Protein 3R5A (pdb70)

Nearest PDB structures (foldseek):
  3r5b-assembly2_D  TM=9.998E-01  e=1.088E-58  Pseudomonas aeruginosa
  3r5d-assembly1_C  TM=9.959E-01  e=7.375E-58  Pseudomonas aeruginosa
  3r5d-assembly2_D  TM=9.973E-01  e=9.693E-58  Pseudomonas aeruginosa
  3r5a-assembly2_F  TM=9.906E-01  e=5.574E-57  Pseudomonas aeruginosa
  3r5c-assembly1_A  TM=9.906E-01  e=4.185E-55  Pseudomonas aeruginosa

Foldseek 3Di:
DFFQWKFKWFFDAAPVRATQATFTPDIDGRDDPQLCVLLCVLQVHDDAWDKGWDALVSLQSSLVSCVVPPNVSSVVSPVVSVDPTTMIMTIHRDQEADDALHRLNSLLVCQQLVVDAQPPGYHPPVQVRQDWFFQWPVGTDRPVCPVVVQVVQVVVVHGTDRPDTGSWDFCVVRDDHPQEAEQDSRQHTRQEHEAHQDHEHPQFHTDHSEYENDDEYGQEYIDHQEYAYYQEYHEHHEEEDPDCQDGEYHEYCEYEAACEYDQAHHAYNEYYDHNHYAHQQDWAQEPCVHGDDTDGVRVCGHPYDKYWDADPPPRGIYIHD/DFFQWKFKWFFAADPVRATQATFTQDIDGRDDVQLCVLLCVLQVDDDAWDWTWDALVSLQSSLVSCVVPDPVSSVVSVVVSVDPTTMIMTTHRDQEADDALHRLNSQLVCQAQVVDAQPPGHPPPVQVRQDFWFQWPVGTDRPVCPVVVQVVQVVVVHGTDRPDGGSWDFQVVRDDYPQEAAADSNQHTRQEHEAHLDHEHPQFHEDHSEYENDDEDGQEYTDHQEYAYYLEYHDHHEEEDDCPRAYEEYNEYEAHNEYEQAHHAHHEYAYHPHYAHQADWAFEPVVPTDDIDGVVVCRHPPDKHWDADPPPRGTYMD/DFFQWKFKWFFAADPVRATQAIFGQDIDGRDDVLLCVLCCVVQVHDDAKDWGWDALVVLQSSLVSCVVPDNVSSVVSPVCSVDPTTITIIIHRDLDADPALHVLNSQLQCQALVVDAQPPGDPPPSQVRQQFFFQWPVGTHRPVCPVVVQVVQVVVVHGTDRPDGGSWDQQVVRDDYPQEAAQDSNQETRQFHEAHLDHEYPQFHTDHSWYENDDEYGQEYIDHNEYEYYQEYHEHHEEEDDLPREYEEHNEYEYHNEYDAAHHAYNEYAYHNHYAHQADKEQEAEQDRDGDDIDGVNVVGHPPDKYWDADPPPRGIYIYD/DFFQWKFKWFFAAAPVRATQATFTQDIDGRDDPQLCVLLCVLQPNDDAWDWGWDALVSLQSSLVSCVVVDPVSSVVSPVVSVDPTTMIMTTHRDQDADDALHVLNSLLQCQALVVDAQPRGHPPPVQVRQDFWQQWPVGTDDPVGPVVVQVVLVVVVHGTDRPDGGSWDFQVVRDDHPAEAAQDSRQETRQHHEAHQDYQYPQFHFDHSWYENDDEYGQEYIEHREYEYYLEYAEHHEEEDYPCPDGAYHEYNEYEYHCEYDQAHYAEQEYEYHNHYAHQQAWEQEPCVHRPDIDGVNVVGRPHNWYWDFDPPPTGIYTHD/DFFQWKFKWFFAAAPVRATQATFTQDIDGRDDPQLCVLLCVLQVNDDAWDWTWDALVSLQSSLVSCVVPDPVSSVVSPVVSPDPTTMIMTIHRDQDADDALHVLLSLLQCQALVVDAQPRGHHPPSQVRQDFFQQWPVGTDHPVGPVVVQVVQVVVVHGTDGDDGGSWAFQVVRDDYPAEAEPDSRAETRQFHEAHQDYEDPQEHAYHSEYENDDEYGQEYIDHQEYEYYQAYAEHHEEEDVDGEYEYHNEYEYHCEYEQAHEAHNEYEYHVHYAHQQLWEQEPCVHRPDIDGVVVCGRPHNWYEVGYTHD/DQAQWKFKWFFAAAPVGATQATFTQDIGGSDDPLLCVQLCVLQPDDDAWDKGWDALVSLQSSLVSCVVPDPVSSVVSPVVSVDPTTMIMTTGRDFEADDAQHRLLSLLQCQQQPVDAQVGGHHPPSQVRQDWWFQWPVGTHDPVCVVVVQVVLVVVVHGTDRPDGDSWAFCVVRDDHPQEAEQDRRQHTSQEHEAHQDYADPQFHTDHSEYENDDEYGQEYTAHQEYAYYLEYAEHHEEEPRVVGAYHYYNEYHAHCEYDQAHYAYHEYEYHNHYAHQQAWEQEAEPVRHGDDIDGVNVVGHPPDWYWDFDPPPRHIYIYD

CATH classification: 3.30.70.2010 (+2 more: 3.30.60.70, 2.160.10.10)

Secondary structure (DSSP, 8-state):
---SEEEEEEEEE-TTS-EEEEEESS-EES--HHHHHHHHHHHT--SSEEEEEE-HHHHHHHHHHHTTT-HHHHHHHHHHTT-SS-EEEEEESS--S--SHHHHHHHHHHHHTTSS-TTSS--TT-TTTS--EEEETTEEEEHHHHHHHHHHHHHTT----EEEEESS-BGGGT---SS-EES-GGGBBTTEEE-TTEEE-TT-EE-TTEEESSSEEE-SEE-TT-EEPTT-EE-TT-EE---------B-TT-EE-TT-EE-S-B-TT-EE-TT-EE-SS-EEEEE---EEEEEEGGGTTT-SS-EEEE-TTT--EEEE-/---SEEEEEEEEE-TTS-EEEEEESS-EES--HHHHHHHHHHHT--SSEEEEEE-HHHHHHHHHHHTTT-HHHHHHHHHHTT-SS-EEEEEESS--S--SHHHHHHHHHHHHTTSS-TTSS--TTTGGGS--EEEETTEEEEHHHHHHHHHHHHHTT----EEEEESS-BGGGT---TT-EESSGGGBBTTEEE-TTEEE-SS-EE-TTEEESS-EEE-SEE-TT-EE-TTEEE-TT-EE-------B-TT-EE-TT-EE-S-B-TT-EE-TT-EE-TT-EEEEE---EEEEEEHHHHTT-SS-BEEE-TTT--EEE-/---SEEEEEEEEE-TTS-EEEEEESS-EES--HHHHHHHTTTTT--SSSEEEEE-HHHHHHHHHHTTTT-HHHHHHHHHHTT-SS-EEEEEESSS----SHHHHHHHHHHHHTTSS-TTSS--TTTGGGS--EEEETTEEEEGGGHHHHHHHHHHTT----EEEEESS-BGGGT---TT-EES-GGGBBTTEEE-TTEEE-TT-EE-TTEEESSSEEE-SEE-TT-EE-TTEEEPTT-EE------EE-TT-EE-TT-EE-S-B-TT-EE-TT-EE-TT-EEEEE-SSS-EEEEEEGGGTTT-SS-EEEE-TTT--EEEE-/---SEEEEEEEEE-TT--EEEEEESS-EES--HHHHHHHHHHHT--SSEEEEEE-HHHHHHHHHHTTTT-HHHHHHHHHHHT-SS-EEEEEESS--S--SHHHHHHHHHHHHTTSS-TTSS--TTHHHHS--EEEETTEEEETTTHHHHHHHHHHTT----EEEEESS-BGGGT---TT-EES-GGGBBTTEEE-TTEEE-TT-EE-TTEEESSSEEE-SEE-TT-EE-TT-EEPTT-EE-----PPPEE-SS-EEPTT-EE-S---TT-EE-TT-EE-TT-EEEEE---EEEEEEGGGGTT-TT-EEEE-TTT--EEEE-/---SEEEEEEEEE-TT--EEEEEESS-EES--HHHHHHHHHHHT--SSEEEEEE-HHHHHHHHHHHTTT-HHHHHHHHHHTT-SSPEEEEEESS--S--SHHHHHHHHHHHHTTSS-TTSS--TTHHHHS--EEEETTEEE-TTTHHHHHHHHHHTT----EEEEESS-BGGGT---TT-EESSGGGBBTTEEE-TTEEE-TT-EE-SSEEESSSEEE-SEE-TT-EEPTT-EE-TT-EE--PPPEE-SS-EEPTT-EESS---SS-EE-TT-EE-TT-EEEEE-----EEEEGGGGTT-SS-B---EEE-/---SEEEEEEEEE-SS--EEEEE-SS-EES--HHHHHHHHHHHT--SSSEEEE--HHHHHHHHHHSTTT-HHHHHHHHHHTT-SSPEEEEEESS--S--SHHHHHHHHHHHHTTSS-TTSS--TT-GGGS--EEEETTEEE-TTTHHHHHHHHHHHT----EEEEESS-BGGGT---TT-EESSGGGBBBTEEE-TTEEE-SS-EE-SSEEESSSEEE-SEE-TT-EE-TT-EE-TT-EE---PPP-B-SS-EE-TT-EEES-B-TT-EE-TT-EEETT-EEEEEETTTEEEEEEEGGGGTT-SS-EEEE-SSS--EEEE-

Radius of gyration: 43.84 Å; Cα contacts (8 Å, |Δi|>4): 5460; chains: 6; bounding box: 123×92×125 Å

Solvent-accessible surface area: 68032 Å² total

Organism: Pseudomonas aeruginosa (strain ATCC 15692 / DSM 22644 / CIP 104116 / JCM 14847 / LMG 12228 / 1C / PRS 101 / PAO1) (NCBI:txid208964)

InterPro domains:
  IPR001451 Hexapeptide repeat [PF14602] (254-286)
  IPR011004 Trimeric LpxA-like superfamily [SSF51161] (97-306)
  IPR019876 2,3,4,5-tetrahydropyridine-2,6-dicarboxylate N-succinyltransferase, gammaproteobacteria [TIGR03536] (5-344)
  IPR026586 Type 2 tetrahydrodipicolinate N-succinyltransferase family [MF_02122] (4-341)
  IPR032784 2,3,4,5-tetrahydropyridine-2,6-dicarboxylate N-succinyltransferase, middle domain [PF14789] (132-172)
  IPR038361 2,3,4,5-tetrahydropyridine-2,6-dicarboxylate N-succinyltransferase, middle domain superfamily [G3DSA:3.30.60.70] (132-172)

Sequence (1913 aa):
QSLFSLAFGVGTQNRQEAWLEVFYALPLLKPSSEIVAAVAPILGYAAGNQALTFTSQQAYQLADALKGIDAAQSALLSRLAESQKPLVATLLAEDAAPSSTAEAYLKLHLLSHRLVKPHAVNLSGIFPLLPNVAWTNIGAVDLAELAELQLEARLKGKLLEVFSVDKFPKMTDYVVPAGVRIADTARVRLGAYIGEGTTVMHEGFVNFNAGTEGPGMIEGRVSAGVFVGKGSDLGGGCSTMGTLNIVISVGEGCLIGANAGIGIPLGDRNIVEAGLYITAGTKVALLDNALVKVVKARDLAGQPDLLFRRNSQNGAVECKTQSLFSLAFGVGTQNRQEAWLEVFYALPLLKPSSEIVAAVAPILGYAAGNQALTFTSQQAYQLADALKGIDAAQSALLSRLAESQKPLVATLLAEDAAPSSTAEAYLKLHLLSHRLVKPHAVNLSGIFPLLPNVAWTNIGAVDLAELAELQLEARLKGKLLEVFSVDKFPKMTDYVVPAGVRIADTARVRLGAYIGEGTTVMHEGFVNFNAGTEGPGMIEGRVSAGVFVGKGSDLGGGCSTMGNIVISVGEGCLIGANAGIGIPLGDRNIVEAGLYITAGTKVALLDNALVKVVKARDLAGQPDLLFRRNSQNGAVECKQSLFSLAFGVGTQNRQEAWLEVFYALPLLKPSSEIVAAVAPILGYAAGNQALTFTSQQAYQLADALKGIDAAQSALLSRLAESQKPLVATLLAEDAAPSSTAEAYLKLHLLSHRLVKPHAVNLSGIFPLLPNVAWTNIGAVDLAELAELQLEARLKGKLLEVFSVDKFPKMTDYVVPAGVRIADTARVRLGAYIGEGTTVMHEGFVNFNAGTEGPGMIEGRVSAGVFVGKGSDLGGGCSTMGNIVISVGEGCLIGANAGIGIPLGDRNIVEAGLYITAGTKVALLDEQNALVKVVKARDLAGQPDLLFRRNSQNGAVECKTQSLFSLAFGVGTQNRQEAWLEVFYALPLLKPSSEIVAAVAPILGYAAGNQALTFTSQQAYQLADALKGIDAAQSALLSRLAESQKPLVATLLAEDAAPSSTAEAYLKLHLLSHRLVKPHAVNLSGIFPLLPNVAWTNIGAVDLAELAELQLEARLKGKLLEVFSVDKFPKMTDYVVPAGVRIADTARVRLGAYIGEGTTVMHEGFVNFNAGTEGPGMIEGRVSAGVFVGKGSDLGGGCSTMGTLNIVISVGEGCLIGANAGIGIPLGDRNIVEAGLYITAGTKVALLDNALVKVVKARDLAGQPDLLFRRNSQNGAVECKTQSLFSLAFGVGTQNRQEAWLEVFYALPLLKPSSEIVAAVAPILGYAAGNQALTFTSQQAYQLADALKGIDAAQSALLSRLAESQKPLVATLLAEDAAPSSTAEAYLKLHLLSHRLVKPHAVNLSGIFPLLPNVAWTNIGAVDLAELAELQLEARLKGKLLEVFSVDKFPKMTDYVVPAGVRIADTARVRLGAYIGEGTTVMHEGFVNFNAGTEGPGMIEGRVSAGVFVGKGSDLGGGCSTMNIVISVGEGCLIGANAGIGIPLGDRNIVEAGLYITAGTKVALLDNALVKVVKARDLAGQPDLLFAVECKTQSLFSLAFGVGTQNRQEAWLEVFYALPLLKPSSEIVAAVAPILGYAAGNQALTFTSQQAYQLADALKGIDAAQSALLSRLAESQKPLVATLLAEDAAPSSTAEAYLKLHLLSHRLVKPHAVNLSGIFPLLPNVAWTNIGAVDLAELAELQLEARLKGKLLEVFSVDKFPKMTDYVVPAGVRIADTARVRLGAYIGEGTTVMHEGFVNFNAGTEGPGMIEGRVSAGVFVGKGSDLGGGCSTMGNIVISVGEGCLIGANAGIGIPLGDRNIVEAGLYITAGTKVALLDEQNALVKVVKARDLAGQPDLLFRRNSQNGAVECKT

Structure (mmCIF, N/CA/C/O backbone):
data_3R5A
#
_entry.id   3R5A
#
_cell.length_a   83.343
_cell.length_b   101.931
_cell.length_c   135.686
_cell.angle_alpha   90.00
_cell.angle_beta   89.97
_cell.angle_gamma   90.00
#
_symmetry.space_group_name_H-M   'P 1 21 1'
#
loop_
_entity.id
_entity.type
_entity.pdbx_description
1 polymer 'Tetrahydrodipicolinate N-succinyletransferase'
2 non-polymer '(2R)-2-aminoheptanedioic acid'
3 non-polymer GLYCEROL
4 water water
#
loop_
_atom_site.group_PDB
_atom_site.id
_atom_site.type_symbol
_atom_site.label_atom_id
_atom_site.label_alt_id
_atom_site.label_comp_id
_atom_site.label_asym_id
_atom_site.label_entity_id
_atom_site.label_seq_id
_atom_site.pdbx_PDB_ins_code
_atom_site.Cartn_x
_atom_site.Cartn_y
_atom_site.Cartn_z
_atom_site.occupancy
_atom_site.B_iso_or_equiv
_atom_site.auth_seq_id
_atom_site.auth_comp_id
_atom_site.auth_asym_id
_atom_site.auth_atom_id
_atom_site.pdbx_PDB_model_num
ATOM 1 N N . GLN A 1 6 ? -18.763 8.964 -27.824 1.00 38.18 3 GLN A N 1
ATOM 2 C CA . GLN A 1 6 ? -17.890 7.820 -28.221 1.00 38.03 3 GLN A CA 1
ATOM 3 C C . GLN A 1 6 ? -18.004 6.647 -27.236 1.00 37.54 3 GLN A C 1
ATOM 4 O O . GLN A 1 6 ? -18.873 6.644 -26.350 1.00 37.59 3 GLN A O 1
ATOM 10 N N . SER A 1 7 ? -17.150 5.640 -27.436 1.00 36.60 4 SER A N 1
ATOM 11 C CA . SER A 1 7 ? -16.906 4.589 -26.458 1.00 35.80 4 SER A CA 1
ATOM 12 C C . SER A 1 7 ? -16.085 5.201 -25.333 1.00 34.57 4 SER A C 1
ATOM 13 O O . SER A 1 7 ? -15.038 5.789 -25.586 1.00 34.68 4 SER A O 1
ATOM 16 N N . LEU A 1 8 ? -16.557 5.068 -24.097 1.00 33.25 5 LEU A N 1
ATOM 17 C CA . LEU A 1 8 ? -15.826 5.597 -22.951 1.00 31.98 5 LEU A CA 1
ATOM 18 C C . LEU A 1 8 ? -14.634 4.712 -22.625 1.00 30.80 5 LEU A C 1
ATOM 19 O O . LEU A 1 8 ? -14.697 3.487 -22.733 1.00 30.45 5 LEU A O 1
ATOM 24 N N . PHE A 1 9 ? -13.533 5.348 -22.246 1.00 29.48 6 PHE A N 1
ATOM 25 C CA . PHE A 1 9 ? -12.411 4.633 -21.683 1.00 28.36 6 PHE A CA 1
ATOM 26 C C . PHE A 1 9 ? -12.823 3.992 -20.351 1.00 27.47 6 PHE A C 1
ATOM 27 O O . PHE A 1 9 ? -12.567 2.815 -20.117 1.00 27.70 6 PHE A O 1
ATOM 35 N N . SER A 1 10 ? -13.468 4.771 -19.490 1.00 26.62 7 SER A N 1
ATOM 36 C CA . SER A 1 10 ? -13.876 4.291 -18.171 1.00 25.76 7 SER A CA 1
ATOM 37 C C . SER A 1 10 ? -15.042 5.113 -17.631 1.00 25.50 7 SER A C 1
ATOM 38 O O . SER A 1 10 ? -15.212 6.282 -17.991 1.00 25.26 7 SER A O 1
ATOM 41 N N . LEU A 1 11 ? -15.869 4.480 -16.800 1.00 25.30 8 LEU A N 1
ATOM 42 C CA . LEU A 1 11 ? -16.794 5.203 -15.944 1.00 25.19 8 LEU A CA 1
ATOM 43 C C . LEU A 1 11 ? -17.004 4.467 -14.635 1.00 24.74 8 LEU A C 1
ATOM 44 O O . LEU A 1 11 ? -16.821 3.256 -14.550 1.00 24.50 8 LEU A O 1
ATOM 49 N N . ALA A 1 12 ? -17.393 5.218 -13.616 1.00 24.22 9 ALA A N 1
ATOM 50 C CA . ALA A 1 12 ? -17.532 4.686 -12.267 1.00 24.17 9 ALA A CA 1
ATOM 51 C C . ALA A 1 12 ? -18.384 5.624 -11.433 1.00 24.02 9 ALA A C 1
ATOM 52 O O . ALA A 1 12 ? -18.310 6.844 -11.592 1.00 24.29 9 ALA A O 1
ATOM 54 N N . PHE A 1 13 ? -19.199 5.049 -10.550 1.00 24.39 10 PHE A N 1
ATOM 55 C CA . PHE A 1 13 ? -20.021 5.823 -9.624 1.00 24.63 10 PHE A CA 1
ATOM 56 C C . PHE A 1 13 ? -19.412 5.734 -8.250 1.00 24.52 10 PHE A C 1
ATOM 57 O O . PHE A 1 13 ? -19.216 4.629 -7.728 1.00 24.67 10 PHE A O 1
ATOM 65 N N . GLY A 1 14 ? -19.151 6.899 -7.661 1.00 24.36 11 GLY A N 1
ATOM 66 C CA . GLY A 1 14 ? -18.395 7.004 -6.428 1.00 24.13 11 GLY A CA 1
ATOM 67 C C . GLY A 1 14 ? -19.127 7.757 -5.345 1.00 23.81 11 GLY A C 1
ATOM 68 O O . GLY A 1 14 ? -19.997 8.573 -5.619 1.00 23.81 11 GLY A O 1
ATOM 69 N N . VAL A 1 15 ? -18.779 7.436 -4.105 1.00 23.57 12 VAL A N 1
ATOM 70 C CA . VAL A 1 15 ? -19.172 8.204 -2.928 1.00 23.43 12 VAL A CA 1
ATOM 71 C C . VAL A 1 15 ? -17.883 8.665 -2.246 1.00 23.68 12 VAL A C 1
ATOM 72 O O . VAL A 1 15 ? -16.996 7.856 -1.999 1.00 23.15 12 VAL A O 1
ATOM 76 N N . GLY A 1 16 ? -17.775 9.960 -1.963 1.00 23.87 13 GLY A N 1
ATOM 77 C CA . GLY A 1 16 ? -16.514 10.542 -1.507 1.00 24.16 13 GLY A CA 1
ATOM 78 C C . GLY A 1 16 ? -16.657 11.492 -0.339 1.00 24.36 13 GLY A C 1
ATOM 79 O O . GLY A 1 16 ? -17.738 11.649 0.203 1.00 25.07 13 GLY A O 1
ATOM 80 N N . THR A 1 17 ? -15.546 12.130 0.026 1.00 24.64 14 THR A N 1
ATOM 81 C CA . THR A 1 17 ? -15.465 13.032 1.163 1.00 24.75 14 THR A CA 1
ATOM 82 C C . THR A 1 17 ? -15.032 14.395 0.651 1.00 25.57 14 THR A C 1
ATOM 83 O O . THR A 1 17 ? -14.200 14.481 -0.250 1.00 24.78 14 THR A O 1
ATOM 87 N N . GLN A 1 18 ? -15.629 15.444 1.217 1.00 26.40 15 GLN A N 1
ATOM 88 C CA . GLN A 1 18 ? -15.360 16.825 0.839 1.00 27.18 15 GLN A CA 1
ATOM 89 C C . GLN A 1 18 ? -15.003 17.632 2.076 1.00 28.04 15 GLN A C 1
ATOM 90 O O . GLN A 1 18 ? -15.488 17.340 3.158 1.00 28.42 15 GLN A O 1
ATOM 96 N N . ASN A 1 19 ? -14.149 18.637 1.923 1.00 29.19 16 ASN A N 1
ATOM 97 C CA . ASN A 1 19 ? -13.879 19.567 3.025 1.00 30.26 16 ASN A CA 1
ATOM 98 C C . ASN A 1 19 ? -15.006 20.606 3.136 1.00 31.25 16 ASN A C 1
ATOM 99 O O . ASN A 1 19 ? -15.961 20.573 2.356 1.00 31.01 16 ASN A O 1
ATOM 104 N N . ARG A 1 20 ? -14.894 21.512 4.106 1.00 32.44 17 ARG A N 1
ATOM 105 C CA . ARG A 1 20 ? -15.923 22.538 4.343 1.00 33.48 17 ARG A CA 1
ATOM 106 C C . ARG A 1 20 ? -16.307 23.343 3.097 1.00 33.78 17 ARG A C 1
ATOM 107 O O . ARG A 1 20 ? -17.462 23.751 2.958 1.00 34.28 17 ARG A O 1
ATOM 115 N N . GLN A 1 21 ? -15.352 23.557 2.195 1.00 34.13 18 GLN A N 1
ATOM 116 C CA . GLN A 1 21 ? -15.571 24.368 0.989 1.00 34.48 18 GLN A CA 1
ATOM 117 C C . GLN A 1 21 ? -15.905 23.512 -0.242 1.00 34.29 18 GLN A C 1
ATOM 118 O O . GLN A 1 21 ? -15.642 23.915 -1.388 1.00 34.63 18 GLN A O 1
ATOM 124 N N . GLU A 1 22 ? -16.476 22.331 0.006 1.00 33.49 19 GLU A N 1
ATOM 125 C CA . GLU A 1 22 ? -17.036 21.456 -1.040 1.00 33.35 19 GLU A CA 1
ATOM 126 C C . GLU A 1 22 ? -15.987 20.804 -1.939 1.00 32.01 19 GLU A C 1
ATOM 127 O O . GLU A 1 22 ? -16.335 20.183 -2.940 1.00 32.40 19 GLU A O 1
ATOM 133 N N . ALA A 1 23 ? -14.712 20.933 -1.581 1.00 30.65 20 ALA A N 1
ATOM 134 C CA . ALA A 1 23 ? -13.623 20.341 -2.368 1.00 29.21 20 ALA A CA 1
ATOM 135 C C . ALA A 1 23 ? -13.489 18.860 -2.037 1.00 27.79 20 ALA A C 1
ATOM 136 O O . ALA A 1 23 ? -13.576 18.482 -0.873 1.00 27.27 20 ALA A O 1
ATOM 138 N N . TRP A 1 24 ? -13.287 18.027 -3.059 1.00 26.37 21 TRP A N 1
ATOM 139 C CA . TRP A 1 24 ? -13.112 16.585 -2.862 1.00 25.69 21 TRP A CA 1
ATOM 140 C C . TRP A 1 24 ? -11.781 16.289 -2.169 1.00 24.96 21 TRP A C 1
ATOM 141 O O . TRP A 1 24 ? -10.760 16.860 -2.525 1.00 25.04 21 TRP A O 1
ATOM 152 N N . LEU A 1 25 ? -11.814 15.420 -1.163 1.00 24.18 22 LEU A N 1
ATOM 153 C CA . LEU A 1 25 ? -10.599 14.903 -0.503 1.00 23.28 22 LEU A CA 1
ATOM 154 C C . LEU A 1 25 ? -10.244 13.520 -1.046 1.00 22.67 22 LEU A C 1
ATOM 155 O O . LEU A 1 25 ? -9.071 13.174 -1.184 1.00 22.51 22 LEU A O 1
ATOM 160 N N . GLU A 1 26 ? -11.272 12.730 -1.350 1.00 22.12 23 GLU A N 1
ATOM 161 C CA . GLU A 1 26 ? -11.106 11.367 -1.839 1.00 21.57 23 GLU A CA 1
ATOM 162 C C . GLU A 1 26 ? -12.438 10.829 -2.326 1.00 21.09 23 GLU A C 1
ATOM 163 O O . GLU A 1 26 ? -13.485 11.301 -1.892 1.00 20.90 23 GLU A O 1
ATOM 169 N N . VAL A 1 27 ? -12.374 9.847 -3.226 1.00 20.91 24 VAL A N 1
ATOM 170 C CA . VAL A 1 27 ? -13.546 9.166 -3.741 1.00 20.92 24 VAL A CA 1
ATOM 171 C C . VAL A 1 27 ? -13.345 7.649 -3.678 1.00 20.97 24 VAL A C 1
ATOM 172 O O . VAL A 1 27 ? -12.280 7.128 -4.052 1.00 21.37 24 VAL A O 1
ATOM 176 N N . PHE A 1 28 ? -14.366 6.950 -3.187 1.00 20.92 25 PHE A N 1
ATOM 177 C CA . PHE A 1 28 ? -14.400 5.482 -3.148 1.00 20.91 25 PHE A CA 1
ATOM 178 C C . PHE A 1 28 ? -15.288 4.956 -4.279 1.00 20.81 25 PHE A C 1
ATOM 179 O O . PHE A 1 28 ? -16.437 5.352 -4.391 1.00 20.44 25 PHE A O 1
ATOM 187 N N . TYR A 1 29 ? -14.756 4.066 -5.113 1.00 21.21 26 TYR A N 1
ATOM 188 C CA . TYR A 1 29 ? -15.521 3.459 -6.195 1.00 21.07 26 TYR A CA 1
ATOM 189 C C . TYR A 1 29 ? -15.635 1.958 -5.938 1.00 21.41 26 TYR A C 1
ATOM 190 O O . TYR A 1 29 ? -14.646 1.232 -5.997 1.00 20.96 26 TYR A O 1
ATOM 199 N N . ALA A 1 30 ? -16.852 1.506 -5.646 1.00 21.92 27 ALA A N 1
ATOM 200 C CA . ALA A 1 30 ? -17.134 0.095 -5.393 1.00 22.69 27 ALA A CA 1
ATOM 201 C C . ALA A 1 30 ? -16.970 -0.774 -6.638 1.00 23.44 27 ALA A C 1
ATOM 202 O O . ALA A 1 30 ? -16.407 -1.865 -6.564 1.00 23.49 27 ALA A O 1
ATOM 204 N N . LEU A 1 31 ? -17.463 -0.278 -7.776 1.00 23.90 28 LEU A N 1
ATOM 205 C CA . LEU A 1 31 ? -17.541 -1.064 -9.003 1.00 24.49 28 LEU A CA 1
ATOM 206 C C . LEU A 1 31 ? -17.137 -0.237 -10.234 1.00 24.49 28 LEU A C 1
ATOM 207 O O . LEU A 1 31 ? -17.969 0.051 -11.107 1.00 25.05 28 LEU A O 1
ATOM 212 N N . PRO A 1 32 ? -15.852 0.150 -10.312 1.00 24.51 29 PRO A N 1
ATOM 213 C CA . PRO A 1 32 ? -15.406 0.944 -11.459 1.00 24.79 29 PRO A CA 1
ATOM 214 C C . PRO A 1 32 ? -15.400 0.108 -12.744 1.00 25.09 29 PRO A C 1
ATOM 215 O O . PRO A 1 32 ? -15.171 -1.106 -12.681 1.00 25.44 29 PRO A O 1
ATOM 219 N N . LEU A 1 33 ? -15.651 0.754 -13.887 1.00 25.59 30 LEU A N 1
ATOM 220 C CA . LEU A 1 33 ? -15.744 0.062 -15.175 1.00 25.86 30 LEU A CA 1
ATOM 221 C C . LEU A 1 33 ? -14.688 0.527 -16.177 1.00 26.17 30 LEU A C 1
ATOM 222 O O . LEU A 1 33 ? -14.538 1.731 -16.406 1.00 26.14 30 LEU A O 1
ATOM 227 N N . LEU A 1 34 ? -13.973 -0.434 -16.768 1.00 26.26 31 LEU A N 1
ATOM 228 C CA . LEU A 1 34 ? -13.121 -0.183 -17.928 1.00 26.64 31 LEU A CA 1
ATOM 229 C C . LEU A 1 34 ? -13.916 -0.485 -19.204 1.00 27.08 31 LEU A C 1
ATOM 230 O O . LEU A 1 34 ? -14.618 -1.487 -19.281 1.00 27.37 31 LEU A O 1
ATOM 235 N N . LYS A 1 35 ? -13.802 0.397 -20.190 1.00 27.74 32 LYS A N 1
ATOM 236 C CA . LYS A 1 35 ? -14.559 0.285 -21.436 1.00 28.58 32 LYS A CA 1
ATOM 237 C C . LYS A 1 35 ? -16.029 -0.144 -21.236 1.00 29.04 32 LYS A C 1
ATOM 238 O O . LYS A 1 35 ? -16.418 -1.231 -21.665 1.00 28.80 32 LYS A O 1
ATOM 244 N N . PRO A 1 36 ? -16.845 0.711 -20.587 1.00 29.72 33 PRO A N 1
ATOM 245 C CA . PRO A 1 36 ? -18.256 0.414 -20.315 1.00 30.19 33 PRO A CA 1
ATOM 246 C C . PRO A 1 36 ? -19.146 0.462 -21.566 1.00 30.68 33 PRO A C 1
ATOM 247 O O . PRO A 1 36 ? -18.905 1.266 -22.463 1.00 30.76 33 PRO A O 1
ATOM 251 N N . SER A 1 37 ? -20.185 -0.372 -21.604 1.00 31.15 34 SER A N 1
ATOM 252 C CA . SER A 1 37 ? -21.032 -0.491 -22.798 1.00 31.29 34 SER A CA 1
ATOM 253 C C . SER A 1 37 ? -21.714 0.823 -23.164 1.00 31.85 34 SER A C 1
ATOM 254 O O . SER A 1 37 ? -21.968 1.662 -22.303 1.00 31.73 34 SER A O 1
ATOM 257 N N . SER A 1 38 ? -22.011 0.991 -24.452 1.00 32.48 35 SER A N 1
ATOM 258 C CA . SER A 1 38 ? -22.836 2.119 -24.910 1.00 32.54 35 SER A CA 1
ATOM 259 C C . SER A 1 38 ? -24.244 2.059 -24.298 1.00 32.71 35 SER A C 1
ATOM 260 O O . SER A 1 38 ? -24.887 3.090 -24.104 1.00 33.00 35 SER A O 1
ATOM 263 N N . GLU A 1 39 ? -24.705 0.850 -23.980 1.00 32.74 36 GLU A N 1
ATOM 264 C CA . GLU A 1 39 ? -26.025 0.646 -23.379 1.00 32.63 36 GLU A CA 1
ATOM 265 C C . GLU A 1 39 ? -26.099 1.232 -21.957 1.00 31.95 36 GLU A C 1
ATOM 266 O O . GLU A 1 39 ? -27.065 1.912 -21.609 1.00 32.00 36 GLU A O 1
ATOM 272 N N . ILE A 1 40 ? -25.075 0.976 -21.148 1.00 31.60 37 ILE A N 1
ATOM 273 C CA . ILE A 1 40 ? -24.975 1.601 -19.824 1.00 31.16 37 ILE A CA 1
ATOM 274 C C . ILE A 1 40 ? -24.811 3.122 -19.953 1.00 30.86 37 ILE A C 1
ATOM 275 O O . ILE A 1 40 ? -25.504 3.878 -19.276 1.00 30.94 37 ILE A O 1
ATOM 280 N N . VAL A 1 41 ? -23.913 3.559 -20.835 1.00 30.67 38 VAL A N 1
ATOM 281 C CA . VAL A 1 41 ? -23.660 4.989 -21.037 1.00 30.89 38 VAL A CA 1
ATOM 282 C C . VAL A 1 41 ? -24.887 5.729 -21.586 1.00 31.16 38 VAL A C 1
ATOM 283 O O . VAL A 1 41 ? -25.145 6.883 -21.209 1.00 31.32 38 VAL A O 1
ATOM 287 N N . ALA A 1 42 ? -25.658 5.065 -22.450 1.00 31.32 39 ALA A N 1
ATOM 288 C CA . ALA A 1 42 ? -26.900 5.656 -22.973 1.00 31.50 39 ALA A CA 1
ATOM 289 C C . ALA A 1 42 ? -27.968 5.854 -21.887 1.00 31.47 39 ALA A C 1
ATOM 290 O O . ALA A 1 42 ? -28.713 6.841 -21.912 1.00 31.79 39 ALA A O 1
ATOM 292 N N . ALA A 1 43 ? -28.042 4.928 -20.935 1.00 31.51 40 ALA A N 1
ATOM 293 C CA . ALA A 1 43 ? -29.012 5.035 -19.842 1.00 31.45 40 ALA A CA 1
ATOM 294 C C . ALA A 1 43 ? -28.750 6.252 -18.938 1.00 31.50 40 ALA A C 1
ATOM 295 O O . ALA A 1 43 ? -29.683 6.925 -18.486 1.00 31.37 40 ALA A O 1
ATOM 297 N N . VAL A 1 44 ? -27.473 6.545 -18.715 1.00 31.28 41 VAL A N 1
ATOM 298 C CA . VAL A 1 44 ? -27.043 7.490 -17.684 1.00 31.33 41 VAL A CA 1
ATOM 299 C C . VAL A 1 44 ? -26.692 8.888 -18.209 1.00 31.07 41 VAL A C 1
ATOM 300 O O . VAL A 1 44 ? -26.814 9.876 -17.483 1.00 31.17 41 VAL A O 1
ATOM 304 N N . ALA A 1 45 ? -26.268 8.976 -19.466 1.00 31.39 42 ALA A N 1
ATOM 305 C CA . ALA A 1 45 ? -25.764 10.232 -20.024 1.00 31.53 42 ALA A CA 1
ATOM 306 C C . ALA A 1 45 ? -26.750 11.396 -19.933 1.00 31.88 42 ALA A C 1
ATOM 307 O O . ALA A 1 45 ? -26.334 12.500 -19.574 1.00 31.86 42 ALA A O 1
ATOM 309 N N . PRO A 1 46 ? -28.051 11.159 -20.250 1.00 31.93 43 PRO A N 1
ATOM 310 C CA . PRO A 1 46 ? -29.082 12.195 -20.101 1.00 32.25 43 PRO A CA 1
ATOM 311 C C . PRO A 1 46 ? -29.297 12.649 -18.659 1.00 31.98 43 PRO A C 1
ATOM 312 O O . PRO A 1 46 ? -29.353 13.848 -18.399 1.00 32.47 43 PRO A O 1
ATOM 316 N N . ILE A 1 47 ? -29.421 11.698 -17.737 1.00 32.11 44 ILE A N 1
ATOM 317 C CA . ILE A 1 47 ? -29.689 12.017 -16.332 1.00 31.92 44 ILE A CA 1
ATOM 318 C C . ILE A 1 47 ? -28.526 12.800 -15.699 1.00 31.94 44 ILE A C 1
ATOM 319 O O . ILE A 1 47 ? -28.761 13.727 -14.918 1.00 31.99 44 ILE A O 1
ATOM 324 N N . LEU A 1 48 ? -27.289 12.468 -16.071 1.00 31.70 45 LEU A N 1
ATOM 325 C CA . LEU A 1 48 ? -26.100 13.121 -15.495 1.00 31.60 45 LEU A CA 1
ATOM 326 C C . LEU A 1 48 ? -25.792 14.493 -16.105 1.00 31.71 45 LEU A C 1
ATOM 327 O O . LEU A 1 48 ? -24.990 15.255 -15.551 1.00 32.16 45 LEU A O 1
ATOM 332 N N . GLY A 1 49 ? -26.399 14.791 -17.251 1.00 31.62 46 GLY A N 1
ATOM 333 C CA . GLY A 1 49 ? -26.076 15.997 -18.007 1.00 31.78 46 GLY A CA 1
ATOM 334 C C . GLY A 1 49 ? -24.756 15.849 -18.740 1.00 31.57 46 GLY A C 1
ATOM 335 O O . GLY A 1 49 ? -24.067 16.842 -18.986 1.00 31.87 46 GLY A O 1
ATOM 336 N N . TYR A 1 50 ? -24.405 14.609 -19.083 1.00 31.24 47 TYR A N 1
ATOM 337 C CA . TYR A 1 50 ? -23.124 14.307 -19.727 1.00 30.96 47 TYR A CA 1
ATOM 338 C C . TYR A 1 50 ? -23.245 14.335 -21.247 1.00 31.21 47 TYR A C 1
ATOM 339 O O . TYR A 1 50 ? -24.034 13.584 -21.824 1.00 31.32 47 TYR A O 1
ATOM 348 N N . ALA A 1 51 ? -22.422 15.162 -21.883 1.00 31.24 48 ALA A N 1
ATOM 349 C CA . ALA A 1 51 ? -22.332 15.206 -23.341 1.00 31.28 48 ALA A CA 1
ATOM 350 C C . ALA A 1 51 ? -21.129 14.406 -23.824 1.00 31.12 48 ALA A C 1
ATOM 351 O O . ALA A 1 51 ? -21.277 13.438 -24.571 1.00 31.55 48 ALA A O 1
ATOM 353 N N . ALA A 1 52 ? -19.939 14.817 -23.390 1.00 30.68 49 ALA A N 1
ATOM 354 C CA . ALA A 1 52 ? -18.684 14.230 -23.862 1.00 30.00 49 ALA A CA 1
ATOM 355 C C . ALA A 1 52 ? -17.528 14.663 -22.966 1.00 29.46 49 ALA A C 1
ATOM 356 O O . ALA A 1 52 ? -17.738 15.350 -21.967 1.00 29.43 49 ALA A O 1
ATOM 358 N N . GLY A 1 53 ? -16.315 14.265 -23.334 1.00 28.83 50 GLY A N 1
ATOM 359 C CA . GLY A 1 53 ? -15.107 14.672 -22.613 1.00 28.61 50 GLY A CA 1
ATOM 360 C C . GLY A 1 53 ? -14.832 13.824 -21.383 1.00 28.18 50 GLY A C 1
ATOM 361 O O . GLY A 1 53 ? -15.385 12.730 -21.225 1.00 27.94 50 GLY A O 1
ATOM 362 N N . ASN A 1 54 ? -13.957 14.331 -20.521 1.00 27.75 51 ASN A N 1
ATOM 363 C CA . ASN A 1 54 ? -13.631 13.682 -19.259 1.00 27.36 51 ASN A CA 1
ATOM 364 C C . ASN A 1 54 ? -14.224 14.483 -18.100 1.00 26.94 51 ASN A C 1
ATOM 365 O O . ASN A 1 54 ? -13.724 15.561 -17.775 1.00 26.91 51 ASN A O 1
ATOM 370 N N . GLN A 1 55 ? -15.268 13.942 -17.470 1.00 26.59 52 GLN A N 1
ATOM 371 C CA . GLN A 1 55 ? -16.065 14.675 -16.485 1.00 26.54 52 GLN A CA 1
ATOM 372 C C . GLN A 1 55 ? -16.218 13.935 -15.157 1.00 26.12 52 GLN A C 1
ATOM 373 O O . GLN A 1 55 ? -16.253 12.706 -15.120 1.00 25.97 52 GLN A O 1
ATOM 379 N N . ALA A 1 56 ? -16.328 14.703 -14.076 1.00 25.78 53 ALA A N 1
ATOM 380 C CA . ALA A 1 56 ? -16.637 14.173 -12.749 1.00 25.95 53 ALA A CA 1
ATOM 381 C C . ALA A 1 56 ? -17.830 14.968 -12.232 1.00 26.26 53 ALA A C 1
ATOM 382 O O . ALA A 1 56 ? -17.673 16.059 -11.687 1.00 25.93 53 ALA A O 1
ATOM 384 N N . LEU A 1 57 ? -19.023 14.403 -12.425 1.00 26.11 54 LEU A N 1
ATOM 385 C CA . LEU A 1 57 ? -20.277 15.125 -12.250 1.00 26.20 54 LEU A CA 1
ATOM 386 C C . LEU A 1 57 ? -20.930 14.767 -10.930 1.00 26.33 54 LEU A C 1
ATOM 387 O O . LEU A 1 57 ? -21.282 13.615 -10.703 1.00 25.76 54 LEU A O 1
ATOM 392 N N . THR A 1 58 ? -21.081 15.751 -10.051 1.00 26.58 55 THR A N 1
ATOM 393 C CA . THR A 1 58 ? -21.771 15.510 -8.796 1.00 27.15 55 THR A CA 1
ATOM 394 C C . THR A 1 58 ? -23.234 15.167 -9.114 1.00 27.29 55 THR A C 1
ATOM 395 O O . THR A 1 58 ? -23.861 15.826 -9.938 1.00 26.91 55 THR A O 1
ATOM 399 N N . PHE A 1 59 ? -23.756 14.102 -8.516 1.00 27.61 56 PHE A N 1
ATOM 400 C CA . PHE A 1 59 ? -25.175 13.790 -8.666 1.00 27.95 56 PHE A CA 1
ATOM 401 C C . PHE A 1 59 ? -25.863 13.610 -7.312 1.00 28.42 56 PHE A C 1
ATOM 402 O O . PHE A 1 59 ? -25.222 13.337 -6.282 1.00 27.93 56 PHE A O 1
ATOM 410 N N . THR A 1 60 ? -27.173 13.836 -7.329 1.00 29.14 57 THR A N 1
ATOM 411 C CA . THR A 1 60 ? -27.976 13.940 -6.126 1.00 29.53 57 THR A CA 1
ATOM 412 C C . THR A 1 60 ? -28.520 12.576 -5.740 1.00 29.72 57 THR A C 1
ATOM 413 O O . THR A 1 60 ? -28.543 11.651 -6.551 1.00 29.72 57 THR A O 1
ATOM 417 N N . SER A 1 61 ? -28.951 12.455 -4.488 1.00 30.51 58 SER A N 1
ATOM 418 C CA . SER A 1 61 ? -29.564 11.221 -3.983 1.00 31.17 58 SER A CA 1
ATOM 419 C C . SER A 1 61 ? -30.782 10.830 -4.826 1.00 31.45 58 SER A C 1
ATOM 420 O O . SER A 1 61 ? -31.053 9.648 -5.039 1.00 31.44 58 SER A O 1
ATOM 423 N N . GLN A 1 62 ? -31.479 11.843 -5.329 1.00 31.90 59 GLN A N 1
ATOM 424 C CA . GLN A 1 62 ? -32.663 11.662 -6.152 1.00 32.03 59 GLN A CA 1
ATOM 425 C C . GLN A 1 62 ? -32.259 11.227 -7.563 1.00 31.96 59 GLN A C 1
ATOM 426 O O . GLN A 1 62 ? -32.922 10.388 -8.167 1.00 32.00 59 GLN A O 1
ATOM 432 N N . GLN A 1 63 ? -31.164 11.787 -8.079 1.00 31.87 60 GLN A N 1
ATOM 433 C CA . GLN A 1 63 ? -30.606 11.338 -9.359 1.00 31.62 60 GLN A CA 1
ATOM 434 C C . GLN A 1 63 ? -30.105 9.897 -9.295 1.00 31.56 60 GLN A C 1
ATOM 435 O O . GLN A 1 63 ? -30.126 9.191 -10.296 1.00 31.88 60 GLN A O 1
ATOM 441 N N . ALA A 1 64 ? -29.668 9.463 -8.115 1.00 31.95 61 ALA A N 1
ATOM 442 C CA . ALA A 1 64 ? -29.200 8.098 -7.910 1.00 31.89 61 ALA A CA 1
ATOM 443 C C . ALA A 1 64 ? -30.320 7.085 -8.155 1.00 32.16 61 ALA A C 1
ATOM 444 O O . ALA A 1 64 ? -30.114 6.060 -8.820 1.00 32.31 61 ALA A O 1
ATOM 446 N N . TYR A 1 65 ? -31.497 7.377 -7.601 1.00 32.35 62 TYR A N 1
ATOM 447 C CA . TYR A 1 65 ? -32.701 6.568 -7.832 1.00 32.28 62 TYR A CA 1
ATOM 448 C C . TYR A 1 65 ? -33.033 6.518 -9.321 1.00 32.10 62 TYR A C 1
ATOM 449 O O . TYR A 1 65 ? -33.300 5.445 -9.863 1.00 32.11 62 TYR A O 1
ATOM 458 N N . GLN A 1 66 ? -33.002 7.679 -9.977 1.00 32.10 63 GLN A N 1
ATOM 459 C CA . GLN A 1 66 ? -33.286 7.768 -11.417 1.00 32.06 63 GLN A CA 1
ATOM 460 C C . GLN A 1 66 ? -32.286 6.968 -12.243 1.00 32.01 63 GLN A C 1
ATOM 461 O O . GLN A 1 66 ? -32.662 6.300 -13.205 1.00 32.15 63 GLN A O 1
ATOM 467 N N . LEU A 1 67 ? -31.008 7.049 -11.873 1.00 31.84 64 LEU A N 1
ATOM 468 C CA . LEU A 1 67 ? -29.970 6.225 -12.498 1.00 31.73 64 LEU A CA 1
ATOM 469 C C . LEU A 1 67 ? -30.148 4.736 -12.220 1.00 31.95 64 LEU A C 1
ATOM 470 O O . LEU A 1 67 ? -29.966 3.909 -13.119 1.00 31.95 64 LEU A O 1
ATOM 475 N N . ALA A 1 68 ? -30.473 4.392 -10.975 1.00 32.42 65 ALA A N 1
ATOM 476 C CA . ALA A 1 68 ? -30.715 2.997 -10.606 1.00 33.15 65 ALA A CA 1
ATOM 477 C C . ALA A 1 68 ? -31.853 2.432 -11.451 1.00 33.78 65 ALA A C 1
ATOM 478 O O . ALA A 1 68 ? -31.709 1.382 -12.070 1.00 33.93 65 ALA A O 1
ATOM 480 N N . ASP A 1 69 ? -32.970 3.161 -11.488 1.00 34.66 66 ASP A N 1
ATOM 481 C CA . ASP A 1 69 ? -34.142 2.772 -12.284 1.00 35.34 66 ASP A CA 1
ATOM 482 C C . ASP A 1 69 ? -33.790 2.650 -13.773 1.00 35.47 66 ASP A C 1
ATOM 483 O O . ASP A 1 69 ? -34.232 1.714 -14.445 1.00 35.87 66 ASP A O 1
ATOM 488 N N . ALA A 1 70 ? -32.973 3.574 -14.280 1.00 35.42 67 ALA A N 1
ATOM 489 C CA . ALA A 1 70 ? -32.552 3.541 -15.683 1.00 35.45 67 ALA A CA 1
ATOM 490 C C . ALA A 1 70 ? -31.687 2.331 -16.036 1.00 35.38 67 ALA A C 1
ATOM 491 O O . ALA A 1 70 ? -31.658 1.921 -17.198 1.00 35.36 67 ALA A O 1
ATOM 493 N N . LEU A 1 71 ? -30.986 1.767 -15.053 1.00 35.38 68 LEU A N 1
ATOM 494 C CA . LEU A 1 71 ? -30.065 0.657 -15.313 1.00 35.59 68 LEU A CA 1
ATOM 495 C C . LEU A 1 71 ? -30.626 -0.728 -14.974 1.00 35.91 68 LEU A C 1
ATOM 496 O O . LEU A 1 71 ? -29.979 -1.734 -15.265 1.00 36.25 68 LEU A O 1
ATOM 501 N N . LYS A 1 72 ? -31.811 -0.786 -14.360 1.00 36.33 69 LYS A N 1
ATOM 502 C CA . LYS A 1 72 ? -32.540 -2.053 -14.222 1.00 36.50 69 LYS A CA 1
ATOM 503 C C . LYS A 1 72 ? -32.767 -2.594 -15.628 1.00 36.31 69 LYS A C 1
ATOM 504 O O . LYS A 1 72 ? -33.376 -1.912 -16.456 1.00 36.79 69 LYS A O 1
ATOM 510 N N . GLY A 1 73 ? -32.249 -3.787 -15.915 1.00 35.74 70 GLY A N 1
ATOM 511 C CA . GLY A 1 73 ? -32.457 -4.416 -17.222 1.00 35.23 70 GLY A CA 1
ATOM 512 C C . GLY A 1 73 ? -31.364 -4.159 -18.244 1.00 34.94 70 GLY A C 1
ATOM 513 O O . GLY A 1 73 ? -31.393 -4.730 -19.335 1.00 34.60 70 GLY A O 1
ATOM 514 N N . ILE A 1 74 ? -30.411 -3.287 -17.905 1.00 34.51 71 ILE A N 1
ATOM 515 C CA . ILE A 1 74 ? -29.215 -3.067 -18.725 1.00 34.27 71 ILE A CA 1
ATOM 516 C C . ILE A 1 74 ? -27.999 -3.627 -17.996 1.00 34.00 71 ILE A C 1
ATOM 517 O O . ILE A 1 74 ? -27.232 -4.401 -18.569 1.00 34.05 71 ILE A O 1
ATOM 522 N N . ASP A 1 75 ? -27.836 -3.222 -16.735 1.00 33.95 72 ASP A N 1
ATOM 523 C CA . ASP A 1 75 ? -26.777 -3.727 -15.852 1.00 33.60 72 ASP A CA 1
ATOM 524 C C . ASP A 1 75 ? -27.271 -3.702 -14.402 1.00 33.28 72 ASP A C 1
ATOM 525 O O . ASP A 1 75 ? -27.385 -2.632 -13.794 1.00 33.11 72 ASP A O 1
ATOM 530 N N . ALA A 1 76 ? -27.557 -4.886 -13.857 1.00 32.92 73 ALA A N 1
ATOM 531 C CA . ALA A 1 76 ? -28.149 -5.020 -12.522 1.00 32.51 73 ALA A CA 1
ATOM 532 C C . ALA A 1 76 ? -27.217 -4.635 -11.363 1.00 32.02 73 ALA A C 1
ATOM 533 O O . ALA A 1 76 ? -27.672 -4.057 -10.374 1.00 32.01 73 ALA A O 1
ATOM 535 N N . ALA A 1 77 ? -25.930 -4.965 -11.473 1.00 31.77 74 ALA A N 1
ATOM 536 C CA . ALA A 1 77 ? -24.960 -4.671 -10.405 1.00 31.48 74 ALA A CA 1
ATOM 537 C C . ALA A 1 77 ? -24.788 -3.159 -10.201 1.00 30.93 74 ALA A C 1
ATOM 538 O O . ALA A 1 77 ? -24.849 -2.664 -9.069 1.00 30.75 74 ALA A O 1
ATOM 540 N N . GLN A 1 78 ? -24.596 -2.433 -11.301 1.00 30.61 75 GLN A N 1
ATOM 541 C CA . GLN A 1 78 ? -24.525 -0.972 -11.261 1.00 30.27 75 GLN A CA 1
ATOM 542 C C . GLN A 1 78 ? -25.840 -0.362 -10.782 1.00 30.40 75 GLN A C 1
ATOM 543 O O . GLN A 1 78 ? -25.838 0.658 -10.092 1.00 30.02 75 GLN A O 1
ATOM 549 N N . SER A 1 79 ? -26.962 -0.995 -11.134 1.00 30.53 76 SER A N 1
ATOM 550 C CA . SER A 1 79 ? -28.257 -0.572 -10.612 1.00 30.61 76 SER A CA 1
ATOM 551 C C . SER A 1 79 ? -28.309 -0.848 -9.111 1.00 30.63 76 SER A C 1
ATOM 552 O O . SER A 1 79 ? -28.752 0.003 -8.340 1.00 30.79 76 SER A O 1
ATOM 555 N N . ALA A 1 80 ? -27.822 -2.025 -8.710 1.00 30.54 77 ALA A N 1
ATOM 556 C CA . ALA A 1 80 ? -27.784 -2.425 -7.300 1.00 30.46 77 ALA A CA 1
ATOM 557 C C . ALA A 1 80 ? -26.869 -1.527 -6.462 1.00 30.09 77 ALA A C 1
ATOM 558 O O . ALA A 1 80 ? -27.178 -1.237 -5.316 1.00 30.12 77 ALA A O 1
ATOM 560 N N . LEU A 1 81 ? -25.753 -1.083 -7.037 1.00 29.77 78 LEU A N 1
ATOM 561 C CA . LEU A 1 81 ? -24.874 -0.129 -6.359 1.00 29.34 78 LEU A CA 1
ATOM 562 C C . LEU A 1 81 ? -25.560 1.228 -6.200 1.00 29.11 78 LEU A C 1
ATOM 563 O O . LEU A 1 81 ? -25.525 1.823 -5.127 1.00 28.74 78 LEU A O 1
ATOM 568 N N . LEU A 1 82 ? -26.183 1.713 -7.271 1.00 29.52 79 LEU A N 1
ATOM 569 C CA . LEU A 1 82 ? -26.823 3.028 -7.253 1.00 29.89 79 LEU A CA 1
ATOM 570 C C . LEU A 1 82 ? -27.934 3.123 -6.212 1.00 30.41 79 LEU A C 1
ATOM 571 O O . LEU A 1 82 ? -28.113 4.176 -5.592 1.00 30.38 79 LEU A O 1
ATOM 576 N N . SER A 1 83 ? -28.675 2.032 -6.011 1.00 31.11 80 SER A N 1
ATOM 577 C CA . SER A 1 83 ? -29.696 2.020 -4.965 1.00 31.22 80 SER A CA 1
ATOM 578 C C . SER A 1 83 ? -29.070 2.167 -3.569 1.00 31.12 80 SER A C 1
ATOM 579 O O . SER A 1 83 ? -29.652 2.836 -2.717 1.00 31.29 80 SER A O 1
ATOM 582 N N . ARG A 1 84 ? -27.884 1.585 -3.347 1.00 31.21 81 ARG A N 1
ATOM 583 C CA . ARG A 1 84 ? -27.133 1.823 -2.098 1.00 31.28 81 ARG A CA 1
ATOM 584 C C . ARG A 1 84 ? -26.736 3.300 -2.020 1.00 31.14 81 ARG A C 1
ATOM 585 O O . ARG A 1 84 ? -27.078 4.012 -1.064 1.00 30.83 81 ARG A O 1
ATOM 593 N N . LEU A 1 85 ? -26.027 3.759 -3.050 1.00 30.82 82 LEU A N 1
ATOM 594 C CA . LEU A 1 85 ? -25.537 5.138 -3.099 1.00 30.57 82 LEU A CA 1
ATOM 595 C C . LEU A 1 85 ? -26.670 6.149 -2.865 1.00 30.86 82 LEU A C 1
ATOM 596 O O . LEU A 1 85 ? -26.473 7.171 -2.206 1.00 30.65 82 LEU A O 1
ATOM 601 N N . ALA A 1 86 ? -27.862 5.842 -3.379 1.00 31.41 83 ALA A N 1
ATOM 602 C CA . ALA A 1 86 ? -29.048 6.695 -3.197 1.00 31.73 83 ALA A CA 1
ATOM 603 C C . ALA A 1 86 ? -29.350 7.077 -1.739 1.00 32.02 83 ALA A C 1
ATOM 604 O O . ALA A 1 86 ? -29.883 8.153 -1.478 1.00 31.86 83 ALA A O 1
ATOM 606 N N . GLU A 1 87 ? -29.013 6.199 -0.802 1.00 32.86 84 GLU A N 1
ATOM 607 C CA . GLU A 1 87 ? -29.279 6.430 0.623 1.00 33.47 84 GLU A CA 1
ATOM 608 C C . GLU A 1 87 ? -28.127 7.109 1.354 1.00 33.83 84 GLU A C 1
ATOM 609 O O . GLU A 1 87 ? -28.279 7.513 2.514 1.00 34.26 84 GLU A O 1
ATOM 615 N N . SER A 1 88 ? -26.985 7.238 0.678 1.00 33.61 85 SER A N 1
ATOM 616 C CA . SER A 1 88 ? -25.733 7.588 1.333 1.00 33.42 85 SER A CA 1
ATOM 617 C C . SER A 1 88 ? -25.764 8.890 2.134 1.00 33.23 85 SER A C 1
ATOM 618 O O . SER A 1 88 ? -26.523 9.813 1.841 1.00 32.84 85 SER A O 1
ATOM 621 N N . GLN A 1 89 ? -24.892 8.938 3.137 1.00 33.07 86 GLN A N 1
ATOM 622 C CA . GLN A 1 89 ? -24.711 10.105 3.987 1.00 32.72 86 GLN A CA 1
ATOM 623 C C . GLN A 1 89 ? -23.653 11.049 3.417 1.00 31.95 86 GLN A C 1
ATOM 624 O O . GLN A 1 89 ? -23.414 12.116 3.984 1.00 31.91 86 GLN A O 1
ATOM 630 N N . LYS A 1 90 ? -23.029 10.651 2.307 1.00 31.01 87 LYS A N 1
ATOM 631 C CA . LYS A 1 90 ? -21.905 11.391 1.721 1.00 30.01 87 LYS A CA 1
ATOM 632 C C . LYS A 1 90 ? -22.169 11.746 0.251 1.00 29.10 87 LYS A C 1
ATOM 633 O O . LYS A 1 90 ? -22.957 11.080 -0.419 1.00 29.55 87 LYS A O 1
ATOM 639 N N . PRO A 1 91 ? -21.515 12.805 -0.257 1.00 27.69 88 PRO A N 1
ATOM 640 C CA . PRO A 1 91 ? -21.750 13.231 -1.637 1.00 26.78 88 PRO A CA 1
ATOM 641 C C . PRO A 1 91 ? -21.323 12.199 -2.690 1.00 26.06 88 PRO A C 1
ATOM 642 O O . PRO A 1 91 ? -20.322 11.475 -2.509 1.00 25.25 88 PRO A O 1
ATOM 646 N N . LEU A 1 92 ? -22.100 12.138 -3.772 1.00 24.97 89 LEU A N 1
ATOM 647 C CA . LEU A 1 92 ? -21.838 11.238 -4.875 1.00 24.24 89 LEU A CA 1
ATOM 648 C C . LEU A 1 92 ? -21.231 11.993 -6.045 1.00 23.74 89 LEU A C 1
ATOM 649 O O . LEU A 1 92 ? -21.433 13.205 -6.193 1.00 23.54 89 LEU A O 1
ATOM 654 N N . VAL A 1 93 ? -20.485 11.261 -6.869 1.00 23.29 90 VAL A N 1
ATOM 655 C CA . VAL A 1 93 ? -19.918 11.817 -8.091 1.00 22.98 90 VAL A CA 1
ATOM 656 C C . VAL A 1 93 ? -19.828 10.707 -9.117 1.00 23.71 90 VAL A C 1
ATOM 657 O O . VAL A 1 93 ? -19.482 9.564 -8.789 1.00 23.21 90 VAL A O 1
ATOM 661 N N . ALA A 1 94 ? -20.178 11.040 -10.354 1.00 24.17 91 ALA A N 1
ATOM 662 C CA . ALA A 1 94 ? -20.150 10.094 -11.450 1.00 24.50 91 ALA A CA 1
ATOM 663 C C . ALA A 1 94 ? -19.063 10.517 -12.402 1.00 24.86 91 ALA A C 1
ATOM 664 O O . ALA A 1 94 ? -19.199 11.540 -13.076 1.00 25.82 91 ALA A O 1
ATOM 666 N N . THR A 1 95 ? -17.993 9.733 -12.467 1.00 25.06 92 THR A N 1
ATOM 667 C CA . THR A 1 95 ? -16.872 10.061 -13.333 1.00 25.50 92 THR A CA 1
ATOM 668 C C . THR A 1 95 ? -16.924 9.257 -14.636 1.00 25.49 92 THR A C 1
ATOM 669 O O . THR A 1 95 ? -16.844 8.027 -14.635 1.00 25.56 92 THR A O 1
ATOM 673 N N . LEU A 1 96 ? -17.088 9.976 -15.742 1.00 25.72 93 LEU A N 1
ATOM 674 C CA . LEU A 1 96 ? -17.164 9.377 -17.073 1.00 25.82 93 LEU A CA 1
ATOM 675 C C . LEU A 1 96 ? -16.011 9.943 -17.898 1.00 25.86 93 LEU A C 1
ATOM 676 O O . LEU A 1 96 ? -15.874 11.161 -18.016 1.00 26.19 93 LEU A O 1
ATOM 681 N N . LEU A 1 97 ? -15.189 9.056 -18.454 1.00 25.75 94 LEU A N 1
ATOM 682 C CA . LEU A 1 97 ? -13.973 9.453 -19.143 1.00 25.75 94 LEU A CA 1
ATOM 683 C C . LEU A 1 97 ? -13.965 8.909 -20.569 1.00 25.92 94 LEU A C 1
ATOM 684 O O . LEU A 1 97 ? -13.913 7.699 -20.785 1.00 26.21 94 LEU A O 1
ATOM 689 N N . ALA A 1 98 ? -14.032 9.820 -21.535 1.00 26.40 95 ALA A N 1
ATOM 690 C CA . ALA A 1 98 ? -14.007 9.462 -22.956 1.00 26.41 95 ALA A CA 1
ATOM 691 C C . ALA A 1 98 ? -12.647 8.910 -23.368 1.00 26.64 95 ALA A C 1
ATOM 692 O O . ALA A 1 98 ? -12.566 7.946 -24.145 1.00 26.69 95 ALA A O 1
ATOM 694 N N . GLU A 1 99 ? -11.577 9.518 -22.853 1.00 26.50 96 GLU A N 1
ATOM 695 C CA . GLU A 1 99 ? -10.218 9.141 -23.242 1.00 26.75 96 GLU A CA 1
ATOM 696 C C . GLU A 1 99 ? -9.307 8.985 -22.029 1.00 26.61 96 GLU A C 1
ATOM 697 O O . GLU A 1 99 ? -9.430 9.722 -21.044 1.00 26.89 96 GLU A O 1
ATOM 703 N N . ASP A 1 100 ? -8.400 8.013 -22.104 1.00 26.06 97 ASP A N 1
ATOM 704 C CA . ASP A 1 100 ? -7.325 7.889 -21.130 1.00 25.50 97 ASP A CA 1
ATOM 705 C C . ASP A 1 100 ? -6.357 9.047 -21.336 1.00 25.17 97 ASP A C 1
ATOM 706 O O . ASP A 1 100 ? -5.519 8.995 -22.247 1.00 25.31 97 ASP A O 1
ATOM 711 N N . ALA A 1 101 ? -6.480 10.083 -20.502 1.00 24.27 98 ALA A N 1
ATOM 712 C CA . ALA A 1 101 ? -5.669 11.296 -20.619 1.00 23.79 98 ALA A CA 1
ATOM 713 C C . ALA A 1 101 ? -5.225 11.800 -19.248 1.00 23.38 98 ALA A C 1
ATOM 714 O O . ALA A 1 101 ? -5.677 11.292 -18.210 1.00 22.97 98 ALA A O 1
ATOM 716 N N . ALA A 1 102 ? -4.353 12.810 -19.257 1.00 22.57 99 ALA A N 1
ATOM 717 C CA . ALA A 1 102 ? -3.845 13.409 -18.029 1.00 22.47 99 ALA A CA 1
ATOM 718 C C . ALA A 1 102 ? -5.008 13.834 -17.152 1.00 22.26 99 ALA A C 1
ATOM 719 O O . ALA A 1 102 ? -5.875 14.582 -17.603 1.00 22.67 99 ALA A O 1
ATOM 721 N N . PRO A 1 103 ? -5.062 13.330 -15.905 1.00 22.55 100 PRO A N 1
ATOM 722 C CA . PRO A 1 103 ? -6.194 13.673 -15.044 1.00 22.36 100 PRO A CA 1
ATOM 723 C C . PRO A 1 103 ? -6.509 15.161 -14.967 1.00 22.12 100 PRO A C 1
ATOM 724 O O . PRO A 1 103 ? -5.600 16.006 -14.976 1.00 21.62 100 PRO A O 1
ATOM 728 N N . SER A 1 104 ? -7.793 15.478 -14.890 1.00 22.35 101 SER A N 1
ATOM 729 C CA . SER A 1 104 ? -8.216 16.869 -14.790 1.00 22.49 101 SER A CA 1
ATOM 730 C C . SER A 1 104 ? -9.085 17.151 -13.557 1.00 22.10 101 SER A C 1
ATOM 731 O O . SER A 1 104 ? -9.652 18.240 -13.441 1.00 23.06 101 SER A O 1
ATOM 734 N N . SER A 1 105 ? -9.184 16.180 -12.649 1.00 21.46 102 SER A N 1
ATOM 735 C CA . SER A 1 105 ? -9.893 16.350 -11.370 1.00 20.83 102 SER A CA 1
ATOM 736 C C . SER A 1 105 ? -9.442 15.303 -10.356 1.00 20.04 102 SER A C 1
ATOM 737 O O . SER A 1 105 ? -8.941 14.239 -10.721 1.00 19.32 102 SER A O 1
ATOM 740 N N . THR A 1 106 ? -9.669 15.603 -9.084 1.00 19.63 103 THR A N 1
ATOM 741 C CA . THR A 1 106 ? -9.435 14.658 -8.003 1.00 19.30 103 THR A CA 1
ATOM 742 C C . THR A 1 106 ? -10.227 13.369 -8.207 1.00 19.05 103 THR A C 1
ATOM 743 O O . THR A 1 106 ? -9.682 12.288 -8.064 1.00 18.10 103 THR A O 1
ATOM 747 N N . ALA A 1 107 ? -11.504 13.476 -8.578 1.00 18.99 104 ALA A N 1
ATOM 748 C CA . ALA A 1 107 ? -12.324 12.286 -8.768 1.00 19.02 104 ALA A CA 1
ATOM 749 C C . ALA A 1 107 ? -11.746 11.355 -9.845 1.00 18.87 104 ALA A C 1
ATOM 750 O O . ALA A 1 107 ? -11.664 10.148 -9.638 1.00 18.51 104 ALA A O 1
ATOM 752 N N . GLU A 1 108 ? -11.311 11.929 -10.966 1.00 19.18 105 GLU A N 1
ATOM 753 C CA . GLU A 1 108 ? -10.692 11.181 -12.062 1.00 19.64 105 GLU A CA 1
ATOM 754 C C . GLU A 1 108 ? -9.369 10.553 -11.651 1.00 19.28 105 GLU A C 1
ATOM 755 O O . GLU A 1 108 ? -9.096 9.414 -12.001 1.00 20.08 105 GLU A O 1
ATOM 761 N N . ALA A 1 109 ? -8.529 11.311 -10.959 1.00 18.97 106 ALA A N 1
ATOM 762 C CA . ALA A 1 109 ? -7.261 10.777 -10.453 1.00 19.04 106 ALA A CA 1
ATOM 763 C C . ALA A 1 109 ? -7.517 9.515 -9.621 1.00 18.85 106 ALA A C 1
ATOM 764 O O . ALA A 1 109 ? -6.891 8.466 -9.849 1.00 18.55 106 ALA A O 1
ATOM 766 N N . TYR A 1 110 ? -8.462 9.609 -8.686 1.00 18.69 107 TYR A N 1
ATOM 767 C CA . TYR A 1 110 ? -8.822 8.474 -7.828 1.00 19.21 107 TYR A CA 1
ATOM 768 C C . TYR A 1 110 ? -9.328 7.260 -8.610 1.00 19.17 107 TYR A C 1
ATOM 769 O O . TYR A 1 110 ? -8.949 6.128 -8.304 1.00 19.35 107 TYR A O 1
ATOM 778 N N . LEU A 1 111 ? -10.158 7.502 -9.621 1.00 19.98 108 LEU A N 1
ATOM 779 C CA . LEU A 1 111 ? -10.666 6.428 -10.494 1.00 19.97 108 LEU A CA 1
ATOM 780 C C . LEU A 1 111 ? -9.512 5.645 -11.102 1.00 20.28 108 LEU A C 1
ATOM 781 O O . LEU A 1 111 ? -9.439 4.420 -10.974 1.00 20.64 108 LEU A O 1
ATOM 786 N N . LYS A 1 112 ? -8.599 6.360 -11.743 1.00 20.63 109 LYS A N 1
ATOM 787 C CA . LYS A 1 112 ? -7.467 5.717 -12.400 1.00 20.88 109 LYS A CA 1
ATOM 788 C C . LYS A 1 112 ? -6.638 4.870 -11.426 1.00 20.41 109 LYS A C 1
ATOM 789 O O . LYS A 1 112 ? -6.190 3.778 -11.777 1.00 20.71 109 LYS A O 1
ATOM 795 N N . LEU A 1 113 ? -6.482 5.329 -10.186 1.00 20.23 110 LEU A N 1
ATOM 796 C CA . LEU A 1 113 ? -5.790 4.508 -9.189 1.00 19.45 110 LEU A CA 1
ATOM 797 C C . LEU A 1 113 ? -6.644 3.265 -8.857 1.00 19.00 110 LEU A C 1
ATOM 798 O O . LEU A 1 113 ? -6.117 2.152 -8.751 1.00 18.22 110 LEU A O 1
ATOM 803 N N . HIS A 1 114 ? -7.958 3.453 -8.726 1.00 18.55 111 HIS A N 1
ATOM 804 C CA . HIS A 1 114 ? -8.895 2.325 -8.606 1.00 18.30 111 HIS A CA 1
ATOM 805 C C . HIS A 1 114 ? -8.801 1.328 -9.776 1.00 18.63 111 HIS A C 1
ATOM 806 O O . HIS A 1 114 ? -8.980 0.147 -9.584 1.00 17.72 111 HIS A O 1
ATOM 813 N N . LEU A 1 115 ? -8.583 1.821 -10.994 1.00 18.91 112 LEU A N 1
ATOM 814 C CA . LEU A 1 115 ? -8.510 0.940 -12.156 1.00 19.36 112 LEU A CA 1
ATOM 815 C C . LEU A 1 115 ? -7.283 0.046 -12.038 1.00 19.61 112 LEU A C 1
ATOM 816 O O . LEU A 1 115 ? -7.332 -1.141 -12.345 1.00 19.57 112 LEU A O 1
ATOM 821 N N . LEU A 1 116 ? -6.186 0.631 -11.560 1.00 20.12 113 LEU A N 1
ATOM 822 C CA . LEU A 1 116 ? -4.963 -0.096 -11.275 1.00 20.04 113 LEU A CA 1
ATOM 823 C C . LEU A 1 116 ? -5.131 -1.131 -10.156 1.00 20.64 113 LEU A C 1
ATOM 824 O O . LEU A 1 116 ? -4.800 -2.311 -10.339 1.00 20.91 113 LEU A O 1
ATOM 829 N N . SER A 1 117 ? -5.642 -0.707 -9.004 1.00 20.56 114 SER A N 1
ATOM 830 C CA . SER A 1 117 ? -5.671 -1.596 -7.838 1.00 20.88 114 SER A CA 1
ATOM 831 C C . SER A 1 117 ? -6.746 -2.703 -7.964 1.00 21.66 114 SER A C 1
ATOM 832 O O . SER A 1 117 ? -6.617 -3.760 -7.332 1.00 22.33 114 SER A O 1
ATOM 835 N N . HIS A 1 118 ? -7.782 -2.454 -8.770 1.00 21.82 115 HIS A N 1
ATOM 836 C CA . HIS A 1 118 ? -8.761 -3.488 -9.135 1.00 22.52 115 HIS A CA 1
ATOM 837 C C . HIS A 1 118 ? -8.233 -4.428 -10.213 1.00 22.75 115 HIS A C 1
ATOM 838 O O . HIS A 1 118 ? -8.937 -5.347 -10.620 1.00 22.82 115 HIS A O 1
ATOM 845 N N . ARG A 1 119 ? -7.000 -4.190 -10.668 1.00 23.36 116 ARG A N 1
ATOM 846 C CA . ARG A 1 119 ? -6.368 -4.956 -11.749 1.00 23.46 116 ARG A CA 1
ATOM 847 C C . ARG A 1 119 ? -7.069 -4.834 -13.099 1.00 23.56 116 ARG A C 1
ATOM 848 O O . ARG A 1 119 ? -6.899 -5.703 -13.956 1.00 24.29 116 ARG A O 1
ATOM 856 N N . LEU A 1 120 ? -7.846 -3.776 -13.305 1.00 23.71 117 LEU A N 1
ATOM 857 C CA . LEU A 1 120 ? -8.579 -3.610 -14.559 1.00 23.71 117 LEU A CA 1
ATOM 858 C C . LEU A 1 120 ? -7.656 -3.132 -15.672 1.00 24.06 117 LEU A C 1
ATOM 859 O O . LEU A 1 120 ? -7.972 -3.272 -16.853 1.00 23.99 117 LEU A O 1
ATOM 864 N N . VAL A 1 121 ? -6.526 -2.554 -15.275 1.00 24.00 118 VAL A N 1
ATOM 865 C CA . VAL A 1 121 ? -5.436 -2.228 -16.178 1.00 24.13 118 VAL A CA 1
ATOM 866 C C . VAL A 1 121 ? -4.152 -2.421 -15.391 1.00 24.46 118 VAL A C 1
ATOM 867 O O . VAL A 1 121 ? -4.171 -2.459 -14.151 1.00 24.52 118 VAL A O 1
ATOM 871 N N . LYS A 1 122 ? -3.047 -2.552 -16.112 1.00 24.82 119 LYS A N 1
ATOM 872 C CA . LYS A 1 122 ? -1.733 -2.744 -15.520 1.00 24.99 119 LYS A CA 1
ATOM 873 C C . LYS A 1 122 ? -0.957 -1.427 -15.431 1.00 24.91 119 LYS A C 1
ATOM 874 O O . LYS A 1 122 ? -1.345 -0.440 -16.059 1.00 25.45 119 LYS A O 1
ATOM 880 N N . PRO A 1 123 ? 0.132 -1.407 -14.632 1.00 24.67 120 PRO A N 1
ATOM 881 C CA . PRO A 1 123 ? 1.068 -0.283 -14.597 1.00 24.83 120 PRO A CA 1
ATOM 882 C C . PRO A 1 123 ? 1.524 0.138 -15.990 1.00 24.96 120 PRO A C 1
ATOM 883 O O . PRO A 1 123 ? 1.838 -0.722 -16.822 1.00 25.28 120 PRO A O 1
ATOM 887 N N . HIS A 1 124 ? 1.508 1.447 -16.225 1.00 25.11 121 HIS A N 1
ATOM 888 C CA . HIS A 1 124 ? 1.814 2.070 -17.535 1.00 25.14 121 HIS A CA 1
ATOM 889 C C . HIS A 1 124 ? 0.732 1.971 -18.613 1.00 25.11 121 HIS A C 1
ATOM 890 O O . HIS A 1 124 ? 0.938 2.437 -19.736 1.00 24.97 121 HIS A O 1
ATOM 897 N N . ALA A 1 125 ? -0.428 1.405 -18.283 1.00 24.59 122 ALA A N 1
ATOM 898 C CA . ALA A 1 125 ? -1.518 1.314 -19.248 1.00 24.80 122 ALA A CA 1
ATOM 899 C C . ALA A 1 125 ? -2.500 2.463 -19.094 1.00 24.47 122 ALA A C 1
ATOM 900 O O . ALA A 1 125 ? -3.481 2.535 -19.820 1.00 25.31 122 ALA A O 1
ATOM 902 N N . VAL A 1 126 ? -2.214 3.379 -18.170 1.00 23.74 123 VAL A N 1
ATOM 903 C CA . VAL A 1 126 ? -3.121 4.465 -17.844 1.00 23.09 123 VAL A CA 1
ATOM 904 C C . VAL A 1 126 ? -2.334 5.781 -17.710 1.00 22.70 123 VAL A C 1
ATOM 905 O O . VAL A 1 126 ? -1.247 5.818 -17.139 1.00 22.19 123 VAL A O 1
ATOM 909 N N . ASN A 1 127 ? -2.875 6.854 -18.278 1.00 22.31 124 ASN A N 1
ATOM 910 C CA . ASN A 1 127 ? -2.202 8.151 -18.272 1.00 22.13 124 ASN A CA 1
ATOM 911 C C . ASN A 1 127 ? -2.305 8.787 -16.869 1.00 21.90 124 ASN A C 1
ATOM 912 O O . ASN A 1 127 ? -3.385 9.176 -16.437 1.00 21.64 124 ASN A O 1
ATOM 917 N N . LEU A 1 128 ? -1.180 8.893 -16.171 1.00 21.70 125 LEU A N 1
ATOM 918 C CA . LEU A 1 128 ? -1.181 9.432 -14.799 1.00 22.18 125 LEU A CA 1
ATOM 919 C C . LEU A 1 128 ? -0.441 10.759 -14.691 1.00 22.21 125 LEU A C 1
ATOM 920 O O . LEU A 1 128 ? -0.135 11.214 -13.597 1.00 21.82 125 LEU A O 1
ATOM 925 N N . SER A 1 129 ? -0.191 11.397 -15.823 1.00 22.67 126 SER A N 1
ATOM 926 C CA . SER A 1 129 ? 0.592 12.634 -15.823 1.00 23.31 126 SER A CA 1
ATOM 927 C C . SER A 1 129 ? -0.122 13.727 -15.064 1.00 23.58 126 SER A C 1
ATOM 928 O O . SER A 1 129 ? -1.333 13.906 -15.209 1.00 23.50 126 SER A O 1
ATOM 931 N N . GLY A 1 130 ? 0.637 14.440 -14.241 1.00 24.15 127 GLY A N 1
ATOM 932 C CA . GLY A 1 130 ? 0.118 15.565 -13.476 1.00 24.96 127 GLY A CA 1
ATOM 933 C C . GLY A 1 130 ? -0.797 15.159 -12.350 1.00 25.36 127 GLY A C 1
ATOM 934 O O . GLY A 1 130 ? -1.695 15.910 -11.990 1.00 26.64 127 GLY A O 1
ATOM 935 N N . ILE A 1 131 ? -0.566 13.976 -11.784 1.00 25.88 128 ILE A N 1
ATOM 936 C CA . ILE A 1 131 ? -1.453 13.433 -10.756 1.00 26.03 128 ILE A CA 1
ATOM 937 C C . ILE A 1 131 ? -1.158 13.976 -9.359 1.00 26.46 128 ILE A C 1
ATOM 938 O O . ILE A 1 131 ? -2.058 14.059 -8.523 1.00 26.86 128 ILE A O 1
ATOM 943 N N . PHE A 1 132 ? 0.086 14.347 -9.094 1.00 26.67 129 PHE A N 1
ATOM 944 C CA . PHE A 1 132 ? 0.425 14.867 -7.774 1.00 26.82 129 PHE A CA 1
ATOM 945 C C . PHE A 1 132 ? -0.392 16.132 -7.418 1.00 27.21 129 PHE A C 1
ATOM 946 O O . PHE A 1 132 ? -0.927 16.217 -6.313 1.00 27.59 129 PHE A O 1
ATOM 954 N N . PRO A 1 133 ? -0.515 17.111 -8.349 1.00 27.19 130 PRO A N 1
ATOM 955 C CA . PRO A 1 133 ? -1.344 18.294 -8.037 1.00 26.75 130 PRO A CA 1
ATOM 956 C C . PRO A 1 133 ? -2.869 18.064 -7.912 1.00 26.32 130 PRO A C 1
ATOM 957 O O . PRO A 1 133 ? -3.553 18.889 -7.310 1.00 26.60 130 PRO A O 1
ATOM 961 N N . LEU A 1 134 ? -3.403 16.978 -8.466 1.00 25.47 131 LEU A N 1
ATOM 962 C CA . LEU A 1 134 ? -4.835 16.671 -8.316 1.00 25.20 131 LEU A CA 1
ATOM 963 C C . LEU A 1 134 ? -5.142 15.759 -7.128 1.00 24.58 131 LEU A C 1
ATOM 964 O O . LEU A 1 134 ? -6.306 15.425 -6.873 1.00 25.23 131 LEU A O 1
ATOM 969 N N . LEU A 1 135 ? -4.110 15.349 -6.401 1.00 23.42 132 LEU A N 1
ATOM 970 C CA . LEU A 1 135 ? -4.305 14.525 -5.219 1.00 22.37 132 LEU A CA 1
ATOM 971 C C . LEU A 1 135 ? -3.998 15.384 -4.013 1.00 22.13 132 LEU A C 1
ATOM 972 O O . LEU A 1 135 ? -2.839 15.631 -3.712 1.00 22.36 132 LEU A O 1
ATOM 977 N N . PRO A 1 136 ? -5.040 15.873 -3.330 1.00 21.74 133 PRO A N 1
ATOM 978 C CA . PRO A 1 136 ? -4.787 16.771 -2.226 1.00 21.66 133 PRO A CA 1
ATOM 979 C C . PRO A 1 136 ? -4.153 16.036 -1.053 1.00 21.33 133 PRO A C 1
ATOM 980 O O . PRO A 1 136 ? -4.498 14.872 -0.795 1.00 20.72 133 PRO A O 1
ATOM 984 N N . ASN A 1 137 ? -3.243 16.717 -0.361 1.00 20.75 134 ASN A N 1
ATOM 985 C CA . ASN A 1 137 ? -2.671 16.183 0.872 1.00 20.85 134 ASN A CA 1
ATOM 986 C C . ASN A 1 137 ? -3.772 16.168 1.935 1.00 20.50 134 ASN A C 1
ATOM 987 O O . ASN A 1 137 ? -4.482 17.159 2.113 1.00 20.93 134 ASN A O 1
ATOM 992 N N . VAL A 1 138 ? -3.912 15.043 2.630 1.00 19.37 135 VAL A N 1
ATOM 993 C CA . VAL A 1 138 ? -5.046 14.789 3.497 1.00 19.30 135 VAL A CA 1
ATOM 994 C C . VAL A 1 138 ? -4.603 14.011 4.740 1.00 18.49 135 VAL A C 1
ATOM 995 O O . VAL A 1 138 ? -3.618 13.275 4.682 1.00 18.42 135 VAL A O 1
ATOM 999 N N . ALA A 1 139 ? -5.326 14.185 5.849 1.00 18.29 136 ALA A N 1
ATOM 1000 C CA . ALA A 1 139 ? -5.110 13.373 7.049 1.00 17.81 136 ALA A CA 1
ATOM 1001 C C . ALA A 1 139 ? -6.009 12.153 6.937 1.00 17.61 136 ALA A C 1
ATOM 1002 O O . ALA A 1 139 ? -7.225 12.292 6.810 1.00 17.06 136 ALA A O 1
ATOM 1004 N N . TRP A 1 140 ? -5.412 10.964 6.960 1.00 17.53 137 TRP A N 1
ATOM 1005 C CA . TRP A 1 140 ? -6.162 9.714 6.908 1.00 17.89 137 TRP A CA 1
ATOM 1006 C C . TRP A 1 140 ? -6.311 9.220 8.339 1.00 17.73 137 TRP A C 1
ATOM 1007 O O . TRP A 1 140 ? -5.316 8.847 8.997 1.00 18.12 137 TRP A O 1
ATOM 1018 N N . THR A 1 141 ? -7.549 9.251 8.807 1.00 18.20 138 THR A N 1
ATOM 1019 C CA . THR A 1 141 ? -7.896 8.973 10.190 1.00 18.41 138 THR A CA 1
ATOM 1020 C C . THR A 1 141 ? -8.862 7.820 10.294 1.00 18.61 138 THR A C 1
ATOM 1021 O O . THR A 1 141 ? -9.354 7.316 9.281 1.00 19.12 138 THR A O 1
ATOM 1025 N N . ASN A 1 142 ? -9.153 7.399 11.521 1.00 18.93 139 ASN A N 1
ATOM 1026 C CA . ASN A 1 142 ? -10.172 6.364 11.725 1.00 19.21 139 ASN A CA 1
ATOM 1027 C C . ASN A 1 142 ? -11.608 6.814 11.421 1.00 19.82 139 ASN A C 1
ATOM 1028 O O . ASN A 1 142 ? -12.499 5.963 11.334 1.00 20.65 139 ASN A O 1
ATOM 1033 N N . ILE A 1 143 ? -11.834 8.124 11.261 1.00 20.19 140 ILE A N 1
ATOM 1034 C CA . ILE A 1 143 ? -13.152 8.647 10.841 1.00 21.02 140 ILE A CA 1
ATOM 1035 C C . ILE A 1 143 ? -13.209 8.959 9.335 1.00 21.27 140 ILE A C 1
ATOM 1036 O O . ILE A 1 143 ? -14.179 9.577 8.854 1.00 21.55 140 ILE A O 1
ATOM 1041 N N . GLY A 1 144 ? -12.175 8.541 8.611 1.00 21.17 141 GLY A N 1
ATOM 1042 C CA . GLY A 1 144 ? -12.047 8.800 7.187 1.00 21.39 141 GLY A CA 1
ATOM 1043 C C . GLY A 1 144 ? -11.050 9.914 6.919 1.00 21.45 141 GLY A C 1
ATOM 1044 O O . GLY A 1 144 ? -10.229 10.255 7.779 1.00 22.20 141 GLY A O 1
ATOM 1045 N N . ALA A 1 145 ? -11.113 10.470 5.718 1.00 21.03 142 ALA A N 1
ATOM 1046 C CA . ALA A 1 145 ? -10.263 11.585 5.337 1.00 21.03 142 ALA A CA 1
ATOM 1047 C C . ALA A 1 145 ? -10.718 12.892 5.990 1.00 21.07 142 ALA A C 1
ATOM 1048 O O . ALA A 1 145 ? -11.914 13.240 5.970 1.00 20.70 142 ALA A O 1
ATOM 1050 N N . VAL A 1 146 ? -9.751 13.607 6.555 1.00 20.95 143 VAL A N 1
ATOM 1051 C CA . VAL A 1 146 ? -9.972 14.905 7.183 1.00 21.19 143 VAL A CA 1
ATOM 1052 C C . VAL A 1 146 ? -9.034 15.926 6.541 1.00 21.26 143 VAL A C 1
ATOM 1053 O O . VAL A 1 146 ? -7.876 15.620 6.264 1.00 21.74 143 VAL A O 1
ATOM 1057 N N . ASP A 1 147 ? -9.536 17.128 6.283 1.00 21.52 144 ASP A N 1
ATOM 1058 C CA . ASP A 1 147 ? -8.731 18.196 5.680 1.00 21.48 144 ASP A CA 1
ATOM 1059 C C . ASP A 1 147 ? -7.669 18.670 6.671 1.00 21.60 144 ASP A C 1
ATOM 1060 O O . ASP A 1 147 ? -7.946 18.815 7.862 1.00 20.20 144 ASP A O 1
ATOM 1065 N N . LEU A 1 148 ? -6.456 18.911 6.188 1.00 21.98 145 LEU A N 1
ATOM 1066 C CA . LEU A 1 148 ? -5.366 19.335 7.081 1.00 22.40 145 LEU A CA 1
ATOM 1067 C C . LEU A 1 148 ? -5.720 20.591 7.897 1.00 22.88 145 LEU A C 1
ATOM 1068 O O . LEU A 1 148 ? -5.335 20.700 9.066 1.00 22.89 145 LEU A O 1
ATOM 1073 N N . ALA A 1 149 ? -6.486 21.499 7.294 1.00 23.60 146 ALA A N 1
ATOM 1074 C CA . ALA A 1 149 ? -6.921 22.737 7.938 1.00 23.52 146 ALA A CA 1
ATOM 1075 C C . ALA A 1 149 ? -7.947 22.518 9.041 1.00 23.75 146 ALA A C 1
ATOM 1076 O O . ALA A 1 149 ? -8.123 23.382 9.898 1.00 23.57 146 ALA A O 1
ATOM 1078 N N . GLU A 1 150 ? -8.625 21.368 9.017 1.00 23.58 147 GLU A N 1
ATOM 1079 C CA . GLU A 1 150 ? -9.695 21.074 9.958 1.00 23.96 147 GLU A CA 1
ATOM 1080 C C . GLU A 1 150 ? -9.281 20.035 11.030 1.00 23.45 147 GLU A C 1
ATOM 1081 O O . GLU A 1 150 ? -10.035 19.773 11.976 1.00 23.65 147 GLU A O 1
ATOM 1087 N N . LEU A 1 151 ? -8.084 19.474 10.883 1.00 23.26 148 LEU A N 1
ATOM 1088 C CA . LEU A 1 151 ? -7.609 18.377 11.727 1.00 22.96 148 LEU A CA 1
ATOM 1089 C C . LEU A 1 151 ? -7.474 18.754 13.206 1.00 23.03 148 LEU A C 1
ATOM 1090 O O . LEU A 1 151 ? -7.995 18.049 14.068 1.00 22.77 148 LEU A O 1
ATOM 1095 N N . ALA A 1 152 ? -6.776 19.850 13.502 1.00 23.24 149 ALA A N 1
ATOM 1096 C CA . ALA A 1 152 ? -6.412 20.171 14.898 1.00 23.28 149 ALA A CA 1
ATOM 1097 C C . ALA A 1 152 ? -7.655 20.349 15.771 1.00 23.43 149 ALA A C 1
ATOM 1098 O O . ALA A 1 152 ? -7.710 19.890 16.914 1.00 22.68 149 ALA A O 1
ATOM 1100 N N . GLU A 1 153 ? -8.655 21.015 15.215 1.00 23.96 150 GLU A N 1
ATOM 1101 C CA . GLU A 1 153 ? -9.926 21.206 15.892 1.00 24.46 150 GLU A CA 1
ATOM 1102 C C . GLU A 1 153 ? -10.528 19.859 16.303 1.00 24.20 150 GLU A C 1
ATOM 1103 O O . GLU A 1 153 ? -10.970 19.698 17.442 1.00 24.01 150 GLU A O 1
ATOM 1109 N N . LEU A 1 154 ? -10.519 18.896 15.378 1.00 23.99 151 LEU A N 1
ATOM 1110 C CA . LEU A 1 154 ? -11.038 17.548 15.643 1.00 23.66 151 LEU A CA 1
ATOM 1111 C C . LEU A 1 154 ? -10.154 16.724 16.587 1.00 23.78 151 LEU A C 1
ATOM 1112 O O . LEU A 1 154 ? -10.673 15.956 17.398 1.00 23.69 151 LEU A O 1
ATOM 1117 N N . GLN A 1 155 ? -8.836 16.886 16.482 1.00 23.56 152 GLN A N 1
ATOM 1118 C CA . GLN A 1 155 ? -7.909 16.206 17.392 1.00 23.93 152 GLN A CA 1
ATOM 1119 C C . GLN A 1 155 ? -8.154 16.649 18.843 1.00 24.09 152 GLN A C 1
ATOM 1120 O O . GLN A 1 155 ? -8.075 15.838 19.767 1.00 23.12 152 GLN A O 1
ATOM 1126 N N . LEU A 1 156 ? -8.458 17.937 19.014 1.00 24.63 153 LEU A N 1
ATOM 1127 C CA . LEU A 1 156 ? -8.846 18.507 20.311 1.00 25.11 153 LEU A CA 1
ATOM 1128 C C . LEU A 1 156 ? -10.141 17.862 20.840 1.00 25.90 153 LEU A C 1
ATOM 1129 O O . LEU A 1 156 ? -10.163 17.323 21.958 1.00 26.15 153 LEU A O 1
ATOM 1134 N N . GLU A 1 157 ? -11.205 17.893 20.033 1.00 26.23 154 GLU A N 1
ATOM 1135 C CA . GLU A 1 157 ? -12.525 17.427 20.466 1.00 26.49 154 GLU A CA 1
ATOM 1136 C C . GLU A 1 157 ? -12.540 15.950 20.855 1.00 26.33 154 GLU A C 1
ATOM 1137 O O . GLU A 1 157 ? -13.296 15.554 21.739 1.00 26.64 154 GLU A O 1
ATOM 1143 N N . ALA A 1 158 ? -11.708 15.147 20.195 1.00 25.84 155 ALA A N 1
ATOM 1144 C CA . ALA A 1 158 ? -11.566 13.742 20.542 1.00 25.45 155 ALA A CA 1
ATOM 1145 C C . ALA A 1 158 ? -11.022 13.583 21.968 1.00 25.29 155 ALA A C 1
ATOM 1146 O O . ALA A 1 158 ? -11.577 12.820 22.746 1.00 25.24 155 ALA A O 1
ATOM 1148 N N . ARG A 1 159 ? -9.961 14.310 22.307 1.00 25.44 156 ARG A N 1
ATOM 1149 C CA . ARG A 1 159 ? -9.383 14.252 23.667 1.00 25.67 156 ARG A CA 1
ATOM 1150 C C . ARG A 1 159 ? -10.355 14.725 24.776 1.00 26.07 156 ARG A C 1
ATOM 1151 O O . ARG A 1 159 ? -10.330 14.199 25.891 1.00 26.14 156 ARG A O 1
ATOM 1159 N N . LEU A 1 160 ? -11.228 15.680 24.459 1.00 26.87 157 LEU A N 1
ATOM 1160 C CA . LEU A 1 160 ? -12.208 16.203 25.427 1.00 27.06 157 LEU A CA 1
ATOM 1161 C C . LEU A 1 160 ? -13.394 15.271 25.681 1.00 27.85 157 LEU A C 1
ATOM 1162 O O . LEU A 1 160 ? -14.022 15.351 26.733 1.00 28.07 157 LEU A O 1
ATOM 1167 N N . LYS A 1 161 ? -13.704 14.399 24.718 1.00 28.26 158 LYS A N 1
ATOM 1168 C CA . LYS A 1 161 ? -14.653 13.301 24.939 1.00 28.39 158 LYS A CA 1
ATOM 1169 C C . LYS A 1 161 ? -13.947 12.027 25.409 1.00 28.05 158 LYS A C 1
ATOM 1170 O O . LYS A 1 161 ? -14.551 10.953 25.477 1.00 28.62 158 LYS A O 1
ATOM 1176 N N . GLY A 1 162 ? -12.663 12.140 25.732 1.00 27.93 159 GLY A N 1
ATOM 1177 C CA . GLY A 1 162 ? -11.899 11.005 26.232 1.00 27.55 159 GLY A CA 1
ATOM 1178 C C . GLY A 1 162 ? -11.609 9.961 25.172 1.00 27.39 159 GLY A C 1
ATOM 1179 O O . GLY A 1 162 ? -11.327 8.807 25.496 1.00 27.56 159 GLY A O 1
ATOM 1180 N N . LYS A 1 163 ? -11.669 10.368 23.905 1.00 26.73 160 LYS A N 1
ATOM 1181 C CA . LYS A 1 163 ? -11.425 9.468 22.787 1.00 26.12 160 LYS A CA 1
ATOM 1182 C C . LYS A 1 163 ? -10.147 9.892 22.070 1.00 25.12 160 LYS A C 1
ATOM 1183 O O . LYS A 1 163 ? -9.417 10.752 22.557 1.00 24.74 160 LYS A O 1
ATOM 1189 N N . LEU A 1 164 ? -9.886 9.283 20.910 1.00 23.78 161 LEU A N 1
ATOM 1190 C CA . LEU A 1 164 ? -8.697 9.559 20.135 1.00 22.73 161 LEU A CA 1
ATOM 1191 C C . LEU A 1 164 ? -9.048 9.571 18.656 1.00 22.17 161 LEU A C 1
ATOM 1192 O O . LEU A 1 164 ? -9.563 8.586 18.125 1.00 21.84 161 LEU A O 1
ATOM 1197 N N . LEU A 1 165 ? -8.778 10.692 18.000 1.00 21.70 162 LEU A N 1
ATOM 1198 C CA . LEU A 1 165 ? -8.797 10.735 16.543 1.00 21.32 162 LEU A CA 1
ATOM 1199 C C . LEU A 1 165 ? -7.435 10.259 16.089 1.00 20.81 162 LEU A C 1
ATOM 1200 O O . LEU A 1 165 ? -6.456 10.997 16.215 1.00 21.66 162 LEU A O 1
ATOM 1205 N N . GLU A 1 166 ? -7.356 9.015 15.601 1.00 20.09 163 GLU A N 1
ATOM 1206 C CA . GLU A 1 166 ? -6.084 8.454 15.121 1.00 19.74 163 GLU A CA 1
ATOM 1207 C C . GLU A 1 166 ? -5.718 8.936 13.726 1.00 19.43 163 GLU A C 1
ATOM 1208 O O . GLU A 1 166 ? -6.507 8.797 12.793 1.00 20.25 163 GLU A O 1
ATOM 1214 N N . VAL A 1 167 ? -4.511 9.478 13.595 1.00 19.24 164 VAL A N 1
ATOM 1215 C CA . VAL A 1 167 ? -3.976 9.943 12.311 1.00 19.08 164 VAL A CA 1
ATOM 1216 C C . VAL A 1 167 ? -2.902 8.971 11.845 1.00 18.52 164 VAL A C 1
ATOM 1217 O O . VAL A 1 167 ? -1.731 9.106 12.201 1.00 18.02 164 VAL A O 1
ATOM 1221 N N . PHE A 1 168 ? -3.306 7.954 11.080 1.00 18.44 165 PHE A N 1
ATOM 1222 C CA . PHE A 1 168 ? -2.370 6.888 10.697 1.00 18.54 165 PHE A CA 1
ATOM 1223 C C . PHE A 1 168 ? -1.596 7.169 9.396 1.00 18.67 165 PHE A C 1
ATOM 1224 O O . PHE A 1 168 ? -0.656 6.432 9.061 1.00 19.16 165 PHE A O 1
ATOM 1232 N N . SER A 1 169 ? -1.943 8.252 8.699 1.00 18.62 166 SER A N 1
ATOM 1233 C CA . SER A 1 169 ? -1.169 8.697 7.530 1.00 18.71 166 SER A CA 1
ATOM 1234 C C . SER A 1 169 ? -1.557 10.114 7.104 1.00 18.38 166 SER A C 1
ATOM 1235 O O . SER A 1 169 ? -2.735 10.477 7.136 1.00 18.17 166 SER A O 1
ATOM 1238 N N . VAL A 1 170 ? -0.558 10.912 6.724 1.00 18.23 167 VAL A N 1
ATOM 1239 C CA . VAL A 1 170 ? -0.778 12.219 6.091 1.00 17.97 167 VAL A CA 1
ATOM 1240 C C . VAL A 1 170 ? -0.154 12.164 4.698 1.00 18.13 167 VAL A C 1
ATOM 1241 O O . VAL A 1 170 ? 1.069 12.175 4.559 1.00 18.32 167 VAL A O 1
ATOM 1245 N N . ASP A 1 171 ? -0.980 12.075 3.660 1.00 18.84 168 ASP A N 1
ATOM 1246 C CA . ASP A 1 171 ? -0.447 11.858 2.322 1.00 19.07 168 ASP A CA 1
ATOM 1247 C C . ASP A 1 171 ? -1.479 12.120 1.227 1.00 19.06 168 ASP A C 1
ATOM 1248 O O . ASP A 1 171 ? -2.681 12.210 1.481 1.00 18.87 168 ASP A O 1
ATOM 1253 N N . LYS A 1 172 ? -0.966 12.235 0.010 1.00 19.21 169 LYS A N 1
ATOM 1254 C CA . LYS A 1 172 ? -1.769 12.461 -1.178 1.00 19.31 169 LYS A CA 1
ATOM 1255 C C . LYS A 1 172 ? -2.370 11.138 -1.679 1.00 19.36 169 LYS A C 1
ATOM 1256 O O . LYS A 1 172 ? -3.396 11.142 -2.352 1.00 19.96 169 LYS A O 1
ATOM 1262 N N . PHE A 1 173 ? -1.757 10.014 -1.302 1.00 18.59 170 PHE A N 1
ATOM 1263 C CA . PHE A 1 173 ? -2.286 8.692 -1.616 1.00 18.62 170 PHE A CA 1
ATOM 1264 C C . PHE A 1 173 ? -2.675 7.968 -0.331 1.00 18.21 170 PHE A C 1
ATOM 1265 O O . PHE A 1 173 ? -1.870 7.929 0.595 1.00 18.48 170 PHE A O 1
ATOM 1273 N N . PRO A 1 174 ? -3.881 7.372 -0.280 1.00 17.77 171 PRO A N 1
ATOM 1274 C CA . PRO A 1 174 ? -4.268 6.508 0.836 1.00 17.50 171 PRO A CA 1
ATOM 1275 C C . PRO A 1 174 ? -3.750 5.092 0.635 1.00 17.01 171 PRO A C 1
ATOM 1276 O O . PRO A 1 174 ? -3.289 4.772 -0.467 1.00 16.44 171 PRO A O 1
ATOM 1280 N N . LYS A 1 175 ? -3.827 4.250 1.670 1.00 16.93 172 LYS A N 1
ATOM 1281 C CA . LYS A 1 175 ? -3.447 2.849 1.499 1.00 17.07 172 LYS A CA 1
ATOM 1282 C C . LYS A 1 175 ? -4.537 2.123 0.735 1.00 17.25 172 LYS A C 1
ATOM 1283 O O . LYS A 1 175 ? -5.721 2.414 0.900 1.00 17.19 172 LYS A O 1
ATOM 1289 N N . MET A 1 176 ? -4.107 1.197 -0.115 1.00 17.84 173 MET A N 1
ATOM 1290 C CA . MET A 1 176 ? -4.958 0.502 -1.050 1.00 18.18 173 MET A CA 1
ATOM 1291 C C . MET A 1 176 ? -6.090 -0.278 -0.395 1.00 18.17 173 MET A C 1
ATOM 1292 O O . MET A 1 176 ? -7.241 -0.185 -0.832 1.00 17.98 173 MET A O 1
ATOM 1297 N N . THR A 1 177 ? -5.762 -1.062 0.632 1.00 18.26 174 THR A N 1
ATOM 1298 C CA . THR A 1 177 ? -6.735 -1.994 1.220 1.00 18.20 174 THR A CA 1
ATOM 1299 C C . THR A 1 177 ? -7.941 -1.294 1.877 1.00 18.46 174 THR A C 1
ATOM 1300 O O . THR A 1 177 ? -8.986 -1.912 2.077 1.00 18.52 174 THR A O 1
ATOM 1304 N N . ASP A 1 178 ? -7.800 -0.008 2.204 1.00 18.43 175 ASP A N 1
ATOM 1305 C CA . ASP A 1 178 ? -8.940 0.806 2.629 1.00 18.83 175 ASP A CA 1
ATOM 1306 C C . ASP A 1 178 ? -9.947 1.086 1.479 1.00 18.72 175 ASP A C 1
ATOM 1307 O O . ASP A 1 178 ? -11.058 1.534 1.731 1.00 18.84 175 ASP A O 1
ATOM 1312 N N . TYR A 1 179 ? -9.565 0.811 0.230 1.00 18.69 176 TYR A N 1
ATOM 1313 C CA . TYR A 1 179 ? -10.483 0.903 -0.920 1.00 18.75 176 TYR A CA 1
ATOM 1314 C C . TYR A 1 179 ? -10.796 -0.453 -1.514 1.00 18.32 176 TYR A C 1
ATOM 1315 O O . TYR A 1 179 ? -11.950 -0.739 -1.821 1.00 18.66 176 TYR A O 1
ATOM 1324 N N . VAL A 1 180 ? -9.768 -1.276 -1.682 1.00 18.66 177 VAL A N 1
ATOM 1325 C CA . VAL A 1 180 ? -9.913 -2.541 -2.371 1.00 19.22 177 VAL A CA 1
ATOM 1326 C C . VAL A 1 180 ? -8.849 -3.564 -1.967 1.00 19.29 177 VAL A C 1
ATOM 1327 O O . VAL A 1 180 ? -7.649 -3.259 -1.915 1.00 18.99 177 VAL A O 1
ATOM 1331 N N . VAL A 1 181 ? -9.306 -4.780 -1.665 1.00 19.38 178 VAL A N 1
ATOM 1332 C CA . VAL A 1 181 ? -8.430 -5.927 -1.526 1.00 20.23 178 VAL A CA 1
ATOM 1333 C C . VAL A 1 181 ? -8.691 -6.842 -2.733 1.00 21.29 178 VAL A C 1
ATOM 1334 O O . VAL A 1 181 ? -9.760 -7.457 -2.823 1.00 20.94 178 VAL A O 1
ATOM 1338 N N . PRO A 1 182 ? -7.745 -6.897 -3.687 1.00 22.52 179 PRO A N 1
ATOM 1339 C CA . PRO A 1 182 ? -7.914 -7.822 -4.826 1.00 23.22 179 PRO A CA 1
ATOM 1340 C C . PRO A 1 182 ? -7.790 -9.304 -4.429 1.00 23.51 179 PRO A C 1
ATOM 1341 O O . PRO A 1 182 ? -7.066 -9.653 -3.480 1.00 24.01 179 PRO A O 1
ATOM 1345 N N . ALA A 1 183 ? -8.499 -10.162 -5.154 1.00 24.01 180 ALA A N 1
ATOM 1346 C CA . ALA A 1 183 ? -8.555 -11.593 -4.840 1.00 23.91 180 ALA A CA 1
ATOM 1347 C C . ALA A 1 183 ? -7.186 -12.253 -4.889 1.00 23.51 180 ALA A C 1
ATOM 1348 O O . ALA A 1 183 ? -6.344 -11.920 -5.729 1.00 23.90 180 ALA A O 1
ATOM 1350 N N . GLY A 1 184 ? -6.972 -13.206 -3.987 1.00 23.76 181 GLY A N 1
ATOM 1351 C CA . GLY A 1 184 ? -5.797 -14.083 -4.040 1.00 23.55 181 GLY A CA 1
ATOM 1352 C C . GLY A 1 184 ? -4.518 -13.383 -3.646 1.00 23.31 181 GLY A C 1
ATOM 1353 O O . GLY A 1 184 ? -3.463 -13.605 -4.240 1.00 23.13 181 GLY A O 1
ATOM 1354 N N . VAL A 1 185 ? -4.614 -12.556 -2.611 1.00 23.02 182 VAL A N 1
ATOM 1355 C CA . VAL A 1 185 ? -3.549 -11.661 -2.231 1.00 22.38 182 VAL A CA 1
ATOM 1356 C C . VAL A 1 185 ? -3.310 -11.635 -0.703 1.00 22.19 182 VAL A C 1
ATOM 1357 O O . VAL A 1 185 ? -4.250 -11.681 0.091 1.00 22.75 182 VAL A O 1
ATOM 1361 N N . ARG A 1 186 ? -2.044 -11.580 -0.304 1.00 21.86 183 ARG A N 1
ATOM 1362 C CA . ARG A 1 186 ? -1.676 -11.258 1.084 1.00 21.21 183 ARG A CA 1
ATOM 1363 C C . ARG A 1 186 ? -0.838 -9.981 1.119 1.00 20.70 183 ARG A C 1
ATOM 1364 O O . ARG A 1 186 ? -0.012 -9.754 0.240 1.00 20.29 183 ARG A O 1
ATOM 1372 N N . ILE A 1 187 ? -1.074 -9.147 2.131 1.00 19.83 184 ILE A N 1
ATOM 1373 C CA . ILE A 1 187 ? -0.305 -7.926 2.354 1.00 20.05 184 ILE A CA 1
ATOM 1374 C C . ILE A 1 187 ? -0.166 -7.754 3.864 1.00 19.86 184 ILE A C 1
ATOM 1375 O O . ILE A 1 187 ? -1.115 -7.344 4.532 1.00 20.16 184 ILE A O 1
ATOM 1380 N N . ALA A 1 188 ? 1.011 -8.096 4.391 1.00 19.59 185 ALA A N 1
ATOM 1381 C CA . ALA A 1 188 ? 1.218 -8.227 5.835 1.00 19.87 185 ALA A CA 1
ATOM 1382 C C . ALA A 1 188 ? 0.912 -6.935 6.580 1.00 19.99 185 ALA A C 1
ATOM 1383 O O . ALA A 1 188 ? 0.253 -6.955 7.626 1.00 20.06 185 ALA A O 1
ATOM 1385 N N . ASP A 1 189 ? 1.409 -5.826 6.036 1.00 20.10 186 ASP A N 1
ATOM 1386 C CA . ASP A 1 189 ? 1.243 -4.491 6.619 1.00 19.71 186 ASP A CA 1
ATOM 1387 C C . ASP A 1 189 ? 0.708 -3.571 5.532 1.00 19.71 186 ASP A C 1
ATOM 1388 O O . ASP A 1 189 ? 1.470 -3.103 4.679 1.00 19.39 186 ASP A O 1
ATOM 1393 N N . THR A 1 190 ? -0.602 -3.318 5.564 1.00 19.26 187 THR A N 1
ATOM 1394 C CA . THR A 1 190 ? -1.271 -2.616 4.471 1.00 18.95 187 THR A CA 1
ATOM 1395 C C . THR A 1 190 ? -0.847 -1.160 4.340 1.00 19.09 187 THR A C 1
ATOM 1396 O O . THR A 1 190 ? -1.036 -0.569 3.276 1.00 18.73 187 THR A O 1
ATOM 1400 N N . ALA A 1 191 ? -0.261 -0.590 5.397 1.00 19.12 188 ALA A N 1
ATOM 1401 C CA . ALA A 1 191 ? 0.355 0.739 5.309 1.00 19.28 188 ALA A CA 1
ATOM 1402 C C . ALA A 1 191 ? 1.280 0.861 4.102 1.00 19.13 188 ALA A C 1
ATOM 1403 O O . ALA A 1 191 ? 1.366 1.907 3.485 1.00 18.93 188 ALA A O 1
ATOM 1405 N N . ARG A 1 192 ? 1.957 -0.226 3.760 1.00 19.13 189 ARG A N 1
ATOM 1406 C CA . ARG A 1 192 ? 3.021 -0.207 2.769 1.00 19.35 189 ARG A CA 1
ATOM 1407 C C . ARG A 1 192 ? 2.582 -0.413 1.324 1.00 19.02 189 ARG A C 1
ATOM 1408 O O . ARG A 1 192 ? 3.432 -0.555 0.448 1.00 18.86 189 ARG A O 1
ATOM 1416 N N . VAL A 1 193 ? 1.276 -0.453 1.061 1.00 17.97 190 VAL A N 1
ATOM 1417 C CA . VAL A 1 193 ? 0.798 -0.572 -0.317 1.00 17.82 190 VAL A CA 1
ATOM 1418 C C . VAL A 1 193 ? -0.173 0.562 -0.621 1.00 17.57 190 VAL A C 1
ATOM 1419 O O . VAL A 1 193 ? -1.247 0.665 -0.015 1.00 17.69 190 VAL A O 1
ATOM 1423 N N . ARG A 1 194 ? 0.226 1.439 -1.539 1.00 17.90 191 ARG A N 1
ATOM 1424 C CA . ARG A 1 194 ? -0.605 2.601 -1.897 1.00 17.82 191 ARG A CA 1
ATOM 1425 C C . ARG A 1 194 ? -1.738 2.271 -2.859 1.00 18.05 191 ARG A C 1
ATOM 1426 O O . ARG A 1 194 ? -1.601 1.421 -3.737 1.00 18.59 191 ARG A O 1
ATOM 1434 N N . LEU A 1 195 ? -2.838 3.004 -2.740 1.00 18.06 192 LEU A N 1
ATOM 1435 C CA . LEU A 1 195 ? -3.847 3.031 -3.802 1.00 18.12 192 LEU A CA 1
ATOM 1436 C C . LEU A 1 195 ? -3.158 3.378 -5.121 1.00 18.39 192 LEU A C 1
ATOM 1437 O O . LEU A 1 195 ? -2.306 4.276 -5.170 1.00 19.00 192 LEU A O 1
ATOM 1442 N N . GLY A 1 196 ? -3.528 2.651 -6.169 1.00 18.29 193 GLY A N 1
ATOM 1443 C CA . GLY A 1 196 ? -2.787 2.637 -7.433 1.00 18.46 193 GLY A CA 1
ATOM 1444 C C . GLY A 1 196 ? -1.787 1.500 -7.566 1.00 18.34 193 GLY A C 1
ATOM 1445 O O . GLY A 1 196 ? -1.193 1.324 -8.626 1.00 18.41 193 GLY A O 1
ATOM 1446 N N . ALA A 1 197 ? -1.571 0.728 -6.505 1.00 18.75 194 ALA A N 1
ATOM 1447 C CA . ALA A 1 197 ? -0.702 -0.454 -6.603 1.00 18.59 194 ALA A CA 1
ATOM 1448 C C . ALA A 1 197 ? -1.449 -1.586 -7.317 1.00 19.02 194 ALA A C 1
ATOM 1449 O O . ALA A 1 197 ? -2.674 -1.664 -7.217 1.00 19.25 194 ALA A O 1
ATOM 1451 N N . TYR A 1 198 ? -0.706 -2.436 -8.035 1.00 19.03 195 TYR A N 1
ATOM 1452 C CA . TYR A 1 198 ? -1.243 -3.620 -8.741 1.00 19.28 195 TYR A CA 1
ATOM 1453 C C . TYR A 1 198 ? -0.609 -4.849 -8.091 1.00 19.17 195 TYR A C 1
ATOM 1454 O O . TYR A 1 198 ? 0.563 -5.164 -8.318 1.00 19.25 195 TYR A O 1
ATOM 1463 N N . ILE A 1 199 ? -1.386 -5.527 -7.262 1.00 19.09 196 ILE A N 1
ATOM 1464 C CA . ILE A 1 199 ? -0.923 -6.686 -6.524 1.00 19.69 196 ILE A CA 1
ATOM 1465 C C . ILE A 1 199 ? -1.515 -7.964 -7.144 1.00 20.39 196 ILE A C 1
ATOM 1466 O O . ILE A 1 199 ? -2.597 -8.416 -6.767 1.00 20.21 196 ILE A O 1
ATOM 1471 N N . GLY A 1 200 ? -0.799 -8.518 -8.120 1.00 21.55 197 GLY A N 1
ATOM 1472 C CA . GLY A 1 200 ? -1.256 -9.695 -8.858 1.00 22.07 197 GLY A CA 1
ATOM 1473 C C . GLY A 1 200 ? -1.617 -10.893 -8.002 1.00 22.45 197 GLY A C 1
ATOM 1474 O O . GLY A 1 200 ? -1.174 -11.026 -6.858 1.00 21.85 197 GLY A O 1
ATOM 1475 N N . GLU A 1 201 ? -2.446 -11.765 -8.558 1.00 23.75 198 GLU A N 1
ATOM 1476 C CA . GLU A 1 201 ? -2.921 -12.933 -7.816 1.00 24.81 198 GLU A CA 1
ATOM 1477 C C . GLU A 1 201 ? -1.744 -13.809 -7.396 1.00 25.09 198 GLU A C 1
ATOM 1478 O O . GLU A 1 201 ? -0.816 -14.050 -8.170 1.00 25.90 198 GLU A O 1
ATOM 1484 N N . GLY A 1 202 ? -1.755 -14.242 -6.140 1.00 25.16 199 GLY A N 1
ATOM 1485 C CA . GLY A 1 202 ? -0.684 -15.079 -5.614 1.00 25.01 199 GLY A CA 1
ATOM 1486 C C . GLY A 1 202 ? 0.548 -14.320 -5.157 1.00 25.13 199 GLY A C 1
ATOM 1487 O O . GLY A 1 202 ? 1.589 -14.933 -4.940 1.00 25.24 199 GLY A O 1
ATOM 1488 N N . THR A 1 203 ? 0.439 -12.992 -5.021 1.00 25.09 200 THR A N 1
ATOM 1489 C CA . THR A 1 203 ? 1.488 -12.183 -4.394 1.00 24.80 200 THR A CA 1
ATOM 1490 C C . THR A 1 203 ? 1.327 -12.129 -2.869 1.00 24.48 200 THR A C 1
ATOM 1491 O O . THR A 1 203 ? 0.218 -11.950 -2.362 1.00 24.50 200 THR A O 1
ATOM 1495 N N . THR A 1 204 ? 2.435 -12.297 -2.152 1.00 24.50 201 THR A N 1
ATOM 1496 C CA . THR A 1 204 ? 2.529 -11.904 -0.741 1.00 24.57 201 THR A CA 1
ATOM 1497 C C . THR A 1 204 ? 3.456 -10.698 -0.642 1.00 24.59 201 THR A C 1
ATOM 1498 O O . THR A 1 204 ? 4.553 -10.698 -1.200 1.00 25.33 201 THR A O 1
ATOM 1502 N N . VAL A 1 205 ? 2.999 -9.661 0.049 1.00 24.21 202 VAL A N 1
ATOM 1503 C CA . VAL A 1 205 ? 3.858 -8.567 0.426 1.00 23.76 202 VAL A CA 1
ATOM 1504 C C . VAL A 1 205 ? 4.072 -8.680 1.917 1.00 23.94 202 VAL A C 1
ATOM 1505 O O . VAL A 1 205 ? 3.144 -8.508 2.712 1.00 24.14 202 VAL A O 1
ATOM 1509 N N . MET A 1 206 ? 5.297 -9.004 2.301 1.00 23.83 203 MET A N 1
ATOM 1510 C CA . MET A 1 206 ? 5.648 -9.059 3.703 1.00 24.12 203 MET A CA 1
ATOM 1511 C C . MET A 1 206 ? 5.705 -7.658 4.302 1.00 24.16 203 MET A C 1
ATOM 1512 O O . MET A 1 206 ? 5.513 -6.658 3.604 1.00 23.72 203 MET A O 1
ATOM 1517 N N . HIS A 1 207 ? 5.972 -7.613 5.601 1.00 24.03 204 HIS A N 1
ATOM 1518 C CA . HIS A 1 207 ? 5.938 -6.380 6.390 1.00 24.04 204 HIS A CA 1
ATOM 1519 C C . HIS A 1 207 ? 6.954 -5.356 5.871 1.00 24.06 204 HIS A C 1
ATOM 1520 O O . HIS A 1 207 ? 6.673 -4.160 5.816 1.00 23.64 204 HIS A O 1
ATOM 1527 N N . GLU A 1 208 ? 8.125 -5.835 5.466 1.00 24.31 205 GLU A N 1
ATOM 1528 C CA . GLU A 1 208 ? 9.158 -4.971 4.914 1.00 24.28 205 GLU A CA 1
ATOM 1529 C C . GLU A 1 208 ? 8.974 -4.681 3.406 1.00 23.61 205 GLU A C 1
ATOM 1530 O O . GLU A 1 208 ? 9.679 -3.850 2.839 1.00 23.76 205 GLU A O 1
ATOM 1536 N N . GLY A 1 209 ? 8.023 -5.351 2.762 1.00 22.89 206 GLY A N 1
ATOM 1537 C CA . GLY A 1 209 ? 7.700 -5.069 1.364 1.00 22.56 206 GLY A CA 1
ATOM 1538 C C . GLY A 1 209 ? 7.040 -3.714 1.207 1.00 22.30 206 GLY A C 1
ATOM 1539 O O . GLY A 1 209 ? 6.438 -3.208 2.153 1.00 21.95 206 GLY A O 1
ATOM 1540 N N . PHE A 1 210 ? 7.177 -3.115 0.024 1.00 22.07 207 PHE A N 1
ATOM 1541 C CA . PHE A 1 210 ? 6.530 -1.838 -0.288 1.00 21.47 207 PHE A CA 1
ATOM 1542 C C . PHE A 1 210 ? 6.133 -1.768 -1.755 1.00 20.89 207 PHE A C 1
ATOM 1543 O O . PHE A 1 210 ? 6.914 -2.114 -2.628 1.00 20.53 207 PHE A O 1
ATOM 1551 N N . VAL A 1 211 ? 4.922 -1.293 -2.027 1.00 20.07 208 VAL A N 1
ATOM 1552 C CA . VAL A 1 211 ? 4.498 -1.112 -3.397 1.00 19.89 208 VAL A CA 1
ATOM 1553 C C . VAL A 1 211 ? 3.893 0.277 -3.564 1.00 20.10 208 VAL A C 1
ATOM 1554 O O . VAL A 1 211 ? 2.879 0.596 -2.961 1.00 19.28 208 VAL A O 1
ATOM 1558 N N . ASN A 1 212 ? 4.550 1.097 -4.381 1.00 20.26 209 ASN A N 1
ATOM 1559 C CA . ASN A 1 212 ? 4.110 2.452 -4.648 1.00 20.03 209 ASN A CA 1
ATOM 1560 C C . ASN A 1 212 ? 3.007 2.398 -5.682 1.00 20.33 209 ASN A C 1
ATOM 1561 O O . ASN A 1 212 ? 2.725 1.333 -6.240 1.00 19.95 209 ASN A O 1
ATOM 1566 N N . PHE A 1 213 ? 2.368 3.532 -5.940 1.00 20.33 210 PHE A N 1
ATOM 1567 C CA . PHE A 1 213 ? 1.363 3.602 -6.987 1.00 20.39 210 PHE A CA 1
ATOM 1568 C C . PHE A 1 213 ? 2.007 3.297 -8.359 1.00 20.11 210 PHE A C 1
ATOM 1569 O O . PHE A 1 213 ? 3.230 3.387 -8.530 1.00 19.36 210 PHE A O 1
ATOM 1577 N N . ASN A 1 214 ? 1.172 2.908 -9.310 1.00 20.06 211 ASN A N 1
ATOM 1578 C CA . ASN A 1 214 ? 1.593 2.628 -10.685 1.00 20.31 211 ASN A CA 1
ATOM 1579 C C . ASN A 1 214 ? 2.771 1.648 -10.764 1.00 20.46 211 ASN A C 1
ATOM 1580 O O . ASN A 1 214 ? 3.722 1.847 -11.527 1.00 20.15 211 ASN A O 1
ATOM 1585 N N . ALA A 1 215 ? 2.713 0.618 -9.929 1.00 20.75 212 ALA A N 1
ATOM 1586 C CA . ALA A 1 215 ? 3.749 -0.403 -9.863 1.00 21.01 212 ALA A CA 1
ATOM 1587 C C . ALA A 1 215 ? 3.105 -1.663 -9.336 1.00 21.57 212 ALA A C 1
ATOM 1588 O O . ALA A 1 215 ? 1.894 -1.691 -9.100 1.00 21.62 212 ALA A O 1
ATOM 1590 N N . GLY A 1 216 ? 3.913 -2.699 -9.160 1.00 22.00 213 GLY A N 1
ATOM 1591 C CA . GLY A 1 216 ? 3.453 -3.913 -8.520 1.00 22.25 213 GLY A CA 1
ATOM 1592 C C . GLY A 1 216 ? 3.976 -5.200 -9.119 1.00 22.51 213 GLY A C 1
ATOM 1593 O O . GLY A 1 216 ? 5.142 -5.297 -9.518 1.00 21.70 213 GLY A O 1
ATOM 1594 N N . THR A 1 217 ? 3.096 -6.195 -9.158 1.00 22.75 214 THR A N 1
ATOM 1595 C CA . THR A 1 217 ? 3.480 -7.569 -9.450 1.00 23.19 214 THR A CA 1
ATOM 1596 C C . THR A 1 217 ? 2.473 -8.232 -10.381 1.00 23.54 214 THR A C 1
ATOM 1597 O O . THR A 1 217 ? 1.265 -7.991 -10.282 1.00 22.83 214 THR A O 1
ATOM 1601 N N . GLU A 1 218 ? 2.976 -9.062 -11.290 1.00 24.28 215 GLU A N 1
ATOM 1602 C CA . GLU A 1 218 ? 2.122 -9.909 -12.115 1.00 24.84 215 GLU A CA 1
ATOM 1603 C C . GLU A 1 218 ? 1.481 -10.977 -11.246 1.00 24.98 215 GLU A C 1
ATOM 1604 O O . GLU A 1 218 ? 0.299 -11.294 -11.398 1.00 24.86 215 GLU A O 1
ATOM 1610 N N . GLY A 1 219 ? 2.291 -11.523 -10.344 1.00 25.10 216 GLY A N 1
ATOM 1611 C CA . GLY A 1 219 ? 1.901 -12.625 -9.485 1.00 25.68 216 GLY A CA 1
ATOM 1612 C C . GLY A 1 219 ? 2.257 -13.930 -10.171 1.00 26.05 216 GLY A C 1
ATOM 1613 O O . GLY A 1 219 ? 2.251 -13.994 -11.401 1.00 26.39 216 GLY A O 1
ATOM 1614 N N . PRO A 1 220 ? 2.617 -14.965 -9.393 1.00 26.41 217 PRO A N 1
ATOM 1615 C CA . PRO A 1 220 ? 2.812 -14.952 -7.946 1.00 26.59 217 PRO A CA 1
ATOM 1616 C C . PRO A 1 220 ? 4.175 -14.345 -7.593 1.00 26.81 217 PRO A C 1
ATOM 1617 O O . PRO A 1 220 ? 4.894 -13.913 -8.488 1.00 26.79 217 PRO A O 1
ATOM 1621 N N . GLY A 1 221 ? 4.528 -14.318 -6.308 1.00 27.25 218 GLY A N 1
ATOM 1622 C CA . GLY A 1 221 ? 5.831 -13.801 -5.879 1.00 27.39 218 GLY A CA 1
ATOM 1623 C C . GLY A 1 221 ? 5.839 -13.262 -4.460 1.00 27.57 218 GLY A C 1
ATOM 1624 O O . GLY A 1 221 ? 4.843 -12.718 -4.003 1.00 27.42 218 GLY A O 1
ATOM 1625 N N . MET A 1 222 ? 6.969 -13.422 -3.771 1.00 27.96 219 MET A N 1
ATOM 1626 C CA . MET A 1 222 ? 7.150 -12.898 -2.414 1.00 28.14 219 MET A CA 1
ATOM 1627 C C . MET A 1 222 ? 7.875 -11.562 -2.459 1.00 28.22 219 MET A C 1
ATOM 1628 O O . MET A 1 222 ? 9.057 -11.501 -2.817 1.00 28.77 219 MET A O 1
ATOM 1633 N N . ILE A 1 223 ? 7.173 -10.489 -2.094 1.00 27.80 220 ILE A N 1
ATOM 1634 C CA . ILE A 1 223 ? 7.773 -9.157 -2.059 1.00 27.32 220 ILE A CA 1
ATOM 1635 C C . ILE A 1 223 ? 8.041 -8.770 -0.611 1.00 27.38 220 ILE A C 1
ATOM 1636 O O . ILE A 1 223 ? 7.112 -8.538 0.157 1.00 27.12 220 ILE A O 1
ATOM 1641 N N . GLU A 1 224 ? 9.320 -8.751 -0.237 1.00 27.47 221 GLU A N 1
ATOM 1642 C CA . GLU A 1 224 ? 9.745 -8.323 1.093 1.00 27.79 221 GLU A CA 1
ATOM 1643 C C . GLU A 1 224 ? 10.538 -7.022 0.995 1.00 27.72 221 GLU A C 1
ATOM 1644 O O . GLU A 1 224 ? 11.048 -6.517 2.000 1.00 27.68 221 GLU A O 1
ATOM 1650 N N . GLY A 1 225 ? 10.624 -6.484 -0.225 1.00 27.55 222 GLY A N 1
ATOM 1651 C CA . GLY A 1 225 ? 11.386 -5.277 -0.512 1.00 27.49 222 GLY A CA 1
ATOM 1652 C C . GLY A 1 225 ? 10.582 -4.250 -1.291 1.00 27.35 222 GLY A C 1
ATOM 1653 O O . GLY A 1 225 ? 9.418 -4.473 -1.654 1.00 26.67 222 GLY A O 1
ATOM 1654 N N . ARG A 1 226 ? 11.232 -3.132 -1.578 1.00 27.47 223 ARG A N 1
ATOM 1655 C CA . ARG A 1 226 ? 10.547 -1.933 -2.035 1.00 27.28 223 ARG A CA 1
ATOM 1656 C C . ARG A 1 226 ? 10.434 -1.825 -3.555 1.00 26.84 223 ARG A C 1
ATOM 1657 O O . ARG A 1 226 ? 11.422 -1.641 -4.255 1.00 27.50 223 ARG A O 1
ATOM 1665 N N . VAL A 1 227 ? 9.205 -1.924 -4.047 1.00 26.51 224 VAL A N 1
ATOM 1666 C CA . VAL A 1 227 ? 8.900 -1.740 -5.466 1.00 25.91 224 VAL A CA 1
ATOM 1667 C C . VAL A 1 227 ? 8.535 -0.271 -5.670 1.00 25.64 224 VAL A C 1
ATOM 1668 O O . VAL A 1 227 ? 7.524 0.199 -5.158 1.00 24.95 224 VAL A O 1
ATOM 1672 N N . SER A 1 228 ? 9.362 0.451 -6.421 1.00 25.55 225 SER A N 1
ATOM 1673 C CA . SER A 1 228 ? 9.165 1.890 -6.624 1.00 25.26 225 SER A CA 1
ATOM 1674 C C . SER A 1 228 ? 8.109 2.179 -7.697 1.00 25.18 225 SER A C 1
ATOM 1675 O O . SER A 1 228 ? 7.724 1.296 -8.463 1.00 24.80 225 SER A O 1
ATOM 1678 N N . ALA A 1 229 ? 7.620 3.417 -7.728 1.00 24.96 226 ALA A N 1
ATOM 1679 C CA . ALA A 1 229 ? 6.662 3.831 -8.748 1.00 25.03 226 ALA A CA 1
ATOM 1680 C C . ALA A 1 229 ? 7.202 3.506 -10.140 1.00 24.95 226 ALA A C 1
ATOM 1681 O O . ALA A 1 229 ? 8.404 3.665 -10.405 1.00 24.58 226 ALA A O 1
ATOM 1683 N N . GLY A 1 230 ? 6.319 3.015 -11.004 1.00 24.90 227 GLY A N 1
ATOM 1684 C CA . GLY A 1 230 ? 6.680 2.626 -12.369 1.00 24.98 227 GLY A CA 1
ATOM 1685 C C . GLY A 1 230 ? 7.510 1.355 -12.512 1.00 25.38 227 GLY A C 1
ATOM 1686 O O . GLY A 1 230 ? 8.119 1.122 -13.561 1.00 25.02 227 GLY A O 1
ATOM 1687 N N . VAL A 1 231 ? 7.557 0.535 -11.469 1.00 25.41 228 VAL A N 1
ATOM 1688 C CA . VAL A 1 231 ? 8.253 -0.746 -11.544 1.00 25.99 228 VAL A CA 1
ATOM 1689 C C . VAL A 1 231 ? 7.245 -1.895 -11.516 1.00 26.00 228 VAL A C 1
ATOM 1690 O O . VAL A 1 231 ? 6.428 -1.982 -10.608 1.00 25.44 228 VAL A O 1
ATOM 1694 N N . PHE A 1 232 ? 7.308 -2.759 -12.527 1.00 26.21 229 PHE A N 1
ATOM 1695 C CA . PHE A 1 232 ? 6.469 -3.952 -12.596 1.00 26.77 229 PHE A CA 1
ATOM 1696 C C . PHE A 1 232 ? 7.336 -5.216 -12.540 1.00 27.15 229 PHE A C 1
ATOM 1697 O O . PHE A 1 232 ? 8.257 -5.367 -13.340 1.00 27.22 229 PHE A O 1
ATOM 1705 N N . VAL A 1 233 ? 7.021 -6.116 -11.604 1.00 27.53 230 VAL A N 1
ATOM 1706 C CA . VAL A 1 233 ? 7.800 -7.336 -11.356 1.00 27.66 230 VAL A CA 1
ATOM 1707 C C . VAL A 1 233 ? 7.085 -8.553 -11.942 1.00 28.06 230 VAL A C 1
ATOM 1708 O O . VAL A 1 233 ? 5.983 -8.899 -11.513 1.00 28.14 230 VAL A O 1
ATOM 1712 N N . GLY A 1 234 ? 7.715 -9.205 -12.921 1.00 28.58 231 GLY A N 1
ATOM 1713 C CA . GLY A 1 234 ? 7.110 -10.345 -13.619 1.00 28.64 231 GLY A CA 1
ATOM 1714 C C . GLY A 1 234 ? 6.868 -11.574 -12.753 1.00 28.88 231 GLY A C 1
ATOM 1715 O O . GLY A 1 234 ? 7.428 -11.703 -11.660 1.00 29.02 231 GLY A O 1
ATOM 1716 N N . LYS A 1 235 ? 6.039 -12.483 -13.266 1.00 29.23 232 LYS A N 1
ATOM 1717 C CA . LYS A 1 235 ? 5.553 -13.650 -12.504 1.00 29.48 232 LYS A CA 1
ATOM 1718 C C . LYS A 1 235 ? 6.641 -14.541 -11.913 1.00 29.58 232 LYS A C 1
ATOM 1719 O O . LYS A 1 235 ? 7.703 -14.739 -12.512 1.00 29.63 232 LYS A O 1
ATOM 1725 N N . GLY A 1 236 ? 6.362 -15.069 -10.722 1.00 29.74 233 GLY A N 1
ATOM 1726 C CA . GLY A 1 236 ? 7.240 -16.028 -10.067 1.00 29.95 233 GLY A CA 1
ATOM 1727 C C . GLY A 1 236 ? 8.547 -15.478 -9.531 1.00 30.22 233 GLY A C 1
ATOM 1728 O O . GLY A 1 236 ? 9.444 -16.251 -9.202 1.00 30.88 233 GLY A O 1
ATOM 1729 N N . SER A 1 237 ? 8.666 -14.153 -9.429 1.00 30.24 234 SER A N 1
ATOM 1730 C CA . SER A 1 237 ? 9.897 -13.531 -8.947 1.00 30.31 234 SER A CA 1
ATOM 1731 C C . SER A 1 237 ? 9.843 -13.162 -7.466 1.00 30.37 234 SER A C 1
ATOM 1732 O O . SER A 1 237 ? 8.765 -13.046 -6.872 1.00 30.36 234 SER A O 1
ATOM 1735 N N . ASP A 1 238 ? 11.021 -12.957 -6.888 1.00 30.33 235 ASP A N 1
ATOM 1736 C CA . ASP A 1 238 ? 11.164 -12.720 -5.455 1.00 30.30 235 ASP A CA 1
ATOM 1737 C C . ASP A 1 238 ? 12.037 -11.500 -5.175 1.00 30.32 235 ASP A C 1
ATOM 1738 O O . ASP A 1 238 ? 13.066 -11.301 -5.831 1.00 30.13 235 ASP A O 1
ATOM 1743 N N . LEU A 1 239 ? 11.613 -10.704 -4.188 1.00 30.21 236 LEU A N 1
ATOM 1744 C CA . LEU A 1 239 ? 12.355 -9.537 -3.692 1.00 30.23 236 LEU A CA 1
ATOM 1745 C C . LEU A 1 239 ? 12.609 -9.676 -2.184 1.00 30.67 236 LEU A C 1
ATOM 1746 O O . LEU A 1 239 ? 11.687 -9.518 -1.385 1.00 31.06 236 LEU A O 1
ATOM 1751 N N . GLY A 1 240 ? 13.862 -9.937 -1.799 1.00 30.57 237 GLY A N 1
ATOM 1752 C CA . GLY A 1 240 ? 14.197 -10.298 -0.418 1.00 30.76 237 GLY A CA 1
ATOM 1753 C C . GLY A 1 240 ? 14.154 -9.153 0.586 1.00 31.04 237 GLY A C 1
ATOM 1754 O O . GLY A 1 240 ? 14.165 -7.977 0.217 1.00 30.64 237 GLY A O 1
ATOM 1755 N N . GLY A 1 241 ? 14.091 -9.508 1.866 1.00 31.34 238 GLY A N 1
ATOM 1756 C CA . GLY A 1 241 ? 13.935 -8.526 2.935 1.00 31.85 238 GLY A CA 1
ATOM 1757 C C . GLY A 1 241 ? 14.831 -7.310 2.777 1.00 32.32 238 GLY A C 1
ATOM 1758 O O . GLY A 1 241 ? 16.059 -7.430 2.827 1.00 32.70 238 GLY A O 1
ATOM 1759 N N . GLY A 1 242 ? 14.215 -6.147 2.551 1.00 32.65 239 GLY A N 1
ATOM 1760 C CA . GLY A 1 242 ? 14.916 -4.864 2.545 1.00 32.94 239 GLY A CA 1
ATOM 1761 C C . GLY A 1 242 ? 15.615 -4.447 1.260 1.00 33.35 239 GLY A C 1
ATOM 1762 O O . GLY A 1 242 ? 16.419 -3.514 1.276 1.00 33.60 239 GLY A O 1
ATOM 1763 N N . CYS A 1 243 ? 15.311 -5.108 0.144 1.00 33.95 240 CYS A N 1
ATOM 1764 C CA . CYS A 1 243 ? 15.956 -4.785 -1.132 1.00 34.07 240 CYS A CA 1
ATOM 1765 C C . CYS A 1 243 ? 15.351 -3.530 -1.782 1.00 34.66 240 CYS A C 1
ATOM 1766 O O . CYS A 1 243 ? 14.342 -3.002 -1.308 1.00 34.66 240 CYS A O 1
ATOM 1769 N N . SER A 1 244 ? 15.973 -3.059 -2.863 1.00 34.98 241 SER A N 1
ATOM 1770 C CA . SER A 1 244 ? 15.625 -1.766 -3.458 1.00 35.43 241 SER A CA 1
ATOM 1771 C C . SER A 1 244 ? 15.534 -1.789 -4.983 1.00 35.72 241 SER A C 1
ATOM 1772 O O . SER A 1 244 ? 16.355 -2.413 -5.655 1.00 35.69 241 SER A O 1
ATOM 1775 N N . THR A 1 245 ? 14.528 -1.094 -5.515 1.00 36.09 242 THR A N 1
ATOM 1776 C CA . THR A 1 245 ? 14.460 -0.770 -6.942 1.00 36.25 242 THR A CA 1
ATOM 1777 C C . THR A 1 245 ? 14.508 0.744 -7.093 1.00 37.00 242 THR A C 1
ATOM 1778 O O . THR A 1 245 ? 13.962 1.468 -6.253 1.00 36.85 242 THR A O 1
ATOM 1782 N N . MET A 1 246 ? 15.158 1.229 -8.148 1.00 37.88 243 MET A N 1
ATOM 1783 C CA . MET A 1 246 ? 15.160 2.664 -8.422 1.00 38.64 243 MET A CA 1
ATOM 1784 C C . MET A 1 246 ? 13.912 3.013 -9.235 1.00 38.91 243 MET A C 1
ATOM 1785 O O . MET A 1 246 ? 13.472 2.242 -10.093 1.00 39.03 243 MET A O 1
ATOM 1790 N N . GLY A 1 247 ? 13.335 4.166 -8.927 1.00 39.23 244 GLY A N 1
ATOM 1791 C CA . GLY A 1 247 ? 12.189 4.683 -9.652 1.00 39.76 244 GLY A CA 1
ATOM 1792 C C . GLY A 1 247 ? 12.639 5.770 -10.603 1.00 40.28 244 GLY A C 1
ATOM 1793 O O . GLY A 1 247 ? 13.797 5.809 -11.000 1.00 40.39 244 GLY A O 1
ATOM 1794 N N . THR A 1 248 ? 11.720 6.655 -10.967 1.00 41.29 245 THR A N 1
ATOM 1795 C CA . THR A 1 248 ? 12.043 7.797 -11.821 1.00 41.93 245 THR A CA 1
ATOM 1796 C C . THR A 1 248 ? 11.421 9.098 -11.293 1.00 42.15 245 THR A C 1
ATOM 1797 O O . THR A 1 248 ? 11.153 10.022 -12.068 1.00 42.32 245 THR A O 1
ATOM 1801 N N . LEU A 1 249 ? 11.233 9.173 -9.972 1.00 42.15 246 LEU A N 1
ATOM 1802 C CA . LEU A 1 249 ? 10.611 10.330 -9.328 1.00 42.07 246 LEU A CA 1
ATOM 1803 C C . LEU A 1 249 ? 11.584 11.006 -8.369 1.00 42.19 246 LEU A C 1
ATOM 1804 O O . LEU A 1 249 ? 11.445 12.196 -8.081 1.00 42.48 246 LEU A O 1
ATOM 1809 N N . ASN A 1 254 ? 16.481 9.493 -18.181 1.00 45.93 251 ASN A N 1
ATOM 1810 C CA . ASN A 1 254 ? 16.299 8.406 -17.212 1.00 45.91 251 ASN A CA 1
ATOM 1811 C C . ASN A 1 254 ? 15.724 7.126 -17.847 1.00 45.67 251 ASN A C 1
ATOM 1812 O O . ASN A 1 254 ? 15.485 7.085 -19.064 1.00 45.79 251 ASN A O 1
ATOM 1817 N N . ILE A 1 255 ? 15.514 6.090 -17.024 1.00 45.34 252 ILE A N 1
ATOM 1818 C CA . ILE A 1 255 ? 15.121 4.758 -17.517 1.00 44.92 252 ILE A CA 1
ATOM 1819 C C . ILE A 1 255 ? 14.237 3.959 -16.540 1.00 44.40 252 ILE A C 1
ATOM 1820 O O . ILE A 1 255 ? 14.528 3.850 -15.346 1.00 44.59 252 ILE A O 1
ATOM 1825 N N . VAL A 1 256 ? 13.165 3.385 -17.075 1.00 43.63 253 VAL A N 1
ATOM 1826 C CA . VAL A 1 256 ? 12.183 2.659 -16.271 1.00 42.85 253 VAL A CA 1
ATOM 1827 C C . VAL A 1 256 ? 12.719 1.279 -15.894 1.00 41.93 253 VAL A C 1
ATOM 1828 O O . VAL A 1 256 ? 13.116 0.505 -16.761 1.00 42.08 253 VAL A O 1
ATOM 1832 N N . ILE A 1 257 ? 12.730 0.991 -14.596 1.00 40.83 254 ILE A N 1
ATOM 1833 C CA . ILE A 1 257 ? 13.215 -0.279 -14.078 1.00 40.10 254 ILE A CA 1
ATOM 1834 C C . ILE A 1 257 ? 12.069 -1.282 -13.975 1.00 39.37 254 ILE A C 1
ATOM 1835 O O . ILE A 1 257 ? 11.018 -0.981 -13.405 1.00 39.32 254 ILE A O 1
ATOM 1840 N N . SER A 1 258 ? 12.278 -2.466 -14.542 1.00 38.47 255 SER A N 1
ATOM 1841 C CA . SER A 1 258 ? 11.323 -3.561 -14.437 1.00 37.84 255 SER A CA 1
ATOM 1842 C C . SER A 1 258 ? 12.067 -4.852 -14.113 1.00 37.22 255 SER A C 1
ATOM 1843 O O . SER A 1 258 ? 13.241 -4.999 -14.451 1.00 37.28 255 SER A O 1
ATOM 1846 N N . VAL A 1 259 ? 11.384 -5.772 -13.437 1.00 36.40 256 VAL A N 1
ATOM 1847 C CA . VAL A 1 259 ? 11.948 -7.077 -13.116 1.00 35.85 256 VAL A CA 1
ATOM 1848 C C . VAL A 1 259 ? 11.212 -8.137 -13.916 1.00 35.49 256 VAL A C 1
ATOM 1849 O O . VAL A 1 259 ? 9.984 -8.136 -13.980 1.00 35.45 256 VAL A O 1
ATOM 1853 N N . GLY A 1 260 ? 11.971 -9.044 -14.522 1.00 35.33 257 GLY A N 1
ATOM 1854 C CA . GLY A 1 260 ? 11.395 -10.080 -15.360 1.00 35.25 257 GLY A CA 1
ATOM 1855 C C . GLY A 1 260 ? 10.872 -11.227 -14.528 1.00 35.21 257 GLY A C 1
ATOM 1856 O O . GLY A 1 260 ? 10.849 -11.162 -13.295 1.00 35.13 257 GLY A O 1
ATOM 1857 N N . GLU A 1 261 ? 10.481 -12.293 -15.220 1.00 35.35 258 GLU A N 1
ATOM 1858 C CA . GLU A 1 261 ? 9.842 -13.452 -14.600 1.00 35.33 258 GLU A CA 1
ATOM 1859 C C . GLU A 1 261 ? 10.885 -14.364 -13.966 1.00 35.18 258 GLU A C 1
ATOM 1860 O O . GLU A 1 261 ? 11.980 -14.526 -14.498 1.00 35.16 258 GLU A O 1
ATOM 1866 N N . GLY A 1 262 ? 10.544 -14.943 -12.817 1.00 35.23 259 GLY A N 1
ATOM 1867 C CA . GLY A 1 262 ? 11.410 -15.904 -12.138 1.00 35.11 259 GLY A CA 1
ATOM 1868 C C . GLY A 1 262 ? 12.721 -15.375 -11.578 1.00 35.32 259 GLY A C 1
ATOM 1869 O O . GLY A 1 262 ? 13.626 -16.158 -11.281 1.00 35.23 259 GLY A O 1
ATOM 1870 N N . CYS A 1 263 ? 12.832 -14.055 -11.425 1.00 35.27 260 CYS A N 1
ATOM 1871 C CA . CYS A 1 263 ? 14.045 -13.440 -10.898 1.00 35.34 260 CYS A CA 1
ATOM 1872 C C . CYS A 1 263 ? 14.139 -13.562 -9.382 1.00 35.19 260 CYS A C 1
ATOM 1873 O O . CYS A 1 263 ? 13.116 -13.662 -8.701 1.00 35.15 260 CYS A O 1
ATOM 1876 N N . LEU A 1 264 ? 15.374 -13.540 -8.874 1.00 35.14 261 LEU A N 1
ATOM 1877 C CA . LEU A 1 264 ? 15.659 -13.532 -7.438 1.00 35.33 261 LEU A CA 1
ATOM 1878 C C . LEU A 1 264 ? 16.532 -12.318 -7.091 1.00 35.56 261 LEU A C 1
ATOM 1879 O O . LEU A 1 264 ? 17.527 -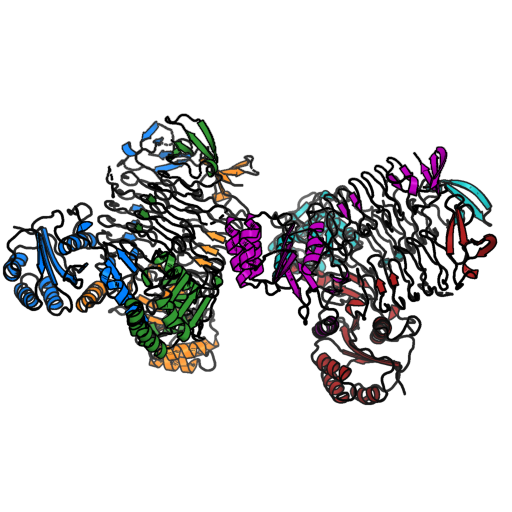12.045 -7.769 1.00 35.74 261 LEU A O 1
ATOM 1884 N N . ILE A 1 265 ? 16.152 -11.593 -6.040 1.00 35.45 262 ILE A N 1
ATOM 1885 C CA . ILE A 1 265 ? 16.886 -10.415 -5.578 1.00 35.57 262 ILE A CA 1
ATOM 1886 C C . ILE A 1 265 ? 17.083 -10.562 -4.070 1.00 35.82 262 ILE A C 1
ATOM 1887 O O . ILE A 1 265 ? 16.115 -10.579 -3.316 1.00 36.12 262 ILE A O 1
ATOM 1892 N N . GLY A 1 266 ? 18.335 -10.695 -3.638 1.00 36.22 263 GLY A N 1
ATOM 1893 C CA . GLY A 1 266 ? 18.647 -11.004 -2.239 1.00 36.23 263 GLY A CA 1
ATOM 1894 C C . GLY A 1 266 ? 18.358 -9.861 -1.280 1.00 36.48 263 GLY A C 1
ATOM 1895 O O . GLY A 1 266 ? 18.191 -8.712 -1.696 1.00 36.36 263 GLY A O 1
ATOM 1896 N N . ALA A 1 267 ? 18.304 -10.185 0.010 1.00 36.70 264 ALA A N 1
ATOM 1897 C CA . ALA A 1 267 ? 18.032 -9.198 1.050 1.00 36.92 264 ALA A CA 1
ATOM 1898 C C . ALA A 1 267 ? 19.031 -8.050 1.005 1.00 37.19 264 ALA A C 1
ATOM 1899 O O . ALA A 1 267 ? 20.235 -8.273 0.859 1.00 37.50 264 ALA A O 1
ATOM 1901 N N . ASN A 1 268 ? 18.510 -6.826 1.107 1.00 37.45 265 ASN A N 1
ATOM 1902 C CA . ASN A 1 268 ? 19.301 -5.577 1.155 1.00 37.77 265 ASN A CA 1
ATOM 1903 C C . ASN A 1 268 ? 20.050 -5.213 -0.136 1.00 37.85 265 ASN A C 1
ATOM 1904 O O . ASN A 1 268 ? 20.774 -4.204 -0.186 1.00 38.07 265 ASN A O 1
ATOM 1909 N N . ALA A 1 269 ? 19.820 -5.998 -1.190 1.00 37.98 266 ALA A N 1
ATOM 1910 C CA . ALA A 1 269 ? 20.380 -5.735 -2.508 1.00 37.76 266 ALA A CA 1
ATOM 1911 C C . ALA A 1 269 ? 19.596 -4.625 -3.185 1.00 37.97 266 ALA A C 1
ATOM 1912 O O . ALA A 1 269 ? 18.507 -4.271 -2.737 1.00 37.88 266 ALA A O 1
ATOM 1914 N N . GLY A 1 270 ? 20.139 -4.082 -4.269 1.00 38.02 267 GLY A N 1
ATOM 1915 C CA . GLY A 1 270 ? 19.503 -2.955 -4.955 1.00 38.46 267 GLY A CA 1
ATOM 1916 C C . GL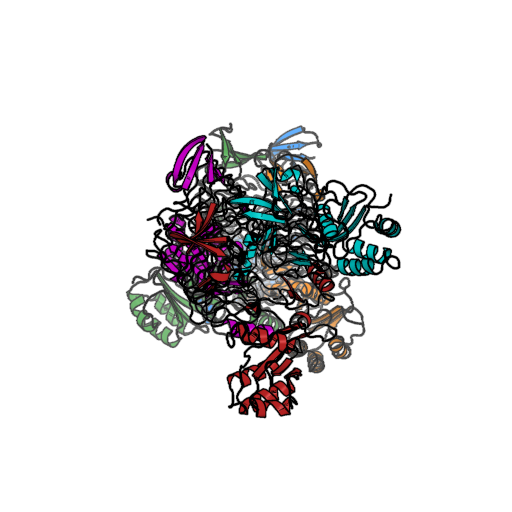Y A 1 270 ? 19.659 -2.984 -6.461 1.00 38.59 267 GLY A C 1
ATOM 1917 O O . GLY A 1 270 ? 20.784 -3.076 -6.961 1.00 39.16 267 GLY A O 1
ATOM 1918 N N . ILE A 1 271 ? 18.540 -2.903 -7.186 1.00 38.48 268 ILE A N 1
ATOM 1919 C CA . ILE A 1 271 ? 18.584 -2.877 -8.654 1.00 38.68 268 ILE A CA 1
ATOM 1920 C C . ILE A 1 271 ? 18.355 -1.472 -9.228 1.00 38.67 268 ILE A C 1
ATOM 1921 O O . ILE A 1 271 ? 17.369 -0.805 -8.905 1.00 38.96 268 ILE A O 1
ATOM 1926 N N . GLY A 1 272 ? 19.299 -1.027 -10.058 1.00 38.77 269 GLY A N 1
ATOM 1927 C CA . GLY A 1 272 ? 19.195 0.245 -10.781 1.00 38.72 269 GLY A CA 1
ATOM 1928 C C . GLY A 1 272 ? 19.137 0.045 -12.285 1.00 38.83 269 GLY A C 1
ATOM 1929 O O . GLY A 1 272 ? 19.278 1.005 -13.053 1.00 38.95 269 GLY A O 1
ATOM 1930 N N . ILE A 1 273 ? 18.932 -1.205 -12.701 1.00 38.79 270 ILE A N 1
ATOM 1931 C CA . ILE A 1 273 ? 18.779 -1.566 -14.112 1.00 38.82 270 ILE A CA 1
ATOM 1932 C C . ILE A 1 273 ? 17.579 -2.500 -14.283 1.00 38.76 270 ILE A C 1
ATOM 1933 O O . ILE A 1 273 ? 17.219 -3.216 -13.351 1.00 38.92 270 ILE A O 1
ATOM 1938 N N . PRO A 1 274 ? 16.963 -2.499 -15.477 1.00 38.66 271 PRO A N 1
ATOM 1939 C CA . PRO A 1 274 ? 15.953 -3.516 -15.761 1.00 38.68 271 PRO A CA 1
ATOM 1940 C C . PRO A 1 274 ? 16.580 -4.910 -15.790 1.00 38.59 271 PRO A C 1
ATOM 1941 O O . PRO A 1 274 ? 17.495 -5.147 -16.578 1.00 38.56 271 PRO A O 1
ATOM 1945 N N . LEU A 1 275 ? 16.108 -5.805 -14.920 1.00 38.37 272 LEU A N 1
ATOM 1946 C CA . LEU A 1 275 ? 16.620 -7.177 -14.846 1.00 38.31 272 LEU A CA 1
ATOM 1947 C C . LEU A 1 275 ? 15.762 -8.082 -15.712 1.00 38.37 272 LEU A C 1
ATOM 1948 O O . LEU A 1 275 ? 14.543 -8.098 -15.563 1.00 38.30 272 LEU A O 1
ATOM 1953 N N . GLY A 1 276 ? 16.395 -8.837 -16.608 1.00 38.44 273 GLY A N 1
ATOM 1954 C CA . GLY A 1 276 ? 15.676 -9.770 -17.477 1.00 38.41 273 GLY A CA 1
ATOM 1955 C C . GLY A 1 276 ? 15.186 -11.005 -16.738 1.00 38.44 273 GLY A C 1
ATOM 1956 O O . GLY A 1 276 ? 15.320 -11.106 -15.521 1.00 38.33 273 GLY A O 1
ATOM 1957 N N . ASP A 1 277 ? 14.640 -11.959 -17.489 1.00 38.57 274 ASP A N 1
ATOM 1958 C CA . ASP A 1 277 ? 14.042 -13.157 -16.907 1.00 38.69 274 ASP A CA 1
ATOM 1959 C C . ASP A 1 277 ? 15.068 -14.026 -16.188 1.00 38.95 274 ASP A C 1
ATOM 1960 O O . ASP A 1 277 ? 16.238 -14.076 -16.571 1.00 38.82 274 ASP A O 1
ATOM 1965 N N . ARG A 1 278 ? 14.618 -14.678 -15.117 1.00 39.02 275 ARG A N 1
ATOM 1966 C CA . ARG A 1 278 ? 15.413 -15.660 -14.380 1.00 39.25 275 ARG A CA 1
ATOM 1967 C C . ARG A 1 278 ? 16.742 -15.103 -13.840 1.00 39.32 275 ARG A C 1
ATOM 1968 O O . ARG A 1 278 ? 17.647 -15.868 -13.502 1.00 39.43 275 ARG A O 1
ATOM 1976 N N . ASN A 1 279 ? 16.833 -13.774 -13.725 1.00 39.34 276 ASN A N 1
ATOM 1977 C CA . ASN A 1 279 ? 18.013 -13.118 -13.162 1.00 39.29 276 ASN A CA 1
ATOM 1978 C C . ASN A 1 279 ? 18.142 -13.356 -11.663 1.00 39.18 276 ASN A C 1
ATOM 1979 O O . ASN A 1 279 ? 17.159 -13.643 -10.983 1.00 39.05 276 ASN A O 1
ATOM 1984 N N . ILE A 1 280 ? 19.368 -13.232 -11.159 1.00 39.32 277 ILE A N 1
ATOM 1985 C CA . ILE A 1 280 ? 19.655 -13.401 -9.737 1.00 39.29 277 ILE A CA 1
ATOM 1986 C C . ILE A 1 280 ? 20.595 -12.295 -9.266 1.00 39.49 277 ILE A C 1
ATOM 1987 O O . ILE A 1 280 ? 21.500 -11.891 -10.001 1.00 39.25 277 ILE A O 1
ATOM 1992 N N . VAL A 1 281 ? 20.370 -11.807 -8.044 1.00 39.86 278 VAL A N 1
ATOM 1993 C CA . VAL A 1 281 ? 21.220 -10.775 -7.433 1.00 39.97 278 VAL A CA 1
ATOM 1994 C C . VAL A 1 281 ? 21.515 -11.141 -5.974 1.00 40.35 278 VAL A C 1
ATOM 1995 O O . VAL A 1 281 ? 20.612 -11.484 -5.216 1.00 40.22 278 VAL A O 1
ATOM 1999 N N . GLU A 1 282 ? 22.790 -11.054 -5.597 1.00 40.55 279 GLU A N 1
ATOM 2000 C CA . GLU A 1 282 ? 23.267 -11.518 -4.295 1.00 40.80 279 GLU A CA 1
ATOM 2001 C C . GLU A 1 282 ? 22.823 -10.603 -3.155 1.00 40.85 279 GLU A C 1
ATOM 2002 O O . GLU A 1 282 ? 22.777 -9.384 -3.311 1.00 40.96 279 GLU A O 1
ATOM 2008 N N . ALA A 1 283 ? 22.538 -11.208 -2.001 1.00 41.03 280 ALA A N 1
ATOM 2009 C CA . ALA A 1 283 ? 22.086 -10.480 -0.815 1.00 41.16 280 ALA A CA 1
ATOM 2010 C C . ALA A 1 283 ? 23.110 -9.451 -0.351 1.00 41.32 280 ALA A C 1
ATOM 2011 O O . ALA A 1 283 ? 24.271 -9.778 -0.130 1.00 41.29 280 ALA A O 1
ATOM 2013 N N . GLY A 1 284 ? 22.669 -8.204 -0.217 1.00 41.67 281 GLY A N 1
ATOM 2014 C CA . GLY A 1 284 ? 23.537 -7.104 0.184 1.00 41.88 281 GLY A CA 1
ATOM 2015 C C . GLY A 1 284 ? 24.321 -6.465 -0.951 1.00 42.23 281 GLY A C 1
ATOM 2016 O O . GLY A 1 284 ? 25.235 -5.682 -0.700 1.00 42.36 281 GLY A O 1
ATOM 2017 N N . LEU A 1 285 ? 23.969 -6.785 -2.195 1.00 42.82 282 LEU A N 1
ATOM 2018 C CA . LEU A 1 285 ? 24.671 -6.252 -3.368 1.00 43.24 282 LEU A CA 1
ATOM 2019 C C . LEU A 1 285 ? 23.809 -5.228 -4.094 1.00 43.81 282 LEU A C 1
ATOM 2020 O O . LEU A 1 285 ? 22.677 -5.530 -4.481 1.00 43.76 282 LEU A O 1
ATOM 2025 N N . TYR A 1 286 ? 24.350 -4.028 -4.302 1.00 44.36 283 TYR A N 1
ATOM 2026 C CA . TYR A 1 286 ? 23.622 -2.954 -4.985 1.00 44.91 283 TYR A CA 1
ATOM 2027 C C . TYR A 1 286 ? 24.266 -2.636 -6.333 1.00 45.11 283 TYR A C 1
ATOM 2028 O O . TYR A 1 286 ? 25.423 -2.240 -6.373 1.00 45.26 283 TYR A O 1
ATOM 2037 N N . ILE A 1 287 ? 23.521 -2.806 -7.430 1.00 45.60 284 ILE A N 1
ATOM 2038 C CA . ILE A 1 287 ? 24.033 -2.464 -8.766 1.00 45.88 284 ILE A CA 1
ATOM 2039 C C . ILE A 1 287 ? 23.262 -1.317 -9.413 1.00 46.15 284 ILE A C 1
ATOM 2040 O O . ILE A 1 287 ? 22.052 -1.189 -9.244 1.00 46.13 284 ILE A O 1
ATOM 2045 N N . THR A 1 288 ? 23.994 -0.487 -10.149 1.00 46.61 285 THR A N 1
ATOM 2046 C CA . THR A 1 288 ? 23.431 0.650 -10.862 1.00 46.97 285 THR A CA 1
ATOM 2047 C C . THR A 1 288 ? 23.843 0.552 -12.330 1.00 47.24 285 THR A C 1
ATOM 2048 O O . THR A 1 288 ? 24.615 -0.337 -12.698 1.00 47.18 285 THR A O 1
ATOM 2052 N N . ALA A 1 289 ? 23.320 1.446 -13.166 1.00 47.52 286 ALA A N 1
ATOM 2053 C CA . ALA A 1 289 ? 23.569 1.394 -14.612 1.00 47.89 286 ALA A CA 1
ATOM 2054 C C . ALA A 1 289 ? 25.050 1.557 -14.974 1.00 48.32 286 ALA A C 1
ATOM 2055 O O . ALA A 1 289 ? 25.532 0.933 -15.921 1.00 48.46 286 ALA A O 1
ATOM 2057 N N . GLY A 1 290 ? 25.756 2.397 -14.221 1.00 48.79 287 GLY A N 1
ATOM 2058 C CA . GLY A 1 290 ? 27.173 2.675 -14.468 1.00 49.06 287 GLY A CA 1
ATOM 2059 C C . GLY A 1 290 ? 28.132 1.692 -13.823 1.00 49.34 287 GLY A C 1
ATOM 2060 O O . GLY A 1 290 ? 29.301 1.625 -14.211 1.00 49.41 287 GLY A O 1
ATOM 2061 N N . THR A 1 291 ? 27.646 0.938 -12.835 1.00 49.71 288 THR A N 1
ATOM 2062 C CA . THR A 1 291 ? 28.461 -0.054 -12.128 1.00 49.93 288 THR A CA 1
ATOM 2063 C C . THR A 1 291 ? 29.165 -0.983 -13.118 1.00 50.22 288 THR A C 1
ATOM 2064 O O . THR A 1 291 ? 28.518 -1.574 -13.984 1.00 50.29 288 THR A O 1
ATOM 2068 N N . LYS A 1 292 ? 30.489 -1.090 -12.996 1.00 50.53 289 LYS A N 1
ATOM 2069 C CA . LYS A 1 292 ? 31.282 -1.941 -13.884 1.00 50.68 289 LYS A CA 1
ATOM 2070 C C . LYS A 1 292 ? 31.377 -3.351 -13.300 1.00 50.87 289 LYS A C 1
ATOM 2071 O O . LYS A 1 292 ? 31.707 -3.534 -12.123 1.00 50.93 289 LYS A O 1
ATOM 2077 N N . VAL A 1 293 ? 31.081 -4.340 -14.140 1.00 50.97 290 VAL A N 1
ATOM 2078 C CA . VAL A 1 293 ? 30.884 -5.714 -13.702 1.00 51.00 290 VAL A CA 1
ATOM 2079 C C . VAL A 1 293 ? 31.884 -6.642 -14.386 1.00 51.25 290 VAL A C 1
ATOM 2080 O O . VAL A 1 293 ? 32.190 -6.474 -15.569 1.00 51.09 290 VAL A O 1
ATOM 2084 N N . ALA A 1 294 ? 32.383 -7.619 -13.631 1.00 51.40 291 ALA A N 1
ATOM 2085 C CA . ALA A 1 294 ? 33.317 -8.615 -14.152 1.00 51.58 291 ALA A CA 1
ATOM 2086 C C . ALA A 1 294 ? 32.546 -9.758 -14.804 1.00 51.74 291 ALA A C 1
ATOM 2087 O O . ALA A 1 294 ? 32.228 -10.750 -14.145 1.00 51.72 291 ALA A O 1
ATOM 2089 N N . LEU A 1 295 ? 32.248 -9.609 -16.096 1.00 51.86 292 LEU A N 1
ATOM 2090 C CA . LEU A 1 295 ? 31.476 -10.609 -16.838 1.00 52.03 292 LEU A CA 1
ATOM 2091 C C . LEU A 1 295 ? 32.269 -11.914 -16.986 1.00 52.31 292 LEU A C 1
ATOM 2092 O O . LEU A 1 295 ? 33.489 -11.885 -17.176 1.00 52.49 292 LEU A O 1
ATOM 2097 N N . LEU A 1 296 ? 31.570 -13.047 -16.889 1.00 52.62 293 LEU A N 1
ATOM 2098 C CA . LEU A 1 296 ? 32.197 -14.378 -16.882 1.00 52.75 293 LEU A CA 1
ATOM 2099 C C . LEU A 1 296 ? 31.470 -15.362 -17.806 1.00 52.98 293 LEU A C 1
ATOM 2100 O O . LEU A 1 296 ? 30.391 -15.056 -18.322 1.00 53.16 293 LEU A O 1
ATOM 2105 N N . ASP A 1 297 ? 32.066 -16.541 -18.006 1.00 53.10 294 ASP A N 1
ATOM 2106 C CA . ASP A 1 297 ? 31.470 -17.601 -18.839 1.00 53.13 294 ASP A CA 1
ATOM 2107 C C . ASP A 1 297 ? 31.103 -18.842 -18.020 1.00 53.10 294 ASP A C 1
ATOM 2108 O O . ASP A 1 297 ? 31.080 -18.808 -16.788 1.00 53.17 294 ASP A O 1
ATOM 2113 N N . ASN A 1 300 ? 33.667 -19.766 -14.733 1.00 56.76 297 ASN A N 1
ATOM 2114 C CA . ASN A 1 300 ? 33.729 -18.368 -14.325 1.00 56.75 297 ASN A CA 1
ATOM 2115 C C . ASN A 1 300 ? 35.034 -17.681 -14.757 1.00 56.65 297 ASN A C 1
ATOM 2116 O O . ASN A 1 300 ? 35.692 -17.006 -13.962 1.00 56.59 297 ASN A O 1
ATOM 2121 N N . ALA A 1 301 ? 35.389 -17.852 -16.029 1.00 56.53 298 ALA A N 1
ATOM 2122 C CA . ALA A 1 301 ? 36.569 -17.204 -16.603 1.00 56.46 298 ALA A CA 1
ATOM 2123 C C . ALA A 1 301 ? 36.175 -15.861 -17.209 1.00 56.32 298 ALA A C 1
ATOM 2124 O O . ALA A 1 301 ? 35.173 -15.776 -17.921 1.00 56.43 298 ALA A O 1
ATOM 2126 N N . LEU A 1 302 ? 36.973 -14.825 -16.938 1.00 56.14 299 LEU A N 1
ATOM 2127 C CA . LEU A 1 302 ? 36.694 -13.451 -17.401 1.00 56.03 299 LEU A CA 1
ATOM 2128 C C . LEU A 1 302 ? 36.493 -13.345 -18.921 1.00 55.86 299 LEU A C 1
ATOM 2129 O O . LEU A 1 302 ? 37.031 -14.150 -19.685 1.00 55.96 299 LEU A O 1
ATOM 2134 N N . VAL A 1 303 ? 35.707 -12.351 -19.340 1.00 55.61 300 VAL A N 1
ATOM 2135 C CA . VAL A 1 303 ? 35.463 -12.070 -20.765 1.00 55.45 300 VAL A CA 1
ATOM 2136 C C . VAL A 1 303 ? 35.622 -10.574 -21.081 1.00 55.42 300 VAL A C 1
ATOM 2137 O O . VAL A 1 303 ? 36.277 -10.220 -22.063 1.00 55.54 300 VAL A O 1
ATOM 2141 N N . LYS A 1 304 ? 35.019 -9.708 -20.263 1.00 55.19 301 LYS A N 1
ATOM 2142 C CA . LYS A 1 304 ? 35.313 -8.264 -20.281 1.00 55.00 301 LYS A CA 1
ATOM 2143 C C . LYS A 1 304 ? 34.592 -7.505 -19.161 1.00 54.78 301 LYS A C 1
ATOM 2144 O O . LYS A 1 304 ? 33.527 -7.916 -18.698 1.00 54.77 301 LYS A O 1
ATOM 2150 N N . VAL A 1 305 ? 35.194 -6.393 -18.741 1.00 54.59 302 VAL A N 1
ATOM 2151 C CA . VAL A 1 305 ? 34.639 -5.522 -17.706 1.00 54.34 302 VAL A CA 1
ATOM 2152 C C . VAL A 1 305 ? 33.739 -4.463 -18.350 1.00 54.15 302 VAL A C 1
ATOM 2153 O O . VAL A 1 305 ? 34.237 -3.473 -18.891 1.00 54.19 302 VAL A O 1
ATOM 2157 N N . VAL A 1 306 ? 32.422 -4.677 -18.280 1.00 53.92 303 VAL A N 1
ATOM 2158 C CA . VAL A 1 306 ? 31.438 -3.823 -18.969 1.00 53.72 303 VAL A CA 1
ATOM 2159 C C . VAL A 1 306 ? 30.469 -3.137 -18.001 1.00 53.46 303 VAL A C 1
ATOM 2160 O O . VAL A 1 306 ? 30.347 -3.535 -16.841 1.00 53.40 303 VAL A O 1
ATOM 2164 N N . LYS A 1 307 ? 29.794 -2.095 -18.491 1.00 53.30 304 LYS A N 1
ATOM 2165 C CA . LYS A 1 307 ? 28.788 -1.373 -17.706 1.00 53.21 304 LYS A CA 1
ATOM 2166 C C . LYS A 1 307 ? 27.500 -2.196 -17.613 1.00 53.06 304 LYS A C 1
ATOM 2167 O O . LYS A 1 307 ? 27.067 -2.798 -18.598 1.00 53.18 304 LYS A O 1
ATOM 2173 N N . ALA A 1 308 ? 26.887 -2.200 -16.430 1.00 52.91 305 ALA A N 1
ATOM 2174 C CA . ALA A 1 308 ? 25.669 -2.975 -16.173 1.00 52.70 305 ALA A CA 1
ATOM 2175 C C . ALA A 1 308 ? 24.537 -2.662 -17.156 1.00 52.58 305 ALA A C 1
ATOM 2176 O O . ALA A 1 308 ? 23.746 -3.544 -17.491 1.00 52.49 305 ALA A O 1
ATOM 2178 N N . ARG A 1 309 ? 24.474 -1.412 -17.617 1.00 52.46 306 ARG A N 1
ATOM 2179 C CA . ARG A 1 309 ? 23.437 -0.964 -18.555 1.00 52.43 306 ARG A CA 1
ATOM 2180 C C . ARG A 1 309 ? 23.366 -1.814 -19.835 1.00 52.36 306 ARG A C 1
ATOM 2181 O O . ARG A 1 309 ? 22.283 -2.025 -20.383 1.00 52.41 306 ARG A O 1
ATOM 2189 N N . ASP A 1 310 ? 24.517 -2.301 -20.300 1.00 52.26 307 ASP A N 1
ATOM 2190 C CA . ASP A 1 310 ? 24.588 -3.114 -21.524 1.00 51.95 307 ASP A CA 1
ATOM 2191 C C . ASP A 1 310 ? 24.042 -4.528 -21.336 1.00 51.73 307 ASP A C 1
ATOM 2192 O O . ASP A 1 310 ? 23.741 -5.211 -22.318 1.00 51.79 307 ASP A O 1
ATOM 2197 N N . LEU A 1 311 ? 23.940 -4.966 -20.083 1.00 51.32 308 LEU A N 1
ATOM 2198 C CA . LEU A 1 311 ? 23.351 -6.264 -19.753 1.00 51.03 308 LEU A CA 1
ATOM 2199 C C . LEU A 1 311 ? 21.846 -6.155 -19.482 1.00 50.73 308 LEU A C 1
ATOM 2200 O O . LEU A 1 311 ? 21.116 -7.134 -19.632 1.00 50.67 308 LEU A O 1
ATOM 2205 N N . ALA A 1 312 ? 21.392 -4.964 -19.090 1.00 50.30 309 ALA A N 1
ATOM 2206 C CA . ALA A 1 312 ? 19.983 -4.718 -18.776 1.00 49.92 309 ALA A CA 1
ATOM 2207 C C . ALA A 1 312 ? 19.036 -5.421 -19.754 1.00 49.68 309 ALA A C 1
ATOM 2208 O O . ALA A 1 312 ? 19.043 -5.133 -20.949 1.00 49.64 309 ALA A O 1
ATOM 2210 N N . GLY A 1 313 ? 18.234 -6.349 -19.237 1.00 49.34 310 GLY A N 1
ATOM 2211 C CA . GLY A 1 313 ? 17.249 -7.068 -20.048 1.00 49.17 310 GLY A CA 1
ATOM 2212 C C . GLY A 1 313 ? 17.674 -8.462 -20.480 1.00 48.95 310 GLY A C 1
ATOM 2213 O O . GLY A 1 313 ? 16.830 -9.265 -20.888 1.00 48.89 310 GLY A O 1
ATOM 2214 N N . GLN A 1 314 ? 18.976 -8.750 -20.410 1.00 48.61 311 GLN A N 1
ATOM 2215 C CA . GLN A 1 314 ? 19.499 -10.079 -20.746 1.00 48.42 311 GLN A CA 1
ATOM 2216 C C . GLN A 1 314 ? 18.957 -11.131 -19.776 1.00 48.09 311 GLN A C 1
ATOM 2217 O O . GLN A 1 314 ? 18.822 -10.853 -18.583 1.00 47.91 311 GLN A O 1
ATOM 2223 N N . PRO A 1 315 ? 18.662 -12.347 -20.281 1.00 47.71 312 PRO A N 1
ATOM 2224 C CA . PRO A 1 315 ? 18.129 -13.402 -19.429 1.00 47.52 312 PRO A CA 1
ATOM 2225 C C . PRO A 1 315 ? 19.229 -14.221 -18.762 1.00 47.29 312 PRO A C 1
ATOM 2226 O O . PRO A 1 315 ? 20.377 -14.195 -19.211 1.00 47.46 312 PRO A O 1
ATOM 2230 N N . ASP A 1 316 ? 18.867 -14.931 -17.695 1.00 46.93 313 ASP A N 1
ATOM 2231 C CA . ASP A 1 316 ? 19.748 -15.900 -17.037 1.00 46.63 313 ASP A CA 1
ATOM 2232 C C . ASP A 1 316 ? 21.114 -15.323 -16.662 1.00 46.58 313 ASP A C 1
ATOM 2233 O O . ASP A 1 316 ? 22.138 -15.734 -17.217 1.00 46.48 313 ASP A O 1
ATOM 2238 N N . LEU A 1 317 ? 21.118 -14.371 -15.728 1.00 46.29 314 LEU A N 1
ATOM 2239 C CA . LEU A 1 317 ? 22.353 -13.806 -15.183 1.00 46.19 314 LEU A CA 1
ATOM 2240 C C . LEU A 1 317 ? 22.402 -14.020 -13.676 1.00 46.26 314 LEU A C 1
ATOM 2241 O O . LEU A 1 317 ? 21.362 -14.216 -13.037 1.00 46.30 314 LEU A O 1
ATOM 2246 N N . LEU A 1 318 ? 23.611 -13.965 -13.121 1.00 46.15 315 LEU A N 1
ATOM 2247 C CA . LEU A 1 318 ? 23.841 -14.140 -11.688 1.00 46.22 315 LEU A CA 1
ATOM 2248 C C . LEU A 1 318 ? 24.861 -13.116 -11.175 1.00 46.28 315 LEU A C 1
ATOM 2249 O O . LEU A 1 318 ? 26.066 -13.367 -11.184 1.00 46.25 315 LEU A O 1
ATOM 2254 N N . PHE A 1 319 ? 24.368 -11.964 -10.726 1.00 46.39 316 PHE A N 1
ATOM 2255 C CA . PHE A 1 319 ? 25.232 -10.895 -10.222 1.00 46.33 316 PHE A CA 1
ATOM 2256 C C . PHE A 1 319 ? 25.672 -11.201 -8.795 1.00 46.63 316 PHE A C 1
ATOM 2257 O O . PHE A 1 319 ? 24.875 -11.688 -7.987 1.00 46.66 316 PHE A O 1
ATOM 2265 N N . ARG A 1 320 ? 26.935 -10.911 -8.482 1.00 46.85 317 ARG A N 1
ATOM 2266 C CA . ARG A 1 320 ? 27.488 -11.231 -7.163 1.00 47.07 317 ARG A CA 1
ATOM 2267 C C . ARG A 1 320 ? 28.732 -10.412 -6.810 1.00 47.21 317 ARG A C 1
ATOM 2268 O O . ARG A 1 320 ? 29.368 -9.817 -7.680 1.00 47.22 317 ARG A O 1
ATOM 2276 N N . ARG A 1 321 ? 29.054 -10.371 -5.519 1.00 47.42 318 ARG A N 1
ATOM 2277 C CA . ARG A 1 321 ? 30.243 -9.672 -5.036 1.00 47.73 318 ARG A CA 1
ATOM 2278 C C . ARG A 1 321 ? 31.320 -10.672 -4.591 1.00 47.84 318 ARG A C 1
ATOM 2279 O O . ARG A 1 321 ? 31.071 -11.543 -3.751 1.00 48.08 318 ARG A O 1
ATOM 2287 N N . ASN A 1 322 ? 32.509 -10.542 -5.174 1.00 48.02 319 ASN A N 1
ATOM 2288 C CA . ASN A 1 322 ? 33.662 -11.379 -4.824 1.00 48.00 319 ASN A CA 1
ATOM 2289 C C . ASN A 1 322 ? 34.173 -10.970 -3.444 1.00 48.09 319 ASN A C 1
ATOM 2290 O O . ASN A 1 322 ? 34.669 -9.853 -3.272 1.00 48.08 319 ASN A O 1
ATOM 2295 N N . SER A 1 323 ? 34.051 -11.872 -2.466 1.00 48.23 320 SER A N 1
ATOM 2296 C CA . SER A 1 323 ? 34.334 -11.544 -1.056 1.00 48.34 320 SER A CA 1
ATOM 2297 C C . SER A 1 323 ? 35.822 -11.393 -0.710 1.00 48.51 320 SER A C 1
ATOM 2298 O O . SER A 1 323 ? 36.155 -10.907 0.377 1.00 48.47 320 SER A O 1
ATOM 2301 N N . GLN A 1 324 ? 36.703 -11.809 -1.622 1.00 48.70 321 GLN A N 1
ATOM 2302 C CA . GLN A 1 324 ? 38.157 -11.729 -1.417 1.00 48.83 321 GLN A CA 1
ATOM 2303 C C . GLN A 1 324 ? 38.799 -10.465 -2.005 1.00 48.97 321 GLN A C 1
ATOM 2304 O O . GLN A 1 324 ? 39.833 -10.012 -1.504 1.00 49.03 321 GLN A O 1
ATOM 2310 N N . ASN A 1 325 ? 38.200 -9.908 -3.060 1.00 48.99 322 ASN A N 1
ATOM 2311 C CA . ASN A 1 325 ? 38.740 -8.710 -3.727 1.00 48.99 322 ASN A CA 1
ATOM 2312 C C . ASN A 1 325 ? 37.692 -7.631 -4.059 1.00 48.99 322 ASN A C 1
ATOM 2313 O O . ASN A 1 325 ? 37.976 -6.693 -4.814 1.00 48.63 322 ASN A O 1
ATOM 2318 N N . GLY A 1 326 ? 36.490 -7.772 -3.497 1.00 49.00 323 GLY A N 1
ATOM 2319 C CA . GLY A 1 326 ? 35.423 -6.785 -3.663 1.00 48.97 323 GLY A CA 1
ATOM 2320 C C . GLY A 1 326 ? 34.819 -6.675 -5.054 1.00 48.98 323 GLY A C 1
ATOM 2321 O O . GLY A 1 326 ? 33.892 -5.884 -5.261 1.00 48.95 323 GLY A O 1
ATOM 2322 N N . ALA A 1 327 ? 35.317 -7.472 -6.002 1.00 48.99 324 ALA A N 1
ATOM 2323 C CA . ALA A 1 327 ? 34.930 -7.340 -7.409 1.00 48.90 324 ALA A CA 1
ATOM 2324 C C . ALA A 1 327 ? 33.479 -7.758 -7.631 1.00 48.85 324 ALA A C 1
ATOM 2325 O O . ALA A 1 327 ? 33.059 -8.833 -7.191 1.00 48.82 324 ALA A O 1
ATOM 2327 N N . VAL A 1 328 ? 32.725 -6.889 -8.306 1.00 48.96 325 VAL A N 1
ATOM 2328 C CA . VAL A 1 328 ? 31.348 -7.171 -8.709 1.00 48.98 325 VAL A CA 1
ATOM 2329 C C . VAL A 1 328 ? 31.376 -7.950 -10.018 1.00 49.01 325 VAL A C 1
ATOM 2330 O O . VAL A 1 328 ? 31.935 -7.476 -11.013 1.00 49.14 325 VAL A O 1
ATOM 2334 N N . GLU A 1 329 ? 30.762 -9.134 -10.013 1.00 49.00 326 GLU A N 1
ATOM 2335 C CA . GLU A 1 329 ? 30.827 -10.070 -11.142 1.00 48.95 326 GLU A CA 1
ATOM 2336 C C . GLU A 1 329 ? 29.440 -10.335 -11.736 1.00 48.86 326 GLU A C 1
ATOM 2337 O O . GLU A 1 329 ? 28.450 -9.758 -11.291 1.00 48.88 326 GLU A O 1
ATOM 2343 N N . CYS A 1 330 ? 29.390 -11.192 -12.755 1.00 48.83 327 CYS A N 1
ATOM 2344 C CA . CYS A 1 330 ? 28.134 -11.641 -13.357 1.00 48.80 327 CYS A CA 1
ATOM 2345 C C . CYS A 1 330 ? 28.357 -12.916 -14.182 1.00 49.06 327 CYS A C 1
ATOM 2346 O O . CYS A 1 330 ? 28.906 -12.856 -15.285 1.00 49.20 327 CYS A O 1
ATOM 2349 N N . LYS A 1 331 ? 27.921 -14.058 -13.646 1.00 49.29 328 LYS A N 1
ATOM 2350 C CA . LYS A 1 331 ? 28.136 -15.363 -14.280 1.00 49.38 328 LYS A CA 1
ATOM 2351 C C . LYS A 1 331 ? 26.969 -15.768 -15.174 1.00 49.53 328 LYS A C 1
ATOM 2352 O O . LYS A 1 331 ? 25.840 -15.920 -14.704 1.00 49.58 328 LYS A O 1
ATOM 2358 N N . THR A 1 332 ? 27.257 -15.955 -16.460 1.00 49.74 329 THR A N 1
ATOM 2359 C CA . THR A 1 332 ? 26.261 -16.404 -17.430 1.00 49.75 329 THR A CA 1
ATOM 2360 C C . THR A 1 332 ? 26.093 -17.922 -17.388 1.00 49.76 329 THR A C 1
ATOM 2361 O O . THR A 1 332 ? 26.918 -18.632 -16.810 1.00 50.04 329 THR A O 1
ATOM 2365 N N . GLN B 1 6 ? -5.002 -38.965 30.603 1.00 38.15 3 GLN B N 1
ATOM 2366 C CA . GLN B 1 6 ? -3.575 -38.548 30.696 1.00 37.90 3 GLN B CA 1
ATOM 2367 C C . GLN B 1 6 ? -3.446 -37.065 31.070 1.00 37.23 3 GLN B C 1
ATOM 2368 O O . GLN B 1 6 ? -4.423 -36.320 31.004 1.00 37.24 3 GLN B O 1
ATOM 2374 N N . SER B 1 7 ? -2.240 -36.663 31.476 1.00 36.39 4 SER B N 1
ATOM 2375 C CA . SER B 1 7 ? -1.913 -35.258 31.767 1.00 35.63 4 SER B CA 1
ATOM 2376 C C . SER B 1 7 ? -1.898 -34.445 30.469 1.00 34.22 4 SER B C 1
ATOM 2377 O O . SER B 1 7 ? -1.114 -34.739 29.573 1.00 34.42 4 SER B O 1
ATOM 2380 N N . LEU B 1 8 ? -2.741 -33.420 30.368 1.00 32.65 5 LEU B N 1
ATOM 2381 C CA . LEU B 1 8 ? -2.828 -32.651 29.127 1.00 31.37 5 LEU B CA 1
ATOM 2382 C C . LEU B 1 8 ? -1.603 -31.775 28.930 1.00 30.07 5 LEU B C 1
ATOM 2383 O O . LEU B 1 8 ? -1.070 -31.215 29.886 1.00 29.32 5 LEU B O 1
ATOM 2388 N N . PHE B 1 9 ? -1.159 -31.696 27.677 1.00 28.43 6 PHE B N 1
ATOM 2389 C CA . PHE B 1 9 ? -0.113 -30.770 27.244 1.00 27.55 6 PHE B CA 1
ATOM 2390 C C . PHE B 1 9 ? -0.493 -29.309 27.509 1.00 26.78 6 PHE B C 1
ATOM 2391 O O . PHE B 1 9 ? 0.297 -28.554 28.080 1.00 26.60 6 PHE B O 1
ATOM 2399 N N . SER B 1 10 ? -1.700 -28.934 27.087 1.00 25.94 7 SER B N 1
ATOM 2400 C CA . SER B 1 10 ? -2.203 -27.569 27.209 1.00 25.29 7 SER B CA 1
ATOM 2401 C C . SER B 1 10 ? -3.726 -27.535 27.118 1.00 25.11 7 SER B C 1
ATOM 2402 O O . SER B 1 10 ? -4.349 -28.414 26.518 1.00 24.08 7 SER B O 1
ATOM 2405 N N . LEU B 1 11 ? -4.311 -26.493 27.707 1.00 24.78 8 LEU B N 1
ATOM 2406 C CA . LEU B 1 11 ? -5.708 -26.167 27.491 1.00 24.81 8 LEU B CA 1
ATOM 2407 C C . LEU B 1 11 ? -5.965 -24.664 27.638 1.00 24.60 8 LEU B C 1
ATOM 2408 O O . LEU B 1 11 ? -5.189 -23.951 28.276 1.00 24.31 8 LEU B O 1
ATOM 2413 N N . ALA B 1 12 ? -7.053 -24.200 27.037 1.00 23.90 9 ALA B N 1
ATOM 2414 C CA . ALA B 1 12 ? -7.399 -22.780 27.049 1.00 24.15 9 ALA B CA 1
ATOM 2415 C C . ALA B 1 12 ? -8.819 -22.552 26.541 1.00 23.97 9 ALA B C 1
ATOM 2416 O O . ALA B 1 12 ? -9.226 -23.152 25.539 1.00 24.18 9 ALA B O 1
ATOM 2418 N N . PHE B 1 13 ? -9.572 -21.695 27.239 1.00 23.86 10 PHE B N 1
ATOM 2419 C CA . PHE B 1 13 ? -10.931 -21.320 26.834 1.00 23.88 10 PHE B CA 1
ATOM 2420 C C . PHE B 1 13 ? -10.899 -20.055 25.988 1.00 23.73 10 PHE B C 1
ATOM 2421 O O . PHE B 1 13 ? -10.447 -19.005 26.447 1.00 23.67 10 PHE B O 1
ATOM 2429 N N . GLY B 1 14 ? -11.399 -20.150 24.762 1.00 23.44 11 GLY B N 1
ATOM 2430 C CA . GLY B 1 14 ? -11.249 -19.066 23.798 1.00 23.27 11 GLY B CA 1
ATOM 2431 C C . GLY B 1 14 ? -12.553 -18.442 23.378 1.00 22.87 11 GLY B C 1
ATOM 2432 O O . GLY B 1 14 ? -13.608 -19.042 23.510 1.00 22.57 11 GLY B O 1
ATOM 2433 N N . VAL B 1 15 ? -12.464 -17.216 22.875 1.00 22.83 12 VAL B N 1
ATOM 2434 C CA . VAL B 1 15 ? -13.583 -16.553 22.215 1.00 22.82 12 VAL B CA 1
ATOM 2435 C C . VAL B 1 15 ? -13.056 -16.109 20.862 1.00 23.14 12 VAL B C 1
ATOM 2436 O O . VAL B 1 15 ? -12.002 -15.478 20.784 1.00 22.40 12 VAL B O 1
ATOM 2440 N N . GLY B 1 16 ? -13.755 -16.484 19.792 1.00 23.37 13 GLY B N 1
ATOM 2441 C CA . GLY B 1 16 ? -13.229 -16.270 18.442 1.00 23.79 13 GLY B CA 1
ATOM 2442 C C . GLY B 1 16 ? -14.261 -15.732 17.474 1.00 23.94 13 GLY B C 1
ATOM 2443 O O . GLY B 1 16 ? -15.348 -15.329 17.875 1.00 24.61 13 GLY B O 1
ATOM 2444 N N . THR B 1 17 ? -13.908 -15.736 16.194 1.00 24.53 14 THR B N 1
ATOM 2445 C CA . THR B 1 17 ? -14.767 -15.242 15.137 1.00 24.84 14 THR B CA 1
ATOM 2446 C C . THR B 1 17 ? -14.934 -16.309 14.060 1.00 25.59 14 THR B C 1
ATOM 2447 O O . THR B 1 17 ? -13.977 -17.009 13.704 1.00 25.61 14 THR B O 1
ATOM 2451 N N . GLN B 1 18 ? -16.162 -16.434 13.566 1.00 26.36 15 GLN B N 1
ATOM 2452 C CA . GLN B 1 18 ? -16.479 -17.328 12.458 1.00 27.15 15 GLN B CA 1
ATOM 2453 C C . GLN B 1 18 ? -17.015 -16.550 11.256 1.00 27.99 15 GLN B C 1
ATOM 2454 O O . GLN B 1 18 ? -17.643 -15.497 11.416 1.00 28.56 15 GLN B O 1
ATOM 2460 N N . ASN B 1 19 ? -16.758 -17.065 10.056 1.00 29.06 16 ASN B N 1
ATOM 2461 C CA . ASN B 1 19 ? -17.353 -16.513 8.840 1.00 30.22 16 ASN B CA 1
ATOM 2462 C C . ASN B 1 19 ? -18.765 -17.079 8.647 1.00 31.21 16 ASN B C 1
ATOM 2463 O O . ASN B 1 19 ? -19.131 -18.066 9.304 1.00 30.81 16 ASN B O 1
ATOM 2468 N N . ARG B 1 20 ? -19.548 -16.459 7.759 1.00 32.33 17 ARG B N 1
ATOM 2469 C CA . ARG B 1 20 ? -20.935 -16.897 7.486 1.00 33.43 17 ARG B CA 1
ATOM 2470 C C . ARG B 1 20 ? -21.080 -18.409 7.367 1.00 33.64 17 ARG B C 1
ATOM 2471 O O . ARG B 1 20 ? -22.119 -18.958 7.717 1.00 34.26 17 ARG B O 1
ATOM 2479 N N . GLN B 1 21 ? -20.042 -19.071 6.864 1.00 34.16 18 GLN B N 1
ATOM 2480 C CA . GLN B 1 21 ? -20.050 -20.525 6.685 1.00 34.34 18 GLN B CA 1
ATOM 2481 C C . GLN B 1 21 ? -19.527 -21.293 7.910 1.00 33.90 18 GLN B C 1
ATOM 2482 O O . GLN B 1 21 ? -19.151 -22.458 7.794 1.00 34.03 18 GLN B O 1
ATOM 2488 N N . GLU B 1 22 ? -19.528 -20.635 9.070 1.00 33.46 19 GLU B N 1
ATOM 2489 C CA . GLU B 1 22 ? -19.187 -21.237 10.366 1.00 32.90 19 GLU B CA 1
ATOM 2490 C C . GLU B 1 22 ? -17.727 -21.655 10.534 1.00 31.67 19 GLU B C 1
ATOM 2491 O O . GLU B 1 22 ? -17.391 -22.321 11.517 1.00 31.57 19 GLU B O 1
ATOM 2497 N N . ALA B 1 23 ? -16.861 -21.256 9.601 1.00 30.04 20 ALA B N 1
ATOM 2498 C CA . ALA B 1 23 ? -15.438 -21.558 9.697 1.00 28.73 20 ALA B CA 1
ATOM 2499 C C . ALA B 1 23 ? -14.753 -20.553 10.636 1.00 27.69 20 ALA B C 1
ATOM 2500 O O . ALA B 1 23 ? -15.067 -19.363 10.609 1.00 27.33 20 ALA B O 1
ATOM 2502 N N . TRP B 1 24 ? -13.828 -21.040 11.461 1.00 26.40 21 TRP B N 1
ATOM 2503 C CA . TRP B 1 24 ? -13.126 -20.197 12.443 1.00 25.42 21 TRP B CA 1
ATOM 2504 C C . TRP B 1 24 ? -12.034 -19.350 11.783 1.00 24.10 21 TRP B C 1
ATOM 2505 O O . TRP B 1 24 ? -11.178 -19.894 11.100 1.00 23.66 21 TRP B O 1
ATOM 2516 N N . LEU B 1 25 ? -12.053 -18.036 12.017 1.00 23.38 22 LEU B N 1
ATOM 2517 C CA . LEU B 1 25 ? -11.043 -17.121 11.451 1.00 22.46 22 LEU B CA 1
ATOM 2518 C C . LEU B 1 25 ? -9.905 -16.829 12.428 1.00 22.04 22 LEU B C 1
ATOM 2519 O O . LEU B 1 25 ? -8.739 -16.727 12.033 1.00 21.75 22 LEU B O 1
ATOM 2524 N N . GLU B 1 26 ? -10.255 -16.674 13.702 1.00 21.15 23 GLU B N 1
ATOM 2525 C CA . GLU B 1 26 ? -9.289 -16.416 14.755 1.00 21.17 23 GLU B CA 1
ATOM 2526 C C . GLU B 1 26 ? -9.893 -16.797 16.112 1.00 20.59 23 GLU B C 1
ATOM 2527 O O . GLU B 1 26 ? -11.100 -16.880 16.246 1.00 21.13 23 GLU B O 1
ATOM 2533 N N . VAL B 1 27 ? -9.041 -17.047 17.096 1.00 20.63 24 VAL B N 1
ATOM 2534 C CA . VAL B 1 27 ? -9.485 -17.286 18.469 1.00 20.39 24 VAL B CA 1
ATOM 2535 C C . VAL B 1 27 ? -8.607 -16.479 19.426 1.00 20.39 24 VAL B C 1
ATOM 2536 O O . VAL B 1 27 ? -7.382 -16.466 19.292 1.00 21.31 24 VAL B O 1
ATOM 2540 N N . PHE B 1 28 ? -9.243 -15.817 20.385 1.00 20.75 25 PHE B N 1
ATOM 2541 C CA . PHE B 1 28 ? -8.567 -15.089 21.456 1.00 20.81 25 PHE B CA 1
ATOM 2542 C C . PHE B 1 28 ? -8.659 -15.903 22.751 1.00 20.97 25 PHE B C 1
ATOM 2543 O O . PHE B 1 28 ? -9.764 -16.234 23.200 1.00 20.14 25 PHE B O 1
ATOM 2551 N N . TYR B 1 29 ? -7.495 -16.211 23.328 1.00 21.02 26 TYR B N 1
ATOM 2552 C CA . TYR B 1 29 ? -7.382 -16.971 24.576 1.00 20.83 26 TYR B CA 1
ATOM 2553 C C . TYR B 1 29 ? -6.790 -16.068 25.674 1.00 21.34 26 TYR B C 1
ATOM 2554 O O . TYR B 1 29 ? -5.586 -15.773 25.661 1.00 20.82 26 TYR B O 1
ATOM 2563 N N . ALA B 1 30 ? -7.619 -15.666 26.637 1.00 21.22 27 ALA B N 1
ATOM 2564 C CA . ALA B 1 30 ? -7.192 -14.737 27.697 1.00 22.11 27 ALA B CA 1
ATOM 2565 C C . ALA B 1 30 ? -6.196 -15.340 28.693 1.00 22.63 27 ALA B C 1
ATOM 2566 O O . ALA B 1 30 ? -5.234 -14.683 29.107 1.00 22.86 27 ALA B O 1
ATOM 2568 N N . LEU B 1 31 ? -6.412 -16.592 29.079 1.00 23.31 28 LEU B N 1
ATOM 2569 C CA . LEU B 1 31 ? -5.518 -17.249 30.032 1.00 23.91 28 LEU B CA 1
ATOM 2570 C C . LEU B 1 31 ? -5.225 -18.700 29.626 1.00 23.69 28 LEU B C 1
ATOM 2571 O O . LEU B 1 31 ? -5.806 -19.623 30.196 1.00 24.16 28 LEU B O 1
ATOM 2576 N N . PRO B 1 32 ? -4.339 -18.900 28.628 1.00 23.90 29 PRO B N 1
ATOM 2577 C CA . PRO B 1 32 ? -3.969 -20.258 28.233 1.00 23.92 29 PRO B CA 1
ATOM 2578 C C . PRO B 1 32 ? -3.112 -20.948 29.292 1.00 24.19 29 PRO B C 1
ATOM 2579 O O . PRO B 1 32 ? -2.254 -20.306 29.914 1.00 24.47 29 PRO B O 1
ATOM 2583 N N . LEU B 1 33 ? -3.342 -22.242 29.490 1.00 24.12 30 LEU B N 1
ATOM 2584 C CA . LEU B 1 33 ? -2.611 -23.010 30.486 1.00 24.55 30 LEU B CA 1
ATOM 2585 C C . LEU B 1 33 ? -1.702 -24.039 29.825 1.00 24.85 30 LEU B C 1
ATOM 2586 O O . LEU B 1 33 ? -2.132 -24.789 28.935 1.00 24.38 30 LEU B O 1
ATOM 2591 N N . LEU B 1 34 ? -0.444 -24.064 30.265 1.00 25.12 31 LEU B N 1
ATOM 2592 C CA . LEU B 1 34 ? 0.480 -25.124 29.909 1.00 25.46 31 LEU B CA 1
ATOM 2593 C C . LEU B 1 34 ? 0.522 -26.134 31.062 1.00 26.18 31 LEU B C 1
ATOM 2594 O O . LEU B 1 34 ? 0.749 -25.769 32.220 1.00 25.35 31 LEU B O 1
ATOM 2599 N N . LYS B 1 35 ? 0.306 -27.400 30.724 1.00 27.01 32 LYS B N 1
ATOM 2600 C CA . LYS B 1 35 ? 0.248 -28.494 31.694 1.00 27.93 32 LYS B CA 1
ATOM 2601 C C . LYS B 1 35 ? -0.785 -28.243 32.785 1.00 28.14 32 LYS B C 1
ATOM 2602 O O . LYS B 1 35 ? -0.446 -28.186 33.963 1.00 27.85 32 LYS B O 1
ATOM 2608 N N . PRO B 1 36 ? -2.063 -28.094 32.388 1.00 28.74 33 PRO B N 1
ATOM 2609 C CA . PRO B 1 36 ? -3.119 -27.821 33.355 1.00 29.14 33 PRO B CA 1
ATOM 2610 C C . PRO B 1 36 ? -3.281 -28.988 34.322 1.00 29.74 33 PRO B C 1
ATOM 2611 O O . PRO B 1 36 ? -3.165 -30.145 33.912 1.00 29.52 33 PRO B O 1
ATOM 2615 N N . SER B 1 37 ? -3.546 -28.684 35.589 1.00 30.40 34 SER B N 1
ATOM 2616 C CA . SER B 1 37 ? -3.659 -29.724 36.625 1.00 30.73 34 SER B CA 1
ATOM 2617 C C . SER B 1 37 ? -4.710 -30.752 36.247 1.00 30.98 34 SER B C 1
ATOM 2618 O O . SER B 1 37 ? -5.633 -30.442 35.508 1.00 30.82 34 SER B O 1
ATOM 2621 N N . SER B 1 38 ? -4.594 -31.967 36.781 1.00 31.59 35 SER B N 1
ATOM 2622 C CA . SER B 1 38 ? -5.626 -32.982 36.559 1.00 31.76 35 SER B CA 1
ATOM 2623 C C . SER B 1 38 ? -6.949 -32.533 37.189 1.00 31.63 35 SER B C 1
ATOM 2624 O O . SER B 1 38 ? -8.014 -32.857 36.686 1.00 31.42 35 SER B O 1
ATOM 2627 N N . GLU B 1 39 ? -6.871 -31.753 38.266 1.00 31.68 36 GLU B N 1
ATOM 2628 C CA . GLU B 1 39 ? -8.069 -31.254 38.933 1.00 31.79 36 GLU B CA 1
ATOM 2629 C C . GLU B 1 39 ? -8.923 -30.409 37.988 1.00 31.20 36 GLU B C 1
ATOM 2630 O O . GLU B 1 39 ? -10.128 -30.615 37.878 1.00 30.71 36 GLU B O 1
ATOM 2636 N N . ILE B 1 40 ? -8.291 -29.460 37.307 1.00 30.80 37 ILE B N 1
ATOM 2637 C CA . ILE B 1 40 ? -9.004 -28.623 36.340 1.00 30.26 37 ILE B CA 1
ATOM 2638 C C . ILE B 1 40 ? -9.590 -29.466 35.207 1.00 29.51 37 ILE B C 1
ATOM 2639 O O . ILE B 1 40 ? -10.759 -29.324 34.875 1.00 29.10 37 ILE B O 1
ATOM 2644 N N . VAL B 1 41 ? -8.787 -30.357 34.632 1.00 29.27 38 VAL B N 1
ATOM 2645 C CA . VAL B 1 41 ? -9.254 -31.174 33.509 1.00 29.31 38 VAL B CA 1
ATOM 2646 C C . VAL B 1 41 ? -10.426 -32.068 33.926 1.00 29.23 38 VAL B C 1
ATOM 2647 O O . VAL B 1 41 ? -11.400 -32.205 33.190 1.00 29.09 38 VAL B O 1
ATOM 2651 N N . ALA B 1 42 ? -10.332 -32.665 35.116 1.00 29.55 39 ALA B N 1
ATOM 2652 C CA . ALA B 1 42 ? -11.387 -33.546 35.618 1.00 29.50 39 ALA B CA 1
ATOM 2653 C C . ALA B 1 42 ? -12.700 -32.793 35.819 1.00 29.54 39 ALA B C 1
ATOM 2654 O O . ALA B 1 42 ? -13.776 -33.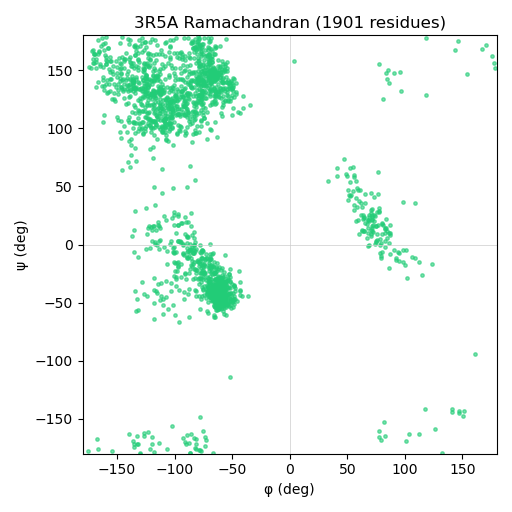339 35.580 1.00 29.59 39 ALA B O 1
ATOM 2656 N N . ALA B 1 43 ? -12.603 -31.534 36.237 1.00 29.74 40 ALA B N 1
ATOM 2657 C CA . ALA B 1 43 ? -13.777 -30.699 36.482 1.00 29.77 40 ALA B CA 1
ATOM 2658 C C . ALA B 1 43 ? -14.486 -30.273 35.187 1.00 29.82 40 ALA B C 1
ATOM 2659 O O . ALA B 1 43 ? -15.704 -30.061 35.174 1.00 29.38 40 ALA B O 1
ATOM 2661 N N . VAL B 1 44 ? -13.712 -30.181 34.105 1.00 29.65 41 VAL B N 1
ATOM 2662 C CA . VAL B 1 44 ? -14.138 -29.560 32.852 1.00 29.61 41 VAL B CA 1
ATOM 2663 C C . VAL B 1 44 ? -14.505 -30.575 31.750 1.00 29.56 41 VAL B C 1
ATOM 2664 O O . VAL B 1 44 ? -15.413 -30.329 30.949 1.00 29.08 41 VAL B O 1
ATOM 2668 N N . ALA B 1 45 ? -13.817 -31.714 31.730 1.00 29.68 42 ALA B N 1
ATOM 2669 C CA . ALA B 1 45 ? -14.039 -32.765 30.722 1.00 29.83 42 ALA B CA 1
ATOM 2670 C C . ALA B 1 45 ? -15.506 -33.219 30.575 1.00 30.23 42 ALA B C 1
ATOM 2671 O O . ALA B 1 45 ? -16.039 -33.195 29.468 1.00 29.51 42 ALA B O 1
ATOM 2673 N N . PRO B 1 46 ? -16.172 -33.605 31.686 1.00 30.82 43 PRO B N 1
ATOM 2674 C CA . PRO B 1 46 ? -17.572 -34.049 31.599 1.00 31.18 43 PRO B CA 1
ATOM 2675 C C . PRO B 1 46 ? -18.504 -33.055 30.911 1.00 30.99 43 PRO B C 1
ATOM 2676 O O . PRO B 1 46 ? -19.362 -33.452 30.121 1.00 30.77 43 PRO B O 1
ATOM 2680 N N . ILE B 1 47 ? -18.345 -31.770 31.218 1.00 30.92 44 ILE B N 1
ATOM 2681 C CA . ILE B 1 47 ? -19.221 -30.746 30.646 1.00 30.82 44 ILE B CA 1
ATOM 2682 C C . ILE B 1 47 ? -18.925 -30.532 29.162 1.00 30.65 44 ILE B C 1
ATOM 2683 O O . ILE B 1 47 ? -19.828 -30.268 28.383 1.00 30.40 44 ILE B O 1
ATOM 2688 N N . LEU B 1 48 ? -17.657 -30.646 28.783 1.00 30.50 45 LEU B N 1
ATOM 2689 C CA . LEU B 1 48 ? -17.240 -30.401 27.402 1.00 30.36 45 LEU B CA 1
ATOM 2690 C C . LEU B 1 48 ? -17.484 -31.560 26.442 1.00 30.43 45 LEU B C 1
ATOM 2691 O O . LEU B 1 48 ? -17.544 -31.348 25.233 1.00 30.33 45 LEU B O 1
ATOM 2696 N N . GLY B 1 49 ? -17.611 -32.773 26.973 1.00 30.31 46 GLY B N 1
ATOM 2697 C CA . GLY B 1 49 ? -17.625 -33.983 26.150 1.00 30.30 46 GLY B CA 1
ATOM 2698 C C . GLY B 1 49 ? -16.238 -34.493 25.777 1.00 30.11 46 GLY B C 1
ATOM 2699 O O . GLY B 1 49 ? -16.106 -35.335 24.892 1.00 29.78 46 GLY B O 1
ATOM 2700 N N . TYR B 1 50 ? -15.201 -33.997 26.451 1.00 30.04 47 TYR B N 1
ATOM 2701 C CA . TYR B 1 50 ? -13.828 -34.395 26.140 1.00 29.72 47 TYR B CA 1
ATOM 2702 C C . TYR B 1 50 ? -13.463 -35.748 26.754 1.00 29.77 47 TYR B C 1
ATOM 2703 O O . TYR B 1 50 ? -13.622 -35.961 27.955 1.00 29.48 47 TYR B O 1
ATOM 2712 N N . ALA B 1 51 ? -12.940 -36.639 25.918 1.00 29.82 48 ALA B N 1
ATOM 2713 C CA . ALA B 1 51 ? -12.481 -37.957 26.358 1.00 30.07 48 ALA B CA 1
ATOM 2714 C C . ALA B 1 51 ? -10.966 -38.090 26.228 1.00 29.85 48 ALA B C 1
ATOM 2715 O O . ALA B 1 51 ? -10.287 -38.543 27.152 1.00 29.82 48 ALA B O 1
ATOM 2717 N N . ALA B 1 52 ? -10.439 -37.707 25.070 1.00 29.27 49 ALA B N 1
ATOM 2718 C CA . ALA B 1 52 ? -9.026 -37.858 24.797 1.00 28.85 49 ALA B CA 1
ATOM 2719 C C . ALA B 1 52 ? -8.615 -37.064 23.562 1.00 28.37 49 ALA B C 1
ATOM 2720 O O . ALA B 1 52 ? -9.448 -36.456 22.888 1.00 28.10 49 ALA B O 1
ATOM 2722 N N . GLY B 1 53 ? -7.317 -37.074 23.292 1.00 27.82 50 GLY B N 1
ATOM 2723 C CA . GLY B 1 53 ? -6.764 -36.508 22.076 1.00 27.63 50 GLY B CA 1
ATOM 2724 C C . GLY B 1 53 ? -6.668 -34.993 22.115 1.00 27.29 50 GLY B C 1
ATOM 2725 O O . GLY B 1 53 ? -6.779 -34.371 23.178 1.00 26.70 50 GLY B O 1
ATOM 2726 N N . ASN B 1 54 ? -6.454 -34.419 20.935 1.00 26.77 51 ASN B N 1
ATOM 2727 C CA . ASN B 1 54 ? -6.342 -32.982 20.744 1.00 26.30 51 ASN B CA 1
ATOM 2728 C C . ASN B 1 54 ? -7.596 -32.475 20.042 1.00 26.33 51 ASN B C 1
ATOM 2729 O O . ASN B 1 54 ? -7.882 -32.865 18.906 1.00 26.22 51 ASN B O 1
ATOM 2734 N N . GLN B 1 55 ? -8.366 -31.625 20.725 1.00 25.89 52 GLN B N 1
ATOM 2735 C CA . GLN B 1 55 ? -9.718 -31.302 20.277 1.00 25.41 52 GLN B CA 1
ATOM 2736 C C . GLN B 1 55 ? -10.028 -29.813 20.438 1.00 24.95 52 GLN B C 1
ATOM 2737 O O . GLN B 1 55 ? -9.667 -29.206 21.451 1.00 24.15 52 GLN B O 1
ATOM 2743 N N . ALA B 1 56 ? -10.684 -29.242 19.433 1.00 24.48 53 ALA B N 1
ATOM 2744 C CA . ALA B 1 56 ? -11.285 -27.903 19.519 1.00 25.08 53 ALA B CA 1
ATOM 2745 C C . ALA B 1 56 ? -12.792 -28.059 19.680 1.00 25.50 53 ALA B C 1
ATOM 2746 O O . ALA B 1 56 ? -13.521 -28.290 18.701 1.00 25.61 53 ALA B O 1
ATOM 2748 N N . LEU B 1 57 ? -13.247 -27.941 20.929 1.00 25.43 54 LEU B N 1
ATOM 2749 C CA . LEU B 1 57 ? -14.625 -28.206 21.303 1.00 25.57 54 LEU B CA 1
ATOM 2750 C C . LEU B 1 57 ? -15.394 -26.904 21.495 1.00 25.48 54 LEU B C 1
ATOM 2751 O O . LEU B 1 57 ? -15.118 -26.146 22.420 1.00 24.92 54 LEU B O 1
ATOM 2756 N N . THR B 1 58 ? -16.354 -26.650 20.616 1.00 25.79 55 THR B N 1
ATOM 2757 C CA . THR B 1 58 ? -17.216 -25.482 20.744 1.00 26.10 55 THR B CA 1
ATOM 2758 C C . THR B 1 58 ? -18.086 -25.681 21.980 1.00 26.63 55 THR B C 1
ATOM 2759 O O . THR B 1 58 ? -18.422 -26.822 22.323 1.00 26.11 55 THR B O 1
ATOM 2763 N N . PHE B 1 59 ? -18.400 -24.599 22.685 1.00 26.63 56 PHE B N 1
ATOM 2764 C CA . PHE B 1 59 ? -19.322 -24.695 23.824 1.00 27.06 56 PHE B CA 1
ATOM 2765 C C . PHE B 1 59 ? -20.210 -23.467 23.951 1.00 27.17 56 PHE B C 1
ATOM 2766 O O . PHE B 1 59 ? -19.900 -22.402 23.411 1.00 26.84 56 PHE B O 1
ATOM 2774 N N . THR B 1 60 ? -21.335 -23.654 24.636 1.00 27.41 57 THR B N 1
ATOM 2775 C CA . THR B 1 60 ? -22.422 -22.688 24.671 1.00 27.69 57 THR B CA 1
ATOM 2776 C C . THR B 1 60 ? -22.308 -21.746 25.862 1.00 27.99 57 THR B C 1
ATOM 2777 O O . THR B 1 60 ? -21.598 -22.014 26.824 1.00 27.31 57 THR B O 1
ATOM 2781 N N . SER B 1 61 ? -23.053 -20.650 25.791 1.00 28.76 58 SER B N 1
ATOM 2782 C CA . SER B 1 61 ? -23.145 -19.692 26.880 1.00 29.70 58 SER B CA 1
ATOM 2783 C C . SER B 1 61 ? -23.509 -20.421 28.185 1.00 29.72 58 SER B C 1
ATOM 2784 O O . SER B 1 61 ? -22.868 -20.224 29.211 1.00 29.20 58 SER B O 1
ATOM 2787 N N . GLN B 1 62 ? -24.508 -21.298 28.116 1.00 30.45 59 GLN B N 1
ATOM 2788 C CA . GLN B 1 62 ? -24.950 -22.107 29.268 1.00 30.92 59 GLN B CA 1
ATOM 2789 C C . GLN B 1 62 ? -23.823 -23.005 29.826 1.00 30.77 59 GLN B C 1
ATOM 2790 O O . GLN B 1 62 ? -23.654 -23.123 31.039 1.00 30.48 59 GLN B O 1
ATOM 2796 N N . GLN B 1 63 ? -23.068 -23.650 28.936 1.00 30.49 60 GLN B N 1
ATOM 2797 C CA . GLN B 1 63 ? -21.914 -24.462 29.344 1.00 30.42 60 GLN B CA 1
ATOM 2798 C C . GLN B 1 63 ? -20.803 -23.626 29.986 1.00 30.05 60 GLN B C 1
ATOM 2799 O O . GLN B 1 63 ? -20.067 -24.118 30.840 1.00 29.47 60 GLN B O 1
ATOM 2805 N N . ALA B 1 64 ? -20.675 -22.368 29.567 1.00 30.14 61 ALA B N 1
ATOM 2806 C CA . ALA B 1 64 ? -19.722 -21.452 30.192 1.00 30.37 61 ALA B CA 1
ATOM 2807 C C . ALA B 1 64 ? -20.061 -21.248 31.674 1.00 30.46 61 ALA B C 1
ATOM 2808 O O . ALA B 1 64 ? -19.172 -21.259 32.516 1.00 30.19 61 ALA B O 1
ATOM 2810 N N . TYR B 1 65 ? -21.347 -21.074 31.978 1.00 30.81 62 TYR B N 1
ATOM 2811 C CA . TYR B 1 65 ? -21.819 -20.952 33.370 1.00 31.11 62 TYR B CA 1
ATOM 2812 C C . TYR B 1 65 ? -21.591 -22.233 34.167 1.00 30.92 62 TYR B C 1
ATOM 2813 O O . TYR B 1 65 ? -21.249 -22.189 35.355 1.00 30.26 62 TYR B O 1
ATOM 2822 N N . GLN B 1 66 ? -21.819 -23.370 33.512 1.00 30.95 63 GLN B N 1
ATOM 2823 C CA . GLN B 1 66 ? -21.596 -24.669 34.136 1.00 31.22 63 GLN B CA 1
ATOM 2824 C C . GLN B 1 66 ? -20.121 -24.838 34.473 1.00 30.84 63 GLN B C 1
ATOM 2825 O O . GLN B 1 66 ? -19.777 -25.227 35.586 1.00 30.90 63 GLN B O 1
ATOM 2831 N N . LEU B 1 67 ? -19.261 -24.536 33.504 1.00 30.73 64 LEU B N 1
ATOM 2832 C CA . LEU B 1 67 ? -17.815 -24.627 33.686 1.00 30.60 64 LEU B CA 1
ATOM 2833 C C . LEU B 1 67 ? -17.311 -23.671 34.762 1.00 30.62 64 LEU B C 1
ATOM 2834 O O . LEU B 1 67 ? -16.476 -24.046 35.588 1.00 29.83 64 LEU B O 1
ATOM 2839 N N . ALA B 1 68 ? -17.809 -22.437 34.733 1.00 31.11 65 ALA B N 1
ATOM 2840 C CA . ALA B 1 68 ? -17.457 -21.431 35.735 1.00 31.69 65 ALA B CA 1
ATOM 2841 C C . ALA B 1 68 ? -17.668 -21.976 37.152 1.00 32.12 65 ALA B C 1
ATOM 2842 O O . ALA B 1 68 ? -16.792 -21.850 38.004 1.00 31.78 65 ALA B O 1
ATOM 2844 N N . ASP B 1 69 ? -18.838 -22.571 37.374 1.00 32.91 66 ASP B N 1
ATOM 2845 C CA . ASP B 1 69 ? -19.194 -23.186 38.662 1.00 33.83 66 ASP B CA 1
ATOM 2846 C C . ASP B 1 69 ? -18.330 -24.403 38.984 1.00 34.15 66 ASP B C 1
ATOM 2847 O O . ASP B 1 69 ? -17.969 -24.620 40.137 1.00 34.33 66 ASP B O 1
ATOM 2852 N N . ALA B 1 70 ? -18.006 -25.194 37.964 1.00 34.46 67 ALA B N 1
ATOM 2853 C CA . ALA B 1 70 ? -17.166 -26.378 38.140 1.00 34.53 67 ALA B CA 1
ATOM 2854 C C . ALA B 1 70 ? -15.760 -26.032 38.635 1.00 34.64 67 ALA B C 1
ATOM 2855 O O . ALA B 1 70 ? -15.169 -26.794 39.405 1.00 34.50 67 ALA B O 1
ATOM 2857 N N . LEU B 1 71 ? -15.233 -24.886 38.198 1.00 34.52 68 LEU B N 1
ATOM 2858 C CA . LEU B 1 71 ? -13.860 -24.475 38.529 1.00 34.78 68 LEU B CA 1
ATOM 2859 C C . LEU B 1 71 ? -13.749 -23.595 39.780 1.00 35.03 68 LEU B C 1
ATOM 2860 O O . LEU B 1 71 ? -12.640 -23.318 40.238 1.00 35.17 68 LEU B O 1
ATOM 2865 N N . LYS B 1 72 ? -14.883 -23.156 40.330 1.00 35.54 69 LYS B N 1
ATOM 2866 C CA . LYS B 1 72 ? -14.887 -22.556 41.673 1.00 35.88 69 LYS B CA 1
ATOM 2867 C C . LYS B 1 72 ? -14.227 -23.560 42.614 1.00 35.65 69 LYS B C 1
ATOM 2868 O O . LYS B 1 72 ? -14.420 -24.771 42.480 1.00 36.20 69 LYS B O 1
ATOM 2874 N N . GLY B 1 73 ? -13.412 -23.062 43.531 1.00 35.27 70 GLY B N 1
ATOM 2875 C CA . GLY B 1 73 ? -12.720 -23.930 44.473 1.00 35.04 70 GLY B CA 1
ATOM 2876 C C . GLY B 1 73 ? -11.623 -24.786 43.861 1.00 34.69 70 GLY B C 1
ATOM 2877 O O . GLY B 1 73 ? -11.129 -25.703 44.512 1.00 34.19 70 GLY B O 1
ATOM 2878 N N . ILE B 1 74 ? -11.239 -24.483 42.619 1.00 34.28 71 ILE B N 1
ATOM 2879 C CA . ILE B 1 74 ? -10.164 -25.200 41.922 1.00 33.95 71 ILE B CA 1
ATOM 2880 C C . ILE B 1 74 ? -9.183 -24.221 41.281 1.00 33.54 71 ILE B C 1
ATOM 2881 O O . ILE B 1 74 ? -7.976 -24.293 41.509 1.00 33.63 71 ILE B O 1
ATOM 2886 N N . ASP B 1 75 ? -9.709 -23.339 40.439 1.00 33.52 72 ASP B N 1
ATOM 2887 C CA . ASP B 1 75 ? -8.928 -22.260 39.851 1.00 33.13 72 ASP B CA 1
ATOM 2888 C C . ASP B 1 75 ? -9.844 -21.050 39.674 1.00 32.80 72 ASP B C 1
ATOM 2889 O O . ASP B 1 75 ? -10.724 -21.042 38.808 1.00 32.17 72 ASP B O 1
ATOM 2894 N N . ALA B 1 76 ? -9.649 -20.052 40.536 1.00 32.29 73 ALA B N 1
ATOM 2895 C CA . ALA B 1 76 ? -10.456 -18.833 40.535 1.00 32.29 73 ALA B CA 1
ATOM 2896 C C . ALA B 1 76 ? -10.349 -18.073 39.211 1.00 31.58 73 ALA B C 1
ATOM 2897 O O . ALA B 1 76 ? -11.360 -17.633 38.661 1.00 31.91 73 ALA B O 1
ATOM 2899 N N . ALA B 1 77 ? -9.126 -17.943 38.706 1.00 31.06 74 ALA B N 1
ATOM 2900 C CA . ALA B 1 77 ? -8.848 -17.174 37.483 1.00 30.61 74 ALA B CA 1
ATOM 2901 C C . ALA B 1 77 ? -9.591 -17.753 36.272 1.00 30.07 74 ALA B C 1
ATOM 2902 O O . ALA B 1 77 ? -10.233 -17.017 35.519 1.00 29.59 74 ALA B O 1
ATOM 2904 N N . GLN B 1 78 ? -9.526 -19.072 36.109 1.00 29.86 75 GLN B N 1
ATOM 2905 C CA . GLN B 1 78 ? -10.255 -19.741 35.024 1.00 29.47 75 GLN B CA 1
ATOM 2906 C C . GLN B 1 78 ? -11.762 -19.661 35.256 1.00 29.39 75 GLN B C 1
ATOM 2907 O O . GLN B 1 78 ? -12.530 -19.532 34.311 1.00 29.38 75 GLN B O 1
ATOM 2913 N N . SER B 1 79 ? -12.183 -19.732 36.517 1.00 29.25 76 SER B N 1
ATOM 2914 C CA . SER B 1 79 ? -13.600 -19.625 36.851 1.00 29.56 76 SER B CA 1
ATOM 2915 C C . SER B 1 79 ? -14.145 -18.241 36.524 1.00 29.29 76 SER B C 1
ATOM 2916 O O . SER B 1 79 ? -15.286 -18.112 36.088 1.00 29.54 76 SER B O 1
ATOM 2919 N N . ALA B 1 80 ? -13.332 -17.213 36.753 1.00 29.45 77 ALA B N 1
ATOM 2920 C CA . ALA B 1 80 ? -13.744 -15.833 36.494 1.00 29.03 77 ALA B CA 1
ATOM 2921 C C . ALA B 1 80 ? -13.809 -15.569 34.992 1.00 28.91 77 ALA B C 1
ATOM 2922 O O . ALA B 1 80 ? -14.721 -14.887 34.514 1.00 28.36 77 ALA B O 1
ATOM 2924 N N . LEU B 1 81 ? -12.834 -16.100 34.259 1.00 28.56 78 LEU B N 1
ATOM 2925 C CA . LEU B 1 81 ? -12.811 -15.976 32.794 1.00 28.66 78 LEU B CA 1
ATOM 2926 C C . LEU B 1 81 ? -14.081 -16.579 32.211 1.00 28.62 78 LEU B C 1
ATOM 2927 O O . LEU B 1 81 ? -14.771 -15.935 31.416 1.00 28.12 78 LEU B O 1
ATOM 2932 N N . LEU B 1 82 ? -14.397 -17.801 32.637 1.00 28.79 79 LEU B N 1
ATOM 2933 C CA . LEU B 1 82 ? -15.613 -18.484 32.188 1.00 29.28 79 LEU B CA 1
ATOM 2934 C C . LEU B 1 82 ? -16.875 -17.676 32.489 1.00 29.80 79 LEU B C 1
ATOM 2935 O O . LEU B 1 82 ? -17.805 -17.665 31.687 1.00 29.87 79 LEU B O 1
ATOM 2940 N N . SER B 1 83 ? -16.908 -16.997 33.636 1.00 30.43 80 SER B N 1
ATOM 2941 C CA . SER B 1 83 ? -18.031 -16.111 33.955 1.00 30.60 80 SER B CA 1
ATOM 2942 C C . SER B 1 83 ? -18.124 -14.930 32.986 1.00 30.64 80 SER B C 1
ATOM 2943 O O . SER B 1 83 ? -19.219 -14.580 32.546 1.00 30.81 80 SER B O 1
ATOM 2946 N N . ARG B 1 84 ? -16.987 -14.328 32.647 1.00 30.55 81 ARG B N 1
ATOM 2947 C CA . ARG B 1 84 ? -16.960 -13.294 31.609 1.00 30.67 81 ARG B CA 1
ATOM 2948 C C . ARG B 1 84 ? -17.410 -13.918 30.282 1.00 30.36 81 ARG B C 1
ATOM 2949 O O . ARG B 1 84 ? -18.368 -13.457 29.659 1.00 30.12 81 ARG B O 1
ATOM 2957 N N . LEU B 1 85 ? -16.731 -14.992 29.880 1.00 30.08 82 LEU B N 1
ATOM 2958 C CA . LEU B 1 85 ? -17.015 -15.670 28.606 1.00 30.08 82 LEU B CA 1
ATOM 2959 C C . LEU B 1 85 ? -18.508 -15.958 28.396 1.00 30.29 82 LEU B C 1
ATOM 2960 O O . LEU B 1 85 ? -19.030 -15.719 27.315 1.00 30.15 82 LEU B O 1
ATOM 2965 N N . ALA B 1 86 ? -19.184 -16.448 29.437 1.00 30.46 83 ALA B N 1
ATOM 2966 C CA . ALA B 1 86 ? -20.632 -16.716 29.398 1.00 30.93 83 ALA B CA 1
ATOM 2967 C C . ALA B 1 86 ? -21.495 -15.538 28.909 1.00 31.29 83 ALA B C 1
ATOM 2968 O O . ALA B 1 86 ? -22.619 -15.744 28.462 1.00 31.11 83 ALA B O 1
ATOM 2970 N N . GLU B 1 87 ? -20.967 -14.320 28.977 1.00 32.04 84 GLU B N 1
ATOM 2971 C CA . GLU B 1 87 ? -21.684 -13.132 28.492 1.00 33.08 84 GLU B CA 1
ATOM 2972 C C . GLU B 1 87 ? -21.322 -12.745 27.047 1.00 33.26 84 GLU B C 1
ATOM 2973 O O . GLU B 1 87 ? -21.839 -11.753 26.520 1.00 33.77 84 GLU B O 1
ATOM 2979 N N . SER B 1 88 ? -20.464 -13.535 26.406 1.00 33.25 85 SER B N 1
ATOM 2980 C CA . SER B 1 88 ? -19.913 -13.202 25.081 1.00 33.14 85 SER B CA 1
ATOM 2981 C C . SER B 1 88 ? -20.968 -13.058 23.987 1.00 33.02 85 SER B C 1
ATOM 2982 O O . SER B 1 88 ? -22.003 -13.731 24.004 1.00 33.04 85 SER B O 1
ATOM 2985 N N . GLN B 1 89 ? -20.675 -12.178 23.029 1.00 33.07 86 GLN B N 1
ATOM 2986 C CA . GLN B 1 89 ? -21.479 -12.014 21.818 1.00 32.58 86 GLN B CA 1
ATOM 2987 C C . GLN B 1 89 ? -20.882 -12.812 20.651 1.00 31.88 86 GLN B C 1
ATOM 2988 O O . GLN B 1 89 ? -21.380 -12.754 19.515 1.00 31.48 86 GLN B O 1
ATOM 2994 N N . LYS B 1 90 ? -19.814 -13.553 20.937 1.00 30.79 87 LYS B N 1
ATOM 2995 C CA . LYS B 1 90 ? -19.038 -14.229 19.914 1.00 29.77 87 LYS B CA 1
ATOM 2996 C C . LYS B 1 90 ? -18.789 -15.677 20.313 1.00 28.77 87 LYS B C 1
ATOM 2997 O O . LYS B 1 90 ? -18.737 -15.999 21.505 1.00 28.47 87 LYS B O 1
ATOM 3003 N N . PRO B 1 91 ? -18.615 -16.556 19.316 1.00 27.25 88 PRO B N 1
ATOM 3004 C CA . PRO B 1 91 ? -18.579 -17.983 19.616 1.00 26.21 88 PRO B CA 1
ATOM 3005 C C . PRO B 1 91 ? -17.411 -18.414 20.500 1.00 25.32 88 PRO B C 1
ATOM 3006 O O . PRO B 1 91 ? -16.313 -17.831 20.433 1.00 24.80 88 PRO B O 1
ATOM 3010 N N . LEU B 1 92 ? -17.676 -19.427 21.323 1.00 23.96 89 LEU B N 1
ATOM 3011 C CA . LEU B 1 92 ? -16.722 -19.951 22.279 1.00 23.30 89 LEU B CA 1
ATOM 3012 C C . LEU B 1 92 ? -16.201 -21.328 21.865 1.00 22.50 89 LEU B C 1
ATOM 3013 O O . LEU B 1 92 ? -16.956 -22.158 21.345 1.00 21.69 89 LEU B O 1
ATOM 3018 N N . VAL B 1 93 ? -14.915 -21.543 22.129 1.00 21.84 90 VAL B N 1
ATOM 3019 C CA . VAL B 1 93 ? -14.239 -22.809 21.893 1.00 21.89 90 VAL B CA 1
ATOM 3020 C C . VAL B 1 93 ? -13.265 -23.133 23.027 1.00 22.09 90 VAL B C 1
ATOM 3021 O O . VAL B 1 93 ? -12.529 -22.266 23.510 1.00 21.08 90 VAL B O 1
ATOM 3025 N N . ALA B 1 94 ? -13.287 -24.393 23.446 1.00 22.28 91 ALA B N 1
ATOM 3026 C CA . ALA B 1 94 ? -12.430 -24.897 24.504 1.00 22.64 91 ALA B CA 1
ATOM 3027 C C . ALA B 1 94 ? -11.434 -25.852 23.866 1.00 23.07 91 ALA B C 1
ATOM 3028 O O . ALA B 1 94 ? -11.819 -26.906 23.353 1.00 22.97 91 ALA B O 1
ATOM 3030 N N . THR B 1 95 ? -10.155 -25.490 23.894 1.00 23.11 92 THR B N 1
ATOM 3031 C CA . THR B 1 95 ? -9.137 -26.287 23.209 1.00 23.85 92 THR B CA 1
ATOM 3032 C C . THR B 1 95 ? -8.349 -27.125 24.197 1.00 24.03 92 THR B C 1
ATOM 3033 O O . THR B 1 95 ? -7.593 -26.592 25.014 1.00 23.79 92 THR B O 1
ATOM 3037 N N . LEU B 1 96 ? -8.557 -28.439 24.126 1.00 23.95 93 LEU B N 1
ATOM 3038 C CA . LEU B 1 96 ? -7.898 -29.383 25.029 1.00 24.58 93 LEU B CA 1
ATOM 3039 C C . LEU B 1 96 ? -6.933 -30.253 24.228 1.00 24.10 93 LEU B C 1
ATOM 3040 O O . LEU B 1 96 ? -7.361 -31.025 23.382 1.00 23.62 93 LEU B O 1
ATOM 3045 N N . LEU B 1 97 ? -5.637 -30.091 24.490 1.00 24.40 94 LEU B N 1
ATOM 3046 C CA . LEU B 1 97 ? -4.581 -30.822 23.807 1.00 24.59 94 LEU B CA 1
ATOM 3047 C C . LEU B 1 97 ? -3.942 -31.859 24.726 1.00 24.73 94 LEU B C 1
ATOM 3048 O O . LEU B 1 97 ? -3.220 -31.510 25.667 1.00 24.57 94 LEU B O 1
ATOM 3053 N N . ALA B 1 98 ? -4.205 -33.139 24.456 1.00 25.04 95 ALA B N 1
ATOM 3054 C CA . ALA B 1 98 ? -3.540 -34.221 25.193 1.00 24.98 95 ALA B CA 1
ATOM 3055 C C . ALA B 1 98 ? -2.025 -34.195 24.972 1.00 25.20 95 ALA B C 1
ATOM 3056 O O . ALA B 1 98 ? -1.266 -34.423 25.912 1.00 24.86 95 ALA B O 1
ATOM 3058 N N . GLU B 1 99 ? -1.595 -33.893 23.741 1.00 24.76 96 GLU B N 1
ATOM 3059 C CA . GLU B 1 99 ? -0.188 -33.980 23.355 1.00 25.27 96 GLU B CA 1
ATOM 3060 C C . GLU B 1 99 ? 0.249 -32.796 22.512 1.00 24.81 96 GLU B C 1
ATOM 3061 O O . GLU B 1 99 ? -0.564 -32.194 21.814 1.00 23.80 96 GLU B O 1
ATOM 3067 N N . ASP B 1 100 ? 1.552 -32.530 22.530 1.00 24.62 97 ASP B N 1
ATOM 3068 C CA . ASP B 1 100 ? 2.160 -31.569 21.619 1.00 24.43 97 ASP B CA 1
ATOM 3069 C C . ASP B 1 100 ? 2.407 -32.270 20.281 1.00 24.11 97 ASP B C 1
ATOM 3070 O O . ASP B 1 100 ? 3.400 -32.990 20.120 1.00 24.14 97 ASP B O 1
ATOM 3075 N N . ALA B 1 101 ? 1.502 -32.062 19.333 1.00 22.68 98 ALA B N 1
ATOM 3076 C CA . ALA B 1 101 ? 1.621 -32.662 18.007 1.00 22.34 98 ALA B CA 1
ATOM 3077 C C . ALA B 1 101 ? 1.353 -31.614 16.936 1.00 21.73 98 ALA B C 1
ATOM 3078 O O . ALA B 1 101 ? 0.835 -30.547 17.239 1.00 20.17 98 ALA B O 1
ATOM 3080 N N . ALA B 1 102 ? 1.689 -31.931 15.687 1.00 21.24 99 ALA B N 1
ATOM 3081 C CA . ALA B 1 102 ? 1.339 -31.069 14.570 1.00 21.00 99 ALA B CA 1
ATOM 3082 C C . ALA B 1 102 ? -0.144 -30.704 14.713 1.00 20.75 99 ALA B C 1
ATOM 3083 O O . ALA B 1 102 ? -0.985 -31.592 14.870 1.00 20.35 99 ALA B O 1
ATOM 3085 N N . PRO B 1 103 ? -0.471 -29.397 14.691 1.00 21.39 100 PRO B N 1
ATOM 3086 C CA . PRO B 1 103 ? -1.845 -28.960 14.937 1.00 21.52 100 PRO B CA 1
ATOM 3087 C C . PRO B 1 103 ? -2.871 -29.590 14.008 1.00 21.75 100 PRO B C 1
ATOM 3088 O O . PRO B 1 103 ? -2.556 -29.888 12.853 1.00 21.58 100 PRO B O 1
ATOM 3092 N N . SER B 1 104 ? -4.092 -29.773 14.505 1.00 21.74 101 SER B N 1
ATOM 3093 C CA . SER B 1 104 ? -5.166 -30.365 13.715 1.00 22.25 101 SER B CA 1
ATOM 3094 C C . SER B 1 104 ? -6.395 -29.461 13.596 1.00 21.85 101 SER B C 1
ATOM 3095 O O . SER B 1 104 ? -7.459 -29.932 13.225 1.00 22.57 101 SER B O 1
ATOM 3098 N N . SER B 1 105 ? -6.251 -28.172 13.907 1.00 21.51 102 SER B N 1
ATOM 3099 C CA . SER B 1 105 ? -7.358 -27.208 13.766 1.00 20.44 102 SER B CA 1
ATOM 3100 C C . SER B 1 105 ? -6.851 -25.765 13.845 1.00 19.95 102 SER B C 1
ATOM 3101 O O . SER B 1 105 ? -5.713 -25.503 14.227 1.00 19.14 102 SER B O 1
ATOM 3104 N N . THR B 1 106 ? -7.717 -24.848 13.452 1.00 19.41 103 THR B N 1
ATOM 3105 C CA . THR B 1 106 ? -7.437 -23.424 13.517 1.00 19.58 103 THR B CA 1
ATOM 3106 C C . THR B 1 106 ? -7.311 -22.984 14.974 1.00 19.11 103 THR B C 1
ATOM 3107 O O . THR B 1 106 ? -6.316 -22.359 15.348 1.00 19.69 103 THR B O 1
ATOM 3111 N N . ALA B 1 107 ? -8.268 -23.387 15.802 1.00 18.92 104 ALA B N 1
ATOM 3112 C CA . ALA B 1 107 ? -8.256 -23.061 17.243 1.00 18.83 104 ALA B CA 1
ATOM 3113 C C . ALA B 1 107 ? -6.989 -23.549 17.955 1.00 18.58 104 ALA B C 1
ATOM 3114 O O . ALA B 1 107 ? -6.440 -22.830 18.791 1.00 19.03 104 ALA B O 1
ATOM 3116 N N . GLU B 1 108 ? -6.549 -24.772 17.644 1.00 18.36 105 GLU B N 1
ATOM 3117 C CA . GLU B 1 108 ? -5.309 -25.330 18.193 1.00 18.35 105 GLU B CA 1
ATOM 3118 C C . GLU B 1 108 ? -4.078 -24.532 17.765 1.00 17.90 105 GLU B C 1
ATOM 3119 O O . GLU B 1 108 ? -3.199 -24.260 18.577 1.00 17.63 105 GLU B O 1
ATOM 3125 N N . ALA B 1 109 ? -4.012 -24.203 16.475 1.00 17.86 106 ALA B N 1
ATOM 3126 C CA . ALA B 1 109 ? -2.947 -23.374 15.926 1.00 18.71 106 ALA B CA 1
ATOM 3127 C C . ALA B 1 109 ? -2.859 -22.045 16.668 1.00 18.76 106 ALA B C 1
ATOM 3128 O O . ALA B 1 109 ? -1.773 -21.634 17.085 1.00 19.34 106 ALA B O 1
ATOM 3130 N N . TYR B 1 110 ? -3.999 -21.386 16.827 1.00 19.19 107 TYR B N 1
ATOM 3131 C CA . TYR B 1 110 ? -4.061 -20.119 17.560 1.00 19.02 107 TYR B CA 1
ATOM 3132 C C . TYR B 1 110 ? -3.593 -20.300 19.000 1.00 18.93 107 TYR B C 1
ATOM 3133 O O . TYR B 1 110 ? -2.790 -19.502 19.492 1.00 18.80 107 TYR B O 1
ATOM 3142 N N . LEU B 1 111 ? -4.040 -21.376 19.648 1.00 18.90 108 LEU B N 1
ATOM 3143 C CA . LEU B 1 111 ? -3.600 -21.674 21.011 1.00 18.89 108 LEU B CA 1
ATOM 3144 C C . LEU B 1 111 ? -2.081 -21.795 21.054 1.00 19.04 108 LEU B C 1
ATOM 3145 O O . LEU B 1 111 ? -1.440 -21.229 21.922 1.00 18.35 108 LEU B O 1
ATOM 3150 N N . LYS B 1 112 ? -1.499 -22.500 20.084 1.00 19.05 109 LYS B N 1
ATOM 3151 C CA . LYS B 1 112 ? -0.062 -22.711 20.073 1.00 19.50 109 LYS B CA 1
ATOM 3152 C C . LYS B 1 112 ? 0.764 -21.458 19.752 1.00 19.25 109 LYS B C 1
ATOM 3153 O O . LYS B 1 112 ? 1.900 -21.332 20.216 1.00 19.43 109 LYS B O 1
ATOM 3159 N N . LEU B 1 113 ? 0.209 -20.531 18.975 1.00 19.02 110 LEU B N 1
ATOM 3160 C CA . LEU B 1 113 ? 0.854 -19.235 18.798 1.00 18.62 110 LEU B CA 1
ATOM 3161 C C . LEU B 1 113 ? 0.761 -18.469 20.130 1.00 18.60 110 LEU B C 1
ATOM 3162 O O . LEU B 1 113 ? 1.720 -17.833 20.550 1.00 17.31 110 LEU B O 1
ATOM 3167 N N . HIS B 1 114 ? -0.385 -18.574 20.798 1.00 18.37 111 HIS B N 1
ATOM 3168 C CA . HIS B 1 114 ? -0.588 -17.979 22.124 1.00 18.53 111 HIS B CA 1
ATOM 3169 C C . HIS B 1 114 ? 0.433 -18.469 23.163 1.00 18.98 111 HIS B C 1
ATOM 3170 O O . HIS B 1 114 ? 0.859 -17.686 24.014 1.00 18.52 111 HIS B O 1
ATOM 3177 N N . LEU B 1 115 ? 0.814 -19.749 23.108 1.00 19.27 112 LEU B N 1
ATOM 3178 C CA . LEU B 1 115 ? 1.741 -20.299 24.103 1.00 19.71 112 LEU B CA 1
ATOM 3179 C C . LEU B 1 115 ? 3.138 -19.662 23.955 1.00 19.97 112 LEU B C 1
ATOM 3180 O O . LEU B 1 115 ? 3.807 -19.357 24.950 1.00 20.14 112 LEU B O 1
ATOM 3185 N N . LEU B 1 116 ? 3.569 -19.458 22.711 1.00 20.37 113 LEU B N 1
ATOM 3186 C CA . LEU B 1 116 ? 4.795 -18.735 22.428 1.00 20.43 113 LEU B CA 1
ATOM 3187 C C . LEU B 1 116 ? 4.696 -17.284 22.931 1.00 21.07 113 LEU B C 1
ATOM 3188 O O . LEU B 1 116 ? 5.518 -16.850 23.743 1.00 21.27 113 LEU B O 1
ATOM 3193 N N . SER B 1 117 ? 3.674 -16.553 22.487 1.00 21.18 114 SER B N 1
ATOM 3194 C CA . SER B 1 117 ? 3.601 -15.104 22.753 1.00 21.50 114 SER B CA 1
ATOM 3195 C C . SER B 1 117 ? 3.315 -14.742 24.221 1.00 21.93 114 SER B C 1
ATOM 3196 O O . SER B 1 117 ? 3.679 -13.646 24.680 1.00 21.88 114 SER B O 1
ATOM 3199 N N . HIS B 1 118 ? 2.713 -15.670 24.960 1.00 21.90 115 HIS B N 1
ATOM 3200 C CA . HIS B 1 118 ? 2.589 -15.528 26.418 1.00 22.10 115 HIS B CA 1
ATOM 3201 C C . HIS B 1 118 ? 3.871 -15.970 27.153 1.00 22.29 115 HIS B C 1
ATOM 3202 O O . HIS B 1 118 ? 3.949 -15.853 28.381 1.00 22.10 115 HIS B O 1
ATOM 3209 N N . ARG B 1 119 ? 4.835 -16.503 26.397 1.00 22.33 116 ARG B N 1
ATOM 3210 C CA . ARG B 1 119 ? 6.144 -16.961 26.881 1.00 23.21 116 ARG B CA 1
ATOM 3211 C C . ARG B 1 119 ? 6.103 -18.251 27.688 1.00 23.60 116 ARG B C 1
ATOM 3212 O O . ARG B 1 119 ? 7.100 -18.612 28.317 1.00 23.61 116 ARG B O 1
ATOM 3220 N N . LEU B 1 120 ? 4.963 -18.932 27.677 1.00 23.45 117 LEU B N 1
ATOM 3221 C CA . LEU B 1 120 ? 4.825 -20.207 28.367 1.00 23.65 117 LEU B CA 1
ATOM 3222 C C . LEU B 1 120 ? 5.725 -21.280 27.753 1.00 23.79 117 LEU B C 1
ATOM 3223 O O . LEU B 1 120 ? 6.172 -22.190 28.457 1.00 24.09 117 LEU B O 1
ATOM 3228 N N . VAL B 1 121 ? 6.002 -21.168 26.452 1.00 23.32 118 VAL B N 1
ATOM 3229 C CA . VAL B 1 121 ? 7.013 -21.994 25.790 1.00 23.77 118 VAL B CA 1
ATOM 3230 C C . VAL B 1 121 ? 7.916 -21.122 24.889 1.00 23.81 118 VAL B C 1
ATOM 3231 O O . VAL B 1 121 ? 7.561 -19.996 24.556 1.00 23.63 118 VAL B O 1
ATOM 3235 N N . LYS B 1 122 ? 9.072 -21.654 24.497 1.00 24.18 119 LYS B N 1
ATOM 3236 C CA . LYS B 1 122 ? 10.048 -20.912 23.682 1.00 24.43 119 LYS B CA 1
ATOM 3237 C C . LYS B 1 122 ? 10.033 -21.369 22.216 1.00 23.97 119 LYS B C 1
ATOM 3238 O O . LYS B 1 122 ? 9.564 -22.457 21.916 1.00 23.47 119 LYS B O 1
ATOM 3244 N N . PRO B 1 123 ? 10.577 -20.544 21.294 1.00 24.01 120 PRO B N 1
ATOM 3245 C CA . PRO B 1 123 ? 10.684 -20.990 19.905 1.00 24.10 120 PRO B CA 1
ATOM 3246 C C . PRO B 1 123 ? 11.332 -22.362 19.766 1.00 24.32 120 PRO B C 1
ATOM 3247 O O . PRO B 1 123 ? 12.297 -22.651 20.476 1.00 24.41 120 PRO B O 1
ATOM 3251 N N . HIS B 1 124 ? 10.771 -23.180 18.871 1.00 24.51 121 HIS B N 1
ATOM 3252 C CA . HIS B 1 124 ? 11.177 -24.574 18.611 1.00 24.93 121 HIS B CA 1
ATOM 3253 C C . HIS B 1 124 ? 10.683 -25.597 19.634 1.00 24.68 121 HIS B C 1
ATOM 3254 O O . HIS B 1 124 ? 10.824 -26.788 19.402 1.00 24.59 121 HIS B O 1
ATOM 3261 N N . ALA B 1 125 ? 10.069 -25.153 20.728 1.00 24.28 122 ALA B N 1
ATOM 3262 C CA . ALA B 1 125 ? 9.636 -26.075 21.777 1.00 24.20 122 ALA B CA 1
ATOM 3263 C C . ALA B 1 125 ? 8.306 -26.760 21.435 1.00 23.80 122 ALA B C 1
ATOM 3264 O O . ALA B 1 125 ? 7.950 -27.756 22.066 1.00 24.37 122 ALA B O 1
ATOM 3266 N N . VAL B 1 126 ? 7.591 -26.245 20.434 1.00 23.13 123 VAL B N 1
ATOM 3267 C CA . VAL B 1 126 ? 6.268 -26.756 20.078 1.00 22.95 123 VAL B CA 1
ATOM 3268 C C . VAL B 1 126 ? 6.147 -27.149 18.600 1.00 22.35 123 VAL B C 1
ATOM 3269 O O . VAL B 1 126 ? 6.698 -26.476 17.729 1.00 22.80 123 VAL B O 1
ATOM 3273 N N . ASN B 1 127 ? 5.396 -28.220 18.338 1.00 21.68 124 ASN B N 1
ATOM 3274 C CA . ASN B 1 127 ? 5.190 -28.739 16.994 1.00 21.56 124 ASN B CA 1
ATOM 3275 C C . ASN B 1 127 ? 4.241 -27.833 16.225 1.00 21.33 124 ASN B C 1
ATOM 3276 O O . ASN B 1 127 ? 3.050 -27.776 16.522 1.00 20.82 124 ASN B O 1
ATOM 3281 N N . LEU B 1 128 ? 4.791 -27.106 15.254 1.00 21.63 125 LEU B N 1
ATOM 3282 C CA . LEU B 1 128 ? 4.007 -26.204 14.401 1.00 21.75 125 LEU B CA 1
ATOM 3283 C C . LEU B 1 128 ? 3.975 -26.663 12.933 1.00 22.01 125 LEU B C 1
ATOM 3284 O O . LEU B 1 128 ? 3.616 -25.892 12.032 1.00 21.14 125 LEU B O 1
ATOM 3289 N N . SER B 1 129 ? 4.335 -27.918 12.693 1.00 22.59 126 SER B N 1
ATOM 3290 C CA . SER B 1 129 ? 4.259 -28.492 11.348 1.00 23.27 126 SER B CA 1
ATOM 3291 C C . SER B 1 129 ? 2.860 -28.389 10.753 1.00 23.60 126 SER B C 1
ATOM 3292 O O . SER B 1 129 ? 1.872 -28.721 11.408 1.00 23.20 126 SER B O 1
ATOM 3295 N N . GLY B 1 130 ? 2.776 -27.929 9.506 1.00 24.16 127 GLY B N 1
ATOM 3296 C CA . GLY B 1 130 ? 1.500 -27.834 8.808 1.00 24.66 127 GLY B CA 1
ATOM 3297 C C . GLY B 1 130 ? 0.577 -26.744 9.322 1.00 24.82 127 GLY B C 1
ATOM 3298 O O . GLY B 1 130 ? -0.639 -26.824 9.151 1.00 24.82 127 GLY B O 1
ATOM 3299 N N . ILE B 1 131 ? 1.147 -25.724 9.958 1.00 25.19 128 ILE B N 1
ATOM 3300 C CA . ILE B 1 131 ? 0.338 -24.640 10.508 1.00 25.13 128 ILE B CA 1
ATOM 3301 C C . ILE B 1 131 ? -0.277 -23.766 9.402 1.00 25.26 128 ILE B C 1
ATOM 3302 O O . ILE B 1 131 ? -1.390 -23.269 9.556 1.00 24.13 128 ILE B O 1
ATOM 3307 N N . PHE B 1 132 ? 0.432 -23.604 8.287 1.00 25.33 129 PHE B N 1
ATOM 3308 C CA . PHE B 1 132 ? 0.010 -22.638 7.268 1.00 25.86 129 PHE B CA 1
ATOM 3309 C C . PHE B 1 132 ? -1.403 -22.872 6.723 1.00 25.93 129 PHE B C 1
ATOM 3310 O O . PHE B 1 132 ? -2.216 -21.955 6.753 1.00 25.35 129 PHE B O 1
ATOM 3318 N N . PRO B 1 133 ? -1.721 -24.104 6.276 1.00 26.20 130 PRO B N 1
ATOM 3319 C CA . PRO B 1 133 ? -3.106 -24.378 5.851 1.00 25.97 130 PRO B CA 1
ATOM 3320 C C . PRO B 1 133 ? -4.199 -24.150 6.920 1.00 25.70 130 PRO B C 1
ATOM 3321 O O . PRO B 1 133 ? -5.340 -23.862 6.570 1.00 26.22 130 PRO B O 1
ATOM 3325 N N . LEU B 1 134 ? -3.860 -24.263 8.202 1.00 24.84 131 LEU B N 1
ATOM 3326 C CA . LEU B 1 134 ? -4.830 -24.060 9.299 1.00 24.28 131 LEU B CA 1
ATOM 3327 C C . LEU B 1 134 ? -5.061 -22.592 9.696 1.00 23.81 131 LEU B C 1
ATOM 3328 O O . LEU B 1 134 ? -5.876 -22.296 10.584 1.00 23.45 131 LEU B O 1
ATOM 3333 N N . LEU B 1 135 ? -4.371 -21.670 9.043 1.00 22.91 132 LEU B N 1
ATOM 3334 C CA . LEU B 1 135 ? -4.510 -20.258 9.379 1.00 22.47 132 LEU B CA 1
ATOM 3335 C C . LEU B 1 135 ? -5.054 -19.524 8.153 1.00 22.33 132 LEU B C 1
ATOM 3336 O O . LEU B 1 135 ? -4.284 -19.142 7.259 1.00 22.22 132 LEU B O 1
ATOM 3341 N N . PRO B 1 136 ? -6.382 -19.363 8.089 1.00 21.66 133 PRO B N 1
ATOM 3342 C CA . PRO B 1 136 ? -6.978 -18.716 6.932 1.00 21.47 133 PRO B CA 1
ATOM 3343 C C . PRO B 1 136 ? -6.442 -17.301 6.726 1.00 21.34 133 PRO B C 1
ATOM 3344 O O . PRO B 1 136 ? -6.191 -16.564 7.696 1.00 19.95 133 PRO B O 1
ATOM 3348 N N . ASN B 1 137 ? -6.213 -16.947 5.465 1.00 20.80 134 ASN B N 1
ATOM 3349 C CA . ASN B 1 137 ? -5.904 -15.571 5.115 1.00 20.72 134 ASN B CA 1
ATOM 3350 C C . ASN B 1 137 ? -7.119 -14.699 5.447 1.00 20.41 134 ASN B C 1
ATOM 3351 O O . ASN B 1 137 ? -8.204 -14.942 4.934 1.00 20.80 134 ASN B O 1
ATOM 3356 N N . VAL B 1 138 ? -6.922 -13.698 6.312 1.00 20.05 135 VAL B N 1
ATOM 3357 C CA . VAL B 1 138 ? -8.002 -12.947 6.952 1.00 19.57 135 VAL B CA 1
ATOM 3358 C C . VAL B 1 138 ? -7.748 -11.423 6.834 1.00 19.29 135 VAL B C 1
ATOM 3359 O O . VAL B 1 138 ? -6.610 -10.977 6.955 1.00 18.65 135 VAL B O 1
ATOM 3363 N N . ALA B 1 139 ? -8.797 -10.649 6.576 1.00 18.87 136 ALA B N 1
ATOM 3364 C CA . ALA B 1 139 ? -8.721 -9.194 6.691 1.00 18.66 136 ALA B CA 1
ATOM 3365 C C . ALA B 1 139 ? -8.774 -8.822 8.181 1.00 18.06 136 ALA B C 1
ATOM 3366 O O . ALA B 1 139 ? -9.772 -9.069 8.855 1.00 17.01 136 ALA B O 1
ATOM 3368 N N . TRP B 1 140 ? -7.680 -8.245 8.667 1.00 18.10 137 TRP B N 1
ATOM 3369 C CA . TRP B 1 140 ? -7.616 -7.685 10.011 1.00 18.20 137 TRP B CA 1
ATOM 3370 C C . TRP B 1 140 ? -8.005 -6.214 9.896 1.00 18.23 137 TRP B C 1
ATOM 3371 O O . TRP B 1 140 ? -7.342 -5.448 9.167 1.00 18.49 137 TRP B O 1
ATOM 3382 N N . THR B 1 141 ? -9.090 -5.868 10.594 1.00 18.25 138 THR B N 1
ATOM 3383 C CA . THR B 1 141 ? -9.729 -4.549 10.557 1.00 18.29 138 THR B CA 1
ATOM 3384 C C . THR B 1 141 ? -10.097 -4.042 11.952 1.00 18.80 138 THR B C 1
ATOM 3385 O O . THR B 1 141 ? -10.078 -4.803 12.931 1.00 18.38 138 THR B O 1
ATOM 3389 N N . ASN B 1 142 ? -10.499 -2.772 12.020 1.00 19.01 139 ASN B N 1
ATOM 3390 C CA . ASN B 1 142 ? -10.875 -2.138 13.297 1.00 19.47 139 ASN B CA 1
ATOM 3391 C C . ASN B 1 142 ? -12.068 -2.775 14.032 1.00 20.25 139 ASN B C 1
ATOM 3392 O O . ASN B 1 142 ? -12.121 -2.732 15.264 1.00 19.94 139 ASN B O 1
ATOM 3397 N N . ILE B 1 143 ? -13.020 -3.343 13.289 1.00 20.80 140 ILE B N 1
ATOM 3398 C CA . ILE B 1 143 ? -14.155 -4.055 13.894 1.00 21.65 140 ILE B CA 1
ATOM 3399 C C . ILE B 1 143 ? -13.784 -5.453 14.368 1.00 21.60 140 ILE B C 1
ATOM 3400 O O . ILE B 1 143 ? -14.552 -6.065 15.119 1.00 22.71 140 ILE B O 1
ATOM 3405 N N . GLY B 1 144 ? -12.626 -5.944 13.929 1.00 21.45 141 GLY B N 1
ATOM 3406 C CA . GLY B 1 144 ? -12.144 -7.296 14.214 1.00 21.34 141 GLY B CA 1
ATOM 3407 C C . GLY B 1 144 ? -11.779 -8.041 12.936 1.00 21.70 141 GLY B C 1
ATOM 3408 O O . GLY B 1 144 ? -11.537 -7.424 11.888 1.00 20.65 141 GLY B O 1
ATOM 3409 N N . ALA B 1 145 ? -11.754 -9.372 13.019 1.00 21.47 142 ALA B N 1
ATOM 3410 C CA . ALA B 1 145 ? -11.440 -10.220 11.876 1.00 21.55 142 ALA B CA 1
ATOM 3411 C C . ALA B 1 145 ? -12.615 -10.307 10.899 1.00 21.64 142 ALA B C 1
ATOM 3412 O O . ALA B 1 145 ? -13.770 -10.458 11.305 1.00 21.85 142 ALA B O 1
ATOM 3414 N N . VAL B 1 146 ? -12.304 -10.233 9.609 1.00 21.95 143 VAL B N 1
ATOM 3415 C CA . VAL B 1 146 ? -13.302 -10.291 8.543 1.00 21.71 143 VAL B CA 1
ATOM 3416 C C . VAL B 1 146 ? -12.856 -11.261 7.430 1.00 22.25 143 VAL B C 1
ATOM 3417 O O . VAL B 1 146 ? -11.691 -11.273 7.023 1.00 22.10 143 VAL B O 1
ATOM 3421 N N . ASP B 1 147 ? -13.792 -12.094 6.962 1.00 22.26 144 ASP B N 1
ATOM 3422 C CA . ASP B 1 147 ? -13.509 -13.068 5.905 1.00 22.14 144 ASP B CA 1
ATOM 3423 C C . ASP B 1 147 ? -13.389 -12.319 4.571 1.00 22.31 144 ASP B C 1
ATOM 3424 O O . ASP B 1 147 ? -14.165 -11.399 4.305 1.00 21.47 144 ASP B O 1
ATOM 3429 N N . LEU B 1 148 ? -12.399 -12.691 3.765 1.00 22.56 145 LEU B N 1
ATOM 3430 C CA . LEU B 1 148 ? -12.134 -12.005 2.485 1.00 23.17 145 LEU B CA 1
ATOM 3431 C C . LEU B 1 148 ? -13.349 -11.927 1.546 1.00 23.55 145 LEU B C 1
ATOM 3432 O O . LEU B 1 148 ? -13.537 -10.923 0.853 1.00 23.62 145 LEU B O 1
ATOM 3437 N N . ALA B 1 149 ? -14.166 -12.980 1.527 1.00 23.46 146 ALA B N 1
ATOM 3438 C CA . ALA B 1 149 ? -15.352 -13.025 0.675 1.00 23.95 146 ALA B CA 1
ATOM 3439 C C . ALA B 1 149 ? -16.445 -12.064 1.133 1.00 23.62 146 ALA B C 1
ATOM 3440 O O . ALA B 1 149 ? -17.344 -11.751 0.360 1.00 24.36 146 ALA B O 1
ATOM 3442 N N . GLU B 1 150 ? -16.371 -11.597 2.380 1.00 23.73 147 GLU B N 1
ATOM 3443 C CA . GLU B 1 150 ? -17.404 -10.738 2.958 1.00 23.45 147 GLU B CA 1
ATOM 3444 C C . GLU B 1 150 ? -16.939 -9.287 3.152 1.00 23.21 147 GLU B C 1
ATOM 3445 O O . GLU B 1 150 ? -17.722 -8.422 3.587 1.00 22.76 147 GLU B O 1
ATOM 3451 N N . LEU B 1 151 ? -15.677 -9.016 2.817 1.00 22.73 148 LEU B N 1
ATOM 3452 C CA . LEU B 1 151 ? -15.065 -7.708 3.083 1.00 22.59 148 LEU B CA 1
ATOM 3453 C C . LEU B 1 151 ? -15.597 -6.573 2.211 1.00 22.36 148 LEU B C 1
ATOM 3454 O O . LEU B 1 151 ? -15.918 -5.508 2.717 1.00 22.21 148 LEU B O 1
ATOM 3459 N N . ALA B 1 152 ? -15.653 -6.792 0.904 1.00 22.43 149 ALA B N 1
ATOM 3460 C CA . ALA B 1 152 ? -16.013 -5.726 -0.036 1.00 22.61 149 ALA B CA 1
ATOM 3461 C C . ALA B 1 152 ? -17.383 -5.137 0.281 1.00 22.90 149 ALA B C 1
ATOM 3462 O O . ALA B 1 152 ? -17.588 -3.936 0.152 1.00 22.53 149 ALA B O 1
ATOM 3464 N N . GLU B 1 153 ? -18.313 -5.989 0.699 1.00 23.34 150 GLU B N 1
ATOM 3465 C CA . GLU B 1 153 ? -19.638 -5.543 1.104 1.00 23.97 150 GLU B CA 1
ATOM 3466 C C . GLU B 1 153 ? -19.540 -4.664 2.363 1.00 23.76 150 GLU B C 1
ATOM 3467 O O . GLU B 1 153 ? -20.113 -3.581 2.403 1.00 23.43 150 GLU B O 1
ATOM 3473 N N . LEU B 1 154 ? -18.803 -5.119 3.381 1.00 23.97 151 LEU B N 1
ATOM 3474 C CA . LEU B 1 154 ? -18.644 -4.317 4.612 1.00 23.62 151 LEU B CA 1
ATOM 3475 C C . LEU B 1 154 ? -17.920 -2.993 4.359 1.00 23.18 151 LEU B C 1
ATOM 3476 O O . LEU B 1 154 ? -18.242 -1.974 4.982 1.00 22.31 151 LEU B O 1
ATOM 3481 N N . GLN B 1 155 ? -16.949 -3.003 3.450 1.00 23.33 152 GLN B N 1
ATOM 3482 C CA . GLN B 1 155 ? -16.247 -1.770 3.069 1.00 23.25 152 GLN B CA 1
ATOM 3483 C C . GLN B 1 155 ? -17.227 -0.750 2.502 1.00 23.75 152 GLN B C 1
ATOM 3484 O O . GLN B 1 155 ? -17.210 0.407 2.898 1.00 22.67 152 GLN B O 1
ATOM 3490 N N . LEU B 1 156 ? -18.090 -1.202 1.593 1.00 24.20 153 LEU B N 1
ATOM 3491 C CA . LEU B 1 156 ? -19.112 -0.340 0.987 1.00 24.92 153 LEU B CA 1
ATOM 3492 C C . LEU B 1 156 ? -20.032 0.274 2.045 1.00 25.20 153 LEU B C 1
ATOM 3493 O O . LEU B 1 156 ? -20.207 1.495 2.086 1.00 25.86 153 LEU B O 1
ATOM 3498 N N . GLU B 1 157 ? -20.581 -0.559 2.925 1.00 25.88 154 GLU B N 1
ATOM 3499 C CA . GLU B 1 157 ? -21.543 -0.088 3.931 1.00 25.92 154 GLU B CA 1
ATOM 3500 C C . GLU B 1 157 ? -20.974 1.002 4.838 1.00 25.44 154 GLU B C 1
ATOM 3501 O O . GLU B 1 157 ? -21.677 1.946 5.185 1.00 24.97 154 GLU B O 1
ATOM 3507 N N . ALA B 1 158 ? -19.704 0.869 5.213 1.00 25.12 155 ALA B N 1
ATOM 3508 C CA . ALA B 1 158 ? -19.029 1.879 6.029 1.00 24.85 155 ALA B CA 1
ATOM 3509 C C . ALA B 1 158 ? -18.990 3.237 5.332 1.00 24.81 155 ALA B C 1
ATOM 3510 O O . ALA B 1 158 ? -19.325 4.252 5.941 1.00 24.42 155 ALA B O 1
ATOM 3512 N N . ARG B 1 159 ? -18.611 3.254 4.051 1.00 24.80 156 ARG B N 1
ATOM 3513 C CA . ARG B 1 159 ? -18.528 4.514 3.288 1.00 24.92 156 ARG B CA 1
ATOM 3514 C C . ARG B 1 159 ? -19.895 5.220 3.151 1.00 25.22 156 ARG B C 1
ATOM 3515 O O . ARG B 1 159 ? -19.971 6.448 3.129 1.00 24.99 156 ARG B O 1
ATOM 3523 N N . LEU B 1 160 ? -20.971 4.444 3.079 1.00 25.89 157 LEU B N 1
ATOM 3524 C CA . LEU B 1 160 ? -22.324 5.013 2.995 1.00 26.34 157 LEU B CA 1
ATOM 3525 C C . LEU B 1 160 ? -22.706 5.776 4.273 1.00 27.23 157 LEU B C 1
ATOM 3526 O O . LEU B 1 160 ? -23.369 6.818 4.215 1.00 27.64 157 LEU B O 1
ATOM 3531 N N . LYS B 1 161 ? -22.262 5.263 5.418 1.00 27.90 158 LYS B N 1
ATOM 3532 C CA . LYS B 1 161 ? -22.469 5.905 6.720 1.00 28.35 158 LYS B CA 1
ATOM 3533 C C . LYS B 1 161 ? -21.453 7.011 7.024 1.00 28.53 158 LYS B C 1
ATOM 3534 O O . LYS B 1 161 ? -21.490 7.618 8.102 1.00 28.89 158 LYS B O 1
ATOM 3540 N N . GLY B 1 162 ? -20.555 7.282 6.077 1.00 28.01 159 GLY B N 1
ATOM 3541 C CA . GLY B 1 162 ? -19.433 8.179 6.316 1.00 27.66 159 GLY B CA 1
ATOM 3542 C C . GLY B 1 162 ? -18.583 7.610 7.430 1.00 26.91 159 GLY B C 1
ATOM 3543 O O . GLY B 1 162 ? -18.247 8.307 8.375 1.00 27.03 159 GLY B O 1
ATOM 3544 N N . LYS B 1 163 ? -18.294 6.317 7.333 1.00 26.12 160 LYS B N 1
ATOM 3545 C CA . LYS B 1 163 ? -17.386 5.652 8.249 1.00 25.74 160 LYS B CA 1
ATOM 3546 C C . LYS B 1 163 ? -16.301 4.977 7.417 1.00 24.95 160 LYS B C 1
ATOM 3547 O O . LYS B 1 163 ? -16.396 4.922 6.192 1.00 24.52 160 LYS B O 1
ATOM 3553 N N . LEU B 1 164 ? -15.257 4.495 8.081 1.00 24.07 161 LEU B N 1
ATOM 3554 C CA . LEU B 1 164 ? -14.188 3.766 7.408 1.00 22.88 161 LEU B CA 1
ATOM 3555 C C . LEU B 1 164 ? -14.061 2.399 8.052 1.00 22.49 161 LEU B C 1
ATOM 3556 O O . LEU B 1 164 ? -13.946 2.300 9.274 1.00 21.76 161 LEU B O 1
ATOM 3561 N N . LEU B 1 165 ? -14.087 1.351 7.227 1.00 22.31 162 LEU B N 1
ATOM 3562 C CA . LEU B 1 165 ? -13.656 0.012 7.661 1.00 21.68 162 LEU B CA 1
ATOM 3563 C C . LEU B 1 165 ? -12.164 -0.123 7.371 1.00 21.33 162 LEU B C 1
ATOM 3564 O O . LEU B 1 165 ? -11.774 -0.418 6.236 1.00 21.85 162 LEU B O 1
ATOM 3569 N N . GLU B 1 166 ? -11.324 0.131 8.378 1.00 20.40 163 GLU B N 1
ATOM 3570 C CA . GLU B 1 166 ? -9.875 0.145 8.158 1.00 19.81 163 GLU B CA 1
ATOM 3571 C C . GLU B 1 166 ? -9.356 -1.271 8.090 1.00 19.37 163 GLU B C 1
ATOM 3572 O O . GLU B 1 166 ? -9.567 -2.047 9.029 1.00 19.79 163 GLU B O 1
ATOM 3578 N N . VAL B 1 167 ? -8.703 -1.591 6.969 1.00 18.44 164 VAL B N 1
ATOM 3579 C CA . VAL B 1 167 ? -8.066 -2.885 6.729 1.00 18.23 164 VAL B CA 1
ATOM 3580 C C . VAL B 1 167 ? -6.557 -2.711 6.871 1.00 18.09 164 VAL B C 1
ATOM 3581 O O . VAL B 1 167 ? -5.843 -2.265 5.946 1.00 18.01 164 VAL B O 1
ATOM 3585 N N . PHE B 1 168 ? -6.069 -3.053 8.056 1.00 17.98 165 PHE B N 1
ATOM 3586 C CA . PHE B 1 168 ? -4.680 -2.743 8.390 1.00 18.24 165 PHE B CA 1
ATOM 3587 C C . PHE B 1 168 ? -3.720 -3.921 8.210 1.00 18.12 165 PHE B C 1
ATOM 3588 O O . PHE B 1 168 ? -2.505 -3.755 8.325 1.00 17.99 165 PHE B O 1
ATOM 3596 N N . SER B 1 169 ? -4.263 -5.096 7.907 1.00 18.33 166 SER B N 1
ATOM 3597 C CA . SER B 1 169 ? -3.469 -6.252 7.482 1.00 18.48 166 SER B CA 1
ATOM 3598 C C . SER B 1 169 ? -4.370 -7.279 6.786 1.00 18.41 166 SER B C 1
ATOM 3599 O O . SER B 1 169 ? -5.519 -7.490 7.184 1.00 18.48 166 SER B O 1
ATOM 3602 N N . VAL B 1 170 ? -3.841 -7.898 5.740 1.00 18.55 167 VAL B N 1
ATOM 3603 C CA . VAL B 1 170 ? -4.488 -9.028 5.079 1.00 18.64 167 VAL B CA 1
ATOM 3604 C C . VAL B 1 170 ? -3.484 -10.164 5.042 1.00 18.42 167 VAL B C 1
ATOM 3605 O O . VAL B 1 170 ? -2.619 -10.205 4.164 1.00 18.31 167 VAL B O 1
ATOM 3609 N N . ASP B 1 171 ? -3.589 -11.088 5.995 1.00 18.85 168 ASP B N 1
ATOM 3610 C CA . ASP B 1 171 ? -2.572 -12.136 6.172 1.00 19.26 168 ASP B CA 1
ATOM 3611 C C . ASP B 1 171 ? -3.155 -13.298 6.982 1.00 19.05 168 ASP B C 1
ATOM 3612 O O . ASP B 1 171 ? -4.276 -13.228 7.473 1.00 19.69 168 ASP B O 1
ATOM 3617 N N . LYS B 1 172 ? -2.381 -14.368 7.089 1.00 19.30 169 LYS B N 1
ATOM 3618 C CA . LYS B 1 172 ? -2.762 -15.564 7.828 1.00 19.68 169 LYS B CA 1
ATOM 3619 C C . LYS B 1 172 ? -2.406 -15.475 9.310 1.00 19.59 169 LYS B C 1
ATOM 3620 O O . LYS B 1 172 ? -2.973 -16.197 10.119 1.00 21.21 169 LYS B O 1
ATOM 3626 N N . PHE B 1 173 ? -1.461 -14.601 9.653 1.00 19.40 170 PHE B N 1
ATOM 3627 C CA . PHE B 1 173 ? -1.106 -14.331 11.043 1.00 19.21 170 PHE B CA 1
ATOM 3628 C C . PHE B 1 173 ? -1.578 -12.932 11.438 1.00 19.00 170 PHE B C 1
ATOM 3629 O O . PHE B 1 173 ? -1.312 -11.978 10.714 1.00 19.63 170 PHE B O 1
ATOM 3637 N N . PRO B 1 174 ? -2.271 -12.802 12.589 1.00 18.77 171 PRO B N 1
ATOM 3638 C CA . PRO B 1 174 ? -2.527 -11.463 13.132 1.00 18.33 171 PRO B CA 1
ATOM 3639 C C . PRO B 1 174 ? -1.302 -10.895 13.848 1.00 18.14 171 PRO B C 1
ATOM 3640 O O . PRO B 1 174 ? -0.329 -11.619 14.081 1.00 18.10 171 PRO B O 1
ATOM 3644 N N . LYS B 1 175 ? -1.340 -9.609 14.188 1.00 18.27 172 LYS B N 1
ATOM 3645 C CA . LYS B 1 175 ? -0.279 -9.044 15.006 1.00 17.77 172 LYS B CA 1
ATOM 3646 C C . LYS B 1 175 ? -0.497 -9.424 16.474 1.00 17.85 172 LYS B C 1
ATOM 3647 O O . LYS B 1 175 ? -1.636 -9.450 16.969 1.00 17.96 172 LYS B O 1
ATOM 3653 N N . MET B 1 176 ? 0.611 -9.710 17.148 1.00 18.14 173 MET B N 1
ATOM 3654 C CA . MET B 1 176 ? 0.605 -10.238 18.517 1.00 18.76 173 MET B CA 1
ATOM 3655 C C . MET B 1 176 ? -0.126 -9.402 19.545 1.00 18.82 173 MET B C 1
ATOM 3656 O O . MET B 1 176 ? -0.851 -9.966 20.376 1.00 18.79 173 MET B O 1
ATOM 3661 N N . THR B 1 177 ? 0.089 -8.084 19.525 1.00 18.98 174 THR B N 1
ATOM 3662 C CA . THR B 1 177 ? -0.361 -7.212 20.636 1.00 18.81 174 THR B CA 1
ATOM 3663 C C . THR B 1 177 ? -1.875 -6.982 20.688 1.00 19.11 174 THR B C 1
ATOM 3664 O O . THR B 1 177 ? -2.397 -6.470 21.680 1.00 19.48 174 THR B O 1
ATOM 3668 N N . ASP B 1 178 ? -2.582 -7.369 19.629 1.00 18.94 175 ASP B N 1
ATOM 3669 C CA . ASP B 1 178 ? -4.047 -7.385 19.649 1.00 18.89 175 ASP B CA 1
ATOM 3670 C C . ASP B 1 178 ? -4.602 -8.590 20.441 1.00 18.74 175 ASP B C 1
ATOM 3671 O O . ASP B 1 178 ? -5.801 -8.652 20.737 1.00 18.20 175 ASP B O 1
ATOM 3676 N N . TYR B 1 179 ? -3.722 -9.533 20.766 1.00 19.10 176 TYR B N 1
ATOM 3677 C CA . TYR B 1 179 ? -4.031 -10.651 21.654 1.00 19.26 176 TYR B CA 1
ATOM 3678 C C . TYR B 1 179 ? -3.301 -10.510 22.991 1.00 19.28 176 TYR B C 1
ATOM 3679 O O . TYR B 1 179 ? -3.908 -10.672 24.056 1.00 19.60 176 TYR B O 1
ATOM 3688 N N . VAL B 1 180 ? -2.001 -10.200 22.938 1.00 19.77 177 VAL B N 1
ATOM 3689 C CA . VAL B 1 180 ? -1.136 -10.323 24.121 1.00 20.11 177 VAL B CA 1
ATOM 3690 C C . VAL B 1 180 ? 0.070 -9.361 24.112 1.00 19.96 177 VAL B C 1
ATOM 3691 O O . VAL B 1 180 ? 0.801 -9.297 23.139 1.00 19.59 177 VAL B O 1
ATOM 3695 N N . VAL B 1 181 ? 0.281 -8.633 25.208 1.00 20.24 178 VAL B N 1
ATOM 3696 C CA . VAL B 1 181 ? 1.540 -7.906 25.413 1.00 20.78 178 VAL B CA 1
ATOM 3697 C C . VAL B 1 181 ? 2.253 -8.464 26.661 1.00 21.34 178 VAL B C 1
ATOM 3698 O O . VAL B 1 181 ? 1.842 -8.176 27.790 1.00 21.33 178 VAL B O 1
ATOM 3702 N N . PRO B 1 182 ? 3.327 -9.249 26.464 1.00 22.08 179 PRO B N 1
ATOM 3703 C CA . PRO B 1 182 ? 4.003 -9.848 27.623 1.00 22.73 179 PRO B CA 1
ATOM 3704 C C . PRO B 1 182 ? 4.736 -8.796 28.458 1.00 23.18 179 PRO B C 1
ATOM 3705 O O . PRO B 1 182 ? 4.970 -7.671 27.989 1.00 23.23 179 PRO B O 1
ATOM 3709 N N . ALA B 1 183 ? 5.089 -9.163 29.685 1.00 23.41 180 ALA B N 1
ATOM 3710 C CA . ALA B 1 183 ? 5.654 -8.206 30.641 1.00 23.81 180 ALA B CA 1
ATOM 3711 C C . ALA B 1 183 ? 6.994 -7.620 30.192 1.00 23.75 180 ALA B C 1
ATOM 3712 O O . ALA B 1 183 ? 7.820 -8.312 29.576 1.00 23.94 180 ALA B O 1
ATOM 3714 N N . GLY B 1 184 ? 7.187 -6.336 30.499 1.00 23.71 181 GLY B N 1
ATOM 3715 C CA . GLY B 1 184 ? 8.481 -5.646 30.355 1.00 23.64 181 GLY B CA 1
ATOM 3716 C C . GLY B 1 184 ? 8.977 -5.514 28.934 1.00 23.60 181 GLY B C 1
ATOM 3717 O O . GLY B 1 184 ? 10.167 -5.705 28.662 1.00 23.44 181 GLY B O 1
ATOM 3718 N N . VAL B 1 185 ? 8.058 -5.146 28.042 1.00 22.96 182 VAL B N 1
ATOM 3719 C CA . VAL B 1 185 ? 8.233 -5.287 26.605 1.00 22.12 182 VAL B CA 1
ATOM 3720 C C . VAL B 1 185 ? 7.980 -3.955 25.879 1.00 22.08 182 VAL B C 1
ATOM 3721 O O . VAL B 1 185 ? 7.016 -3.256 26.175 1.00 22.19 182 VAL B O 1
ATOM 3725 N N . ARG B 1 186 ? 8.855 -3.606 24.940 1.00 22.15 183 ARG B N 1
ATOM 3726 C CA . ARG B 1 186 ? 8.637 -2.445 24.076 1.00 21.72 183 ARG B CA 1
ATOM 3727 C C . ARG B 1 186 ? 8.562 -2.908 22.625 1.00 21.41 183 ARG B C 1
ATOM 3728 O O . ARG B 1 186 ? 9.383 -3.717 22.165 1.00 21.67 183 ARG B O 1
ATOM 3736 N N . ILE B 1 187 ? 7.541 -2.423 21.929 1.00 21.47 184 ILE B N 1
ATOM 3737 C CA . ILE B 1 187 ? 7.327 -2.705 20.515 1.00 20.84 184 ILE B CA 1
ATOM 3738 C C . ILE B 1 187 ? 6.859 -1.406 19.858 1.00 20.93 184 ILE B C 1
ATOM 3739 O O . ILE B 1 187 ? 5.723 -0.991 20.052 1.00 21.29 184 ILE B O 1
ATOM 3744 N N . ALA B 1 188 ? 7.756 -0.772 19.095 1.00 21.09 185 ALA B N 1
ATOM 3745 C CA . ALA B 1 188 ? 7.519 0.551 18.511 1.00 20.65 185 ALA B CA 1
ATOM 3746 C C . ALA B 1 188 ? 6.331 0.557 17.573 1.00 20.51 185 ALA B C 1
ATOM 3747 O O . ALA B 1 188 ? 5.453 1.401 17.674 1.00 20.28 185 ALA B O 1
ATOM 3749 N N . ASP B 1 189 ? 6.338 -0.394 16.649 1.00 20.80 186 ASP B N 1
ATOM 3750 C CA . ASP B 1 189 ? 5.306 -0.520 15.643 1.00 20.05 186 ASP B CA 1
ATOM 3751 C C . ASP B 1 189 ? 4.853 -1.976 15.620 1.00 19.88 186 ASP B C 1
ATOM 3752 O O . ASP B 1 189 ? 5.503 -2.822 15.011 1.00 18.79 186 ASP B O 1
ATOM 3757 N N . THR B 1 190 ? 3.723 -2.244 16.263 1.00 19.67 187 THR B N 1
ATOM 3758 C CA . THR B 1 190 ? 3.266 -3.611 16.527 1.00 19.72 187 THR B CA 1
ATOM 3759 C C . THR B 1 190 ? 2.881 -4.431 15.283 1.00 20.11 187 THR B C 1
ATOM 3760 O O . THR B 1 190 ? 2.848 -5.657 15.355 1.00 19.86 187 THR B O 1
ATOM 3764 N N . ALA B 1 191 ? 2.636 -3.757 14.153 1.00 20.12 188 ALA B N 1
ATOM 3765 C CA . ALA B 1 191 ? 2.479 -4.424 12.850 1.00 20.27 188 ALA B CA 1
ATOM 3766 C C . ALA B 1 191 ? 3.647 -5.341 12.560 1.00 20.02 188 ALA B C 1
ATOM 3767 O O . ALA B 1 191 ? 3.528 -6.285 11.795 1.00 20.21 188 ALA B O 1
ATOM 3769 N N . ARG B 1 192 ? 4.784 -5.029 13.175 1.00 19.75 189 ARG B N 1
ATOM 3770 C CA . ARG B 1 192 ? 6.035 -5.706 12.943 1.00 19.54 189 ARG B CA 1
ATOM 3771 C C . ARG B 1 192 ? 6.287 -6.955 13.791 1.00 18.89 189 ARG B C 1
ATOM 3772 O O . ARG B 1 192 ? 7.292 -7.606 13.579 1.00 18.91 189 ARG B O 1
ATOM 3780 N N . VAL B 1 193 ? 5.406 -7.275 14.744 1.00 18.05 190 VAL B N 1
ATOM 3781 C CA . VAL B 1 193 ? 5.539 -8.492 15.567 1.00 17.53 190 VAL B CA 1
ATOM 3782 C C . VAL B 1 193 ? 4.281 -9.362 15.410 1.00 17.06 190 VAL B C 1
ATOM 3783 O O . VAL B 1 193 ? 3.201 -8.958 15.789 1.00 17.42 190 VAL B O 1
ATOM 3787 N N . ARG B 1 194 ? 4.427 -10.541 14.815 1.00 17.18 191 ARG B N 1
ATOM 3788 C CA . ARG B 1 194 ? 3.306 -11.469 14.645 1.00 17.22 191 ARG B CA 1
ATOM 3789 C C . ARG B 1 194 ? 2.961 -12.210 15.939 1.00 17.38 191 ARG B C 1
ATOM 3790 O O . ARG B 1 194 ? 3.827 -12.441 16.783 1.00 18.23 191 ARG B O 1
ATOM 3798 N N . LEU B 1 195 ? 1.684 -12.542 16.101 1.00 17.71 192 LEU B N 1
ATOM 3799 C CA . LEU B 1 195 ? 1.266 -13.575 17.041 1.00 17.83 192 LEU B CA 1
ATOM 3800 C C . LEU B 1 195 ? 2.122 -14.825 16.771 1.00 18.11 192 LEU B C 1
ATOM 3801 O O . LEU B 1 195 ? 2.240 -15.266 15.611 1.00 17.97 192 LEU B O 1
ATOM 3806 N N . GLY B 1 196 ? 2.720 -15.358 17.837 1.00 18.01 193 GLY B N 1
ATOM 3807 C CA . GLY B 1 196 ? 3.663 -16.479 17.778 1.00 18.17 193 GLY B CA 1
ATOM 3808 C C . GLY B 1 196 ? 5.115 -16.122 18.067 1.00 18.33 193 GLY B C 1
ATOM 3809 O O . GLY B 1 196 ? 5.952 -17.012 18.213 1.00 18.27 193 GLY B O 1
ATOM 3810 N N . ALA B 1 197 ? 5.421 -14.825 18.110 1.00 18.40 194 ALA B N 1
ATOM 3811 C CA . ALA B 1 197 ? 6.743 -14.332 18.483 1.00 18.44 194 ALA B CA 1
ATOM 3812 C C . ALA B 1 197 ? 6.906 -14.366 20.002 1.00 18.71 194 ALA B C 1
ATOM 3813 O O . ALA B 1 197 ? 5.952 -14.127 20.726 1.00 18.86 194 ALA B O 1
ATOM 3815 N N . TYR B 1 198 ? 8.120 -14.674 20.460 1.00 19.23 195 TYR B N 1
ATOM 3816 C CA . TYR B 1 198 ? 8.475 -14.668 21.882 1.00 19.59 195 TYR B CA 1
ATOM 3817 C C . TYR B 1 198 ? 9.300 -13.412 22.161 1.00 19.51 195 TYR B C 1
ATOM 3818 O O . TYR B 1 198 ? 10.388 -13.261 21.638 1.00 19.35 195 TYR B O 1
ATOM 3827 N N . ILE B 1 199 ? 8.767 -12.505 22.972 1.00 19.71 196 ILE B N 1
ATOM 3828 C CA . ILE B 1 199 ? 9.420 -11.219 23.211 1.00 19.52 196 ILE B CA 1
ATOM 3829 C C . ILE B 1 199 ? 9.855 -11.113 24.674 1.00 20.13 196 ILE B C 1
ATOM 3830 O O . ILE B 1 199 ? 9.096 -10.659 25.525 1.00 20.52 196 ILE B O 1
ATOM 3835 N N . GLY B 1 200 ? 11.082 -11.549 24.946 1.00 21.11 197 GLY B N 1
ATOM 3836 C CA . GLY B 1 200 ? 11.618 -11.622 26.303 1.00 22.04 197 GLY B CA 1
ATOM 3837 C C . GLY B 1 200 ? 11.677 -10.307 27.053 1.00 22.63 197 GLY B C 1
ATOM 3838 O O . GLY B 1 200 ? 11.859 -9.245 26.452 1.00 22.14 197 GLY B O 1
ATOM 3839 N N . GLU B 1 201 ? 11.522 -10.387 28.376 1.00 23.64 198 GLU B N 1
ATOM 3840 C CA . GLU B 1 201 ? 11.477 -9.195 29.227 1.00 24.46 198 GLU B CA 1
ATOM 3841 C C . GLU B 1 201 ? 12.759 -8.381 29.058 1.00 24.66 198 GLU B C 1
ATOM 3842 O O . GLU B 1 201 ? 13.848 -8.948 28.955 1.00 25.09 198 GLU B O 1
ATOM 3848 N N . GLY B 1 202 ? 12.619 -7.058 29.008 1.00 24.85 199 GLY B N 1
ATOM 3849 C CA . GLY B 1 202 ? 13.740 -6.156 28.748 1.00 24.96 199 GLY B CA 1
ATOM 3850 C C . GLY B 1 202 ? 13.998 -5.906 27.266 1.00 25.03 199 GLY B C 1
ATOM 3851 O O . GLY B 1 202 ? 14.819 -5.053 26.919 1.00 24.87 199 GLY B O 1
ATOM 3852 N N . THR B 1 203 ? 13.316 -6.645 26.385 1.00 24.90 200 THR B N 1
ATOM 3853 C CA . THR B 1 203 ? 13.459 -6.435 24.941 1.00 25.16 200 THR B CA 1
ATOM 3854 C C . THR B 1 203 ? 12.698 -5.189 24.520 1.00 24.93 200 THR B C 1
ATOM 3855 O O . THR B 1 203 ? 11.543 -5.013 24.887 1.00 25.45 200 THR B O 1
ATOM 3859 N N . THR B 1 204 ? 13.350 -4.330 23.748 1.00 24.85 201 THR B N 1
ATOM 3860 C CA . THR B 1 204 ? 12.665 -3.205 23.117 1.00 24.56 201 THR B CA 1
ATOM 3861 C C . THR B 1 204 ? 12.813 -3.379 21.602 1.00 24.46 201 THR B C 1
ATOM 3862 O O . THR B 1 204 ? 13.922 -3.431 21.069 1.00 25.27 201 THR B O 1
ATOM 3866 N N . VAL B 1 205 ? 11.677 -3.561 20.928 1.00 25.04 202 VAL B N 1
ATOM 3867 C CA . VAL B 1 205 ? 11.633 -3.706 19.472 1.00 24.45 202 VAL B CA 1
ATOM 3868 C C . VAL B 1 205 ? 11.263 -2.347 18.886 1.00 24.68 202 VAL B C 1
ATOM 3869 O O . VAL B 1 205 ? 10.200 -1.788 19.187 1.00 24.98 202 VAL B O 1
ATOM 3873 N N . MET B 1 206 ? 12.148 -1.796 18.065 1.00 24.59 203 MET B N 1
ATOM 3874 C CA . MET B 1 206 ? 11.912 -0.481 17.481 1.00 24.82 203 MET B CA 1
ATOM 3875 C C . MET B 1 206 ? 11.112 -0.604 16.185 1.00 24.78 203 MET B C 1
ATOM 3876 O O . MET B 1 206 ? 10.604 -1.682 15.847 1.00 24.60 203 MET B O 1
ATOM 3881 N N . HIS B 1 207 ? 10.995 0.506 15.464 1.00 24.96 204 HIS B N 1
ATOM 3882 C CA . HIS B 1 207 ? 10.076 0.612 14.337 1.00 24.32 204 HIS B CA 1
ATOM 3883 C C . HIS B 1 207 ? 10.520 -0.255 13.176 1.00 24.31 204 HIS B C 1
ATOM 3884 O O . HIS B 1 207 ? 9.690 -0.849 12.492 1.00 23.91 204 HIS B O 1
ATOM 3891 N N . GLU B 1 208 ? 11.834 -0.332 12.964 1.00 24.30 205 GLU B N 1
ATOM 3892 C CA . GLU B 1 208 ? 12.411 -1.132 11.885 1.00 24.42 205 GLU B CA 1
ATOM 3893 C C . GLU B 1 208 ? 12.657 -2.574 12.309 1.00 23.90 205 GLU B C 1
ATOM 3894 O O . GLU B 1 208 ? 12.949 -3.434 11.478 1.00 24.02 205 GLU B O 1
ATOM 3900 N N . GLY B 1 209 ? 12.514 -2.839 13.602 1.00 23.35 206 GLY B N 1
ATOM 3901 C CA . GLY B 1 209 ? 12.585 -4.194 14.113 1.00 22.90 206 GLY B CA 1
ATOM 3902 C C . GLY B 1 209 ? 11.366 -4.996 13.709 1.00 22.53 206 GLY B C 1
ATOM 3903 O O . GLY B 1 209 ? 10.276 -4.429 13.554 1.00 22.05 206 GLY B O 1
ATOM 3904 N N . PHE B 1 210 ? 11.577 -6.302 13.527 1.00 22.36 207 PHE B N 1
ATOM 3905 C CA . PHE B 1 210 ? 10.548 -7.261 13.102 1.00 21.98 207 PHE B CA 1
ATOM 3906 C C . PHE B 1 210 ? 10.774 -8.615 13.784 1.00 21.36 207 PHE B C 1
ATOM 3907 O O . PHE B 1 210 ? 11.918 -9.045 13.949 1.00 21.11 207 PHE B O 1
ATOM 3915 N N . VAL B 1 211 ? 9.692 -9.299 14.164 1.00 20.41 208 VAL B N 1
ATOM 3916 C CA . VAL B 1 211 ? 9.801 -10.674 14.676 1.00 19.62 208 VAL B CA 1
ATOM 3917 C C . VAL B 1 211 ? 8.655 -11.542 14.137 1.00 19.77 208 VAL B C 1
ATOM 3918 O O . VAL B 1 211 ? 7.479 -11.183 14.217 1.00 19.19 208 VAL B O 1
ATOM 3922 N N . ASN B 1 212 ? 9.029 -12.667 13.547 1.00 19.63 209 ASN B N 1
ATOM 3923 C CA . ASN B 1 212 ? 8.092 -13.617 12.993 1.00 19.86 209 ASN B CA 1
ATOM 3924 C C . ASN B 1 212 ? 7.602 -14.555 14.099 1.00 20.22 209 ASN B C 1
ATOM 3925 O O . ASN B 1 212 ? 8.071 -14.493 15.253 1.00 19.90 209 ASN B O 1
ATOM 3930 N N . PHE B 1 213 ? 6.649 -15.414 13.742 1.00 20.75 210 PHE B N 1
ATOM 3931 C CA . PHE B 1 213 ? 6.166 -16.464 14.633 1.00 20.72 210 PHE B CA 1
ATOM 3932 C C . PHE B 1 213 ? 7.272 -17.503 14.858 1.00 20.71 210 PHE B C 1
ATOM 3933 O O . PHE B 1 213 ? 8.175 -17.651 14.031 1.00 20.79 210 PHE B O 1
ATOM 3941 N N . ASN B 1 214 ? 7.178 -18.226 15.969 1.00 20.54 211 ASN B N 1
ATOM 3942 C CA . ASN B 1 214 ? 8.161 -19.254 16.348 1.00 20.73 211 ASN B CA 1
ATOM 3943 C C . ASN B 1 214 ? 9.608 -18.742 16.311 1.00 21.21 211 ASN B C 1
ATOM 3944 O O . ASN B 1 214 ? 10.528 -19.422 15.848 1.00 21.26 211 ASN B O 1
ATOM 3949 N N . ALA B 1 215 ? 9.793 -17.531 16.817 1.00 20.94 212 ALA B N 1
ATOM 3950 C CA . ALA B 1 215 ? 11.083 -16.860 16.817 1.00 21.34 212 ALA B CA 1
ATOM 3951 C C . ALA B 1 215 ? 11.035 -15.818 17.917 1.00 21.54 212 ALA B C 1
ATOM 3952 O O . ALA B 1 215 ? 9.960 -15.529 18.440 1.00 21.07 212 ALA B O 1
ATOM 3954 N N . GLY B 1 216 ? 12.183 -15.238 18.251 1.00 21.93 213 GLY B N 1
ATOM 3955 C CA . GLY B 1 216 ? 12.204 -14.120 19.183 1.00 22.08 213 GLY B CA 1
ATOM 3956 C C . GLY B 1 216 ? 13.451 -13.944 20.030 1.00 22.52 213 GLY B C 1
ATOM 3957 O O . GLY B 1 216 ? 14.560 -14.277 19.605 1.00 22.68 213 GLY B O 1
ATOM 3958 N N . THR B 1 217 ? 13.241 -13.431 21.244 1.00 22.77 214 THR B N 1
ATOM 3959 C CA . THR B 1 217 ? 14.304 -12.926 22.094 1.00 23.47 214 THR B CA 1
ATOM 3960 C C . THR B 1 217 ? 14.177 -13.416 23.527 1.00 23.71 214 THR B C 1
ATOM 3961 O O . THR B 1 217 ? 13.093 -13.357 24.105 1.00 23.68 214 THR B O 1
ATOM 3965 N N . GLU B 1 218 ? 15.294 -13.866 24.099 1.00 24.42 215 GLU B N 1
ATOM 3966 C CA . GLU B 1 218 ? 15.370 -14.150 25.532 1.00 25.12 215 GLU B CA 1
ATOM 3967 C C . GLU B 1 218 ? 15.143 -12.846 26.290 1.00 25.50 215 GLU B C 1
ATOM 3968 O O . GLU B 1 218 ? 14.451 -12.814 27.316 1.00 25.99 215 GLU B O 1
ATOM 3974 N N . GLY B 1 219 ? 15.735 -11.770 25.776 1.00 25.70 216 GLY B N 1
ATOM 3975 C CA . GLY B 1 219 ? 15.766 -10.498 26.471 1.00 25.86 216 GLY B CA 1
ATOM 3976 C C . GLY B 1 219 ? 16.948 -10.454 27.436 1.00 26.06 216 GLY B C 1
ATOM 3977 O O . GLY B 1 219 ? 17.370 -11.494 27.932 1.00 26.32 216 GLY B O 1
ATOM 3978 N N . PRO B 1 220 ? 17.509 -9.256 27.684 1.00 26.43 217 PRO B N 1
ATOM 3979 C CA . PRO B 1 220 ? 17.078 -8.015 27.054 1.00 26.48 217 PRO B CA 1
ATOM 3980 C C . PRO B 1 220 ? 17.650 -7.930 25.658 1.00 26.69 217 PRO B C 1
ATOM 3981 O O . PRO B 1 220 ? 18.399 -8.823 25.231 1.00 26.72 217 PRO B O 1
ATOM 3985 N N . GLY B 1 221 ? 17.289 -6.865 24.953 1.00 26.73 218 GLY B N 1
ATOM 3986 C CA . GLY B 1 221 ? 17.817 -6.613 23.626 1.00 27.19 218 GLY B CA 1
ATOM 3987 C C . GLY B 1 221 ? 17.212 -5.372 23.005 1.00 27.60 218 GLY B C 1
ATOM 3988 O O . GLY B 1 221 ? 16.126 -4.941 23.389 1.00 27.86 218 GLY B O 1
ATOM 3989 N N . MET B 1 222 ? 17.934 -4.785 22.055 1.00 28.31 219 MET B N 1
ATOM 3990 C CA . MET B 1 222 ? 17.410 -3.701 21.233 1.00 28.24 219 MET B CA 1
ATOM 3991 C C . MET B 1 222 ? 17.297 -4.235 19.806 1.00 28.04 219 MET B C 1
ATOM 3992 O O . MET B 1 222 ? 18.292 -4.300 19.089 1.00 28.43 219 MET B O 1
ATOM 3997 N N . ILE B 1 223 ? 16.083 -4.640 19.418 1.00 27.89 220 ILE B N 1
ATOM 3998 C CA . ILE B 1 223 ? 15.821 -5.232 18.102 1.00 27.43 220 ILE B CA 1
ATOM 3999 C C . ILE B 1 223 ? 15.329 -4.150 17.148 1.00 27.62 220 ILE B C 1
ATOM 4000 O O . ILE B 1 223 ? 14.246 -3.594 17.315 1.00 27.57 220 ILE B O 1
ATOM 4005 N N . GLU B 1 224 ? 16.156 -3.845 16.161 1.00 27.85 221 GLU B N 1
ATOM 4006 C CA . GLU B 1 224 ? 15.853 -2.820 15.173 1.00 28.00 221 GLU B CA 1
ATOM 4007 C C . GLU B 1 224 ? 15.916 -3.460 13.785 1.00 27.76 221 GLU B C 1
ATOM 4008 O O . GLU B 1 224 ? 15.927 -2.757 12.771 1.00 27.94 221 GLU B O 1
ATOM 4014 N N . GLY B 1 225 ? 15.924 -4.798 13.751 1.00 27.69 222 GLY B N 1
ATOM 4015 C CA . GLY B 1 225 ? 15.981 -5.573 12.517 1.00 27.51 222 GLY B CA 1
ATOM 4016 C C . GLY B 1 225 ? 15.088 -6.815 12.495 1.00 27.75 222 GLY B C 1
ATOM 4017 O O . GLY B 1 225 ? 14.178 -6.970 13.314 1.00 27.96 222 GLY B O 1
ATOM 4018 N N . ARG B 1 226 ? 15.361 -7.718 11.561 1.00 27.89 223 ARG B N 1
ATOM 4019 C CA . ARG B 1 226 ? 14.391 -8.750 11.193 1.00 27.99 223 ARG B CA 1
ATOM 4020 C C . ARG B 1 226 ? 14.748 -10.175 11.663 1.00 27.74 223 ARG B C 1
ATOM 4021 O O . ARG B 1 226 ? 15.624 -10.842 11.107 1.00 28.46 223 ARG B O 1
ATOM 4029 N N . VAL B 1 227 ? 14.039 -10.619 12.704 1.00 27.07 224 VAL B N 1
ATOM 4030 C CA . VAL B 1 227 ? 14.228 -11.928 13.322 1.00 26.47 224 VAL B CA 1
ATOM 4031 C C . VAL B 1 227 ? 13.300 -12.942 12.651 1.00 26.48 224 VAL B C 1
ATOM 4032 O O . VAL B 1 227 ? 12.141 -13.067 13.025 1.00 26.05 224 VAL B O 1
ATOM 4036 N N . SER B 1 228 ? 13.809 -13.665 11.653 1.00 26.71 225 SER B N 1
ATOM 4037 C CA . SER B 1 228 ? 12.978 -14.577 10.861 1.00 26.43 225 SER B CA 1
ATOM 4038 C C . SER B 1 228 ? 12.399 -15.732 11.673 1.00 26.55 225 SER B C 1
ATOM 4039 O O . SER B 1 228 ? 12.779 -15.949 12.830 1.00 26.91 225 SER B O 1
ATOM 4042 N N . ALA B 1 229 ? 11.473 -16.467 11.060 1.00 26.72 226 ALA B N 1
ATOM 4043 C CA . ALA B 1 229 ? 10.790 -17.581 11.734 1.00 26.94 226 ALA B CA 1
ATOM 4044 C C . ALA B 1 229 ? 11.754 -18.711 12.078 1.00 26.77 226 ALA B C 1
ATOM 4045 O O . ALA B 1 229 ? 12.444 -19.241 11.204 1.00 27.00 226 ALA B O 1
ATOM 4047 N N . GLY B 1 230 ? 11.797 -19.075 13.358 1.00 26.99 227 GLY B N 1
ATOM 4048 C CA . GLY B 1 230 ? 12.713 -20.106 13.852 1.00 26.58 227 GLY B CA 1
ATOM 4049 C C . GLY B 1 230 ? 13.990 -19.579 14.497 1.00 26.89 227 GLY B C 1
ATOM 4050 O O . GLY B 1 230 ? 14.788 -20.365 15.023 1.00 26.99 227 GLY B O 1
ATOM 4051 N N . VAL B 1 231 ? 14.187 -18.263 14.469 1.00 27.06 228 VAL B N 1
ATOM 4052 C CA . VAL B 1 231 ? 15.438 -17.656 14.942 1.00 27.14 228 VAL B CA 1
ATOM 4053 C C . VAL B 1 231 ? 15.250 -17.122 16.365 1.00 27.38 228 VAL B C 1
ATOM 4054 O O . VAL B 1 231 ? 14.311 -16.366 16.629 1.00 26.98 228 VAL B O 1
ATOM 4058 N N . PHE B 1 232 ? 16.133 -17.539 17.275 1.00 27.40 229 PHE B N 1
ATOM 4059 C CA . PHE B 1 232 ? 16.123 -17.078 18.664 1.00 27.38 229 PHE B CA 1
ATOM 4060 C C . PHE B 1 232 ? 17.394 -16.266 18.954 1.00 27.85 229 PHE B C 1
ATOM 4061 O O . PHE B 1 232 ? 18.462 -16.574 18.432 1.00 27.92 229 PHE B O 1
ATOM 4069 N N . VAL B 1 233 ? 17.271 -15.240 19.793 1.00 28.16 230 VAL B N 1
ATOM 4070 C CA . VAL B 1 233 ? 18.351 -14.277 20.024 1.00 28.01 230 VAL B CA 1
ATOM 4071 C C . VAL B 1 233 ? 18.573 -14.127 21.524 1.00 28.43 230 VAL B C 1
ATOM 4072 O O . VAL B 1 233 ? 17.661 -13.741 22.253 1.00 28.31 230 VAL B O 1
ATOM 4076 N N . GLY B 1 234 ? 19.798 -14.431 21.964 1.00 28.42 231 GLY B N 1
ATOM 4077 C CA . GLY B 1 234 ? 20.141 -14.522 23.375 1.00 28.53 231 GLY B CA 1
ATOM 4078 C C . GLY B 1 234 ? 20.135 -13.215 24.137 1.00 28.77 231 GLY B C 1
ATOM 4079 O O . GLY B 1 234 ? 20.052 -12.127 23.552 1.00 28.96 231 GLY B O 1
ATOM 4080 N N . LYS B 1 235 ? 20.212 -13.337 25.460 1.00 28.95 232 LYS B N 1
ATOM 4081 C CA . LYS B 1 235 ? 20.157 -12.194 26.372 1.00 29.13 232 LYS B CA 1
ATOM 4082 C C . LYS B 1 235 ? 21.236 -11.146 26.134 1.00 29.07 232 LYS B C 1
ATOM 4083 O O . LYS B 1 235 ? 22.416 -11.469 25.972 1.00 29.13 232 LYS B O 1
ATOM 4089 N N . GLY B 1 236 ? 20.814 -9.888 26.114 1.00 29.10 233 GLY B N 1
ATOM 4090 C CA . GLY B 1 236 ? 21.725 -8.764 25.967 1.00 29.37 233 GLY B CA 1
ATOM 4091 C C . GLY B 1 236 ? 22.274 -8.544 24.564 1.00 29.49 233 GLY B C 1
ATOM 4092 O O . GLY B 1 236 ? 23.248 -7.810 24.399 1.00 29.59 233 GLY B O 1
ATOM 4093 N N . SER B 1 237 ? 21.661 -9.159 23.554 1.00 29.71 234 SER B N 1
ATOM 4094 C CA . SER B 1 237 ? 22.132 -9.015 22.169 1.00 29.96 234 SER B CA 1
ATOM 4095 C C . SER B 1 237 ? 21.449 -7.844 21.450 1.00 30.14 234 SER B C 1
ATOM 4096 O O . SER B 1 237 ? 20.366 -7.399 21.861 1.00 29.86 234 SER B O 1
ATOM 4099 N N . ASP B 1 238 ? 22.091 -7.356 20.381 1.00 30.18 235 ASP B N 1
ATOM 4100 C CA . ASP B 1 238 ? 21.603 -6.200 19.619 1.00 30.45 235 ASP B CA 1
ATOM 4101 C C . ASP B 1 238 ? 21.439 -6.514 18.143 1.00 30.43 235 ASP B C 1
ATOM 4102 O O . ASP B 1 238 ? 22.225 -7.254 17.568 1.00 30.83 235 ASP B O 1
ATOM 4107 N N . LEU B 1 239 ? 20.393 -5.943 17.549 1.00 30.26 236 LEU B N 1
ATOM 4108 C CA . LEU B 1 239 ? 20.156 -6.018 16.116 1.00 30.20 236 LEU B CA 1
ATOM 4109 C C . LEU B 1 239 ? 19.851 -4.615 15.606 1.00 30.34 236 LEU B C 1
ATOM 4110 O O . LEU B 1 239 ? 18.725 -4.145 15.718 1.00 30.58 236 LEU B O 1
ATOM 4115 N N . GLY B 1 240 ? 20.863 -3.949 15.055 1.00 30.81 237 GLY B N 1
ATOM 4116 C CA . GLY B 1 240 ? 20.750 -2.552 14.629 1.00 30.78 237 GLY B CA 1
ATOM 4117 C C . GLY B 1 240 ? 19.832 -2.304 13.445 1.00 31.07 237 GLY B C 1
ATOM 4118 O O . GLY B 1 240 ? 19.504 -3.215 12.698 1.00 30.95 237 GLY B O 1
ATOM 4119 N N . GLY B 1 241 ? 19.428 -1.045 13.284 1.00 31.51 238 GLY B N 1
ATOM 4120 C CA . GLY B 1 241 ? 18.470 -0.645 12.250 1.00 31.83 238 GLY B CA 1
ATOM 4121 C C . GLY B 1 241 ? 18.570 -1.411 10.944 1.00 31.89 238 GLY B C 1
ATOM 4122 O O . GLY B 1 241 ? 19.615 -1.434 10.306 1.00 32.32 238 GLY B O 1
ATOM 4123 N N . GLY B 1 242 ? 17.490 -2.080 10.563 1.00 32.46 239 GLY B N 1
ATOM 4124 C CA . GLY B 1 242 ? 17.377 -2.653 9.222 1.00 32.54 239 GLY B CA 1
ATOM 4125 C C . GLY B 1 242 ? 18.241 -3.864 8.919 1.00 32.81 239 GLY B C 1
ATOM 4126 O O . GLY B 1 242 ? 18.346 -4.264 7.763 1.00 32.41 239 GLY B O 1
ATOM 4127 N N . CYS B 1 243 ? 18.847 -4.467 9.941 1.00 33.40 240 CYS B N 1
ATOM 4128 C CA . CYS B 1 243 ? 19.588 -5.713 9.735 1.00 33.94 240 CYS B CA 1
ATOM 4129 C C . CYS B 1 243 ? 18.621 -6.852 9.394 1.00 34.57 240 CYS B C 1
ATOM 4130 O O . CYS B 1 243 ? 17.406 -6.646 9.358 1.00 34.53 240 CYS B O 1
ATOM 4133 N N . SER B 1 244 ? 19.168 -8.035 9.126 1.00 35.05 241 SER B N 1
ATOM 4134 C CA . SER B 1 244 ? 18.396 -9.174 8.643 1.00 35.65 241 SER B CA 1
ATOM 4135 C C . SER B 1 244 ? 18.968 -10.483 9.173 1.00 35.84 241 SER B C 1
ATOM 4136 O O . SER B 1 244 ? 20.176 -10.595 9.353 1.00 36.05 241 SER B O 1
ATOM 4139 N N . THR B 1 245 ? 18.101 -11.463 9.426 1.00 36.26 242 THR B N 1
ATOM 4140 C CA . THR B 1 245 ? 18.522 -12.846 9.675 1.00 36.54 242 THR B CA 1
ATOM 4141 C C . THR B 1 245 ? 17.734 -13.743 8.731 1.00 37.21 242 THR B C 1
ATOM 4142 O O . THR B 1 245 ? 16.616 -13.393 8.353 1.00 37.19 242 THR B O 1
ATOM 4146 N N . MET B 1 246 ? 18.301 -14.890 8.352 1.00 37.90 243 MET B N 1
ATOM 4147 C CA . MET B 1 246 ? 17.649 -15.780 7.379 1.00 38.56 243 MET B CA 1
ATOM 4148 C C . MET B 1 246 ? 16.823 -16.877 8.067 1.00 38.78 243 MET B C 1
ATOM 4149 O O . MET B 1 246 ? 17.160 -17.337 9.167 1.00 38.90 243 MET B O 1
ATOM 4154 N N . GLY B 1 247 ? 15.739 -17.277 7.409 1.00 39.00 244 GLY B N 1
ATOM 4155 C CA . GLY B 1 247 ? 14.822 -18.288 7.931 1.00 39.39 244 GLY B CA 1
ATOM 4156 C C . GLY B 1 247 ? 14.759 -19.493 7.014 1.00 39.42 244 GLY B C 1
ATOM 4157 O O . GLY B 1 247 ? 14.748 -20.632 7.478 1.00 40.00 244 GLY B O 1
ATOM 4158 N N . ASN B 1 254 ? 18.938 -27.467 4.863 1.00 46.07 251 ASN B N 1
ATOM 4159 C CA . ASN B 1 254 ? 18.814 -26.190 5.558 1.00 46.15 251 ASN B CA 1
ATOM 4160 C C . ASN B 1 254 ? 19.360 -26.255 6.989 1.00 45.83 251 ASN B C 1
ATOM 4161 O O . ASN B 1 254 ? 19.599 -27.345 7.516 1.00 46.05 251 ASN B O 1
ATOM 4166 N N . ILE B 1 255 ? 19.538 -25.085 7.608 1.00 45.45 252 ILE B N 1
ATOM 4167 C CA . ILE B 1 255 ? 20.278 -24.967 8.878 1.00 45.01 252 ILE B CA 1
ATOM 4168 C C . ILE B 1 255 ? 19.669 -23.963 9.879 1.00 44.42 252 ILE B C 1
ATOM 4169 O O . ILE B 1 255 ? 19.352 -22.827 9.523 1.00 44.37 252 ILE B O 1
ATOM 4174 N N . VAL B 1 256 ? 19.527 -24.390 11.138 1.00 43.66 253 VAL B N 1
ATOM 4175 C CA . VAL B 1 256 ? 18.832 -23.595 12.163 1.00 42.84 253 VAL B CA 1
ATOM 4176 C C . VAL B 1 256 ? 19.631 -22.363 12.606 1.00 42.13 253 VAL B C 1
ATOM 4177 O O . VAL B 1 256 ? 20.586 -22.476 13.379 1.00 42.13 253 VAL B O 1
ATOM 4181 N N . ILE B 1 257 ? 19.199 -21.194 12.135 1.00 41.03 254 ILE B N 1
ATOM 4182 C CA . ILE B 1 257 ? 19.877 -19.926 12.403 1.00 40.21 254 ILE B CA 1
ATOM 4183 C C . ILE B 1 257 ? 19.500 -19.357 13.779 1.00 39.52 254 ILE B C 1
ATOM 4184 O O . ILE B 1 257 ? 18.318 -19.221 14.097 1.00 39.77 254 ILE B O 1
ATOM 4189 N N . SER B 1 258 ? 20.512 -19.028 14.585 1.00 38.58 255 SER B N 1
ATOM 4190 C CA . SER B 1 258 ? 20.314 -18.387 15.885 1.00 37.78 255 SER B CA 1
ATOM 4191 C C . SER B 1 258 ? 21.342 -17.278 16.130 1.00 37.33 255 SER B C 1
ATOM 4192 O O . SER B 1 258 ? 22.241 -17.050 15.311 1.00 36.96 255 SER B O 1
ATOM 4195 N N . VAL B 1 259 ? 21.184 -16.584 17.254 1.00 36.60 256 VAL B N 1
ATOM 4196 C CA . VAL B 1 259 ? 22.134 -15.568 17.698 1.00 36.28 256 VAL B CA 1
ATOM 4197 C C . VAL B 1 259 ? 22.433 -15.795 19.179 1.00 36.22 256 VAL B C 1
ATOM 4198 O O . VAL B 1 259 ? 21.521 -16.018 19.984 1.00 36.42 256 VAL B O 1
ATOM 4202 N N . GLY B 1 260 ? 23.717 -15.748 19.527 1.00 36.03 257 GLY B N 1
ATOM 4203 C CA . GLY B 1 260 ? 24.165 -15.975 20.898 1.00 35.91 257 GLY B CA 1
ATOM 4204 C C . GLY B 1 260 ? 23.863 -14.826 21.839 1.00 35.69 257 GLY B C 1
ATOM 4205 O O . GLY B 1 260 ? 23.071 -13.936 21.523 1.00 36.30 257 GLY B O 1
ATOM 4206 N N . GLU B 1 261 ? 24.496 -14.856 23.008 1.00 35.56 258 GLU B N 1
ATOM 4207 C CA . GLU B 1 261 ? 24.282 -13.850 24.042 1.00 35.36 258 GLU B CA 1
ATOM 4208 C C . GLU B 1 261 ? 25.276 -12.712 23.870 1.00 35.36 258 GLU B C 1
ATOM 4209 O O . GLU B 1 261 ? 26.380 -12.918 23.365 1.00 35.57 258 GLU B O 1
ATOM 4215 N N . GLY B 1 262 ? 24.874 -11.510 24.273 1.00 35.34 259 GLY B N 1
ATOM 4216 C CA . GLY B 1 262 ? 25.747 -10.336 24.238 1.00 35.40 259 GLY B CA 1
ATOM 4217 C C . GLY B 1 262 ? 26.301 -9.952 22.875 1.00 35.42 259 GLY B C 1
ATOM 4218 O O . GLY B 1 262 ? 27.309 -9.246 22.795 1.00 35.27 259 GLY B O 1
ATOM 4219 N N . CYS B 1 263 ? 25.646 -10.406 21.806 1.00 35.61 260 CYS B N 1
ATOM 4220 C CA . CYS B 1 263 ? 26.104 -10.144 20.441 1.00 35.76 260 CYS B CA 1
ATOM 4221 C C . CYS B 1 263 ? 25.721 -8.744 19.983 1.00 35.52 260 CYS B C 1
ATOM 4222 O O . CYS B 1 263 ? 24.795 -8.144 20.529 1.00 35.77 260 CYS B O 1
ATOM 4225 N N . LEU B 1 264 ? 26.449 -8.237 18.983 1.00 35.59 261 LEU B N 1
ATOM 4226 C CA . LEU B 1 264 ? 26.133 -6.976 18.314 1.00 35.43 261 LEU B CA 1
ATOM 4227 C C . LEU B 1 264 ? 26.025 -7.229 16.803 1.00 35.49 261 LEU B C 1
ATOM 4228 O O . LEU B 1 264 ? 26.875 -7.908 16.218 1.00 35.33 261 LEU B O 1
ATOM 4233 N N . ILE B 1 265 ? 24.967 -6.696 16.187 1.00 35.65 262 ILE B N 1
ATOM 4234 C CA . ILE B 1 265 ? 24.775 -6.773 14.739 1.00 35.66 262 ILE B CA 1
ATOM 4235 C C . ILE B 1 265 ? 24.601 -5.346 14.212 1.00 35.92 262 ILE B C 1
ATOM 4236 O O . ILE B 1 265 ? 23.819 -4.566 14.761 1.00 36.12 262 ILE B O 1
ATOM 4241 N N . GLY B 1 266 ? 25.357 -4.997 13.171 1.00 36.12 263 GLY B N 1
ATOM 4242 C CA . GLY B 1 266 ? 25.330 -3.643 12.614 1.00 36.18 263 GLY B CA 1
ATOM 4243 C C . GLY B 1 266 ? 24.111 -3.375 11.747 1.00 36.33 263 GLY B C 1
ATOM 4244 O O . GLY B 1 266 ? 23.380 -4.299 11.405 1.00 36.27 263 GLY B O 1
ATOM 4245 N N . ALA B 1 267 ? 23.902 -2.108 11.384 1.00 36.49 264 ALA B N 1
ATOM 4246 C CA . ALA B 1 267 ? 22.739 -1.711 10.586 1.00 36.52 264 ALA B CA 1
ATOM 4247 C C . ALA B 1 267 ? 22.862 -2.227 9.155 1.00 36.68 264 ALA B C 1
ATOM 4248 O O . ALA B 1 267 ? 23.950 -2.193 8.569 1.00 36.80 264 ALA B O 1
ATOM 4250 N N . ASN B 1 268 ? 21.754 -2.743 8.618 1.00 36.84 265 ASN B N 1
ATOM 4251 C CA . ASN B 1 268 ? 21.711 -3.361 7.277 1.00 37.03 265 ASN B CA 1
ATOM 4252 C C . ASN B 1 268 ? 22.627 -4.588 7.074 1.00 37.23 265 ASN B C 1
ATOM 4253 O O . ASN B 1 268 ? 22.767 -5.098 5.951 1.00 37.08 265 ASN B O 1
ATOM 4258 N N . ALA B 1 269 ? 23.219 -5.076 8.159 1.00 37.43 266 ALA B N 1
ATOM 4259 C CA . ALA B 1 269 ? 24.008 -6.296 8.114 1.00 37.70 266 ALA B CA 1
ATOM 4260 C C . ALA B 1 269 ? 23.060 -7.470 7.929 1.00 38.11 266 ALA B C 1
ATOM 4261 O O . ALA B 1 269 ? 21.839 -7.310 8.029 1.00 38.02 266 ALA B O 1
ATOM 4263 N N . GLY B 1 270 ? 23.614 -8.644 7.658 1.00 38.22 267 GLY B N 1
ATOM 4264 C CA . GLY B 1 270 ? 22.792 -9.817 7.395 1.00 38.46 267 GLY B CA 1
ATOM 4265 C C . GLY B 1 270 ? 23.507 -11.104 7.721 1.00 38.79 267 GLY B C 1
ATOM 4266 O O . GLY B 1 270 ? 24.605 -11.355 7.212 1.00 38.91 267 GLY B O 1
ATOM 4267 N N . ILE B 1 271 ? 22.876 -11.925 8.561 1.00 38.92 268 ILE B N 1
ATOM 4268 C CA . ILE B 1 271 ? 23.484 -13.166 9.041 1.00 38.89 268 ILE B CA 1
ATOM 4269 C C . ILE B 1 271 ? 22.757 -14.403 8.519 1.00 39.13 268 ILE B C 1
ATOM 4270 O O . ILE B 1 271 ? 21.590 -14.655 8.852 1.00 39.59 268 ILE B O 1
ATOM 4275 N N . GLY B 1 272 ? 23.458 -15.161 7.677 1.00 39.13 269 GLY B N 1
ATOM 4276 C CA . GLY B 1 272 ? 22.963 -16.436 7.165 1.00 39.21 269 GLY B CA 1
ATOM 4277 C C . GLY B 1 272 ? 23.603 -17.618 7.875 1.00 39.23 269 GLY B C 1
ATOM 4278 O O . GLY B 1 272 ? 23.649 -18.722 7.330 1.00 39.33 269 GLY B O 1
ATOM 4279 N N . ILE B 1 273 ? 24.100 -17.384 9.090 1.00 39.32 270 ILE B N 1
ATOM 4280 C CA . ILE B 1 273 ? 24.720 -18.436 9.909 1.00 39.28 270 ILE B CA 1
ATOM 4281 C C . ILE B 1 273 ? 24.388 -18.215 11.391 1.00 39.32 270 ILE B C 1
ATOM 4282 O O . ILE B 1 273 ? 24.029 -17.099 11.776 1.00 39.58 270 ILE B O 1
ATOM 4287 N N . PRO B 1 274 ? 24.497 -19.274 12.223 1.00 39.12 271 PRO B N 1
ATOM 4288 C CA . PRO B 1 274 ? 24.294 -19.120 13.665 1.00 39.06 271 PRO B CA 1
ATOM 4289 C C . PRO B 1 274 ? 25.487 -18.478 14.379 1.00 39.19 271 PRO B C 1
ATOM 4290 O O . PRO B 1 274 ? 26.529 -19.120 14.547 1.00 39.45 271 PRO B O 1
ATOM 4294 N N . LEU B 1 275 ? 25.324 -17.224 14.795 1.00 39.07 272 LEU B N 1
ATOM 4295 C CA . LEU B 1 275 ? 26.362 -16.493 15.512 1.00 38.95 272 LEU B CA 1
ATOM 4296 C C . LEU B 1 275 ? 26.441 -16.977 16.956 1.00 39.01 272 LEU B C 1
ATOM 4297 O O . LEU B 1 275 ? 25.413 -17.176 17.607 1.00 39.01 272 LEU B O 1
ATOM 4302 N N . GLY B 1 276 ? 27.663 -17.161 17.451 1.00 39.08 273 GLY B N 1
ATOM 4303 C CA . GLY B 1 276 ? 27.886 -17.626 18.820 1.00 39.14 273 GLY B CA 1
ATOM 4304 C C . GLY B 1 276 ? 27.791 -16.491 19.814 1.00 39.09 273 GLY B C 1
ATOM 4305 O O . GLY B 1 276 ? 27.357 -15.395 19.473 1.00 39.77 273 GLY B O 1
ATOM 4306 N N . ASP B 1 277 ? 28.222 -16.746 21.043 1.00 39.25 274 ASP B N 1
ATOM 4307 C CA . ASP B 1 277 ? 28.103 -15.766 22.119 1.00 39.22 274 ASP B CA 1
ATOM 4308 C C . ASP B 1 277 ? 29.159 -14.674 21.985 1.00 39.28 274 ASP B C 1
ATOM 4309 O O . ASP B 1 277 ? 30.333 -14.967 21.767 1.00 39.39 274 ASP B O 1
ATOM 4314 N N . ARG B 1 278 ? 28.724 -13.420 22.103 1.00 39.41 275 ARG B N 1
ATOM 4315 C CA . ARG B 1 278 ? 29.595 -12.240 22.029 1.00 39.52 275 ARG B CA 1
ATOM 4316 C C . ARG B 1 278 ? 30.207 -11.994 20.638 1.00 39.63 275 ARG B C 1
ATOM 4317 O O . ARG B 1 278 ? 31.218 -11.290 20.519 1.00 40.22 275 ARG B O 1
ATOM 4325 N N . ASN B 1 279 ? 29.583 -12.547 19.595 1.00 39.60 276 ASN B N 1
ATOM 4326 C CA . ASN B 1 279 ? 29.989 -12.290 18.208 1.00 39.49 276 ASN B CA 1
ATOM 4327 C C . ASN B 1 279 ? 29.662 -10.870 17.760 1.00 39.65 276 ASN B C 1
ATOM 4328 O O . ASN B 1 279 ? 28.767 -10.223 18.315 1.00 39.80 276 ASN B O 1
ATOM 4333 N N . ILE B 1 280 ? 30.385 -10.405 16.741 1.00 39.61 277 ILE B N 1
ATOM 4334 C CA . ILE B 1 280 ? 30.227 -9.052 16.207 1.00 39.67 277 ILE B CA 1
ATOM 4335 C C . ILE B 1 280 ? 30.187 -9.069 14.675 1.00 39.87 277 ILE B C 1
ATOM 4336 O O . ILE B 1 280 ? 31.004 -9.733 14.043 1.00 39.90 277 ILE B O 1
ATOM 4341 N N . VAL B 1 281 ? 29.230 -8.341 14.093 1.00 40.17 278 VAL B N 1
ATOM 4342 C CA . VAL B 1 281 ? 29.111 -8.194 12.637 1.00 40.36 278 VAL B CA 1
ATOM 4343 C C . VAL B 1 281 ? 29.051 -6.704 12.292 1.00 40.62 278 VAL B C 1
ATOM 4344 O O . VAL B 1 281 ? 28.431 -5.916 13.013 1.00 40.71 278 VAL B O 1
ATOM 4348 N N . GLU B 1 282 ? 29.694 -6.326 11.189 1.00 40.67 279 GLU B N 1
ATOM 4349 C CA . GLU B 1 282 ? 29.870 -4.916 10.841 1.00 40.82 279 GLU B CA 1
ATOM 4350 C C . GLU B 1 282 ? 28.625 -4.347 10.154 1.00 40.82 279 GLU B C 1
ATOM 4351 O O . GLU B 1 282 ? 27.915 -5.068 9.454 1.00 40.38 279 GLU B O 1
ATOM 4357 N N . ALA B 1 283 ? 28.371 -3.054 10.361 1.00 41.03 280 ALA B N 1
ATOM 4358 C CA . ALA B 1 283 ? 27.236 -2.376 9.727 1.00 41.22 280 ALA B CA 1
ATOM 4359 C C . ALA B 1 283 ? 27.417 -2.322 8.214 1.00 41.30 280 ALA B C 1
ATOM 4360 O O . ALA B 1 283 ? 28.452 -1.878 7.721 1.00 41.57 280 ALA B O 1
ATOM 4362 N N . GLY B 1 284 ? 26.402 -2.777 7.485 1.00 41.63 281 GLY B N 1
ATOM 4363 C CA . GLY B 1 284 ? 26.457 -2.849 6.028 1.00 41.80 281 GLY B CA 1
ATOM 4364 C C . GLY B 1 284 ? 27.197 -4.072 5.515 1.00 42.15 281 GLY B C 1
ATOM 4365 O O . GLY B 1 284 ? 27.574 -4.115 4.342 1.00 42.18 281 GLY B O 1
ATOM 4366 N N . LEU B 1 285 ? 27.392 -5.062 6.388 1.00 42.64 282 LEU B N 1
ATOM 4367 C CA . LEU B 1 285 ? 28.115 -6.289 6.052 1.00 43.23 282 LEU B CA 1
ATOM 4368 C C . LEU B 1 285 ? 27.170 -7.480 6.054 1.00 43.88 282 LEU B C 1
ATOM 4369 O O . LEU B 1 285 ? 26.623 -7.836 7.100 1.00 43.94 282 LEU B O 1
ATOM 4374 N N . TYR B 1 286 ? 26.992 -8.102 4.888 1.00 44.58 283 TYR B N 1
ATOM 4375 C CA . TYR B 1 286 ? 26.181 -9.315 4.768 1.00 45.09 283 TYR B CA 1
ATOM 4376 C C . TYR B 1 286 ? 27.094 -10.533 4.649 1.00 45.41 283 TYR B C 1
ATOM 4377 O O . TYR B 1 286 ? 28.043 -10.517 3.871 1.00 45.54 283 TYR B O 1
ATOM 4386 N N . ILE B 1 287 ? 26.810 -11.579 5.422 1.00 45.99 284 ILE B N 1
ATOM 4387 C CA . ILE B 1 287 ? 27.488 -12.869 5.254 1.00 46.42 284 ILE B CA 1
ATOM 4388 C C . ILE B 1 287 ? 26.496 -14.026 5.224 1.00 46.69 284 ILE B C 1
ATOM 4389 O O . ILE B 1 287 ? 25.431 -13.965 5.840 1.00 46.88 284 ILE B O 1
ATOM 4394 N N . THR B 1 288 ? 26.865 -15.073 4.492 1.00 47.11 285 THR B N 1
ATOM 4395 C CA . THR B 1 288 ? 26.074 -16.297 4.373 1.00 47.37 285 THR B CA 1
ATOM 4396 C C . THR B 1 288 ? 26.982 -17.499 4.652 1.00 47.57 285 THR B C 1
ATOM 4397 O O . THR B 1 288 ? 28.166 -17.324 4.948 1.00 47.57 285 THR B O 1
ATOM 4401 N N . ALA B 1 289 ? 26.433 -18.709 4.567 1.00 47.89 286 ALA B N 1
ATOM 4402 C CA . ALA B 1 289 ? 27.201 -19.927 4.852 1.00 48.16 286 ALA B CA 1
ATOM 4403 C C . ALA B 1 289 ? 28.295 -20.195 3.809 1.00 48.49 286 ALA B C 1
ATOM 4404 O O . ALA B 1 289 ? 29.277 -20.891 4.099 1.00 48.48 286 ALA B O 1
ATOM 4406 N N . GLY B 1 290 ? 28.122 -19.642 2.607 1.00 48.78 287 GLY B N 1
ATOM 4407 C CA . GLY B 1 290 ? 29.060 -19.852 1.501 1.00 49.10 287 GLY B CA 1
ATOM 4408 C C . GLY B 1 290 ? 30.064 -18.737 1.230 1.00 49.34 287 GLY B C 1
ATOM 4409 O O . GLY B 1 290 ? 30.907 -18.882 0.341 1.00 49.37 287 GLY B O 1
ATOM 4410 N N . THR B 1 291 ? 29.989 -17.635 1.981 1.00 49.69 288 THR B N 1
ATOM 4411 C CA . THR B 1 291 ? 30.906 -16.499 1.787 1.00 49.95 288 THR B CA 1
ATOM 4412 C C . THR B 1 291 ? 32.258 -16.754 2.457 1.00 50.26 288 THR B C 1
ATOM 4413 O O . THR B 1 291 ? 32.323 -16.999 3.665 1.00 50.24 288 THR B O 1
ATOM 4417 N N . LYS B 1 292 ? 33.332 -16.679 1.667 1.00 50.55 289 LYS B N 1
ATOM 4418 C CA . LYS B 1 292 ? 34.688 -16.940 2.158 1.00 50.73 289 LYS B CA 1
ATOM 4419 C C . LYS B 1 292 ? 35.251 -15.734 2.913 1.00 50.83 289 LYS B C 1
ATOM 4420 O O . LYS B 1 292 ? 35.230 -14.610 2.402 1.00 51.03 289 LYS B O 1
ATOM 4426 N N . VAL B 1 293 ? 35.754 -15.983 4.124 1.00 50.92 290 VAL B N 1
ATOM 4427 C CA . VAL B 1 293 ? 36.232 -14.928 5.026 1.00 50.98 290 VAL B CA 1
ATOM 4428 C C . VAL B 1 293 ? 37.719 -15.101 5.351 1.00 51.14 290 VAL B C 1
ATOM 4429 O O . VAL B 1 293 ? 38.211 -16.226 5.464 1.00 51.05 290 VAL B O 1
ATOM 4433 N N . ALA B 1 294 ? 38.417 -13.979 5.515 1.00 51.26 291 ALA B N 1
ATOM 4434 C CA . ALA B 1 294 ? 39.827 -13.977 5.914 1.00 51.45 291 ALA B CA 1
ATOM 4435 C C . ALA B 1 294 ? 39.958 -14.003 7.438 1.00 51.60 291 ALA B C 1
ATOM 4436 O O . ALA B 1 294 ? 39.715 -12.991 8.103 1.00 51.42 291 ALA B O 1
ATOM 4438 N N . LEU B 1 295 ? 40.351 -15.157 7.980 1.00 51.77 292 LEU B N 1
ATOM 4439 C CA . LEU B 1 295 ? 40.498 -15.332 9.427 1.00 51.96 292 LEU B CA 1
ATOM 4440 C C . LEU B 1 295 ? 41.784 -14.667 9.936 1.00 52.18 292 LEU B C 1
ATOM 4441 O O . LEU B 1 295 ? 42.790 -14.612 9.221 1.00 52.22 292 LEU B O 1
ATOM 4446 N N . LEU B 1 296 ? 41.737 -14.150 11.164 1.00 52.44 293 LEU B N 1
ATOM 4447 C CA . LEU B 1 296 ? 42.867 -13.435 11.762 1.00 52.62 293 LEU B CA 1
ATOM 4448 C C . LEU B 1 296 ? 43.133 -13.882 13.207 1.00 52.91 293 LEU B C 1
ATOM 4449 O O . LEU B 1 296 ? 42.330 -14.609 13.804 1.00 52.89 293 LEU B O 1
ATOM 4454 N N . ASP B 1 297 ? 44.266 -13.435 13.756 1.00 53.12 294 ASP B N 1
ATOM 4455 C CA . ASP B 1 297 ? 44.727 -13.852 15.091 1.00 53.15 294 ASP B CA 1
ATOM 4456 C C . ASP B 1 297 ? 44.594 -12.753 16.149 1.00 53.15 294 ASP B C 1
ATOM 4457 O O . ASP B 1 297 ? 44.876 -11.583 15.898 1.00 53.33 294 ASP B O 1
ATOM 4462 N N . ASN B 1 300 ? 46.495 -8.513 13.569 1.00 56.77 297 ASN B N 1
ATOM 4463 C CA . ASN B 1 300 ? 45.600 -9.164 12.616 1.00 56.84 297 ASN B CA 1
ATOM 4464 C C . ASN B 1 300 ? 46.341 -9.798 11.432 1.00 56.79 297 ASN B C 1
ATOM 4465 O O . ASN B 1 300 ? 46.182 -9.381 10.281 1.00 56.80 297 ASN B O 1
ATOM 4470 N N . ALA B 1 301 ? 47.151 -10.812 11.730 1.00 56.71 298 ALA B N 1
ATOM 4471 C CA . ALA B 1 301 ? 47.853 -11.579 10.698 1.00 56.61 298 ALA B CA 1
ATOM 4472 C C . ALA B 1 301 ? 46.952 -12.698 10.171 1.00 56.45 298 ALA B C 1
ATOM 4473 O O . ALA B 1 301 ? 46.142 -13.246 10.920 1.00 56.48 298 ALA B O 1
ATOM 4475 N N . LEU B 1 302 ? 47.100 -13.032 8.887 1.00 56.21 299 LEU B N 1
ATOM 4476 C CA . LEU B 1 302 ? 46.289 -14.081 8.253 1.00 56.03 299 LEU B CA 1
ATOM 4477 C C . LEU B 1 302 ? 46.555 -15.471 8.843 1.00 55.92 299 LEU B C 1
ATOM 4478 O O . LEU B 1 302 ? 47.671 -15.770 9.278 1.00 55.87 299 LEU B O 1
ATOM 4483 N N . VAL B 1 303 ? 45.513 -16.303 8.859 1.00 55.67 300 VAL B N 1
ATOM 4484 C CA . VAL B 1 303 ? 45.634 -17.717 9.203 1.00 55.51 300 VAL B CA 1
ATOM 4485 C C . VAL B 1 303 ? 45.224 -18.554 7.991 1.00 55.45 300 VAL B C 1
ATOM 4486 O O . VAL B 1 303 ? 46.051 -19.274 7.426 1.00 55.62 300 VAL B O 1
ATOM 4490 N N . LYS B 1 304 ? 43.957 -18.447 7.586 1.00 55.28 301 LYS B N 1
ATOM 4491 C CA . LYS B 1 304 ? 43.453 -19.146 6.391 1.00 55.09 301 LYS B CA 1
ATOM 4492 C C . LYS B 1 304 ? 42.069 -18.656 5.946 1.00 54.91 301 LYS B C 1
ATOM 4493 O O . LYS B 1 304 ? 41.266 -18.188 6.764 1.00 55.03 301 LYS B O 1
ATOM 4499 N N . VAL B 1 305 ? 41.802 -18.776 4.645 1.00 54.57 302 VAL B N 1
ATOM 4500 C CA . VAL B 1 305 ? 40.503 -18.413 4.076 1.00 54.31 302 VAL B CA 1
ATOM 4501 C C . VAL B 1 305 ? 39.532 -19.591 4.202 1.00 54.15 302 VAL B C 1
ATOM 4502 O O . VAL B 1 305 ? 39.706 -20.617 3.539 1.00 54.17 302 VAL B O 1
ATOM 4506 N N . VAL B 1 306 ? 38.521 -19.435 5.059 1.00 53.85 303 VAL B N 1
ATOM 4507 C CA . VAL B 1 306 ? 37.504 -20.471 5.287 1.00 53.71 303 VAL B CA 1
ATOM 4508 C C . VAL B 1 306 ? 36.102 -19.938 5.012 1.00 53.47 303 VAL B C 1
ATOM 4509 O O . VAL B 1 306 ? 35.899 -18.727 4.915 1.00 53.40 303 VAL B O 1
ATOM 4513 N N . LYS B 1 307 ? 35.144 -20.856 4.886 1.00 53.28 304 LYS B N 1
ATOM 4514 C CA . LYS B 1 307 ? 33.735 -20.503 4.678 1.00 53.12 304 LYS B CA 1
ATOM 4515 C C . LYS B 1 307 ? 33.059 -20.231 6.020 1.00 52.87 304 LYS B C 1
ATOM 4516 O O . LYS B 1 307 ? 33.226 -20.996 6.972 1.00 52.80 304 LYS B O 1
ATOM 4522 N N . ALA B 1 308 ? 32.281 -19.150 6.083 1.00 52.66 305 ALA B N 1
ATOM 4523 C CA . ALA B 1 308 ? 31.656 -18.699 7.335 1.00 52.43 305 ALA B CA 1
ATOM 4524 C C . ALA B 1 308 ? 30.853 -19.791 8.052 1.00 52.31 305 ALA B C 1
ATOM 4525 O O . ALA B 1 308 ? 30.690 -19.733 9.272 1.00 52.26 305 ALA B O 1
ATOM 4527 N N . ARG B 1 309 ? 30.365 -20.777 7.295 1.00 52.20 306 ARG B N 1
ATOM 4528 C CA . ARG B 1 309 ? 29.674 -21.950 7.857 1.00 52.26 306 ARG B CA 1
ATOM 4529 C C . ARG B 1 309 ? 30.527 -22.693 8.894 1.00 52.17 306 ARG B C 1
ATOM 4530 O O . ARG B 1 309 ? 29.989 -23.281 9.831 1.00 52.45 306 ARG B O 1
ATOM 4538 N N . ASP B 1 310 ? 31.849 -22.665 8.711 1.00 52.12 307 ASP B N 1
ATOM 4539 C CA . ASP B 1 310 ? 32.797 -23.386 9.576 1.00 51.84 307 ASP B CA 1
ATOM 4540 C C . ASP B 1 310 ? 32.972 -22.680 10.919 1.00 51.64 307 ASP B C 1
ATOM 4541 O O . ASP B 1 310 ? 33.095 -23.329 11.961 1.00 51.57 307 ASP B O 1
ATOM 4546 N N . LEU B 1 311 ? 33.008 -21.350 10.877 1.00 51.35 308 LEU B N 1
ATOM 4547 C CA . LEU B 1 311 ? 33.094 -20.526 12.086 1.00 51.05 308 LEU B CA 1
ATOM 4548 C C . LEU B 1 311 ? 31.763 -20.487 12.846 1.00 50.81 308 LEU B C 1
ATOM 4549 O O . LEU B 1 311 ? 31.728 -20.105 14.020 1.00 50.74 308 LEU B O 1
ATOM 4554 N N . ALA B 1 312 ? 30.676 -20.866 12.170 1.00 50.49 309 ALA B N 1
ATOM 4555 C CA . ALA B 1 312 ? 29.334 -20.884 12.764 1.00 50.26 309 ALA B CA 1
ATOM 4556 C C . ALA B 1 312 ? 29.294 -21.612 14.112 1.00 49.95 309 ALA B C 1
ATOM 4557 O O . ALA B 1 312 ? 29.466 -22.832 14.172 1.00 49.97 309 ALA B O 1
ATOM 4559 N N . GLY B 1 313 ? 29.061 -20.851 15.182 1.00 49.69 310 GLY B N 1
ATOM 4560 C CA . GLY B 1 313 ? 28.999 -21.393 16.542 1.00 49.43 310 GLY B CA 1
ATOM 4561 C C . GLY B 1 313 ? 30.108 -20.890 17.454 1.00 49.25 310 GLY B C 1
ATOM 4562 O O . GLY B 1 313 ? 29.940 -20.844 18.674 1.00 49.30 310 GLY B O 1
ATOM 4563 N N . GLN B 1 314 ? 31.238 -20.503 16.863 1.00 48.96 311 GLN B N 1
ATOM 4564 C CA . GLN B 1 314 ? 32.401 -20.047 17.623 1.00 48.75 311 GLN B CA 1
ATOM 4565 C C . GLN B 1 314 ? 32.082 -18.742 18.357 1.00 48.35 311 GLN B C 1
ATOM 4566 O O . GLN B 1 314 ? 31.482 -17.843 17.771 1.00 48.53 311 GLN B O 1
ATOM 4572 N N . PRO B 1 315 ? 32.470 -18.636 19.643 1.00 48.04 312 PRO B N 1
ATOM 4573 C CA . PRO B 1 315 ? 32.256 -17.391 20.391 1.00 47.75 312 PRO B CA 1
ATOM 4574 C C . PRO B 1 315 ? 33.324 -16.323 20.140 1.00 47.61 312 PRO B C 1
ATOM 4575 O O . PRO B 1 315 ? 34.347 -16.604 19.506 1.00 47.92 312 PRO B O 1
ATOM 4579 N N . ASP B 1 316 ? 33.058 -15.109 20.628 1.00 47.26 313 ASP B N 1
ATOM 4580 C CA . ASP B 1 316 ? 34.011 -13.986 20.622 1.00 46.97 313 ASP B CA 1
ATOM 4581 C C . ASP B 1 316 ? 34.698 -13.729 19.276 1.00 46.84 313 ASP B C 1
ATOM 4582 O O . ASP B 1 316 ? 35.925 -13.803 19.179 1.00 46.73 313 ASP B O 1
ATOM 4587 N N . LEU B 1 317 ? 33.906 -13.425 18.248 1.00 46.59 314 LEU B N 1
ATOM 4588 C CA . LEU B 1 317 ? 34.434 -13.089 16.920 1.00 46.29 314 LEU B CA 1
ATOM 4589 C C . LEU B 1 317 ? 34.085 -11.648 16.549 1.00 46.25 314 LEU B C 1
ATOM 4590 O O . LEU B 1 317 ? 33.218 -11.040 17.178 1.00 46.19 314 LEU B O 1
ATOM 4595 N N . LEU B 1 318 ? 34.771 -11.107 15.540 1.00 46.10 315 LEU B N 1
ATOM 4596 C CA . LEU B 1 318 ? 34.501 -9.748 15.040 1.00 46.26 315 LEU B CA 1
ATOM 4597 C C . LEU B 1 318 ? 34.580 -9.691 13.515 1.00 46.21 315 LEU B C 1
ATOM 4598 O O . LEU B 1 318 ? 35.641 -9.410 12.956 1.00 46.28 315 LEU B O 1
ATOM 4603 N N . PHE B 1 319 ? 33.447 -9.937 12.855 1.00 46.25 316 PHE B N 1
ATOM 4604 C CA . PHE B 1 319 ? 33.365 -9.927 11.392 1.00 46.12 316 PHE B CA 1
ATOM 4605 C C . PHE B 1 319 ? 33.398 -8.489 10.861 1.00 46.40 316 PHE B C 1
ATOM 4606 O O . PHE B 1 319 ? 32.884 -7.569 11.508 1.00 46.37 316 PHE B O 1
ATOM 4614 N N . ARG B 1 320 ? 33.996 -8.303 9.682 1.00 46.54 317 ARG B N 1
ATOM 4615 C CA . ARG B 1 320 ? 34.163 -6.967 9.093 1.00 46.76 317 ARG B CA 1
ATOM 4616 C C . ARG B 1 320 ? 34.610 -7.008 7.632 1.00 46.86 317 ARG B C 1
ATOM 4617 O O . ARG B 1 320 ? 35.134 -8.021 7.154 1.00 46.83 317 ARG B O 1
ATOM 4625 N N . ARG B 1 321 ? 34.373 -5.901 6.930 1.00 47.03 318 ARG B N 1
ATOM 4626 C CA . ARG B 1 321 ? 34.790 -5.743 5.538 1.00 47.28 318 ARG B CA 1
ATOM 4627 C C . ARG B 1 321 ? 35.909 -4.706 5.445 1.00 47.39 318 ARG B C 1
ATOM 4628 O O . ARG B 1 321 ? 35.737 -3.546 5.838 1.00 47.38 318 ARG B O 1
ATOM 4636 N N . ASN B 1 322 ? 37.051 -5.142 4.924 1.00 47.48 319 ASN B N 1
ATOM 4637 C CA . ASN B 1 322 ? 38.214 -4.279 4.736 1.00 47.60 319 ASN B CA 1
ATOM 4638 C C . ASN B 1 322 ? 37.928 -3.223 3.664 1.00 47.59 319 ASN B C 1
ATOM 4639 O O . ASN B 1 322 ? 37.631 -3.560 2.520 1.00 47.62 319 ASN B O 1
ATOM 4644 N N . SER B 1 323 ? 38.025 -1.948 4.036 1.00 47.70 320 SER B N 1
ATOM 4645 C CA . SER B 1 323 ? 37.557 -0.850 3.177 1.00 47.91 320 SER B CA 1
ATOM 4646 C C . SER B 1 323 ? 38.476 -0.494 1.994 1.00 48.20 320 SER B C 1
ATOM 4647 O O . SER B 1 323 ? 38.120 0.353 1.171 1.00 48.03 320 SER B O 1
ATOM 4650 N N . GLN B 1 324 ? 39.645 -1.129 1.913 1.00 48.42 321 GLN B N 1
ATOM 4651 C CA . GLN B 1 324 ? 40.617 -0.843 0.856 1.00 48.56 321 GLN B CA 1
ATOM 4652 C C . GLN B 1 324 ? 40.641 -1.909 -0.242 1.00 48.63 321 GLN B C 1
ATOM 4653 O O . GLN B 1 324 ? 40.763 -1.576 -1.421 1.00 48.69 321 GLN B O 1
ATOM 4659 N N . ASN B 1 325 ? 40.525 -3.179 0.142 1.00 48.74 322 ASN B N 1
ATOM 4660 C CA . ASN B 1 325 ? 40.529 -4.292 -0.824 1.00 48.87 322 ASN B CA 1
ATOM 4661 C C . ASN B 1 325 ? 39.213 -5.081 -0.890 1.00 48.91 322 ASN B C 1
ATOM 4662 O O . ASN B 1 325 ? 39.092 -6.026 -1.677 1.00 48.90 322 ASN B O 1
ATOM 4667 N N . GLY B 1 326 ? 38.230 -4.685 -0.079 1.00 48.90 323 GLY B N 1
ATOM 4668 C CA . GLY B 1 326 ? 36.909 -5.320 -0.080 1.00 48.88 323 GLY B CA 1
ATOM 4669 C C . GLY B 1 326 ? 36.887 -6.739 0.461 1.00 48.89 323 GLY B C 1
ATOM 4670 O O . GLY B 1 326 ? 35.954 -7.497 0.188 1.00 48.94 323 GLY B O 1
ATOM 4671 N N . ALA B 1 327 ? 37.911 -7.097 1.234 1.00 48.97 324 ALA B N 1
ATOM 4672 C CA . ALA B 1 327 ? 38.041 -8.444 1.781 1.00 48.96 324 ALA B CA 1
ATOM 4673 C C . ALA B 1 327 ? 37.204 -8.601 3.049 1.00 48.94 324 ALA B C 1
ATOM 4674 O O . ALA B 1 327 ? 37.281 -7.771 3.962 1.00 49.03 324 ALA B O 1
ATOM 4676 N N . VAL B 1 328 ? 36.407 -9.667 3.095 1.00 48.98 325 VAL B N 1
ATOM 4677 C CA . VAL B 1 328 ? 35.659 -10.035 4.297 1.00 48.95 325 VAL B CA 1
ATOM 4678 C C . VAL B 1 328 ? 36.622 -10.671 5.296 1.00 48.95 325 VAL B C 1
ATOM 4679 O O . VAL B 1 328 ? 37.346 -11.608 4.950 1.00 48.93 325 VAL B O 1
ATOM 4683 N N . GLU B 1 329 ? 36.625 -10.161 6.528 1.00 48.99 326 GLU B N 1
ATOM 4684 C CA . GLU B 1 329 ? 37.572 -10.597 7.555 1.00 48.92 326 GLU B CA 1
ATOM 4685 C C . GLU B 1 329 ? 36.874 -10.981 8.860 1.00 48.92 326 GLU B C 1
ATOM 4686 O O . GLU B 1 329 ? 35.699 -10.664 9.061 1.00 48.70 326 GLU B O 1
ATOM 4692 N N . CYS B 1 330 ? 37.614 -11.668 9.735 1.00 48.90 327 CYS B N 1
ATOM 4693 C CA . CYS B 1 330 ? 37.124 -12.0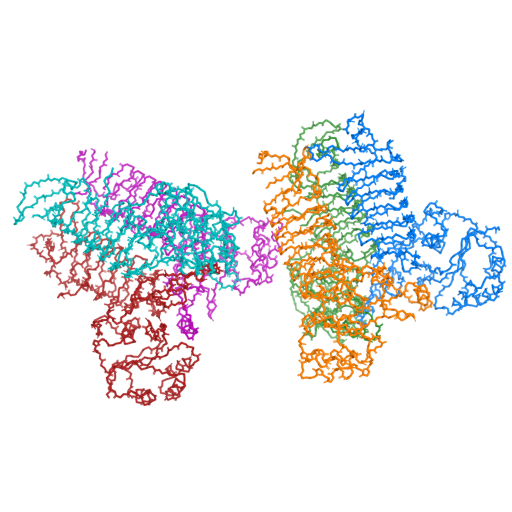67 11.059 1.00 48.92 327 CYS B CA 1
ATOM 4694 C C . CYS B 1 330 ? 38.251 -12.130 12.100 1.00 49.12 327 CYS B C 1
ATOM 4695 O O . CYS B 1 330 ? 39.276 -12.773 11.870 1.00 49.33 327 CYS B O 1
ATOM 4698 N N . LYS B 1 331 ? 38.039 -11.489 13.249 1.00 49.30 328 LYS B N 1
ATOM 4699 C CA . LYS B 1 331 ? 39.047 -11.400 14.314 1.00 49.31 328 LYS B CA 1
ATOM 4700 C C . LYS B 1 331 ? 38.445 -11.790 15.661 1.00 49.29 328 LYS B C 1
ATOM 4701 O O . LYS B 1 331 ? 38.577 -12.931 16.106 1.00 49.26 328 LYS B O 1
ATOM 4707 N N . GLN C 1 6 ? 9.922 35.974 36.464 1.00 38.54 3 GLN C N 1
ATOM 4708 C CA . GLN C 1 6 ? 10.851 35.937 35.299 1.00 38.31 3 GLN C CA 1
ATOM 4709 C C . GLN C 1 6 ? 10.134 35.548 34.003 1.00 37.84 3 GLN C C 1
ATOM 4710 O O . GLN C 1 6 ? 8.974 35.120 34.026 1.00 37.99 3 GLN C O 1
ATOM 4716 N N . SER C 1 7 ? 10.839 35.698 32.880 1.00 37.10 4 SER C N 1
ATOM 4717 C CA . SER C 1 7 ? 10.261 35.478 31.548 1.00 36.34 4 SER C CA 1
ATOM 4718 C C . SER C 1 7 ? 10.170 33.989 31.203 1.00 35.46 4 SER C C 1
ATOM 4719 O O . SER C 1 7 ? 11.138 33.401 30.715 1.00 36.08 4 SER C O 1
ATOM 4722 N N . LEU C 1 8 ? 9.000 33.393 31.422 1.00 34.35 5 LEU C N 1
ATOM 4723 C CA . LEU C 1 8 ? 8.821 31.948 31.238 1.00 32.92 5 LEU C CA 1
ATOM 4724 C C . LEU C 1 8 ? 9.407 31.420 29.933 1.00 32.11 5 LEU C C 1
ATOM 4725 O O . LEU C 1 8 ? 9.301 32.050 28.877 1.00 31.74 5 LEU C O 1
ATOM 4730 N N . PHE C 1 9 ? 10.041 30.256 30.029 1.00 30.73 6 PHE C N 1
ATOM 4731 C CA . PHE C 1 9 ? 10.421 29.496 28.857 1.00 29.65 6 PHE C CA 1
ATOM 4732 C C . PHE C 1 9 ? 9.148 29.052 28.128 1.00 29.06 6 PHE C C 1
ATOM 4733 O O . PHE C 1 9 ? 8.982 29.345 26.950 1.00 29.32 6 PHE C O 1
ATOM 4741 N N . SER C 1 10 ? 8.233 28.394 28.835 1.00 28.35 7 SER C N 1
ATOM 4742 C CA . SER C 1 10 ? 7.055 27.804 28.183 1.00 27.88 7 SER C CA 1
ATOM 4743 C C . SER C 1 10 ? 5.836 27.647 29.095 1.00 27.63 7 SER C C 1
ATOM 4744 O O . SER C 1 10 ? 5.966 27.463 30.314 1.00 28.35 7 SER C O 1
ATOM 4747 N N . LEU C 1 11 ? 4.650 27.737 28.500 1.00 27.36 8 LEU C N 1
ATOM 4748 C CA . LEU C 1 11 ? 3.410 27.383 29.193 1.00 27.12 8 LEU C CA 1
ATOM 4749 C C . LEU C 1 11 ? 2.362 26.781 28.261 1.00 26.87 8 LEU C C 1
ATOM 4750 O O . LEU C 1 11 ? 2.254 27.146 27.083 1.00 27.63 8 LEU C O 1
ATOM 4755 N N . ALA C 1 12 ? 1.574 25.872 28.814 1.00 26.36 9 ALA C N 1
ATOM 4756 C CA . ALA C 1 12 ? 0.642 25.094 28.025 1.00 26.21 9 ALA C CA 1
ATOM 4757 C C . ALA C 1 12 ? -0.463 24.514 28.894 1.00 26.03 9 ALA C C 1
ATOM 4758 O O . ALA C 1 12 ? -0.216 24.060 30.019 1.00 26.30 9 ALA C O 1
ATOM 4760 N N . PHE C 1 13 ? -1.690 24.561 28.378 1.00 26.08 10 PHE C N 1
ATOM 4761 C CA . PHE C 1 13 ? -2.852 24.011 29.064 1.00 25.84 10 PHE C CA 1
ATOM 4762 C C . PHE C 1 13 ? -3.169 22.646 28.461 1.00 25.81 10 PHE C C 1
ATOM 4763 O O . PHE C 1 13 ? -3.672 22.556 27.338 1.00 26.01 10 PHE C O 1
ATOM 4771 N N . GLY C 1 14 ? -2.838 21.592 29.207 1.00 25.60 11 GLY C N 1
ATOM 4772 C CA . GLY C 1 14 ? -2.883 20.220 28.703 1.00 25.37 11 GLY C CA 1
ATOM 4773 C C . GLY C 1 14 ? -4.045 19.386 29.213 1.00 25.24 11 GLY C C 1
ATOM 4774 O O . GLY C 1 14 ? -4.609 19.665 30.266 1.00 25.60 11 GLY C O 1
ATOM 4775 N N . VAL C 1 15 ? -4.403 18.357 28.446 1.00 24.78 12 VAL C N 1
ATOM 4776 C CA . VAL C 1 15 ? -5.501 17.457 28.799 1.00 24.67 12 VAL C CA 1
ATOM 4777 C C . VAL C 1 15 ? -5.004 16.040 28.554 1.00 24.81 12 VAL C C 1
ATOM 4778 O O . VAL C 1 15 ? -4.753 15.662 27.411 1.00 25.25 12 VAL C O 1
ATOM 4782 N N . GLY C 1 16 ? -4.848 15.270 29.627 1.00 24.82 13 GLY C N 1
ATOM 4783 C CA . GLY C 1 16 ? -4.109 14.014 29.563 1.00 25.17 13 GLY C CA 1
ATOM 4784 C C . GLY C 1 16 ? -4.896 12.801 30.013 1.00 25.25 13 GLY C C 1
ATOM 4785 O O . GLY C 1 16 ? -6.119 12.817 30.047 1.00 25.77 13 GLY C O 1
ATOM 4786 N N . THR C 1 17 ? -4.171 11.736 30.331 1.00 25.78 14 THR C N 1
ATOM 4787 C CA . THR C 1 17 ? -4.776 10.514 30.829 1.00 26.39 14 THR C CA 1
ATOM 4788 C C . THR C 1 17 ? -3.933 10.005 31.976 1.00 26.90 14 THR C C 1
ATOM 4789 O O . THR C 1 17 ? -2.708 10.127 31.958 1.00 26.73 14 THR C O 1
ATOM 4793 N N . GLN C 1 18 ? -4.596 9.425 32.964 1.00 28.08 15 GLN C N 1
ATOM 4794 C CA . GLN C 1 18 ? -3.926 8.932 34.161 1.00 28.83 15 GLN C CA 1
ATOM 4795 C C . GLN C 1 18 ? -4.246 7.449 34.393 1.00 29.62 15 GLN C C 1
ATOM 4796 O O . GLN C 1 18 ? -5.347 6.991 34.102 1.00 30.21 15 GLN C O 1
ATOM 4802 N N . ASN C 1 19 ? -3.268 6.703 34.901 1.00 31.00 16 ASN C N 1
ATOM 4803 C CA . ASN C 1 19 ? -3.492 5.326 35.374 1.00 31.70 16 ASN C CA 1
ATOM 4804 C C . ASN C 1 19 ? -4.302 5.325 36.672 1.00 32.88 16 ASN C C 1
ATOM 4805 O O . ASN C 1 19 ? -4.351 6.341 37.367 1.00 33.38 16 ASN C O 1
ATOM 4810 N N . ARG C 1 20 ? -4.933 4.194 37.000 1.00 33.99 17 ARG C N 1
ATOM 4811 C CA . ARG C 1 20 ? -5.885 4.109 38.135 1.00 34.61 17 ARG C CA 1
ATOM 4812 C C . ARG C 1 20 ? -5.435 4.791 39.428 1.00 34.71 17 ARG C C 1
ATOM 4813 O O . ARG C 1 20 ? -6.273 5.138 40.260 1.00 35.31 17 ARG C O 1
ATOM 4821 N N . GLN C 1 21 ? -4.122 4.971 39.579 1.00 34.85 18 GLN C N 1
ATOM 4822 C CA . GLN C 1 21 ? -3.514 5.593 40.758 1.00 35.12 18 GLN C CA 1
ATOM 4823 C C . GLN C 1 21 ? -3.214 7.091 40.563 1.00 34.61 18 GLN C C 1
ATOM 4824 O O . GLN C 1 21 ? -2.447 7.669 41.328 1.00 34.81 18 GLN C O 1
ATOM 4830 N N . GLU C 1 22 ? -3.826 7.710 39.548 1.00 34.09 19 GLU C N 1
ATOM 4831 C CA . GLU C 1 22 ? -3.658 9.151 39.249 1.00 33.60 19 GLU C CA 1
ATOM 4832 C C . GLU C 1 22 ? -2.267 9.550 38.751 1.00 32.60 19 GLU C C 1
ATOM 4833 O O . GLU C 1 22 ? -1.937 10.747 38.705 1.00 32.81 19 GLU C O 1
ATOM 4839 N N . ALA C 1 23 ? -1.452 8.575 38.364 1.00 31.06 20 ALA C N 1
ATOM 4840 C CA . ALA C 1 23 ? -0.201 8.887 37.702 1.00 29.90 20 ALA C CA 1
ATOM 4841 C C . ALA C 1 23 ? -0.521 9.203 36.238 1.00 28.82 20 ALA C C 1
ATOM 4842 O O . ALA C 1 23 ? -1.330 8.514 35.624 1.00 29.04 20 ALA C O 1
ATOM 4844 N N . TRP C 1 24 ? 0.106 10.245 35.696 1.00 27.73 21 TRP C N 1
ATOM 4845 C CA . TRP C 1 24 ? -0.079 10.633 34.291 1.00 26.85 21 TRP C CA 1
ATOM 4846 C C . TRP C 1 24 ? 0.457 9.542 33.356 1.00 25.88 21 TRP C C 1
ATOM 4847 O O . TRP C 1 24 ? 1.459 8.887 33.675 1.00 25.52 21 TRP C O 1
ATOM 4858 N N . LEU C 1 25 ? -0.226 9.340 32.226 1.00 24.54 22 LEU C N 1
ATOM 4859 C CA . LEU C 1 25 ? 0.276 8.499 31.122 1.00 23.78 22 LEU C CA 1
ATOM 4860 C C . LEU C 1 25 ? 0.711 9.323 29.899 1.00 23.01 22 LEU C C 1
ATOM 4861 O O . LEU C 1 25 ? 1.599 8.923 29.169 1.00 22.97 22 LEU C O 1
ATOM 4866 N N . GLU C 1 26 ? 0.055 10.454 29.670 1.00 22.46 23 GLU C N 1
ATOM 4867 C CA . GLU C 1 26 ? 0.339 11.321 28.526 1.00 21.89 23 GLU C CA 1
ATOM 4868 C C . GLU C 1 26 ? -0.426 12.589 28.760 1.00 21.67 23 GLU C C 1
ATOM 4869 O O . GLU C 1 26 ? -1.316 12.620 29.599 1.00 22.85 23 GLU C O 1
ATOM 4875 N N . VAL C 1 27 ? -0.085 13.643 28.032 1.00 21.81 24 VAL C N 1
ATOM 4876 C CA . VAL C 1 27 ? -0.887 14.862 28.073 1.00 21.34 24 VAL C CA 1
ATOM 4877 C C . VAL C 1 27 ? -0.849 15.525 26.710 1.00 21.35 24 VAL C C 1
ATOM 4878 O O . VAL C 1 27 ? 0.209 15.636 26.106 1.00 22.29 24 VAL C O 1
ATOM 4882 N N . PHE C 1 28 ? -2.015 15.967 26.253 1.00 21.99 25 PHE C N 1
ATOM 4883 C CA . PHE C 1 28 ? -2.159 16.644 24.959 1.00 21.76 25 PHE C CA 1
ATOM 4884 C C . PHE C 1 28 ? -2.083 18.160 25.174 1.00 21.41 25 PHE C C 1
ATOM 4885 O O . PHE C 1 28 ? -2.746 18.688 26.060 1.00 21.20 25 PHE C O 1
ATOM 4893 N N . TYR C 1 29 ? -1.283 18.840 24.362 1.00 21.72 26 TYR C N 1
ATOM 4894 C CA . TYR C 1 29 ? -1.142 20.301 24.416 1.00 21.86 26 TYR C CA 1
ATOM 4895 C C . TYR C 1 29 ? -1.501 20.868 23.039 1.00 21.94 26 TYR C C 1
ATOM 4896 O O . TYR C 1 29 ? -0.701 20.788 22.102 1.00 22.29 26 TYR C O 1
ATOM 4905 N N . ALA C 1 30 ? -2.704 21.434 22.933 1.00 22.44 27 ALA C N 1
ATOM 4906 C CA . ALA C 1 30 ? -3.272 21.903 21.659 1.00 22.84 27 ALA C CA 1
ATOM 4907 C C . ALA C 1 30 ? -2.543 23.107 21.071 1.00 23.45 27 ALA C C 1
ATOM 4908 O O . ALA C 1 30 ? -2.397 23.227 19.845 1.00 23.69 27 ALA C O 1
ATOM 4910 N N . LEU C 1 31 ? -2.105 23.996 21.956 1.00 24.13 28 LEU C N 1
ATOM 4911 C CA . LEU C 1 31 ? -1.518 25.283 21.570 1.00 24.67 28 LEU C CA 1
ATOM 4912 C C . LEU C 1 31 ? -0.416 25.688 22.548 1.00 24.66 28 LEU C C 1
ATOM 4913 O O . LEU C 1 31 ? -0.537 26.709 23.233 1.00 25.69 28 LEU C O 1
ATOM 4918 N N . PRO C 1 32 ? 0.675 24.910 22.612 1.00 25.10 29 PRO C N 1
ATOM 4919 C CA . PRO C 1 32 ? 1.789 25.283 23.492 1.00 25.43 29 PRO C CA 1
ATOM 4920 C C . PRO C 1 32 ? 2.477 26.588 23.087 1.00 25.97 29 PRO C C 1
ATOM 4921 O O . PRO C 1 32 ? 2.545 26.910 21.902 1.00 26.66 29 PRO C O 1
ATOM 4925 N N . LEU C 1 33 ? 3.000 27.311 24.073 1.00 26.15 30 LEU C N 1
ATOM 4926 C CA . LEU C 1 33 ? 3.668 28.596 23.832 1.00 26.21 30 LEU C CA 1
ATOM 4927 C C . LEU C 1 33 ? 5.126 28.562 24.249 1.00 26.45 30 LEU C C 1
ATOM 4928 O O . LEU C 1 33 ? 5.448 28.094 25.340 1.00 27.12 30 LEU C O 1
ATOM 4933 N N . LEU C 1 34 ? 6.003 29.035 23.367 1.00 27.04 31 LEU C N 1
ATOM 4934 C CA . LEU C 1 34 ? 7.381 29.360 23.718 1.00 27.30 31 LEU C CA 1
ATOM 4935 C C . LEU C 1 34 ? 7.374 30.824 24.159 1.00 28.14 31 LEU C C 1
ATOM 4936 O O . LEU C 1 34 ? 6.807 31.681 23.471 1.00 28.50 31 LEU C O 1
ATOM 4941 N N . LYS C 1 35 ? 7.972 31.100 25.315 1.00 29.07 32 LYS C N 1
ATOM 4942 C CA . LYS C 1 35 ? 8.061 32.463 25.857 1.00 29.35 32 LYS C CA 1
ATOM 4943 C C . LYS C 1 35 ? 6.720 33.189 25.799 1.00 29.94 32 LYS C C 1
ATOM 4944 O O . LYS C 1 35 ? 6.526 34.101 24.983 1.00 30.44 32 LYS C O 1
ATOM 4950 N N . PRO C 1 36 ? 5.788 32.801 26.681 1.00 30.03 33 PRO C N 1
ATOM 4951 C CA . PRO C 1 36 ? 4.477 33.442 26.719 1.00 30.47 33 PRO C CA 1
ATOM 4952 C C . PRO C 1 36 ? 4.613 34.910 27.122 1.00 31.09 33 PRO C C 1
ATOM 4953 O O . PRO C 1 36 ? 5.705 35.342 27.495 1.00 31.76 33 PRO C O 1
ATOM 4957 N N . SER C 1 37 ? 3.534 35.676 27.029 1.00 31.67 34 SER C N 1
ATOM 4958 C CA . SER C 1 37 ? 3.577 37.097 27.401 1.00 31.95 34 SER C CA 1
ATOM 4959 C C . SER C 1 37 ? 3.193 37.286 28.861 1.00 32.33 34 SER C C 1
ATOM 4960 O O . SER C 1 37 ? 2.389 36.525 29.399 1.00 32.72 34 SER C O 1
ATOM 4963 N N . SER C 1 38 ? 3.750 38.311 29.501 1.00 32.60 35 SER C N 1
ATOM 4964 C CA . SER C 1 38 ? 3.428 38.591 30.906 1.00 32.58 35 SER C CA 1
ATOM 4965 C C . SER C 1 38 ? 1.925 38.858 31.131 1.00 32.47 35 SER C C 1
ATOM 4966 O O . SER C 1 38 ? 1.386 38.573 32.203 1.00 32.72 35 SER C O 1
ATOM 4969 N N . GLU C 1 39 ? 1.243 39.374 30.113 1.00 32.60 36 GLU C N 1
ATOM 4970 C CA . GLU C 1 39 ? -0.184 39.682 30.233 1.00 32.47 36 GLU C CA 1
ATOM 4971 C C . GLU C 1 39 ? -1.029 38.406 30.298 1.00 32.04 36 GLU C C 1
ATOM 4972 O O . GLU C 1 39 ? -2.035 38.358 31.006 1.00 32.10 36 GLU C O 1
ATOM 4978 N N . ILE C 1 40 ? -0.615 37.375 29.562 1.00 31.71 37 ILE C N 1
ATOM 4979 C CA . ILE C 1 40 ? -1.219 36.043 29.680 1.00 31.45 37 ILE C CA 1
ATOM 4980 C C . ILE C 1 40 ? -0.850 35.415 31.030 1.00 31.24 37 ILE C C 1
ATOM 4981 O O . ILE C 1 40 ? -1.705 34.877 31.731 1.00 31.46 37 ILE C O 1
ATOM 4986 N N . VAL C 1 41 ? 0.421 35.514 31.402 1.00 31.27 38 VAL C N 1
ATOM 4987 C CA . VAL C 1 41 ? 0.917 34.879 32.616 1.00 30.98 38 VAL C CA 1
ATOM 4988 C C . VAL C 1 41 ? 0.365 35.517 33.894 1.00 31.14 38 VAL C C 1
ATOM 4989 O O . VAL C 1 41 ? 0.035 34.804 34.840 1.00 31.41 38 VAL C O 1
ATOM 4993 N N . ALA C 1 42 ? 0.248 36.846 33.920 1.00 31.24 39 ALA C N 1
ATOM 4994 C CA . ALA C 1 42 ? -0.290 37.544 35.096 1.00 31.35 39 ALA C CA 1
ATOM 4995 C C . ALA C 1 42 ? -1.742 37.168 35.309 1.00 31.60 39 ALA C C 1
ATOM 4996 O O . ALA C 1 42 ? -2.208 37.096 36.438 1.00 31.82 39 ALA C O 1
ATOM 4998 N N . ALA C 1 43 ? -2.460 36.933 34.217 1.00 31.85 40 ALA C N 1
ATOM 4999 C CA . ALA C 1 43 ? -3.857 36.531 34.317 1.00 31.87 40 ALA C CA 1
ATOM 5000 C C . ALA C 1 43 ? -3.978 35.199 35.073 1.00 32.16 40 ALA C C 1
ATOM 5001 O O . ALA C 1 43 ? -4.677 35.113 36.091 1.00 32.52 40 ALA C O 1
ATOM 5003 N N . VAL C 1 44 ? -3.256 34.186 34.594 1.00 31.94 41 VAL C N 1
ATOM 5004 C CA . VAL C 1 44 ? -3.391 32.810 35.086 1.00 31.85 41 VAL C CA 1
ATOM 5005 C C . VAL C 1 44 ? -2.575 32.517 36.347 1.00 32.07 41 VAL C C 1
ATOM 5006 O O . VAL C 1 44 ? -2.976 31.684 37.166 1.00 32.23 41 VAL C O 1
ATOM 5010 N N . ALA C 1 45 ? -1.442 33.207 36.506 1.00 32.56 42 ALA C N 1
ATOM 5011 C CA . ALA C 1 45 ? -0.459 32.885 37.563 1.00 32.58 42 ALA C CA 1
ATOM 5012 C C . ALA C 1 45 ? -1.024 32.778 38.992 1.00 32.84 42 ALA C C 1
ATOM 5013 O O . ALA C 1 45 ? -0.699 31.813 39.702 1.00 32.85 42 ALA C O 1
ATOM 5015 N N . PRO C 1 46 ? -1.869 33.751 39.415 1.00 33.15 43 PRO C N 1
ATOM 5016 C CA . PRO C 1 46 ? -2.530 33.656 40.729 1.00 33.20 43 PRO C CA 1
ATOM 5017 C C . PRO C 1 46 ? -3.606 32.565 40.810 1.00 33.40 43 PRO C C 1
ATOM 5018 O O . PRO C 1 46 ? -4.063 32.218 41.903 1.00 33.75 43 PRO C O 1
ATOM 5022 N N . ILE C 1 47 ? -4.015 32.036 39.661 1.00 33.58 44 ILE C N 1
ATOM 5023 C CA . ILE C 1 47 ? -5.052 31.012 39.621 1.00 33.24 44 ILE C CA 1
ATOM 5024 C C . ILE C 1 47 ? -4.436 29.623 39.770 1.00 32.96 44 ILE C C 1
ATOM 5025 O O . ILE C 1 47 ? -4.989 28.762 40.449 1.00 33.12 44 ILE C O 1
ATOM 5030 N N . LEU C 1 48 ? -3.273 29.411 39.163 1.00 32.48 45 LEU C N 1
ATOM 5031 C CA . LEU C 1 48 ? -2.641 28.092 39.188 1.00 32.22 45 LEU C CA 1
ATOM 5032 C C . LEU C 1 48 ? -2.053 27.733 40.555 1.00 32.20 45 LEU C C 1
ATOM 5033 O O . LEU C 1 48 ? -1.647 26.592 40.770 1.00 32.47 45 LEU C O 1
ATOM 5038 N N . GLY C 1 49 ? -2.037 28.691 41.485 1.00 32.28 46 GLY C N 1
ATOM 5039 C CA . GLY C 1 49 ? -1.213 28.570 42.676 1.00 32.12 46 GLY C CA 1
ATOM 5040 C C . GLY C 1 49 ? 0.234 28.395 42.265 1.00 31.99 46 GLY C C 1
ATOM 5041 O O . GLY C 1 49 ? 0.957 27.581 42.836 1.00 32.67 46 GLY C O 1
ATOM 5042 N N . TYR C 1 50 ? 0.642 29.134 41.235 1.00 32.07 47 TYR C N 1
ATOM 5043 C CA . TYR C 1 50 ? 2.026 29.141 40.758 1.00 31.76 47 TYR C CA 1
ATOM 5044 C C . TYR C 1 50 ? 2.730 30.313 41.419 1.00 32.02 47 TYR C C 1
ATOM 5045 O O . TYR C 1 50 ? 2.119 31.362 41.622 1.00 32.76 47 TYR C O 1
ATOM 5054 N N . ALA C 1 51 ? 3.998 30.116 41.770 1.00 32.26 48 ALA C N 1
ATOM 5055 C CA . ALA C 1 51 ? 4.857 31.193 42.275 1.00 32.41 48 ALA C CA 1
ATOM 5056 C C . ALA C 1 51 ? 6.130 31.336 41.441 1.00 32.17 48 ALA C C 1
ATOM 5057 O O . ALA C 1 51 ? 6.531 32.458 41.099 1.00 33.07 48 ALA C O 1
ATOM 5059 N N . ALA C 1 52 ? 6.763 30.209 41.117 1.00 31.62 49 ALA C N 1
ATOM 5060 C CA . ALA C 1 52 ? 7.993 30.203 40.322 1.00 31.17 49 ALA C CA 1
ATOM 5061 C C . ALA C 1 52 ? 8.452 28.774 39.981 1.00 30.76 49 ALA C C 1
ATOM 5062 O O . ALA C 1 52 ? 7.779 27.793 40.324 1.00 31.19 49 ALA C O 1
ATOM 5064 N N . GLY C 1 53 ? 9.583 28.659 39.295 1.00 29.86 50 GLY C N 1
ATOM 5065 C CA . GLY C 1 53 ? 10.160 27.352 38.963 1.00 29.71 50 GLY C CA 1
ATOM 5066 C C . GLY C 1 53 ? 9.554 26.680 37.736 1.00 29.26 50 GLY C C 1
ATOM 5067 O O . GLY C 1 53 ? 9.092 27.361 36.818 1.00 29.30 50 GLY C O 1
ATOM 5068 N N . ASN C 1 54 ? 9.598 25.341 37.721 1.00 28.77 51 ASN C N 1
ATOM 5069 C CA . ASN C 1 54 ? 8.964 24.508 36.683 1.00 28.09 51 ASN C CA 1
ATOM 5070 C C . ASN C 1 54 ? 7.884 23.642 37.328 1.00 28.00 51 ASN C C 1
ATOM 5071 O O . ASN C 1 54 ? 8.188 22.692 38.048 1.00 28.46 51 ASN C O 1
ATOM 5076 N N . GLN C 1 55 ? 6.625 23.989 37.086 1.00 27.75 52 GLN C N 1
ATOM 5077 C CA . GLN C 1 55 ? 5.500 23.406 37.809 1.00 27.42 52 GLN C CA 1
ATOM 5078 C C . GLN C 1 55 ? 4.469 22.809 36.848 1.00 27.13 52 GLN C C 1
ATOM 5079 O O . GLN C 1 55 ? 4.108 23.446 35.848 1.00 26.88 52 GLN C O 1
ATOM 5085 N N . ALA C 1 56 ? 4.000 21.602 37.173 1.00 26.88 53 ALA C N 1
ATOM 5086 C CA . ALA C 1 56 ? 2.899 20.943 36.465 1.00 26.81 53 ALA C CA 1
ATOM 5087 C C . ALA C 1 56 ? 1.671 20.961 37.362 1.00 27.25 53 ALA C C 1
ATOM 5088 O O . ALA C 1 56 ? 1.433 20.040 38.157 1.00 26.77 53 ALA C O 1
ATOM 5090 N N . LEU C 1 57 ? 0.882 22.019 37.217 1.00 27.39 54 LEU C N 1
ATOM 5091 C CA . LEU C 1 57 ? -0.174 22.316 38.165 1.00 27.57 54 LEU C CA 1
ATOM 5092 C C . LEU C 1 57 ? -1.493 21.756 37.671 1.00 27.97 54 LEU C C 1
ATOM 5093 O O . LEU C 1 57 ? -2.123 22.308 36.772 1.00 28.04 54 LEU C O 1
ATOM 5098 N N . THR C 1 58 ? -1.887 20.622 38.253 1.00 28.30 55 THR C N 1
ATOM 5099 C CA . THR C 1 58 ? -3.183 20.020 37.982 1.00 28.84 55 THR C CA 1
ATOM 5100 C C . THR C 1 58 ? -4.290 20.959 38.449 1.00 29.14 55 THR C C 1
ATOM 5101 O O . THR C 1 58 ? -4.234 21.486 39.563 1.00 30.44 55 THR C O 1
ATOM 5105 N N . PHE C 1 59 ? -5.288 21.199 37.604 1.00 29.55 56 PHE C N 1
ATOM 5106 C CA . PHE C 1 59 ? -6.328 22.176 37.929 1.00 29.46 56 PHE C CA 1
ATOM 5107 C C . PHE C 1 59 ? -7.727 21.716 37.493 1.00 29.87 56 PHE C C 1
ATOM 5108 O O . PHE C 1 59 ? -7.880 20.656 36.883 1.00 29.82 56 PHE C O 1
ATOM 5116 N N . THR C 1 60 ? -8.749 22.511 37.808 1.00 30.40 57 THR C N 1
ATOM 5117 C CA . THR C 1 60 ? -10.127 22.024 37.786 1.00 30.46 57 THR C CA 1
ATOM 5118 C C . THR C 1 60 ? -10.990 22.611 36.678 1.00 30.99 57 THR C C 1
ATOM 5119 O O . THR C 1 60 ? -10.646 23.628 36.052 1.00 31.38 57 THR C O 1
ATOM 5123 N N . SER C 1 61 ? -12.113 21.938 36.450 1.00 31.50 58 SER C N 1
ATOM 5124 C CA . SER C 1 61 ? -13.099 22.333 35.444 1.00 31.86 58 SER C CA 1
ATOM 5125 C C . SER C 1 61 ? -13.627 23.741 35.699 1.00 32.21 58 SER C C 1
ATOM 5126 O O . SER C 1 61 ? -13.877 24.513 34.766 1.00 32.56 58 SER C O 1
ATOM 5129 N N . GLN C 1 62 ? -13.798 24.062 36.975 1.00 32.40 59 GLN C N 1
ATOM 5130 C CA . GLN C 1 62 ? -14.256 25.379 37.399 1.00 32.59 59 GLN C CA 1
ATOM 5131 C C . GLN C 1 62 ? -13.214 26.444 37.088 1.00 32.37 59 GLN C C 1
ATOM 5132 O O . GLN C 1 62 ? -13.539 27.505 36.554 1.00 32.59 59 GLN C O 1
ATOM 5138 N N . GLN C 1 63 ? -11.967 26.157 37.444 1.00 32.54 60 GLN C N 1
ATOM 5139 C CA . GLN C 1 63 ? -10.844 27.055 37.163 1.00 32.35 60 GLN C CA 1
ATOM 5140 C C . GLN C 1 63 ? -10.649 27.292 35.664 1.00 32.47 60 GLN C C 1
ATOM 5141 O O . GLN C 1 63 ? -10.232 28.373 35.252 1.00 32.60 60 GLN C O 1
ATOM 5147 N N . ALA C 1 64 ? -10.949 26.279 34.857 1.00 32.65 61 ALA C N 1
ATOM 5148 C CA . ALA C 1 64 ? -10.924 26.423 33.407 1.00 33.01 61 ALA C CA 1
ATOM 5149 C C . ALA C 1 64 ? -11.875 27.533 32.955 1.00 33.20 61 ALA C C 1
ATOM 5150 O O . ALA C 1 64 ? -11.577 28.265 31.996 1.00 33.71 61 ALA C O 1
ATOM 5152 N N . TYR C 1 65 ? -13.020 27.646 33.634 1.00 33.19 62 TYR C N 1
ATOM 5153 C CA . TYR C 1 65 ? -13.960 28.749 33.399 1.00 33.33 62 TYR C CA 1
ATOM 5154 C C . TYR C 1 65 ? -13.395 30.059 33.941 1.00 33.40 62 TYR C C 1
ATOM 5155 O O . TYR C 1 65 ? -13.548 31.110 33.309 1.00 33.69 62 TYR C O 1
ATOM 5164 N N . GLN C 1 66 ? -12.745 29.990 35.106 1.00 33.48 63 GLN C N 1
ATOM 5165 C CA . GLN C 1 66 ? -12.018 31.142 35.660 1.00 33.39 63 GLN C CA 1
ATOM 5166 C C . GLN C 1 66 ? -10.976 31.655 34.665 1.00 33.44 63 GLN C C 1
ATOM 5167 O O . GLN C 1 66 ? -10.963 32.848 34.346 1.00 33.92 63 GLN C O 1
ATOM 5173 N N . LEU C 1 67 ? -10.132 30.754 34.150 1.00 33.28 64 LEU C N 1
ATOM 5174 C CA . LEU C 1 67 ? -9.050 31.152 33.239 1.00 32.98 64 LEU C CA 1
ATOM 5175 C C . LEU C 1 67 ? -9.618 31.701 31.927 1.00 33.24 64 LEU C C 1
ATOM 5176 O O . LEU C 1 67 ? -9.283 32.810 31.515 1.00 32.76 64 LEU C O 1
ATOM 5181 N N . ALA C 1 68 ? -10.503 30.935 31.296 1.00 33.76 65 ALA C N 1
ATOM 5182 C CA . ALA C 1 68 ? -11.171 31.370 30.061 1.00 34.19 65 ALA C CA 1
ATOM 5183 C C . ALA C 1 68 ? -11.616 32.831 30.158 1.00 34.89 65 ALA C C 1
ATOM 5184 O O . ALA C 1 68 ? -11.498 33.599 29.199 1.00 35.15 65 ALA C O 1
ATOM 5186 N N . ASP C 1 69 ? -12.115 33.201 31.334 1.00 35.53 66 ASP C N 1
ATOM 5187 C CA . ASP C 1 69 ? -12.540 34.570 31.616 1.00 36.06 66 ASP C CA 1
ATOM 5188 C C . ASP C 1 69 ? -11.326 35.484 31.750 1.00 36.03 66 ASP C C 1
ATOM 5189 O O . ASP C 1 69 ? -11.201 36.458 31.008 1.00 36.50 66 ASP C O 1
ATOM 5194 N N . ALA C 1 70 ? -10.421 35.146 32.668 1.00 36.05 67 ALA C N 1
ATOM 5195 C CA . ALA C 1 70 ? -9.201 35.931 32.905 1.00 36.16 67 ALA C CA 1
ATOM 5196 C C . ALA C 1 70 ? -8.312 36.148 31.663 1.00 36.28 67 ALA C C 1
ATOM 5197 O O . ALA C 1 70 ? -7.342 36.909 31.733 1.00 36.51 67 ALA C O 1
ATOM 5199 N N . LEU C 1 71 ? -8.622 35.472 30.551 1.00 36.06 68 LEU C N 1
ATOM 5200 C CA . LEU C 1 71 ? -7.924 35.684 29.277 1.00 36.04 68 LEU C CA 1
ATOM 5201 C C . LEU C 1 71 ? -8.819 36.298 28.189 1.00 36.20 68 LEU C C 1
ATOM 5202 O O . LEU C 1 71 ? -8.351 36.584 27.080 1.00 36.21 68 LEU C O 1
ATOM 5207 N N . LYS C 1 72 ? -10.105 36.489 28.485 1.00 36.52 69 LYS C N 1
ATOM 5208 C CA . LYS C 1 72 ? -10.946 37.322 27.630 1.00 36.64 69 LYS C CA 1
ATOM 5209 C C . LYS C 1 72 ? -10.280 38.690 27.542 1.00 36.60 69 LYS C C 1
ATOM 5210 O O . LYS C 1 72 ? -9.985 39.312 28.574 1.00 36.71 69 LYS C O 1
ATOM 5216 N N . GLY C 1 73 ? -9.993 39.119 26.315 1.00 36.36 70 GLY C N 1
ATOM 5217 C CA . GLY C 1 73 ? -9.305 40.386 26.071 1.00 36.16 70 GLY C CA 1
ATOM 5218 C C . GLY C 1 73 ? -7.825 40.256 25.744 1.00 35.82 70 GLY C C 1
ATOM 5219 O O . GLY C 1 73 ? -7.280 41.101 25.034 1.00 35.74 70 GLY C O 1
ATOM 5220 N N . ILE C 1 74 ? -7.173 39.206 26.255 1.00 35.56 71 ILE C N 1
ATOM 5221 C CA . ILE C 1 74 ? -5.707 39.071 26.167 1.00 35.09 71 ILE C CA 1
ATOM 5222 C C . ILE C 1 74 ? -5.272 38.207 24.989 1.00 34.89 71 ILE C C 1
ATOM 5223 O O . ILE C 1 74 ? -4.641 38.688 24.048 1.00 35.11 71 ILE C O 1
ATOM 5228 N N . ASP C 1 75 ? -5.608 36.924 25.063 1.00 34.72 72 ASP C N 1
ATOM 5229 C CA . ASP C 1 75 ? -5.212 35.943 24.064 1.00 34.47 72 ASP C CA 1
ATOM 5230 C C . ASP C 1 75 ? -6.414 35.048 23.800 1.00 34.25 72 ASP C C 1
ATOM 5231 O O . ASP C 1 75 ? -6.564 33.978 24.399 1.00 34.61 72 ASP C O 1
ATOM 5236 N N . ALA C 1 76 ? -7.269 35.506 22.891 1.00 33.65 73 ALA C N 1
ATOM 5237 C CA . ALA C 1 76 ? -8.526 34.838 22.583 1.00 33.20 73 ALA C CA 1
ATOM 5238 C C . ALA C 1 76 ? -8.389 33.328 22.360 1.00 32.74 73 ALA C C 1
ATOM 5239 O O . ALA C 1 76 ? -9.273 32.563 22.747 1.00 32.17 73 ALA C O 1
ATOM 5241 N N . ALA C 1 77 ? -7.300 32.900 21.721 1.00 32.25 74 ALA C N 1
ATOM 5242 C CA . ALA C 1 77 ? -7.121 31.482 21.404 1.00 31.88 74 ALA C CA 1
ATOM 5243 C C . ALA C 1 77 ? -6.928 30.648 22.672 1.00 31.57 74 ALA C C 1
ATOM 5244 O O . ALA C 1 77 ? -7.531 29.578 22.809 1.00 31.19 74 ALA C O 1
ATOM 5246 N N . GLN C 1 78 ? -6.090 31.140 23.586 1.00 31.19 75 GLN C N 1
ATOM 5247 C CA . GLN C 1 78 ? -5.871 30.479 24.878 1.00 31.12 75 GLN C CA 1
ATOM 5248 C C . GLN C 1 78 ? -7.119 30.507 25.737 1.00 31.54 75 GLN C C 1
ATOM 5249 O O . GLN C 1 78 ? -7.373 29.577 26.513 1.00 31.63 75 GLN C O 1
ATOM 5255 N N . SER C 1 79 ? -7.878 31.592 25.602 1.00 31.54 76 SER C N 1
ATOM 5256 C CA . SER C 1 79 ? -9.191 31.731 26.218 1.00 31.67 76 SER C CA 1
ATOM 5257 C C . SER C 1 79 ? -10.179 30.708 25.645 1.00 31.68 76 SER C C 1
ATOM 5258 O O . SER C 1 79 ? -10.783 29.945 26.397 1.00 32.12 76 SER C O 1
ATOM 5261 N N . ALA C 1 80 ? -10.319 30.682 24.315 1.00 31.66 77 ALA C N 1
ATOM 5262 C CA . ALA C 1 80 ? -11.191 29.719 23.628 1.00 31.23 77 ALA C CA 1
ATOM 5263 C C . ALA C 1 80 ? -10.732 28.267 23.832 1.00 30.94 77 ALA C C 1
ATOM 5264 O O . ALA C 1 80 ? -11.552 27.340 23.830 1.00 31.04 77 ALA C O 1
ATOM 5266 N N . LEU C 1 81 ? -9.427 28.077 24.003 1.00 30.62 78 LEU C N 1
ATOM 5267 C CA . LEU C 1 81 ? -8.867 26.782 24.381 1.00 30.31 78 LEU C CA 1
ATOM 5268 C C . LEU C 1 81 ? -9.409 26.391 25.761 1.00 30.57 78 LEU C C 1
ATOM 5269 O O . LEU C 1 81 ? -9.874 25.270 25.956 1.00 30.70 78 LEU C O 1
ATOM 5274 N N . LEU C 1 82 ? -9.384 27.334 26.701 1.00 30.87 79 LEU C N 1
ATOM 5275 C CA . LEU C 1 82 ? -9.765 27.051 28.093 1.00 31.09 79 LEU C CA 1
ATOM 5276 C C . LEU C 1 82 ? -11.282 26.908 28.301 1.00 31.75 79 LEU C C 1
ATOM 5277 O O . LEU C 1 82 ? -11.721 26.188 29.208 1.00 32.20 79 LEU C O 1
ATOM 5282 N N . SER C 1 83 ? -12.083 27.570 27.465 1.00 32.09 80 SER C N 1
ATOM 5283 C CA . SER C 1 83 ? -13.513 27.283 27.421 1.00 32.44 80 SER C CA 1
ATOM 5284 C C . SER C 1 83 ? -13.697 25.797 27.113 1.00 32.50 80 SER C C 1
ATOM 5285 O O . SER C 1 83 ? -14.249 25.065 27.936 1.00 32.76 80 SER C O 1
ATOM 5288 N N . ARG C 1 84 ? -13.185 25.357 25.958 1.00 32.75 81 ARG C N 1
ATOM 5289 C CA . ARG C 1 84 ? -13.270 23.949 25.532 1.00 32.51 81 ARG C CA 1
ATOM 5290 C C . ARG C 1 84 ? -12.864 22.982 26.655 1.00 32.29 81 ARG C C 1
ATOM 5291 O O . ARG C 1 84 ? -13.554 21.991 26.907 1.00 32.46 81 ARG C O 1
ATOM 5299 N N . LEU C 1 85 ? -11.739 23.282 27.309 1.00 32.29 82 LEU C N 1
ATOM 5300 C CA . LEU C 1 85 ? -11.165 22.431 28.370 1.00 32.07 82 LEU C CA 1
ATOM 5301 C C . LEU C 1 85 ? -12.031 22.335 29.631 1.00 32.46 82 LEU C C 1
ATOM 5302 O O . LEU C 1 85 ? -11.817 21.455 30.475 1.00 32.72 82 LEU C O 1
ATOM 5307 N N . ALA C 1 86 ? -13.004 23.236 29.753 1.00 32.70 83 ALA C N 1
ATOM 5308 C CA . ALA C 1 86 ? -13.990 23.208 30.837 1.00 32.90 83 ALA C CA 1
ATOM 5309 C C . ALA C 1 86 ? -15.089 22.156 30.626 1.00 33.33 83 ALA C C 1
ATOM 5310 O O . ALA C 1 86 ? -15.915 21.930 31.514 1.00 33.22 83 ALA C O 1
ATOM 5312 N N . GLU C 1 87 ? -15.094 21.533 29.446 1.00 33.94 84 GLU C N 1
ATOM 5313 C CA . GLU C 1 87 ? -15.997 20.430 29.123 1.00 34.21 84 GLU C CA 1
ATOM 5314 C C . GLU C 1 87 ? -15.249 19.092 29.183 1.00 34.42 84 GLU C C 1
ATOM 5315 O O . GLU C 1 87 ? -15.824 18.035 28.884 1.00 34.98 84 GLU C O 1
ATOM 5321 N N . SER C 1 88 ? -13.973 19.130 29.564 1.00 34.22 85 SER C N 1
ATOM 5322 C CA . SER C 1 88 ? -13.094 17.975 29.403 1.00 34.01 85 SER C CA 1
ATOM 5323 C C . SER C 1 88 ? -13.422 16.789 30.309 1.00 33.94 85 SER C C 1
ATOM 5324 O O . SER C 1 88 ? -13.510 16.924 31.531 1.00 33.97 85 SER C O 1
ATOM 5327 N N . GLN C 1 89 ? -13.570 15.621 29.685 1.00 33.63 86 GLN C N 1
ATOM 5328 C CA . GLN C 1 89 ? -13.826 14.363 30.392 1.00 33.17 86 GLN C CA 1
ATOM 5329 C C . GLN C 1 89 ? -12.574 13.812 31.068 1.00 32.53 86 GLN C C 1
ATOM 5330 O O . GLN C 1 89 ? -12.657 12.884 31.883 1.00 32.34 86 GLN C O 1
ATOM 5336 N N . LYS C 1 90 ? -11.424 14.396 30.726 1.00 31.64 87 LYS C N 1
ATOM 5337 C CA . LYS C 1 90 ? -10.132 13.998 31.244 1.00 30.73 87 LYS C CA 1
ATOM 5338 C C . LYS C 1 90 ? -9.613 15.075 32.207 1.00 30.34 87 LYS C C 1
ATOM 5339 O O . LYS C 1 90 ? -10.242 16.129 32.351 1.00 30.89 87 LYS C O 1
ATOM 5345 N N . PRO C 1 91 ? -8.480 14.812 32.884 1.00 29.61 88 PRO C N 1
ATOM 5346 C CA . PRO C 1 91 ? -7.850 15.781 33.797 1.00 28.91 88 PRO C CA 1
ATOM 5347 C C . PRO C 1 91 ? -6.834 16.745 33.156 1.00 28.47 88 PRO C C 1
ATOM 5348 O O . PRO C 1 91 ? -6.212 16.422 32.136 1.00 28.93 88 PRO C O 1
ATOM 5352 N N . LEU C 1 92 ? -6.670 17.919 33.780 1.00 27.64 89 LEU C N 1
ATOM 5353 C CA . LEU C 1 92 ? -5.975 19.060 33.183 1.00 26.58 89 LEU C CA 1
ATOM 5354 C C . LEU C 1 92 ? -4.671 19.395 33.903 1.00 26.38 89 LEU C C 1
ATOM 5355 O O . LEU C 1 92 ? -4.542 19.185 35.104 1.00 27.03 89 LEU C O 1
ATOM 5360 N N . VAL C 1 93 ? -3.702 19.913 33.159 1.00 26.13 90 VAL C N 1
ATOM 5361 C CA . VAL C 1 93 ? -2.385 20.212 33.713 1.00 25.48 90 VAL C CA 1
ATOM 5362 C C . VAL C 1 93 ? -1.803 21.437 33.011 1.00 25.76 90 VAL C C 1
ATOM 5363 O O . VAL C 1 93 ? -1.247 21.351 31.898 1.00 24.92 90 VAL C O 1
ATOM 5367 N N . ALA C 1 94 ? -1.984 22.588 33.661 1.00 25.60 91 ALA C N 1
ATOM 5368 C CA . ALA C 1 94 ? -1.325 23.811 33.240 1.00 25.98 91 ALA C CA 1
ATOM 5369 C C . ALA C 1 94 ? 0.120 23.658 33.664 1.00 26.14 91 ALA C C 1
ATOM 5370 O O . ALA C 1 94 ? 0.432 23.660 34.867 1.00 27.08 91 ALA C O 1
ATOM 5372 N N . THR C 1 95 ? 0.990 23.476 32.677 1.00 26.36 92 THR C N 1
ATOM 5373 C CA . THR C 1 95 ? 2.418 23.316 32.909 1.00 26.57 92 THR C CA 1
ATOM 5374 C C . THR C 1 95 ? 3.154 24.618 32.590 1.00 26.89 92 THR C C 1
ATOM 5375 O O . THR C 1 95 ? 3.052 25.131 31.470 1.00 27.05 92 THR C O 1
ATOM 5379 N N . LEU C 1 96 ? 3.890 25.147 33.575 1.00 27.26 93 LEU C N 1
ATOM 5380 C CA . LEU C 1 96 ? 4.642 26.404 33.407 1.00 27.26 93 LEU C CA 1
ATOM 5381 C C . LEU C 1 96 ? 6.112 26.239 33.763 1.00 27.36 93 LEU C C 1
ATOM 5382 O O . LEU C 1 96 ? 6.462 26.089 34.935 1.00 27.77 93 LEU C O 1
ATOM 5387 N N . LEU C 1 97 ? 6.978 26.290 32.754 1.00 27.35 94 LEU C N 1
ATOM 5388 C CA . LEU C 1 97 ? 8.417 26.240 32.974 1.00 27.34 94 LEU C CA 1
ATOM 5389 C C . LEU C 1 97 ? 9.011 27.639 33.086 1.00 27.70 94 LEU C C 1
ATOM 5390 O O . LEU C 1 97 ? 8.614 28.545 32.345 1.00 27.62 94 LEU C O 1
ATOM 5395 N N . ALA C 1 98 ? 9.977 27.800 33.999 1.00 28.05 95 ALA C N 1
ATOM 5396 C CA . ALA C 1 98 ? 10.712 29.067 34.160 1.00 28.08 95 ALA C CA 1
ATOM 5397 C C . ALA C 1 98 ? 11.962 29.092 33.312 1.00 28.03 95 ALA C C 1
ATOM 5398 O O . ALA C 1 98 ? 12.236 30.087 32.626 1.00 28.58 95 ALA C O 1
ATOM 5400 N N . GLU C 1 99 ? 12.727 28.004 33.372 1.00 28.08 96 GLU C N 1
ATOM 5401 C CA . GLU C 1 99 ? 13.943 27.847 32.595 1.00 27.85 96 GLU C CA 1
ATOM 5402 C C . GLU C 1 99 ? 13.858 26.603 31.714 1.00 27.73 96 GLU C C 1
ATOM 5403 O O . GLU C 1 99 ? 13.153 25.640 32.040 1.00 28.06 96 GLU C O 1
ATOM 5409 N N . ASP C 1 100 ? 14.583 26.635 30.601 1.00 27.40 97 ASP C N 1
ATOM 5410 C CA . ASP C 1 100 ? 14.932 25.423 29.877 1.00 27.14 97 ASP C CA 1
ATOM 5411 C C . ASP C 1 100 ? 15.809 24.576 30.806 1.00 26.93 97 ASP C C 1
ATOM 5412 O O . ASP C 1 100 ? 17.032 24.746 30.860 1.00 27.45 97 ASP C O 1
ATOM 5417 N N . ALA C 1 101 ? 15.163 23.683 31.559 1.00 26.31 98 ALA C N 1
ATOM 5418 C CA . ALA C 1 101 ? 15.842 22.858 32.569 1.00 25.75 98 ALA C CA 1
ATOM 5419 C C . ALA C 1 101 ? 15.431 21.406 32.415 1.00 25.17 98 ALA C C 1
ATOM 5420 O O . ALA C 1 101 ? 14.387 21.115 31.848 1.00 25.57 98 ALA C O 1
ATOM 5422 N N . ALA C 1 102 ? 16.244 20.490 32.922 1.00 24.94 99 ALA C N 1
ATOM 5423 C CA . ALA C 1 102 ? 15.921 19.073 32.803 1.00 24.30 99 ALA C CA 1
ATOM 5424 C C . ALA C 1 102 ? 14.502 18.848 33.315 1.00 24.26 99 ALA C C 1
ATOM 5425 O O . ALA C 1 102 ? 14.127 19.384 34.364 1.00 24.68 99 ALA C O 1
ATOM 5427 N N . PRO C 1 103 ? 13.684 18.085 32.566 1.00 23.68 100 PRO C N 1
ATOM 5428 C CA . PRO C 1 103 ? 12.319 17.937 33.054 1.00 23.79 100 PRO C CA 1
ATOM 5429 C C . PRO C 1 103 ? 12.304 17.342 34.442 1.00 23.77 100 PRO C C 1
ATOM 5430 O O . PRO C 1 103 ? 13.193 16.562 34.789 1.00 24.50 100 PRO C O 1
ATOM 5434 N N . SER C 1 104 ? 11.312 17.724 35.234 1.00 24.54 101 SER C N 1
ATOM 5435 C CA . SER C 1 104 ? 11.087 17.090 36.525 1.00 24.66 101 SER C CA 1
ATOM 5436 C C . SER C 1 104 ? 9.698 16.480 36.579 1.00 24.64 101 SER C C 1
ATOM 5437 O O . SER C 1 104 ? 9.216 16.119 37.644 1.00 25.26 101 SER C O 1
ATOM 5440 N N . SER C 1 105 ? 9.069 16.332 35.412 1.00 24.42 102 SER C N 1
ATOM 5441 C CA . SER C 1 105 ? 7.775 15.679 35.305 1.00 23.96 102 SER C CA 1
ATOM 5442 C C . SER C 1 105 ? 7.578 15.061 33.922 1.00 23.63 102 SER C C 1
ATOM 5443 O O . SER C 1 105 ? 8.087 15.577 32.910 1.00 23.38 102 SER C O 1
ATOM 5446 N N . THR C 1 106 ? 6.861 13.938 33.900 1.00 23.27 103 THR C N 1
ATOM 5447 C CA . THR C 1 106 ? 6.230 13.432 32.677 1.00 22.63 103 THR C CA 1
ATOM 5448 C C . THR C 1 106 ? 5.436 14.533 31.962 1.00 22.36 103 THR C C 1
ATOM 5449 O O . THR C 1 106 ? 5.506 14.633 30.741 1.00 23.23 103 THR C O 1
ATOM 5453 N N . ALA C 1 107 ? 4.696 15.355 32.713 1.00 22.06 104 ALA C N 1
ATOM 5454 C CA . ALA C 1 107 ? 3.833 16.406 32.126 1.00 21.56 104 ALA C CA 1
ATOM 5455 C C . ALA C 1 107 ? 4.622 17.540 31.471 1.00 21.36 104 ALA C C 1
ATOM 5456 O O . ALA C 1 107 ? 4.162 18.121 30.479 1.00 20.95 104 ALA C O 1
ATOM 5458 N N . GLU C 1 108 ? 5.791 17.861 32.037 1.00 21.81 105 GLU C N 1
ATOM 5459 C CA . GLU C 1 108 ? 6.761 18.776 31.410 1.00 21.20 105 GLU C CA 1
ATOM 5460 C C . GLU C 1 108 ? 7.489 18.086 30.249 1.00 21.02 105 GLU C C 1
ATOM 5461 O O . GLU C 1 108 ? 7.695 18.687 29.189 1.00 21.37 105 GLU C O 1
ATOM 5467 N N . ALA C 1 109 ? 7.899 16.837 30.453 1.00 20.94 106 ALA C N 1
ATOM 5468 C CA . ALA C 1 109 ? 8.452 16.024 29.370 1.00 20.72 106 ALA C CA 1
ATOM 5469 C C . ALA C 1 109 ? 7.543 16.100 28.122 1.00 20.63 106 ALA C C 1
ATOM 5470 O O . ALA C 1 109 ? 8.011 16.393 27.032 1.00 20.59 106 ALA C O 1
ATOM 5472 N N . TYR C 1 110 ? 6.248 15.862 28.310 1.00 20.92 107 TYR C N 1
ATOM 5473 C CA . TYR C 1 110 ? 5.270 15.915 27.201 1.00 20.85 107 TYR C CA 1
ATOM 5474 C C . TYR C 1 110 ? 5.130 17.302 26.582 1.00 21.21 107 TYR C C 1
ATOM 5475 O O . TYR C 1 110 ? 4.969 17.421 25.365 1.00 21.61 107 TYR C O 1
ATOM 5484 N N . LEU C 1 111 ? 5.198 18.348 27.402 1.00 21.31 108 LEU C N 1
ATOM 5485 C CA . LEU C 1 111 ? 5.245 19.714 26.872 1.00 21.46 108 LEU C CA 1
ATOM 5486 C C . LEU C 1 111 ? 6.453 19.875 25.975 1.00 21.83 108 LEU C C 1
ATOM 5487 O O . LEU C 1 111 ? 6.311 20.332 24.841 1.00 22.25 108 LEU C O 1
ATOM 5492 N N . LYS C 1 112 ? 7.629 19.483 26.466 1.00 21.72 109 LYS C N 1
ATOM 5493 C CA . LYS C 1 112 ? 8.879 19.671 25.721 1.00 21.88 109 LYS C CA 1
ATOM 5494 C C . LYS C 1 112 ? 8.946 18.949 24.371 1.00 21.90 109 LYS C C 1
ATOM 5495 O O . LYS C 1 112 ? 9.553 19.462 23.421 1.00 22.36 109 LYS C O 1
ATOM 5501 N N . LEU C 1 113 ? 8.329 17.774 24.279 1.00 21.70 110 LEU C N 1
ATOM 5502 C CA . LEU C 1 113 ? 8.237 17.080 22.995 1.00 21.12 110 LEU C CA 1
ATOM 5503 C C . LEU C 1 113 ? 7.262 17.834 22.047 1.00 20.49 110 LEU C C 1
ATOM 5504 O O . LEU C 1 113 ? 7.474 17.870 20.838 1.00 20.36 110 LEU C O 1
ATOM 5509 N N . HIS C 1 114 ? 6.228 18.465 22.598 1.00 20.62 111 HIS C N 1
ATOM 5510 C CA . HIS C 1 114 ? 5.302 19.272 21.780 1.00 20.32 111 HIS C CA 1
ATOM 5511 C C . HIS C 1 114 ? 5.980 20.499 21.138 1.00 20.37 111 HIS C C 1
ATOM 5512 O O . HIS C 1 114 ? 5.497 20.981 20.124 1.00 20.38 111 HIS C O 1
ATOM 5519 N N . LEU C 1 115 ? 7.093 20.995 21.704 1.00 20.91 112 LEU C N 1
ATOM 5520 C CA . LEU C 1 115 ? 7.785 22.179 21.155 1.00 20.74 112 LEU C CA 1
ATOM 5521 C C . LEU C 1 115 ? 8.594 21.868 19.906 1.00 21.55 112 LEU C C 1
ATOM 5522 O O . LEU C 1 115 ? 8.554 22.631 18.937 1.00 22.00 112 LEU C O 1
ATOM 5527 N N . LEU C 1 116 ? 9.340 20.765 19.923 1.00 21.65 113 LEU C N 1
ATOM 5528 C CA . LEU C 1 116 ? 9.999 20.280 18.725 1.00 21.65 113 LEU C CA 1
ATOM 5529 C C . LEU C 1 116 ? 8.938 20.055 17.627 1.00 22.22 113 LEU C C 1
ATOM 5530 O O . LEU C 1 116 ? 9.022 20.644 16.538 1.00 22.52 113 LEU C O 1
ATOM 5535 N N . SER C 1 117 ? 7.914 19.261 17.926 1.00 22.60 114 SER C N 1
ATOM 5536 C CA . SER C 1 117 ? 6.935 18.855 16.904 1.00 22.32 114 SER C CA 1
ATOM 5537 C C . SER C 1 117 ? 6.109 20.027 16.327 1.00 22.64 114 SER C C 1
ATOM 5538 O O . SER C 1 117 ? 5.951 20.117 15.103 1.00 23.48 114 SER C O 1
ATOM 5541 N N . HIS C 1 118 ? 5.645 20.940 17.180 1.00 23.02 115 HIS C N 1
ATOM 5542 C CA . HIS C 1 118 ? 5.001 22.192 16.711 1.00 23.53 115 HIS C CA 1
ATOM 5543 C C . HIS C 1 118 ? 5.998 23.150 16.047 1.00 23.93 115 HIS C C 1
ATOM 5544 O O . HIS C 1 118 ? 5.619 24.249 15.605 1.00 25.09 115 HIS C O 1
ATOM 5551 N N . ARG C 1 119 ? 7.261 22.734 15.976 1.00 23.68 116 ARG C N 1
ATOM 5552 C CA . ARG C 1 119 ? 8.353 23.520 15.418 1.00 23.85 116 ARG C CA 1
ATOM 5553 C C . ARG C 1 119 ? 8.644 24.772 16.242 1.00 24.11 116 ARG C C 1
ATOM 5554 O O . ARG C 1 119 ? 9.272 25.698 15.729 1.00 24.69 116 ARG C O 1
ATOM 5562 N N . LEU C 1 120 ? 8.194 24.811 17.497 1.00 24.05 117 LEU C N 1
ATOM 5563 C CA . LEU C 1 120 ? 8.403 25.995 18.339 1.00 24.35 117 LEU C CA 1
ATOM 5564 C C . LEU C 1 120 ? 9.869 26.125 18.726 1.00 24.70 117 LEU C C 1
ATOM 5565 O O . LEU C 1 120 ? 10.376 27.238 18.916 1.00 24.97 117 LEU C O 1
ATOM 5570 N N . VAL C 1 121 ? 10.544 24.984 18.853 1.00 24.73 118 VAL C N 1
ATOM 5571 C CA . VAL C 1 121 ? 11.996 24.935 18.963 1.00 24.58 118 VAL C CA 1
ATOM 5572 C C . VAL C 1 121 ? 12.529 23.897 17.991 1.00 24.99 118 VAL C C 1
ATOM 5573 O O . VAL C 1 121 ? 11.797 22.993 17.570 1.00 25.07 118 VAL C O 1
ATOM 5577 N N . LYS C 1 122 ? 13.805 24.019 17.655 1.00 25.14 119 LYS C N 1
ATOM 5578 C CA . LYS C 1 122 ? 14.476 23.042 16.820 1.00 25.74 119 LYS C CA 1
ATOM 5579 C C . LYS C 1 122 ? 15.190 22.038 17.717 1.00 25.85 119 LYS C C 1
ATOM 5580 O O . LYS C 1 122 ? 15.332 22.276 18.927 1.00 26.03 119 LYS C O 1
ATOM 5586 N N . PRO C 1 123 ? 15.588 20.893 17.142 1.00 25.88 120 PRO C N 1
ATOM 5587 C CA . PRO C 1 123 ? 16.366 19.902 17.878 1.00 26.02 120 PRO C CA 1
ATOM 5588 C C . PRO C 1 123 ? 17.574 20.510 18.601 1.00 25.91 120 PRO C C 1
ATOM 5589 O O . PRO C 1 123 ? 18.270 21.366 18.032 1.00 26.36 120 PRO C O 1
ATOM 5593 N N . HIS C 1 124 ? 17.793 20.072 19.844 1.00 25.79 121 HIS C N 1
ATOM 5594 C CA . HIS C 1 124 ? 18.865 20.570 20.722 1.00 25.81 121 HIS C CA 1
ATOM 5595 C C . HIS C 1 124 ? 18.642 21.948 21.333 1.00 25.82 121 HIS C C 1
ATOM 5596 O O . HIS C 1 124 ? 19.521 22.430 22.042 1.00 26.01 121 HIS C O 1
ATOM 5603 N N . ALA C 1 125 ? 17.492 22.571 21.064 1.00 25.79 122 ALA C N 1
ATOM 5604 C CA . ALA C 1 125 ? 17.127 23.872 21.646 1.00 25.63 122 ALA C CA 1
ATOM 5605 C C . ALA C 1 125 ? 16.298 23.657 22.888 1.00 25.47 122 ALA C C 1
ATOM 5606 O O . ALA C 1 125 ? 15.609 24.567 23.357 1.00 26.14 122 ALA C O 1
ATOM 5608 N N . VAL C 1 126 ? 16.371 22.445 23.430 1.00 24.99 123 VAL C N 1
ATOM 5609 C CA . VAL C 1 126 ? 15.479 22.017 24.478 1.00 24.48 123 VAL C CA 1
ATOM 5610 C C . VAL C 1 126 ? 16.211 20.987 25.338 1.00 24.17 123 VAL C C 1
ATOM 5611 O O . VAL C 1 126 ? 16.922 20.119 24.818 1.00 23.76 123 VAL C O 1
ATOM 5615 N N . ASN C 1 127 ? 16.083 21.119 26.655 1.00 23.87 124 ASN C N 1
ATOM 5616 C CA . ASN C 1 127 ? 16.778 20.211 27.562 1.00 23.62 124 ASN C CA 1
ATOM 5617 C C . ASN C 1 127 ? 15.953 18.950 27.693 1.00 23.17 124 ASN C C 1
ATOM 5618 O O . ASN C 1 127 ? 14.873 18.979 28.261 1.00 23.72 124 ASN C O 1
ATOM 5623 N N . LEU C 1 128 ? 16.473 17.862 27.144 1.00 23.94 125 LEU C N 1
ATOM 5624 C CA . LEU C 1 128 ? 15.857 16.543 27.250 1.00 23.68 125 LEU C CA 1
ATOM 5625 C C . LEU C 1 128 ? 16.789 15.589 28.014 1.00 24.06 125 LEU C C 1
ATOM 5626 O O . LEU C 1 128 ? 16.837 14.367 27.739 1.00 23.66 125 LEU C O 1
ATOM 5631 N N . SER C 1 129 ? 17.517 16.152 28.988 1.00 24.07 126 SER C N 1
ATOM 5632 C CA . SER C 1 129 ? 18.329 15.364 29.915 1.00 24.12 126 SER C CA 1
ATOM 5633 C C . SER C 1 129 ? 17.421 14.696 30.931 1.00 24.33 126 SER C C 1
ATOM 5634 O O . SER C 1 129 ? 16.667 15.363 31.633 1.00 24.66 126 SER C O 1
ATOM 5637 N N . GLY C 1 130 ? 17.480 13.371 30.982 1.00 25.04 127 GLY C N 1
ATOM 5638 C CA . GLY C 1 130 ? 16.741 12.583 31.958 1.00 25.35 127 GLY C CA 1
ATOM 5639 C C . GLY C 1 130 ? 15.321 12.197 31.575 1.00 25.75 127 GLY C C 1
ATOM 5640 O O . GLY C 1 130 ? 14.588 11.665 32.401 1.00 26.23 127 GLY C O 1
ATOM 5641 N N . ILE C 1 131 ? 14.917 12.457 30.333 1.00 25.91 128 ILE C N 1
ATOM 5642 C CA . ILE C 1 131 ? 13.496 12.380 29.978 1.00 25.90 128 ILE C CA 1
ATOM 5643 C C . ILE C 1 131 ? 12.924 10.948 30.021 1.00 26.14 128 ILE C C 1
ATOM 5644 O O . ILE C 1 131 ? 11.790 10.754 30.457 1.00 26.42 128 ILE C O 1
ATOM 5649 N N . PHE C 1 132 ? 13.713 9.960 29.607 1.00 26.34 129 PHE C N 1
ATOM 5650 C CA . PHE C 1 132 ? 13.243 8.563 29.504 1.00 26.60 129 PHE C CA 1
ATOM 5651 C C . PHE C 1 132 ? 12.517 8.033 30.751 1.00 26.65 129 PHE C C 1
ATOM 5652 O O . PHE C 1 132 ? 11.381 7.553 30.643 1.00 26.36 129 PHE C O 1
ATOM 5660 N N . PRO C 1 133 ? 13.146 8.131 31.941 1.00 26.62 130 PRO C N 1
ATOM 5661 C CA . PRO C 1 133 ? 12.443 7.718 33.161 1.00 26.64 130 PRO C CA 1
ATOM 5662 C C . PRO C 1 133 ? 11.072 8.347 33.346 1.00 26.21 130 PRO C C 1
ATOM 5663 O O . PRO C 1 133 ? 10.211 7.736 33.972 1.00 26.61 130 PRO C O 1
ATOM 5667 N N . LEU C 1 134 ? 10.876 9.545 32.789 1.00 26.02 131 LEU C N 1
ATOM 5668 C CA . LEU C 1 134 ? 9.653 10.329 32.965 1.00 25.45 131 LEU C CA 1
ATOM 5669 C C . LEU C 1 134 ? 8.561 10.052 31.922 1.00 25.14 131 LEU C C 1
ATOM 5670 O O . LEU C 1 134 ? 7.541 10.737 31.897 1.00 26.09 131 LEU C O 1
ATOM 5675 N N . LEU C 1 135 ? 8.758 9.068 31.058 1.00 24.23 132 LEU C N 1
ATOM 5676 C CA . LEU C 1 135 ? 7.734 8.734 30.070 1.00 23.36 132 LEU C CA 1
ATOM 5677 C C . LEU C 1 135 ? 7.280 7.298 30.304 1.00 22.67 132 LEU C C 1
ATOM 5678 O O . LEU C 1 135 ? 7.969 6.372 29.909 1.00 22.57 132 LEU C O 1
ATOM 5683 N N . PRO C 1 136 ? 6.130 7.106 30.976 1.00 22.56 133 PRO C N 1
ATOM 5684 C CA . PRO C 1 136 ? 5.721 5.728 31.254 1.00 22.42 133 PRO C CA 1
ATOM 5685 C C . PRO C 1 136 ? 5.552 4.927 29.957 1.00 22.61 133 PRO C C 1
ATOM 5686 O O . PRO C 1 136 ? 5.114 5.481 28.938 1.00 23.10 133 PRO C O 1
ATOM 5690 N N . ASN C 1 137 ? 5.989 3.672 29.971 1.00 22.31 134 ASN C N 1
ATOM 5691 C CA . ASN C 1 137 ? 5.797 2.760 28.836 1.00 22.26 134 ASN C CA 1
ATOM 5692 C C . ASN C 1 137 ? 4.322 2.390 28.854 1.00 21.85 134 ASN C C 1
ATOM 5693 O O . ASN C 1 137 ? 3.823 1.832 29.843 1.00 22.35 134 ASN C O 1
ATOM 5698 N N . VAL C 1 138 ? 3.631 2.762 27.777 1.00 21.27 135 VAL C N 1
ATOM 5699 C CA . VAL C 1 138 ? 2.171 2.793 27.701 1.00 20.89 135 VAL C CA 1
ATOM 5700 C C . VAL C 1 138 ? 1.692 1.944 26.528 1.00 20.32 135 VAL C C 1
ATOM 5701 O O . VAL C 1 138 ? 2.452 1.692 25.582 1.00 20.55 135 VAL C O 1
ATOM 5705 N N . ALA C 1 139 ? 0.451 1.480 26.621 1.00 20.37 136 ALA C N 1
ATOM 5706 C CA . ALA C 1 139 ? -0.250 0.834 25.507 1.00 20.26 136 ALA C CA 1
ATOM 5707 C C . ALA C 1 139 ? -0.965 1.897 24.688 1.00 19.59 136 ALA C C 1
ATOM 5708 O O . ALA C 1 139 ? -1.899 2.542 25.174 1.00 19.96 136 ALA C O 1
ATOM 5710 N N . TRP C 1 140 ? -0.515 2.083 23.451 1.00 19.41 137 TRP C N 1
ATOM 5711 C CA . TRP C 1 140 ? -1.124 3.033 22.535 1.00 19.05 137 TRP C CA 1
ATOM 5712 C C . TRP C 1 140 ? -2.115 2.294 21.669 1.00 19.13 137 TRP C C 1
ATOM 5713 O O . TRP C 1 140 ? -1.735 1.473 20.805 1.00 19.36 137 TRP C O 1
ATOM 5724 N N . THR C 1 141 ? -3.377 2.605 21.913 1.00 19.21 138 THR C N 1
ATOM 5725 C CA . THR C 1 141 ? -4.505 1.885 21.347 1.00 19.25 138 THR C CA 1
ATOM 5726 C C . THR C 1 141 ? -5.509 2.839 20.734 1.00 19.52 138 THR C C 1
ATOM 5727 O O . THR C 1 141 ? -5.365 4.057 20.856 1.00 19.85 138 THR C O 1
ATOM 5731 N N . ASN C 1 142 ? -6.551 2.283 20.114 1.00 19.80 139 ASN C N 1
ATOM 5732 C CA . ASN C 1 142 ? -7.602 3.090 19.505 1.00 20.25 139 ASN C CA 1
ATOM 5733 C C . ASN C 1 142 ? -8.445 3.908 20.481 1.00 20.56 139 ASN C C 1
ATOM 5734 O O . ASN C 1 142 ? -9.003 4.905 20.066 1.00 20.95 139 ASN C O 1
ATOM 5739 N N . ILE C 1 143 ? -8.534 3.502 21.756 1.00 21.07 140 ILE C N 1
ATOM 5740 C CA . ILE C 1 143 ? -9.246 4.294 22.781 1.00 21.69 140 ILE C CA 1
ATOM 5741 C C . ILE C 1 143 ? -8.325 5.313 23.457 1.00 21.98 140 ILE C C 1
ATOM 5742 O O . ILE C 1 143 ? -8.776 6.129 24.272 1.00 23.38 140 ILE C O 1
ATOM 5747 N N . GLY C 1 144 ? -7.041 5.261 23.129 1.00 22.46 141 GLY C N 1
ATOM 5748 C CA . GLY C 1 144 ? -6.062 6.180 23.674 1.00 22.21 141 GLY C CA 1
ATOM 5749 C C . GLY C 1 144 ? -5.002 5.479 24.496 1.00 22.59 141 GLY C C 1
ATOM 5750 O O . GLY C 1 144 ? -4.530 4.381 24.151 1.00 22.08 141 GLY C O 1
ATOM 5751 N N . ALA C 1 145 ? -4.615 6.130 25.586 1.00 22.37 142 ALA C N 1
ATOM 5752 C CA . ALA C 1 145 ? -3.521 5.650 26.412 1.00 22.75 142 ALA C CA 1
ATOM 5753 C C . ALA C 1 145 ? -4.049 4.681 27.461 1.00 22.40 142 ALA C C 1
ATOM 5754 O O . ALA C 1 145 ? -4.968 5.011 28.212 1.00 23.12 142 ALA C O 1
ATOM 5756 N N . VAL C 1 146 ? -3.461 3.489 27.499 1.00 22.79 143 VAL C N 1
ATOM 5757 C CA . VAL C 1 146 ? -3.828 2.452 28.463 1.00 22.58 143 VAL C CA 1
ATOM 5758 C C . VAL C 1 146 ? -2.582 1.985 29.230 1.00 22.58 143 VAL C C 1
ATOM 5759 O O . VAL C 1 146 ? -1.531 1.682 28.642 1.00 22.37 143 VAL C O 1
ATOM 5763 N N . ASP C 1 147 ? -2.703 1.939 30.553 1.00 22.76 144 ASP C N 1
ATOM 5764 C CA . ASP C 1 147 ? -1.607 1.493 31.403 1.00 23.17 144 ASP C CA 1
ATOM 5765 C C . ASP C 1 147 ? -1.364 -0.005 31.178 1.00 23.24 144 ASP C C 1
ATOM 5766 O O . ASP C 1 147 ? -2.311 -0.766 31.021 1.00 22.85 144 ASP C O 1
ATOM 5771 N N . LEU C 1 148 ? -0.096 -0.415 31.143 1.00 23.72 145 LEU C N 1
ATOM 5772 C CA . LEU C 1 148 ? 0.251 -1.815 30.856 1.00 24.11 145 LEU C CA 1
ATOM 5773 C C . LEU C 1 148 ? -0.389 -2.819 31.815 1.00 24.66 145 LEU C C 1
ATOM 5774 O O . LEU C 1 148 ? -0.763 -3.922 31.401 1.00 25.27 145 LEU C O 1
ATOM 5779 N N . ALA C 1 149 ? -0.531 -2.424 33.077 1.00 24.71 146 ALA C N 1
ATOM 5780 C CA . ALA C 1 149 ? -1.124 -3.275 34.106 1.00 24.49 146 ALA C CA 1
ATOM 5781 C C . ALA C 1 149 ? -2.611 -3.533 33.875 1.00 24.28 146 ALA C C 1
ATOM 5782 O O . ALA C 1 149 ? -3.123 -4.553 34.317 1.00 24.33 146 ALA C O 1
ATOM 5784 N N . GLU C 1 150 ? -3.288 -2.620 33.178 1.00 24.16 147 GLU C N 1
ATOM 5785 C CA . GLU C 1 150 ? -4.742 -2.683 32.992 1.00 24.24 147 GLU C CA 1
ATOM 5786 C C . GLU C 1 150 ? -5.174 -3.155 31.595 1.00 23.77 147 GLU C C 1
ATOM 5787 O O . GLU C 1 150 ? -6.373 -3.249 31.318 1.00 24.00 147 GLU C O 1
ATOM 5793 N N . LEU C 1 151 ? -4.206 -3.447 30.732 1.00 23.69 148 LEU C N 1
ATOM 5794 C CA . LEU C 1 151 ? -4.481 -3.725 29.311 1.00 23.45 148 LEU C CA 1
ATOM 5795 C C . LEU C 1 151 ? -5.297 -5.006 29.124 1.00 23.67 148 LEU C C 1
ATOM 5796 O O . LEU C 1 151 ? -6.419 -4.948 28.642 1.00 23.72 148 LEU C O 1
ATOM 5801 N N . ALA C 1 152 ? -4.759 -6.150 29.555 1.00 23.92 149 ALA C N 1
ATOM 5802 C CA . ALA C 1 152 ? -5.384 -7.463 29.282 1.00 23.72 149 ALA C CA 1
ATOM 5803 C C . ALA C 1 152 ? -6.870 -7.484 29.598 1.00 23.82 149 ALA C C 1
ATOM 5804 O O . ALA C 1 152 ? -7.658 -8.122 28.899 1.00 23.79 149 ALA C O 1
ATOM 5806 N N . GLU C 1 153 ? -7.238 -6.761 30.648 1.00 24.10 150 GLU C N 1
ATOM 5807 C CA . GLU C 1 153 ? -8.610 -6.596 31.047 1.00 24.59 150 GLU C CA 1
ATOM 5808 C C . GLU C 1 153 ? -9.453 -5.987 29.927 1.00 24.29 150 GLU C C 1
ATOM 5809 O O . GLU C 1 153 ? -10.447 -6.578 29.510 1.00 24.52 150 GLU C O 1
ATOM 5815 N N . LEU C 1 154 ? -9.052 -4.811 29.452 1.00 23.97 151 LEU C N 1
ATOM 5816 C CA . LEU C 1 154 ? -9.812 -4.107 28.412 1.00 23.85 151 LEU C CA 1
ATOM 5817 C C . LEU C 1 154 ? -9.750 -4.847 27.067 1.00 23.69 151 LEU C C 1
ATOM 5818 O O . LEU C 1 154 ? -10.689 -4.775 26.272 1.00 23.77 151 LEU C O 1
ATOM 5823 N N . GLN C 1 155 ? -8.656 -5.567 26.821 1.00 23.66 152 GLN C N 1
ATOM 5824 C CA . GLN C 1 155 ? -8.550 -6.423 25.635 1.00 23.82 152 GLN C CA 1
ATOM 5825 C C . GLN C 1 155 ? -9.646 -7.494 25.618 1.00 24.11 152 GLN C C 1
ATOM 5826 O O . GLN C 1 155 ? -10.246 -7.762 24.575 1.00 23.81 152 GLN C O 1
ATOM 5832 N N . LEU C 1 156 ? -9.927 -8.080 26.782 1.00 24.62 153 LEU C N 1
ATOM 5833 C CA . LEU C 1 156 ? -10.882 -9.189 26.882 1.00 24.80 153 LEU C CA 1
ATOM 5834 C C . LEU C 1 156 ? -12.302 -8.682 26.704 1.00 25.13 153 LEU C C 1
ATOM 5835 O O . LEU C 1 156 ? -13.100 -9.271 25.984 1.00 24.63 153 LEU C O 1
ATOM 5840 N N . GLU C 1 157 ? -12.613 -7.584 27.380 1.00 25.86 154 GLU C N 1
ATOM 5841 C CA . GLU C 1 157 ? -13.950 -7.015 27.321 1.00 26.06 154 GLU C CA 1
ATOM 5842 C C . GLU C 1 157 ? -14.341 -6.661 25.896 1.00 25.56 154 GLU C C 1
ATOM 5843 O O . GLU C 1 157 ? -15.453 -6.939 25.480 1.00 25.74 154 GLU C O 1
ATOM 5849 N N . ALA C 1 158 ? -13.409 -6.098 25.139 1.00 25.44 155 ALA C N 1
ATOM 5850 C CA . ALA C 1 158 ? -13.659 -5.770 23.739 1.00 24.96 155 ALA C CA 1
ATOM 5851 C C . ALA C 1 158 ? -14.065 -7.034 22.972 1.00 24.72 155 ALA C C 1
ATOM 5852 O O . ALA C 1 158 ? -15.058 -7.030 22.263 1.00 24.74 155 ALA C O 1
ATOM 5854 N N . ARG C 1 159 ? -13.298 -8.108 23.135 1.00 24.75 156 ARG C N 1
ATOM 5855 C CA . ARG C 1 159 ? -13.571 -9.378 22.446 1.00 25.00 156 ARG C CA 1
ATOM 5856 C C . ARG C 1 159 ? -14.933 -9.969 22.781 1.00 25.42 156 ARG C C 1
ATOM 5857 O O . ARG C 1 159 ? -15.560 -10.577 21.919 1.00 25.75 156 ARG C O 1
ATOM 5865 N N . LEU C 1 160 ? -15.379 -9.808 24.024 1.00 26.06 157 LEU C N 1
ATOM 5866 C CA . LEU C 1 160 ? -16.712 -10.272 24.436 1.00 26.56 157 LEU C CA 1
ATOM 5867 C C . LEU C 1 160 ? -17.808 -9.544 23.682 1.00 27.25 157 LEU C C 1
ATOM 5868 O O . LEU C 1 160 ? -18.786 -10.155 23.255 1.00 27.27 157 LEU C O 1
ATOM 5873 N N . LYS C 1 161 ? -17.619 -8.238 23.495 1.00 27.97 158 LYS C N 1
ATOM 5874 C CA . LYS C 1 161 ? -18.607 -7.402 22.818 1.00 28.21 158 LYS C CA 1
ATOM 5875 C C . LYS C 1 161 ? -18.471 -7.468 21.295 1.00 28.08 158 LYS C C 1
ATOM 5876 O O . LYS C 1 161 ? -19.079 -6.673 20.584 1.00 28.24 158 LYS C O 1
ATOM 5882 N N . GLY C 1 162 ? -17.670 -8.411 20.799 1.00 27.66 159 GLY C N 1
ATOM 5883 C CA . GLY C 1 162 ? -17.503 -8.610 19.364 1.00 27.39 159 GLY C CA 1
ATOM 5884 C C . GLY C 1 162 ? -16.678 -7.520 18.712 1.00 27.02 159 GLY C C 1
ATOM 5885 O O . GLY C 1 162 ? -16.736 -7.342 17.500 1.00 27.35 159 GLY C O 1
ATOM 5886 N N . LYS C 1 163 ? -15.893 -6.818 19.529 1.00 26.67 160 LYS C N 1
ATOM 5887 C CA . LYS C 1 163 ? -15.122 -5.654 19.116 1.00 26.00 160 LYS C CA 1
ATOM 5888 C C . LYS C 1 163 ? -13.635 -5.963 19.283 1.00 25.02 160 LYS C C 1
ATOM 5889 O O . LYS C 1 163 ? -13.269 -7.031 19.812 1.00 24.82 160 LYS C O 1
ATOM 5895 N N . LEU C 1 164 ? -12.790 -5.021 18.857 1.00 23.64 161 LEU C N 1
ATOM 5896 C CA . LEU C 1 164 ? -11.334 -5.133 18.953 1.00 22.66 161 LEU C CA 1
ATOM 5897 C C . LEU C 1 164 ? -10.720 -3.932 19.681 1.00 22.12 161 LEU C C 1
ATOM 5898 O O . LEU C 1 164 ? -10.976 -2.779 19.331 1.00 21.35 161 LEU C O 1
ATOM 5903 N N . LEU C 1 165 ? -9.885 -4.198 20.680 1.00 21.81 162 LEU C N 1
ATOM 5904 C CA . LEU C 1 165 ? -9.088 -3.132 21.282 1.00 21.92 162 LEU C CA 1
ATOM 5905 C C . LEU C 1 165 ? -7.742 -3.172 20.596 1.00 21.56 162 LEU C C 1
ATOM 5906 O O . LEU C 1 165 ? -6.888 -3.996 20.933 1.00 22.67 162 LEU C O 1
ATOM 5911 N N . GLU C 1 166 ? -7.542 -2.315 19.593 1.00 21.07 163 GLU C N 1
ATOM 5912 C CA . GLU C 1 166 ? -6.310 -2.393 18.820 1.00 20.10 163 GLU C CA 1
ATOM 5913 C C . GLU C 1 166 ? -5.154 -1.751 19.565 1.00 19.90 163 GLU C C 1
ATOM 5914 O O . GLU C 1 166 ? -5.277 -0.614 20.007 1.00 20.17 163 GLU C O 1
ATOM 5920 N N . VAL C 1 167 ? -4.045 -2.479 19.688 1.00 19.33 164 VAL C N 1
ATOM 5921 C CA . VAL C 1 167 ? -2.823 -1.966 20.305 1.00 19.17 164 VAL C CA 1
ATOM 5922 C C . VAL C 1 167 ? -1.777 -1.742 19.227 1.00 18.99 164 VAL C C 1
ATOM 5923 O O . VAL C 1 167 ? -1.120 -2.689 18.787 1.00 18.56 164 VAL C O 1
ATOM 5927 N N . PHE C 1 168 ? -1.617 -0.483 18.803 1.00 18.78 165 PHE C N 1
ATOM 5928 C CA . PHE C 1 168 ? -0.811 -0.192 17.611 1.00 18.82 165 PHE C CA 1
ATOM 5929 C C . PHE C 1 168 ? 0.651 0.156 17.898 1.00 18.77 165 PHE C C 1
ATOM 5930 O O . PHE C 1 168 ? 1.477 0.103 17.000 1.00 19.47 165 PHE C O 1
ATOM 5938 N N . SER C 1 169 ? 0.963 0.502 19.146 1.00 19.39 166 SER C N 1
ATOM 5939 C CA . SER C 1 169 ? 2.355 0.655 19.620 1.00 19.35 166 SER C CA 1
ATOM 5940 C C . SER C 1 169 ? 2.348 0.386 21.119 1.00 19.42 166 SER C C 1
ATOM 5941 O O . SER C 1 169 ? 1.324 0.560 21.773 1.00 19.81 166 SER C O 1
ATOM 5944 N N . VAL C 1 170 ? 3.487 -0.065 21.632 1.00 20.00 167 VAL C N 1
ATOM 5945 C CA . VAL C 1 170 ? 3.755 -0.176 23.072 1.00 19.70 167 VAL C CA 1
ATOM 5946 C C . VAL C 1 170 ? 5.176 0.404 23.266 1.00 19.33 167 VAL C C 1
ATOM 5947 O O . VAL C 1 170 ? 6.184 -0.273 23.015 1.00 19.53 167 VAL C O 1
ATOM 5951 N N . ASP C 1 171 ? 5.239 1.684 23.639 1.00 19.76 168 ASP C N 1
ATOM 5952 C CA . ASP C 1 171 ? 6.491 2.427 23.732 1.00 19.89 168 ASP C CA 1
ATOM 5953 C C . ASP C 1 171 ? 6.303 3.608 24.680 1.00 20.30 168 ASP C C 1
ATOM 5954 O O . ASP C 1 171 ? 5.180 3.944 25.076 1.00 20.11 168 ASP C O 1
ATOM 5959 N N . LYS C 1 172 ? 7.423 4.240 25.026 1.00 20.54 169 LYS C N 1
ATOM 5960 C CA . LYS C 1 172 ? 7.433 5.400 25.897 1.00 20.85 169 LYS C CA 1
ATOM 5961 C C . LYS C 1 172 ? 7.178 6.687 25.089 1.00 20.95 169 LYS C C 1
ATOM 5962 O O . LYS C 1 172 ? 6.853 7.728 25.657 1.00 22.54 169 LYS C O 1
ATOM 5968 N N . PHE C 1 173 ? 7.276 6.600 23.763 1.00 20.43 170 PHE C N 1
ATOM 5969 C CA . PHE C 1 173 ? 6.890 7.709 22.895 1.00 20.17 170 PHE C CA 1
ATOM 5970 C C . PHE C 1 173 ? 5.623 7.353 22.117 1.00 19.51 170 PHE C C 1
ATOM 5971 O O . PHE C 1 173 ? 5.513 6.245 21.581 1.00 19.57 170 PHE C O 1
ATOM 5979 N N . PRO C 1 174 ? 4.666 8.285 22.041 1.00 19.38 171 PRO C N 1
ATOM 5980 C CA . PRO C 1 174 ? 3.583 8.090 21.066 1.00 18.91 171 PRO C CA 1
ATOM 5981 C C . PRO C 1 174 ? 4.050 8.495 19.673 1.00 18.96 171 PRO C C 1
ATOM 5982 O O . PRO C 1 174 ? 5.182 8.980 19.502 1.00 18.53 171 PRO C O 1
ATOM 5986 N N . LYS C 1 175 ? 3.210 8.283 18.669 1.00 18.77 172 LYS C N 1
ATOM 5987 C CA . LYS C 1 175 ? 3.513 8.832 17.352 1.00 18.44 172 LYS C CA 1
ATOM 5988 C C . LYS C 1 175 ? 3.077 10.282 17.347 1.00 18.11 172 LYS C C 1
ATOM 5989 O O . LYS C 1 175 ? 2.076 10.638 17.960 1.00 17.27 172 LYS C O 1
ATOM 5995 N N . MET C 1 176 ? 3.839 11.105 16.640 1.00 18.54 173 MET C N 1
ATOM 5996 C CA . MET C 1 176 ? 3.628 12.544 16.621 1.00 18.51 173 MET C CA 1
ATOM 5997 C C . MET C 1 176 ? 2.232 12.944 16.170 1.00 18.81 173 MET C C 1
ATOM 5998 O O . MET C 1 176 ? 1.578 13.761 16.823 1.00 19.40 173 MET C O 1
ATOM 6003 N N . THR C 1 177 ? 1.784 12.385 15.048 1.00 19.19 174 THR C N 1
ATOM 6004 C CA . THR C 1 177 ? 0.566 12.852 14.386 1.00 19.13 174 THR C CA 1
ATOM 6005 C C . THR C 1 177 ? -0.692 12.730 15.229 1.00 19.27 174 THR C C 1
ATOM 6006 O O . THR C 1 177 ? -1.684 13.410 14.953 1.00 19.93 174 THR C O 1
ATOM 6010 N N . ASP C 1 178 ? -0.667 11.883 16.266 1.00 19.25 175 ASP C N 1
ATOM 6011 C CA . ASP C 1 178 ? -1.790 11.806 17.179 1.00 19.39 175 ASP C CA 1
ATOM 6012 C C . ASP C 1 178 ? -1.902 13.072 18.033 1.00 19.11 175 ASP C C 1
ATOM 6013 O O . ASP C 1 178 ? -2.940 13.295 18.636 1.00 19.77 175 ASP C O 1
ATOM 6018 N N . TYR C 1 179 ? -0.842 13.888 18.078 1.00 19.36 176 TYR C N 1
ATOM 6019 C CA . TYR C 1 179 ? -0.847 15.174 18.790 1.00 19.45 176 TYR C CA 1
ATOM 6020 C C . TYR C 1 179 ? -0.769 16.407 17.871 1.00 19.62 176 TYR C C 1
ATOM 6021 O O . TYR C 1 179 ? -1.367 17.433 18.184 1.00 19.73 176 TYR C O 1
ATOM 6030 N N . VAL C 1 180 ? -0.060 16.295 16.746 1.00 19.95 177 VAL C N 1
ATOM 6031 C CA . VAL C 1 180 ? 0.216 17.446 15.867 1.00 20.00 177 VAL C CA 1
ATOM 6032 C C . VAL C 1 180 ? 0.677 17.009 14.474 1.00 20.02 177 VAL C C 1
ATOM 6033 O O . VAL C 1 180 ? 1.488 16.093 14.344 1.00 20.01 177 VAL C O 1
ATOM 6037 N N . VAL C 1 181 ? 0.138 17.661 13.444 1.00 20.31 178 VAL C N 1
ATOM 6038 C CA . VAL C 1 181 ? 0.682 17.572 12.087 1.00 20.34 178 VAL C CA 1
ATOM 6039 C C . VAL C 1 181 ? 0.972 18.989 11.604 1.00 21.39 178 VAL C C 1
ATOM 6040 O O . VAL C 1 181 ? 0.055 19.708 11.213 1.00 20.91 178 VAL C O 1
ATOM 6044 N N . PRO C 1 182 ? 2.246 19.400 11.636 1.00 22.47 179 PRO C N 1
ATOM 6045 C CA . PRO C 1 182 ? 2.553 20.768 11.232 1.00 23.27 179 PRO C CA 1
ATOM 6046 C C . PRO C 1 182 ? 2.351 20.972 9.723 1.00 23.83 179 PRO C C 1
ATOM 6047 O O . PRO C 1 182 ? 2.067 20.021 8.997 1.00 23.88 179 PRO C O 1
ATOM 6051 N N . ALA C 1 183 ? 2.501 22.203 9.254 1.00 24.71 180 ALA C N 1
ATOM 6052 C CA . ALA C 1 183 ? 2.073 22.548 7.899 1.00 24.48 180 ALA C CA 1
ATOM 6053 C C . ALA C 1 183 ? 3.066 22.110 6.810 1.00 24.18 180 ALA C C 1
ATOM 6054 O O . ALA C 1 183 ? 4.281 22.093 7.031 1.00 24.67 180 ALA C O 1
ATOM 6056 N N . GLY C 1 184 ? 2.533 21.743 5.645 1.00 23.82 181 GLY C N 1
ATOM 6057 C CA . GLY C 1 184 ? 3.342 21.420 4.455 1.00 23.74 181 GLY C CA 1
ATOM 6058 C C . GLY C 1 184 ? 4.065 20.087 4.543 1.00 23.40 181 GLY C C 1
ATOM 6059 O O . GLY C 1 184 ? 5.075 19.858 3.875 1.00 23.85 181 GLY C O 1
ATOM 6060 N N . VAL C 1 185 ? 3.509 19.195 5.348 1.00 22.83 182 VAL C N 1
ATOM 6061 C CA . VAL C 1 185 ? 4.140 17.950 5.719 1.00 22.55 182 VAL C CA 1
ATOM 6062 C C . VAL C 1 185 ? 3.381 16.767 5.118 1.00 22.03 182 VAL C C 1
ATOM 6063 O O . VAL C 1 185 ? 2.148 16.779 5.056 1.00 22.08 182 VAL C O 1
ATOM 6067 N N . ARG C 1 186 ? 4.123 15.769 4.654 1.00 21.38 183 ARG C N 1
ATOM 6068 C CA . ARG C 1 186 ? 3.577 14.455 4.306 1.00 21.08 183 ARG C CA 1
ATOM 6069 C C . ARG C 1 186 ? 4.325 13.366 5.059 1.00 20.71 183 ARG C C 1
ATOM 6070 O O . ARG C 1 186 ? 5.554 13.365 5.089 1.00 20.83 183 ARG C O 1
ATOM 6078 N N . ILE C 1 187 ? 3.571 12.456 5.667 1.00 19.99 184 ILE C N 1
ATOM 6079 C CA . ILE C 1 187 ? 4.131 11.290 6.351 1.00 19.79 184 ILE C CA 1
ATOM 6080 C C . ILE C 1 187 ? 3.297 10.063 5.980 1.00 19.77 184 ILE C C 1
ATOM 6081 O O . ILE C 1 187 ? 2.159 9.919 6.446 1.00 19.49 184 ILE C O 1
ATOM 6086 N N . ALA C 1 188 ? 3.851 9.199 5.120 1.00 19.54 185 ALA C N 1
ATOM 6087 C CA . ALA C 1 188 ? 3.083 8.089 4.536 1.00 19.96 185 ALA C CA 1
ATOM 6088 C C . ALA C 1 188 ? 2.630 7.110 5.611 1.00 19.93 185 ALA C C 1
ATOM 6089 O O . ALA C 1 188 ? 1.482 6.675 5.614 1.00 19.86 185 ALA C O 1
ATOM 6091 N N . ASP C 1 189 ? 3.537 6.787 6.527 1.00 20.20 186 ASP C N 1
ATOM 6092 C CA . ASP C 1 189 ? 3.249 5.868 7.636 1.00 20.19 186 ASP C CA 1
ATOM 6093 C C . ASP C 1 189 ? 3.650 6.572 8.942 1.00 20.01 186 ASP C C 1
ATOM 6094 O O . ASP C 1 189 ? 4.816 6.555 9.348 1.00 20.55 186 ASP C O 1
ATOM 6099 N N . THR C 1 190 ? 2.675 7.202 9.578 1.00 19.83 187 THR C N 1
ATOM 6100 C CA . THR C 1 190 ? 2.912 8.001 10.776 1.00 19.59 187 THR C CA 1
ATOM 6101 C C . THR C 1 190 ? 3.365 7.187 11.992 1.00 19.62 187 THR C C 1
ATOM 6102 O O . THR C 1 190 ? 3.730 7.770 13.007 1.00 19.15 187 THR C O 1
ATOM 6106 N N . ALA C 1 191 ? 3.347 5.853 11.885 1.00 19.56 188 ALA C N 1
ATOM 6107 C CA . ALA C 1 191 ? 3.997 5.000 12.879 1.00 19.67 188 ALA C CA 1
ATOM 6108 C C . ALA C 1 191 ? 5.480 5.335 12.938 1.00 19.32 188 ALA C C 1
ATOM 6109 O O . ALA C 1 191 ? 6.096 5.186 13.975 1.00 19.70 188 ALA C O 1
ATOM 6111 N N . ARG C 1 192 ? 6.034 5.801 11.821 1.00 19.32 189 ARG C N 1
ATOM 6112 C CA . ARG C 1 192 ? 7.475 5.982 11.680 1.00 19.43 189 ARG C CA 1
ATOM 6113 C C . ARG C 1 192 ? 8.039 7.329 12.102 1.00 19.02 189 ARG C C 1
ATOM 6114 O O . ARG C 1 192 ? 9.212 7.588 11.865 1.00 18.35 189 ARG C O 1
ATOM 6122 N N . VAL C 1 193 ? 7.231 8.192 12.704 1.00 18.71 190 VAL C N 1
ATOM 6123 C CA . VAL C 1 193 ? 7.724 9.486 13.152 1.00 18.62 190 VAL C CA 1
ATOM 6124 C C . VAL C 1 193 ? 7.257 9.704 14.588 1.00 18.50 190 VAL C C 1
ATOM 6125 O O . VAL C 1 193 ? 6.072 9.910 14.836 1.00 18.83 190 VAL C O 1
ATOM 6129 N N . ARG C 1 194 ? 8.207 9.629 15.522 1.00 18.42 191 ARG C N 1
ATOM 6130 C CA . ARG C 1 194 ? 7.919 9.825 16.954 1.00 18.82 191 ARG C CA 1
ATOM 6131 C C . ARG C 1 194 ? 7.560 11.263 17.296 1.00 18.86 191 ARG C C 1
ATOM 6132 O O . ARG C 1 194 ? 7.925 12.189 16.582 1.00 20.01 191 ARG C O 1
ATOM 6140 N N . LEU C 1 195 ? 6.840 11.436 18.399 1.00 18.98 192 LEU C N 1
ATOM 6141 C CA . LEU C 1 195 ? 6.595 12.751 18.953 1.00 18.86 192 LEU C CA 1
ATOM 6142 C C . LEU C 1 195 ? 7.953 13.272 19.403 1.00 19.21 192 LEU C C 1
ATOM 6143 O O . LEU C 1 195 ? 8.774 12.502 19.910 1.00 18.79 192 LEU C O 1
ATOM 6148 N N . GLY C 1 196 ? 8.187 14.567 19.198 1.00 19.21 193 GLY C N 1
ATOM 6149 C CA . GLY C 1 196 ? 9.497 15.182 19.456 1.00 19.60 193 GLY C CA 1
ATOM 6150 C C . GLY C 1 196 ? 10.303 15.389 18.191 1.00 19.92 193 GLY C C 1
ATOM 6151 O O . GLY C 1 196 ? 11.407 15.951 18.236 1.00 20.48 193 GLY C O 1
ATOM 6152 N N . ALA C 1 197 ? 9.769 14.909 17.063 1.00 19.88 194 ALA C N 1
ATOM 6153 C CA . ALA C 1 197 ? 10.421 15.056 15.770 1.00 19.75 194 ALA C CA 1
ATOM 6154 C C . ALA C 1 197 ? 10.036 16.411 15.177 1.00 19.92 194 ALA C C 1
ATOM 6155 O O . ALA C 1 197 ? 8.907 16.876 15.329 1.00 20.72 194 ALA C O 1
ATOM 6157 N N . TYR C 1 198 ? 11.012 17.043 14.544 1.00 20.64 195 TYR C N 1
ATOM 6158 C CA . TYR C 1 198 ? 10.854 18.312 13.857 1.00 20.07 195 TYR C CA 1
ATOM 6159 C C . TYR C 1 198 ? 10.773 17.926 12.400 1.00 20.02 195 TYR C C 1
ATOM 6160 O O . TYR C 1 198 ? 11.757 17.456 11.833 1.00 20.20 195 TYR C O 1
ATOM 6169 N N . ILE C 1 199 ? 9.585 18.068 11.813 1.00 19.80 196 ILE C N 1
ATOM 6170 C CA . ILE C 1 199 ? 9.370 17.800 10.398 1.00 20.10 196 ILE C CA 1
ATOM 6171 C C . ILE C 1 199 ? 9.105 19.146 9.697 1.00 20.39 196 ILE C C 1
ATOM 6172 O O . ILE C 1 199 ? 8.013 19.697 9.789 1.00 21.28 196 ILE C O 1
ATOM 6177 N N . GLY C 1 200 ? 10.121 19.673 9.028 1.00 21.42 197 GLY C N 1
ATOM 6178 C CA . GLY C 1 200 ? 10.069 21.014 8.439 1.00 22.27 197 GLY C CA 1
ATOM 6179 C C . GLY C 1 200 ? 9.283 21.076 7.148 1.00 22.65 197 GLY C C 1
ATOM 6180 O O . GLY C 1 200 ? 9.136 20.066 6.452 1.00 22.48 197 GLY C O 1
ATOM 6181 N N . GLU C 1 201 ? 8.773 22.272 6.842 1.00 23.59 198 GLU C N 1
ATOM 6182 C CA . GLU C 1 201 ? 7.901 22.488 5.685 1.00 24.14 198 GLU C CA 1
ATOM 6183 C C . GLU C 1 201 ? 8.538 21.927 4.428 1.00 23.76 198 GLU C C 1
ATOM 6184 O O . GLU C 1 201 ? 9.746 22.088 4.199 1.00 23.75 198 GLU C O 1
ATOM 6190 N N . GLY C 1 202 ? 7.721 21.264 3.622 1.00 23.68 199 GLY C N 1
ATOM 6191 C CA . GLY C 1 202 ? 8.174 20.649 2.378 1.00 23.70 199 GLY C CA 1
ATOM 6192 C C . GLY C 1 202 ? 8.868 19.314 2.553 1.00 23.37 199 GLY C C 1
ATOM 6193 O O . GLY C 1 202 ? 9.447 18.786 1.601 1.00 23.53 199 GLY C O 1
ATOM 6194 N N . THR C 1 203 ? 8.831 18.766 3.766 1.00 23.57 200 THR C N 1
ATOM 6195 C CA . THR C 1 203 ? 9.389 17.440 4.007 1.00 23.13 200 THR C CA 1
ATOM 6196 C C . THR C 1 203 ? 8.351 16.398 3.626 1.00 22.82 200 THR C C 1
ATOM 6197 O O . THR C 1 203 ? 7.178 16.527 3.950 1.00 22.35 200 THR C O 1
ATOM 6201 N N . THR C 1 204 ? 8.800 15.373 2.919 1.00 23.01 201 THR C N 1
ATOM 6202 C CA . THR C 1 204 ? 7.994 14.206 2.633 1.00 23.16 201 THR C CA 1
ATOM 6203 C C . THR C 1 204 ? 8.710 12.978 3.202 1.00 22.92 201 THR C C 1
ATOM 6204 O O . THR C 1 204 ? 9.724 12.548 2.665 1.00 23.09 201 THR C O 1
ATOM 6208 N N . VAL C 1 205 ? 8.169 12.425 4.287 1.00 22.96 202 VAL C N 1
ATOM 6209 C CA . VAL C 1 205 ? 8.666 11.177 4.868 1.00 22.74 202 VAL C CA 1
ATOM 6210 C C . VAL C 1 205 ? 7.906 9.981 4.272 1.00 22.81 202 VAL C C 1
ATOM 6211 O O . VAL C 1 205 ? 6.703 9.799 4.526 1.00 22.28 202 VAL C O 1
ATOM 6215 N N . MET C 1 206 ? 8.604 9.176 3.478 1.00 22.58 203 MET C N 1
ATOM 6216 C CA . MET C 1 206 ? 8.006 7.982 2.894 1.00 22.94 203 MET C CA 1
ATOM 6217 C C . MET C 1 206 ? 7.898 6.868 3.942 1.00 22.66 203 MET C C 1
ATOM 6218 O O . MET C 1 206 ? 8.421 6.971 5.052 1.00 21.70 203 MET C O 1
ATOM 6223 N N . HIS C 1 207 ? 7.223 5.800 3.544 1.00 22.80 204 HIS C N 1
ATOM 6224 C CA . HIS C 1 207 ? 6.896 4.677 4.408 1.00 23.14 204 HIS C CA 1
ATOM 6225 C C . HIS C 1 207 ? 8.139 4.117 5.077 1.00 23.34 204 HIS C C 1
ATOM 6226 O O . HIS C 1 207 ? 8.097 3.724 6.245 1.00 23.23 204 HIS C O 1
ATOM 6233 N N . GLU C 1 208 ? 9.239 4.092 4.324 1.00 23.45 205 GLU C N 1
ATOM 6234 C CA . GLU C 1 208 ? 10.520 3.568 4.791 1.00 23.80 205 GLU C CA 1
ATOM 6235 C C . GLU C 1 208 ? 11.299 4.554 5.682 1.00 23.56 205 GLU C C 1
ATOM 6236 O O . GLU C 1 208 ? 12.255 4.160 6.372 1.00 23.83 205 GLU C O 1
ATOM 6242 N N . GLY C 1 209 ? 10.885 5.822 5.695 1.00 22.89 206 GLY C N 1
ATOM 6243 C CA . GLY C 1 209 ? 11.524 6.820 6.531 1.00 22.46 206 GLY C CA 1
ATOM 6244 C C . GLY C 1 209 ? 11.218 6.598 7.999 1.00 22.31 206 GLY C C 1
ATOM 6245 O O . GLY C 1 209 ? 10.184 6.032 8.343 1.00 21.85 206 GLY C O 1
ATOM 6246 N N . PHE C 1 210 ? 12.136 7.012 8.863 1.00 21.36 207 PHE C N 1
ATOM 6247 C CA . PHE C 1 210 ? 11.886 7.064 10.294 1.00 21.45 207 PHE C CA 1
ATOM 6248 C C . PHE C 1 210 ? 12.467 8.372 10.841 1.00 20.98 207 PHE C C 1
ATOM 6249 O O . PHE C 1 210 ? 13.544 8.777 10.415 1.00 20.40 207 PHE C O 1
ATOM 6257 N N . VAL C 1 211 ? 11.771 9.007 11.783 1.00 20.70 208 VAL C N 1
ATOM 6258 C CA . VAL C 1 211 ? 12.307 10.193 12.476 1.00 20.76 208 VAL C CA 1
ATOM 6259 C C . VAL C 1 211 ? 12.070 10.130 13.990 1.00 20.27 208 VAL C C 1
ATOM 6260 O O . VAL C 1 211 ? 10.943 10.097 14.455 1.00 20.44 208 VAL C O 1
ATOM 6264 N N . ASN C 1 212 ? 13.160 10.154 14.747 1.00 20.38 209 ASN C N 1
ATOM 6265 C CA . ASN C 1 212 ? 13.144 10.011 16.197 1.00 20.35 209 ASN C CA 1
ATOM 6266 C C . ASN C 1 212 ? 12.822 11.348 16.899 1.00 21.02 209 ASN C C 1
ATOM 6267 O O . ASN C 1 212 ? 12.781 12.409 16.268 1.00 20.41 209 ASN C O 1
ATOM 6272 N N . PHE C 1 213 ? 12.566 11.297 18.202 1.00 21.32 210 PHE C N 1
ATOM 6273 C CA . PHE C 1 213 ? 12.434 12.528 18.985 1.00 21.74 210 PHE C CA 1
ATOM 6274 C C . PHE C 1 213 ? 13.738 13.333 18.859 1.00 21.85 210 PHE C C 1
ATOM 6275 O O . PHE C 1 213 ? 14.789 12.767 18.529 1.00 22.40 210 PHE C O 1
ATOM 6283 N N . ASN C 1 214 ? 13.663 14.643 19.106 1.00 21.85 211 ASN C N 1
ATOM 6284 C CA . ASN C 1 214 ? 14.823 15.541 19.044 1.00 22.14 211 ASN C CA 1
ATOM 6285 C C . ASN C 1 214 ? 15.621 15.404 17.734 1.00 21.89 211 ASN C C 1
ATOM 6286 O O . ASN C 1 214 ? 16.850 15.474 17.732 1.00 22.10 211 ASN C O 1
ATOM 6291 N N . ALA C 1 215 ? 14.924 15.222 16.615 1.00 22.10 212 ALA C N 1
ATOM 6292 C CA . ALA C 1 215 ? 15.581 14.923 15.338 1.00 22.39 212 ALA C CA 1
ATOM 6293 C C . ALA C 1 215 ? 14.715 15.319 14.150 1.00 22.31 212 ALA C C 1
ATOM 6294 O O . ALA C 1 215 ? 13.504 15.428 14.287 1.00 23.24 212 ALA C O 1
ATOM 6296 N N . GLY C 1 216 ? 15.318 15.522 12.983 1.00 22.79 213 GLY C N 1
ATOM 6297 C CA . GLY C 1 216 ? 14.512 15.786 11.801 1.00 22.82 213 GLY C CA 1
ATOM 6298 C C . GLY C 1 216 ? 15.088 16.621 10.681 1.00 23.15 213 GLY C C 1
ATOM 6299 O O . GLY C 1 216 ? 16.277 16.521 10.353 1.00 23.59 213 GLY C O 1
ATOM 6300 N N . THR C 1 217 ? 14.213 17.422 10.078 1.00 23.11 214 THR C N 1
ATOM 6301 C CA . THR C 1 217 ? 14.467 18.043 8.788 1.00 23.40 214 THR C CA 1
ATOM 6302 C C . THR C 1 217 ? 14.214 19.553 8.813 1.00 23.82 214 THR C C 1
ATOM 6303 O O . THR C 1 217 ? 13.203 20.014 9.327 1.00 23.72 214 THR C O 1
ATOM 6307 N N . GLU C 1 218 ? 15.145 20.307 8.239 1.00 24.65 215 GLU C N 1
ATOM 6308 C CA . GLU C 1 218 ? 14.953 21.733 7.983 1.00 25.09 215 GLU C CA 1
ATOM 6309 C C . GLU C 1 218 ? 13.752 21.963 7.071 1.00 24.79 215 GLU C C 1
ATOM 6310 O O . GLU C 1 218 ? 12.942 22.869 7.300 1.00 24.13 215 GLU C O 1
ATOM 6316 N N . GLY C 1 219 ? 13.636 21.127 6.046 1.00 24.70 216 GLY C N 1
ATOM 6317 C CA . GLY C 1 219 ? 12.564 21.245 5.072 1.00 25.23 216 GLY C CA 1
ATOM 6318 C C . GLY C 1 219 ? 12.997 22.219 3.989 1.00 25.36 216 GLY C C 1
ATOM 6319 O O . GLY C 1 219 ? 13.637 23.215 4.298 1.00 25.89 216 GLY C O 1
ATOM 6320 N N . PRO C 1 220 ? 12.694 21.926 2.715 1.00 25.78 217 PRO C N 1
ATOM 6321 C CA . PRO C 1 220 ? 12.113 20.685 2.202 1.00 25.81 217 PRO C CA 1
ATOM 6322 C C . PRO C 1 220 ? 13.082 19.512 2.269 1.00 25.97 217 PRO C C 1
ATOM 6323 O O . PRO C 1 220 ? 14.277 19.696 2.519 1.00 25.27 217 PRO C O 1
ATOM 6327 N N . GLY C 1 221 ? 12.566 18.312 2.036 1.00 26.06 218 GLY C N 1
ATOM 6328 C CA . GLY C 1 221 ? 13.413 17.131 1.990 1.00 26.55 218 GLY C CA 1
ATOM 6329 C C . GLY C 1 221 ? 12.624 15.866 1.749 1.00 26.50 218 GLY C C 1
ATOM 6330 O O . GLY C 1 221 ? 11.457 15.792 2.088 1.00 26.13 218 GLY C O 1
ATOM 6331 N N . MET C 1 222 ? 13.272 14.881 1.141 1.00 27.09 219 MET C N 1
ATOM 6332 C CA . MET C 1 222 ? 12.664 13.572 0.904 1.00 27.26 219 MET C CA 1
ATOM 6333 C C . MET C 1 222 ? 13.364 12.581 1.821 1.00 27.21 219 MET C C 1
ATOM 6334 O O . MET C 1 222 ? 14.539 12.256 1.613 1.00 27.72 219 MET C O 1
ATOM 6339 N N . ILE C 1 223 ? 12.663 12.142 2.866 1.00 27.01 220 ILE C N 1
ATOM 6340 C CA . ILE C 1 223 ? 13.231 11.208 3.842 1.00 26.71 220 ILE C CA 1
ATOM 6341 C C . ILE C 1 223 ? 12.671 9.799 3.633 1.00 26.72 220 ILE C C 1
ATOM 6342 O O . ILE C 1 223 ? 11.533 9.518 3.999 1.00 26.00 220 ILE C O 1
ATOM 6347 N N . GLU C 1 224 ? 13.475 8.919 3.049 1.00 26.66 221 GLU C N 1
ATOM 6348 C CA . GLU C 1 224 ? 13.073 7.529 2.863 1.00 27.03 221 GLU C CA 1
ATOM 6349 C C . GLU C 1 224 ? 13.943 6.613 3.732 1.00 26.97 221 GLU C C 1
ATOM 6350 O O . GLU C 1 224 ? 13.945 5.402 3.549 1.00 26.63 221 GLU C O 1
ATOM 6356 N N . GLY C 1 225 ? 14.656 7.216 4.687 1.00 26.73 222 GLY C N 1
ATOM 6357 C CA . GLY C 1 225 ? 15.571 6.502 5.580 1.00 27.01 222 GLY C CA 1
ATOM 6358 C C . GLY C 1 225 ? 15.422 6.936 7.026 1.00 26.95 222 GLY C C 1
ATOM 6359 O O . GLY C 1 225 ? 14.514 7.689 7.369 1.00 26.67 222 GLY C O 1
ATOM 6360 N N . ARG C 1 226 ? 16.337 6.466 7.870 1.00 27.35 223 ARG C N 1
ATOM 6361 C CA . ARG C 1 226 ? 16.201 6.567 9.321 1.00 27.54 223 ARG C CA 1
ATOM 6362 C C . ARG C 1 226 ? 16.983 7.741 9.918 1.00 27.31 223 ARG C C 1
ATOM 6363 O O . ARG C 1 226 ? 18.211 7.816 9.791 1.00 27.45 223 ARG C O 1
ATOM 6371 N N . VAL C 1 227 ? 16.257 8.652 10.564 1.00 26.85 224 VAL C N 1
ATOM 6372 C CA . VAL C 1 227 ? 16.838 9.835 11.207 1.00 26.44 224 VAL C CA 1
ATOM 6373 C C . VAL C 1 227 ? 16.886 9.646 12.721 1.00 26.40 224 VAL C C 1
ATOM 6374 O O . VAL C 1 227 ? 15.866 9.751 13.420 1.00 26.08 224 VAL C O 1
ATOM 6378 N N . SER C 1 228 ? 18.090 9.383 13.219 1.00 26.57 225 SER C N 1
ATOM 6379 C CA . SER C 1 228 ? 18.294 8.961 14.601 1.00 26.59 225 SER C CA 1
ATOM 6380 C C . SER C 1 228 ? 18.186 10.126 15.580 1.00 26.84 225 SER C C 1
ATOM 6381 O O . SER C 1 228 ? 18.188 11.296 15.184 1.00 27.05 225 SER C O 1
ATOM 6384 N N . ALA C 1 229 ? 18.071 9.796 16.861 1.00 26.61 226 ALA C N 1
ATOM 6385 C CA . ALA C 1 229 ? 17.909 10.806 17.911 1.00 26.74 226 ALA C CA 1
ATOM 6386 C C . ALA C 1 229 ? 19.012 11.873 17.848 1.00 26.72 226 ALA C C 1
ATOM 6387 O O . ALA C 1 229 ? 20.196 11.541 17.800 1.00 26.78 226 ALA C O 1
ATOM 6389 N N . GLY C 1 230 ? 18.624 13.147 17.826 1.00 26.64 227 GLY C N 1
ATOM 6390 C CA . GLY C 1 230 ? 19.600 14.247 17.757 1.00 26.42 227 GLY C CA 1
ATOM 6391 C C . GLY C 1 230 ? 20.129 14.601 16.370 1.00 26.26 227 GLY C C 1
ATOM 6392 O O . GLY C 1 230 ? 20.919 15.522 16.238 1.00 26.24 227 GLY C O 1
ATOM 6393 N N . VAL C 1 231 ? 19.724 13.877 15.334 1.00 26.23 228 VAL C N 1
ATOM 6394 C CA . VAL C 1 231 ? 20.245 14.134 13.988 1.00 26.52 228 VAL C CA 1
ATOM 6395 C C . VAL C 1 231 ? 19.376 15.185 13.294 1.00 26.80 228 VAL C C 1
ATOM 6396 O O . VAL C 1 231 ? 18.140 15.154 13.425 1.00 26.05 228 VAL C O 1
ATOM 6400 N N . PHE C 1 232 ? 20.018 16.102 12.567 1.00 26.95 229 PHE C N 1
ATOM 6401 C CA . PHE C 1 232 ? 19.305 17.141 11.807 1.00 27.56 229 PHE C CA 1
ATOM 6402 C C . PHE C 1 232 ? 19.744 17.189 10.332 1.00 27.66 229 PHE C C 1
ATOM 6403 O O . PHE C 1 232 ? 20.946 17.200 10.013 1.00 27.57 229 PHE C O 1
ATOM 6411 N N . VAL C 1 233 ? 18.753 17.224 9.443 1.00 27.60 230 VAL C N 1
ATOM 6412 C CA . VAL C 1 233 ? 18.970 17.170 8.000 1.00 27.77 230 VAL C CA 1
ATOM 6413 C C . VAL C 1 233 ? 18.668 18.550 7.411 1.00 28.16 230 VAL C C 1
ATOM 6414 O O . VAL C 1 233 ? 17.556 19.049 7.541 1.00 28.58 230 VAL C O 1
ATOM 6418 N N . GLY C 1 234 ? 19.658 19.165 6.775 1.00 28.56 231 GLY C N 1
ATOM 6419 C CA . GLY C 1 234 ? 19.491 20.489 6.180 1.00 28.88 231 GLY C CA 1
ATOM 6420 C C . GLY C 1 234 ? 18.619 20.534 4.938 1.00 29.00 231 GLY C C 1
ATOM 6421 O O . GLY C 1 234 ? 18.302 19.504 4.323 1.00 28.85 231 GLY C O 1
ATOM 6422 N N . LYS C 1 235 ? 18.241 21.749 4.548 1.00 29.09 232 LYS C N 1
ATOM 6423 C CA . LYS C 1 235 ? 17.286 21.934 3.454 1.00 29.00 232 LYS C CA 1
ATOM 6424 C C . LYS C 1 235 ? 17.780 21.313 2.158 1.00 28.89 232 LYS C C 1
ATOM 6425 O O . LYS C 1 235 ? 18.987 21.210 1.927 1.00 28.99 232 LYS C O 1
ATOM 6431 N N . GLY C 1 236 ? 16.830 20.895 1.326 1.00 28.62 233 GLY C N 1
ATOM 6432 C CA . GLY C 1 236 ? 17.120 20.399 -0.014 1.00 28.78 233 GLY C CA 1
ATOM 6433 C C . GLY C 1 236 ? 17.709 19.003 -0.124 1.00 28.84 233 GLY C C 1
ATOM 6434 O O . GLY C 1 236 ? 18.089 18.597 -1.227 1.00 29.43 233 GLY C O 1
ATOM 6435 N N . SER C 1 237 ? 17.760 18.253 0.983 1.00 29.02 234 SER C N 1
ATOM 6436 C CA . SER C 1 237 ? 18.435 16.945 1.013 1.00 29.08 234 SER C CA 1
ATOM 6437 C C . SER C 1 237 ? 17.516 15.749 0.729 1.00 29.19 234 SER C C 1
ATOM 6438 O O . SER C 1 237 ? 16.307 15.809 0.942 1.00 28.57 234 SER C O 1
ATOM 6441 N N . ASP C 1 238 ? 18.116 14.670 0.235 1.00 29.23 235 ASP C N 1
ATOM 6442 C CA . ASP C 1 238 ? 17.406 13.434 -0.098 1.00 29.53 235 ASP C CA 1
ATOM 6443 C C . ASP C 1 238 ? 18.012 12.268 0.677 1.00 29.39 235 ASP C C 1
ATOM 6444 O O . ASP C 1 238 ? 19.162 11.904 0.439 1.00 29.13 235 ASP C O 1
ATOM 6449 N N . LEU C 1 239 ? 17.255 11.693 1.609 1.00 29.29 236 LEU C N 1
ATOM 6450 C CA . LEU C 1 239 ? 17.654 10.427 2.220 1.00 29.23 236 LEU C CA 1
ATOM 6451 C C . LEU C 1 239 ? 16.917 9.284 1.510 1.00 29.27 236 LEU C C 1
ATOM 6452 O O . LEU C 1 239 ? 15.687 9.214 1.540 1.00 28.85 236 LEU C O 1
ATOM 6457 N N . GLY C 1 240 ? 17.680 8.407 0.866 1.00 29.32 237 GLY C N 1
ATOM 6458 C CA . GLY C 1 240 ? 17.133 7.293 0.087 1.00 29.73 237 GLY C CA 1
ATOM 6459 C C . GLY C 1 240 ? 16.630 6.129 0.921 1.00 29.82 237 GLY C C 1
ATOM 6460 O O . GLY C 1 240 ? 16.850 6.066 2.129 1.00 29.61 237 GLY C O 1
ATOM 6461 N N . GLY C 1 241 ? 15.941 5.204 0.260 1.00 30.49 238 GLY C N 1
ATOM 6462 C CA . GLY C 1 241 ? 15.271 4.095 0.932 1.00 30.88 238 GLY C CA 1
ATOM 6463 C C . GLY C 1 241 ? 16.181 3.216 1.768 1.00 31.13 238 GLY C C 1
ATOM 6464 O O . GLY C 1 241 ? 17.157 2.657 1.263 1.00 31.69 238 GLY C O 1
ATOM 6465 N N . GLY C 1 242 ? 15.866 3.099 3.052 1.00 31.51 239 GLY C N 1
ATOM 6466 C CA . GLY C 1 242 ? 16.581 2.200 3.954 1.00 31.94 239 GLY C CA 1
ATOM 6467 C C . GLY C 1 242 ? 17.915 2.722 4.467 1.00 32.23 239 GLY C C 1
ATOM 6468 O O . GLY C 1 242 ? 18.598 2.032 5.228 1.00 31.83 239 GLY C O 1
ATOM 6469 N N . CYS C 1 243 ? 18.285 3.941 4.073 1.00 32.61 240 CYS C N 1
ATOM 6470 C CA . CYS C 1 243 ? 19.561 4.501 4.494 1.00 33.16 240 CYS C CA 1
ATOM 6471 C C . CYS C 1 243 ? 19.538 4.772 5.990 1.00 33.81 240 CYS C C 1
ATOM 6472 O O . CYS C 1 243 ? 18.486 5.016 6.586 1.00 34.04 240 CYS C O 1
ATOM 6475 N N . SER C 1 244 ? 20.715 4.690 6.589 1.00 34.33 241 SER C N 1
ATOM 6476 C CA . SER C 1 244 ? 20.878 4.779 8.028 1.00 34.75 241 SER C CA 1
ATOM 6477 C C . SER C 1 244 ? 21.707 6.018 8.359 1.00 35.14 241 SER C C 1
ATOM 6478 O O . SER C 1 244 ? 22.585 6.405 7.592 1.00 35.08 241 SER C O 1
ATOM 6481 N N . THR C 1 245 ? 21.378 6.647 9.482 1.00 35.88 242 THR C N 1
ATOM 6482 C CA . THR C 1 245 ? 22.261 7.578 10.173 1.00 36.49 242 THR C CA 1
ATOM 6483 C C . THR C 1 245 ? 22.438 6.968 11.567 1.00 37.39 242 THR C C 1
ATOM 6484 O O . THR C 1 245 ? 21.661 6.082 11.950 1.00 37.67 242 THR C O 1
ATOM 6488 N N . MET C 1 246 ? 23.445 7.407 12.320 1.00 38.14 243 MET C N 1
ATOM 6489 C CA . MET C 1 246 ? 23.705 6.805 13.636 1.00 38.68 243 MET C CA 1
ATOM 6490 C C . MET C 1 246 ? 23.393 7.778 14.782 1.00 38.95 243 MET C C 1
ATOM 6491 O O . MET C 1 246 ? 23.391 8.999 14.593 1.00 38.59 243 MET C O 1
ATOM 6496 N N . GLY C 1 247 ? 23.109 7.215 15.957 1.00 39.08 244 GLY C N 1
ATOM 6497 C CA . GLY C 1 247 ? 22.683 7.987 17.124 1.00 39.45 244 GLY C CA 1
ATOM 6498 C C . GLY C 1 247 ? 23.647 7.833 18.284 1.00 39.52 244 GLY C C 1
ATOM 6499 O O . GLY C 1 247 ? 23.991 8.815 18.944 1.00 40.27 244 GLY C O 1
ATOM 6500 N N . ASN C 1 254 ? 31.993 10.183 21.650 1.00 46.32 251 ASN C N 1
ATOM 6501 C CA . ASN C 1 254 ? 30.956 10.152 20.621 1.00 46.32 251 ASN C CA 1
ATOM 6502 C C . ASN C 1 254 ? 30.928 11.423 19.771 1.00 46.17 251 ASN C C 1
ATOM 6503 O O . ASN C 1 254 ? 31.669 12.378 20.032 1.00 46.36 251 ASN C O 1
ATOM 6508 N N . ILE C 1 255 ? 30.067 11.413 18.752 1.00 45.76 252 ILE C N 1
ATOM 6509 C CA . ILE C 1 255 ? 29.867 12.562 17.866 1.00 45.34 252 ILE C CA 1
ATOM 6510 C C . ILE C 1 255 ? 28.403 12.612 17.396 1.00 44.74 252 ILE C C 1
ATOM 6511 O O . ILE C 1 255 ? 27.775 11.569 17.175 1.00 45.13 252 ILE C O 1
ATOM 6516 N N . VAL C 1 256 ? 27.864 13.824 17.274 1.00 43.88 253 VAL C N 1
ATOM 6517 C CA . VAL C 1 256 ? 26.472 14.028 16.854 1.00 43.00 253 VAL C CA 1
ATOM 6518 C C . VAL C 1 256 ? 26.397 14.129 15.335 1.00 42.21 253 VAL C C 1
ATOM 6519 O O . VAL C 1 256 ? 26.850 15.114 14.750 1.00 42.28 253 VAL C O 1
ATOM 6523 N N . ILE C 1 257 ? 25.821 13.105 14.707 1.00 41.08 254 ILE C N 1
ATOM 6524 C CA . ILE C 1 257 ? 25.713 13.043 13.249 1.00 40.16 254 ILE C CA 1
ATOM 6525 C C . ILE C 1 257 ? 24.758 14.109 12.722 1.00 39.45 254 ILE C C 1
ATOM 6526 O O . ILE C 1 257 ? 23.686 14.331 13.293 1.00 39.37 254 ILE C O 1
ATOM 6531 N N . SER C 1 258 ? 25.161 14.770 11.639 1.00 38.47 255 SER C N 1
ATOM 6532 C CA . SER C 1 258 ? 24.300 15.719 10.941 1.00 37.63 255 SER C CA 1
ATOM 6533 C C . SER C 1 258 ? 24.444 15.554 9.433 1.00 37.00 255 SER C C 1
ATOM 6534 O O . SER C 1 258 ? 25.445 15.025 8.950 1.00 36.74 255 SER C O 1
ATOM 6537 N N . VAL C 1 259 ? 23.424 15.986 8.699 1.00 36.27 256 VAL C N 1
ATOM 6538 C CA . VAL C 1 259 ? 23.486 16.053 7.243 1.00 35.59 256 VAL C CA 1
ATOM 6539 C C . VAL C 1 259 ? 23.323 17.514 6.826 1.00 35.44 256 VAL C C 1
ATOM 6540 O O . VAL C 1 259 ? 22.546 18.257 7.429 1.00 35.04 256 VAL C O 1
ATOM 6544 N N . GLY C 1 260 ? 24.073 17.917 5.803 1.00 35.29 257 GLY C N 1
ATOM 6545 C CA . GLY C 1 260 ? 24.038 19.285 5.301 1.00 35.29 257 GLY C CA 1
ATOM 6546 C C . GLY C 1 260 ? 23.018 19.490 4.196 1.00 35.33 257 GLY C C 1
ATOM 6547 O O . GLY C 1 260 ? 22.190 18.610 3.917 1.00 34.93 257 GLY C O 1
ATOM 6548 N N . GLU C 1 261 ? 23.093 20.659 3.560 1.00 35.17 258 GLU C N 1
ATOM 6549 C CA . GLU C 1 261 ? 22.112 21.070 2.555 1.00 35.01 258 GLU C CA 1
ATOM 6550 C C . GLU C 1 261 ? 22.396 20.447 1.200 1.00 34.89 258 GLU C C 1
ATOM 6551 O O . GLU C 1 261 ? 23.552 20.300 0.800 1.00 35.13 258 GLU C O 1
ATOM 6557 N N . GLY C 1 262 ? 21.336 20.095 0.480 1.00 34.80 259 GLY C N 1
ATOM 6558 C CA . GLY C 1 262 ? 21.472 19.561 -0.876 1.00 34.72 259 GLY C CA 1
ATOM 6559 C C . GLY C 1 262 ? 22.246 18.257 -0.951 1.00 34.58 259 GLY C C 1
ATOM 6560 O O . GLY C 1 262 ? 22.812 17.934 -1.993 1.00 34.24 259 GLY C O 1
ATOM 6561 N N . CYS C 1 263 ? 22.258 17.504 0.149 1.00 34.53 260 CYS C N 1
ATOM 6562 C CA . CYS C 1 263 ? 22.916 16.201 0.186 1.00 34.77 260 CYS C CA 1
ATOM 6563 C C . CYS C 1 263 ? 22.019 15.100 -0.346 1.00 34.69 260 CYS C C 1
ATOM 6564 O O . CYS C 1 263 ? 20.805 15.157 -0.186 1.00 34.11 260 CYS C O 1
ATOM 6567 N N . LEU C 1 264 ? 22.634 14.088 -0.954 1.00 34.86 261 LEU C N 1
ATOM 6568 C CA . LEU C 1 264 ? 21.919 12.915 -1.458 1.00 35.02 261 LEU C CA 1
ATOM 6569 C C . LEU C 1 264 ? 22.546 11.653 -0.876 1.00 35.02 261 LEU C C 1
ATOM 6570 O O . LEU C 1 264 ? 23.724 11.388 -1.110 1.00 35.05 261 LEU C O 1
ATOM 6575 N N . ILE C 1 265 ? 21.770 10.884 -0.117 1.00 35.05 262 ILE C N 1
ATOM 6576 C CA . ILE C 1 265 ? 22.226 9.586 0.383 1.00 35.19 262 ILE C CA 1
ATOM 6577 C C . ILE C 1 265 ? 21.428 8.492 -0.322 1.00 35.46 262 ILE C C 1
ATOM 6578 O O . ILE C 1 265 ? 20.198 8.424 -0.193 1.00 35.18 262 ILE C O 1
ATOM 6583 N N . GLY C 1 266 ? 22.133 7.650 -1.079 1.00 35.50 263 GLY C N 1
ATOM 6584 C CA . GLY C 1 266 ? 21.510 6.583 -1.853 1.00 35.48 263 GLY C CA 1
ATOM 6585 C C . GLY C 1 266 ? 20.769 5.591 -0.979 1.00 35.54 263 GLY C C 1
ATOM 6586 O O . GLY C 1 266 ? 20.867 5.629 0.248 1.00 35.06 263 GLY C O 1
ATOM 6587 N N . ALA C 1 267 ? 20.017 4.705 -1.620 1.00 35.69 264 ALA C N 1
ATOM 6588 C CA . ALA C 1 267 ? 19.280 3.671 -0.907 1.00 35.96 264 ALA C CA 1
ATOM 6589 C C . ALA C 1 267 ? 20.222 2.753 -0.134 1.00 35.99 264 ALA C C 1
ATOM 6590 O O . ALA C 1 267 ? 21.222 2.294 -0.682 1.00 35.94 264 ALA C O 1
ATOM 6592 N N . ASN C 1 268 ? 19.900 2.521 1.140 1.00 36.31 265 ASN C N 1
ATOM 6593 C CA . ASN C 1 268 ? 20.621 1.595 2.035 1.00 36.63 265 ASN C CA 1
ATOM 6594 C C . ASN C 1 268 ? 22.073 1.968 2.359 1.00 37.01 265 ASN C C 1
ATOM 6595 O O . ASN C 1 268 ? 22.814 1.156 2.923 1.00 36.89 265 ASN C O 1
ATOM 6600 N N . ALA C 1 269 ? 22.466 3.192 2.015 1.00 37.12 266 ALA C N 1
ATOM 6601 C CA . ALA C 1 269 ? 23.755 3.722 2.424 1.00 37.12 266 ALA C CA 1
ATOM 6602 C C . ALA C 1 269 ? 23.713 3.960 3.927 1.00 37.37 266 ALA C C 1
ATOM 6603 O O . ALA C 1 269 ? 22.640 4.045 4.524 1.00 37.10 266 ALA C O 1
ATOM 6605 N N . GLY C 1 270 ? 24.881 4.049 4.543 1.00 37.31 267 GLY C N 1
ATOM 6606 C CA . GLY C 1 270 ? 24.965 4.331 5.966 1.00 37.47 267 GLY C CA 1
ATOM 6607 C C . GLY C 1 270 ? 26.019 5.376 6.234 1.00 37.72 267 GLY C C 1
ATOM 6608 O O . GLY C 1 270 ? 27.146 5.262 5.750 1.00 37.30 267 GLY C O 1
ATOM 6609 N N . ILE C 1 271 ? 25.657 6.395 7.005 1.00 37.90 268 ILE C N 1
ATOM 6610 C CA . ILE C 1 271 ? 26.611 7.432 7.356 1.00 38.27 268 ILE C CA 1
ATOM 6611 C C . ILE C 1 271 ? 26.854 7.465 8.863 1.00 38.32 268 ILE C C 1
ATOM 6612 O O . ILE C 1 271 ? 25.917 7.475 9.661 1.00 38.33 268 ILE C O 1
ATOM 6617 N N . GLY C 1 272 ? 28.133 7.427 9.235 1.00 38.66 269 GLY C N 1
ATOM 6618 C CA . GLY C 1 272 ? 28.560 7.519 10.633 1.00 38.91 269 GLY C CA 1
ATOM 6619 C C . GLY C 1 272 ? 29.440 8.734 10.882 1.00 38.93 269 GLY C C 1
ATOM 6620 O O . GLY C 1 272 ? 30.120 8.819 11.906 1.00 39.09 269 GLY C O 1
ATOM 6621 N N . ILE C 1 273 ? 29.417 9.678 9.944 1.00 38.95 270 ILE C N 1
ATOM 6622 C CA . ILE C 1 273 ? 30.136 10.943 10.079 1.00 38.98 270 ILE C CA 1
ATOM 6623 C C . ILE C 1 273 ? 29.262 12.100 9.584 1.00 38.90 270 ILE C C 1
ATOM 6624 O O . ILE C 1 273 ? 28.381 11.895 8.747 1.00 39.13 270 ILE C O 1
ATOM 6629 N N . PRO C 1 274 ? 29.495 13.318 10.103 1.00 38.87 271 PRO C N 1
ATOM 6630 C CA . PRO C 1 274 ? 28.764 14.476 9.592 1.00 38.75 271 PRO C CA 1
ATOM 6631 C C . PRO C 1 274 ? 29.058 14.717 8.111 1.00 38.70 271 PRO C C 1
ATOM 6632 O O . PRO C 1 274 ? 30.226 14.756 7.717 1.00 38.61 271 PRO C O 1
ATOM 6636 N N . LEU C 1 275 ? 28.012 14.858 7.302 1.00 38.28 272 LEU C N 1
ATOM 6637 C CA . LEU C 1 275 ? 28.179 15.157 5.884 1.00 38.28 272 LEU C CA 1
ATOM 6638 C C . LEU C 1 275 ? 28.005 16.654 5.649 1.00 38.30 272 LEU C C 1
ATOM 6639 O O . LEU C 1 275 ? 26.965 17.235 5.987 1.00 38.07 272 LEU C O 1
ATOM 6644 N N . GLY C 1 276 ? 29.023 17.273 5.060 1.00 38.23 273 GLY C N 1
ATOM 6645 C CA . GLY C 1 276 ? 28.947 18.678 4.686 1.00 38.29 273 GLY C CA 1
ATOM 6646 C C . GLY C 1 276 ? 27.935 18.920 3.581 1.00 38.30 273 GLY C C 1
ATOM 6647 O O . GLY C 1 276 ? 27.287 17.987 3.099 1.00 38.10 273 GLY C O 1
ATOM 6648 N N . ASP C 1 277 ? 27.806 20.178 3.175 1.00 38.36 274 ASP C N 1
ATOM 6649 C CA . ASP C 1 277 ? 26.808 20.562 2.181 1.00 38.62 274 ASP C CA 1
ATOM 6650 C C . ASP C 1 277 ? 27.121 19.950 0.824 1.00 38.58 274 ASP C C 1
ATOM 6651 O O . ASP C 1 277 ? 28.283 19.763 0.473 1.00 38.70 274 ASP C O 1
ATOM 6656 N N . ARG C 1 278 ? 26.062 19.620 0.086 1.00 38.55 275 ARG C N 1
ATOM 6657 C CA . ARG C 1 278 ? 26.150 19.097 -1.276 1.00 38.71 275 ARG C CA 1
ATOM 6658 C C . ARG C 1 278 ? 26.962 17.799 -1.387 1.00 38.65 275 ARG C C 1
ATOM 6659 O O . ARG C 1 278 ? 27.601 17.539 -2.408 1.00 38.77 275 ARG C O 1
ATOM 6667 N N . ASN C 1 279 ? 26.907 16.982 -0.337 1.00 38.64 276 ASN C N 1
ATOM 6668 C CA . ASN C 1 279 ? 27.549 15.671 -0.334 1.00 38.75 276 ASN C CA 1
ATOM 6669 C C . ASN C 1 279 ? 26.690 14.596 -0.984 1.00 38.88 276 ASN C C 1
ATOM 6670 O O . ASN C 1 279 ? 25.464 14.631 -0.903 1.00 38.44 276 ASN C O 1
ATOM 6675 N N . ILE C 1 280 ? 27.350 13.637 -1.622 1.00 38.89 277 ILE C N 1
ATOM 6676 C CA . ILE C 1 280 ? 26.677 12.475 -2.179 1.00 39.12 277 ILE C CA 1
ATOM 6677 C C . ILE C 1 280 ? 27.281 11.225 -1.565 1.00 39.33 277 ILE C C 1
ATOM 6678 O O . ILE C 1 280 ? 28.491 11.166 -1.317 1.00 39.29 277 ILE C O 1
ATOM 6683 N N . VAL C 1 281 ? 26.425 10.241 -1.300 1.00 39.42 278 VAL C N 1
ATOM 6684 C CA . VAL C 1 281 ? 26.854 8.936 -0.833 1.00 39.65 278 VAL C CA 1
ATOM 6685 C C . VAL C 1 281 ? 26.144 7.881 -1.667 1.00 39.96 278 VAL C C 1
ATOM 6686 O O . VAL C 1 281 ? 24.916 7.858 -1.763 1.00 40.02 278 VAL C O 1
ATOM 6690 N N . GLU C 1 282 ? 26.940 7.016 -2.277 1.00 40.14 279 GLU C N 1
ATOM 6691 C CA . GLU C 1 282 ? 26.443 6.033 -3.220 1.00 40.24 279 GLU C CA 1
ATOM 6692 C C . GLU C 1 282 ? 25.542 5.040 -2.511 1.00 40.10 279 GLU C C 1
ATOM 6693 O O . GLU C 1 282 ? 25.764 4.715 -1.341 1.00 39.55 279 GLU C O 1
ATOM 6699 N N . ALA C 1 283 ? 24.528 4.562 -3.224 1.00 40.40 280 ALA C N 1
ATOM 6700 C CA . ALA C 1 283 ? 23.629 3.553 -2.685 1.00 40.61 280 ALA C CA 1
ATOM 6701 C C . ALA C 1 283 ? 24.422 2.361 -2.157 1.00 40.81 280 ALA C C 1
ATOM 6702 O O . ALA C 1 283 ? 25.361 1.893 -2.804 1.00 40.73 280 ALA C O 1
ATOM 6704 N N . GLY C 1 284 ? 24.059 1.895 -0.966 1.00 41.18 281 GLY C N 1
ATOM 6705 C CA . GLY C 1 284 ? 24.631 0.672 -0.402 1.00 41.41 281 GLY C CA 1
ATOM 6706 C C . GLY C 1 284 ? 26.051 0.799 0.115 1.00 41.79 281 GLY C C 1
ATOM 6707 O O . GLY C 1 284 ? 26.771 -0.193 0.188 1.00 41.59 281 GLY C O 1
ATOM 6708 N N . LEU C 1 285 ? 26.448 2.016 0.485 1.00 42.34 282 LEU C N 1
ATOM 6709 C CA . LEU C 1 285 ? 27.791 2.285 0.993 1.00 42.74 282 LEU C CA 1
ATOM 6710 C C . LEU C 1 285 ? 27.708 2.728 2.455 1.00 43.23 282 LEU C C 1
ATOM 6711 O O . LEU C 1 285 ? 27.100 3.761 2.763 1.00 42.72 282 LEU C O 1
ATOM 6716 N N . TYR C 1 286 ? 28.307 1.946 3.354 1.00 43.75 283 TYR C N 1
ATOM 6717 C CA . TYR C 1 286 ? 28.320 2.289 4.777 1.00 44.54 283 TYR C CA 1
ATOM 6718 C C . TYR C 1 286 ? 29.665 2.897 5.174 1.00 44.86 283 TYR C C 1
ATOM 6719 O O . TYR C 1 286 ? 30.685 2.218 5.152 1.00 44.83 283 TYR C O 1
ATOM 6728 N N . ILE C 1 287 ? 29.657 4.176 5.541 1.00 45.21 284 ILE C N 1
ATOM 6729 C CA . ILE C 1 287 ? 30.866 4.846 6.009 1.00 45.67 284 ILE C CA 1
ATOM 6730 C C . ILE C 1 287 ? 30.767 5.161 7.504 1.00 46.05 284 ILE C C 1
ATOM 6731 O O . ILE C 1 287 ? 29.739 5.652 7.973 1.00 45.99 284 ILE C O 1
ATOM 6736 N N . THR C 1 288 ? 31.832 4.847 8.242 1.00 46.30 285 THR C N 1
ATOM 6737 C CA . THR C 1 288 ? 31.942 5.183 9.664 1.00 46.68 285 THR C CA 1
ATOM 6738 C C . THR C 1 288 ? 33.152 6.102 9.895 1.00 46.84 285 THR C C 1
ATOM 6739 O O . THR C 1 288 ? 33.892 6.407 8.959 1.00 46.56 285 THR C O 1
ATOM 6743 N N . ALA C 1 289 ? 33.339 6.546 11.139 1.00 47.19 286 ALA C N 1
ATOM 6744 C CA . ALA C 1 289 ? 34.433 7.459 11.490 1.00 47.62 286 ALA C CA 1
ATOM 6745 C C . ALA C 1 289 ? 35.815 6.863 11.227 1.00 48.03 286 ALA C C 1
ATOM 6746 O O . ALA C 1 289 ? 36.750 7.591 10.888 1.00 48.13 286 ALA C O 1
ATOM 6748 N N . GLY C 1 290 ? 35.934 5.546 11.377 1.00 48.47 287 GLY C N 1
ATOM 6749 C CA . GLY C 1 290 ? 37.203 4.840 11.181 1.00 48.72 287 GLY C CA 1
ATOM 6750 C C . GLY C 1 290 ? 37.447 4.292 9.782 1.00 48.99 287 GLY C C 1
ATOM 6751 O O . GLY C 1 290 ? 38.544 3.816 9.491 1.00 49.03 287 GLY C O 1
ATOM 6752 N N . THR C 1 291 ? 36.443 4.365 8.910 1.00 49.28 288 THR C N 1
ATOM 6753 C CA . THR C 1 291 ? 36.561 3.820 7.553 1.00 49.50 288 THR C CA 1
ATOM 6754 C C . THR C 1 291 ? 37.610 4.585 6.741 1.00 49.79 288 THR C C 1
ATOM 6755 O O . THR C 1 291 ? 37.623 5.816 6.745 1.00 49.71 288 THR C O 1
ATOM 6759 N N . LYS C 1 292 ? 38.475 3.845 6.045 1.00 50.13 289 LYS C N 1
ATOM 6760 C CA . LYS C 1 292 ? 39.545 4.438 5.242 1.00 50.47 289 LYS C CA 1
ATOM 6761 C C . LYS C 1 292 ? 39.105 4.630 3.791 1.00 50.55 289 LYS C C 1
ATOM 6762 O O . LYS C 1 292 ? 38.572 3.709 3.173 1.00 50.68 289 LYS C O 1
ATOM 6768 N N . VAL C 1 293 ? 39.349 5.829 3.260 1.00 50.69 290 VAL C N 1
ATOM 6769 C CA . VAL C 1 293 ? 38.818 6.246 1.961 1.00 50.68 290 VAL C CA 1
ATOM 6770 C C . VAL C 1 293 ? 39.933 6.656 0.998 1.00 50.73 290 VAL C C 1
ATOM 6771 O O . VAL C 1 293 ? 40.851 7.382 1.378 1.00 50.55 290 VAL C O 1
ATOM 6775 N N . ALA C 1 294 ? 39.841 6.190 -0.247 1.00 50.83 291 ALA C N 1
ATOM 6776 C CA . ALA C 1 294 ? 40.797 6.554 -1.290 1.00 50.94 291 ALA C CA 1
ATOM 6777 C C . ALA C 1 294 ? 40.406 7.897 -1.880 1.00 51.14 291 ALA C C 1
ATOM 6778 O O . ALA C 1 294 ? 39.559 7.968 -2.775 1.00 50.92 291 ALA C O 1
ATOM 6780 N N . LEU C 1 295 ? 41.021 8.961 -1.369 1.00 51.40 292 LEU C N 1
ATOM 6781 C CA . LEU C 1 295 ? 40.699 10.319 -1.795 1.00 51.63 292 LEU C CA 1
ATOM 6782 C C . LEU C 1 295 ? 41.158 10.539 -3.228 1.00 51.93 292 LEU C C 1
ATOM 6783 O O . LEU C 1 295 ? 42.128 9.934 -3.677 1.00 51.97 292 LEU C O 1
ATOM 6788 N N . LEU C 1 296 ? 40.436 11.387 -3.952 1.00 52.38 293 LEU C N 1
ATOM 6789 C CA . LEU C 1 296 ? 40.792 11.736 -5.324 1.00 52.77 293 LEU C CA 1
ATOM 6790 C C . LEU C 1 296 ? 40.825 13.259 -5.473 1.00 53.17 293 LEU C C 1
ATOM 6791 O O . LEU C 1 296 ? 40.552 13.990 -4.515 1.00 53.43 293 LEU C O 1
ATOM 6796 N N . ASP C 1 297 ? 41.179 13.723 -6.669 1.00 53.44 294 ASP C N 1
ATOM 6797 C CA . ASP C 1 297 ? 41.268 15.165 -6.975 1.00 53.72 294 ASP C CA 1
ATOM 6798 C C . ASP C 1 297 ? 40.243 15.385 -8.121 1.00 54.18 294 ASP C C 1
ATOM 6799 O O . ASP C 1 297 ? 39.386 14.524 -8.357 1.00 54.37 294 ASP C O 1
ATOM 6804 N N . GLU C 1 298 ? 40.319 16.541 -8.797 1.00 54.72 295 GLU C N 1
ATOM 6805 C CA . GLU C 1 298 ? 39.334 16.856 -9.845 1.00 55.18 295 GLU C CA 1
ATOM 6806 C C . GLU C 1 298 ? 39.229 15.743 -10.911 1.00 55.54 295 GLU C C 1
ATOM 6807 O O . GLU C 1 298 ? 38.184 15.559 -11.537 1.00 55.72 295 GLU C O 1
ATOM 6813 N N . GLN C 1 299 ? 40.334 15.029 -11.117 1.00 56.06 296 GLN C N 1
ATOM 6814 C CA . GLN C 1 299 ? 40.338 13.784 -11.890 1.00 56.31 296 GLN C CA 1
ATOM 6815 C C . GLN C 1 299 ? 40.073 12.649 -10.900 1.00 56.35 296 GLN C C 1
ATOM 6816 O O . GLN C 1 299 ? 39.751 12.906 -9.741 1.00 56.29 296 GLN C O 1
ATOM 6822 N N . ASN C 1 300 ? 40.200 11.401 -11.339 1.00 56.56 297 ASN C N 1
ATOM 6823 C CA . ASN C 1 300 ? 40.159 10.275 -10.401 1.00 56.65 297 ASN C CA 1
ATOM 6824 C C . ASN C 1 300 ? 41.525 9.584 -10.276 1.00 56.53 297 ASN C C 1
ATOM 6825 O O . ASN C 1 300 ? 41.629 8.354 -10.283 1.00 56.54 297 ASN C O 1
ATOM 6830 N N . ALA C 1 301 ? 42.566 10.409 -10.157 1.00 56.30 298 ALA C N 1
ATOM 6831 C CA . ALA C 1 301 ? 43.883 9.954 -9.733 1.00 56.16 298 ALA C CA 1
ATOM 6832 C C . ALA C 1 301 ? 43.939 10.047 -8.210 1.00 55.96 298 ALA C C 1
ATOM 6833 O O . ALA C 1 301 ? 43.368 10.968 -7.618 1.00 55.96 298 ALA C O 1
ATOM 6835 N N . LEU C 1 302 ? 44.618 9.093 -7.580 1.00 55.72 299 LEU C N 1
ATOM 6836 C CA . LEU C 1 302 ? 44.726 9.055 -6.120 1.00 55.64 299 LEU C CA 1
ATOM 6837 C C . LEU C 1 302 ? 45.536 10.241 -5.588 1.00 55.49 299 LEU C C 1
ATOM 6838 O O . LEU C 1 302 ? 46.479 10.694 -6.238 1.00 55.46 299 LEU C O 1
ATOM 6843 N N . VAL C 1 303 ? 45.143 10.744 -4.418 1.00 55.25 300 VAL C N 1
ATOM 6844 C CA . VAL C 1 303 ? 45.890 11.783 -3.713 1.00 55.22 300 VAL C CA 1
ATOM 6845 C C . VAL C 1 303 ? 46.522 11.178 -2.462 1.00 55.15 300 VAL C C 1
ATOM 6846 O O . VAL C 1 303 ? 47.743 11.186 -2.303 1.00 55.13 300 VAL C O 1
ATOM 6850 N N . LYS C 1 304 ? 45.675 10.656 -1.581 1.00 54.93 301 LYS C N 1
ATOM 6851 C CA . LYS C 1 304 ? 46.113 9.915 -0.402 1.00 54.83 301 LYS C CA 1
ATOM 6852 C C . LYS C 1 304 ? 44.940 9.125 0.171 1.00 54.65 301 LYS C C 1
ATOM 6853 O O . LYS C 1 304 ? 43.800 9.288 -0.267 1.00 54.66 301 LYS C O 1
ATOM 6859 N N . VAL C 1 305 ? 45.232 8.256 1.132 1.00 54.42 302 VAL C N 1
ATOM 6860 C CA . VAL C 1 305 ? 44.198 7.566 1.890 1.00 54.12 302 VAL C CA 1
ATOM 6861 C C . VAL C 1 305 ? 44.040 8.291 3.224 1.00 54.00 302 VAL C C 1
ATOM 6862 O O . VAL C 1 305 ? 45.027 8.746 3.804 1.00 53.96 302 VAL C O 1
ATOM 6866 N N . VAL C 1 306 ? 42.799 8.416 3.693 1.00 53.70 303 VAL C N 1
ATOM 6867 C CA . VAL C 1 306 ? 42.506 9.099 4.957 1.00 53.60 303 VAL C CA 1
ATOM 6868 C C . VAL C 1 306 ? 41.292 8.487 5.649 1.00 53.45 303 VAL C C 1
ATOM 6869 O O . VAL C 1 306 ? 40.489 7.803 5.015 1.00 53.47 303 VAL C O 1
ATOM 6873 N N . LYS C 1 307 ? 41.169 8.740 6.950 1.00 53.24 304 LYS C N 1
ATOM 6874 C CA . LYS C 1 307 ? 39.987 8.331 7.711 1.00 53.05 304 LYS C CA 1
ATOM 6875 C C . LYS C 1 307 ? 38.819 9.274 7.414 1.00 52.74 304 LYS C C 1
ATOM 6876 O O . LYS C 1 307 ? 39.008 10.488 7.276 1.00 52.46 304 LYS C O 1
ATOM 6882 N N . ALA C 1 308 ? 37.617 8.707 7.324 1.00 52.40 305 ALA C N 1
ATOM 6883 C CA . ALA C 1 308 ? 36.409 9.473 7.012 1.00 52.23 305 ALA C CA 1
ATOM 6884 C C . ALA C 1 308 ? 36.159 10.609 8.011 1.00 52.06 305 ALA C C 1
ATOM 6885 O O . ALA C 1 308 ? 35.703 11.682 7.619 1.00 52.00 305 ALA C O 1
ATOM 6887 N N . ARG C 1 309 ? 36.472 10.381 9.287 1.00 51.89 306 ARG C N 1
ATOM 6888 C CA . ARG C 1 309 ? 36.362 11.426 10.321 1.00 51.91 306 ARG C CA 1
ATOM 6889 C C . ARG C 1 309 ? 37.048 12.739 9.921 1.00 51.73 306 ARG C C 1
ATOM 6890 O O . ARG C 1 309 ? 36.583 13.820 10.281 1.00 51.61 306 ARG C O 1
ATOM 6898 N N . ASP C 1 310 ? 38.145 12.631 9.174 1.00 51.67 307 ASP C N 1
ATOM 6899 C CA . ASP C 1 310 ? 38.916 13.793 8.728 1.00 51.60 307 ASP C CA 1
ATOM 6900 C C . ASP C 1 310 ? 38.318 14.436 7.466 1.00 51.42 307 ASP C C 1
ATOM 6901 O O . ASP C 1 310 ? 38.771 15.494 7.030 1.00 51.43 307 ASP C O 1
ATOM 6906 N N . LEU C 1 311 ? 37.316 13.786 6.876 1.00 51.14 308 LEU C N 1
ATOM 6907 C CA . LEU C 1 311 ? 36.523 14.378 5.798 1.00 50.87 308 LEU C CA 1
ATOM 6908 C C . LEU C 1 311 ? 35.179 14.914 6.310 1.00 50.63 308 LEU C C 1
ATOM 6909 O O . LEU C 1 311 ? 34.449 15.566 5.563 1.00 50.72 308 LEU C O 1
ATOM 6914 N N . ALA C 1 312 ? 34.863 14.644 7.577 1.00 50.25 309 ALA C N 1
ATOM 6915 C CA . ALA C 1 312 ? 33.603 15.075 8.187 1.00 49.96 309 ALA C CA 1
ATOM 6916 C C . ALA C 1 312 ? 33.393 16.583 8.089 1.00 49.76 309 ALA C C 1
ATOM 6917 O O . ALA C 1 312 ? 34.239 17.359 8.531 1.00 49.82 309 ALA C O 1
ATOM 6919 N N . GLY C 1 313 ? 32.261 16.987 7.511 1.00 49.40 310 GLY C N 1
ATOM 6920 C CA . GLY C 1 313 ? 31.896 18.400 7.402 1.00 49.09 310 GLY C CA 1
ATOM 6921 C C . GLY C 1 313 ? 32.281 19.067 6.090 1.00 48.79 310 GLY C C 1
ATOM 6922 O O . GLY C 1 313 ? 31.800 20.159 5.790 1.00 48.78 310 GLY C O 1
ATOM 6923 N N . GLN C 1 314 ? 33.145 18.417 5.311 1.00 48.44 311 GLN C N 1
ATOM 6924 C CA . GLN C 1 314 ? 33.630 18.971 4.044 1.00 48.27 311 GLN C CA 1
ATOM 6925 C C . GLN C 1 314 ? 32.513 19.017 2.997 1.00 47.85 311 GLN C C 1
ATOM 6926 O O . GLN C 1 314 ? 31.810 18.027 2.808 1.00 47.76 311 GLN C O 1
ATOM 6932 N N . PRO C 1 315 ? 32.360 20.160 2.300 1.00 47.45 312 PRO C N 1
ATOM 6933 C CA . PRO C 1 315 ? 31.340 20.246 1.257 1.00 47.14 312 PRO C CA 1
ATOM 6934 C C . PRO C 1 315 ? 31.774 19.602 -0.061 1.00 46.77 312 PRO C C 1
ATOM 6935 O O . PRO C 1 315 ? 32.965 19.382 -0.281 1.00 46.27 312 PRO C O 1
ATOM 6939 N N . ASP C 1 316 ? 30.792 19.291 -0.906 1.00 46.45 313 ASP C N 1
ATOM 6940 C CA . ASP C 1 316 ? 31.003 18.866 -2.298 1.00 46.26 313 ASP C CA 1
ATOM 6941 C C . ASP C 1 316 ? 31.825 17.586 -2.480 1.00 46.19 313 ASP C C 1
ATOM 6942 O O . ASP C 1 316 ? 32.609 17.478 -3.426 1.00 46.04 313 ASP C O 1
ATOM 6947 N N . LEU C 1 317 ? 31.627 16.619 -1.587 1.00 46.01 314 LEU C N 1
ATOM 6948 C CA . LEU C 1 317 ? 32.285 15.316 -1.684 1.00 45.90 314 LEU C CA 1
ATOM 6949 C C . LEU C 1 317 ? 31.344 14.274 -2.292 1.00 45.84 314 LEU C C 1
ATOM 6950 O O . LEU C 1 317 ? 30.138 14.307 -2.044 1.00 45.78 314 LEU C O 1
ATOM 6955 N N . LEU C 1 318 ? 31.906 13.354 -3.077 1.00 45.73 315 LEU C N 1
ATOM 6956 C CA . LEU C 1 318 ? 31.155 12.256 -3.695 1.00 45.80 315 LEU C CA 1
ATOM 6957 C C . LEU C 1 318 ? 31.732 10.912 -3.243 1.00 45.82 315 LEU C C 1
ATOM 6958 O O . LEU C 1 318 ? 32.715 10.438 -3.811 1.00 45.98 315 LEU C O 1
ATOM 6963 N N . PHE C 1 319 ? 31.117 10.302 -2.230 1.00 45.79 316 PHE C N 1
ATOM 6964 C CA . PHE C 1 319 ? 31.565 9.009 -1.711 1.00 45.72 316 PHE C CA 1
ATOM 6965 C C . PHE C 1 319 ? 30.956 7.862 -2.514 1.00 46.10 316 PHE C C 1
ATOM 6966 O O . PHE C 1 319 ? 29.754 7.864 -2.807 1.00 45.71 316 PHE C O 1
ATOM 6974 N N . ARG C 1 320 ? 31.788 6.877 -2.851 1.00 46.38 317 ARG C N 1
ATOM 6975 C CA . ARG C 1 320 ? 31.374 5.759 -3.702 1.00 46.73 317 ARG C CA 1
ATOM 6976 C C . ARG C 1 320 ? 32.285 4.547 -3.537 1.00 46.89 317 ARG C C 1
ATOM 6977 O O . ARG C 1 320 ? 33.444 4.686 -3.153 1.00 46.86 317 ARG C O 1
ATOM 6985 N N . ARG C 1 321 ? 31.751 3.363 -3.826 1.00 47.13 318 ARG C N 1
ATOM 6986 C CA . ARG C 1 321 ? 32.535 2.131 -3.781 1.00 47.40 318 ARG C CA 1
ATOM 6987 C C . ARG C 1 321 ? 32.994 1.774 -5.189 1.00 47.63 318 ARG C C 1
ATOM 6988 O O . ARG C 1 321 ? 32.178 1.659 -6.106 1.00 47.73 318 ARG C O 1
ATOM 6996 N N . ASN C 1 322 ? 34.306 1.622 -5.359 1.00 47.75 319 ASN C N 1
ATOM 6997 C CA . ASN C 1 322 ? 34.865 1.093 -6.593 1.00 47.80 319 ASN C CA 1
ATOM 6998 C C . ASN C 1 322 ? 34.452 -0.372 -6.708 1.00 47.93 319 ASN C C 1
ATOM 6999 O O . ASN C 1 322 ? 34.720 -1.166 -5.807 1.00 48.13 319 ASN C O 1
ATOM 7004 N N . SER C 1 323 ? 33.783 -0.721 -7.803 1.00 48.09 320 SER C N 1
ATOM 7005 C CA . SER C 1 323 ? 33.199 -2.057 -7.960 1.00 48.32 320 SER C CA 1
ATOM 7006 C C . SER C 1 323 ? 34.224 -3.128 -8.351 1.00 48.59 320 SER C C 1
ATOM 7007 O O . SER C 1 323 ? 33.963 -4.325 -8.192 1.00 48.83 320 SER C O 1
ATOM 7010 N N . GLN C 1 324 ? 35.374 -2.691 -8.863 1.00 48.71 321 GLN C N 1
ATOM 7011 C CA . GLN C 1 324 ? 36.420 -3.590 -9.368 1.00 48.76 321 GLN C CA 1
ATOM 7012 C C . GLN C 1 324 ? 37.419 -4.056 -8.293 1.00 48.79 321 GLN C C 1
ATOM 7013 O O . GLN C 1 324 ? 38.044 -5.108 -8.451 1.00 48.89 321 GLN C O 1
ATOM 7019 N N . ASN C 1 325 ? 37.574 -3.285 -7.214 1.00 48.76 322 ASN C N 1
ATOM 7020 C CA . ASN C 1 325 ? 38.498 -3.651 -6.131 1.00 48.78 322 ASN C CA 1
ATOM 7021 C C . ASN C 1 325 ? 37.955 -3.447 -4.708 1.00 48.87 322 ASN C C 1
ATOM 7022 O O . ASN C 1 325 ? 38.698 -3.598 -3.735 1.00 48.87 322 ASN C O 1
ATOM 7027 N N . GLY C 1 326 ? 36.668 -3.116 -4.585 1.00 48.92 323 GLY C N 1
ATOM 7028 C CA . GLY C 1 326 ? 36.034 -2.921 -3.277 1.00 48.85 323 GLY C CA 1
ATOM 7029 C C . GLY C 1 326 ? 36.582 -1.772 -2.443 1.00 48.91 323 GLY C C 1
ATOM 7030 O O . GLY C 1 326 ? 36.481 -1.794 -1.212 1.00 48.89 323 GLY C O 1
ATOM 7031 N N . ALA C 1 327 ? 37.153 -0.766 -3.107 1.00 48.84 324 ALA C N 1
ATOM 7032 C CA . ALA C 1 327 ? 37.754 0.374 -2.421 1.00 48.73 324 ALA C CA 1
ATOM 7033 C C . ALA C 1 327 ? 36.761 1.528 -2.301 1.00 48.64 324 ALA C C 1
ATOM 7034 O O . ALA C 1 327 ? 36.156 1.937 -3.292 1.00 48.61 324 ALA C O 1
ATOM 7036 N N . VAL C 1 328 ? 36.611 2.049 -1.086 1.00 48.51 325 VAL C N 1
ATOM 7037 C CA . VAL C 1 328 ? 35.782 3.227 -0.830 1.00 48.51 325 VAL C CA 1
ATOM 7038 C C . VAL C 1 328 ? 36.513 4.486 -1.305 1.00 48.47 325 VAL C C 1
ATOM 7039 O O . VAL C 1 328 ? 37.553 4.845 -0.753 1.00 48.43 325 VAL C O 1
ATOM 7043 N N . GLU C 1 329 ? 35.968 5.142 -2.329 1.00 48.39 326 GLU C N 1
ATOM 7044 C CA . GLU C 1 329 ? 36.581 6.333 -2.923 1.00 48.37 326 GLU C CA 1
ATOM 7045 C C . GLU C 1 329 ? 35.871 7.614 -2.499 1.00 48.18 326 GLU C C 1
ATOM 7046 O O . GLU C 1 329 ? 34.804 7.573 -1.891 1.00 48.00 326 GLU C O 1
ATOM 7052 N N . CYS C 1 330 ? 36.476 8.753 -2.831 1.00 48.12 327 CYS C N 1
ATOM 7053 C CA . CYS C 1 330 ? 35.853 10.062 -2.630 1.00 48.01 327 CYS C CA 1
ATOM 7054 C C . CYS C 1 330 ? 36.385 11.072 -3.645 1.00 48.33 327 CYS C C 1
ATOM 7055 O O . CYS C 1 330 ? 37.596 11.271 -3.744 1.00 48.22 327 CYS C O 1
ATOM 7058 N N . LYS C 1 331 ? 35.475 11.706 -4.386 1.00 48.55 328 LYS C N 1
ATOM 7059 C CA . LYS C 1 331 ? 35.837 12.674 -5.425 1.00 48.83 328 LYS C CA 1
ATOM 7060 C C . LYS C 1 331 ? 35.403 14.093 -5.062 1.00 48.97 328 LYS C C 1
ATOM 7061 O O . LYS C 1 331 ? 34.416 14.288 -4.353 1.00 48.93 328 LYS C O 1
ATOM 7067 N N . THR C 1 332 ? 36.147 15.073 -5.573 1.00 49.11 329 THR C N 1
ATOM 7068 C CA . THR C 1 332 ? 35.915 16.493 -5.289 1.00 49.20 329 THR C CA 1
ATOM 7069 C C . THR C 1 332 ? 35.654 17.278 -6.576 1.00 49.16 329 THR C C 1
ATOM 7070 O O . THR C 1 332 ? 36.574 17.566 -7.339 1.00 49.08 329 THR C O 1
ATOM 7074 N N . GLN D 1 6 ? 22.138 -18.447 96.597 1.00 37.71 3 GLN D N 1
ATOM 7075 C CA . GLN D 1 6 ? 23.383 -17.642 96.712 1.00 37.62 3 GLN D CA 1
ATOM 7076 C C . GLN D 1 6 ? 23.485 -16.647 95.546 1.00 37.08 3 GLN D C 1
ATOM 7077 O O . GLN D 1 6 ? 22.559 -16.528 94.737 1.00 37.40 3 GLN D O 1
ATOM 7083 N N . SER D 1 7 ? 24.620 -15.953 95.467 1.00 36.00 4 SER D N 1
ATOM 7084 C CA . SER D 1 7 ? 24.915 -15.013 94.386 1.00 35.05 4 SER D CA 1
ATOM 7085 C C . SER D 1 7 ? 25.780 -15.685 93.310 1.00 33.70 4 SER D C 1
ATOM 7086 O O . SER D 1 7 ? 26.989 -15.860 93.498 1.00 33.64 4 SER D O 1
ATOM 7089 N N . LEU D 1 8 ? 25.161 -16.064 92.192 1.00 32.35 5 LEU D N 1
ATOM 7090 C CA . LEU D 1 8 ? 25.882 -16.733 91.092 1.00 31.20 5 LEU D CA 1
ATOM 7091 C C . LEU D 1 8 ? 27.015 -15.874 90.534 1.00 29.88 5 LEU D C 1
ATOM 7092 O O . LEU D 1 8 ? 26.915 -14.643 90.482 1.00 30.23 5 LEU D O 1
ATOM 7097 N N . PHE D 1 9 ? 28.096 -16.529 90.120 1.00 28.13 6 PHE D N 1
ATOM 7098 C CA . PHE D 1 9 ? 29.230 -15.835 89.512 1.00 26.78 6 PHE D CA 1
ATOM 7099 C C . PHE D 1 9 ? 28.890 -15.226 88.129 1.00 25.79 6 PHE D C 1
ATOM 7100 O O . PHE D 1 9 ? 29.403 -14.160 87.784 1.00 25.79 6 PHE D O 1
ATOM 7108 N N . SER D 1 10 ? 28.036 -15.892 87.352 1.00 24.82 7 SER D N 1
ATOM 7109 C CA . SER D 1 10 ? 27.707 -15.441 85.973 1.00 24.32 7 SER D CA 1
ATOM 7110 C C . SER D 1 10 ? 26.455 -16.143 85.432 1.00 23.88 7 SER D C 1
ATOM 7111 O O . SER D 1 10 ? 26.154 -17.251 85.857 1.00 23.46 7 SER D O 1
ATOM 7114 N N . LEU D 1 11 ? 25.744 -15.481 84.503 1.00 24.03 8 LEU D N 1
ATOM 7115 C CA . LEU D 1 11 ? 24.625 -16.063 83.736 1.00 23.96 8 LEU D CA 1
ATOM 7116 C C . LEU D 1 11 ? 24.634 -15.551 82.284 1.00 23.85 8 LEU D C 1
ATOM 7117 O O . LEU D 1 11 ? 24.937 -14.387 82.037 1.00 24.35 8 LEU D O 1
ATOM 7122 N N . ALA D 1 12 ? 24.317 -16.427 81.327 1.00 23.63 9 ALA D N 1
ATOM 7123 C CA . ALA D 1 12 ? 24.225 -16.019 79.913 1.00 23.19 9 ALA D CA 1
ATOM 7124 C C . ALA D 1 12 ? 23.365 -16.953 79.081 1.00 22.89 9 ALA D C 1
ATOM 7125 O O . ALA D 1 12 ? 23.541 -18.177 79.128 1.00 22.86 9 ALA D O 1
ATOM 7127 N N . PHE D 1 13 ? 22.441 -16.378 78.305 1.00 22.58 10 PHE D N 1
ATOM 7128 C CA . PHE D 1 13 ? 21.640 -17.150 77.366 1.00 22.26 10 PHE D CA 1
ATOM 7129 C C . PHE D 1 13 ? 22.276 -17.075 75.988 1.00 22.33 10 PHE D C 1
ATOM 7130 O O . PHE D 1 13 ? 22.384 -16.000 75.390 1.00 22.09 10 PHE D O 1
ATOM 7138 N N . GLY D 1 14 ? 22.708 -18.229 75.495 1.00 21.97 11 GLY D N 1
ATOM 7139 C CA . GLY D 1 14 ? 23.458 -18.290 74.263 1.00 21.96 11 GLY D CA 1
ATOM 7140 C C . GLY D 1 14 ? 22.662 -18.884 73.129 1.00 21.65 11 GLY D C 1
ATOM 7141 O O . GLY D 1 14 ? 21.723 -19.650 73.337 1.00 21.65 11 GLY D O 1
ATOM 7142 N N . VAL D 1 15 ? 23.037 -18.498 71.918 1.00 21.55 12 VAL D N 1
ATOM 7143 C CA . VAL D 1 15 ? 22.664 -19.225 70.725 1.00 21.26 12 VAL D CA 1
ATOM 7144 C C . VAL D 1 15 ? 23.966 -19.732 70.105 1.00 21.34 12 VAL D C 1
ATOM 7145 O O . VAL D 1 15 ? 24.911 -18.963 69.881 1.00 21.05 12 VAL D O 1
ATOM 7149 N N . GLY D 1 16 ? 24.027 -21.034 69.867 1.00 21.50 13 GLY D N 1
ATOM 7150 C CA . GLY D 1 16 ? 25.266 -21.669 69.460 1.00 21.93 13 GLY D CA 1
ATOM 7151 C C . GLY D 1 16 ? 25.089 -22.465 68.193 1.00 22.23 13 GLY D C 1
ATOM 7152 O O . GLY D 1 16 ? 24.097 -22.293 67.483 1.00 22.50 13 GLY D O 1
ATOM 7153 N N . THR D 1 17 ? 26.064 -23.328 67.925 1.00 22.54 14 THR D N 1
ATOM 7154 C CA . THR D 1 17 ? 26.045 -24.229 66.783 1.00 23.19 14 THR D CA 1
ATOM 7155 C C . THR D 1 17 ? 26.543 -25.604 67.219 1.00 23.78 14 THR D C 1
ATOM 7156 O O . THR D 1 17 ? 27.545 -25.714 67.925 1.00 23.23 14 THR D O 1
ATOM 7160 N N . GLN D 1 18 ? 25.824 -26.643 66.804 1.00 24.56 15 GLN D N 1
ATOM 7161 C CA . GLN D 1 18 ? 26.220 -28.020 67.055 1.00 25.29 15 GLN D CA 1
ATOM 7162 C C . GLN D 1 18 ? 26.563 -28.703 65.750 1.00 26.08 15 GLN D C 1
ATOM 7163 O O . GLN D 1 18 ? 26.228 -28.208 64.675 1.00 26.12 15 GLN D O 1
ATOM 7169 N N . ASN D 1 19 ? 27.241 -29.837 65.860 1.00 27.01 16 ASN D N 1
ATOM 7170 C CA . ASN D 1 19 ? 27.581 -30.668 64.714 1.00 27.98 16 ASN D CA 1
ATOM 7171 C C . ASN D 1 19 ? 26.489 -31.727 64.531 1.00 29.13 16 ASN D C 1
ATOM 7172 O O . ASN D 1 19 ? 25.413 -31.615 65.131 1.00 29.10 16 ASN D O 1
ATOM 7177 N N . ARG D 1 20 ? 26.757 -32.739 63.710 1.00 30.55 17 ARG D N 1
ATOM 7178 C CA . ARG D 1 20 ? 25.791 -33.820 63.481 1.00 31.55 17 ARG D CA 1
ATOM 7179 C C . ARG D 1 20 ? 25.664 -34.809 64.651 1.00 31.92 17 ARG D C 1
ATOM 7180 O O . ARG D 1 20 ? 24.631 -35.464 64.787 1.00 32.33 17 ARG D O 1
ATOM 7188 N N . GLN D 1 21 ? 26.699 -34.935 65.482 1.00 32.35 18 GLN D N 1
ATOM 7189 C CA . GLN D 1 21 ? 26.598 -35.729 66.721 1.00 32.61 18 GLN D CA 1
ATOM 7190 C C . GLN D 1 21 ? 25.969 -34.930 67.877 1.00 32.30 18 GLN D C 1
ATOM 7191 O O . GLN D 1 21 ? 25.716 -35.483 68.952 1.00 32.77 18 GLN D O 1
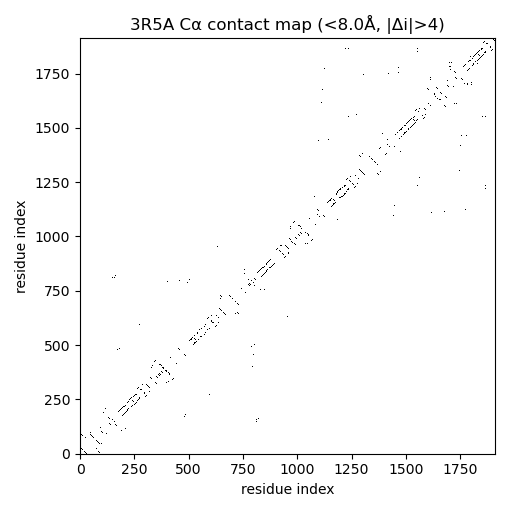ATOM 7197 N N . GLU D 1 22 ? 25.699 -33.646 67.628 1.00 31.66 19 GLU D N 1
ATOM 7198 C CA . GLU D 1 22 ? 25.068 -32.708 68.571 1.00 31.36 19 GLU D CA 1
ATOM 7199 C C . GLU D 1 22 ? 26.044 -32.144 69.612 1.00 30.18 19 GLU D C 1
ATOM 7200 O O . GLU D 1 22 ? 25.622 -31.609 70.640 1.00 30.21 19 GLU D O 1
ATOM 7206 N N . ALA D 1 23 ? 27.343 -32.250 69.342 1.00 28.99 20 ALA D N 1
ATOM 7207 C CA . ALA D 1 23 ? 28.350 -31.632 70.202 1.00 27.69 20 ALA D CA 1
ATOM 7208 C C . ALA D 1 23 ? 28.440 -30.149 69.861 1.00 26.54 20 ALA D C 1
ATOM 7209 O O . ALA D 1 23 ? 28.333 -29.762 68.693 1.00 26.10 20 ALA D O 1
ATOM 7211 N N . TRP D 1 24 ? 28.652 -29.338 70.891 1.00 24.96 21 TRP D N 1
ATOM 7212 C CA . TRP D 1 24 ? 28.705 -27.893 70.761 1.00 23.78 21 TRP D CA 1
ATOM 7213 C C . TRP D 1 24 ? 30.032 -27.429 70.172 1.00 22.70 21 TRP D C 1
ATOM 7214 O O . TRP D 1 24 ? 31.094 -27.760 70.685 1.00 22.49 21 TRP D O 1
ATOM 7225 N N . LEU D 1 25 ? 29.948 -26.682 69.077 1.00 21.30 22 LEU D N 1
ATOM 7226 C CA . LEU D 1 25 ? 31.127 -26.112 68.418 1.00 20.39 22 LEU D CA 1
ATOM 7227 C C . LEU D 1 25 ? 31.425 -24.716 68.936 1.00 19.57 22 LEU D C 1
ATOM 7228 O O . LEU D 1 25 ? 32.579 -24.356 69.153 1.00 19.85 22 LEU D O 1
ATOM 7233 N N . GLU D 1 26 ? 30.378 -23.927 69.133 1.00 18.89 23 GLU D N 1
ATOM 7234 C CA . GLU D 1 26 ? 30.532 -22.569 69.621 1.00 18.11 23 GLU D CA 1
ATOM 7235 C C . GLU D 1 26 ? 29.234 -22.076 70.204 1.00 17.79 23 GLU D C 1
ATOM 7236 O O . GLU D 1 26 ? 28.195 -22.673 69.976 1.00 18.01 23 GLU D O 1
ATOM 7242 N N . VAL D 1 27 ? 29.326 -21.001 70.983 1.00 17.11 24 VAL D N 1
ATOM 7243 C CA . VAL D 1 27 ? 28.164 -20.319 71.531 1.00 17.36 24 VAL D CA 1
ATOM 7244 C C . VAL D 1 27 ? 28.378 -18.814 71.470 1.00 17.12 24 VAL D C 1
ATOM 7245 O O . VAL D 1 27 ? 29.459 -18.329 71.809 1.00 16.94 24 VAL D O 1
ATOM 7249 N N . PHE D 1 28 ? 27.331 -18.092 71.065 1.00 17.75 25 PHE D N 1
ATOM 7250 C CA . PHE D 1 28 ? 27.300 -16.622 71.026 1.00 18.15 25 PHE D CA 1
ATOM 7251 C C . PHE D 1 28 ? 26.348 -16.113 72.117 1.00 18.17 25 PHE D C 1
ATOM 7252 O O . PHE D 1 28 ? 25.163 -16.413 72.098 1.00 18.47 25 PHE D O 1
ATOM 7260 N N . TYR D 1 29 ? 26.888 -15.373 73.079 1.00 18.69 26 TYR D N 1
ATOM 7261 C CA . TYR D 1 29 ? 26.097 -14.721 74.117 1.00 19.00 26 TYR D CA 1
ATOM 7262 C C . TYR D 1 29 ? 26.014 -13.215 73.812 1.00 19.19 26 TYR D C 1
ATOM 7263 O O . TYR D 1 29 ? 27.028 -12.534 73.797 1.00 19.63 26 TYR D O 1
ATOM 7272 N N . ALA D 1 30 ? 24.806 -12.700 73.594 1.00 20.17 27 ALA D N 1
ATOM 7273 C CA . ALA D 1 30 ? 24.606 -11.280 73.275 1.00 20.61 27 ALA D CA 1
ATOM 7274 C C . ALA D 1 30 ? 24.811 -10.360 74.477 1.00 21.51 27 ALA D C 1
ATOM 7275 O O . ALA D 1 30 ? 25.360 -9.271 74.328 1.00 20.76 27 ALA D O 1
ATOM 7277 N N . LEU D 1 31 ? 24.369 -10.807 75.656 1.00 22.17 28 LEU D N 1
ATOM 7278 C CA . LEU D 1 31 ? 24.458 -10.022 76.885 1.00 23.33 28 LEU D CA 1
ATOM 7279 C C . LEU D 1 31 ? 24.836 -10.908 78.088 1.00 23.46 28 LEU D C 1
ATOM 7280 O O . LEU D 1 31 ? 24.006 -11.168 78.964 1.00 23.91 28 LEU D O 1
ATOM 7285 N N . PRO D 1 32 ? 26.094 -11.375 78.137 1.00 23.74 29 PRO D N 1
ATOM 7286 C CA . PRO D 1 32 ? 26.514 -12.117 79.326 1.00 23.76 29 PRO D CA 1
ATOM 7287 C C . PRO D 1 32 ? 26.508 -11.223 80.568 1.00 23.59 29 PRO D C 1
ATOM 7288 O O . PRO D 1 32 ? 26.905 -10.060 80.493 1.00 23.26 29 PRO D O 1
ATOM 7292 N N . LEU D 1 33 ? 26.077 -11.780 81.693 1.00 23.98 30 LEU D N 1
ATOM 7293 C CA . LEU D 1 33 ? 26.024 -11.058 82.954 1.00 24.08 30 LEU D CA 1
ATOM 7294 C C . LEU D 1 33 ? 27.092 -11.558 83.926 1.00 24.53 30 LEU D C 1
ATOM 7295 O O . LEU D 1 33 ? 27.278 -12.766 84.095 1.00 24.71 30 LEU D O 1
ATOM 7300 N N . LEU D 1 34 ? 27.809 -10.616 84.532 1.00 24.55 31 LEU D N 1
ATOM 7301 C CA . LEU D 1 34 ? 28.679 -10.918 85.650 1.00 25.21 31 LEU D CA 1
ATOM 7302 C C . LEU D 1 34 ? 27.916 -10.613 86.929 1.00 25.91 31 LEU D C 1
ATOM 7303 O O . LEU D 1 34 ? 27.422 -9.495 87.109 1.00 25.21 31 LEU D O 1
ATOM 7308 N N . LYS D 1 35 ? 27.838 -11.615 87.804 1.00 26.88 32 LYS D N 1
ATOM 7309 C CA . LYS D 1 35 ? 27.164 -11.509 89.095 1.00 27.88 32 LYS D CA 1
ATOM 7310 C C . LYS D 1 35 ? 25.724 -11.037 88.944 1.00 28.59 32 LYS D C 1
ATOM 7311 O O . LYS D 1 35 ? 25.376 -9.940 89.382 1.00 28.81 32 LYS D O 1
ATOM 7317 N N . PRO D 1 36 ? 24.876 -11.874 88.318 1.00 29.34 33 PRO D N 1
ATOM 7318 C CA . PRO D 1 36 ? 23.480 -11.502 88.135 1.00 29.86 33 PRO D CA 1
ATOM 7319 C C . PRO D 1 36 ? 22.771 -11.385 89.486 1.00 30.49 33 PRO D C 1
ATOM 7320 O O . PRO D 1 36 ? 23.130 -12.089 90.432 1.00 31.12 33 PRO D O 1
ATOM 7324 N N . SER D 1 37 ? 21.784 -10.497 89.575 1.00 31.36 34 SER D N 1
ATOM 7325 C CA . SER D 1 37 ? 21.005 -10.322 90.796 1.00 31.26 34 SER D CA 1
ATOM 7326 C C . SER D 1 37 ? 20.275 -11.617 91.160 1.00 31.55 34 SER D C 1
ATOM 7327 O O . SER D 1 37 ? 19.911 -12.394 90.272 1.00 31.67 34 SER D O 1
ATOM 7330 N N . SER D 1 38 ? 20.045 -11.842 92.457 1.00 31.66 35 SER D N 1
ATOM 7331 C CA . SER D 1 38 ? 19.325 -13.050 92.919 1.00 31.84 35 SER D CA 1
ATOM 7332 C C . SER D 1 38 ? 17.880 -13.105 92.406 1.00 32.06 35 SER D C 1
ATOM 7333 O O . SER D 1 38 ? 17.285 -14.182 92.338 1.00 32.07 35 SER D O 1
ATOM 7336 N N . GLU D 1 39 ? 17.320 -11.945 92.059 1.00 32.25 36 GLU D N 1
ATOM 7337 C CA . GLU D 1 39 ? 15.980 -11.864 91.475 1.00 32.34 36 GLU D CA 1
ATOM 7338 C C . GLU D 1 39 ? 15.943 -12.513 90.083 1.00 32.03 36 GLU D C 1
ATOM 7339 O O . GLU D 1 39 ? 15.049 -13.314 89.783 1.00 32.08 36 GLU D O 1
ATOM 7345 N N . ILE D 1 40 ? 16.922 -12.167 89.248 1.00 31.74 37 ILE D N 1
ATOM 7346 C CA . ILE D 1 40 ? 17.054 -12.740 87.905 1.00 31.30 37 ILE D CA 1
ATOM 7347 C C . ILE D 1 40 ? 17.156 -14.263 87.968 1.00 31.02 37 ILE D C 1
ATOM 7348 O O . ILE D 1 40 ? 16.431 -14.957 87.267 1.00 30.53 37 ILE D O 1
ATOM 7353 N N . VAL D 1 41 ? 18.050 -14.768 88.818 1.00 30.96 38 VAL D N 1
ATOM 7354 C CA . VAL D 1 41 ? 18.319 -16.206 88.894 1.00 31.09 38 VAL D CA 1
ATOM 7355 C C . VAL D 1 41 ? 17.114 -16.983 89.415 1.00 31.39 38 VAL D C 1
ATOM 7356 O O . VAL D 1 41 ? 16.742 -18.015 88.845 1.00 31.65 38 VAL D O 1
ATOM 7360 N N . ALA D 1 42 ? 16.505 -16.489 90.494 1.00 31.74 39 ALA D N 1
ATOM 7361 C CA . ALA D 1 42 ? 15.356 -17.166 91.103 1.00 32.01 39 ALA D CA 1
ATOM 7362 C C . ALA D 1 42 ? 14.220 -17.353 90.089 1.00 32.20 39 ALA D C 1
ATOM 7363 O O . ALA D 1 42 ? 13.598 -18.418 90.036 1.00 32.24 39 ALA D O 1
ATOM 7365 N N . ALA D 1 43 ? 13.974 -16.317 89.286 1.00 32.36 40 ALA D N 1
ATOM 7366 C CA . ALA D 1 43 ? 12.905 -16.326 88.287 1.00 32.53 40 ALA D CA 1
ATOM 7367 C C . ALA D 1 43 ? 13.230 -17.185 87.060 1.00 32.88 40 ALA D C 1
ATOM 7368 O O . ALA D 1 43 ? 12.322 -17.658 86.372 1.00 33.05 40 ALA D O 1
ATOM 7370 N N . VAL D 1 44 ? 14.523 -17.369 86.791 1.00 32.86 41 VAL D N 1
ATOM 7371 C CA . VAL D 1 44 ? 15.002 -18.116 85.622 1.00 32.91 41 VAL D CA 1
ATOM 7372 C C . VAL D 1 44 ? 15.187 -19.616 85.920 1.00 32.83 41 VAL D C 1
ATOM 7373 O O . VAL D 1 44 ? 15.010 -20.453 85.036 1.00 32.73 41 VAL D O 1
ATOM 7377 N N . ALA D 1 45 ? 15.507 -19.947 87.170 1.00 33.25 42 ALA D N 1
ATOM 7378 C CA . ALA D 1 45 ? 15.962 -21.298 87.543 1.00 33.44 42 ALA D CA 1
ATOM 7379 C C . ALA D 1 45 ? 14.990 -22.462 87.323 1.00 33.57 42 ALA D C 1
ATOM 7380 O O . ALA D 1 45 ? 15.375 -23.450 86.694 1.00 33.60 42 ALA D O 1
ATOM 7382 N N . PRO D 1 46 ? 13.747 -22.371 87.847 1.00 33.68 43 PRO D N 1
ATOM 7383 C CA . PRO D 1 46 ? 12.839 -23.524 87.777 1.00 33.77 43 PRO D CA 1
ATOM 7384 C C . PRO D 1 46 ? 12.233 -23.750 86.385 1.00 33.57 43 PRO D C 1
ATOM 7385 O O . PRO D 1 46 ? 11.740 -24.842 86.102 1.00 33.92 43 PRO D O 1
ATOM 7389 N N . ILE D 1 47 ? 12.260 -22.723 85.538 1.00 33.73 44 ILE D N 1
ATOM 7390 C CA . ILE D 1 47 ? 11.861 -22.855 84.131 1.00 33.38 44 ILE D CA 1
ATOM 7391 C C . ILE D 1 47 ? 12.884 -23.708 83.381 1.00 33.51 44 ILE D C 1
ATOM 7392 O O . ILE D 1 47 ? 12.517 -24.576 82.577 1.00 34.00 44 ILE D O 1
ATOM 7397 N N . LEU D 1 48 ? 14.164 -23.466 83.663 1.00 33.05 45 LEU D N 1
ATOM 7398 C CA . LEU D 1 48 ? 15.264 -24.251 83.096 1.00 32.80 45 LEU D CA 1
ATOM 7399 C C . LEU D 1 48 ? 15.486 -25.565 83.848 1.00 32.89 45 LEU D C 1
ATOM 7400 O O . LEU D 1 48 ? 15.750 -26.593 83.233 1.00 33.21 45 LEU D O 1
ATOM 7405 N N . GLY D 1 49 ? 15.383 -25.518 85.175 1.00 32.76 46 GLY D N 1
ATOM 7406 C CA . GLY D 1 49 ? 15.719 -26.652 86.028 1.00 32.70 46 GLY D CA 1
ATOM 7407 C C . GLY D 1 49 ? 17.120 -26.538 86.611 1.00 32.54 46 GLY D C 1
ATOM 7408 O O . GLY D 1 49 ? 17.830 -27.543 86.756 1.00 32.80 46 GLY D O 1
ATOM 7409 N N . TYR D 1 50 ? 17.523 -25.312 86.944 1.00 32.25 47 TYR D N 1
ATOM 7410 C CA . TYR D 1 50 ? 18.807 -25.070 87.595 1.00 31.98 47 TYR D CA 1
ATOM 7411 C C . TYR D 1 50 ? 18.628 -25.207 89.108 1.00 32.33 47 TYR D C 1
ATOM 7412 O O . TYR D 1 50 ? 17.717 -24.607 89.683 1.00 32.56 47 TYR D O 1
ATOM 7421 N N . ALA D 1 51 ? 19.492 -25.994 89.743 1.00 32.26 48 ALA D N 1
ATOM 7422 C CA . ALA D 1 51 ? 19.406 -26.233 91.191 1.00 32.33 48 ALA D CA 1
ATOM 7423 C C . ALA D 1 51 ? 20.718 -25.990 91.940 1.00 32.08 48 ALA D C 1
ATOM 7424 O O . ALA D 1 51 ? 20.690 -25.579 93.106 1.00 32.40 48 ALA D O 1
ATOM 7426 N N . ALA D 1 52 ? 21.857 -26.244 91.289 1.00 31.57 49 ALA D N 1
ATOM 7427 C CA . ALA D 1 52 ? 23.171 -26.038 91.912 1.00 30.80 49 ALA D CA 1
ATOM 7428 C C . ALA D 1 52 ? 24.324 -26.187 90.919 1.00 30.11 49 ALA D C 1
ATOM 7429 O O . ALA D 1 52 ? 24.174 -26.800 89.866 1.00 30.23 49 ALA D O 1
ATOM 7431 N N . GLY D 1 53 ? 25.474 -25.619 91.276 1.00 29.50 50 GLY D N 1
ATOM 7432 C CA . GLY D 1 53 ? 26.714 -25.827 90.534 1.00 28.83 50 GLY D CA 1
ATOM 7433 C C . GLY D 1 53 ? 26.833 -24.989 89.276 1.00 28.43 50 GLY D C 1
ATOM 7434 O O . GLY D 1 53 ? 26.060 -24.050 89.065 1.00 28.43 50 GLY D O 1
ATOM 7435 N N . ASN D 1 54 ? 27.827 -25.332 88.457 1.00 27.98 51 ASN D N 1
ATOM 7436 C CA . ASN D 1 54 ? 28.058 -24.714 87.154 1.00 27.44 51 ASN D CA 1
ATOM 7437 C C . ASN D 1 54 ? 27.471 -25.596 86.034 1.00 27.28 51 ASN D C 1
ATOM 7438 O O . ASN D 1 54 ? 27.986 -26.688 85.761 1.00 27.25 51 ASN D O 1
ATOM 7443 N N . GLN D 1 55 ? 26.411 -25.113 85.384 1.00 27.01 52 GLN D N 1
ATOM 7444 C CA . GLN D 1 55 ? 25.669 -25.887 84.384 1.00 27.02 52 GLN D CA 1
ATOM 7445 C C . GLN D 1 55 ? 25.513 -25.160 83.058 1.00 26.67 52 GLN D C 1
ATOM 7446 O O . GLN D 1 55 ? 25.293 -23.960 83.037 1.00 26.09 52 GLN D O 1
ATOM 7452 N N . ALA D 1 56 ? 25.617 -25.903 81.956 1.00 26.51 53 ALA D N 1
ATOM 7453 C CA . ALA D 1 56 ? 25.237 -25.404 80.640 1.00 26.70 53 ALA D CA 1
ATOM 7454 C C . ALA D 1 56 ? 23.984 -26.169 80.216 1.00 26.85 53 ALA D C 1
ATOM 7455 O O . ALA D 1 56 ? 24.077 -27.283 79.713 1.00 26.85 53 ALA D O 1
ATOM 7457 N N . LEU D 1 57 ? 22.818 -25.554 80.439 1.00 27.03 54 LEU D N 1
ATOM 7458 C CA . LEU D 1 57 ? 21.527 -26.207 80.260 1.00 27.08 54 LEU D CA 1
ATOM 7459 C C . LEU D 1 57 ? 20.877 -25.748 78.966 1.00 27.26 54 LEU D C 1
ATOM 7460 O O . LEU D 1 57 ? 20.604 -24.557 78.792 1.00 26.87 54 LEU D O 1
ATOM 7465 N N . THR D 1 58 ? 20.638 -26.692 78.062 1.00 27.19 55 THR D N 1
ATOM 7466 C CA . THR D 1 58 ? 19.908 -26.395 76.843 1.00 27.88 55 THR D CA 1
ATOM 7467 C C . THR D 1 58 ? 18.455 -26.052 77.172 1.00 27.72 55 THR D C 1
ATOM 7468 O O . THR D 1 58 ? 17.941 -26.413 78.229 1.00 27.20 55 THR D O 1
ATOM 7472 N N . PHE D 1 59 ? 17.807 -25.330 76.268 1.00 27.99 56 PHE D N 1
ATOM 7473 C CA . PHE D 1 59 ? 16.386 -25.048 76.411 1.00 28.08 56 PHE D CA 1
ATOM 7474 C C . PHE D 1 59 ? 15.725 -24.736 75.067 1.00 28.59 56 PHE D C 1
ATOM 7475 O O . PHE D 1 59 ? 16.355 -24.208 74.153 1.00 28.06 56 PHE D O 1
ATOM 7483 N N . THR D 1 60 ? 14.450 -25.099 74.958 1.00 29.34 57 THR D N 1
ATOM 7484 C CA . THR D 1 60 ? 13.683 -24.937 73.723 1.00 29.81 57 THR D CA 1
ATOM 7485 C C . THR D 1 60 ? 13.160 -23.512 73.547 1.00 30.00 57 THR D C 1
ATOM 7486 O O . THR D 1 60 ? 13.302 -22.663 74.432 1.00 30.17 57 THR D O 1
ATOM 7490 N N . SER D 1 61 ? 12.550 -23.255 72.395 1.00 30.38 58 SER D N 1
ATOM 7491 C CA . SER D 1 61 ? 11.908 -21.962 72.125 1.00 30.85 58 SER D CA 1
ATOM 7492 C C . SER D 1 61 ? 10.762 -21.671 73.094 1.00 30.83 58 SER D C 1
ATOM 7493 O O . SER D 1 61 ? 10.541 -20.522 73.470 1.00 30.99 58 SER D O 1
ATOM 7496 N N . GLN D 1 62 ? 10.049 -22.726 73.480 1.00 31.11 59 GLN D N 1
ATOM 7497 C CA . GLN D 1 62 ? 8.951 -22.647 74.448 1.00 31.17 59 GLN D CA 1
ATOM 7498 C C . GLN D 1 62 ? 9.459 -22.096 75.772 1.00 30.96 59 GLN D C 1
ATOM 7499 O O . GLN D 1 62 ? 8.898 -21.150 76.313 1.00 30.73 59 GLN D O 1
ATOM 7505 N N . GLN D 1 63 ? 10.537 -22.695 76.276 1.00 30.52 60 GLN D N 1
ATOM 7506 C CA . GLN D 1 63 ? 11.195 -22.208 77.485 1.00 30.13 60 GLN D CA 1
ATOM 7507 C C . GLN D 1 63 ? 11.675 -20.777 77.311 1.00 30.01 60 GLN D C 1
ATOM 7508 O O . GLN D 1 63 ? 11.544 -19.956 78.225 1.00 29.98 60 GLN D O 1
ATOM 7514 N N . ALA D 1 64 ? 12.210 -20.479 76.126 1.00 29.97 61 ALA D N 1
ATOM 7515 C CA . ALA D 1 64 ? 12.655 -19.130 75.781 1.00 29.90 61 ALA D CA 1
ATOM 7516 C C . ALA D 1 64 ? 11.528 -18.104 75.928 1.00 29.93 61 ALA D C 1
ATOM 7517 O O . ALA D 1 64 ? 11.719 -17.060 76.565 1.00 30.23 61 ALA D O 1
ATOM 7519 N N . TYR D 1 65 ? 10.360 -18.404 75.355 1.00 29.84 62 TYR D N 1
ATOM 7520 C CA . TYR D 1 65 ? 9.169 -17.552 75.522 1.00 30.01 62 TYR D CA 1
ATOM 7521 C C . TYR D 1 65 ? 8.858 -17.338 77.011 1.00 30.09 62 TYR D C 1
ATOM 7522 O O . TYR D 1 65 ? 8.706 -16.197 77.454 1.00 30.04 62 TYR D O 1
ATOM 7531 N N . GLN D 1 66 ? 8.792 -18.436 77.768 1.00 30.42 63 GLN D N 1
ATOM 7532 C CA . GLN D 1 66 ? 8.495 -18.404 79.219 1.00 30.70 63 GLN D CA 1
ATOM 7533 C C . GLN D 1 66 ? 9.500 -17.603 80.054 1.00 31.09 63 GLN D C 1
ATOM 7534 O O . GLN D 1 66 ? 9.120 -16.929 81.018 1.00 30.81 63 GLN D O 1
ATOM 7540 N N . LEU D 1 67 ? 10.784 -17.708 79.704 1.00 31.10 64 LEU D N 1
ATOM 7541 C CA . LEU D 1 67 ? 11.838 -16.976 80.403 1.00 31.02 64 LEU D CA 1
ATOM 7542 C C . LEU D 1 67 ? 11.754 -15.470 80.133 1.00 31.46 64 LEU D C 1
ATOM 7543 O O . LEU D 1 67 ? 11.957 -14.658 81.040 1.00 31.24 64 LEU D O 1
ATOM 7548 N N . ALA D 1 68 ? 11.456 -15.104 78.889 1.00 31.83 65 ALA D N 1
ATOM 7549 C CA . ALA D 1 68 ? 11.225 -13.702 78.520 1.00 32.52 65 ALA D CA 1
ATOM 7550 C C . ALA D 1 68 ? 10.094 -13.096 79.349 1.00 33.05 65 ALA D C 1
ATOM 7551 O O . ALA D 1 68 ? 10.190 -11.961 79.813 1.00 32.74 65 ALA D O 1
ATOM 7553 N N . ASP D 1 69 ? 9.023 -13.870 79.517 1.00 34.01 66 ASP D N 1
ATOM 7554 C CA . ASP D 1 69 ? 7.864 -13.462 80.313 1.00 34.84 66 ASP D CA 1
ATOM 7555 C C . ASP D 1 69 ? 8.205 -13.407 81.800 1.00 35.21 66 ASP D C 1
ATOM 7556 O O . ASP D 1 69 ? 7.754 -12.510 82.511 1.00 35.09 66 ASP D O 1
ATOM 7561 N N . ALA D 1 70 ? 8.990 -14.377 82.271 1.00 35.40 67 ALA D N 1
ATOM 7562 C CA . ALA D 1 70 ? 9.406 -14.400 83.672 1.00 35.48 67 ALA D CA 1
ATOM 7563 C C . ALA D 1 70 ? 10.210 -13.157 84.023 1.00 35.87 67 ALA D C 1
ATOM 7564 O O . ALA D 1 70 ? 10.079 -12.623 85.130 1.00 35.94 67 ALA D O 1
ATOM 7566 N N . LEU D 1 71 ? 11.037 -12.700 83.082 1.00 35.98 68 LEU D N 1
ATOM 7567 C CA . LEU D 1 71 ? 11.935 -11.572 83.324 1.00 36.28 68 LEU D CA 1
ATOM 7568 C C . LEU D 1 71 ? 11.406 -10.222 82.827 1.00 36.53 68 LEU D C 1
ATOM 7569 O O . LEU D 1 71 ? 12.112 -9.215 82.927 1.00 36.86 68 LEU D O 1
ATOM 7574 N N . LYS D 1 72 ? 10.184 -10.188 82.294 1.00 36.75 69 LYS D N 1
ATOM 7575 C CA . LYS D 1 72 ? 9.540 -8.909 81.971 1.00 37.12 69 LYS D CA 1
ATOM 7576 C C . LYS D 1 72 ? 9.520 -8.035 83.222 1.00 36.93 69 LYS D C 1
ATOM 7577 O O . LYS D 1 72 ? 9.205 -8.514 84.315 1.00 37.25 69 LYS D O 1
ATOM 7583 N N . GLY D 1 73 ? 9.892 -6.768 83.080 1.00 36.83 70 GLY D N 1
ATOM 7584 C CA . GLY D 1 73 ? 9.856 -5.837 84.215 1.00 36.50 70 GLY D CA 1
ATOM 7585 C C . GLY D 1 73 ? 10.856 -6.085 85.342 1.00 36.40 70 GLY D C 1
ATOM 7586 O O . GLY D 1 73 ? 10.870 -5.340 86.330 1.00 36.62 70 GLY D O 1
ATOM 7587 N N . ILE D 1 74 ? 11.668 -7.139 85.222 1.00 36.05 71 ILE D N 1
ATOM 7588 C CA . ILE D 1 74 ? 12.825 -7.332 86.099 1.00 35.70 71 ILE D CA 1
ATOM 7589 C C . ILE D 1 74 ? 14.067 -6.900 85.339 1.00 35.20 71 ILE D C 1
ATOM 7590 O O . ILE D 1 74 ? 14.842 -6.082 85.832 1.00 35.48 71 ILE D O 1
ATOM 7595 N N . ASP D 1 75 ? 14.242 -7.439 84.134 1.00 34.56 72 ASP D N 1
ATOM 7596 C CA . ASP D 1 75 ? 15.334 -7.027 83.259 1.00 33.77 72 ASP D CA 1
ATOM 7597 C C . ASP D 1 75 ? 14.868 -6.978 81.805 1.00 33.32 72 ASP D C 1
ATOM 7598 O O . ASP D 1 75 ? 14.846 -7.999 81.108 1.00 33.09 72 ASP D O 1
ATOM 7603 N N . ALA D 1 76 ? 14.507 -5.776 81.357 1.00 32.48 73 ALA D N 1
ATOM 7604 C CA . ALA D 1 76 ? 13.953 -5.569 80.018 1.00 32.17 73 ALA D CA 1
ATOM 7605 C C . ALA D 1 76 ? 14.908 -5.995 78.896 1.00 31.47 73 ALA D C 1
ATOM 7606 O O . ALA D 1 76 ? 14.463 -6.513 77.874 1.00 31.44 73 ALA D O 1
ATOM 7608 N N . ALA D 1 77 ? 16.205 -5.767 79.103 1.00 30.90 74 ALA D N 1
ATOM 7609 C CA . ALA D 1 77 ? 17.259 -6.129 78.146 1.00 30.52 74 ALA D CA 1
ATOM 7610 C C . ALA D 1 77 ? 17.371 -7.642 77.953 1.00 29.97 74 ALA D C 1
ATOM 7611 O O . ALA D 1 77 ? 17.485 -8.119 76.812 1.00 30.08 74 ALA D O 1
ATOM 7613 N N . GLN D 1 78 ? 17.338 -8.383 79.061 1.00 29.18 75 GLN D N 1
ATOM 7614 C CA . GLN D 1 78 ? 17.353 -9.853 79.036 1.00 28.60 75 GLN D CA 1
ATOM 7615 C C . GLN D 1 78 ? 16.039 -10.440 78.521 1.00 28.58 75 GLN D C 1
ATOM 7616 O O . GLN D 1 78 ? 16.031 -11.451 77.818 1.00 27.94 75 GLN D O 1
ATOM 7622 N N . SER D 1 79 ? 14.922 -9.817 78.896 1.00 28.39 76 SER D N 1
ATOM 7623 C CA . SER D 1 79 ? 13.615 -10.282 78.459 1.00 28.51 76 SER D CA 1
ATOM 7624 C C . SER D 1 79 ? 13.469 -10.218 76.942 1.00 28.46 76 SER D C 1
ATOM 7625 O O . SER D 1 79 ? 13.043 -11.184 76.315 1.00 28.65 76 SER D O 1
ATOM 7628 N N . ALA D 1 80 ? 13.837 -9.077 76.367 1.00 28.35 77 ALA D N 1
ATOM 7629 C CA . ALA D 1 80 ? 13.758 -8.870 74.923 1.00 28.36 77 ALA D CA 1
ATOM 7630 C C . ALA D 1 80 ? 14.578 -9.912 74.170 1.00 28.10 77 ALA D C 1
ATOM 7631 O O . ALA D 1 80 ? 14.091 -10.530 73.218 1.00 27.95 77 ALA D O 1
ATOM 7633 N N . LEU D 1 81 ? 15.828 -10.075 74.605 1.00 27.81 78 LEU D N 1
ATOM 7634 C CA . LEU D 1 81 ? 16.760 -11.037 74.030 1.00 27.33 78 LEU D CA 1
ATOM 7635 C C . LEU D 1 81 ? 16.129 -12.419 73.935 1.00 27.09 78 LEU D C 1
ATOM 7636 O O . LEU D 1 81 ? 16.155 -13.046 72.874 1.00 27.06 78 LEU D O 1
ATOM 7641 N N . LEU D 1 82 ? 15.541 -12.871 75.038 1.00 27.49 79 LEU D N 1
ATOM 7642 C CA . LEU D 1 82 ? 14.947 -14.200 75.111 1.00 27.80 79 LEU D CA 1
ATOM 7643 C C . LEU D 1 82 ? 13.771 -14.391 74.145 1.00 28.44 79 LEU D C 1
ATOM 7644 O O . LEU D 1 82 ? 13.613 -15.476 73.581 1.00 28.52 79 LEU D O 1
ATOM 7649 N N . SER D 1 83 ? 12.955 -13.349 73.959 1.00 29.09 80 SER D N 1
ATOM 7650 C CA . SER D 1 83 ? 11.868 -13.379 72.967 1.00 29.21 80 SER D CA 1
ATOM 7651 C C . SER D 1 83 ? 12.410 -13.662 71.560 1.00 29.48 80 SER D C 1
ATOM 7652 O O . SER D 1 83 ? 11.817 -14.458 70.813 1.00 29.21 80 SER D O 1
ATOM 7655 N N . ARG D 1 84 ? 13.539 -13.027 71.225 1.00 29.44 81 ARG D N 1
ATOM 7656 C CA . ARG D 1 84 ? 14.204 -13.189 69.916 1.00 29.78 81 ARG D CA 1
ATOM 7657 C C . ARG D 1 84 ? 14.840 -14.570 69.786 1.00 29.59 81 ARG D C 1
ATOM 7658 O O . ARG D 1 84 ? 14.790 -15.191 68.723 1.00 29.15 81 ARG D O 1
ATOM 7666 N N . LEU D 1 85 ? 15.457 -15.038 70.869 1.00 29.28 82 LEU D N 1
ATOM 7667 C CA . LEU D 1 85 ? 16.050 -16.377 70.899 1.00 29.19 82 LEU D CA 1
ATOM 7668 C C . LEU D 1 85 ? 14.991 -17.454 70.627 1.00 29.52 82 LEU D C 1
ATOM 7669 O O . LEU D 1 85 ? 15.289 -18.483 70.035 1.00 29.58 82 LEU D O 1
ATOM 7674 N N . ALA D 1 86 ? 13.749 -17.199 71.036 1.00 30.37 83 ALA D N 1
ATOM 7675 C CA . ALA D 1 86 ? 12.638 -18.098 70.731 1.00 30.76 83 ALA D CA 1
ATOM 7676 C C . ALA D 1 86 ? 12.418 -18.222 69.218 1.00 31.18 83 ALA D C 1
ATOM 7677 O O . ALA D 1 86 ? 12.078 -19.290 68.728 1.00 31.07 83 ALA D O 1
ATOM 7679 N N . GLU D 1 87 ? 12.660 -17.144 68.478 1.00 32.29 84 GLU D N 1
ATOM 7680 C CA . GLU D 1 87 ? 12.413 -17.145 67.029 1.00 32.83 84 GLU D CA 1
ATOM 7681 C C . GLU D 1 87 ? 13.508 -17.873 66.238 1.00 33.09 84 GLU D C 1
ATOM 7682 O O . GLU D 1 87 ? 13.368 -18.064 65.026 1.00 33.51 84 GLU D O 1
ATOM 7688 N N . SER D 1 88 ? 14.582 -18.282 66.920 1.00 32.84 85 SER D N 1
ATOM 7689 C CA . SER D 1 88 ? 15.726 -18.925 66.277 1.00 32.54 85 SER D CA 1
ATOM 7690 C C . SER D 1 88 ? 15.511 -20.397 65.929 1.00 32.08 85 SER D C 1
ATOM 7691 O O . SER D 1 88 ? 14.838 -21.127 66.655 1.00 31.95 85 SER D O 1
ATOM 7694 N N . GLN D 1 89 ? 16.115 -20.810 64.813 1.00 31.98 86 GLN D N 1
ATOM 7695 C CA . GLN D 1 89 ? 16.262 -22.222 64.438 1.00 31.83 86 GLN D CA 1
ATOM 7696 C C . GLN D 1 89 ? 17.413 -22.863 65.228 1.00 30.85 86 GLN D C 1
ATOM 7697 O O . GLN D 1 89 ? 17.378 -24.053 65.543 1.00 30.93 86 GLN D O 1
ATOM 7703 N N . LYS D 1 90 ? 18.451 -22.073 65.501 1.00 29.89 87 LYS D N 1
ATOM 7704 C CA . LYS D 1 90 ? 19.693 -22.586 66.108 1.00 28.75 87 LYS D CA 1
ATOM 7705 C C . LYS D 1 90 ? 19.507 -22.912 67.601 1.00 27.73 87 LYS D C 1
ATOM 7706 O O . LYS D 1 90 ? 18.728 -22.249 68.287 1.00 27.55 87 LYS D O 1
ATOM 7712 N N . PRO D 1 91 ? 20.224 -23.937 68.106 1.00 26.41 88 PRO D N 1
ATOM 7713 C CA . PRO D 1 91 ? 20.061 -24.433 69.472 1.00 25.85 88 PRO D CA 1
ATOM 7714 C C . PRO D 1 91 ? 20.489 -23.434 70.547 1.00 25.14 88 PRO D C 1
ATOM 7715 O O . PRO D 1 91 ? 21.436 -22.673 70.336 1.00 24.88 88 PRO D O 1
ATOM 7719 N N . LEU D 1 92 ? 19.808 -23.465 71.695 1.00 24.41 89 LEU D N 1
ATOM 7720 C CA . LEU D 1 92 ? 20.005 -22.477 72.753 1.00 24.09 89 LEU D CA 1
ATOM 7721 C C . LEU D 1 92 ? 20.566 -23.092 74.034 1.00 23.67 89 LEU D C 1
ATOM 7722 O O . LEU D 1 92 ? 20.233 -24.226 74.370 1.00 23.40 89 LEU D O 1
ATOM 7727 N N . VAL D 1 93 ? 21.396 -22.329 74.749 1.00 23.60 90 VAL D N 1
ATOM 7728 C CA . VAL D 1 93 ? 21.945 -22.778 76.031 1.00 23.03 90 VAL D CA 1
ATOM 7729 C C . VAL D 1 93 ? 21.893 -21.667 77.091 1.00 23.32 90 VAL D C 1
ATOM 7730 O O . VAL D 1 93 ? 22.197 -20.504 76.811 1.00 23.11 90 VAL D O 1
ATOM 7734 N N . ALA D 1 94 ? 21.443 -22.037 78.289 1.00 23.04 91 ALA D N 1
ATOM 7735 C CA . ALA D 1 94 ? 21.516 -21.187 79.460 1.00 22.91 91 ALA D CA 1
ATOM 7736 C C . ALA D 1 94 ? 22.686 -21.696 80.282 1.00 22.73 91 ALA D C 1
ATOM 7737 O O . ALA D 1 94 ? 22.678 -22.847 80.730 1.00 23.31 91 ALA D O 1
ATOM 7739 N N . THR D 1 95 ? 23.700 -20.849 80.436 1.00 22.47 92 THR D N 1
ATOM 7740 C CA . THR D 1 95 ? 24.907 -21.200 81.168 1.00 22.16 92 THR D CA 1
ATOM 7741 C C . THR D 1 95 ? 24.946 -20.435 82.482 1.00 22.67 92 THR D C 1
ATOM 7742 O O . THR D 1 95 ? 25.167 -19.227 82.502 1.00 22.35 92 THR D O 1
ATOM 7746 N N . LEU D 1 96 ? 24.725 -21.161 83.576 1.00 23.29 93 LEU D N 1
ATOM 7747 C CA . LEU D 1 96 ? 24.640 -20.571 84.906 1.00 24.12 93 LEU D CA 1
ATOM 7748 C C . LEU D 1 96 ? 25.790 -21.063 85.796 1.00 24.23 93 LEU D C 1
ATOM 7749 O O . LEU D 1 96 ? 25.823 -22.218 86.205 1.00 25.11 93 LEU D O 1
ATOM 7754 N N . LEU D 1 97 ? 26.710 -20.153 86.099 1.00 24.38 94 LEU D N 1
ATOM 7755 C CA . LEU D 1 97 ? 27.901 -20.447 86.861 1.00 24.25 94 LEU D CA 1
ATOM 7756 C C . LEU D 1 97 ? 27.733 -19.962 88.298 1.00 24.43 94 LEU D C 1
ATOM 7757 O O . LEU D 1 97 ? 27.840 -18.773 88.591 1.00 24.25 94 LEU D O 1
ATOM 7762 N N . ALA D 1 98 ? 27.432 -20.903 89.184 1.00 24.85 95 ALA D N 1
ATOM 7763 C CA . ALA D 1 98 ? 27.382 -20.637 90.624 1.00 24.87 95 ALA D CA 1
ATOM 7764 C C . ALA D 1 98 ? 28.739 -20.189 91.142 1.00 24.91 95 ALA D C 1
ATOM 7765 O O . ALA D 1 98 ? 28.816 -19.288 91.980 1.00 25.59 95 ALA D O 1
ATOM 7767 N N . GLU D 1 99 ? 29.807 -20.815 90.638 1.00 24.87 96 GLU D N 1
ATOM 7768 C CA . GLU D 1 99 ? 31.184 -20.501 91.049 1.00 25.01 96 GLU D CA 1
ATOM 7769 C C . GLU D 1 99 ? 32.032 -20.115 89.851 1.00 24.73 96 GLU D C 1
ATOM 7770 O O . GLU D 1 99 ? 31.662 -20.370 88.701 1.00 25.03 96 GLU D O 1
ATOM 7776 N N . ASP D 1 100 ? 33.175 -19.497 90.138 1.00 24.37 97 ASP D N 1
ATOM 7777 C CA . ASP D 1 100 ? 34.224 -19.275 89.154 1.00 23.77 97 ASP D CA 1
ATOM 7778 C C . ASP D 1 100 ? 35.254 -20.382 89.332 1.00 23.52 97 ASP D C 1
ATOM 7779 O O . ASP D 1 100 ? 36.148 -20.262 90.170 1.00 23.25 97 ASP D O 1
ATOM 7784 N N . ALA D 1 101 ? 35.123 -21.446 88.536 1.00 22.85 98 ALA D N 1
ATOM 7785 C CA . ALA D 1 101 ? 35.981 -22.633 88.648 1.00 22.68 98 ALA D CA 1
ATOM 7786 C C . ALA D 1 101 ? 36.507 -23.071 87.279 1.00 22.25 98 ALA D C 1
ATOM 7787 O O . ALA D 1 101 ? 36.061 -22.563 86.239 1.00 22.33 98 ALA D O 1
ATOM 7789 N N . ALA D 1 102 ? 37.453 -24.011 87.288 1.00 21.62 99 ALA D N 1
ATOM 7790 C CA . ALA D 1 102 ? 37.969 -24.627 86.057 1.00 21.05 99 ALA D CA 1
ATOM 7791 C C . ALA D 1 102 ? 36.811 -25.136 85.209 1.00 20.43 99 ALA D C 1
ATOM 7792 O O . ALA D 1 102 ? 36.003 -25.920 85.691 1.00 20.52 99 ALA D O 1
ATOM 7794 N N . PRO D 1 103 ? 36.704 -24.681 83.945 1.00 20.40 100 PRO D N 1
ATOM 7795 C CA . PRO D 1 103 ? 35.446 -24.953 83.249 1.00 20.27 100 PRO D CA 1
ATOM 7796 C C . PRO D 1 103 ? 35.231 -26.421 82.883 1.00 20.57 100 PRO D C 1
ATOM 7797 O O . PRO D 1 103 ? 36.186 -27.177 82.632 1.00 19.93 100 PRO D O 1
ATOM 7801 N N . SER D 1 104 ? 33.968 -26.806 82.862 1.00 21.39 101 SER D N 1
ATOM 7802 C CA . SER D 1 104 ? 33.591 -28.201 82.672 1.00 22.11 101 SER D CA 1
ATOM 7803 C C . SER D 1 104 ? 32.780 -28.424 81.388 1.00 21.70 101 SER D C 1
ATOM 7804 O O . SER D 1 104 ? 32.376 -29.556 81.110 1.00 21.68 101 SER D O 1
ATOM 7807 N N . SER D 1 105 ? 32.543 -27.354 80.623 1.00 21.16 102 SER D N 1
ATOM 7808 C CA . SER D 1 105 ? 31.791 -27.435 79.372 1.00 20.92 102 SER D CA 1
ATOM 7809 C C . SER D 1 105 ? 32.228 -26.373 78.358 1.00 20.41 102 SER D C 1
ATOM 7810 O O . SER D 1 105 ? 32.601 -25.257 78.730 1.00 19.95 102 SER D O 1
ATOM 7813 N N . THR D 1 106 ? 32.142 -26.735 77.081 1.00 20.08 103 THR D N 1
ATOM 7814 C CA . THR D 1 106 ? 32.344 -25.807 75.963 1.00 20.23 103 THR D CA 1
ATOM 7815 C C . THR D 1 106 ? 31.513 -24.535 76.136 1.00 20.18 103 THR D C 1
ATOM 7816 O O . THR D 1 106 ? 32.015 -23.440 75.948 1.00 20.14 103 THR D O 1
ATOM 7820 N N . ALA D 1 107 ? 30.249 -24.684 76.519 1.00 20.31 104 ALA D N 1
ATOM 7821 C CA . ALA D 1 107 ? 29.379 -23.534 76.757 1.00 20.34 104 ALA D CA 1
ATOM 7822 C C . ALA D 1 107 ? 29.924 -22.621 77.871 1.00 20.30 104 ALA D C 1
ATOM 7823 O O . ALA D 1 107 ? 29.893 -21.388 77.746 1.00 19.98 104 ALA D O 1
ATOM 7825 N N . GLU D 1 108 ? 30.435 -23.227 78.945 1.00 20.44 105 GLU D N 1
ATOM 7826 C CA . GLU D 1 108 ? 31.057 -22.486 80.048 1.00 20.24 105 GLU D CA 1
ATOM 7827 C C . GLU D 1 108 ? 32.322 -21.803 79.553 1.00 19.72 105 GLU D C 1
ATOM 7828 O O . GLU D 1 108 ? 32.536 -20.637 79.844 1.00 19.01 105 GLU D O 1
ATOM 7834 N N . ALA D 1 109 ? 33.140 -22.534 78.794 1.00 19.22 106 ALA D N 1
ATOM 7835 C CA . ALA D 1 109 ? 34.398 -21.993 78.264 1.00 19.50 106 ALA D CA 1
ATOM 7836 C C . ALA D 1 109 ? 34.140 -20.788 77.366 1.00 19.62 106 ALA D C 1
ATOM 7837 O O . ALA D 1 109 ? 34.852 -19.781 77.461 1.00 19.91 106 ALA D O 1
ATOM 7839 N N . TYR D 1 110 ? 33.130 -20.878 76.497 1.00 19.68 107 TYR D N 1
ATOM 7840 C CA . TYR D 1 110 ? 32.788 -19.730 75.645 1.00 19.89 107 TYR D CA 1
ATOM 7841 C C . TYR D 1 110 ? 32.316 -18.538 76.479 1.00 19.40 107 TYR D C 1
ATOM 7842 O O . TYR D 1 110 ? 32.606 -17.390 76.132 1.00 20.00 107 TYR D O 1
ATOM 7851 N N . LEU D 1 111 ? 31.607 -18.811 77.575 1.00 19.54 108 LEU D N 1
ATOM 7852 C CA . LEU D 1 111 ? 31.097 -17.750 78.445 1.00 19.13 108 LEU D CA 1
ATOM 7853 C C . LEU D 1 111 ? 32.243 -17.013 79.130 1.00 19.40 108 LEU D C 1
ATOM 7854 O O . LEU D 1 111 ? 32.233 -15.789 79.208 1.00 18.69 108 LEU D O 1
ATOM 7859 N N . LYS D 1 112 ? 33.247 -17.749 79.596 1.00 19.22 109 LYS D N 1
ATOM 7860 C CA . LYS D 1 112 ? 34.372 -17.100 80.249 1.00 19.69 109 LYS D CA 1
ATOM 7861 C C . LYS D 1 112 ? 35.106 -16.182 79.282 1.00 19.14 109 LYS D C 1
ATOM 7862 O O . LYS D 1 112 ? 35.448 -15.059 79.642 1.00 18.91 109 LYS D O 1
ATOM 7868 N N . LEU D 1 113 ? 35.292 -16.642 78.044 1.00 18.93 110 LEU D N 1
ATOM 7869 C CA . LEU D 1 113 ? 35.959 -15.841 77.017 1.00 18.46 110 LEU D CA 1
ATOM 7870 C C . LEU D 1 113 ? 35.160 -14.593 76.629 1.00 17.87 110 LEU D C 1
ATOM 7871 O O . LEU D 1 113 ? 35.751 -13.577 76.274 1.00 17.67 110 LEU D O 1
ATOM 7876 N N . HIS D 1 114 ? 33.832 -14.665 76.698 1.00 17.77 111 HIS D N 1
ATOM 7877 C CA . HIS D 1 114 ? 32.982 -13.494 76.481 1.00 17.57 111 HIS D CA 1
ATOM 7878 C C . HIS D 1 114 ? 33.166 -12.470 77.632 1.00 18.03 111 HIS D C 1
ATOM 7879 O O . HIS D 1 114 ? 33.317 -11.275 77.400 1.00 17.48 111 HIS D O 1
ATOM 7886 N N . LEU D 1 115 ? 33.152 -12.940 78.879 1.00 18.21 112 LEU D N 1
ATOM 7887 C CA . LEU D 1 115 ? 33.322 -12.028 80.023 1.00 18.48 112 LEU D CA 1
ATOM 7888 C C . LEU D 1 115 ? 34.554 -11.135 79.857 1.00 18.14 112 LEU D C 1
ATOM 7889 O O . LEU D 1 115 ? 34.532 -9.935 80.162 1.00 18.15 112 LEU D O 1
ATOM 7894 N N . LEU D 1 116 ? 35.639 -11.731 79.376 1.00 18.42 113 LEU D N 1
ATOM 7895 C CA . LEU D 1 116 ? 36.859 -10.990 79.131 1.00 18.73 113 LEU D CA 1
ATOM 7896 C C . LEU D 1 116 ? 36.675 -9.996 77.981 1.00 18.90 113 LEU D C 1
ATOM 7897 O O . LEU D 1 116 ? 37.064 -8.837 78.098 1.00 19.16 113 LEU D O 1
ATOM 7902 N N . SER D 1 117 ? 36.074 -10.435 76.882 1.00 18.26 114 SER D N 1
ATOM 7903 C CA . SER D 1 117 ? 36.055 -9.608 75.672 1.00 18.42 114 SER D CA 1
ATOM 7904 C C . SER D 1 117 ? 34.988 -8.514 75.751 1.00 18.58 114 SER D C 1
ATOM 7905 O O . SER D 1 117 ? 35.155 -7.457 75.155 1.00 19.24 114 SER D O 1
ATOM 7908 N N . HIS D 1 118 ? 33.905 -8.778 76.480 1.00 19.28 115 HIS D N 1
ATOM 7909 C CA . HIS D 1 118 ? 32.925 -7.745 76.821 1.00 20.04 115 HIS D CA 1
ATOM 7910 C C . HIS D 1 118 ? 33.514 -6.728 77.820 1.00 20.86 115 HIS D C 1
ATOM 7911 O O . HIS D 1 118 ? 32.923 -5.669 78.060 1.00 21.33 115 HIS D O 1
ATOM 7918 N N . ARG D 1 119 ? 34.687 -7.065 78.367 1.00 21.35 116 ARG D N 1
ATOM 7919 C CA . ARG D 1 119 ? 35.446 -6.263 79.343 1.00 21.70 116 ARG D CA 1
ATOM 7920 C C . ARG D 1 119 ? 34.787 -6.227 80.720 1.00 22.32 116 ARG D C 1
ATOM 7921 O O . ARG D 1 119 ? 35.007 -5.291 81.493 1.00 22.35 116 ARG D O 1
ATOM 7929 N N . LEU D 1 120 ? 34.001 -7.252 81.036 1.00 22.83 117 LEU D N 1
ATOM 7930 C CA . LEU D 1 120 ? 33.389 -7.366 82.352 1.00 23.04 117 LEU D CA 1
ATOM 7931 C C . LEU D 1 120 ? 34.415 -7.825 83.398 1.00 23.41 117 LEU D C 1
ATOM 7932 O O . LEU D 1 120 ? 34.384 -7.373 84.551 1.00 23.13 117 LEU D O 1
ATOM 7937 N N . VAL D 1 121 ? 35.328 -8.705 82.993 1.00 23.45 118 VAL D N 1
ATOM 7938 C CA . VAL D 1 121 ? 36.440 -9.123 83.844 1.00 23.67 118 VAL D CA 1
ATOM 7939 C C . VAL D 1 121 ? 37.752 -8.789 83.139 1.00 24.32 118 VAL D C 1
ATOM 7940 O O . VAL D 1 121 ? 37.767 -8.589 81.922 1.00 24.56 118 VAL D O 1
ATOM 7944 N N . LYS D 1 122 ? 38.834 -8.701 83.910 1.00 24.29 119 LYS D N 1
ATOM 7945 C CA . LYS D 1 122 ? 40.167 -8.419 83.382 1.00 24.69 119 LYS D CA 1
ATOM 7946 C C . LYS D 1 122 ? 41.014 -9.683 83.338 1.00 24.35 119 LYS D C 1
ATOM 7947 O O . LYS D 1 122 ? 40.727 -10.630 84.059 1.00 24.14 119 LYS D O 1
ATOM 7953 N N . PRO D 1 123 ? 42.084 -9.690 82.520 1.00 24.52 120 PRO D N 1
ATOM 7954 C CA . PRO D 1 123 ? 42.928 -10.888 82.456 1.00 24.88 120 PRO D CA 1
ATOM 7955 C C . PRO D 1 123 ? 43.367 -11.356 83.835 1.00 25.24 120 PRO D C 1
ATOM 7956 O O . PRO D 1 123 ? 43.638 -10.518 84.704 1.00 25.15 120 PRO D O 1
ATOM 7960 N N . HIS D 1 124 ? 43.385 -12.675 84.028 1.00 25.39 121 HIS D N 1
ATOM 7961 C CA . HIS D 1 124 ? 43.716 -13.334 85.319 1.00 26.02 121 HIS D CA 1
ATOM 7962 C C . HIS D 1 124 ? 42.576 -13.358 86.339 1.00 25.76 121 HIS D C 1
ATOM 7963 O O . HIS D 1 124 ? 42.650 -14.075 87.339 1.00 26.16 121 HIS D O 1
ATOM 7970 N N . ALA D 1 125 ? 41.496 -12.630 86.070 1.00 25.31 122 ALA D N 1
ATOM 7971 C CA . ALA D 1 125 ? 40.423 -12.505 87.038 1.00 25.10 122 ALA D CA 1
ATOM 7972 C C . ALA D 1 125 ? 39.529 -13.735 87.059 1.00 24.78 122 ALA D C 1
ATOM 7973 O O . ALA D 1 125 ? 38.910 -14.022 88.086 1.00 24.91 122 ALA D O 1
ATOM 7975 N N . VAL D 1 126 ? 39.494 -14.476 85.948 1.00 23.89 123 VAL D N 1
ATOM 7976 C CA . VAL D 1 126 ? 38.641 -15.659 85.828 1.00 23.34 123 VAL D CA 1
ATOM 7977 C C . VAL D 1 126 ? 39.478 -16.930 85.613 1.00 22.91 123 VAL D C 1
ATOM 7978 O O . VAL D 1 126 ? 40.620 -16.860 85.160 1.00 22.46 123 VAL D O 1
ATOM 7982 N N . ASN D 1 127 ? 38.905 -18.079 85.963 1.00 22.32 124 ASN D N 1
ATOM 7983 C CA . ASN D 1 127 ? 39.588 -19.364 85.843 1.00 22.37 124 ASN D CA 1
ATOM 7984 C C . ASN D 1 127 ? 39.362 -19.992 84.466 1.00 21.82 124 ASN D C 1
ATOM 7985 O O . ASN D 1 127 ? 38.227 -20.244 84.061 1.00 21.53 124 ASN D O 1
ATOM 7990 N N . LEU D 1 128 ? 40.459 -20.248 83.771 1.00 21.47 125 LEU D N 1
ATOM 7991 C CA . LEU D 1 128 ? 40.431 -20.850 82.446 1.00 21.96 125 LEU D CA 1
ATOM 7992 C C . LEU D 1 128 ? 41.299 -22.100 82.417 1.00 21.72 125 LEU D C 1
ATOM 7993 O O . LEU D 1 128 ? 41.860 -22.437 81.380 1.00 21.95 125 LEU D O 1
ATOM 7998 N N . SER D 1 129 ? 41.382 -22.793 83.547 1.00 22.20 126 SER D N 1
ATOM 7999 C CA . SER D 1 129 ? 42.194 -24.009 83.652 1.00 22.66 126 SER D CA 1
ATOM 8000 C C . SER D 1 129 ? 41.543 -25.170 82.928 1.00 23.08 126 SER D C 1
ATOM 8001 O O . SER D 1 129 ? 40.382 -25.496 83.181 1.00 22.89 126 SER D O 1
ATOM 8004 N N . GLY D 1 130 ? 42.299 -25.797 82.030 1.00 23.42 127 GLY D N 1
ATOM 8005 C CA . GLY D 1 130 ? 41.795 -26.924 81.240 1.00 24.06 127 GLY D CA 1
ATOM 8006 C C . GLY D 1 130 ? 41.008 -26.483 80.027 1.00 24.18 127 GLY D C 1
ATOM 8007 O O . GLY D 1 130 ? 40.394 -27.303 79.346 1.00 24.56 127 GLY D O 1
ATOM 8008 N N . ILE D 1 131 ? 41.044 -25.189 79.712 1.00 24.50 128 ILE D N 1
ATOM 8009 C CA . ILE D 1 131 ? 40.092 -24.673 78.754 1.00 24.43 128 ILE D CA 1
ATOM 8010 C C . ILE D 1 131 ? 40.273 -25.298 77.364 1.00 24.83 128 ILE D C 1
ATOM 8011 O O . ILE D 1 131 ? 39.275 -25.556 76.689 1.00 24.86 128 ILE D O 1
ATOM 8016 N N . PHE D 1 132 ? 41.521 -25.585 76.984 1.00 25.17 129 PHE D N 1
ATOM 8017 C CA . PHE D 1 132 ? 41.859 -26.085 75.637 1.00 25.20 129 PHE D CA 1
ATOM 8018 C C . PHE D 1 132 ? 41.166 -27.407 75.254 1.00 25.93 129 PHE D C 1
ATOM 8019 O O . PHE D 1 132 ? 40.716 -27.562 74.110 1.00 26.46 129 PHE D O 1
ATOM 8027 N N . PRO D 1 133 ? 41.125 -28.391 76.175 1.00 26.15 130 PRO D N 1
ATOM 8028 C CA . PRO D 1 133 ? 40.298 -29.566 75.918 1.00 26.07 130 PRO D CA 1
ATOM 8029 C C . PRO D 1 133 ? 38.813 -29.253 75.682 1.00 25.92 130 PRO D C 1
ATOM 8030 O O . PRO D 1 133 ? 38.173 -29.930 74.877 1.00 26.70 130 PRO D O 1
ATOM 8034 N N . LEU D 1 134 ? 38.271 -28.248 76.367 1.00 24.97 131 LEU D N 1
ATOM 8035 C CA . LEU D 1 134 ? 36.847 -27.911 76.226 1.00 24.77 131 LEU D CA 1
ATOM 8036 C C . LEU D 1 134 ? 36.513 -27.202 74.921 1.00 24.39 131 LEU D C 1
ATOM 8037 O O . LEU D 1 134 ? 35.338 -27.121 74.540 1.00 24.52 131 LEU D O 1
ATOM 8042 N N . LEU D 1 135 ? 37.524 -26.677 74.241 1.00 23.31 132 LEU D N 1
ATOM 8043 C CA . LEU D 1 135 ? 37.285 -25.969 72.985 1.00 23.04 132 LEU D CA 1
ATOM 8044 C C . LEU D 1 135 ? 37.545 -26.911 71.804 1.00 22.80 132 LEU D C 1
ATOM 8045 O O . LEU D 1 135 ? 38.679 -27.319 71.577 1.00 22.92 132 LEU D O 1
ATOM 8050 N N . PRO D 1 136 ? 36.489 -27.288 71.060 1.00 22.41 133 PRO D N 1
ATOM 8051 C CA . PRO D 1 136 ? 36.767 -28.108 69.890 1.00 22.17 133 PRO D CA 1
ATOM 8052 C C . PRO D 1 136 ? 37.543 -27.307 68.833 1.00 21.74 133 PRO D C 1
ATOM 8053 O O . PRO D 1 136 ? 37.435 -26.071 68.789 1.00 22.12 133 PRO D O 1
ATOM 8057 N N . ASN D 1 137 ? 38.362 -27.996 68.043 1.00 21.14 134 ASN D N 1
ATOM 8058 C CA . ASN D 1 137 ? 39.084 -27.376 66.919 1.00 20.66 134 ASN D CA 1
ATOM 8059 C C . ASN D 1 137 ? 38.108 -27.299 65.729 1.00 20.36 134 ASN D C 1
ATOM 8060 O O . ASN D 1 137 ? 37.711 -28.335 65.162 1.00 19.87 134 ASN D O 1
ATOM 8065 N N . VAL D 1 138 ? 37.751 -26.063 65.361 1.00 18.90 135 VAL D N 1
ATOM 8066 C CA . VAL D 1 138 ? 36.615 -25.742 64.493 1.00 19.00 135 VAL D CA 1
ATOM 8067 C C . VAL D 1 138 ? 37.103 -25.050 63.200 1.00 18.80 135 VAL D C 1
ATOM 8068 O O . VAL D 1 138 ? 38.026 -24.228 63.240 1.00 18.74 135 VAL D O 1
ATOM 8072 N N . ALA D 1 139 ? 36.492 -25.384 62.065 1.00 18.28 136 ALA D N 1
ATOM 8073 C CA . ALA D 1 139 ? 36.723 -24.610 60.842 1.00 18.58 136 ALA D CA 1
ATOM 8074 C C . ALA D 1 139 ? 35.805 -23.387 60.888 1.00 18.42 136 ALA D C 1
ATOM 8075 O O . ALA D 1 139 ? 34.583 -23.526 60.897 1.00 18.66 136 ALA D O 1
ATOM 8077 N N . TRP D 1 140 ? 36.389 -22.192 60.959 1.00 18.72 137 TRP D N 1
ATOM 8078 C CA . TRP D 1 140 ? 35.597 -20.959 61.003 1.00 18.91 137 TRP D CA 1
ATOM 8079 C C . TRP D 1 140 ? 35.415 -20.473 59.573 1.00 18.94 137 TRP D C 1
ATOM 8080 O O . TRP D 1 140 ? 36.405 -20.229 58.872 1.00 18.80 137 TRP D O 1
ATOM 8091 N N . THR D 1 141 ? 34.157 -20.381 59.135 1.00 19.15 138 THR D N 1
ATOM 8092 C CA . THR D 1 141 ? 33.838 -20.087 57.726 1.00 19.11 138 THR D CA 1
ATOM 8093 C C . THR D 1 141 ? 32.824 -18.967 57.537 1.00 19.30 138 THR D C 1
ATOM 8094 O O . THR D 1 141 ? 32.226 -18.485 58.501 1.00 18.83 138 THR D O 1
ATOM 8098 N N . ASN D 1 142 ? 32.656 -18.541 56.282 1.00 19.61 139 ASN D N 1
ATOM 8099 C CA . ASN D 1 142 ? 31.654 -17.528 55.936 1.00 20.20 139 ASN D CA 1
ATOM 8100 C C . ASN D 1 142 ? 30.268 -17.859 56.449 1.00 20.47 139 ASN D C 1
ATOM 8101 O O . ASN D 1 142 ? 29.561 -16.967 56.874 1.00 20.02 139 ASN D O 1
ATOM 8106 N N . ILE D 1 143 ? 29.885 -19.139 56.424 1.00 21.25 140 ILE D N 1
ATOM 8107 C CA . ILE D 1 143 ? 28.573 -19.546 56.910 1.00 21.83 140 ILE D CA 1
ATOM 8108 C C . ILE D 1 143 ? 28.542 -19.820 58.417 1.00 21.65 140 ILE D C 1
ATOM 8109 O O . ILE D 1 143 ? 27.492 -20.180 58.958 1.00 21.49 140 ILE D O 1
ATOM 8114 N N . GLY D 1 144 ? 29.684 -19.655 59.078 1.00 21.96 141 GLY D N 1
ATOM 8115 C CA . GLY D 1 144 ? 29.821 -19.938 60.506 1.00 21.77 141 GLY D CA 1
ATOM 8116 C C . GLY D 1 144 ? 30.712 -21.125 60.842 1.00 21.92 141 GLY D C 1
ATOM 8117 O O . GLY D 1 144 ? 31.516 -21.592 60.014 1.00 21.87 141 GLY D O 1
ATOM 8118 N N . ALA D 1 145 ? 30.567 -21.610 62.075 1.00 21.48 142 ALA D N 1
ATOM 8119 C CA . ALA D 1 145 ? 31.357 -22.724 62.586 1.00 21.64 142 ALA D CA 1
ATOM 8120 C C . ALA D 1 145 ? 31.026 -24.046 61.893 1.00 21.50 142 ALA D C 1
ATOM 8121 O O . ALA D 1 145 ? 29.866 -24.344 61.634 1.00 21.70 142 ALA D O 1
ATOM 8123 N N . VAL D 1 146 ? 32.055 -24.844 61.618 1.00 21.76 143 VAL D N 1
ATOM 8124 C CA . VAL D 1 146 ? 31.911 -26.078 60.845 1.00 21.92 143 VAL D CA 1
ATOM 8125 C C . VAL D 1 146 ? 32.810 -27.194 61.391 1.00 22.28 143 VAL D C 1
ATOM 8126 O O . VAL D 1 146 ? 34.034 -27.052 61.450 1.00 21.62 143 VAL D O 1
ATOM 8130 N N . ASP D 1 147 ? 32.192 -28.302 61.788 1.00 22.78 144 ASP D N 1
ATOM 8131 C CA . ASP D 1 147 ? 32.923 -29.480 62.276 1.00 23.26 144 ASP D CA 1
ATOM 8132 C C . ASP D 1 147 ? 33.912 -29.984 61.222 1.00 23.75 144 ASP D C 1
ATOM 8133 O O . ASP D 1 147 ? 33.572 -30.109 60.045 1.00 23.53 144 ASP D O 1
ATOM 8138 N N . LEU D 1 148 ? 35.134 -30.284 61.648 1.00 24.15 145 LEU D N 1
ATOM 8139 C CA . LEU D 1 148 ? 36.180 -30.712 60.715 1.00 24.26 145 LEU D CA 1
ATOM 8140 C C . LEU D 1 148 ? 35.901 -32.045 60.017 1.00 24.52 145 LEU D C 1
ATOM 8141 O O . LEU D 1 148 ? 36.421 -32.273 58.924 1.00 24.22 145 LEU D O 1
ATOM 8146 N N . ALA D 1 149 ? 35.084 -32.908 60.625 1.00 24.79 146 ALA D N 1
ATOM 8147 C CA . ALA D 1 149 ? 34.648 -34.145 59.966 1.00 24.66 146 ALA D CA 1
ATOM 8148 C C . ALA D 1 149 ? 33.560 -33.899 58.912 1.00 24.37 146 ALA D C 1
ATOM 8149 O O . ALA D 1 149 ? 33.348 -34.747 58.052 1.00 24.26 146 ALA D O 1
ATOM 8151 N N . GLU D 1 150 ? 32.899 -32.739 58.959 1.00 23.77 147 GLU D N 1
ATOM 8152 C CA . GLU D 1 150 ? 31.842 -32.399 58.006 1.00 23.32 147 GLU D CA 1
ATOM 8153 C C . GLU D 1 150 ? 32.294 -31.454 56.868 1.00 22.69 147 GLU D C 1
ATOM 8154 O O . GLU D 1 150 ? 31.583 -31.310 55.863 1.00 22.26 147 GLU D O 1
ATOM 8160 N N . LEU D 1 151 ? 33.455 -30.817 57.032 1.00 21.69 148 LEU D N 1
ATOM 8161 C CA . LEU D 1 151 ? 33.868 -29.693 56.182 1.00 21.49 148 LEU D CA 1
ATOM 8162 C C . LEU D 1 151 ? 34.106 -30.066 54.725 1.00 21.82 148 LEU D C 1
ATOM 8163 O O . LEU D 1 151 ? 33.646 -29.366 53.830 1.00 21.93 148 LEU D O 1
ATOM 8168 N N . ALA D 1 152 ? 34.870 -31.131 54.501 1.00 22.09 149 ALA D N 1
ATOM 8169 C CA . ALA D 1 152 ? 35.302 -31.519 53.150 1.00 22.39 149 ALA D CA 1
ATOM 8170 C C . ALA D 1 152 ? 34.139 -31.555 52.156 1.00 22.62 149 ALA D C 1
ATOM 8171 O O . ALA D 1 152 ? 34.224 -30.994 51.052 1.00 22.87 149 ALA D O 1
ATOM 8173 N N . GLU D 1 153 ? 33.048 -32.188 52.562 1.00 22.92 150 GLU D N 1
ATOM 8174 C CA . GLU D 1 153 ? 31.857 -32.315 51.719 1.00 23.35 150 GLU D CA 1
ATOM 8175 C C . GLU D 1 153 ? 31.206 -30.950 51.419 1.00 23.24 150 GLU D C 1
ATOM 8176 O O . GLU D 1 153 ? 30.799 -30.693 50.275 1.00 22.57 150 GLU D O 1
ATOM 8182 N N . LEU D 1 154 ? 31.144 -30.066 52.424 1.00 22.96 151 LEU D N 1
ATOM 8183 C CA . LEU D 1 154 ? 30.538 -28.748 52.239 1.00 22.73 151 LEU D CA 1
ATOM 8184 C C . LEU D 1 154 ? 31.362 -27.885 51.273 1.00 22.93 151 LEU D C 1
ATOM 8185 O O . LEU D 1 154 ? 30.787 -27.162 50.465 1.00 22.74 151 LEU D O 1
ATOM 8190 N N . GLN D 1 155 ? 32.692 -27.981 51.362 1.00 22.71 152 GLN D N 1
ATOM 8191 C CA . GLN D 1 155 ? 33.602 -27.262 50.472 1.00 23.09 152 GLN D CA 1
ATOM 8192 C C . GLN D 1 155 ? 33.364 -27.724 49.034 1.00 23.23 152 GLN D C 1
ATOM 8193 O O . GLN D 1 155 ? 33.141 -26.911 48.148 1.00 23.29 152 GLN D O 1
ATOM 8199 N N . LEU D 1 156 ? 33.394 -29.039 48.824 1.00 24.17 153 LEU D N 1
ATOM 8200 C CA . LEU D 1 156 ? 33.121 -29.638 47.508 1.00 24.48 153 LEU D CA 1
ATOM 8201 C C . LEU D 1 156 ? 31.750 -29.207 46.978 1.00 24.83 153 LEU D C 1
ATOM 8202 O O . LEU D 1 156 ? 31.630 -28.782 45.825 1.00 25.03 153 LEU D O 1
ATOM 8207 N N . GLU D 1 157 ? 30.717 -29.284 47.811 1.00 25.15 154 GLU D N 1
ATOM 8208 C CA . GLU D 1 157 ? 29.377 -28.904 47.357 1.00 25.40 154 GLU D CA 1
ATOM 8209 C C . GLU D 1 157 ? 29.311 -27.428 46.939 1.00 25.22 154 GLU D C 1
ATOM 8210 O O . GLU D 1 157 ? 28.692 -27.093 45.920 1.00 24.90 154 GLU D O 1
ATOM 8216 N N . ALA D 1 158 ? 29.953 -26.555 47.711 1.00 24.80 155 ALA D N 1
ATOM 8217 C CA . ALA D 1 158 ? 30.079 -25.156 47.319 1.00 24.64 155 ALA D CA 1
ATOM 8218 C C . ALA D 1 158 ? 30.695 -25.054 45.923 1.00 24.62 155 ALA D C 1
ATOM 8219 O O . ALA D 1 158 ? 30.133 -24.391 45.055 1.00 24.58 155 ALA D O 1
ATOM 8221 N N . ARG D 1 159 ? 31.835 -25.721 45.720 1.00 24.86 156 ARG D N 1
ATOM 8222 C CA . ARG D 1 159 ? 32.583 -25.676 44.437 1.00 24.97 156 ARG D CA 1
ATOM 8223 C C . ARG D 1 159 ? 31.751 -26.073 43.220 1.00 25.50 156 ARG D C 1
ATOM 8224 O O . ARG D 1 159 ? 31.892 -25.478 42.146 1.00 26.31 156 ARG D O 1
ATOM 8232 N N . LEU D 1 160 ? 30.899 -27.077 43.390 1.00 26.05 157 LEU D N 1
ATOM 8233 C CA . LEU D 1 160 ? 29.979 -27.500 42.328 1.00 26.22 157 LEU D CA 1
ATOM 8234 C C . LEU D 1 160 ? 29.110 -26.340 41.851 1.00 26.90 157 LEU D C 1
ATOM 8235 O O . LEU D 1 160 ? 28.880 -26.196 40.647 1.00 26.88 157 LEU D O 1
ATOM 8240 N N . LYS D 1 161 ? 28.663 -25.498 42.792 1.00 27.02 158 LYS D N 1
ATOM 8241 C CA . LYS D 1 161 ? 27.739 -24.391 42.506 1.00 27.21 158 LYS D CA 1
ATOM 8242 C C . LYS D 1 161 ? 28.440 -23.116 42.023 1.00 27.11 158 LYS D C 1
ATOM 8243 O O . LYS D 1 161 ? 27.791 -22.122 41.696 1.00 27.58 158 LYS D O 1
ATOM 8249 N N . GLY D 1 162 ? 29.765 -23.142 41.964 1.00 27.32 159 GLY D N 1
ATOM 8250 C CA . GLY D 1 162 ? 30.541 -21.947 41.648 1.00 27.29 159 GLY D CA 1
ATOM 8251 C C . GLY D 1 162 ? 30.697 -21.043 42.855 1.00 27.12 159 GLY D C 1
ATOM 8252 O O . GLY D 1 162 ? 31.010 -19.867 42.710 1.00 27.52 159 GLY D O 1
ATOM 8253 N N . LYS D 1 163 ? 30.477 -21.602 44.046 1.00 26.58 160 LYS D N 1
ATOM 8254 C CA . LYS D 1 163 ? 30.632 -20.873 45.305 1.00 25.56 160 LYS D CA 1
ATOM 8255 C C . LYS D 1 163 ? 31.970 -21.228 45.953 1.00 24.53 160 LYS D C 1
ATOM 8256 O O . LYS D 1 163 ? 32.628 -22.190 45.554 1.00 24.06 160 LYS D O 1
ATOM 8262 N N . LEU D 1 164 ? 32.383 -20.420 46.930 1.00 23.38 161 LEU D N 1
ATOM 8263 C CA . LEU D 1 164 ? 33.519 -20.739 47.790 1.00 22.17 161 LEU D CA 1
ATOM 8264 C C . LEU D 1 164 ? 33.016 -20.884 49.210 1.00 22.03 161 LEU D C 1
ATOM 8265 O O . LEU D 1 164 ? 32.260 -20.034 49.697 1.00 21.13 161 LEU D O 1
ATOM 8270 N N . LEU D 1 165 ? 33.411 -21.971 49.869 1.00 21.50 162 LEU D N 1
ATOM 8271 C CA . LEU D 1 165 ? 33.356 -22.013 51.335 1.00 21.08 162 LEU D CA 1
ATOM 8272 C C . LEU D 1 165 ? 34.701 -21.521 51.839 1.00 20.81 162 LEU D C 1
ATOM 8273 O O . LEU D 1 165 ? 35.693 -22.246 51.834 1.00 21.48 162 LEU D O 1
ATOM 8278 N N . GLU D 1 166 ? 34.753 -20.244 52.207 1.00 20.66 163 GLU D N 1
ATOM 8279 C CA . GLU D 1 166 ? 35.980 -19.643 52.685 1.00 20.00 163 GLU D CA 1
ATOM 8280 C C . GLU D 1 166 ? 36.217 -20.107 54.110 1.00 19.79 163 GLU D C 1
ATOM 8281 O O . GLU D 1 166 ? 35.378 -19.907 54.987 1.00 20.00 163 GLU D O 1
ATOM 8287 N N . VAL D 1 167 ? 37.350 -20.759 54.313 1.00 19.42 164 VAL D N 1
ATOM 8288 C CA . VAL D 1 167 ? 37.784 -21.178 55.643 1.00 19.11 164 VAL D CA 1
ATOM 8289 C C . VAL D 1 167 ? 38.892 -20.224 56.068 1.00 18.86 164 VAL D C 1
ATOM 8290 O O . VAL D 1 167 ? 40.015 -20.309 55.570 1.00 18.68 164 VAL D O 1
ATOM 8294 N N . PHE D 1 168 ? 38.564 -19.293 56.963 1.00 18.70 165 PHE D N 1
ATOM 8295 C CA . PHE D 1 168 ? 39.500 -18.220 57.322 1.00 18.76 165 PHE D CA 1
ATOM 8296 C C . PHE D 1 168 ? 40.287 -18.491 58.622 1.00 18.79 165 PHE D C 1
ATOM 8297 O O . PHE D 1 168 ? 41.334 -17.871 58.870 1.00 19.28 165 PHE D O 1
ATOM 8305 N N . SER D 1 169 ? 39.812 -19.445 59.417 1.00 17.92 166 SER D N 1
ATOM 8306 C CA . SER D 1 169 ? 40.584 -19.934 60.555 1.00 17.96 166 SER D CA 1
ATOM 8307 C C . SER D 1 169 ? 40.241 -21.401 60.815 1.00 17.75 166 SER D C 1
ATOM 8308 O O . SER D 1 169 ? 39.109 -21.824 60.622 1.00 16.56 166 SER D O 1
ATOM 8311 N N . VAL D 1 170 ? 41.249 -22.167 61.217 1.00 17.90 167 VAL D N 1
ATOM 8312 C CA . VAL D 1 170 ? 41.053 -23.505 61.752 1.00 17.88 167 VAL D CA 1
ATOM 8313 C C . VAL D 1 170 ? 41.639 -23.495 63.163 1.00 18.35 167 VAL D C 1
ATOM 8314 O O . VAL D 1 170 ? 42.880 -23.548 63.326 1.00 18.71 167 VAL D O 1
ATOM 8318 N N . ASP D 1 171 ? 40.776 -23.371 64.173 1.00 18.61 168 ASP D N 1
ATOM 8319 C CA . ASP D 1 171 ? 41.246 -23.179 65.557 1.00 19.33 168 ASP D CA 1
ATOM 8320 C C . ASP D 1 171 ? 40.199 -23.496 66.642 1.00 19.42 168 ASP D C 1
ATOM 8321 O O . ASP D 1 171 ? 39.009 -23.679 66.362 1.00 18.89 168 ASP D O 1
ATOM 8326 N N . LYS D 1 172 ? 40.691 -23.577 67.878 1.00 19.97 169 LYS D N 1
ATOM 8327 C CA . LYS D 1 172 ? 39.860 -23.642 69.083 1.00 20.24 169 LYS D CA 1
ATOM 8328 C C . LYS D 1 172 ? 39.285 -22.258 69.456 1.00 20.37 169 LYS D C 1
ATOM 8329 O O . LYS D 1 172 ? 38.242 -22.160 70.118 1.00 21.11 169 LYS D O 1
ATOM 8335 N N . PHE D 1 173 ? 39.955 -21.193 69.027 1.00 19.98 170 PHE D N 1
ATOM 8336 C CA . PHE D 1 173 ? 39.523 -19.836 69.336 1.00 20.28 170 PHE D CA 1
ATOM 8337 C C . PHE D 1 173 ? 39.074 -19.128 68.065 1.00 19.63 170 PHE D C 1
ATOM 8338 O O . PHE D 1 173 ? 39.855 -19.026 67.123 1.00 20.40 170 PHE D O 1
ATOM 8346 N N . PRO D 1 174 ? 37.815 -18.652 68.029 1.00 19.49 171 PRO D N 1
ATOM 8347 C CA . PRO D 1 174 ? 37.371 -17.789 66.943 1.00 19.05 171 PRO D CA 1
ATOM 8348 C C . PRO D 1 174 ? 37.836 -16.354 67.179 1.00 18.25 171 PRO D C 1
ATOM 8349 O O . PRO D 1 174 ? 38.320 -16.032 68.261 1.00 17.18 171 PRO D O 1
ATOM 8353 N N . LYS D 1 175 ? 37.713 -15.499 66.171 1.00 17.87 172 LYS D N 1
ATOM 8354 C CA . LYS D 1 175 ? 38.125 -14.110 66.348 1.00 17.45 172 LYS D CA 1
ATOM 8355 C C . LYS D 1 175 ? 37.066 -13.375 67.153 1.00 17.35 172 LYS D C 1
ATOM 8356 O O . LYS D 1 175 ? 35.844 -13.550 66.924 1.00 16.61 172 LYS D O 1
ATOM 8362 N N . MET D 1 176 ? 37.545 -12.574 68.104 1.00 17.17 173 MET D N 1
ATOM 8363 C CA . MET D 1 176 ? 36.699 -11.855 69.049 1.00 17.50 173 MET D CA 1
ATOM 8364 C C . MET D 1 176 ? 35.574 -11.112 68.364 1.00 17.14 173 MET D C 1
ATOM 8365 O O . MET D 1 176 ? 34.431 -11.228 68.774 1.00 17.02 173 MET D O 1
ATOM 8370 N N . THR D 1 177 ? 35.907 -10.372 67.305 1.00 17.43 174 THR D N 1
ATOM 8371 C CA . THR D 1 177 ? 34.968 -9.453 66.670 1.00 17.31 174 THR D CA 1
ATOM 8372 C C . THR D 1 177 ? 33.797 -10.122 65.936 1.00 17.68 174 THR D C 1
ATOM 8373 O O . THR D 1 177 ? 32.819 -9.457 65.592 1.00 17.02 174 THR D O 1
ATOM 8377 N N . ASP D 1 178 ? 33.865 -11.431 65.719 1.00 17.86 175 ASP D N 1
ATOM 8378 C CA . ASP D 1 178 ? 32.679 -12.138 65.264 1.00 18.11 175 ASP D CA 1
ATOM 8379 C C . ASP D 1 178 ? 31.632 -12.270 66.377 1.00 18.09 175 ASP D C 1
ATOM 8380 O O . ASP D 1 178 ? 30.468 -12.593 66.110 1.00 18.89 175 ASP D O 1
ATOM 8385 N N . TYR D 1 179 ? 32.038 -11.951 67.602 1.00 18.37 176 TYR D N 1
ATOM 8386 C CA . TYR D 1 179 ? 31.184 -12.025 68.781 1.00 17.89 176 TYR D CA 1
ATOM 8387 C C . TYR D 1 179 ? 30.927 -10.654 69.419 1.00 17.88 176 TYR D C 1
ATOM 8388 O O . TYR D 1 179 ? 29.793 -10.380 69.831 1.00 17.92 176 TYR D O 1
ATOM 8397 N N . VAL D 1 180 ? 31.960 -9.806 69.503 1.00 18.07 177 VAL D N 1
ATOM 8398 C CA . VAL D 1 180 ? 31.849 -8.501 70.166 1.00 18.17 177 VAL D CA 1
ATOM 8399 C C . VAL D 1 180 ? 32.893 -7.446 69.709 1.00 18.07 177 VAL D C 1
ATOM 8400 O O . VAL D 1 180 ? 34.073 -7.727 69.504 1.00 17.36 177 VAL D O 1
ATOM 8404 N N . VAL D 1 181 ? 32.442 -6.213 69.538 1.00 18.42 178 VAL D N 1
ATOM 8405 C CA . VAL D 1 181 ? 33.355 -5.090 69.395 1.00 19.23 178 VAL D CA 1
ATOM 8406 C C . VAL D 1 181 ? 33.044 -4.120 70.528 1.00 20.04 178 VAL D C 1
ATOM 8407 O O . VAL D 1 181 ? 32.058 -3.385 70.469 1.00 20.33 178 VAL D O 1
ATOM 8411 N N . PRO D 1 182 ? 33.864 -4.143 71.590 1.00 20.92 179 PRO D N 1
ATOM 8412 C CA . PRO D 1 182 ? 33.554 -3.233 72.682 1.00 21.56 179 PRO D CA 1
ATOM 8413 C C . PRO D 1 182 ? 33.813 -1.781 72.262 1.00 21.63 179 PRO D C 1
ATOM 8414 O O . PRO D 1 182 ? 34.306 -1.522 71.149 1.00 22.56 179 PRO D O 1
ATOM 8418 N N . ALA D 1 183 ? 33.464 -0.845 73.131 1.00 21.87 180 ALA D N 1
ATOM 8419 C CA . ALA D 1 183 ? 33.493 0.574 72.773 1.00 21.76 180 ALA D CA 1
ATOM 8420 C C . ALA D 1 183 ? 34.902 1.160 72.738 1.00 21.54 180 ALA D C 1
ATOM 8421 O O . ALA D 1 183 ? 35.738 0.887 73.607 1.00 21.27 180 ALA D O 1
ATOM 8423 N N . GLY D 1 184 ? 35.154 1.983 71.724 1.00 21.42 181 GLY D N 1
ATOM 8424 C CA . GLY D 1 184 ? 36.348 2.812 71.679 1.00 21.65 181 GLY D CA 1
ATOM 8425 C C . GLY D 1 184 ? 37.615 2.098 71.294 1.00 21.27 181 GLY D C 1
ATOM 8426 O O . GLY D 1 184 ? 38.699 2.478 71.724 1.00 21.86 181 GLY D O 1
ATOM 8427 N N . VAL D 1 185 ? 37.491 1.074 70.455 1.00 21.03 182 VAL D N 1
ATOM 8428 C CA . VAL D 1 185 ? 38.652 0.340 69.989 1.00 20.45 182 VAL D CA 1
ATOM 8429 C C . VAL D 1 185 ? 38.732 0.350 68.460 1.00 20.04 182 VAL D C 1
ATOM 8430 O O . VAL D 1 185 ? 37.723 0.491 67.768 1.00 20.10 182 VAL D O 1
ATOM 8434 N N . ARG D 1 186 ? 39.952 0.223 67.954 1.00 19.90 183 ARG D N 1
ATOM 8435 C CA . ARG D 1 186 ? 40.222 0.000 66.542 1.00 19.45 183 ARG D CA 1
ATOM 8436 C C . ARG D 1 186 ? 41.063 -1.262 66.346 1.00 18.93 183 ARG D C 1
ATOM 8437 O O . ARG D 1 186 ? 42.120 -1.399 66.961 1.00 18.63 183 ARG D O 1
ATOM 8445 N N . ILE D 1 187 ? 40.600 -2.166 65.483 1.00 18.05 184 ILE D N 1
ATOM 8446 C CA . ILE D 1 187 ? 41.336 -3.383 65.149 1.00 18.27 184 ILE D CA 1
ATOM 8447 C C . ILE D 1 187 ? 41.402 -3.545 63.627 1.00 17.86 184 ILE D C 1
ATOM 8448 O O . ILE D 1 187 ? 40.416 -3.925 62.989 1.00 17.94 184 ILE D O 1
ATOM 8453 N N . ALA D 1 188 ? 42.574 -3.259 63.068 1.00 18.05 185 ALA D N 1
ATOM 8454 C CA . ALA D 1 188 ? 42.777 -3.180 61.612 1.00 18.24 185 ALA D CA 1
ATOM 8455 C C . ALA D 1 188 ? 42.639 -4.538 60.924 1.00 18.64 185 ALA D C 1
ATOM 8456 O O . ALA D 1 188 ? 42.052 -4.645 59.838 1.00 19.50 185 ALA D O 1
ATOM 8458 N N . ASP D 1 189 ? 43.203 -5.565 61.546 1.00 18.55 186 ASP D N 1
ATOM 8459 C CA . ASP D 1 189 ? 43.021 -6.956 61.110 1.00 18.21 186 ASP D CA 1
ATOM 8460 C C . ASP D 1 189 ? 42.508 -7.755 62.300 1.00 18.13 186 ASP D C 1
ATOM 8461 O O . ASP D 1 189 ? 43.277 -8.148 63.187 1.00 17.78 186 ASP D O 1
ATOM 8466 N N . THR D 1 190 ? 41.198 -7.994 62.307 1.00 18.16 187 THR D N 1
ATOM 8467 C CA . THR D 1 190 ? 40.537 -8.651 63.435 1.00 18.35 187 THR D CA 1
ATOM 8468 C C . THR D 1 190 ? 40.812 -10.149 63.527 1.00 18.67 187 THR D C 1
ATOM 8469 O O . THR D 1 190 ? 40.485 -10.764 64.541 1.00 18.16 187 THR D O 1
ATOM 8473 N N . ALA D 1 191 ? 41.373 -10.737 62.468 1.00 19.11 188 ALA D N 1
ATOM 8474 C CA . ALA D 1 191 ? 41.917 -12.097 62.546 1.00 19.61 188 ALA D CA 1
ATOM 8475 C C . ALA D 1 191 ? 42.923 -12.252 63.692 1.00 19.55 188 ALA D C 1
ATOM 8476 O O . ALA D 1 191 ? 43.030 -13.331 64.278 1.00 20.60 188 ALA D O 1
ATOM 8478 N N . ARG D 1 192 ? 43.637 -11.180 64.034 1.00 18.82 189 ARG D N 1
ATOM 8479 C CA . ARG D 1 192 ? 44.692 -11.238 65.032 1.00 19.19 189 ARG D CA 1
ATOM 8480 C C . ARG D 1 192 ? 44.291 -10.807 66.459 1.00 18.65 189 ARG D C 1
ATOM 8481 O O . ARG D 1 192 ? 45.153 -10.394 67.240 1.00 17.22 189 ARG D O 1
ATOM 8489 N N . VAL D 1 193 ? 43.003 -10.914 66.788 1.00 17.76 190 VAL D N 1
ATOM 8490 C CA . VAL D 1 193 ? 42.516 -10.710 68.160 1.00 18.00 190 VAL D CA 1
ATOM 8491 C C . VAL D 1 193 ? 41.523 -11.810 68.511 1.00 17.92 190 VAL D C 1
ATOM 8492 O O . VAL D 1 193 ? 40.373 -11.806 68.041 1.00 18.19 190 VAL D O 1
ATOM 8496 N N . ARG D 1 194 ? 41.977 -12.760 69.327 1.00 17.80 191 ARG D N 1
ATOM 8497 C CA . ARG D 1 194 ? 41.165 -13.924 69.690 1.00 17.86 191 ARG D CA 1
ATOM 8498 C C . ARG D 1 194 ? 40.049 -13.528 70.633 1.00 17.77 191 ARG D C 1
ATOM 8499 O O . ARG D 1 194 ? 40.205 -12.600 71.424 1.00 16.86 191 ARG D O 1
ATOM 8507 N N . LEU D 1 195 ? 38.939 -14.258 70.571 1.00 17.70 192 LEU D N 1
ATOM 8508 C CA . LEU D 1 195 ? 37.908 -14.147 71.593 1.00 17.97 192 LEU D CA 1
ATOM 8509 C C . LEU D 1 195 ? 38.532 -14.576 72.925 1.00 17.83 192 LEU D C 1
ATOM 8510 O O . LEU D 1 195 ? 39.200 -15.613 73.008 1.00 17.52 192 LEU D O 1
ATOM 8515 N N . GLY D 1 196 ? 38.309 -13.757 73.949 1.00 17.78 193 GLY D N 1
ATOM 8516 C CA . GLY D 1 196 ? 38.974 -13.887 75.238 1.00 17.60 193 GLY D CA 1
ATOM 8517 C C . GLY D 1 196 ? 39.935 -12.750 75.524 1.00 17.61 193 GLY D C 1
ATOM 8518 O O . GLY D 1 196 ? 40.357 -12.576 76.656 1.00 17.90 193 GLY D O 1
ATOM 8519 N N . ALA D 1 197 ? 40.291 -11.982 74.498 1.00 17.78 194 ALA D N 1
ATOM 8520 C CA . ALA D 1 197 ? 41.121 -10.796 74.668 1.00 17.74 194 ALA D CA 1
ATOM 8521 C C . ALA D 1 197 ? 40.321 -9.624 75.226 1.00 18.40 194 ALA D C 1
ATOM 8522 O O . ALA D 1 197 ? 39.155 -9.413 74.874 1.00 18.79 194 ALA D O 1
ATOM 8524 N N . TYR D 1 198 ? 40.981 -8.858 76.088 1.00 18.70 195 TYR D N 1
ATOM 8525 C CA . TYR D 1 198 ? 40.453 -7.632 76.686 1.00 18.94 195 TYR D CA 1
ATOM 8526 C C . TYR D 1 198 ? 41.078 -6.454 75.947 1.00 19.28 195 TYR D C 1
ATOM 8527 O O . TYR D 1 198 ? 42.277 -6.181 76.090 1.00 19.29 195 TYR D O 1
ATOM 8536 N N . ILE D 1 199 ? 40.286 -5.744 75.150 1.00 19.27 196 ILE D N 1
ATOM 8537 C CA . ILE D 1 199 ? 40.815 -4.601 74.424 1.00 19.46 196 ILE D CA 1
ATOM 8538 C C . ILE D 1 199 ? 40.162 -3.351 75.004 1.00 20.19 196 ILE D C 1
ATOM 8539 O O . ILE D 1 199 ? 38.980 -3.107 74.796 1.00 20.12 196 ILE D O 1
ATOM 8544 N N . GLY D 1 200 ? 40.943 -2.584 75.763 1.00 21.12 197 GLY D N 1
ATOM 8545 C CA . GLY D 1 200 ? 40.404 -1.479 76.563 1.00 21.64 197 GLY D CA 1
ATOM 8546 C C . GLY D 1 200 ? 40.164 -0.203 75.778 1.00 21.90 197 GLY D C 1
ATOM 8547 O O . GLY D 1 200 ? 40.771 0.025 74.737 1.00 21.28 197 GLY D O 1
ATOM 8548 N N . GLU D 1 201 ? 39.259 0.620 76.294 1.00 23.20 198 GLU D N 1
ATOM 8549 C CA . GLU D 1 201 ? 38.887 1.888 75.669 1.00 24.05 198 GLU D CA 1
ATOM 8550 C C . GLU D 1 201 ? 40.116 2.693 75.236 1.00 24.02 198 GLU D C 1
ATOM 8551 O O . GLU D 1 201 ? 41.072 2.850 76.001 1.00 24.07 198 GLU D O 1
ATOM 8557 N N . GLY D 1 202 ? 40.094 3.162 73.991 1.00 23.65 199 GLY D N 1
ATOM 8558 C CA . GLY D 1 202 ? 41.187 3.945 73.423 1.00 23.59 199 GLY D CA 1
ATOM 8559 C C . GLY D 1 202 ? 42.319 3.158 72.791 1.00 23.16 199 GLY D C 1
ATOM 8560 O O . GLY D 1 202 ? 43.302 3.749 72.331 1.00 23.09 199 GLY D O 1
ATOM 8561 N N . THR D 1 203 ? 42.218 1.825 72.778 1.00 22.80 200 THR D N 1
ATOM 8562 C CA . THR D 1 203 ? 43.267 1.014 72.173 1.00 22.27 200 THR D CA 1
ATOM 8563 C C . THR D 1 203 ? 43.123 1.009 70.659 1.00 22.00 200 THR D C 1
ATOM 8564 O O . THR D 1 203 ? 42.011 0.968 70.128 1.00 22.07 200 THR D O 1
ATOM 8568 N N . THR D 1 204 ? 44.266 1.046 69.986 1.00 22.01 201 THR D N 1
ATOM 8569 C CA . THR D 1 204 ? 44.366 0.862 68.537 1.00 22.07 201 THR D CA 1
ATOM 8570 C C . THR D 1 204 ? 45.280 -0.337 68.290 1.00 22.04 201 THR D C 1
ATOM 8571 O O . THR D 1 204 ? 46.500 -0.243 68.419 1.00 21.64 201 THR D O 1
ATOM 8575 N N . VAL D 1 205 ? 44.684 -1.478 67.958 1.00 22.11 202 VAL D N 1
ATOM 8576 C CA . VAL D 1 205 ? 45.462 -2.665 67.600 1.00 22.07 202 VAL D CA 1
ATOM 8577 C C . VAL D 1 205 ? 45.664 -2.633 66.098 1.00 22.37 202 VAL D C 1
ATOM 8578 O O . VAL D 1 205 ? 44.715 -2.785 65.327 1.00 22.93 202 VAL D O 1
ATOM 8582 N N . MET D 1 206 ? 46.900 -2.420 65.675 1.00 22.72 203 MET D N 1
ATOM 8583 C CA . MET D 1 206 ? 47.172 -2.274 64.258 1.00 23.16 203 MET D CA 1
ATOM 8584 C C . MET D 1 206 ? 47.400 -3.626 63.602 1.00 23.47 203 MET D C 1
ATOM 8585 O O . MET D 1 206 ? 47.337 -4.665 64.256 1.00 22.68 203 MET D O 1
ATOM 8590 N N . HIS D 1 207 ? 47.665 -3.590 62.303 1.00 23.94 204 HIS D N 1
ATOM 8591 C CA . HIS D 1 207 ? 47.752 -4.786 61.479 1.00 24.22 204 HIS D CA 1
ATOM 8592 C C . HIS D 1 207 ? 48.744 -5.803 62.058 1.00 24.74 204 HIS D C 1
ATOM 8593 O O . HIS D 1 207 ? 48.453 -6.992 62.106 1.00 24.84 204 HIS D O 1
ATOM 8600 N N . GLU D 1 208 ? 49.898 -5.317 62.518 1.00 24.89 205 GLU D N 1
ATOM 8601 C CA . GLU D 1 208 ? 50.972 -6.168 63.019 1.00 24.84 205 GLU D CA 1
ATOM 8602 C C . GLU D 1 208 ? 50.740 -6.548 64.495 1.00 24.71 205 GLU D C 1
ATOM 8603 O O . GLU D 1 208 ? 51.455 -7.382 65.041 1.00 24.73 205 GLU D O 1
ATOM 8609 N N . GLY D 1 209 ? 49.726 -5.956 65.125 1.00 24.06 206 GLY D N 1
ATOM 8610 C CA . GLY D 1 209 ? 49.349 -6.303 66.497 1.00 23.94 206 GLY D CA 1
ATOM 8611 C C . GLY D 1 209 ? 48.635 -7.646 66.580 1.00 23.44 206 GLY D C 1
ATOM 8612 O O . GLY D 1 209 ? 47.961 -8.054 65.625 1.00 23.11 206 GLY D O 1
ATOM 8613 N N . PHE D 1 210 ? 48.833 -8.346 67.703 1.00 22.79 207 PHE D N 1
ATOM 8614 C CA . PHE D 1 210 ? 48.122 -9.589 68.033 1.00 22.12 207 PHE D CA 1
ATOM 8615 C C . PHE D 1 210 ? 47.811 -9.595 69.526 1.00 21.92 207 PHE D C 1
ATOM 8616 O O . PHE D 1 210 ? 48.680 -9.287 70.324 1.00 21.90 207 PHE D O 1
ATOM 8624 N N . VAL D 1 211 ? 46.583 -9.936 69.914 1.00 20.92 208 VAL D N 1
ATOM 8625 C CA . VAL D 1 211 ? 46.265 -10.114 71.338 1.00 20.76 208 VAL D CA 1
ATOM 8626 C C . VAL D 1 211 ? 45.587 -11.461 71.594 1.00 20.97 208 VAL D C 1
ATOM 8627 O O . VAL D 1 211 ? 44.519 -11.725 71.064 1.00 20.95 208 VAL D O 1
ATOM 8631 N N . ASN D 1 212 ? 46.207 -12.292 72.427 1.00 21.00 209 ASN D N 1
ATOM 8632 C CA . ASN D 1 212 ? 45.679 -13.619 72.745 1.00 20.72 209 ASN D CA 1
ATOM 8633 C C . ASN D 1 212 ? 44.540 -13.569 73.771 1.00 20.86 209 ASN D C 1
ATOM 8634 O O . ASN D 1 212 ? 44.188 -12.501 74.310 1.00 19.86 209 ASN D O 1
ATOM 8639 N N . PHE D 1 213 ? 43.965 -14.732 74.057 1.00 20.52 210 PHE D N 1
ATOM 8640 C CA . PHE D 1 213 ? 43.009 -14.837 75.145 1.00 21.01 210 PHE D CA 1
ATOM 8641 C C . PHE D 1 213 ? 43.675 -14.600 76.518 1.00 20.85 210 PHE D C 1
ATOM 8642 O O . PHE D 1 213 ? 44.874 -14.847 76.707 1.00 20.40 210 PHE D O 1
ATOM 8650 N N . ASN D 1 214 ? 42.869 -14.131 77.467 1.00 21.29 211 ASN D N 1
ATOM 8651 C CA . ASN D 1 214 ? 43.335 -13.764 78.807 1.00 21.60 211 ASN D CA 1
ATOM 8652 C C . ASN D 1 214 ? 44.484 -12.754 78.739 1.00 21.83 211 ASN D C 1
ATOM 8653 O O . ASN D 1 214 ? 45.510 -12.899 79.419 1.00 21.30 211 ASN D O 1
ATOM 8658 N N . ALA D 1 215 ? 44.303 -11.735 77.902 1.00 22.08 212 ALA D N 1
ATOM 8659 C CA . ALA D 1 215 ? 45.369 -10.792 77.592 1.00 21.99 212 ALA D CA 1
ATOM 8660 C C . ALA D 1 215 ? 44.843 -9.526 76.925 1.00 22.50 212 ALA D C 1
ATOM 8661 O O . ALA D 1 215 ? 43.791 -9.525 76.287 1.00 22.40 212 ALA D O 1
ATOM 8663 N N . GLY D 1 216 ? 45.598 -8.450 77.064 1.00 22.94 213 GLY D N 1
ATOM 8664 C CA . GLY D 1 216 ? 45.265 -7.222 76.372 1.00 23.41 213 GLY D CA 1
ATOM 8665 C C . GLY D 1 216 ? 45.638 -5.976 77.129 1.00 23.75 213 GLY D C 1
ATOM 8666 O O . GLY D 1 216 ? 46.658 -5.933 77.831 1.00 23.29 213 GLY D O 1
ATOM 8667 N N . THR D 1 217 ? 44.793 -4.959 76.984 1.00 24.37 214 THR D N 1
ATOM 8668 C CA . THR D 1 217 ? 45.172 -3.591 77.291 1.00 24.74 214 THR D CA 1
ATOM 8669 C C . THR D 1 217 ? 44.154 -2.912 78.189 1.00 25.14 214 THR D C 1
ATOM 8670 O O . THR D 1 217 ? 42.948 -3.018 77.962 1.00 24.31 214 THR D O 1
ATOM 8674 N N . GLU D 1 218 ? 44.642 -2.227 79.224 1.00 25.88 215 GLU D N 1
ATOM 8675 C CA . GLU D 1 218 ? 43.787 -1.356 80.025 1.00 26.14 215 GLU D CA 1
ATOM 8676 C C . GLU D 1 218 ? 43.212 -0.253 79.143 1.00 26.05 215 GLU D C 1
ATOM 8677 O O . GLU D 1 218 ? 42.063 0.143 79.315 1.00 26.33 215 GLU D O 1
ATOM 8683 N N . GLY D 1 219 ? 44.024 0.236 78.209 1.00 25.70 216 GLY D N 1
ATOM 8684 C CA . GLY D 1 219 ? 43.624 1.304 77.307 1.00 26.06 216 GLY D CA 1
ATOM 8685 C C . GLY D 1 219 ? 43.828 2.660 77.973 1.00 26.32 216 GLY D C 1
ATOM 8686 O O . GLY D 1 219 ? 43.678 2.775 79.195 1.00 25.97 216 GLY D O 1
ATOM 8687 N N . PRO D 1 220 ? 44.160 3.702 77.182 1.00 26.59 217 PRO D N 1
ATOM 8688 C CA . PRO D 1 220 ? 44.353 3.701 75.744 1.00 26.60 217 PRO D CA 1
ATOM 8689 C C . PRO D 1 220 ? 45.761 3.217 75.403 1.00 26.43 217 PRO D C 1
ATOM 8690 O O . PRO D 1 220 ? 46.542 2.954 76.316 1.00 26.39 217 PRO D O 1
ATOM 8694 N N . GLY D 1 221 ? 46.070 3.094 74.113 1.00 26.10 218 GLY D N 1
ATOM 8695 C CA . GLY D 1 221 ? 47.385 2.626 73.672 1.00 26.31 218 GLY D CA 1
ATOM 8696 C C . GLY D 1 221 ? 47.484 2.324 72.179 1.00 26.41 218 GLY D C 1
ATOM 8697 O O . GLY D 1 221 ? 46.476 2.332 71.463 1.00 26.59 218 GLY D O 1
ATOM 8698 N N . MET D 1 222 ? 48.708 2.066 71.721 1.00 26.31 219 MET D N 1
ATOM 8699 C CA . MET D 1 222 ? 48.978 1.649 70.346 1.00 26.18 219 MET D CA 1
ATOM 8700 C C . MET D 1 222 ? 49.654 0.290 70.372 1.00 25.96 219 MET D C 1
ATOM 8701 O O . MET D 1 222 ? 50.726 0.125 70.953 1.00 26.11 219 MET D O 1
ATOM 8706 N N . ILE D 1 223 ? 49.031 -0.700 69.741 1.00 25.45 220 ILE D N 1
ATOM 8707 C CA . ILE D 1 223 ? 49.540 -2.056 69.823 1.00 25.01 220 ILE D CA 1
ATOM 8708 C C . ILE D 1 223 ? 49.896 -2.556 68.428 1.00 24.99 220 ILE D C 1
ATOM 8709 O O . ILE D 1 223 ? 49.012 -2.823 67.611 1.00 25.09 220 ILE D O 1
ATOM 8714 N N . GLU D 1 224 ? 51.199 -2.617 68.153 1.00 24.92 221 GLU D N 1
ATOM 8715 C CA . GLU D 1 224 ? 51.719 -3.093 66.872 1.00 25.17 221 GLU D CA 1
ATOM 8716 C C . GLU D 1 224 ? 52.615 -4.322 67.063 1.00 25.29 221 GLU D C 1
ATOM 8717 O O . GLU D 1 224 ? 53.318 -4.731 66.141 1.00 25.37 221 GLU D O 1
ATOM 8723 N N . GLY D 1 225 ? 52.573 -4.909 68.258 1.00 25.32 222 GLY D N 1
ATOM 8724 C CA . GLY D 1 225 ? 53.339 -6.119 68.578 1.00 25.34 222 GLY D CA 1
ATOM 8725 C C . GLY D 1 225 ? 52.454 -7.217 69.136 1.00 25.00 222 GLY D C 1
ATOM 8726 O O . GLY D 1 225 ? 51.232 -7.168 68.995 1.00 25.75 222 GLY D O 1
ATOM 8727 N N . ARG D 1 226 ? 53.069 -8.198 69.792 1.00 24.94 223 ARG D N 1
ATOM 8728 C CA . ARG D 1 226 ? 52.354 -9.388 70.252 1.00 24.69 223 ARG D CA 1
ATOM 8729 C C . ARG D 1 226 ? 52.127 -9.407 71.771 1.00 24.27 223 ARG D C 1
ATOM 8730 O O . ARG D 1 226 ? 53.071 -9.390 72.557 1.00 24.34 223 ARG D O 1
ATOM 8738 N N . VAL D 1 227 ? 50.860 -9.433 72.169 1.00 23.91 224 VAL D N 1
ATOM 8739 C CA . VAL D 1 227 ? 50.474 -9.513 73.584 1.00 23.72 224 VAL D CA 1
ATOM 8740 C C . VAL D 1 227 ? 50.054 -10.953 73.898 1.00 23.89 224 VAL D C 1
ATOM 8741 O O . VAL D 1 227 ? 48.919 -11.368 73.588 1.00 23.65 224 VAL D O 1
ATOM 8745 N N . SER D 1 228 ? 50.976 -11.699 74.507 1.00 23.67 225 SER D N 1
ATOM 8746 C CA . SER D 1 228 ? 50.814 -13.133 74.736 1.00 23.62 225 SER D CA 1
ATOM 8747 C C . SER D 1 228 ? 49.761 -13.438 75.783 1.00 23.66 225 SER D C 1
ATOM 8748 O O . SER D 1 228 ? 49.362 -12.565 76.556 1.00 23.26 225 SER D O 1
ATOM 8751 N N . ALA D 1 229 ? 49.315 -14.690 75.792 1.00 23.59 226 ALA D N 1
ATOM 8752 C CA . ALA D 1 229 ? 48.345 -15.156 76.765 1.00 24.14 226 ALA D CA 1
ATOM 8753 C C . ALA D 1 229 ? 48.843 -14.865 78.177 1.00 24.60 226 ALA D C 1
ATOM 8754 O O . ALA D 1 229 ? 49.988 -15.190 78.526 1.00 24.50 226 ALA D O 1
ATOM 8756 N N . GLY D 1 230 ? 47.984 -14.233 78.968 1.00 24.75 227 GLY D N 1
ATOM 8757 C CA . GLY D 1 230 ? 48.295 -13.866 80.337 1.00 24.80 227 GLY D CA 1
ATOM 8758 C C . GLY D 1 230 ? 48.865 -12.470 80.495 1.00 25.01 227 GLY D C 1
ATOM 8759 O O . GLY D 1 230 ? 48.918 -11.957 81.611 1.00 25.23 227 GLY D O 1
ATOM 8760 N N . VAL D 1 231 ? 49.278 -11.849 79.393 1.00 24.89 228 VAL D N 1
ATOM 8761 C CA . VAL D 1 231 ? 49.962 -10.554 79.442 1.00 25.17 228 VAL D CA 1
ATOM 8762 C C . VAL D 1 231 ? 48.977 -9.387 79.388 1.00 25.06 228 VAL D C 1
ATOM 8763 O O . VAL D 1 231 ? 48.116 -9.317 78.508 1.00 24.44 228 VAL D O 1
ATOM 8767 N N . PHE D 1 232 ? 49.125 -8.470 80.338 1.00 25.09 229 PHE D N 1
ATOM 8768 C CA . PHE D 1 232 ? 48.298 -7.283 80.405 1.00 25.31 229 PHE D CA 1
ATOM 8769 C C . PHE D 1 232 ? 49.200 -6.068 80.260 1.00 25.24 229 PHE D C 1
ATOM 8770 O O . PHE D 1 232 ? 50.345 -6.072 80.708 1.00 24.73 229 PHE D O 1
ATOM 8778 N N . VAL D 1 233 ? 48.676 -5.042 79.607 1.00 25.31 230 VAL D N 1
ATOM 8779 C CA . VAL D 1 233 ? 49.440 -3.860 79.248 1.00 25.44 230 VAL D CA 1
ATOM 8780 C C . VAL D 1 233 ? 48.731 -2.674 79.868 1.00 26.07 230 VAL D C 1
ATOM 8781 O O . VAL D 1 233 ? 47.513 -2.518 79.715 1.00 26.28 230 VAL D O 1
ATOM 8785 N N . GLY D 1 234 ? 49.487 -1.837 80.573 1.00 26.75 231 GLY D N 1
ATOM 8786 C CA . GLY D 1 234 ? 48.907 -0.695 81.265 1.00 26.99 231 GLY D CA 1
ATOM 8787 C C . GLY D 1 234 ? 48.578 0.452 80.333 1.00 27.27 231 GLY D C 1
ATOM 8788 O O . GLY D 1 234 ? 49.077 0.517 79.203 1.00 26.43 231 GLY D O 1
ATOM 8789 N N . LYS D 1 235 ? 47.751 1.368 80.834 1.00 28.13 232 LYS D N 1
ATOM 8790 C CA . LYS D 1 235 ? 47.270 2.517 80.059 1.00 28.72 232 LYS D CA 1
ATOM 8791 C C . LYS D 1 235 ? 48.419 3.374 79.571 1.00 29.08 232 LYS D C 1
ATOM 8792 O O . LYS D 1 235 ? 49.417 3.543 80.278 1.00 29.49 232 LYS D O 1
ATOM 8798 N N . GLY D 1 236 ? 48.289 3.892 78.349 1.00 29.61 233 GLY D N 1
ATOM 8799 C CA . GLY D 1 236 ? 49.310 4.751 77.753 1.00 29.75 233 GLY D CA 1
ATOM 8800 C C . GLY D 1 236 ? 50.510 4.033 77.161 1.00 30.14 233 GLY D C 1
ATOM 8801 O O . GLY D 1 236 ? 51.351 4.671 76.525 1.00 30.21 233 GLY D O 1
ATOM 8802 N N . SER D 1 237 ? 50.596 2.713 77.353 1.00 30.07 234 SER D N 1
ATOM 8803 C CA . SER D 1 237 ? 51.740 1.942 76.881 1.00 29.99 234 SER D CA 1
ATOM 8804 C C . SER D 1 237 ? 51.587 1.616 75.392 1.00 30.19 234 SER D C 1
ATOM 8805 O O . SER D 1 237 ? 50.585 1.013 74.980 1.00 29.99 234 SER D O 1
ATOM 8808 N N . ASP D 1 238 ? 52.569 2.050 74.597 1.00 30.20 235 ASP D N 1
ATOM 8809 C CA . ASP D 1 238 ? 52.576 1.879 73.139 1.00 30.28 235 ASP D CA 1
ATOM 8810 C C . ASP D 1 238 ? 53.580 0.801 72.702 1.00 30.07 235 ASP D C 1
ATOM 8811 O O . ASP D 1 238 ? 54.800 0.992 72.784 1.00 30.01 235 ASP D O 1
ATOM 8816 N N . LEU D 1 239 ? 53.057 -0.330 72.228 1.00 29.94 236 LEU D N 1
ATOM 8817 C CA . LEU D 1 239 ? 53.892 -1.454 71.783 1.00 29.78 236 LEU D CA 1
ATOM 8818 C C . LEU D 1 239 ? 54.246 -1.279 70.318 1.00 29.92 236 LEU D C 1
ATOM 8819 O O . LEU D 1 239 ? 53.361 -1.064 69.483 1.00 29.87 236 LEU D O 1
ATOM 8824 N N . GLY D 1 240 ? 55.542 -1.372 70.016 1.00 30.03 237 GLY D N 1
ATOM 8825 C CA . GLY D 1 240 ? 56.065 -1.113 68.676 1.00 30.32 237 GLY D CA 1
ATOM 8826 C C . GLY D 1 240 ? 55.929 -2.289 67.730 1.00 30.60 237 GLY D C 1
ATOM 8827 O O . GLY D 1 240 ? 55.630 -3.402 68.151 1.00 30.50 237 GLY D O 1
ATOM 8828 N N . GLY D 1 241 ? 56.150 -2.025 66.446 1.00 31.03 238 GLY D N 1
ATOM 8829 C CA . GLY D 1 241 ? 55.955 -3.006 65.379 1.00 31.15 238 GLY D CA 1
ATOM 8830 C C . GLY D 1 241 ? 56.768 -4.279 65.497 1.00 31.55 238 GLY D C 1
ATOM 8831 O O . GLY D 1 241 ? 57.996 -4.240 65.491 1.00 31.68 238 GLY D O 1
ATOM 8832 N N . GLY D 1 242 ? 56.081 -5.417 65.608 1.00 31.74 239 GLY D N 1
ATOM 8833 C CA . GLY D 1 242 ? 56.744 -6.718 65.628 1.00 32.05 239 GLY D CA 1
ATOM 8834 C C . GLY D 1 242 ? 57.386 -7.085 66.955 1.00 32.39 239 GLY D C 1
ATOM 8835 O O . GLY D 1 242 ? 58.032 -8.136 67.070 1.00 32.55 239 GLY D O 1
ATOM 8836 N N . CYS D 1 243 ? 57.200 -6.243 67.968 1.00 32.88 240 CYS D N 1
ATOM 8837 C CA . CYS D 1 243 ? 57.756 -6.512 69.280 1.00 33.11 240 CYS D CA 1
ATOM 8838 C C . CYS D 1 243 ? 57.037 -7.704 69.900 1.00 33.59 240 CYS D C 1
ATOM 8839 O O . CYS D 1 243 ? 55.934 -8.066 69.489 1.00 33.49 240 CYS D O 1
ATOM 8842 N N . SER D 1 244 ? 57.681 -8.311 70.887 1.00 34.21 241 SER D N 1
ATOM 8843 C CA . SER D 1 244 ? 57.246 -9.586 71.435 1.00 34.54 241 SER D CA 1
ATOM 8844 C C . SER D 1 244 ? 57.121 -9.513 72.956 1.00 34.84 241 SER D C 1
ATOM 8845 O O . SER D 1 244 ? 57.895 -8.823 73.622 1.00 34.71 241 SER D O 1
ATOM 8848 N N . THR D 1 245 ? 56.129 -10.217 73.494 1.00 35.22 242 THR D N 1
ATOM 8849 C CA . THR D 1 245 ? 56.071 -10.528 74.917 1.00 35.50 242 THR D CA 1
ATOM 8850 C C . THR D 1 245 ? 56.120 -12.047 75.009 1.00 36.44 242 THR D C 1
ATOM 8851 O O . THR D 1 245 ? 55.354 -12.738 74.333 1.00 36.04 242 THR D O 1
ATOM 8855 N N . MET D 1 246 ? 57.036 -12.579 75.809 1.00 37.30 243 MET D N 1
ATOM 8856 C CA . MET D 1 246 ? 57.158 -14.026 75.900 1.00 38.13 243 MET D CA 1
ATOM 8857 C C . MET D 1 246 ? 55.852 -14.600 76.455 1.00 38.01 243 MET D C 1
ATOM 8858 O O . MET D 1 246 ? 55.241 -14.031 77.367 1.00 37.96 243 MET D O 1
ATOM 8863 N N . GLY D 1 247 ? 55.415 -15.710 75.874 1.00 37.69 244 GLY D N 1
ATOM 8864 C CA . GLY D 1 247 ? 54.295 -16.460 76.413 1.00 37.46 244 GLY D CA 1
ATOM 8865 C C . GLY D 1 247 ? 54.733 -17.440 77.488 1.00 37.27 244 GLY D C 1
ATOM 8866 O O . GLY D 1 247 ? 55.928 -17.619 77.741 1.00 36.69 244 GLY D O 1
ATOM 8867 N N . THR D 1 248 ? 53.749 -18.071 78.121 1.00 37.14 245 THR D N 1
ATOM 8868 C CA . THR D 1 248 ? 53.985 -19.148 79.080 1.00 37.04 245 THR D CA 1
ATOM 8869 C C . THR D 1 248 ? 53.324 -20.456 78.619 1.00 37.32 245 THR D C 1
ATOM 8870 O O . THR D 1 248 ? 53.386 -21.472 79.322 1.00 37.30 245 THR D O 1
ATOM 8874 N N . LEU D 1 249 ? 52.718 -20.435 77.432 1.00 37.16 246 LEU D N 1
ATOM 8875 C CA . LEU D 1 249 ? 52.016 -21.600 76.910 1.00 37.24 246 LEU D CA 1
ATOM 8876 C C . LEU D 1 249 ? 53.001 -22.569 76.270 1.00 37.17 246 LEU D C 1
ATOM 8877 O O . LEU D 1 249 ? 52.955 -23.766 76.543 1.00 37.02 246 LEU D O 1
ATOM 8882 N N . ASN D 1 254 ? 56.113 -20.296 87.323 1.00 44.35 251 ASN D N 1
ATOM 8883 C CA . ASN D 1 254 ? 56.550 -19.348 86.310 1.00 44.36 251 ASN D CA 1
ATOM 8884 C C . ASN D 1 254 ? 55.955 -17.970 86.577 1.00 44.13 251 ASN D C 1
ATOM 8885 O O . ASN D 1 254 ? 54.749 -17.839 86.768 1.00 44.40 251 ASN D O 1
ATOM 8890 N N . ILE D 1 255 ? 56.809 -16.951 86.607 1.00 43.90 252 ILE D N 1
ATOM 8891 C CA . ILE D 1 255 ? 56.356 -15.558 86.691 1.00 43.58 252 ILE D CA 1
ATOM 8892 C C . ILE D 1 255 ? 55.660 -15.155 85.381 1.00 43.13 252 ILE D C 1
ATOM 8893 O O . ILE D 1 255 ? 56.033 -15.620 84.301 1.00 43.35 252 ILE D O 1
ATOM 8898 N N . VAL D 1 256 ? 54.641 -14.307 85.477 1.00 42.32 253 VAL D N 1
ATOM 8899 C CA . VAL D 1 256 ? 53.880 -13.886 84.291 1.00 41.57 253 VAL D CA 1
ATOM 8900 C C . VAL D 1 256 ? 54.300 -12.485 83.854 1.00 40.53 253 VAL D C 1
ATOM 8901 O O . VAL D 1 256 ? 54.457 -11.594 84.684 1.00 40.56 253 VAL D O 1
ATOM 8905 N N . ILE D 1 257 ? 54.491 -12.308 82.548 1.00 39.33 254 ILE D N 1
ATOM 8906 C CA . ILE D 1 257 ? 54.851 -11.010 81.993 1.00 38.55 254 ILE D CA 1
ATOM 8907 C C . ILE D 1 257 ? 53.686 -10.019 82.090 1.00 37.64 254 ILE D C 1
ATOM 8908 O O . ILE D 1 257 ? 52.525 -10.377 81.889 1.00 37.11 254 ILE D O 1
ATOM 8913 N N . SER D 1 258 ? 54.012 -8.781 82.438 1.00 36.79 255 SER D N 1
ATOM 8914 C CA . SER D 1 258 ? 53.087 -7.668 82.301 1.00 36.13 255 SER D CA 1
ATOM 8915 C C . SER D 1 258 ? 53.873 -6.443 81.851 1.00 35.62 255 SER D C 1
ATOM 8916 O O . SER D 1 258 ? 55.106 -6.432 81.906 1.00 35.29 255 SER D O 1
ATOM 8919 N N . VAL D 1 259 ? 53.161 -5.425 81.379 1.00 34.93 256 VAL D N 1
ATOM 8920 C CA . VAL D 1 259 ? 53.777 -4.158 81.004 1.00 34.67 256 VAL D CA 1
ATOM 8921 C C . VAL D 1 259 ? 53.014 -3.054 81.723 1.00 34.55 256 VAL D C 1
ATOM 8922 O O . VAL D 1 259 ? 51.781 -3.035 81.708 1.00 34.17 256 VAL D O 1
ATOM 8926 N N . GLY D 1 260 ? 53.750 -2.143 82.357 1.00 34.24 257 GLY D N 1
ATOM 8927 C CA . GLY D 1 260 ? 53.145 -1.139 83.226 1.00 34.22 257 GLY D CA 1
ATOM 8928 C C . GLY D 1 260 ? 52.451 -0.038 82.454 1.00 34.12 257 GLY D C 1
ATOM 8929 O O . GLY D 1 260 ? 52.124 -0.200 81.284 1.00 34.15 257 GLY D O 1
ATOM 8930 N N . GLU D 1 261 ? 52.232 1.088 83.126 1.00 34.14 258 GLU D N 1
ATOM 8931 C CA . GLU D 1 261 ? 51.608 2.261 82.522 1.00 34.11 258 GLU D CA 1
ATOM 8932 C C . GLU D 1 261 ? 52.646 3.175 81.848 1.00 33.93 258 GLU D C 1
ATOM 8933 O O . GLU D 1 261 ? 53.796 3.259 82.283 1.00 33.99 258 GLU D O 1
ATOM 8939 N N . GLY D 1 262 ? 52.241 3.828 80.761 1.00 33.72 259 GLY D N 1
ATOM 8940 C CA . GLY D 1 262 ? 53.103 4.767 80.038 1.00 33.61 259 GLY D CA 1
ATOM 8941 C C . GLY D 1 262 ? 54.453 4.260 79.546 1.00 33.70 259 GLY D C 1
ATOM 8942 O O . GLY D 1 262 ? 55.429 5.018 79.523 1.00 33.35 259 GLY D O 1
ATOM 8943 N N . CYS D 1 263 ? 54.513 2.985 79.154 1.00 33.80 260 CYS D N 1
ATOM 8944 C CA . CYS D 1 263 ? 55.713 2.397 78.557 1.00 33.69 260 CYS D CA 1
ATOM 8945 C C . CYS D 1 263 ? 55.763 2.611 77.052 1.00 33.83 260 CYS D C 1
ATOM 8946 O O . CYS D 1 263 ? 54.738 2.857 76.412 1.00 33.85 260 CYS D O 1
ATOM 8949 N N . LEU D 1 264 ? 56.965 2.490 76.500 1.00 33.88 261 LEU D N 1
ATOM 8950 C CA . LEU D 1 264 ? 57.186 2.512 75.059 1.00 34.38 261 LEU D CA 1
ATOM 8951 C C . LEU D 1 264 ? 58.120 1.360 74.668 1.00 34.67 261 LEU D C 1
ATOM 8952 O O . LEU D 1 264 ? 59.335 1.418 74.896 1.00 35.02 261 LEU D O 1
ATOM 8957 N N . ILE D 1 265 ? 57.549 0.311 74.084 1.00 34.78 262 ILE D N 1
ATOM 8958 C CA . ILE D 1 265 ? 58.341 -0.808 73.566 1.00 34.91 262 ILE D CA 1
ATOM 8959 C C . ILE D 1 265 ? 58.654 -0.583 72.096 1.00 35.18 262 ILE D C 1
ATOM 8960 O O . ILE D 1 265 ? 57.755 -0.334 71.289 1.00 35.53 262 ILE D O 1
ATOM 8965 N N . GLY D 1 266 ? 59.936 -0.662 71.756 1.00 35.41 263 GLY D N 1
ATOM 8966 C CA . GLY D 1 266 ? 60.389 -0.415 70.394 1.00 35.51 263 GLY D CA 1
ATOM 8967 C C . GLY D 1 266 ? 60.156 -1.602 69.482 1.00 35.80 263 GLY D C 1
ATOM 8968 O O . GLY D 1 266 ? 60.072 -2.748 6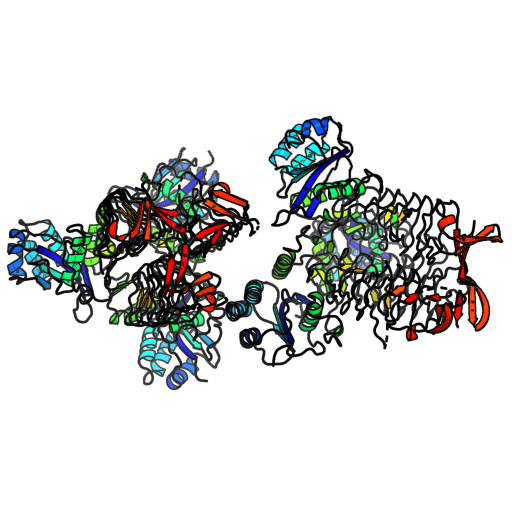9.937 1.00 35.41 263 GLY D O 1
ATOM 8969 N N . ALA D 1 267 ? 60.069 -1.319 68.185 1.00 36.22 264 ALA D N 1
ATOM 8970 C CA . ALA D 1 267 ? 59.838 -2.342 67.179 1.00 36.66 264 ALA D CA 1
ATOM 8971 C C . ALA D 1 267 ? 60.872 -3.462 67.263 1.00 37.21 264 ALA D C 1
ATOM 8972 O O . ALA D 1 267 ? 62.011 -3.241 67.673 1.00 37.22 264 ALA D O 1
ATOM 8974 N N . ASN D 1 268 ? 60.454 -4.669 66.893 1.00 37.72 265 ASN D N 1
ATOM 8975 C CA . ASN D 1 268 ? 61.338 -5.842 66.821 1.00 37.96 265 ASN D CA 1
ATOM 8976 C C . ASN D 1 268 ? 62.085 -6.148 68.131 1.00 38.16 265 ASN D C 1
ATOM 8977 O O . ASN D 1 268 ? 63.184 -6.701 68.111 1.00 38.56 265 ASN D O 1
ATOM 8982 N N . ALA D 1 269 ? 61.471 -5.802 69.262 1.00 38.19 266 ALA D N 1
ATOM 8983 C CA . ALA D 1 269 ? 62.062 -6.014 70.582 1.00 38.28 266 ALA D CA 1
ATOM 8984 C C . ALA D 1 269 ? 61.413 -7.208 71.269 1.00 38.34 266 ALA D C 1
ATOM 8985 O O . ALA D 1 269 ? 60.473 -7.806 70.744 1.00 38.52 266 ALA D O 1
ATOM 8987 N N . GLY D 1 270 ? 61.917 -7.560 72.444 1.00 38.53 267 GLY D N 1
ATOM 8988 C CA . GLY D 1 270 ? 61.367 -8.685 73.196 1.00 38.57 267 GLY D CA 1
ATOM 8989 C C . GLY D 1 270 ? 61.548 -8.564 74.692 1.00 38.71 267 GLY D C 1
ATOM 8990 O O . GLY D 1 270 ? 62.670 -8.426 75.179 1.00 39.03 267 GLY D O 1
ATOM 8991 N N . ILE D 1 271 ? 60.447 -8.626 75.432 1.00 38.66 268 ILE D N 1
ATOM 8992 C CA . ILE D 1 271 ? 60.524 -8.511 76.882 1.00 38.71 268 ILE D CA 1
ATOM 8993 C C . ILE D 1 271 ? 60.190 -9.828 77.581 1.00 38.55 268 ILE D C 1
ATOM 8994 O O . ILE D 1 271 ? 59.027 -10.187 77.767 1.00 38.77 268 ILE D O 1
ATOM 8999 N N . GLY D 1 272 ? 61.241 -10.557 77.949 1.00 38.42 269 GLY D N 1
ATOM 9000 C CA . GLY D 1 272 ? 61.111 -11.786 78.727 1.00 38.11 269 GLY D CA 1
ATOM 9001 C C . GLY D 1 272 ? 60.997 -11.541 80.222 1.00 37.94 269 GLY D C 1
ATOM 9002 O O . GLY D 1 272 ? 60.990 -12.492 81.005 1.00 37.86 269 GLY D O 1
ATOM 9003 N N . ILE D 1 273 ? 60.912 -10.270 80.622 1.00 37.67 270 ILE D N 1
ATOM 9004 C CA . ILE D 1 273 ? 60.669 -9.906 82.020 1.00 37.51 270 ILE D CA 1
ATOM 9005 C C . ILE D 1 273 ? 59.463 -8.963 82.123 1.00 37.27 270 ILE D C 1
ATOM 9006 O O . ILE D 1 273 ? 59.127 -8.283 81.153 1.00 37.45 270 ILE D O 1
ATOM 9011 N N . PRO D 1 274 ? 58.806 -8.922 83.295 1.00 36.80 271 PRO D N 1
ATOM 9012 C CA . PRO D 1 274 ? 57.797 -7.893 83.531 1.00 36.63 271 PRO D CA 1
ATOM 9013 C C . PRO D 1 274 ? 58.407 -6.490 83.507 1.00 36.36 271 PRO D C 1
ATOM 9014 O O . PRO D 1 274 ? 59.579 -6.322 83.841 1.00 35.85 271 PRO D O 1
ATOM 9018 N N . LEU D 1 275 ? 57.624 -5.496 83.095 1.00 35.99 272 LEU D N 1
ATOM 9019 C CA . LEU D 1 275 ? 58.100 -4.116 83.085 1.00 36.03 272 LEU D CA 1
ATOM 9020 C C . LEU D 1 275 ? 57.320 -3.256 84.071 1.00 36.02 272 LEU D C 1
ATOM 9021 O O . LEU D 1 275 ? 56.108 -3.420 84.242 1.00 35.77 272 LEU D O 1
ATOM 9026 N N . GLY D 1 276 ? 58.027 -2.344 84.729 1.00 36.09 273 GLY D N 1
ATOM 9027 C CA . GLY D 1 276 ? 57.382 -1.374 85.599 1.00 36.11 273 GLY D CA 1
ATOM 9028 C C . GLY D 1 276 ? 56.838 -0.234 84.761 1.00 36.23 273 GLY D C 1
ATOM 9029 O O . GLY D 1 276 ? 56.934 -0.248 83.531 1.00 35.83 273 GLY D O 1
ATOM 9030 N N . ASP D 1 277 ? 56.287 0.770 85.433 1.00 36.42 274 ASP D N 1
ATOM 9031 C CA . ASP D 1 277 ? 55.789 1.956 84.754 1.00 36.70 274 ASP D CA 1
ATOM 9032 C C . ASP D 1 277 ? 56.930 2.726 84.100 1.00 36.90 274 ASP D C 1
ATOM 9033 O O . ASP D 1 277 ? 58.073 2.666 84.551 1.00 37.13 274 ASP D O 1
ATOM 9038 N N . ARG D 1 278 ? 56.614 3.431 83.018 1.00 37.12 275 ARG D N 1
ATOM 9039 C CA . ARG D 1 278 ? 57.561 4.327 82.349 1.00 37.33 275 ARG D CA 1
ATOM 9040 C C . ARG D 1 278 ? 58.914 3.665 82.040 1.00 37.53 275 ARG D C 1
ATOM 9041 O O . ARG D 1 278 ? 59.975 4.231 82.310 1.00 37.62 275 ARG D O 1
ATOM 9049 N N . ASN D 1 279 ? 58.872 2.458 81.480 1.00 37.69 276 ASN D N 1
ATOM 9050 C CA . ASN D 1 279 ? 60.072 1.821 80.943 1.00 37.78 276 ASN D CA 1
ATOM 9051 C C . ASN D 1 279 ? 60.118 1.981 79.429 1.00 37.85 276 ASN D C 1
ATOM 9052 O O . ASN D 1 279 ? 59.074 2.002 78.776 1.00 37.94 276 ASN D O 1
ATOM 9057 N N . ILE D 1 280 ? 61.326 2.085 78.879 1.00 38.11 277 ILE D N 1
ATOM 9058 C CA . ILE D 1 280 ? 61.526 2.232 77.440 1.00 38.36 277 ILE D CA 1
ATOM 9059 C C . ILE D 1 280 ? 62.525 1.197 76.933 1.00 38.70 277 ILE D C 1
ATOM 9060 O O . ILE D 1 280 ? 63.702 1.240 77.292 1.00 38.77 277 ILE D O 1
ATOM 9065 N N . VAL D 1 281 ? 62.056 0.278 76.094 1.00 39.06 278 VAL D N 1
ATOM 9066 C CA . VAL D 1 281 ? 62.909 -0.762 75.527 1.00 39.27 278 VAL D CA 1
ATOM 9067 C C . VAL D 1 281 ? 63.226 -0.417 74.075 1.00 39.79 278 VAL D C 1
ATOM 9068 O O . VAL D 1 281 ? 62.325 -0.260 73.249 1.00 39.88 278 VAL D O 1
ATOM 9072 N N . GLU D 1 282 ? 64.515 -0.290 73.772 1.00 40.31 279 GLU D N 1
ATOM 9073 C CA . GLU D 1 282 ? 64.955 0.152 72.448 1.00 40.59 279 GLU D CA 1
ATOM 9074 C C . GLU D 1 282 ? 64.626 -0.898 71.389 1.00 40.73 279 GLU D C 1
ATOM 9075 O O . GLU D 1 282 ? 64.593 -2.100 71.680 1.00 41.11 279 GLU D O 1
ATOM 9081 N N . ALA D 1 283 ? 64.404 -0.433 70.162 1.00 40.98 280 ALA D N 1
ATOM 9082 C CA . ALA D 1 283 ? 64.079 -1.309 69.041 1.00 41.07 280 ALA D CA 1
ATOM 9083 C C . ALA D 1 283 ? 65.206 -2.298 68.760 1.00 41.34 280 ALA D C 1
ATOM 9084 O O . ALA D 1 283 ? 66.358 -1.900 68.580 1.00 41.25 280 ALA D O 1
ATOM 9086 N N . GLY D 1 284 ? 64.858 -3.585 68.719 1.00 41.58 281 GLY D N 1
ATOM 9087 C CA . GLY D 1 284 ? 65.821 -4.658 68.480 1.00 41.77 281 GLY D CA 1
ATOM 9088 C C . GLY D 1 284 ? 66.308 -5.362 69.736 1.00 42.16 281 GLY D C 1
ATOM 9089 O O . GLY D 1 284 ? 66.888 -6.444 69.657 1.00 42.17 281 GLY D O 1
ATOM 9090 N N . LEU D 1 285 ? 66.068 -4.760 70.899 1.00 42.61 282 LEU D N 1
ATOM 9091 C CA . LEU D 1 285 ? 66.582 -5.288 72.162 1.00 42.99 282 LEU D CA 1
ATOM 9092 C C . LEU D 1 285 ? 65.687 -6.409 72.679 1.00 43.43 282 LEU D C 1
ATOM 9093 O O . LEU D 1 285 ? 64.539 -6.171 73.067 1.00 43.51 282 LEU D O 1
ATOM 9098 N N . TYR D 1 286 ? 66.202 -7.635 72.667 1.00 44.02 283 TYR D N 1
ATOM 9099 C CA . TYR D 1 286 ? 65.514 -8.738 73.318 1.00 44.57 283 TYR D CA 1
ATOM 9100 C C . TYR D 1 286 ? 66.181 -8.995 74.658 1.00 44.74 283 TYR D C 1
ATOM 9101 O O . TYR D 1 286 ? 67.381 -9.249 74.720 1.00 45.00 283 TYR D O 1
ATOM 9110 N N . ILE D 1 287 ? 65.396 -8.924 75.728 1.00 45.10 284 ILE D N 1
ATOM 9111 C CA . ILE D 1 287 ? 65.919 -9.088 77.078 1.00 45.45 284 ILE D CA 1
ATOM 9112 C C . ILE D 1 287 ? 65.093 -10.075 77.893 1.00 45.64 284 ILE D C 1
ATOM 9113 O O . ILE D 1 287 ? 63.936 -9.818 78.212 1.00 45.75 284 ILE D O 1
ATOM 9118 N N . THR D 1 288 ? 65.715 -11.207 78.215 1.00 46.02 285 THR D N 1
ATOM 9119 C CA . THR D 1 288 ? 65.114 -12.243 79.044 1.00 46.38 285 THR D CA 1
ATOM 9120 C C . THR D 1 288 ? 65.626 -12.080 80.470 1.00 46.70 285 THR D C 1
ATOM 9121 O O . THR D 1 288 ? 66.470 -11.216 80.736 1.00 46.69 285 THR D O 1
ATOM 9125 N N . ALA D 1 289 ? 65.134 -12.926 81.375 1.00 46.93 286 ALA D N 1
ATOM 9126 C CA . ALA D 1 289 ? 65.468 -12.835 82.802 1.00 47.19 286 ALA D CA 1
ATOM 9127 C C . ALA D 1 289 ? 66.958 -13.039 83.106 1.00 47.44 286 ALA D C 1
ATOM 9128 O O . ALA D 1 289 ? 67.459 -12.529 84.109 1.00 47.40 286 ALA D O 1
ATOM 9130 N N . GLY D 1 290 ? 67.655 -13.784 82.249 1.00 47.81 287 GLY D N 1
ATOM 9131 C CA . GLY D 1 290 ? 69.090 -14.030 82.414 1.00 47.90 287 GLY D CA 1
ATOM 9132 C C . GLY D 1 290 ? 69.983 -13.108 81.596 1.00 48.18 287 GLY D C 1
ATOM 9133 O O . GLY D 1 290 ? 71.164 -13.396 81.401 1.00 48.06 287 GLY D O 1
ATOM 9134 N N . THR D 1 291 ? 69.428 -11.998 81.119 1.00 48.48 288 THR D N 1
ATOM 9135 C CA . THR D 1 291 ? 70.184 -11.044 80.314 1.00 48.74 288 THR D CA 1
ATOM 9136 C C . THR D 1 291 ? 71.040 -10.156 81.215 1.00 49.04 288 THR D C 1
ATOM 9137 O O . THR D 1 291 ? 70.522 -9.493 82.117 1.00 49.07 288 THR D O 1
ATOM 9141 N N . LYS D 1 292 ? 72.351 -10.159 80.971 1.00 49.33 289 LYS D N 1
ATOM 9142 C CA . LYS D 1 292 ? 73.284 -9.335 81.732 1.00 49.41 289 LYS D CA 1
ATOM 9143 C C . LYS D 1 292 ? 73.187 -7.893 81.244 1.00 49.61 289 LYS D C 1
ATOM 9144 O O . LYS D 1 292 ? 73.409 -7.612 80.059 1.00 49.57 289 LYS D O 1
ATOM 9150 N N . VAL D 1 293 ? 72.852 -6.987 82.160 1.00 49.73 290 VAL D N 1
ATOM 9151 C CA . VAL D 1 293 ? 72.574 -5.597 81.813 1.00 49.82 290 VAL D CA 1
ATOM 9152 C C . VAL D 1 293 ? 73.476 -4.655 82.610 1.00 50.03 290 VAL D C 1
ATOM 9153 O O . VAL D 1 293 ? 73.688 -4.856 83.808 1.00 49.82 290 VAL D O 1
ATOM 9157 N N . ALA D 1 294 ? 74.002 -3.635 81.933 1.00 50.25 291 ALA D N 1
ATOM 9158 C CA . ALA D 1 294 ? 74.835 -2.618 82.573 1.00 50.47 291 ALA D CA 1
ATOM 9159 C C . ALA D 1 294 ? 73.951 -1.543 83.200 1.00 50.68 291 ALA D C 1
ATOM 9160 O O . ALA D 1 294 ? 73.525 -0.599 82.522 1.00 50.89 291 ALA D O 1
ATOM 9162 N N . LEU D 1 295 ? 73.672 -1.700 84.492 1.00 50.83 292 LEU D N 1
ATOM 9163 C CA . LEU D 1 295 ? 72.832 -0.763 85.233 1.00 51.02 292 LEU D CA 1
ATOM 9164 C C . LEU D 1 295 ? 73.570 0.558 85.466 1.00 51.35 292 LEU D C 1
ATOM 9165 O O . LEU D 1 295 ? 74.270 0.711 86.465 1.00 51.33 292 LEU D O 1
ATOM 9170 N N . LEU D 1 296 ? 73.409 1.503 84.536 1.00 51.74 293 LEU D N 1
ATOM 9171 C CA . LEU D 1 296 ? 74.101 2.798 84.598 1.00 52.03 293 LEU D CA 1
ATOM 9172 C C . LEU D 1 296 ? 73.300 3.844 85.390 1.00 52.42 293 LEU D C 1
ATOM 9173 O O . LEU D 1 296 ? 72.192 3.566 85.854 1.00 52.57 293 LEU D O 1
ATOM 9178 N N . ASP D 1 297 ? 73.875 5.039 85.548 1.00 52.94 294 ASP D N 1
ATOM 9179 C CA . ASP D 1 297 ? 73.227 6.144 86.269 1.00 53.14 294 ASP D CA 1
ATOM 9180 C C . ASP D 1 297 ? 73.306 7.448 85.470 1.00 53.17 294 ASP D C 1
ATOM 9181 O O . ASP D 1 297 ? 74.325 7.752 84.848 1.00 53.32 294 ASP D O 1
ATOM 9186 N N . ASN D 1 300 ? 75.471 8.499 82.017 1.00 55.91 297 ASN D N 1
ATOM 9187 C CA . ASN D 1 300 ? 75.571 7.044 81.950 1.00 55.87 297 ASN D CA 1
ATOM 9188 C C . ASN D 1 300 ? 76.767 6.495 82.749 1.00 55.74 297 ASN D C 1
ATOM 9189 O O . ASN D 1 300 ? 77.726 5.964 82.181 1.00 55.83 297 ASN D O 1
ATOM 9194 N N . ALA D 1 301 ? 76.686 6.624 84.072 1.00 55.45 298 ALA D N 1
ATOM 9195 C CA . ALA D 1 301 ? 77.735 6.148 84.979 1.00 55.37 298 ALA D CA 1
ATOM 9196 C C . ALA D 1 301 ? 77.495 4.693 85.384 1.00 55.18 298 ALA D C 1
ATOM 9197 O O . ALA D 1 301 ? 76.502 4.390 86.044 1.00 55.52 298 ALA D O 1
ATOM 9199 N N . LEU D 1 302 ? 78.416 3.808 85.003 1.00 54.97 299 LEU D N 1
ATOM 9200 C CA . LEU D 1 302 ? 78.284 2.358 85.238 1.00 54.64 299 LEU D CA 1
ATOM 9201 C C . LEU D 1 302 ? 78.386 1.972 86.723 1.00 54.48 299 LEU D C 1
ATOM 9202 O O . LEU D 1 302 ? 79.487 1.838 87.258 1.00 54.46 299 LEU D O 1
ATOM 9207 N N . VAL D 1 303 ? 77.240 1.774 87.377 1.00 54.23 300 VAL D N 1
ATOM 9208 C CA . VAL D 1 303 ? 77.232 1.444 88.806 1.00 54.07 300 VAL D CA 1
ATOM 9209 C C . VAL D 1 303 ? 77.566 -0.031 89.032 1.00 53.98 300 VAL D C 1
ATOM 9210 O O . VAL D 1 303 ? 78.370 -0.347 89.908 1.00 54.07 300 VAL D O 1
ATOM 9214 N N . LYS D 1 304 ? 76.966 -0.927 88.242 1.00 53.81 301 LYS D N 1
ATOM 9215 C CA . LYS D 1 304 ? 77.261 -2.368 88.333 1.00 53.63 301 LYS D CA 1
ATOM 9216 C C . LYS D 1 304 ? 76.698 -3.158 87.143 1.00 53.58 301 LYS D C 1
ATOM 9217 O O . LYS D 1 304 ? 76.293 -2.570 86.134 1.00 53.76 301 LYS D O 1
ATOM 9223 N N . VAL D 1 305 ? 76.694 -4.487 87.267 1.00 53.41 302 VAL D N 1
ATOM 9224 C CA . VAL D 1 305 ? 76.102 -5.380 86.271 1.00 53.18 302 VAL D CA 1
ATOM 9225 C C . VAL D 1 305 ? 75.107 -6.341 86.938 1.00 52.94 302 VAL D C 1
ATOM 9226 O O . VAL D 1 305 ? 75.441 -7.013 87.915 1.00 52.79 302 VAL D O 1
ATOM 9230 N N . VAL D 1 306 ? 73.887 -6.396 86.400 1.00 52.61 303 VAL D N 1
ATOM 9231 C CA . VAL D 1 306 ? 72.818 -7.224 86.966 1.00 52.41 303 VAL D CA 1
ATOM 9232 C C . VAL D 1 306 ? 72.121 -8.061 85.895 1.00 52.22 303 VAL D C 1
ATOM 9233 O O . VAL D 1 306 ? 72.279 -7.811 84.697 1.00 52.37 303 VAL D O 1
ATOM 9237 N N . LYS D 1 307 ? 71.367 -9.063 86.342 1.00 52.02 304 LYS D N 1
ATOM 9238 C CA . LYS D 1 307 ? 70.491 -9.836 85.459 1.00 51.88 304 LYS D CA 1
ATOM 9239 C C . LYS D 1 307 ? 69.129 -9.152 85.389 1.00 51.78 304 LYS D C 1
ATOM 9240 O O . LYS D 1 307 ? 68.604 -8.701 86.411 1.00 51.91 304 LYS D O 1
ATOM 9246 N N . ALA D 1 308 ? 68.557 -9.095 84.189 1.00 51.68 305 ALA D N 1
ATOM 9247 C CA . ALA D 1 308 ? 67.298 -8.379 83.947 1.00 51.48 305 ALA D CA 1
ATOM 9248 C C . ALA D 1 308 ? 66.199 -8.712 84.957 1.00 51.36 305 ALA D C 1
ATOM 9249 O O . ALA D 1 308 ? 65.420 -7.834 85.332 1.00 51.50 305 ALA D O 1
ATOM 9251 N N . ARG D 1 309 ? 66.144 -9.967 85.405 1.00 51.23 306 ARG D N 1
ATOM 9252 C CA . ARG D 1 309 ? 65.129 -10.404 86.380 1.00 51.09 306 ARG D CA 1
ATOM 9253 C C . ARG D 1 309 ? 65.107 -9.545 87.653 1.00 50.96 306 ARG D C 1
ATOM 9254 O O . ARG D 1 309 ? 64.060 -9.403 88.287 1.00 50.87 306 ARG D O 1
ATOM 9262 N N . ASP D 1 310 ? 66.267 -9.006 88.037 1.00 50.66 307 ASP D N 1
ATOM 9263 C CA . ASP D 1 310 ? 66.384 -8.167 89.238 1.00 50.37 307 ASP D CA 1
ATOM 9264 C C . ASP D 1 310 ? 66.000 -6.715 88.955 1.00 50.07 307 ASP D C 1
ATOM 9265 O O . ASP D 1 310 ? 65.734 -5.952 89.887 1.00 50.05 307 ASP D O 1
ATOM 9270 N N . LEU D 1 311 ? 65.971 -6.342 87.672 1.00 49.60 308 LEU D N 1
ATOM 9271 C CA . LEU D 1 311 ? 65.405 -5.061 87.237 1.00 49.26 308 LEU D CA 1
ATOM 9272 C C . LEU D 1 311 ? 63.911 -5.195 86.904 1.00 48.88 308 LEU D C 1
ATOM 9273 O O . LEU D 1 311 ? 63.373 -4.390 86.145 1.00 48.84 308 LEU D O 1
ATOM 9278 N N . ALA D 1 312 ? 63.246 -6.202 87.472 1.00 48.35 309 ALA D N 1
ATOM 9279 C CA . ALA D 1 312 ? 61.851 -6.491 87.145 1.00 47.94 309 ALA D CA 1
ATOM 9280 C C . ALA D 1 312 ? 60.887 -5.577 87.902 1.00 47.45 309 ALA D C 1
ATOM 9281 O O . ALA D 1 312 ? 61.018 -5.387 89.111 1.00 47.17 309 ALA D O 1
ATOM 9283 N N . GLY D 1 313 ? 59.923 -5.012 87.178 1.00 47.09 310 GLY D N 1
ATOM 9284 C CA . GLY D 1 313 ? 58.849 -4.223 87.779 1.00 46.85 310 GLY D CA 1
ATOM 9285 C C . GLY D 1 313 ? 59.293 -2.907 88.391 1.00 46.69 310 GLY D C 1
ATOM 9286 O O . GLY D 1 313 ? 58.592 -2.347 89.240 1.00 46.49 310 GLY D O 1
ATOM 9287 N N . GLN D 1 314 ? 60.450 -2.412 87.951 1.00 46.35 311 GLN D N 1
ATOM 9288 C CA . GLN D 1 314 ? 61.022 -1.175 88.473 1.00 46.25 311 GLN D CA 1
ATOM 9289 C C . GLN D 1 314 ? 60.683 -0.017 87.540 1.00 45.88 311 GLN D C 1
ATOM 9290 O O . GLN D 1 314 ? 60.839 -0.139 86.324 1.00 45.69 311 GLN D O 1
ATOM 9296 N N . PRO D 1 315 ? 60.229 1.118 88.105 1.00 45.56 312 PRO D N 1
ATOM 9297 C CA . PRO D 1 315 ? 59.825 2.248 87.269 1.00 45.33 312 PRO D CA 1
ATOM 9298 C C . PRO D 1 315 ? 60.992 3.032 86.666 1.00 45.06 312 PRO D C 1
ATOM 9299 O O . PRO D 1 315 ? 62.081 3.055 87.237 1.00 45.02 312 PRO D O 1
ATOM 9303 N N . ASP D 1 316 ? 60.749 3.644 85.508 1.00 44.73 313 ASP D N 1
ATOM 9304 C CA . ASP D 1 316 ? 61.639 4.652 84.913 1.00 44.59 313 ASP D CA 1
ATOM 9305 C C . ASP D 1 316 ? 62.970 4.100 84.380 1.00 44.57 313 ASP D C 1
ATOM 9306 O O . ASP D 1 316 ? 63.978 4.816 84.334 1.00 44.39 313 ASP D O 1
ATOM 9311 N N . LEU D 1 317 ? 62.956 2.840 83.944 1.00 44.24 314 LEU D N 1
ATOM 9312 C CA . LEU D 1 317 ? 64.153 2.176 83.431 1.00 44.01 314 LEU D CA 1
ATOM 9313 C C . LEU D 1 317 ? 64.172 2.153 81.907 1.00 43.99 314 LEU D C 1
ATOM 9314 O O . LEU D 1 317 ? 63.241 1.644 81.275 1.00 44.02 314 LEU D O 1
ATOM 9319 N N . LEU D 1 318 ? 65.234 2.695 81.319 1.00 43.89 315 LEU D N 1
ATOM 9320 C CA . LEU D 1 318 ? 65.432 2.658 79.870 1.00 43.96 315 LEU D CA 1
ATOM 9321 C C . LEU D 1 318 ? 66.398 1.530 79.528 1.00 44.27 315 LEU D C 1
ATOM 9322 O O . LEU D 1 318 ? 67.485 1.455 80.099 1.00 44.11 315 LEU D O 1
ATOM 9327 N N . PHE D 1 319 ? 65.994 0.671 78.592 1.00 44.61 316 PHE D N 1
ATOM 9328 C CA . PHE D 1 319 ? 66.802 -0.460 78.133 1.00 45.01 316 PHE D CA 1
ATOM 9329 C C . PHE D 1 319 ? 67.254 -0.215 76.696 1.00 46.00 316 PHE D C 1
ATOM 9330 O O . PHE D 1 319 ? 66.466 0.246 75.867 1.00 46.15 316 PHE D O 1
ATOM 9338 N N . ARG D 1 320 ? 68.513 -0.528 76.394 1.00 47.33 317 ARG D N 1
ATOM 9339 C CA . ARG D 1 320 ? 69.063 -0.267 75.057 1.00 48.32 317 ARG D CA 1
ATOM 9340 C C . ARG D 1 320 ? 70.342 -1.052 74.762 1.00 49.05 317 ARG D C 1
ATOM 9341 O O . ARG D 1 320 ? 70.885 -1.725 75.638 1.00 48.95 317 ARG D O 1
ATOM 9349 N N . ARG D 1 321 ? 70.798 -0.965 73.513 1.00 49.90 318 ARG D N 1
ATOM 9350 C CA . ARG D 1 321 ? 72.056 -1.569 73.079 1.00 50.70 318 ARG D CA 1
ATOM 9351 C C . ARG D 1 321 ? 73.052 -0.484 72.655 1.00 51.07 318 ARG D C 1
ATOM 9352 O O . ARG D 1 321 ? 72.670 0.516 72.039 1.00 51.41 318 ARG D O 1
ATOM 9360 N N . ASN D 1 322 ? 74.325 -0.696 72.985 1.00 51.50 319 ASN D N 1
ATOM 9361 C CA . ASN D 1 322 ? 75.416 0.166 72.513 1.00 51.68 319 ASN D CA 1
ATOM 9362 C C . ASN D 1 322 ? 75.711 -0.173 71.055 1.00 51.82 319 ASN D C 1
ATOM 9363 O O . ASN D 1 322 ? 75.919 -1.342 70.715 1.00 51.89 319 ASN D O 1
ATOM 9368 N N . SER D 1 323 ? 75.743 0.843 70.195 1.00 52.02 320 SER D N 1
ATOM 9369 C CA . SER D 1 323 ? 75.857 0.618 68.749 1.00 52.22 320 SER D CA 1
ATOM 9370 C C . SER D 1 323 ? 77.300 0.463 68.243 1.00 52.30 320 SER D C 1
ATOM 9371 O O . SER D 1 323 ? 77.545 0.550 67.038 1.00 52.25 320 SER D O 1
ATOM 9374 N N . GLN D 1 324 ? 78.241 0.213 69.156 1.00 52.51 321 GLN D N 1
ATOM 9375 C CA . GLN D 1 324 ? 79.665 0.147 68.816 1.00 52.59 321 GLN D CA 1
ATOM 9376 C C . GLN D 1 324 ? 80.349 -1.078 69.437 1.00 52.64 321 GLN D C 1
ATOM 9377 O O . GLN D 1 324 ? 80.932 -1.892 68.715 1.00 52.62 321 GLN D O 1
ATOM 9383 N N . ASN D 1 325 ? 80.274 -1.205 70.763 1.00 52.66 322 ASN D N 1
ATOM 9384 C CA . ASN D 1 325 ? 80.862 -2.353 71.476 1.00 52.60 322 ASN D CA 1
ATOM 9385 C C . ASN D 1 325 ? 79.843 -3.447 71.840 1.00 52.43 322 ASN D C 1
ATOM 9386 O O . ASN D 1 325 ? 80.232 -4.568 72.180 1.00 52.56 322 ASN D O 1
ATOM 9391 N N . GLY D 1 326 ? 78.553 -3.116 71.780 1.00 52.01 323 GLY D N 1
ATOM 9392 C CA . GLY D 1 326 ? 77.486 -4.112 71.889 1.00 51.60 323 GLY D CA 1
ATOM 9393 C C . GLY D 1 326 ? 77.206 -4.617 73.292 1.00 51.18 323 GLY D C 1
ATOM 9394 O O . GLY D 1 326 ? 77.352 -5.810 73.567 1.00 51.41 323 GLY D O 1
ATOM 9395 N N . ALA D 1 327 ? 76.789 -3.710 74.175 1.00 50.50 324 ALA D N 1
ATOM 9396 C CA . ALA D 1 327 ? 76.413 -4.058 75.546 1.00 50.03 324 ALA D CA 1
ATOM 9397 C C . ALA D 1 327 ? 74.982 -3.596 75.844 1.00 49.68 324 ALA D C 1
ATOM 9398 O O . ALA D 1 327 ? 74.560 -2.526 75.390 1.00 49.72 324 ALA D O 1
ATOM 9400 N N . VAL D 1 328 ? 74.246 -4.410 76.604 1.00 49.26 325 VAL D N 1
ATOM 9401 C CA . VAL D 1 328 ? 72.864 -4.098 76.991 1.00 48.91 325 VAL D CA 1
ATOM 9402 C C . VAL D 1 328 ? 72.842 -3.208 78.240 1.00 48.82 325 VAL D C 1
ATOM 9403 O O . VAL D 1 328 ? 73.240 -3.643 79.327 1.00 48.54 325 VAL D O 1
ATOM 9407 N N . GLU D 1 329 ? 72.363 -1.973 78.079 1.00 48.62 326 GLU D N 1
ATOM 9408 C CA . GLU D 1 329 ? 72.430 -0.964 79.141 1.00 48.53 326 GLU D CA 1
ATOM 9409 C C . GLU D 1 329 ? 71.046 -0.604 79.693 1.00 48.51 326 GLU D C 1
ATOM 9410 O O . GLU D 1 329 ? 70.117 -0.346 78.924 1.00 48.38 326 GLU D O 1
ATOM 9416 N N . CYS D 1 330 ? 70.923 -0.594 81.023 1.00 48.50 327 CYS D N 1
ATOM 9417 C CA . CYS D 1 330 ? 69.724 -0.099 81.709 1.00 48.53 327 CYS D CA 1
ATOM 9418 C C . CYS D 1 330 ? 69.967 1.311 82.259 1.00 48.61 327 CYS D C 1
ATOM 9419 O O . CYS D 1 330 ? 70.347 1.482 83.420 1.00 48.58 327 CYS D O 1
ATOM 9422 N N . LYS D 1 331 ? 69.749 2.317 81.414 1.00 48.76 328 LYS D N 1
ATOM 9423 C CA . LYS D 1 331 ? 69.929 3.715 81.805 1.00 48.74 328 LYS D CA 1
ATOM 9424 C C . LYS D 1 331 ? 68.786 4.165 82.714 1.00 48.88 328 LYS D C 1
ATOM 9425 O O . LYS D 1 331 ? 67.616 3.953 82.393 1.00 49.00 328 LYS D O 1
ATOM 9431 N N . THR D 1 332 ? 69.136 4.770 83.851 1.00 49.09 329 THR D N 1
ATOM 9432 C CA . THR D 1 332 ? 68.157 5.265 84.825 1.00 49.15 329 THR D CA 1
ATOM 9433 C C . THR D 1 332 ? 68.737 6.407 85.659 1.00 49.18 329 THR D C 1
ATOM 9434 O O . THR D 1 332 ? 68.928 7.518 85.162 1.00 49.16 329 THR D O 1
ATOM 9438 N N . GLN E 1 6 ? 38.024 28.299 36.460 1.00 37.91 3 GLN E N 1
ATOM 9439 C CA . GLN E 1 6 ? 39.289 27.500 36.429 1.00 37.93 3 GLN E CA 1
ATOM 9440 C C . GLN E 1 6 ? 39.024 26.037 36.049 1.00 37.17 3 GLN E C 1
ATOM 9441 O O . GLN E 1 6 ? 37.884 25.653 35.756 1.00 37.49 3 GLN E O 1
ATOM 9447 N N . SER E 1 7 ? 40.086 25.230 36.070 1.00 36.17 4 SER E N 1
ATOM 9448 C CA . SER E 1 7 ? 39.999 23.791 35.808 1.00 35.20 4 SER E CA 1
ATOM 9449 C C . SER E 1 7 ? 40.106 22.990 37.122 1.00 33.87 4 SER E C 1
ATOM 9450 O O . SER E 1 7 ? 41.116 23.080 37.824 1.00 33.88 4 SER E O 1
ATOM 9453 N N . LEU E 1 8 ? 39.072 22.208 37.437 1.00 32.00 5 LEU E N 1
ATOM 9454 C CA . LEU E 1 8 ? 38.995 21.490 38.720 1.00 30.78 5 LEU E CA 1
ATOM 9455 C C . LEU E 1 8 ? 40.182 20.573 38.950 1.00 29.22 5 LEU E C 1
ATOM 9456 O O . LEU E 1 8 ? 40.778 20.045 38.000 1.00 29.01 5 LEU E O 1
ATOM 9461 N N . PHE E 1 9 ? 40.517 20.391 40.222 1.00 27.40 6 PHE E N 1
ATOM 9462 C CA . PHE E 1 9 ? 41.557 19.452 40.618 1.00 26.02 6 PHE E CA 1
ATOM 9463 C C . PHE E 1 9 ? 41.090 18.010 40.404 1.00 24.78 6 PHE E C 1
ATOM 9464 O O . PHE E 1 9 ? 41.847 17.186 39.871 1.00 24.89 6 PHE E O 1
ATOM 9472 N N . SER E 1 10 ? 39.845 17.722 40.787 1.00 23.43 7 SER E N 1
ATOM 9473 C CA . SER E 1 10 ? 39.299 16.366 40.728 1.00 22.93 7 SER E CA 1
ATOM 9474 C C . SER E 1 10 ? 37.774 16.359 40.792 1.00 22.51 7 SER E C 1
ATOM 9475 O O . SER E 1 10 ? 37.156 17.253 41.370 1.00 21.95 7 SER E O 1
ATOM 9478 N N . LEU E 1 11 ? 37.174 15.330 40.198 1.00 22.42 8 LEU E N 1
ATOM 9479 C CA . LEU E 1 11 ? 35.766 15.020 40.407 1.00 22.63 8 LEU E CA 1
ATOM 9480 C C . LEU E 1 11 ? 35.555 13.521 40.268 1.00 22.44 8 LEU E C 1
ATOM 9481 O O . LEU E 1 11 ? 36.324 12.835 39.582 1.00 22.12 8 LEU E O 1
ATOM 9486 N N . ALA E 1 12 ? 34.535 13.019 40.944 1.00 21.93 9 ALA E N 1
ATOM 9487 C CA . ALA E 1 12 ? 34.241 11.588 40.945 1.00 22.02 9 ALA E CA 1
ATOM 9488 C C . ALA E 1 12 ? 32.796 11.326 41.339 1.00 21.53 9 ALA E C 1
ATOM 9489 O O . ALA E 1 12 ? 32.252 12.004 42.215 1.00 21.31 9 ALA E O 1
ATOM 9491 N N . PHE E 1 13 ? 32.167 10.351 40.682 1.00 21.37 10 PHE E N 1
ATOM 9492 C CA . PHE E 1 13 ? 30.792 9.965 41.007 1.00 21.36 10 PHE E CA 1
ATOM 9493 C C . PHE E 1 13 ? 30.764 8.680 41.831 1.00 21.31 10 PHE E C 1
ATOM 9494 O O . PHE E 1 13 ? 31.185 7.610 41.363 1.00 21.79 10 PHE E O 1
ATOM 9502 N N . GLY E 1 14 ? 30.266 8.802 43.059 1.00 20.77 11 GLY E N 1
ATOM 9503 C CA . GLY E 1 14 ? 30.383 7.749 44.046 1.00 20.76 11 GLY E CA 1
ATOM 9504 C C . GLY E 1 14 ? 29.073 7.183 44.492 1.00 20.67 11 GLY E C 1
ATOM 9505 O O . GLY E 1 14 ? 28.049 7.865 44.472 1.00 20.21 11 GLY E O 1
ATOM 9506 N N . VAL E 1 15 ? 29.111 5.909 44.869 1.00 20.52 12 VAL E N 1
ATOM 9507 C CA . VAL E 1 15 ? 28.013 5.264 45.566 1.00 20.67 12 VAL E CA 1
ATOM 9508 C C . VAL E 1 15 ? 28.567 4.833 46.920 1.00 20.84 12 VAL E C 1
ATOM 9509 O O . VAL E 1 15 ? 29.644 4.238 46.991 1.00 20.41 12 VAL E O 1
ATOM 9513 N N . GLY E 1 16 ? 27.867 5.181 47.994 1.00 21.18 13 GLY E N 1
ATOM 9514 C CA . GLY E 1 16 ? 28.403 4.984 49.345 1.00 21.64 13 GLY E CA 1
ATOM 9515 C C . GLY E 1 16 ? 27.431 4.341 50.306 1.00 22.00 13 GLY E C 1
ATOM 9516 O O . GLY E 1 16 ? 26.419 3.764 49.894 1.00 22.19 13 GLY E O 1
ATOM 9517 N N . THR E 1 17 ? 27.740 4.428 51.595 1.00 22.83 14 THR E N 1
ATOM 9518 C CA . THR E 1 17 ? 26.824 3.958 52.634 1.00 23.59 14 THR E CA 1
ATOM 9519 C C . THR E 1 17 ? 26.745 4.966 53.785 1.00 24.08 14 THR E C 1
ATOM 9520 O O . THR E 1 17 ? 27.738 5.616 54.145 1.00 24.66 14 THR E O 1
ATOM 9524 N N . GLN E 1 18 ? 25.526 5.147 54.283 1.00 24.76 15 GLN E N 1
ATOM 9525 C CA . GLN E 1 18 ? 25.219 6.071 55.377 1.00 25.49 15 GLN E CA 1
ATOM 9526 C C . GLN E 1 18 ? 24.659 5.284 56.563 1.00 25.92 15 GLN E C 1
ATOM 9527 O O . GLN E 1 18 ? 24.045 4.235 56.377 1.00 25.56 15 GLN E O 1
ATOM 9533 N N . ASN E 1 19 ? 24.858 5.795 57.775 1.00 27.17 16 ASN E N 1
ATOM 9534 C CA . ASN E 1 19 ? 24.282 5.161 58.971 1.00 28.03 16 ASN E CA 1
ATOM 9535 C C . ASN E 1 19 ? 22.841 5.668 59.197 1.00 29.12 16 ASN E C 1
ATOM 9536 O O . ASN E 1 19 ? 22.238 6.228 58.280 1.00 28.71 16 ASN E O 1
ATOM 9541 N N . ARG E 1 20 ? 22.286 5.481 60.393 1.00 30.31 17 ARG E N 1
ATOM 9542 C CA . ARG E 1 20 ? 20.886 5.873 60.635 1.00 31.45 17 ARG E CA 1
ATOM 9543 C C . ARG E 1 20 ? 20.690 7.342 61.061 1.00 31.62 17 ARG E C 1
ATOM 9544 O O . ARG E 1 20 ? 19.555 7.792 61.181 1.00 32.03 17 ARG E O 1
ATOM 9552 N N . GLN E 1 21 ? 21.772 8.097 61.274 1.00 32.21 18 GLN E N 1
ATOM 9553 C CA . GLN E 1 21 ? 21.666 9.569 61.371 1.00 32.17 18 GLN E CA 1
ATOM 9554 C C . GLN E 1 21 ? 22.244 10.261 60.129 1.00 31.78 18 GLN E C 1
ATOM 9555 O O . GLN E 1 21 ? 22.608 11.440 60.180 1.00 31.99 18 GLN E O 1
ATOM 9561 N N . GLU E 1 22 ? 22.325 9.512 59.031 1.00 31.23 19 GLU E N 1
ATOM 9562 C CA . GLU E 1 22 ? 22.753 10.015 57.715 1.00 30.72 19 GLU E CA 1
ATOM 9563 C C . GLU E 1 22 ? 24.211 10.491 57.656 1.00 29.54 19 GLU E C 1
ATOM 9564 O O . GLU E 1 22 ? 24.582 11.276 56.781 1.00 29.08 19 GLU E O 1
ATOM 9570 N N . ALA E 1 23 ? 25.042 10.000 58.578 1.00 28.23 20 ALA E N 1
ATOM 9571 C CA . ALA E 1 23 ? 26.477 10.205 58.490 1.00 27.16 20 ALA E CA 1
ATOM 9572 C C . ALA E 1 23 ? 27.013 9.245 57.438 1.00 26.34 20 ALA E C 1
ATOM 9573 O O . ALA E 1 23 ? 26.664 8.066 57.439 1.00 26.44 20 ALA E O 1
ATOM 9575 N N . TRP E 1 24 ? 27.849 9.748 56.538 1.00 25.11 21 TRP E N 1
ATOM 9576 C CA . TRP E 1 24 ? 28.501 8.904 55.539 1.00 23.86 21 TRP E CA 1
ATOM 9577 C C . TRP E 1 24 ? 29.631 8.111 56.195 1.00 22.55 21 TRP E C 1
ATOM 9578 O O . TRP E 1 24 ? 30.419 8.676 56.935 1.00 22.48 21 TRP E O 1
ATOM 9589 N N . LEU E 1 25 ? 29.672 6.803 55.946 1.00 21.14 22 LEU E N 1
ATOM 9590 C CA . LEU E 1 25 ? 30.723 5.914 56.479 1.00 19.77 22 LEU E CA 1
ATOM 9591 C C . LEU E 1 25 ? 31.824 5.622 55.463 1.00 19.39 22 LEU E C 1
ATOM 9592 O O . LEU E 1 25 ? 32.980 5.348 55.834 1.00 18.59 22 LEU E O 1
ATOM 9597 N N . GLU E 1 26 ? 31.465 5.674 54.183 1.00 18.06 23 GLU E N 1
ATOM 9598 C CA . GLU E 1 26 ? 32.420 5.417 53.104 1.00 17.87 23 GLU E CA 1
ATOM 9599 C C . GLU E 1 26 ? 31.810 5.742 51.746 1.00 17.06 23 GLU E C 1
ATOM 9600 O O . GLU E 1 26 ? 30.609 5.890 51.619 1.00 17.49 23 GLU E O 1
ATOM 9606 N N . VAL E 1 27 ? 32.657 5.816 50.734 1.00 17.17 24 VAL E N 1
ATOM 9607 C CA . VAL E 1 27 ? 32.202 6.029 49.363 1.00 17.02 24 VAL E CA 1
ATOM 9608 C C . VAL E 1 27 ? 33.091 5.265 48.415 1.00 17.12 24 VAL E C 1
ATOM 9609 O O . VAL E 1 27 ? 34.321 5.338 48.509 1.00 16.82 24 VAL E O 1
ATOM 9613 N N . PHE E 1 28 ? 32.456 4.542 47.495 1.00 17.56 25 PHE E N 1
ATOM 9614 C CA . PHE E 1 28 ? 33.130 3.851 46.409 1.00 17.93 25 PHE E CA 1
ATOM 9615 C C . PHE E 1 28 ? 33.022 4.657 45.101 1.00 18.39 25 PHE E C 1
ATOM 9616 O O . PHE E 1 28 ? 31.917 4.946 44.616 1.00 18.05 25 PHE E O 1
ATOM 9624 N N . TYR E 1 29 ? 34.182 5.029 44.570 1.00 18.97 26 TYR E N 1
ATOM 9625 C CA . TYR E 1 29 ? 34.319 5.718 43.294 1.00 19.17 26 TYR E CA 1
ATOM 9626 C C . TYR E 1 29 ? 34.927 4.773 42.247 1.00 19.51 26 TYR E C 1
ATOM 9627 O O . TYR E 1 29 ? 36.135 4.475 42.286 1.00 18.79 26 TYR E O 1
ATOM 9636 N N . ALA E 1 30 ? 34.104 4.304 41.309 1.00 19.75 27 ALA E N 1
ATOM 9637 C CA . ALA E 1 30 ? 34.585 3.413 40.246 1.00 20.54 27 ALA E CA 1
ATOM 9638 C C . ALA E 1 30 ? 35.673 4.070 39.403 1.00 21.30 27 ALA E C 1
ATOM 9639 O O . ALA E 1 30 ? 36.716 3.462 39.142 1.00 20.64 27 ALA E O 1
ATOM 9641 N N . LEU E 1 31 ? 35.421 5.312 38.989 1.00 21.75 28 LEU E N 1
ATOM 9642 C CA . LEU E 1 31 ? 36.265 5.994 38.010 1.00 22.68 28 LEU E CA 1
ATOM 9643 C C . LEU E 1 31 ? 36.612 7.433 38.437 1.00 22.73 28 LEU E C 1
ATOM 9644 O O . LEU E 1 31 ? 36.113 8.391 37.844 1.00 23.19 28 LEU E O 1
ATOM 9649 N N . PRO E 1 32 ? 37.478 7.590 39.453 1.00 22.85 29 PRO E N 1
ATOM 9650 C CA . PRO E 1 32 ? 37.812 8.946 39.893 1.00 22.87 29 PRO E CA 1
ATOM 9651 C C . PRO E 1 32 ? 38.656 9.686 38.842 1.00 22.68 29 PRO E C 1
ATOM 9652 O O . PRO E 1 32 ? 39.449 9.057 38.148 1.00 21.95 29 PRO E O 1
ATOM 9656 N N . LEU E 1 33 ? 38.429 10.989 38.684 1.00 22.57 30 LEU E N 1
ATOM 9657 C CA . LEU E 1 33 ? 39.139 11.771 37.666 1.00 22.96 30 LEU E CA 1
ATOM 9658 C C . LEU E 1 33 ? 40.079 12.803 38.263 1.00 23.09 30 LEU E C 1
ATOM 9659 O O . LEU E 1 33 ? 39.716 13.523 39.187 1.00 22.66 30 LEU E O 1
ATOM 9664 N N . LEU E 1 34 ? 41.301 12.852 37.734 1.00 23.42 31 LEU E N 1
ATOM 9665 C CA . LEU E 1 34 ? 42.221 13.921 38.038 1.00 24.02 31 LEU E CA 1
ATOM 9666 C C . LEU E 1 34 ? 42.110 14.940 36.918 1.00 24.88 31 LEU E C 1
ATOM 9667 O O . LEU E 1 34 ? 42.146 14.583 35.741 1.00 24.43 31 LEU E O 1
ATOM 9672 N N . LYS E 1 35 ? 41.982 16.206 37.287 1.00 25.81 32 LYS E N 1
ATOM 9673 C CA . LYS E 1 35 ? 41.969 17.293 36.319 1.00 26.98 32 LYS E CA 1
ATOM 9674 C C . LYS E 1 35 ? 40.973 17.006 35.196 1.00 27.58 32 LYS E C 1
ATOM 9675 O O . LYS E 1 35 ? 41.343 16.945 34.031 1.00 27.26 32 LYS E O 1
ATOM 9681 N N . PRO E 1 36 ? 39.690 16.824 35.562 1.00 28.32 33 PRO E N 1
ATOM 9682 C CA . PRO E 1 36 ? 38.647 16.555 34.585 1.00 28.88 33 PRO E CA 1
ATOM 9683 C C . PRO E 1 36 ? 38.492 17.727 33.627 1.00 29.47 33 PRO E C 1
ATOM 9684 O O . PRO E 1 36 ? 38.661 18.884 34.031 1.00 29.37 33 PRO E O 1
ATOM 9688 N N . SER E 1 37 ? 38.176 17.426 32.373 1.00 29.81 34 SER E N 1
ATOM 9689 C CA . SER E 1 37 ? 38.060 18.461 31.345 1.00 30.10 34 SER E CA 1
ATOM 9690 C C . SER E 1 37 ? 36.982 19.489 31.667 1.00 30.16 34 SER E C 1
ATOM 9691 O O . SER E 1 37 ? 36.013 19.201 32.356 1.00 29.56 34 SER E O 1
ATOM 9694 N N . SER E 1 38 ? 37.156 20.691 31.132 1.00 30.75 35 SER E N 1
ATOM 9695 C CA . SER E 1 38 ? 36.174 21.760 31.285 1.00 30.93 35 SER E CA 1
ATOM 9696 C C . SER E 1 38 ? 34.813 21.359 30.706 1.00 30.95 35 SER E C 1
ATOM 9697 O O . SER E 1 38 ? 33.773 21.770 31.220 1.00 30.83 35 SER E O 1
ATOM 9700 N N . GLU E 1 39 ? 34.831 20.550 29.646 1.00 31.03 36 GLU E N 1
ATOM 9701 C CA . GLU E 1 39 ? 33.601 20.066 29.005 1.00 31.35 36 GLU E CA 1
ATOM 9702 C C . GLU E 1 39 ? 32.805 19.140 29.923 1.00 30.63 36 GLU E C 1
ATOM 9703 O O . GLU E 1 39 ? 31.583 19.219 29.998 1.00 29.83 36 GLU E O 1
ATOM 9709 N N . ILE E 1 40 ? 33.495 18.236 30.605 1.00 30.46 37 ILE E N 1
ATOM 9710 C CA . ILE E 1 40 ? 32.804 17.355 31.543 1.00 30.11 37 ILE E CA 1
ATOM 9711 C C . ILE E 1 40 ? 32.127 18.190 32.620 1.00 29.59 37 ILE E C 1
ATOM 9712 O O . ILE E 1 40 ? 30.933 18.022 32.884 1.00 29.07 37 ILE E O 1
ATOM 9717 N N . VAL E 1 41 ? 32.880 19.127 33.195 1.00 29.33 38 VAL E N 1
ATOM 9718 C CA . VAL E 1 41 ? 32.410 19.883 34.347 1.00 29.29 38 VAL E CA 1
ATOM 9719 C C . VAL E 1 41 ? 31.213 20.763 33.989 1.00 29.25 38 VAL E C 1
ATOM 9720 O O . VAL E 1 41 ? 30.201 20.729 34.678 1.00 28.64 38 VAL E O 1
ATOM 9724 N N . ALA E 1 42 ? 31.328 21.528 32.900 1.00 29.82 39 ALA E N 1
ATOM 9725 C CA . ALA E 1 42 ? 30.216 22.374 32.417 1.00 30.02 39 ALA E CA 1
ATOM 9726 C C . ALA E 1 42 ? 28.916 21.586 32.238 1.00 30.27 39 ALA E C 1
ATOM 9727 O O . ALA E 1 42 ? 27.844 22.054 32.609 1.00 30.50 39 ALA E O 1
ATOM 9729 N N . ALA E 1 43 ? 29.024 20.386 31.680 1.00 30.65 40 ALA E N 1
ATOM 9730 C CA . ALA E 1 43 ? 27.865 19.521 31.445 1.00 31.08 40 ALA E CA 1
ATOM 9731 C C . ALA E 1 43 ? 27.148 19.094 32.734 1.00 31.27 40 ALA E C 1
ATOM 9732 O O . ALA E 1 43 ? 25.919 18.977 32.755 1.00 31.18 40 ALA E O 1
ATOM 9734 N N . VAL E 1 44 ? 27.917 18.883 33.805 1.00 31.27 41 VAL E N 1
ATOM 9735 C CA . VAL E 1 44 ? 27.401 18.288 35.042 1.00 31.29 41 VAL E CA 1
ATOM 9736 C C . VAL E 1 44 ? 27.058 19.298 36.152 1.00 31.05 41 VAL E C 1
ATOM 9737 O O . VAL E 1 44 ? 26.166 19.050 36.957 1.00 30.27 41 VAL E O 1
ATOM 9741 N N . ALA E 1 45 ? 27.759 20.427 36.198 1.00 31.27 42 ALA E N 1
ATOM 9742 C CA . ALA E 1 45 ? 27.577 21.409 37.288 1.00 31.38 42 ALA E CA 1
ATOM 9743 C C . ALA E 1 45 ? 26.132 21.910 37.498 1.00 31.70 42 ALA E C 1
ATOM 9744 O O . ALA E 1 45 ? 25.630 21.870 38.623 1.00 31.13 42 ALA E O 1
ATOM 9746 N N . PRO E 1 46 ? 25.452 22.369 36.426 1.00 32.08 43 PRO E N 1
ATOM 9747 C CA . PRO E 1 46 ? 24.078 22.856 36.603 1.00 32.26 43 PRO E CA 1
ATOM 9748 C C . PRO E 1 46 ? 23.137 21.818 37.218 1.00 31.91 43 PRO E C 1
ATOM 9749 O O . PRO E 1 46 ? 22.363 22.132 38.122 1.00 31.76 43 PRO E O 1
ATOM 9753 N N . ILE E 1 47 ? 23.213 20.587 36.727 1.00 31.90 44 ILE E N 1
ATOM 9754 C CA . ILE E 1 47 ? 22.379 19.502 37.236 1.00 31.70 44 ILE E CA 1
ATOM 9755 C C . ILE E 1 47 ? 22.616 19.296 38.734 1.00 31.41 44 ILE E C 1
ATOM 9756 O O . ILE E 1 47 ? 21.674 19.220 39.509 1.00 31.09 44 ILE E O 1
ATOM 9761 N N . LEU E 1 48 ? 23.883 19.216 39.128 1.00 31.14 45 LEU E N 1
ATOM 9762 C CA . LEU E 1 48 ? 24.244 19.017 40.527 1.00 31.10 45 LEU E CA 1
ATOM 9763 C C . LEU E 1 48 ? 24.066 20.274 41.378 1.00 31.06 45 LEU E C 1
ATOM 9764 O O . LEU E 1 48 ? 23.913 20.181 42.593 1.00 30.47 45 LEU E O 1
ATOM 9769 N N . GLY E 1 49 ? 24.096 21.442 40.745 1.00 31.20 46 GLY E N 1
ATOM 9770 C CA . GLY E 1 49 ? 24.072 22.706 41.471 1.00 31.34 46 GLY E CA 1
ATOM 9771 C C . GLY E 1 49 ? 25.435 22.999 42.079 1.00 31.18 46 GLY E C 1
ATOM 9772 O O . GLY E 1 49 ? 25.537 23.389 43.239 1.00 30.82 46 GLY E O 1
ATOM 9773 N N . TYR E 1 50 ? 26.485 22.777 41.293 1.00 31.16 47 TYR E N 1
ATOM 9774 C CA . TYR E 1 50 ? 27.843 23.123 41.691 1.00 30.88 47 TYR E CA 1
ATOM 9775 C C . TYR E 1 50 ? 28.182 24.529 41.194 1.00 30.91 47 TYR E C 1
ATOM 9776 O O . TYR E 1 50 ? 28.053 24.823 40.006 1.00 30.48 47 TYR E O 1
ATOM 9785 N N . ALA E 1 51 ? 28.638 25.380 42.111 1.00 30.89 48 ALA E N 1
ATOM 9786 C CA . ALA E 1 51 ? 28.999 26.767 41.798 1.00 30.98 48 ALA E CA 1
ATOM 9787 C C . ALA E 1 51 ? 30.482 27.043 42.028 1.00 30.60 48 ALA E C 1
ATOM 9788 O O . ALA E 1 51 ? 31.119 27.747 41.238 1.00 30.48 48 ALA E O 1
ATOM 9790 N N . ALA E 1 52 ? 31.037 26.482 43.103 1.00 30.01 49 ALA E N 1
ATOM 9791 C CA . ALA E 1 52 ? 32.411 26.769 43.483 1.00 29.46 49 ALA E CA 1
ATOM 9792 C C . ALA E 1 52 ? 32.907 25.840 44.589 1.00 28.87 49 ALA E C 1
ATOM 9793 O O . ALA E 1 52 ? 32.119 25.164 45.244 1.00 28.18 49 ALA E O 1
ATOM 9795 N N . GLY E 1 53 ? 34.224 25.817 44.763 1.00 28.15 50 GLY E N 1
ATOM 9796 C CA . GLY E 1 53 ? 34.854 25.210 45.930 1.00 28.06 50 GLY E CA 1
ATOM 9797 C C . GLY E 1 53 ? 34.926 23.694 45.905 1.00 27.46 50 GLY E C 1
ATOM 9798 O O . GLY E 1 53 ? 34.832 23.067 44.854 1.00 26.88 50 GLY E O 1
ATOM 9799 N N . ASN E 1 54 ? 35.112 23.115 47.085 1.00 27.03 51 ASN E N 1
ATOM 9800 C CA . ASN E 1 54 ? 35.270 21.682 47.231 1.00 26.71 51 ASN E CA 1
ATOM 9801 C C . ASN E 1 54 ? 33.998 21.119 47.851 1.00 26.74 51 ASN E C 1
ATOM 9802 O O . ASN E 1 54 ? 33.770 21.259 49.054 1.00 26.89 51 ASN E O 1
ATOM 9807 N N . GLN E 1 55 ? 33.152 20.486 47.041 1.00 26.06 52 GLN E N 1
ATOM 9808 C CA . GLN E 1 55 ? 31.832 20.092 47.517 1.00 26.20 52 GLN E CA 1
ATOM 9809 C C . GLN E 1 55 ? 31.595 18.600 47.335 1.00 25.62 52 GLN E C 1
ATOM 9810 O O . GLN E 1 55 ? 32.001 18.025 46.327 1.00 25.21 52 GLN E O 1
ATOM 9816 N N . ALA E 1 56 ? 30.945 18.003 48.326 1.00 25.20 53 ALA E N 1
ATOM 9817 C CA . ALA E 1 56 ? 30.403 16.652 48.238 1.00 25.92 53 ALA E CA 1
ATOM 9818 C C . ALA E 1 56 ? 28.889 16.786 48.097 1.00 25.89 53 ALA E C 1
ATOM 9819 O O . ALA E 1 56 ? 28.190 17.047 49.081 1.00 25.71 53 ALA E O 1
ATOM 9821 N N . LEU E 1 57 ? 28.387 16.636 46.870 1.00 25.85 54 LEU E N 1
ATOM 9822 C CA . LEU E 1 57 ? 26.974 16.917 46.570 1.00 25.99 54 LEU E CA 1
ATOM 9823 C C . LEU E 1 57 ? 26.180 15.635 46.312 1.00 25.73 54 LEU E C 1
ATOM 9824 O O . LEU E 1 57 ? 26.404 14.931 45.336 1.00 24.77 54 LEU E O 1
ATOM 9829 N N . THR E 1 58 ? 25.250 15.338 47.202 1.00 26.01 55 THR E N 1
ATOM 9830 C CA . THR E 1 58 ? 24.376 14.193 47.017 1.00 26.29 55 THR E CA 1
ATOM 9831 C C . THR E 1 58 ? 23.546 14.423 45.751 1.00 26.69 55 THR E C 1
ATOM 9832 O O . THR E 1 58 ? 23.215 15.568 45.431 1.00 25.90 55 THR E O 1
ATOM 9836 N N . PHE E 1 59 ? 23.269 13.351 45.012 1.00 26.76 56 PHE E N 1
ATOM 9837 C CA . PHE E 1 59 ? 22.343 13.416 43.883 1.00 27.13 56 PHE E CA 1
ATOM 9838 C C . PHE E 1 59 ? 21.469 12.160 43.787 1.00 27.55 56 PHE E C 1
ATOM 9839 O O . PHE E 1 59 ? 21.894 11.056 44.152 1.00 27.28 56 PHE E O 1
ATOM 9847 N N . THR E 1 60 ? 20.236 12.360 43.324 1.00 27.74 57 THR E N 1
ATOM 9848 C CA . THR E 1 60 ? 19.221 11.317 43.268 1.00 28.18 57 THR E CA 1
ATOM 9849 C C . THR E 1 60 ? 19.371 10.472 41.998 1.00 28.35 57 THR E C 1
ATOM 9850 O O . THR E 1 60 ? 20.175 10.787 41.117 1.00 28.20 57 THR E O 1
ATOM 9854 N N . SER E 1 61 ? 18.575 9.410 41.899 1.00 28.73 58 SER E N 1
ATOM 9855 C CA . SER E 1 61 ? 18.578 8.561 40.705 1.00 29.29 58 SER E CA 1
ATOM 9856 C C . SER E 1 61 ? 18.229 9.366 39.454 1.00 29.10 58 SER E C 1
ATOM 9857 O O . SER E 1 61 ? 18.859 9.219 38.407 1.00 28.63 58 SER E O 1
ATOM 9860 N N . GLN E 1 62 ? 17.228 10.229 39.593 1.00 29.41 59 GLN E N 1
ATOM 9861 C CA . GLN E 1 62 ? 16.769 11.112 38.524 1.00 29.83 59 GLN E CA 1
ATOM 9862 C C . GLN E 1 62 ? 17.928 11.945 37.991 1.00 29.43 59 GLN E C 1
ATOM 9863 O O . GLN E 1 62 ? 18.177 11.957 36.793 1.00 29.19 59 GLN E O 1
ATOM 9869 N N . GLN E 1 63 ? 18.656 12.612 38.887 1.00 28.95 60 GLN E N 1
ATOM 9870 C CA . GLN E 1 63 ? 19.851 13.374 38.490 1.00 28.65 60 GLN E CA 1
ATOM 9871 C C . GLN E 1 63 ? 20.906 12.492 37.814 1.00 28.08 60 GLN E C 1
ATOM 9872 O O . GLN E 1 63 ? 21.548 12.917 36.856 1.00 27.46 60 GLN E O 1
ATOM 9878 N N . ALA E 1 64 ? 21.072 11.263 38.298 1.00 28.08 61 ALA E N 1
ATOM 9879 C CA . ALA E 1 64 ? 21.991 10.321 37.653 1.00 28.01 61 ALA E CA 1
ATOM 9880 C C . ALA E 1 64 ? 21.605 10.094 36.184 1.00 27.71 61 ALA E C 1
ATOM 9881 O O . ALA E 1 64 ? 22.450 10.182 35.303 1.00 26.97 61 ALA E O 1
ATOM 9883 N N . TYR E 1 65 ? 20.332 9.813 35.927 1.00 27.96 62 TYR E N 1
ATOM 9884 C CA . TYR E 1 65 ? 19.838 9.697 34.541 1.00 28.44 62 TYR E CA 1
ATOM 9885 C C . TYR E 1 65 ? 20.115 10.951 33.701 1.00 28.44 62 TYR E C 1
ATOM 9886 O O . TYR E 1 65 ? 20.502 10.849 32.538 1.00 28.01 62 TYR E O 1
ATOM 9895 N N . GLN E 1 66 ? 19.901 12.124 34.296 1.00 28.62 63 GLN E N 1
ATOM 9896 C CA . GLN E 1 66 ? 20.179 13.394 33.617 1.00 29.36 63 GLN E CA 1
ATOM 9897 C C . GLN E 1 66 ? 21.663 13.524 33.295 1.00 29.39 63 GLN E C 1
ATOM 9898 O O . GLN E 1 66 ? 22.042 13.921 32.186 1.00 29.29 63 GLN E O 1
ATOM 9904 N N . LEU E 1 67 ? 22.498 13.186 34.275 1.00 29.62 64 LEU E N 1
ATOM 9905 C CA . LEU E 1 67 ? 23.947 13.271 34.126 1.00 29.81 64 LEU E CA 1
ATOM 9906 C C . LEU E 1 67 ? 24.477 12.311 33.064 1.00 30.01 64 LEU E C 1
ATOM 9907 O O . LEU E 1 67 ? 25.372 12.670 32.295 1.00 29.82 64 LEU E O 1
ATOM 9912 N N . ALA E 1 68 ? 23.937 11.096 33.023 1.00 30.35 65 ALA E N 1
ATOM 9913 C CA . ALA E 1 68 ? 24.283 10.141 31.963 1.00 31.18 65 ALA E CA 1
ATOM 9914 C C . ALA E 1 68 ? 23.942 10.702 30.565 1.00 31.81 65 ALA E C 1
ATOM 9915 O O . ALA E 1 68 ? 24.700 10.520 29.615 1.00 31.86 65 ALA E O 1
ATOM 9917 N N . ASP E 1 69 ? 22.806 11.386 30.470 1.00 32.70 66 ASP E N 1
ATOM 9918 C CA . ASP E 1 69 ? 22.363 12.054 29.232 1.00 33.49 66 ASP E CA 1
ATOM 9919 C C . ASP E 1 69 ? 23.306 13.208 28.835 1.00 33.78 66 ASP E C 1
ATOM 9920 O O . ASP E 1 69 ? 23.817 13.257 27.711 1.00 33.56 66 ASP E O 1
ATOM 9925 N N . ALA E 1 70 ? 23.545 14.120 29.775 1.00 34.00 67 ALA E N 1
ATOM 9926 C CA . ALA E 1 70 ? 24.413 15.275 29.543 1.00 34.28 67 ALA E CA 1
ATOM 9927 C C . ALA E 1 70 ? 25.849 14.926 29.121 1.00 34.48 67 ALA E C 1
ATOM 9928 O O . ALA E 1 70 ? 26.486 15.716 28.421 1.00 34.49 67 ALA E O 1
ATOM 9930 N N . LEU E 1 71 ? 26.354 13.760 29.533 1.00 34.68 68 LEU E N 1
ATOM 9931 C CA . LEU E 1 71 ? 27.736 13.349 29.235 1.00 34.94 68 LEU E CA 1
ATOM 9932 C C . LEU E 1 71 ? 27.895 12.333 28.090 1.00 35.26 68 LEU E C 1
ATOM 9933 O O . LEU E 1 71 ? 29.016 11.974 27.740 1.00 35.09 68 LEU E O 1
ATOM 9938 N N . LYS E 1 72 ? 26.787 11.876 27.511 1.00 35.77 69 LYS E N 1
ATOM 9939 C CA . LYS E 1 72 ? 26.828 10.832 26.462 1.00 36.10 69 LYS E CA 1
ATOM 9940 C C . LYS E 1 72 ? 27.749 11.151 25.280 1.00 35.92 69 LYS E C 1
ATOM 9941 O O . LYS E 1 72 ? 28.514 10.297 24.840 1.00 35.83 69 LYS E O 1
ATOM 9947 N N . GLY E 1 73 ? 27.658 12.372 24.765 1.00 35.80 70 GLY E N 1
ATOM 9948 C CA . GLY E 1 73 ? 28.507 12.815 23.657 1.00 35.70 70 GLY E CA 1
ATOM 9949 C C . GLY E 1 73 ? 29.855 13.375 24.086 1.00 35.56 70 GLY E C 1
ATOM 9950 O O . GLY E 1 73 ? 30.689 13.701 23.241 1.00 35.52 70 GLY E O 1
ATOM 9951 N N . ILE E 1 74 ? 30.078 13.471 25.396 1.00 35.30 71 ILE E N 1
ATOM 9952 C CA . ILE E 1 74 ? 31.276 14.109 25.942 1.00 35.01 71 ILE E CA 1
ATOM 9953 C C . ILE E 1 74 ? 32.274 13.089 26.489 1.00 34.57 71 ILE E C 1
ATOM 9954 O O . ILE E 1 74 ? 33.436 13.094 26.093 1.00 34.77 71 ILE E O 1
ATOM 9959 N N . ASP E 1 75 ? 31.823 12.234 27.407 1.00 33.98 72 ASP E N 1
ATOM 9960 C CA . ASP E 1 75 ? 32.667 11.174 27.973 1.00 33.19 72 ASP E CA 1
ATOM 9961 C C . ASP E 1 75 ? 31.882 9.875 28.150 1.00 32.47 72 ASP E C 1
ATOM 9962 O O . ASP E 1 75 ? 31.059 9.755 29.057 1.00 32.08 72 ASP E O 1
ATOM 9967 N N . ALA E 1 76 ? 32.170 8.899 27.288 1.00 31.57 73 ALA E N 1
ATOM 9968 C CA . ALA E 1 76 ? 31.410 7.649 27.230 1.00 30.84 73 ALA E CA 1
ATOM 9969 C C . ALA E 1 76 ? 31.469 6.849 28.534 1.00 29.99 73 ALA E C 1
ATOM 9970 O O . ALA E 1 76 ? 30.454 6.346 28.996 1.00 29.17 73 ALA E O 1
ATOM 9972 N N . ALA E 1 77 ? 32.666 6.740 29.105 1.00 29.49 74 ALA E N 1
ATOM 9973 C CA . ALA E 1 77 ? 32.900 5.967 30.333 1.00 28.90 74 ALA E CA 1
ATOM 9974 C C . ALA E 1 77 ? 32.065 6.495 31.503 1.00 28.32 74 ALA E C 1
ATOM 9975 O O . ALA E 1 77 ? 31.426 5.727 32.232 1.00 27.78 74 ALA E O 1
ATOM 9977 N N . GLN E 1 78 ? 32.067 7.813 31.672 1.00 27.71 75 GLN E N 1
ATOM 9978 C CA . GLN E 1 78 ? 31.345 8.434 32.779 1.00 27.06 75 GLN E CA 1
ATOM 9979 C C . GLN E 1 78 ? 29.839 8.313 32.586 1.00 26.78 75 GLN E C 1
ATOM 9980 O O . GLN E 1 78 ? 29.120 7.970 33.523 1.00 25.82 75 GLN E O 1
ATOM 9986 N N . SER E 1 79 ? 29.363 8.546 31.361 1.00 26.52 76 SER E N 1
ATOM 9987 C CA . SER E 1 79 ? 27.944 8.373 31.061 1.00 26.93 76 SER E CA 1
ATOM 9988 C C . SER E 1 79 ? 27.485 6.953 31.403 1.00 26.75 76 SER E C 1
ATOM 9989 O O . SER E 1 79 ? 26.483 6.767 32.094 1.00 26.17 76 SER E O 1
ATOM 9992 N N . ALA E 1 80 ? 28.242 5.961 30.938 1.00 27.03 77 ALA E N 1
ATOM 9993 C CA . ALA E 1 80 ? 27.916 4.560 31.206 1.00 27.00 77 ALA E CA 1
ATOM 9994 C C . ALA E 1 80 ? 27.864 4.309 32.711 1.00 26.83 77 ALA E C 1
ATOM 9995 O O . ALA E 1 80 ? 26.916 3.701 33.212 1.00 25.89 77 ALA E O 1
ATOM 9997 N N . LEU E 1 81 ? 28.872 4.804 33.426 1.00 26.55 78 LEU E N 1
ATOM 9998 C CA . LEU E 1 81 ? 28.917 4.669 34.887 1.00 26.45 78 LEU E CA 1
ATOM 9999 C C . LEU E 1 81 ? 27.664 5.255 35.516 1.00 26.15 78 LEU E C 1
ATOM 10000 O O . LEU E 1 81 ? 27.032 4.614 36.362 1.00 25.69 78 LEU E O 1
ATOM 10005 N N . LEU E 1 82 ? 27.294 6.460 35.084 1.00 26.20 79 LEU E N 1
ATOM 10006 C CA . LEU E 1 82 ? 26.133 7.160 35.640 1.00 26.74 79 LEU E CA 1
ATOM 10007 C C . LEU E 1 82 ? 24.826 6.404 35.395 1.00 27.30 79 LEU E C 1
ATOM 10008 O O . LEU E 1 82 ? 23.967 6.339 36.276 1.00 26.31 79 LEU E O 1
ATOM 10013 N N . SER E 1 83 ? 24.690 5.809 34.208 1.00 28.08 80 SER E N 1
ATOM 10014 C CA . SER E 1 83 ? 23.529 4.964 33.920 1.00 28.34 80 SER E CA 1
ATOM 10015 C C . SER E 1 83 ? 23.405 3.843 34.947 1.00 28.34 80 SER E C 1
ATOM 10016 O O . SER E 1 83 ? 22.297 3.520 35.380 1.00 28.58 80 SER E O 1
ATOM 10019 N N . ARG E 1 84 ? 24.542 3.275 35.349 1.00 28.31 81 ARG E N 1
ATOM 10020 C CA . ARG E 1 84 ? 24.568 2.235 36.377 1.00 28.58 81 ARG E CA 1
ATOM 10021 C C . ARG E 1 84 ? 24.248 2.766 37.784 1.00 28.20 81 ARG E C 1
ATOM 10022 O O . ARG E 1 84 ? 23.592 2.082 38.562 1.00 27.80 81 ARG E O 1
ATOM 10030 N N . LEU E 1 85 ? 24.699 3.978 38.114 1.00 27.79 82 LEU E N 1
ATOM 10031 C CA . LEU E 1 85 ? 24.400 4.555 39.436 1.00 27.81 82 LEU E CA 1
ATOM 10032 C C . LEU E 1 85 ? 22.912 4.917 39.591 1.00 28.21 82 LEU E C 1
ATOM 10033 O O . LEU E 1 85 ? 22.365 4.840 40.688 1.00 27.95 82 LEU E O 1
ATOM 10038 N N . ALA E 1 86 ? 22.260 5.298 38.493 1.00 28.61 83 ALA E N 1
ATOM 10039 C CA . ALA E 1 86 ? 20.825 5.614 38.505 1.00 29.49 83 ALA E CA 1
ATOM 10040 C C . ALA E 1 86 ? 19.960 4.463 39.032 1.00 30.28 83 ALA E C 1
ATOM 10041 O O . ALA E 1 86 ? 18.882 4.687 39.582 1.00 30.37 83 ALA E O 1
ATOM 10043 N N . GLU E 1 87 ? 20.450 3.240 38.872 1.00 31.48 84 GLU E N 1
ATOM 10044 C CA . GLU E 1 87 ? 19.740 2.035 39.302 1.00 32.54 84 GLU E CA 1
ATOM 10045 C C . GLU E 1 87 ? 20.044 1.631 40.752 1.00 32.78 84 GLU E C 1
ATOM 10046 O O . GLU E 1 87 ? 19.358 0.781 41.311 1.00 33.25 84 GLU E O 1
ATOM 10052 N N . SER E 1 88 ? 21.058 2.238 41.364 1.00 32.88 85 SER E N 1
ATOM 10053 C CA . SER E 1 88 ? 21.475 1.847 42.716 1.00 32.80 85 SER E CA 1
ATOM 10054 C C . SER E 1 88 ? 20.415 2.139 43.782 1.00 32.73 85 SER E C 1
ATOM 10055 O O . SER E 1 88 ? 19.680 3.128 43.695 1.00 32.67 85 SER E O 1
ATOM 10058 N N . GLN E 1 89 ? 20.354 1.254 44.779 1.00 32.39 86 GLN E N 1
ATOM 10059 C CA . GLN E 1 89 ? 19.571 1.449 45.996 1.00 32.14 86 GLN E CA 1
ATOM 10060 C C . GLN E 1 89 ? 20.358 2.333 46.978 1.00 31.08 86 GLN E C 1
ATOM 10061 O O . GLN E 1 89 ? 19.781 2.990 47.846 1.00 30.55 86 GLN E O 1
ATOM 10067 N N . LYS E 1 90 ? 21.678 2.343 46.833 1.00 29.96 87 LYS E N 1
ATOM 10068 C CA . LYS E 1 90 ? 22.542 3.049 47.776 1.00 28.90 87 LYS E CA 1
ATOM 10069 C C . LYS E 1 90 ? 22.710 4.519 47.395 1.00 27.90 87 LYS E C 1
ATOM 10070 O O . LYS E 1 90 ? 22.596 4.880 46.222 1.00 27.63 87 LYS E O 1
ATOM 10076 N N . PRO E 1 91 ? 23.007 5.373 48.387 1.00 26.70 88 PRO E N 1
ATOM 10077 C CA . PRO E 1 91 ? 23.107 6.811 48.115 1.00 25.86 88 PRO E CA 1
ATOM 10078 C C . PRO E 1 91 ? 24.312 7.247 47.270 1.00 25.32 88 PRO E C 1
ATOM 10079 O O . PRO E 1 91 ? 25.437 6.721 47.422 1.00 24.64 88 PRO E O 1
ATOM 10083 N N . LEU E 1 92 ? 24.067 8.219 46.395 1.00 23.83 89 LEU E N 1
ATOM 10084 C CA . LEU E 1 92 ? 25.087 8.721 45.499 1.00 23.65 89 LEU E CA 1
ATOM 10085 C C . LEU E 1 92 ? 25.656 10.065 45.971 1.00 22.75 89 LEU E C 1
ATOM 10086 O O . LEU E 1 92 ? 24.967 10.838 46.631 1.00 22.24 89 LEU E O 1
ATOM 10091 N N . VAL E 1 93 ? 26.910 10.318 45.613 1.00 22.59 90 VAL E N 1
ATOM 10092 C CA . VAL E 1 93 ? 27.568 11.606 45.864 1.00 22.48 90 VAL E CA 1
ATOM 10093 C C . VAL E 1 93 ? 28.510 11.977 44.726 1.00 22.23 90 VAL E C 1
ATOM 10094 O O . VAL E 1 93 ? 29.287 11.149 44.239 1.00 21.76 90 VAL E O 1
ATOM 10098 N N . ALA E 1 94 ? 28.408 13.230 44.301 1.00 21.65 91 ALA E N 1
ATOM 10099 C CA . ALA E 1 94 ? 29.325 13.813 43.364 1.00 21.39 91 ALA E CA 1
ATOM 10100 C C . ALA E 1 94 ? 30.235 14.728 44.168 1.00 21.58 91 ALA E C 1
ATOM 10101 O O . ALA E 1 94 ? 29.789 15.745 44.693 1.00 20.90 91 ALA E O 1
ATOM 10103 N N . THR E 1 95 ? 31.509 14.373 44.280 1.00 21.65 92 THR E N 1
ATOM 10104 C CA . THR E 1 95 ? 32.449 15.286 44.933 1.00 21.92 92 THR E CA 1
ATOM 10105 C C . THR E 1 95 ? 33.314 15.916 43.863 1.00 22.26 92 THR E C 1
ATOM 10106 O O . THR E 1 95 ? 33.999 15.230 43.098 1.00 21.94 92 THR E O 1
ATOM 10110 N N . LEU E 1 96 ? 33.193 17.240 43.759 1.00 22.52 93 LEU E N 1
ATOM 10111 C CA . LEU E 1 96 ? 33.956 18.025 42.801 1.00 22.86 93 LEU E CA 1
ATOM 10112 C C . LEU E 1 96 ? 34.908 18.898 43.593 1.00 22.68 93 LEU E C 1
ATOM 10113 O O . LEU E 1 96 ? 34.477 19.607 44.506 1.00 22.66 93 LEU E O 1
ATOM 10118 N N . LEU E 1 97 ? 36.183 18.849 43.225 1.00 22.85 94 LEU E N 1
ATOM 10119 C CA . LEU E 1 97 ? 37.252 19.532 43.933 1.00 23.15 94 LEU E CA 1
ATOM 10120 C C . LEU E 1 97 ? 37.908 20.584 43.053 1.00 22.87 94 LEU E C 1
ATOM 10121 O O . LEU E 1 97 ? 38.731 20.263 42.194 1.00 22.88 94 LEU E O 1
ATOM 10126 N N . ALA E 1 98 ? 37.539 21.845 43.271 1.00 23.09 95 ALA E N 1
ATOM 10127 C CA . ALA E 1 98 ? 38.196 22.973 42.598 1.00 23.36 95 ALA E CA 1
ATOM 10128 C C . ALA E 1 98 ? 39.692 22.969 42.879 1.00 23.51 95 ALA E C 1
ATOM 10129 O O . ALA E 1 98 ? 40.491 23.307 42.002 1.00 23.31 95 ALA E O 1
ATOM 10131 N N . GLU E 1 99 ? 40.083 22.579 44.096 1.00 23.23 96 GLU E N 1
ATOM 10132 C CA . GLU E 1 99 ? 41.494 22.656 44.486 1.00 23.45 96 GLU E CA 1
ATOM 10133 C C . GLU E 1 99 ? 41.910 21.540 45.443 1.00 22.89 96 GLU E C 1
ATOM 10134 O O . GLU E 1 99 ? 41.080 20.982 46.151 1.00 22.66 96 GLU E O 1
ATOM 10140 N N . ASP E 1 100 ? 43.205 21.243 45.430 1.00 22.52 97 ASP E N 1
ATOM 10141 C CA . ASP E 1 100 ? 43.840 20.311 46.350 1.00 22.46 97 ASP E CA 1
ATOM 10142 C C . ASP E 1 100 ? 44.091 21.088 47.645 1.00 22.30 97 ASP E C 1
ATOM 10143 O O . ASP E 1 100 ? 45.067 21.826 47.755 1.00 21.96 97 ASP E O 1
ATOM 10148 N N . ALA E 1 101 ? 43.170 20.949 48.593 1.00 21.35 98 ALA E N 1
ATOM 10149 C CA . ALA E 1 101 ? 43.314 21.520 49.932 1.00 21.04 98 ALA E CA 1
ATOM 10150 C C . ALA E 1 101 ? 43.075 20.439 50.975 1.00 20.78 98 ALA E C 1
ATOM 10151 O O . ALA E 1 101 ? 42.667 19.317 50.635 1.00 20.24 98 ALA E O 1
ATOM 10153 N N . ALA E 1 102 ? 43.311 20.771 52.245 1.00 20.18 99 ALA E N 1
ATOM 10154 C CA . ALA E 1 102 ? 42.979 19.843 53.336 1.00 20.18 99 ALA E CA 1
ATOM 10155 C C . ALA E 1 102 ? 41.532 19.396 53.123 1.00 19.90 99 ALA E C 1
ATOM 10156 O O . ALA E 1 102 ? 40.676 20.221 52.815 1.00 19.33 99 ALA E O 1
ATOM 10158 N N . PRO E 1 103 ? 41.251 18.087 53.255 1.00 20.22 100 PRO E N 1
ATOM 10159 C CA . PRO E 1 103 ? 39.873 17.637 52.991 1.00 20.03 100 PRO E CA 1
ATOM 10160 C C . PRO E 1 103 ? 38.819 18.216 53.968 1.00 20.21 100 PRO E C 1
ATOM 10161 O O . PRO E 1 103 ? 39.138 18.506 55.124 1.00 19.14 100 PRO E O 1
ATOM 10165 N N . SER E 1 104 ? 37.587 18.411 53.485 1.00 20.46 101 SER E N 1
ATOM 10166 C CA . SER E 1 104 ? 36.500 19.022 54.274 1.00 20.95 101 SER E CA 1
ATOM 10167 C C . SER E 1 104 ? 35.242 18.157 54.449 1.00 20.89 101 SER E C 1
ATOM 10168 O O . SER E 1 104 ? 34.300 18.560 55.136 1.00 21.05 101 SER E O 1
ATOM 10171 N N . SER E 1 105 ? 35.223 16.976 53.839 1.00 20.84 102 SER E N 1
ATOM 10172 C CA . SER E 1 105 ? 34.102 16.048 53.963 1.00 20.42 102 SER E CA 1
ATOM 10173 C C . SER E 1 105 ? 34.614 14.613 53.890 1.00 20.02 102 SER E C 1
ATOM 10174 O O . SER E 1 105 ? 35.626 14.353 53.248 1.00 19.75 102 SER E O 1
ATOM 10177 N N . THR E 1 106 ? 33.914 13.691 54.544 1.00 19.78 103 THR E N 1
ATOM 10178 C CA . THR E 1 106 ? 34.256 12.266 54.464 1.00 20.10 103 THR E CA 1
ATOM 10179 C C . THR E 1 106 ? 34.316 11.811 53.002 1.00 19.93 103 THR E C 1
ATOM 10180 O O . THR E 1 106 ? 35.256 11.113 52.597 1.00 19.69 103 THR E O 1
ATOM 10184 N N . ALA E 1 107 ? 33.339 12.251 52.211 1.00 20.06 104 ALA E N 1
ATOM 10185 C CA . ALA E 1 107 ? 33.298 11.953 50.774 1.00 20.14 104 ALA E CA 1
ATOM 10186 C C . ALA E 1 107 ? 34.611 12.325 50.113 1.00 19.80 104 ALA E C 1
ATOM 10187 O O . ALA E 1 107 ? 35.204 11.501 49.422 1.00 19.93 104 ALA E O 1
ATOM 10189 N N . GLU E 1 108 ? 35.059 13.562 50.332 1.00 19.46 105 GLU E N 1
ATOM 10190 C CA . GLU E 1 108 ? 36.335 14.038 49.793 1.00 19.65 105 GLU E CA 1
ATOM 10191 C C . GLU E 1 108 ? 37.516 13.216 50.331 1.00 19.01 105 GLU E C 1
ATOM 10192 O O . GLU E 1 108 ? 38.418 12.832 49.580 1.00 18.90 105 GLU E O 1
ATOM 10198 N N . ALA E 1 109 ? 37.516 12.978 51.642 1.00 18.99 106 ALA E N 1
ATOM 10199 C CA . ALA E 1 109 ? 38.522 12.115 52.275 1.00 18.97 106 ALA E CA 1
ATOM 10200 C C . ALA E 1 109 ? 38.718 10.824 51.470 1.00 18.82 106 ALA E C 1
ATOM 10201 O O . ALA E 1 109 ? 39.843 10.430 51.161 1.00 19.15 106 ALA E O 1
ATOM 10203 N N . TYR E 1 110 ? 37.617 10.178 51.120 1.00 19.09 107 TYR E N 1
ATOM 10204 C CA . TYR E 1 110 ? 37.667 8.922 50.359 1.00 18.97 107 TYR E CA 1
ATOM 10205 C C . TYR E 1 110 ? 38.153 9.118 48.925 1.00 18.73 107 TYR E C 1
ATOM 10206 O O . TYR E 1 110 ? 38.794 8.226 48.361 1.00 19.44 107 TYR E O 1
ATOM 10215 N N . LEU E 1 111 ? 37.892 10.282 48.338 1.00 18.45 108 LEU E N 1
ATOM 10216 C CA . LEU E 1 111 ? 38.310 10.529 46.961 1.00 18.45 108 LEU E CA 1
ATOM 10217 C C . LEU E 1 111 ? 39.815 10.665 46.875 1.00 18.76 108 LEU E C 1
ATOM 10218 O O . LEU E 1 111 ? 40.446 10.090 46.003 1.00 18.39 108 LEU E O 1
ATOM 10223 N N . LYS E 1 112 ? 40.396 11.415 47.796 1.00 18.60 109 LYS E N 1
ATOM 10224 C CA . LYS E 1 112 ? 41.834 11.567 47.802 1.00 19.16 109 LYS E CA 1
ATOM 10225 C C . LYS E 1 112 ? 42.532 10.212 47.948 1.00 18.50 109 LYS E C 1
ATOM 10226 O O . LYS E 1 112 ? 43.496 9.937 47.240 1.00 18.74 109 LYS E O 1
ATOM 10232 N N . LEU E 1 113 ? 42.016 9.350 48.821 1.00 18.06 110 LEU E N 1
ATOM 10233 C CA . LEU E 1 113 ? 42.557 7.996 48.987 1.00 17.59 110 LEU E CA 1
ATOM 10234 C C . LEU E 1 113 ? 42.402 7.115 47.724 1.00 17.69 110 LEU E C 1
ATOM 10235 O O . LEU E 1 113 ? 43.266 6.278 47.443 1.00 16.57 110 LEU E O 1
ATOM 10240 N N . HIS E 1 114 ? 41.308 7.302 46.985 1.00 17.65 111 HIS E N 1
ATOM 10241 C CA . HIS E 1 114 ? 41.100 6.661 45.670 1.00 18.04 111 HIS E CA 1
ATOM 10242 C C . HIS E 1 114 ? 42.109 7.163 44.627 1.00 18.53 111 HIS E C 1
ATOM 10243 O O . HIS E 1 114 ? 42.674 6.376 43.851 1.00 18.44 111 HIS E O 1
ATOM 10250 N N . LEU E 1 115 ? 42.338 8.471 44.613 1.00 18.91 112 LEU E N 1
ATOM 10251 C CA . LEU E 1 115 ? 43.300 9.066 43.691 1.00 19.13 112 LEU E CA 1
ATOM 10252 C C . LEU E 1 115 ? 44.679 8.410 43.857 1.00 19.13 112 LEU E C 1
ATOM 10253 O O . LEU E 1 115 ? 45.317 8.032 42.873 1.00 19.50 112 LEU E O 1
ATOM 10258 N N . LEU E 1 116 ? 45.114 8.237 45.106 1.00 18.81 113 LEU E N 1
ATOM 10259 C CA . LEU E 1 116 ? 46.341 7.512 45.415 1.00 18.72 113 LEU E CA 1
ATOM 10260 C C . LEU E 1 116 ? 46.335 6.033 45.020 1.00 18.85 113 LEU E C 1
ATOM 10261 O O . LEU E 1 116 ? 47.310 5.533 44.459 1.00 18.54 113 LEU E O 1
ATOM 10266 N N . SER E 1 117 ? 45.266 5.321 45.349 1.00 18.57 114 SER E N 1
ATOM 10267 C CA . SER E 1 117 ? 45.247 3.871 45.129 1.00 18.79 114 SER E CA 1
ATOM 10268 C C . SER E 1 117 ? 45.060 3.506 43.653 1.00 19.40 114 SER E C 1
ATOM 10269 O O . SER E 1 117 ? 45.572 2.475 43.194 1.00 18.90 114 SER E O 1
ATOM 10272 N N . HIS E 1 118 ? 44.367 4.372 42.916 1.00 20.06 115 HIS E N 1
ATOM 10273 C CA . HIS E 1 118 ? 44.232 4.243 41.456 1.00 20.68 115 HIS E CA 1
ATOM 10274 C C . HIS E 1 118 ? 45.498 4.665 40.705 1.00 21.20 115 HIS E C 1
ATOM 10275 O O . HIS E 1 118 ? 45.551 4.566 39.467 1.00 21.79 115 HIS E O 1
ATOM 10282 N N . ARG E 1 119 ? 46.469 5.187 41.455 1.00 21.57 116 ARG E N 1
ATOM 10283 C CA . ARG E 1 119 ? 47.791 5.613 40.980 1.00 22.00 116 ARG E CA 1
ATOM 10284 C C . ARG E 1 119 ? 47.716 6.845 40.090 1.00 22.41 116 ARG E C 1
ATOM 10285 O O . ARG E 1 119 ? 48.593 7.069 39.261 1.00 21.98 116 ARG E O 1
ATOM 10293 N N . LEU E 1 120 ? 46.669 7.639 40.287 1.00 22.66 117 LEU E N 1
ATOM 10294 C CA . LEU E 1 120 ? 46.487 8.886 39.553 1.00 22.86 117 LEU E CA 1
ATOM 10295 C C . LEU E 1 120 ? 47.384 9.974 40.131 1.00 23.14 117 LEU E C 1
ATOM 10296 O O . LEU E 1 120 ? 47.800 10.878 39.403 1.00 23.70 117 LEU E O 1
ATOM 10301 N N . VAL E 1 121 ? 47.681 9.883 41.429 1.00 23.15 118 VAL E N 1
ATOM 10302 C CA . VAL E 1 121 ? 48.696 10.723 42.076 1.00 23.58 118 VAL E CA 1
ATOM 10303 C C . VAL E 1 121 ? 49.673 9.874 42.911 1.00 24.01 118 VAL E C 1
ATOM 10304 O O . VAL E 1 121 ? 49.344 8.771 43.322 1.00 23.86 118 VAL E O 1
ATOM 10308 N N . LYS E 1 122 ? 50.870 10.393 43.168 1.00 24.49 119 LYS E N 1
ATOM 10309 C CA . LYS E 1 122 ? 51.834 9.683 44.017 1.00 25.04 119 LYS E CA 1
ATOM 10310 C C . LYS E 1 122 ? 51.723 10.142 45.472 1.00 24.73 119 LYS E C 1
ATOM 10311 O O . LYS E 1 122 ? 51.145 11.197 45.739 1.00 24.34 119 LYS E O 1
ATOM 10317 N N . PRO E 1 123 ? 52.256 9.342 46.428 1.00 24.86 120 PRO E N 1
ATOM 10318 C CA . PRO E 1 123 ? 52.319 9.804 47.819 1.00 24.90 120 PRO E CA 1
ATOM 10319 C C . PRO E 1 123 ? 53.013 11.167 47.958 1.00 25.22 120 PRO E C 1
ATOM 10320 O O . PRO E 1 123 ? 53.981 11.439 47.234 1.00 25.19 120 PRO E O 1
ATOM 10324 N N . HIS E 1 124 ? 52.482 12.006 48.854 1.00 25.43 121 HIS E N 1
ATOM 10325 C CA . HIS E 1 124 ? 52.899 13.408 49.055 1.00 25.83 121 HIS E CA 1
ATOM 10326 C C . HIS E 1 124 ? 52.452 14.390 47.966 1.00 25.59 121 HIS E C 1
ATOM 10327 O O . HIS E 1 124 ? 52.756 15.574 48.071 1.00 25.32 121 HIS E O 1
ATOM 10334 N N . ALA E 1 125 ? 51.734 13.924 46.938 1.00 24.90 122 ALA E N 1
ATOM 10335 C CA . ALA E 1 125 ? 51.303 14.811 45.839 1.00 24.67 122 ALA E CA 1
ATOM 10336 C C . ALA E 1 125 ? 50.025 15.587 46.176 1.00 24.19 122 ALA E C 1
ATOM 10337 O O . ALA E 1 125 ? 49.753 16.637 45.571 1.00 24.70 122 ALA E O 1
ATOM 10339 N N . VAL E 1 126 ? 49.261 15.084 47.146 1.00 23.39 123 VAL E N 1
ATOM 10340 C CA . VAL E 1 126 ? 47.977 15.649 47.510 1.00 23.22 123 VAL E CA 1
ATOM 10341 C C . VAL E 1 126 ? 47.941 16.040 48.997 1.00 23.10 123 VAL E C 1
ATOM 10342 O O . VAL E 1 126 ? 48.769 15.581 49.783 1.00 23.63 123 VAL E O 1
ATOM 10346 N N . ASN E 1 127 ? 46.999 16.912 49.355 1.00 22.37 124 ASN E N 1
ATOM 10347 C CA . ASN E 1 127 ? 46.845 17.401 50.724 1.00 22.23 124 ASN E CA 1
ATOM 10348 C C . ASN E 1 127 ? 45.902 16.505 51.520 1.00 21.65 124 ASN E C 1
ATOM 10349 O O . ASN E 1 127 ? 44.728 16.382 51.178 1.00 21.38 124 ASN E O 1
ATOM 10354 N N . LEU E 1 128 ? 46.427 15.885 52.576 1.00 21.50 125 LEU E N 1
ATOM 10355 C CA . LEU E 1 128 ? 45.632 15.021 53.453 1.00 21.71 125 LEU E CA 1
ATOM 10356 C C . LEU E 1 128 ? 45.555 15.510 54.907 1.00 21.93 125 LEU E C 1
ATOM 10357 O O . LEU E 1 128 ? 45.169 14.746 55.802 1.00 21.95 125 LEU E O 1
ATOM 10362 N N . SER E 1 129 ? 45.906 16.768 55.152 1.00 22.08 126 SER E N 1
ATOM 10363 C CA . SER E 1 129 ? 45.879 17.312 56.527 1.00 22.44 126 SER E CA 1
ATOM 10364 C C . SER E 1 129 ? 44.503 17.237 57.210 1.00 22.70 126 SER E C 1
ATOM 10365 O O . SER E 1 129 ? 43.493 17.666 56.656 1.00 22.84 126 SER E O 1
ATOM 10368 N N . GLY E 1 130 ? 44.468 16.668 58.413 1.00 22.77 127 GLY E N 1
ATOM 10369 C CA . GLY E 1 130 ? 43.224 16.533 59.151 1.00 23.25 127 GLY E CA 1
ATOM 10370 C C . GLY E 1 130 ? 42.319 15.414 58.663 1.00 23.31 127 GLY E C 1
ATOM 10371 O O . GLY E 1 130 ? 41.134 15.383 58.990 1.00 23.45 127 GLY E O 1
ATOM 10372 N N . ILE E 1 131 ? 42.854 14.479 57.887 1.00 23.33 128 ILE E N 1
ATOM 10373 C CA . ILE E 1 131 ? 41.988 13.463 57.301 1.00 23.36 128 ILE E CA 1
ATOM 10374 C C . ILE E 1 131 ? 41.351 12.571 58.375 1.00 23.75 128 ILE E C 1
ATOM 10375 O O . ILE E 1 131 ? 40.192 12.198 58.247 1.00 23.38 128 ILE E O 1
ATOM 10380 N N . PHE E 1 132 ? 42.079 12.284 59.452 1.00 24.04 129 PHE E N 1
ATOM 10381 C CA . PHE E 1 132 ? 41.588 11.353 60.479 1.00 24.75 129 PHE E CA 1
ATOM 10382 C C . PHE E 1 132 ? 40.163 11.643 61.011 1.00 24.98 129 PHE E C 1
ATOM 10383 O O . PHE E 1 132 ? 39.313 10.752 60.958 1.00 24.53 129 PHE E O 1
ATOM 10391 N N . PRO E 1 133 ? 39.889 12.873 61.514 1.00 25.22 130 PRO E N 1
ATOM 10392 C CA . PRO E 1 133 ? 38.519 13.213 61.979 1.00 25.03 130 PRO E CA 1
ATOM 10393 C C . PRO E 1 133 ? 37.381 13.110 60.936 1.00 25.15 130 PRO E C 1
ATOM 10394 O O . PRO E 1 133 ? 36.203 13.015 61.313 1.00 24.77 130 PRO E O 1
ATOM 10398 N N . LEU E 1 134 ? 37.731 13.134 59.651 1.00 24.47 131 LEU E N 1
ATOM 10399 C CA . LEU E 1 134 ? 36.764 12.936 58.560 1.00 24.40 131 LEU E CA 1
ATOM 10400 C C . LEU E 1 134 ? 36.525 11.472 58.211 1.00 23.95 131 LEU E C 1
ATOM 10401 O O . LEU E 1 134 ? 35.608 11.157 57.443 1.00 23.69 131 LEU E O 1
ATOM 10406 N N . LEU E 1 135 ? 37.357 10.586 58.743 1.00 23.14 132 LEU E N 1
ATOM 10407 C CA . LEU E 1 135 ? 37.228 9.158 58.479 1.00 23.06 132 LEU E CA 1
ATOM 10408 C C . LEU E 1 135 ? 36.635 8.501 59.717 1.00 22.80 132 LEU E C 1
ATOM 10409 O O . LEU E 1 135 ? 37.344 8.332 60.720 1.00 23.47 132 LEU E O 1
ATOM 10414 N N . PRO E 1 136 ? 35.331 8.173 59.675 1.00 22.41 133 PRO E N 1
ATOM 10415 C CA . PRO E 1 136 ? 34.683 7.566 60.829 1.00 21.88 133 PRO E CA 1
ATOM 10416 C C . PRO E 1 136 ? 35.184 6.150 61.095 1.00 21.67 133 PRO E C 1
ATOM 10417 O O . PRO E 1 136 ? 35.524 5.420 60.151 1.00 20.61 133 PRO E O 1
ATOM 10421 N N . ASN E 1 137 ? 35.260 5.792 62.377 1.00 21.09 134 ASN E N 1
ATOM 10422 C CA . ASN E 1 137 ? 35.625 4.444 62.777 1.00 21.07 134 ASN E CA 1
ATOM 10423 C C . ASN E 1 137 ? 34.456 3.557 62.410 1.00 20.62 134 ASN E C 1
ATOM 10424 O O . ASN E 1 137 ? 33.313 3.879 62.730 1.00 21.01 134 ASN E O 1
ATOM 10429 N N . VAL E 1 138 ? 34.744 2.457 61.725 1.00 20.33 135 VAL E N 1
ATOM 10430 C CA . VAL E 1 138 ? 33.737 1.673 61.037 1.00 20.11 135 VAL E CA 1
ATOM 10431 C C . VAL E 1 138 ? 33.962 0.178 61.296 1.00 19.70 135 VAL E C 1
ATOM 10432 O O . VAL E 1 138 ? 35.093 -0.269 61.369 1.00 19.51 135 VAL E O 1
ATOM 10436 N N . ALA E 1 139 ? 32.881 -0.575 61.470 1.00 19.59 136 ALA E N 1
ATOM 10437 C CA . ALA E 1 139 ? 32.954 -2.034 61.501 1.00 19.54 136 ALA E CA 1
ATOM 10438 C C . ALA E 1 139 ? 32.855 -2.517 60.045 1.00 19.32 136 ALA E C 1
ATOM 10439 O O . ALA E 1 139 ? 31.797 -2.425 59.435 1.00 19.06 136 ALA E O 1
ATOM 10441 N N . TRP E 1 140 ? 33.956 -3.005 59.481 1.00 19.34 137 TRP E N 1
ATOM 10442 C CA . TRP E 1 140 ? 33.975 -3.479 58.079 1.00 19.80 137 TRP E CA 1
ATOM 10443 C C . TRP E 1 140 ? 33.578 -4.959 58.002 1.00 19.84 137 TRP E C 1
ATOM 10444 O O . TRP E 1 140 ? 34.329 -5.827 58.458 1.00 20.77 137 TRP E O 1
ATOM 10455 N N . THR E 1 141 ? 32.406 -5.225 57.424 1.00 19.95 138 THR E N 1
ATOM 10456 C CA . THR E 1 141 ? 31.788 -6.550 57.426 1.00 19.77 138 THR E CA 1
ATOM 10457 C C . THR E 1 141 ? 31.676 -7.135 56.026 1.00 20.18 138 THR E C 1
ATOM 10458 O O . THR E 1 141 ? 31.925 -6.444 55.028 1.00 19.84 138 THR E O 1
ATOM 10462 N N . ASN E 1 142 ? 31.283 -8.404 55.957 1.00 20.44 139 ASN E N 1
ATOM 10463 C CA . ASN E 1 142 ? 30.987 -9.053 54.670 1.00 20.81 139 ASN E CA 1
ATOM 10464 C C . ASN E 1 142 ? 29.819 -8.407 53.914 1.00 21.60 139 ASN E C 1
ATOM 10465 O O . ASN E 1 142 ? 29.707 -8.585 52.707 1.00 21.95 139 ASN E O 1
ATOM 10470 N N . ILE E 1 143 ? 28.955 -7.673 54.617 1.00 22.28 140 ILE E N 1
ATOM 10471 C CA . ILE E 1 143 ? 27.871 -6.930 53.961 1.00 22.73 140 ILE E CA 1
ATOM 10472 C C . ILE E 1 143 ? 28.169 -5.441 53.802 1.00 22.89 140 ILE E C 1
ATOM 10473 O O . ILE E 1 143 ? 27.256 -4.660 53.544 1.00 24.00 140 ILE E O 1
ATOM 10478 N N . GLY E 1 144 ? 29.441 -5.061 53.943 1.00 23.27 141 GLY E N 1
ATOM 10479 C CA . GLY E 1 144 ? 29.884 -3.679 53.776 1.00 23.16 141 GLY E CA 1
ATOM 10480 C C . GLY E 1 144 ? 30.094 -2.957 55.099 1.00 22.86 141 GLY E C 1
ATOM 10481 O O . GLY E 1 144 ? 30.100 -3.577 56.170 1.00 22.94 141 GLY E O 1
ATOM 10482 N N . ALA E 1 145 ? 30.272 -1.640 55.019 1.00 22.43 142 ALA E N 1
ATOM 10483 C CA . ALA E 1 145 ? 30.458 -0.803 56.204 1.00 22.35 142 ALA E CA 1
ATOM 10484 C C . ALA E 1 145 ? 29.208 -0.796 57.091 1.00 22.23 142 ALA E C 1
ATOM 10485 O O . ALA E 1 145 ? 28.093 -0.550 56.617 1.00 22.85 142 ALA E O 1
ATOM 10487 N N . VAL E 1 146 ? 29.394 -1.085 58.379 1.00 22.39 143 VAL E N 1
ATOM 10488 C CA . VAL E 1 146 ? 28.308 -1.068 59.358 1.00 22.38 143 VAL E CA 1
ATOM 10489 C C . VAL E 1 146 ? 28.656 -0.094 60.482 1.00 22.84 143 VAL E C 1
ATOM 10490 O O . VAL E 1 146 ? 29.797 -0.062 60.940 1.00 22.81 143 VAL E O 1
ATOM 10494 N N . ASP E 1 147 ? 27.684 0.702 60.923 1.00 22.93 144 ASP E N 1
ATOM 10495 C CA . ASP E 1 147 ? 27.929 1.631 62.027 1.00 23.34 144 ASP E CA 1
ATOM 10496 C C . ASP E 1 147 ? 28.160 0.864 63.325 1.00 23.67 144 ASP E C 1
ATOM 10497 O O . ASP E 1 147 ? 27.491 -0.137 63.587 1.00 23.95 144 ASP E O 1
ATOM 10502 N N . LEU E 1 148 ? 29.102 1.345 64.128 1.00 24.35 145 LEU E N 1
ATOM 10503 C CA . LEU E 1 148 ? 29.468 0.671 65.379 1.00 24.48 145 LEU E CA 1
ATOM 10504 C C . LEU E 1 148 ? 28.366 0.728 66.444 1.00 24.69 145 LEU E C 1
ATOM 10505 O O . LEU E 1 148 ? 28.379 -0.070 67.383 1.00 24.47 145 LEU E O 1
ATOM 10510 N N . ALA E 1 149 ? 27.425 1.666 66.295 1.00 24.72 146 ALA E N 1
ATOM 10511 C CA . ALA E 1 149 ? 26.213 1.718 67.135 1.00 24.82 146 ALA E CA 1
ATOM 10512 C C . ALA E 1 149 ? 25.109 0.761 66.656 1.00 24.52 146 ALA E C 1
ATOM 10513 O O . ALA E 1 149 ? 24.211 0.410 67.426 1.00 25.29 146 ALA E O 1
ATOM 10515 N N . GLU E 1 150 ? 25.167 0.362 65.385 1.00 23.86 147 GLU E N 1
ATOM 10516 C CA . GLU E 1 150 ? 24.193 -0.546 64.784 1.00 23.51 147 GLU E CA 1
ATOM 10517 C C . GLU E 1 150 ? 24.687 -1.998 64.789 1.00 22.72 147 GLU E C 1
ATOM 10518 O O . GLU E 1 150 ? 23.890 -2.923 64.678 1.00 22.69 147 GLU E O 1
ATOM 10524 N N . LEU E 1 151 ? 25.993 -2.196 64.952 1.00 22.34 148 LEU E N 1
ATOM 10525 C CA . LEU E 1 151 ? 26.604 -3.517 64.731 1.00 21.23 148 LEU E CA 1
ATOM 10526 C C . LEU E 1 151 ? 26.076 -4.652 65.610 1.00 21.22 148 LEU E C 1
ATOM 10527 O O . LEU E 1 151 ? 25.764 -5.719 65.099 1.00 20.08 148 LEU E O 1
ATOM 10532 N N . ALA E 1 152 ? 26.010 -4.436 66.923 1.00 20.79 149 ALA E N 1
ATOM 10533 C CA . ALA E 1 152 ? 25.631 -5.500 67.855 1.00 21.45 149 ALA E CA 1
ATOM 10534 C C . ALA E 1 152 ? 24.308 -6.173 67.479 1.00 21.83 149 ALA E C 1
ATOM 10535 O O . ALA E 1 152 ? 24.201 -7.396 67.560 1.00 21.94 149 ALA E O 1
ATOM 10537 N N . GLU E 1 153 ? 23.314 -5.368 67.083 1.00 22.32 150 GLU E N 1
ATOM 10538 C CA . GLU E 1 153 ? 21.980 -5.874 66.734 1.00 22.83 150 GLU E CA 1
ATOM 10539 C C . GLU E 1 153 ? 22.051 -6.726 65.471 1.00 22.37 150 GLU E C 1
ATOM 10540 O O . GLU E 1 153 ? 21.454 -7.801 65.422 1.00 21.52 150 GLU E O 1
ATOM 10546 N N . LEU E 1 154 ? 22.802 -6.263 64.464 1.00 22.15 151 LEU E N 1
ATOM 10547 C CA . LEU E 1 154 ? 22.977 -7.033 63.222 1.00 21.85 151 LEU E CA 1
ATOM 10548 C C . LEU E 1 154 ? 23.726 -8.355 63.438 1.00 21.71 151 LEU E C 1
ATOM 10549 O O . LEU E 1 154 ? 23.405 -9.372 62.805 1.00 20.71 151 LEU E O 1
ATOM 10554 N N . GLN E 1 155 ? 24.714 -8.340 64.335 1.00 21.98 152 GLN E N 1
ATOM 10555 C CA . GLN E 1 155 ? 25.447 -9.560 64.711 1.00 22.08 152 GLN E CA 1
ATOM 10556 C C . GLN E 1 155 ? 24.505 -10.584 65.334 1.00 22.64 152 GLN E C 1
ATOM 10557 O O . GLN E 1 155 ? 24.506 -11.734 64.928 1.00 22.54 152 GLN E O 1
ATOM 10563 N N . LEU E 1 156 ? 23.699 -10.154 66.307 1.00 23.38 153 LEU E N 1
ATOM 10564 C CA . LEU E 1 156 ? 22.688 -11.019 66.936 1.00 23.90 153 LEU E CA 1
ATOM 10565 C C . LEU E 1 156 ? 21.638 -11.517 65.944 1.00 24.29 153 LEU E C 1
ATOM 10566 O O . LEU E 1 156 ? 21.391 -12.713 65.844 1.00 24.40 153 LEU E O 1
ATOM 10571 N N . GLU E 1 157 ? 21.015 -10.602 65.214 1.00 24.85 154 GLU E N 1
ATOM 10572 C CA . GLU E 1 157 ? 19.974 -11.006 64.279 1.00 25.19 154 GLU E CA 1
ATOM 10573 C C . GLU E 1 157 ? 20.530 -11.993 63.230 1.00 24.71 154 GLU E C 1
ATOM 10574 O O . GLU E 1 157 ? 19.835 -12.916 62.835 1.00 24.59 154 GLU E O 1
ATOM 10580 N N . ALA E 1 158 ? 21.788 -11.828 62.823 1.00 24.58 155 ALA E N 1
ATOM 10581 C CA . ALA E 1 158 ? 22.451 -12.824 61.967 1.00 24.52 155 ALA E CA 1
ATOM 10582 C C . ALA E 1 158 ? 22.570 -14.182 62.684 1.00 24.42 155 ALA E C 1
ATOM 10583 O O . ALA E 1 158 ? 22.185 -15.220 62.139 1.00 24.53 155 ALA E O 1
ATOM 10585 N N . ARG E 1 159 ? 23.059 -14.173 63.920 1.00 24.26 156 ARG E N 1
ATOM 10586 C CA . ARG E 1 159 ? 23.159 -15.413 64.706 1.00 24.33 156 ARG E CA 1
ATOM 10587 C C . ARG E 1 159 ? 21.787 -16.075 64.877 1.00 24.43 156 ARG E C 1
ATOM 10588 O O . ARG E 1 159 ? 21.661 -17.280 64.733 1.00 24.37 156 ARG E O 1
ATOM 10596 N N . LEU E 1 160 ? 20.760 -15.272 65.140 1.00 24.67 157 LEU E N 1
ATOM 10597 C CA . LEU E 1 160 ? 19.398 -15.793 65.301 1.00 25.00 157 LEU E CA 1
ATOM 10598 C C . LEU E 1 160 ? 18.914 -16.487 64.027 1.00 25.54 157 LEU E C 1
ATOM 10599 O O . LEU E 1 160 ? 18.106 -17.406 64.091 1.00 25.41 157 LEU E O 1
ATOM 10604 N N . LYS E 1 161 ? 19.437 -16.056 62.877 1.00 26.48 158 LYS E N 1
ATOM 10605 C CA . LYS E 1 161 ? 19.117 -16.663 61.581 1.00 26.96 158 LYS E CA 1
ATOM 10606 C C . LYS E 1 161 ? 20.058 -17.776 61.112 1.00 27.27 158 LYS E C 1
ATOM 10607 O O . LYS E 1 161 ? 19.856 -18.308 60.023 1.00 27.99 158 LYS E O 1
ATOM 10613 N N . GLY E 1 162 ? 21.078 -18.127 61.906 1.00 27.20 159 GLY E N 1
ATOM 10614 C CA . GLY E 1 162 ? 22.010 -19.220 61.570 1.00 26.99 159 GLY E CA 1
ATOM 10615 C C . GLY E 1 162 ? 23.200 -18.828 60.703 1.00 26.54 159 GLY E C 1
ATOM 10616 O O . GLY E 1 162 ? 23.949 -19.687 60.226 1.00 26.82 159 GLY E O 1
ATOM 10617 N N . LYS E 1 163 ? 23.382 -17.527 60.520 1.00 25.66 160 LYS E N 1
ATOM 10618 C CA . LYS E 1 163 ? 24.430 -17.002 59.664 1.00 24.94 160 LYS E CA 1
ATOM 10619 C C . LYS E 1 163 ? 25.529 -16.403 60.533 1.00 23.89 160 LYS E C 1
ATOM 10620 O O . LYS E 1 163 ? 25.476 -16.489 61.757 1.00 23.09 160 LYS E O 1
ATOM 10626 N N . LEU E 1 164 ? 26.521 -15.802 59.891 1.00 22.60 161 LEU E N 1
ATOM 10627 C CA . LEU E 1 164 ? 27.543 -15.043 60.586 1.00 21.59 161 LEU E CA 1
ATOM 10628 C C . LEU E 1 164 ? 27.690 -13.679 59.936 1.00 21.21 161 LEU E C 1
ATOM 10629 O O . LEU E 1 164 ? 27.893 -13.597 58.728 1.00 20.20 161 LEU E O 1
ATOM 10634 N N . LEU E 1 165 ? 27.588 -12.612 60.730 1.00 20.80 162 LEU E N 1
ATOM 10635 C CA . LEU E 1 165 ? 28.097 -11.310 60.282 1.00 20.79 162 LEU E CA 1
ATOM 10636 C C . LEU E 1 165 ? 29.580 -11.338 60.583 1.00 21.06 162 LEU E C 1
ATOM 10637 O O . LEU E 1 165 ? 29.989 -11.313 61.748 1.00 21.19 162 LEU E O 1
ATOM 10642 N N . GLU E 1 166 ? 30.392 -11.453 59.536 1.00 20.61 163 GLU E N 1
ATOM 10643 C CA . GLU E 1 166 ? 31.831 -11.466 59.724 1.00 20.15 163 GLU E CA 1
ATOM 10644 C C . GLU E 1 166 ? 32.370 -10.049 59.806 1.00 19.55 163 GLU E C 1
ATOM 10645 O O . GLU E 1 166 ? 32.080 -9.221 58.937 1.00 19.90 163 GLU E O 1
ATOM 10651 N N . VAL E 1 167 ? 33.140 -9.780 60.860 1.00 18.73 164 VAL E N 1
ATOM 10652 C CA . VAL E 1 167 ? 33.725 -8.465 61.111 1.00 18.55 164 VAL E CA 1
ATOM 10653 C C . VAL E 1 167 ? 35.216 -8.607 60.912 1.00 18.63 164 VAL E C 1
ATOM 10654 O O . VAL E 1 167 ? 35.915 -9.154 61.780 1.00 18.18 164 VAL E O 1
ATOM 10658 N N . PHE E 1 168 ? 35.713 -8.155 59.758 1.00 18.58 165 PHE E N 1
ATOM 10659 C CA . PHE E 1 168 ? 37.120 -8.375 59.425 1.00 18.91 165 PHE E CA 1
ATOM 10660 C C . PHE E 1 168 ? 38.030 -7.192 59.737 1.00 18.26 165 PHE E C 1
ATOM 10661 O O . PHE E 1 168 ? 39.245 -7.348 59.812 1.00 18.69 165 PHE E O 1
ATOM 10669 N N . SER E 1 169 ? 37.448 -6.027 59.976 1.00 18.21 166 SER E N 1
ATOM 10670 C CA . SER E 1 169 ? 38.228 -4.860 60.361 1.00 18.02 166 SER E CA 1
ATOM 10671 C C . SER E 1 169 ? 37.324 -3.890 61.117 1.00 17.94 166 SER E C 1
ATOM 10672 O O . SER E 1 169 ? 36.130 -3.780 60.826 1.00 17.78 166 SER E O 1
ATOM 10675 N N . VAL E 1 170 ? 37.891 -3.259 62.133 1.00 18.09 167 VAL E N 1
ATOM 10676 C CA . VAL E 1 170 ? 37.287 -2.121 62.813 1.00 18.49 167 VAL E CA 1
ATOM 10677 C C . VAL E 1 170 ? 38.303 -1.010 62.654 1.00 18.76 167 VAL E C 1
ATOM 10678 O O . VAL E 1 170 ? 39.383 -1.041 63.249 1.00 18.39 167 VAL E O 1
ATOM 10682 N N . ASP E 1 171 ? 38.009 -0.040 61.801 1.00 19.26 168 ASP E N 1
ATOM 10683 C CA . ASP E 1 171 ? 39.021 0.959 61.509 1.00 19.50 168 ASP E CA 1
ATOM 10684 C C . ASP E 1 171 ? 38.448 2.119 60.747 1.00 19.06 168 ASP E C 1
ATOM 10685 O O . ASP E 1 171 ? 37.358 2.031 60.181 1.00 18.89 168 ASP E O 1
ATOM 10690 N N . LYS E 1 172 ? 39.212 3.205 60.736 1.00 19.04 169 LYS E N 1
ATOM 10691 C CA . LYS E 1 172 ? 38.896 4.375 59.923 1.00 19.30 169 LYS E CA 1
ATOM 10692 C C . LYS E 1 172 ? 39.211 4.172 58.440 1.00 19.33 169 LYS E C 1
ATOM 10693 O O . LYS E 1 172 ? 38.767 4.956 57.598 1.00 19.73 169 LYS E O 1
ATOM 10699 N N . PHE E 1 173 ? 39.998 3.145 58.126 1.00 19.83 170 PHE E N 1
ATOM 10700 C CA . PHE E 1 173 ? 40.453 2.877 56.767 1.00 20.03 170 PHE E CA 1
ATOM 10701 C C . PHE E 1 173 ? 40.063 1.466 56.349 1.00 19.90 170 PHE E C 1
ATOM 10702 O O . PHE E 1 173 ? 40.477 0.501 56.996 1.00 20.26 170 PHE E O 1
ATOM 10710 N N . PRO E 1 174 ? 39.293 1.335 55.254 1.00 19.43 171 PRO E N 1
ATOM 10711 C CA . PRO E 1 174 ? 39.112 -0.004 54.722 1.00 18.83 171 PRO E CA 1
ATOM 10712 C C . PRO E 1 174 ? 40.351 -0.483 53.980 1.00 18.15 171 PRO E C 1
ATOM 10713 O O . PRO E 1 174 ? 41.324 0.273 53.772 1.00 16.95 171 PRO E O 1
ATOM 10717 N N . LYS E 1 175 ? 40.329 -1.752 53.601 1.00 17.65 172 LYS E N 1
ATOM 10718 C CA . LYS E 1 175 ? 41.387 -2.277 52.779 1.00 17.33 172 LYS E CA 1
ATOM 10719 C C . LYS E 1 175 ? 41.210 -1.799 51.333 1.00 17.33 172 LYS E C 1
ATOM 10720 O O . LYS E 1 175 ? 40.091 -1.691 50.816 1.00 17.78 172 LYS E O 1
ATOM 10726 N N . MET E 1 176 ? 42.331 -1.488 50.705 1.00 17.42 173 MET E N 1
ATOM 10727 C CA . MET E 1 176 ? 42.340 -0.972 49.336 1.00 17.95 173 MET E CA 1
ATOM 10728 C C . MET E 1 176 ? 41.584 -1.868 48.363 1.00 17.75 173 MET E C 1
ATOM 10729 O O . MET E 1 176 ? 40.699 -1.390 47.636 1.00 17.48 173 MET E O 1
ATOM 10734 N N . THR E 1 177 ? 41.910 -3.162 48.366 1.00 17.86 174 THR E N 1
ATOM 10735 C CA . THR E 1 177 ? 41.412 -4.097 47.338 1.00 17.20 174 THR E CA 1
ATOM 10736 C C . THR E 1 177 ? 39.882 -4.216 47.275 1.00 17.46 174 THR E C 1
ATOM 10737 O O . THR E 1 177 ? 39.323 -4.589 46.241 1.00 17.76 174 THR E O 1
ATOM 10741 N N . ASP E 1 178 ? 39.195 -3.875 48.359 1.00 17.67 175 ASP E N 1
ATOM 10742 C CA . ASP E 1 178 ? 37.739 -3.788 48.326 1.00 17.82 175 ASP E CA 1
ATOM 10743 C C . ASP E 1 178 ? 37.229 -2.613 47.474 1.00 18.10 175 ASP E C 1
ATOM 10744 O O . ASP E 1 178 ? 36.029 -2.508 47.214 1.00 17.89 175 ASP E O 1
ATOM 10749 N N . TYR E 1 179 ? 38.144 -1.747 47.038 1.00 18.70 176 TYR E N 1
ATOM 10750 C CA . TYR E 1 179 ? 37.826 -0.593 46.165 1.00 18.71 176 TYR E CA 1
ATOM 10751 C C . TYR E 1 179 ? 38.498 -0.640 44.808 1.00 18.67 176 TYR E C 1
ATOM 10752 O O . TYR E 1 179 ? 37.912 -0.224 43.815 1.00 19.34 176 TYR E O 1
ATOM 10761 N N . VAL E 1 180 ? 39.748 -1.094 44.781 1.00 18.68 177 VAL E N 1
ATOM 10762 C CA . VAL E 1 180 ? 40.545 -1.158 43.549 1.00 18.89 177 VAL E CA 1
ATOM 10763 C C . VAL E 1 180 ? 41.621 -2.210 43.628 1.00 18.53 177 VAL E C 1
ATOM 10764 O O . VAL E 1 180 ? 42.233 -2.408 44.672 1.00 19.04 177 VAL E O 1
ATOM 10768 N N . VAL E 1 181 ? 41.851 -2.879 42.506 1.00 19.13 178 VAL E N 1
ATOM 10769 C CA . VAL E 1 181 ? 43.083 -3.616 42.307 1.00 19.06 178 VAL E CA 1
ATOM 10770 C C . VAL E 1 181 ? 43.655 -3.061 41.005 1.00 19.66 178 VAL E C 1
ATOM 10771 O O . VAL E 1 181 ? 43.097 -3.294 39.939 1.00 18.82 178 VAL E O 1
ATOM 10775 N N . PRO E 1 182 ? 44.761 -2.304 41.097 1.00 20.40 179 PRO E N 1
ATOM 10776 C CA . PRO E 1 182 ? 45.286 -1.723 39.883 1.00 21.10 179 PRO E CA 1
ATOM 10777 C C . PRO E 1 182 ? 46.160 -2.758 39.188 1.00 21.30 179 PRO E C 1
ATOM 10778 O O . PRO E 1 182 ? 46.471 -3.820 39.765 1.00 20.88 179 PRO E O 1
ATOM 10782 N N . ALA E 1 183 ? 46.531 -2.447 37.952 1.00 21.83 180 ALA E N 1
ATOM 10783 C CA . ALA E 1 183 ? 47.165 -3.410 37.068 1.00 21.75 180 ALA E CA 1
ATOM 10784 C C . ALA E 1 183 ? 48.602 -3.691 37.489 1.00 21.50 180 ALA E C 1
ATOM 10785 O O . ALA E 1 183 ? 49.331 -2.784 37.901 1.00 21.82 180 ALA E O 1
ATOM 10787 N N . GLY E 1 184 ? 48.995 -4.964 37.418 1.00 21.35 181 GLY E N 1
ATOM 10788 C CA . GLY E 1 184 ? 50.395 -5.366 37.585 1.00 21.07 181 GLY E CA 1
ATOM 10789 C C . GLY E 1 184 ? 50.896 -5.628 38.992 1.00 20.86 181 GLY E C 1
ATOM 10790 O O . GLY E 1 184 ? 52.101 -5.656 39.212 1.00 21.60 181 GLY E O 1
ATOM 10791 N N . VAL E 1 185 ? 49.992 -5.821 39.947 1.00 20.23 182 VAL E N 1
ATOM 10792 C CA . VAL E 1 185 ? 50.380 -6.065 41.333 1.00 19.93 182 VAL E CA 1
ATOM 10793 C C . VAL E 1 185 ? 49.850 -7.418 41.855 1.00 19.81 182 VAL E C 1
ATOM 10794 O O . VAL E 1 185 ? 48.853 -7.933 41.362 1.00 20.86 182 VAL E O 1
ATOM 10798 N N . ARG E 1 186 ? 50.535 -7.975 42.849 1.00 20.29 183 ARG E N 1
ATOM 10799 C CA . ARG E 1 186 ? 50.008 -9.057 43.681 1.00 20.13 183 ARG E CA 1
ATOM 10800 C C . ARG E 1 186 ? 50.052 -8.611 45.147 1.00 19.61 183 ARG E C 1
ATOM 10801 O O . ARG E 1 186 ? 51.020 -7.987 45.581 1.00 20.77 183 ARG E O 1
ATOM 10809 N N . ILE E 1 187 ? 48.995 -8.919 45.889 1.00 19.29 184 ILE E N 1
ATOM 10810 C CA . ILE E 1 187 ? 48.906 -8.630 47.328 1.00 18.58 184 ILE E CA 1
ATOM 10811 C C . ILE E 1 187 ? 48.344 -9.886 47.989 1.00 18.50 184 ILE E C 1
ATOM 10812 O O . ILE E 1 187 ? 47.160 -10.176 47.859 1.00 18.46 184 ILE E O 1
ATOM 10817 N N . ALA E 1 188 ? 49.206 -10.631 48.678 1.00 18.83 185 ALA E N 1
ATOM 10818 C CA . ALA E 1 188 ? 48.877 -11.978 49.139 1.00 19.29 185 ALA E CA 1
ATOM 10819 C C . ALA E 1 188 ? 47.744 -11.969 50.162 1.00 19.37 185 ALA E C 1
ATOM 10820 O O . ALA E 1 188 ? 46.773 -12.700 50.014 1.00 20.71 185 ALA E O 1
ATOM 10822 N N . ASP E 1 189 ? 47.875 -11.123 51.179 1.00 19.65 186 ASP E N 1
ATOM 10823 C CA . ASP E 1 189 ? 46.821 -10.879 52.158 1.00 18.60 186 ASP E CA 1
ATOM 10824 C C . ASP E 1 189 ? 46.420 -9.401 52.065 1.00 18.46 186 ASP E C 1
ATOM 10825 O O . ASP E 1 189 ? 47.142 -8.510 52.539 1.00 17.86 186 ASP E O 1
ATOM 10830 N N . THR E 1 190 ? 45.255 -9.157 51.481 1.00 18.49 187 THR E N 1
ATOM 10831 C CA . THR E 1 190 ? 44.834 -7.803 51.144 1.00 18.57 187 THR E CA 1
ATOM 10832 C C . THR E 1 190 ? 44.381 -7.002 52.359 1.00 18.88 187 THR E C 1
ATOM 10833 O O . THR E 1 190 ? 44.108 -5.804 52.229 1.00 18.78 187 THR E O 1
ATOM 10837 N N . ALA E 1 191 ? 44.318 -7.655 53.529 1.00 18.76 188 ALA E N 1
ATOM 10838 C CA . ALA E 1 191 ? 44.058 -6.980 54.797 1.00 19.15 188 ALA E CA 1
ATOM 10839 C C . ALA E 1 191 ? 45.090 -5.910 55.070 1.00 18.98 188 ALA E C 1
ATOM 10840 O O . ALA E 1 191 ? 44.791 -4.920 55.711 1.00 19.61 188 ALA E O 1
ATOM 10842 N N . ARG E 1 192 ? 46.304 -6.109 54.567 1.00 19.44 189 ARG E N 1
ATOM 10843 C CA . ARG E 1 192 ? 47.437 -5.285 54.945 1.00 19.22 189 ARG E CA 1
ATOM 10844 C C . ARG E 1 192 ? 47.828 -4.185 53.963 1.00 18.89 189 ARG E C 1
ATOM 10845 O O . ARG E 1 192 ? 48.970 -3.726 53.975 1.00 18.44 189 ARG E O 1
ATOM 10853 N N . VAL E 1 193 ? 46.881 -3.711 53.158 1.00 17.85 190 VAL E N 1
ATOM 10854 C CA . VAL E 1 193 ? 47.139 -2.555 52.292 1.00 17.94 190 VAL E CA 1
ATOM 10855 C C . VAL E 1 193 ? 45.945 -1.618 52.368 1.00 17.78 190 VAL E C 1
ATOM 10856 O O . VAL E 1 193 ? 44.887 -1.875 51.768 1.00 17.89 190 VAL E O 1
ATOM 10860 N N . ARG E 1 194 ? 46.084 -0.564 53.167 1.00 17.93 191 ARG E N 1
ATOM 10861 C CA . ARG E 1 194 ? 44.973 0.364 53.380 1.00 17.94 191 ARG E CA 1
ATOM 10862 C C . ARG E 1 194 ? 44.576 1.079 52.096 1.00 17.95 191 ARG E C 1
ATOM 10863 O O . ARG E 1 194 ? 45.412 1.325 51.227 1.00 18.31 191 ARG E O 1
ATOM 10871 N N . LEU E 1 195 ? 43.290 1.391 51.972 1.00 18.03 192 LEU E N 1
ATOM 10872 C CA . LEU E 1 195 ? 42.846 2.303 50.937 1.00 17.93 192 LEU E CA 1
ATOM 10873 C C . LEU E 1 195 ? 43.637 3.606 51.072 1.00 17.93 192 LEU E C 1
ATOM 10874 O O . LEU E 1 195 ? 43.762 4.162 52.177 1.00 18.08 192 LEU E O 1
ATOM 10879 N N . GLY E 1 196 ? 44.168 4.079 49.951 1.00 17.58 193 GLY E N 1
ATOM 10880 C CA . GLY E 1 196 ? 45.089 5.214 49.940 1.00 18.21 193 GLY E CA 1
ATOM 10881 C C . GLY E 1 196 ? 46.525 4.814 49.681 1.00 18.34 193 GLY E C 1
ATOM 10882 O O . GLY E 1 196 ? 47.374 5.672 49.461 1.00 18.57 193 GLY E O 1
ATOM 10883 N N . ALA E 1 197 ? 46.798 3.509 49.717 1.00 18.79 194 ALA E N 1
ATOM 10884 C CA . ALA E 1 197 ? 48.115 2.968 49.408 1.00 18.95 194 ALA E CA 1
ATOM 10885 C C . ALA E 1 197 ? 48.378 3.001 47.901 1.00 19.32 194 ALA E C 1
ATOM 10886 O O . ALA E 1 197 ? 47.479 2.714 47.120 1.00 19.26 194 ALA E O 1
ATOM 10888 N N . TYR E 1 198 ? 49.608 3.339 47.513 1.00 19.59 195 TYR E N 1
ATOM 10889 C CA . TYR E 1 198 ? 50.015 3.374 46.102 1.00 19.64 195 TYR E CA 1
ATOM 10890 C C . TYR E 1 198 ? 50.961 2.211 45.836 1.00 19.75 195 TYR E C 1
ATOM 10891 O O . TYR E 1 198 ? 52.149 2.281 46.162 1.00 20.50 195 TYR E O 1
ATOM 10900 N N . ILE E 1 199 ? 50.432 1.153 45.235 1.00 19.79 196 ILE E N 1
ATOM 10901 C CA . ILE E 1 199 ? 51.203 -0.038 44.925 1.00 19.96 196 ILE E CA 1
ATOM 10902 C C . ILE E 1 199 ? 51.474 -0.044 43.422 1.00 20.63 196 ILE E C 1
ATOM 10903 O O . ILE E 1 199 ? 50.568 -0.266 42.615 1.00 21.13 196 ILE E O 1
ATOM 10908 N N . GLY E 1 200 ? 52.722 0.219 43.066 1.00 21.13 197 GLY E N 1
ATOM 10909 C CA . GLY E 1 200 ? 53.126 0.392 41.682 1.00 22.34 197 GLY E CA 1
ATOM 10910 C C . GLY E 1 200 ? 53.220 -0.898 40.894 1.00 22.66 197 GLY E C 1
ATOM 10911 O O . GLY E 1 200 ? 53.273 -1.994 41.463 1.00 23.12 197 GLY E O 1
ATOM 10912 N N . GLU E 1 201 ? 53.260 -0.758 39.575 1.00 23.58 198 GLU E N 1
ATOM 10913 C CA . GLU E 1 201 ? 53.303 -1.915 38.675 1.00 24.27 198 GLU E CA 1
ATOM 10914 C C . GLU E 1 201 ? 54.525 -2.784 38.928 1.00 23.90 198 GLU E C 1
ATOM 10915 O O . GLU E 1 201 ? 55.632 -2.270 39.040 1.00 24.35 198 GLU E O 1
ATOM 10921 N N . GLY E 1 202 ? 54.305 -4.095 39.008 1.00 23.73 199 GLY E N 1
ATOM 10922 C CA . GLY E 1 202 ? 55.363 -5.068 39.237 1.00 23.54 199 GLY E CA 1
ATOM 10923 C C . GLY E 1 202 ? 55.701 -5.303 40.704 1.00 23.37 199 GLY E C 1
ATOM 10924 O O . GLY E 1 202 ? 56.703 -5.959 41.010 1.00 23.30 199 GLY E O 1
ATOM 10925 N N . THR E 1 203 ? 54.881 -4.772 41.611 1.00 22.48 200 THR E N 1
ATOM 10926 C CA . THR E 1 203 ? 55.097 -4.949 43.049 1.00 22.25 200 THR E CA 1
ATOM 10927 C C . THR E 1 203 ? 54.457 -6.244 43.580 1.00 22.20 200 THR E C 1
ATOM 10928 O O . THR E 1 203 ? 53.361 -6.619 43.167 1.00 22.33 200 THR E O 1
ATOM 10932 N N . THR E 1 204 ? 55.171 -6.939 44.468 1.00 22.45 201 THR E N 1
ATOM 10933 C CA . THR E 1 204 ? 54.572 -8.021 45.262 1.00 22.13 201 THR E CA 1
ATOM 10934 C C . THR E 1 204 ? 54.591 -7.602 46.712 1.00 21.80 201 THR E C 1
ATOM 10935 O O . THR E 1 204 ? 55.645 -7.319 47.269 1.00 21.86 201 THR E O 1
ATOM 10939 N N . VAL E 1 205 ? 53.414 -7.576 47.319 1.00 22.53 202 VAL E N 1
ATOM 10940 C CA . VAL E 1 205 ? 53.297 -7.374 48.747 1.00 22.17 202 VAL E CA 1
ATOM 10941 C C . VAL E 1 205 ? 52.973 -8.720 49.371 1.00 22.34 202 VAL E C 1
ATOM 10942 O O . VAL E 1 205 ? 51.849 -9.233 49.274 1.00 22.35 202 VAL E O 1
ATOM 10946 N N . MET E 1 206 ? 53.981 -9.312 49.994 1.00 22.96 203 MET E N 1
ATOM 10947 C CA . MET E 1 206 ? 53.817 -10.620 50.623 1.00 23.43 203 MET E CA 1
ATOM 10948 C C . MET E 1 206 ? 53.096 -10.476 51.953 1.00 23.49 203 MET E C 1
ATOM 10949 O O . MET E 1 206 ? 52.894 -9.360 52.436 1.00 22.85 203 MET E O 1
ATOM 10954 N N . HIS E 1 207 ? 52.732 -11.617 52.540 1.00 24.03 204 HIS E N 1
ATOM 10955 C CA . HIS E 1 207 ? 51.795 -11.682 53.665 1.00 24.19 204 HIS E CA 1
ATOM 10956 C C . HIS E 1 207 ? 52.302 -10.833 54.817 1.00 24.53 204 HIS E C 1
ATOM 10957 O O . HIS E 1 207 ? 51.534 -10.148 55.490 1.00 24.12 204 HIS E O 1
ATOM 10964 N N . GLU E 1 208 ? 53.611 -10.882 55.039 1.00 24.55 205 GLU E N 1
ATOM 10965 C CA . GLU E 1 208 ? 54.248 -10.100 56.089 1.00 24.83 205 GLU E CA 1
ATOM 10966 C C . GLU E 1 208 ? 54.279 -8.594 55.813 1.00 24.41 205 GLU E C 1
ATOM 10967 O O . GLU E 1 208 ? 54.463 -7.798 56.725 1.00 24.79 205 GLU E O 1
ATOM 10973 N N . GLY E 1 209 ? 54.105 -8.197 54.561 1.00 24.27 206 GLY E N 1
ATOM 10974 C CA . GLY E 1 209 ? 54.188 -6.790 54.210 1.00 23.90 206 GLY E CA 1
ATOM 10975 C C . GLY E 1 209 ? 53.061 -5.956 54.794 1.00 23.61 206 GLY E C 1
ATOM 10976 O O . GLY E 1 209 ? 52.077 -6.487 55.311 1.00 23.14 206 GLY E O 1
ATOM 10977 N N . PHE E 1 210 ? 53.235 -4.642 54.733 1.00 23.24 207 PHE E N 1
ATOM 10978 C CA . PHE E 1 210 ? 52.179 -3.693 55.087 1.00 23.03 207 PHE E CA 1
ATOM 10979 C C . PHE E 1 210 ? 52.450 -2.333 54.449 1.00 22.54 207 PHE E C 1
ATOM 10980 O O . PHE E 1 210 ? 53.567 -1.809 54.567 1.00 22.85 207 PHE E O 1
ATOM 10988 N N . VAL E 1 211 ? 51.432 -1.771 53.790 1.00 22.14 208 VAL E N 1
ATOM 10989 C CA . VAL E 1 211 ? 51.527 -0.457 53.146 1.00 21.58 208 VAL E CA 1
ATOM 10990 C C . VAL E 1 211 ? 50.375 0.417 53.627 1.00 21.59 208 VAL E C 1
ATOM 10991 O O . VAL E 1 211 ? 49.195 0.135 53.371 1.00 21.64 208 VAL E O 1
ATOM 10995 N N . ASN E 1 212 ? 50.724 1.473 54.343 1.00 21.44 209 ASN E N 1
ATOM 10996 C CA . ASN E 1 212 ? 49.743 2.383 54.891 1.00 21.27 209 ASN E CA 1
ATOM 10997 C C . ASN E 1 212 ? 49.219 3.302 53.778 1.00 21.09 209 ASN E C 1
ATOM 10998 O O . ASN E 1 212 ? 49.590 3.161 52.613 1.00 20.96 209 ASN E O 1
ATOM 11003 N N . PHE E 1 213 ? 48.349 4.231 54.140 1.00 21.17 210 PHE E N 1
ATOM 11004 C CA . PHE E 1 213 ? 47.880 5.226 53.189 1.00 21.36 210 PHE E CA 1
ATOM 11005 C C . PHE E 1 213 ? 48.998 6.242 52.979 1.00 21.39 210 PHE E C 1
ATOM 11006 O O . PHE E 1 213 ? 49.847 6.417 53.857 1.00 20.74 210 PHE E O 1
ATOM 11014 N N . ASN E 1 214 ? 48.986 6.898 51.819 1.00 21.84 211 ASN E N 1
ATOM 11015 C CA . ASN E 1 214 ? 49.983 7.917 51.458 1.00 22.06 211 ASN E CA 1
ATOM 11016 C C . ASN E 1 214 ? 51.389 7.300 51.475 1.00 22.53 211 ASN E C 1
ATOM 11017 O O . ASN E 1 214 ? 52.339 7.856 52.033 1.00 22.86 211 ASN E O 1
ATOM 11022 N N . ALA E 1 215 ? 51.500 6.131 50.851 1.00 22.34 212 ALA E N 1
ATOM 11023 C CA . ALA E 1 215 ? 52.685 5.287 50.977 1.00 22.80 212 ALA E CA 1
ATOM 11024 C C . ALA E 1 215 ? 52.655 4.166 49.950 1.00 22.83 212 ALA E C 1
ATOM 11025 O O . ALA E 1 215 ? 51.592 3.796 49.447 1.00 22.53 212 ALA E O 1
ATOM 11027 N N . GLY E 1 216 ? 53.833 3.639 49.637 1.00 23.22 213 GLY E N 1
ATOM 11028 C CA . GLY E 1 216 ? 53.948 2.498 48.754 1.00 23.57 213 GLY E CA 1
ATOM 11029 C C . GLY E 1 216 ? 55.203 2.507 47.905 1.00 24.05 213 GLY E C 1
ATOM 11030 O O . GLY E 1 216 ? 56.264 2.957 48.343 1.00 24.67 213 GLY E O 1
ATOM 11031 N N . THR E 1 217 ? 55.061 2.042 46.669 1.00 24.43 214 THR E N 1
ATOM 11032 C CA . THR E 1 217 ? 56.201 1.663 45.850 1.00 24.77 214 THR E CA 1
ATOM 11033 C C . THR E 1 217 ? 56.069 2.169 44.425 1.00 25.15 214 THR E C 1
ATOM 11034 O O . THR E 1 217 ? 54.997 2.069 43.812 1.00 25.19 214 THR E O 1
ATOM 11038 N N . GLU E 1 218 ? 57.167 2.683 43.886 1.00 25.73 215 GLU E N 1
ATOM 11039 C CA . GLU E 1 218 ? 57.194 3.099 42.488 1.00 26.35 215 GLU E CA 1
ATOM 11040 C C . GLU E 1 218 ? 56.886 1.895 41.605 1.00 26.38 215 GLU E C 1
ATOM 11041 O O . GLU E 1 218 ? 56.202 2.027 40.587 1.00 27.32 215 GLU E O 1
ATOM 11047 N N . GLY E 1 219 ? 57.358 0.715 42.016 1.00 26.59 216 GLY E N 1
ATOM 11048 C CA . GLY E 1 219 ? 57.250 -0.502 41.215 1.00 26.35 216 GLY E CA 1
ATOM 11049 C C . GLY E 1 219 ? 58.386 -0.608 40.200 1.00 26.51 216 GLY E C 1
ATOM 11050 O O . GLY E 1 219 ? 58.823 0.412 39.658 1.00 26.29 216 GLY E O 1
ATOM 11051 N N . PRO E 1 220 ? 58.911 -1.827 39.961 1.00 26.56 217 PRO E N 1
ATOM 11052 C CA . PRO E 1 220 ? 58.584 -3.127 40.553 1.00 26.59 217 PRO E CA 1
ATOM 11053 C C . PRO E 1 220 ? 59.332 -3.354 41.856 1.00 26.28 217 PRO E C 1
ATOM 11054 O O . PRO E 1 220 ? 60.205 -2.567 42.207 1.00 26.87 217 PRO E O 1
ATOM 11058 N N . GLY E 1 221 ? 59.017 -4.433 42.565 1.00 26.29 218 GLY E N 1
ATOM 11059 C CA . GLY E 1 221 ? 59.714 -4.714 43.820 1.00 25.97 218 GLY E CA 1
ATOM 11060 C C . GLY E 1 221 ? 59.052 -5.774 44.672 1.00 25.97 218 GLY E C 1
ATOM 11061 O O . GLY E 1 221 ? 57.925 -6.176 44.413 1.00 25.77 218 GLY E O 1
ATOM 11062 N N . MET E 1 222 ? 59.781 -6.230 45.685 1.00 26.28 219 MET E N 1
ATOM 11063 C CA . MET E 1 222 ? 59.292 -7.240 46.623 1.00 26.12 219 MET E CA 1
ATOM 11064 C C . MET E 1 222 ? 59.154 -6.549 47.955 1.00 25.66 219 MET E C 1
ATOM 11065 O O . MET E 1 222 ? 60.103 -5.946 48.436 1.00 25.83 219 MET E O 1
ATOM 11070 N N . ILE E 1 223 ? 57.968 -6.626 48.548 1.00 25.33 220 ILE E N 1
ATOM 11071 C CA . ILE E 1 223 ? 57.694 -5.921 49.794 1.00 24.76 220 ILE E CA 1
ATOM 11072 C C . ILE E 1 223 ? 57.237 -6.930 50.845 1.00 24.77 220 ILE E C 1
ATOM 11073 O O . ILE E 1 223 ? 56.114 -7.423 50.790 1.00 24.74 220 ILE E O 1
ATOM 11078 N N . GLU E 1 224 ? 58.127 -7.254 51.785 1.00 24.89 221 GLU E N 1
ATOM 11079 C CA . GLU E 1 224 ? 57.816 -8.213 52.856 1.00 25.24 221 GLU E CA 1
ATOM 11080 C C . GLU E 1 224 ? 57.858 -7.564 54.238 1.00 25.26 221 GLU E C 1
ATOM 11081 O O . GLU E 1 224 ? 57.647 -8.236 55.263 1.00 25.75 221 GLU E O 1
ATOM 11087 N N . GLY E 1 225 ? 58.123 -6.265 54.266 1.00 25.05 222 GLY E N 1
ATOM 11088 C CA . GLY E 1 225 ? 58.138 -5.506 55.499 1.00 25.37 222 GLY E CA 1
ATOM 11089 C C . GLY E 1 225 ? 57.149 -4.364 55.472 1.00 25.32 222 GLY E C 1
ATOM 11090 O O . GLY E 1 225 ? 56.398 -4.182 54.512 1.00 25.52 222 GLY E O 1
ATOM 11091 N N . ARG E 1 226 ? 57.174 -3.572 56.529 1.00 25.54 223 ARG E N 1
ATOM 11092 C CA . ARG E 1 226 ? 56.163 -2.552 56.744 1.00 25.47 223 ARG E CA 1
ATOM 11093 C C . ARG E 1 226 ? 56.559 -1.259 56.036 1.00 25.10 223 ARG E C 1
ATOM 11094 O O . ARG E 1 226 ? 57.689 -0.792 56.144 1.00 25.41 223 ARG E O 1
ATOM 11102 N N . VAL E 1 227 ? 55.624 -0.704 55.272 1.00 24.77 224 VAL E N 1
ATOM 11103 C CA . VAL E 1 227 ? 55.801 0.596 54.648 1.00 24.09 224 VAL E CA 1
ATOM 11104 C C . VAL E 1 227 ? 54.815 1.518 55.354 1.00 24.44 224 VAL E C 1
ATOM 11105 O O . VAL E 1 227 ? 53.604 1.303 55.316 1.00 24.71 224 VAL E O 1
ATOM 11109 N N . SER E 1 228 ? 55.356 2.525 56.025 1.00 24.78 225 SER E N 1
ATOM 11110 C CA . SER E 1 228 ? 54.603 3.352 56.953 1.00 24.67 225 SER E CA 1
ATOM 11111 C C . SER E 1 228 ? 54.078 4.594 56.259 1.00 24.84 225 SER E C 1
ATOM 11112 O O . SER E 1 228 ? 54.511 4.924 55.153 1.00 24.51 225 SER E O 1
ATOM 11115 N N . ALA E 1 229 ? 53.142 5.274 56.913 1.00 25.12 226 ALA E N 1
ATOM 11116 C CA . ALA E 1 229 ? 52.531 6.485 56.366 1.00 25.65 226 ALA E CA 1
ATOM 11117 C C . ALA E 1 229 ? 53.613 7.438 55.890 1.00 25.82 226 ALA E C 1
ATOM 11118 O O . ALA E 1 229 ? 54.630 7.621 56.559 1.00 26.18 226 ALA E O 1
ATOM 11120 N N . GLY E 1 230 ? 53.410 8.009 54.709 1.00 26.12 227 GLY E N 1
ATOM 11121 C CA . GLY E 1 230 ? 54.394 8.907 54.111 1.00 26.29 227 GLY E CA 1
ATOM 11122 C C . GLY E 1 230 ? 55.744 8.281 53.794 1.00 26.37 227 GLY E C 1
ATOM 11123 O O . GLY E 1 230 ? 56.759 8.964 53.877 1.00 26.71 227 GLY E O 1
ATOM 11124 N N . VAL E 1 231 ? 55.764 6.990 53.450 1.00 26.63 228 VAL E N 1
ATOM 11125 C CA . VAL E 1 231 ? 57.000 6.302 53.042 1.00 26.68 228 VAL E CA 1
ATOM 11126 C C . VAL E 1 231 ? 56.838 5.809 51.604 1.00 26.75 228 VAL E C 1
ATOM 11127 O O . VAL E 1 231 ? 55.970 4.983 51.331 1.00 26.69 228 VAL E O 1
ATOM 11131 N N . PHE E 1 232 ? 57.669 6.317 50.694 1.00 26.81 229 PHE E N 1
ATOM 11132 C CA . PHE E 1 232 ? 57.657 5.895 49.290 1.00 26.58 229 PHE E CA 1
ATOM 11133 C C . PHE E 1 232 ? 58.947 5.161 48.933 1.00 26.84 229 PHE E C 1
ATOM 11134 O O . PHE E 1 232 ? 60.040 5.664 49.183 1.00 26.89 229 PHE E O 1
ATOM 11142 N N . VAL E 1 233 ? 58.799 3.991 48.317 1.00 26.93 230 VAL E N 1
ATOM 11143 C CA . VAL E 1 233 ? 59.906 3.110 47.950 1.00 26.73 230 VAL E CA 1
ATOM 11144 C C . VAL E 1 233 ? 60.189 3.206 46.451 1.00 27.20 230 VAL E C 1
ATOM 11145 O O . VAL E 1 233 ? 59.308 2.956 45.631 1.00 27.13 230 VAL E O 1
ATOM 11149 N N . GLY E 1 234 ? 61.427 3.557 46.111 1.00 27.44 231 GLY E N 1
ATOM 11150 C CA . GLY E 1 234 ? 61.857 3.701 44.728 1.00 27.78 231 GLY E CA 1
ATOM 11151 C C . GLY E 1 234 ? 61.984 2.357 44.042 1.00 28.07 231 GLY E C 1
ATOM 11152 O O . GLY E 1 234 ? 62.055 1.329 44.702 1.00 28.14 231 GLY E O 1
ATOM 11153 N N . LYS E 1 235 ? 62.004 2.373 42.712 1.00 28.87 232 LYS E N 1
ATOM 11154 C CA . LYS E 1 235 ? 61.959 1.145 41.908 1.00 28.95 232 LYS E CA 1
ATOM 11155 C C . LYS E 1 235 ? 63.156 0.226 42.157 1.00 29.40 232 LYS E C 1
ATOM 11156 O O . LYS E 1 235 ? 64.272 0.686 42.407 1.00 29.78 232 LYS E O 1
ATOM 11162 N N . GLY E 1 236 ? 62.916 -1.078 42.074 1.00 29.58 233 GLY E N 1
ATOM 11163 C CA . GLY E 1 236 ? 63.974 -2.066 42.240 1.00 29.89 233 GLY E CA 1
ATOM 11164 C C . GLY E 1 236 ? 64.434 -2.269 43.674 1.00 30.12 233 GLY E C 1
ATOM 11165 O O . GLY E 1 236 ? 65.499 -2.844 43.910 1.00 30.61 233 GLY E O 1
ATOM 11166 N N . SER E 1 237 ? 63.642 -1.803 44.634 1.00 30.15 234 SER E N 1
ATOM 11167 C CA . SER E 1 237 ? 63.969 -1.975 46.045 1.00 30.26 234 SER E CA 1
ATOM 11168 C C . SER E 1 237 ? 63.110 -3.066 46.671 1.00 30.14 234 SER E C 1
ATOM 11169 O O . SER E 1 237 ? 61.883 -2.987 46.624 1.00 30.18 234 SER E O 1
ATOM 11172 N N . ASP E 1 238 ? 63.771 -4.079 47.243 1.00 29.98 235 ASP E N 1
ATOM 11173 C CA . ASP E 1 238 ? 63.115 -5.226 47.869 1.00 30.01 235 ASP E CA 1
ATOM 11174 C C . ASP E 1 238 ? 63.241 -5.107 49.391 1.00 29.87 235 ASP E C 1
ATOM 11175 O O . ASP E 1 238 ? 64.348 -5.032 49.913 1.00 29.72 235 ASP E O 1
ATOM 11180 N N . LEU E 1 239 ? 62.106 -5.105 50.090 1.00 29.73 236 LEU E N 1
ATOM 11181 C CA . LEU E 1 239 ? 62.074 -4.921 51.547 1.00 29.68 236 LEU E CA 1
ATOM 11182 C C . LEU E 1 239 ? 61.930 -6.260 52.260 1.00 29.63 236 LEU E C 1
ATOM 11183 O O . LEU E 1 239 ? 61.013 -7.029 51.976 1.00 29.83 236 LEU E O 1
ATOM 11188 N N . GLY E 1 240 ? 62.825 -6.525 53.207 1.00 30.31 237 GLY E N 1
ATOM 11189 C CA . GLY E 1 240 ? 62.903 -7.847 53.843 1.00 30.74 237 GLY E CA 1
ATOM 11190 C C . GLY E 1 240 ? 61.747 -8.238 54.750 1.00 31.08 237 GLY E C 1
ATOM 11191 O O . GLY E 1 240 ? 61.174 -7.401 55.452 1.00 31.80 237 GLY E O 1
ATOM 11192 N N . GLY E 1 241 ? 61.431 -9.529 54.744 1.00 31.46 238 GLY E N 1
ATOM 11193 C CA . GLY E 1 241 ? 60.428 -10.118 55.631 1.00 31.75 238 GLY E CA 1
ATOM 11194 C C . GLY E 1 241 ? 60.522 -9.620 57.052 1.00 31.82 238 GLY E C 1
ATOM 11195 O O . GLY E 1 241 ? 61.499 -9.885 57.753 1.00 32.24 238 GLY E O 1
ATOM 11196 N N . GLY E 1 242 ? 59.504 -8.886 57.477 1.00 32.03 239 GLY E N 1
ATOM 11197 C CA . GLY E 1 242 ? 59.444 -8.371 58.838 1.00 32.14 239 GLY E CA 1
ATOM 11198 C C . GLY E 1 242 ? 60.220 -7.089 59.058 1.00 32.04 239 GLY E C 1
ATOM 11199 O O . GLY E 1 242 ? 60.260 -6.583 60.171 1.00 31.91 239 GLY E O 1
ATOM 11200 N N . CYS E 1 243 ? 60.819 -6.536 58.007 1.00 32.77 240 CYS E N 1
ATOM 11201 C CA . CYS E 1 243 ? 61.592 -5.303 58.162 1.00 33.02 240 CYS E CA 1
ATOM 11202 C C . CYS E 1 243 ? 60.677 -4.113 58.395 1.00 33.82 240 CYS E C 1
ATOM 11203 O O . CYS E 1 243 ? 59.471 -4.166 58.116 1.00 33.70 240 CYS E O 1
ATOM 11206 N N . SER E 1 244 ? 61.269 -3.037 58.897 1.00 34.17 241 SER E N 1
ATOM 11207 C CA . SER E 1 244 ? 60.515 -1.924 59.448 1.00 34.82 241 SER E CA 1
ATOM 11208 C C . SER E 1 244 ? 60.914 -0.591 58.826 1.00 35.27 241 SER E C 1
ATOM 11209 O O . SER E 1 244 ? 62.048 -0.418 58.381 1.00 35.53 241 SER E O 1
ATOM 11212 N N . THR E 1 245 ? 59.961 0.337 58.778 1.00 35.96 242 THR E N 1
ATOM 11213 C CA . THR E 1 245 ? 60.227 1.753 58.517 1.00 36.50 242 THR E CA 1
ATOM 11214 C C . THR E 1 245 ? 59.387 2.538 59.520 1.00 37.28 242 THR E C 1
ATOM 11215 O O . THR E 1 245 ? 58.257 2.148 59.797 1.00 37.41 242 THR E O 1
ATOM 11219 N N . MET E 1 246 ? 59.930 3.623 60.075 1.00 38.12 243 MET E N 1
ATOM 11220 C CA . MET E 1 246 ? 59.296 4.308 61.220 1.00 38.73 243 MET E CA 1
ATOM 11221 C C . MET E 1 246 ? 57.824 4.655 60.987 1.00 38.92 243 MET E C 1
ATOM 11222 O O . MET E 1 246 ? 57.006 4.595 61.914 1.00 39.37 243 MET E O 1
ATOM 11227 N N . ASN E 1 254 ? 60.511 17.427 61.263 1.00 44.37 251 ASN E N 1
ATOM 11228 C CA . ASN E 1 254 ? 60.835 16.007 61.232 1.00 44.42 251 ASN E CA 1
ATOM 11229 C C . ASN E 1 254 ? 61.119 15.551 59.798 1.00 44.28 251 ASN E C 1
ATOM 11230 O O . ASN E 1 254 ? 60.358 15.872 58.879 1.00 44.32 251 ASN E O 1
ATOM 11235 N N . ILE E 1 255 ? 62.218 14.816 59.614 1.00 43.94 252 ILE E N 1
ATOM 11236 C CA . ILE E 1 255 ? 62.584 14.287 58.291 1.00 43.52 252 ILE E CA 1
ATOM 11237 C C . ILE E 1 255 ? 61.733 13.062 57.934 1.00 42.98 252 ILE E C 1
ATOM 11238 O O . ILE E 1 255 ? 61.488 12.187 58.774 1.00 42.96 252 ILE E O 1
ATOM 11243 N N . VAL E 1 256 ? 61.291 13.022 56.677 1.00 42.33 253 VAL E N 1
ATOM 11244 C CA . VAL E 1 256 ? 60.427 11.963 56.166 1.00 41.56 253 VAL E CA 1
ATOM 11245 C C . VAL E 1 256 ? 61.288 10.842 55.587 1.00 40.77 253 VAL E C 1
ATOM 11246 O O . VAL E 1 256 ? 62.293 11.112 54.917 1.00 41.03 253 VAL E O 1
ATOM 11250 N N . ILE E 1 257 ? 60.893 9.594 55.835 1.00 39.85 254 ILE E N 1
ATOM 11251 C CA . ILE E 1 257 ? 61.607 8.439 55.289 1.00 38.94 254 ILE E CA 1
ATOM 11252 C C . ILE E 1 257 ? 61.236 8.181 53.824 1.00 38.24 254 ILE E C 1
ATOM 11253 O O . ILE E 1 257 ? 60.088 8.354 53.404 1.00 38.34 254 ILE E O 1
ATOM 11258 N N . SER E 1 258 ? 62.232 7.780 53.049 1.00 37.22 255 SER E N 1
ATOM 11259 C CA . SER E 1 258 ? 62.021 7.304 51.699 1.00 36.53 255 SER E CA 1
ATOM 11260 C C . SER E 1 258 ? 63.150 6.351 51.384 1.00 36.09 255 SER E C 1
ATOM 11261 O O . SER E 1 258 ? 64.294 6.596 51.763 1.00 35.97 255 SER E O 1
ATOM 11264 N N . VAL E 1 259 ? 62.816 5.248 50.730 1.00 35.55 256 VAL E N 1
ATOM 11265 C CA . VAL E 1 259 ? 63.808 4.300 50.260 1.00 35.27 256 VAL E CA 1
ATOM 11266 C C . VAL E 1 259 ? 64.025 4.622 48.794 1.00 35.21 256 VAL E C 1
ATOM 11267 O O . VAL E 1 259 ? 63.064 4.750 48.034 1.00 35.80 256 VAL E O 1
ATOM 11271 N N . GLY E 1 260 ? 65.284 4.779 48.400 1.00 34.94 257 GLY E N 1
ATOM 11272 C CA . GLY E 1 260 ? 65.618 5.092 47.020 1.00 34.80 257 GLY E CA 1
ATOM 11273 C C . GLY E 1 260 ? 65.418 3.910 46.095 1.00 34.51 257 GLY E C 1
ATOM 11274 O O . GLY E 1 260 ? 64.798 2.906 46.466 1.00 34.78 257 GLY E O 1
ATOM 11275 N N . GLU E 1 261 ? 65.935 4.045 44.880 1.00 34.37 258 GLU E N 1
ATOM 11276 C CA . GLU E 1 261 ? 65.859 3.002 43.867 1.00 34.21 258 GLU E CA 1
ATOM 11277 C C . GLU E 1 261 ? 66.984 2.002 44.063 1.00 34.01 258 GLU E C 1
ATOM 11278 O O . GLU E 1 261 ? 68.098 2.385 44.414 1.00 34.33 258 GLU E O 1
ATOM 11284 N N . GLY E 1 262 ? 66.694 0.722 43.846 1.00 33.88 259 GLY E N 1
ATOM 11285 C CA . GLY E 1 262 ? 67.713 -0.327 43.919 1.00 33.73 259 GLY E CA 1
ATOM 11286 C C . GLY E 1 262 ? 68.246 -0.655 45.303 1.00 33.76 259 GLY E C 1
ATOM 11287 O O . GLY E 1 262 ? 69.454 -0.819 45.477 1.00 33.63 259 GLY E O 1
ATOM 11288 N N . CYS E 1 263 ? 67.358 -0.776 46.287 1.00 33.91 260 CYS E N 1
ATOM 11289 C CA . CYS E 1 263 ? 67.751 -1.151 47.655 1.00 34.13 260 CYS E CA 1
ATOM 11290 C C . CYS E 1 263 ? 67.408 -2.602 48.015 1.00 34.25 260 CYS E C 1
ATOM 11291 O O . CYS E 1 263 ? 66.651 -3.263 47.300 1.00 34.45 260 CYS E O 1
ATOM 11294 N N . LEU E 1 264 ? 67.989 -3.089 49.118 1.00 34.38 261 LEU E N 1
ATOM 11295 C CA . LEU E 1 264 ? 67.732 -4.441 49.645 1.00 34.47 261 LEU E CA 1
ATOM 11296 C C . LEU E 1 264 ? 67.809 -4.427 51.175 1.00 34.57 261 LEU E C 1
ATOM 11297 O O . LEU E 1 264 ? 68.879 -4.617 51.743 1.00 34.78 261 LEU E O 1
ATOM 11302 N N . ILE E 1 265 ? 66.669 -4.208 51.833 1.00 34.79 262 ILE E N 1
ATOM 11303 C CA . ILE E 1 265 ? 66.597 -4.100 53.299 1.00 34.87 262 ILE E CA 1
ATOM 11304 C C . ILE E 1 265 ? 66.322 -5.474 53.910 1.00 35.08 262 ILE E C 1
ATOM 11305 O O . ILE E 1 265 ? 65.328 -6.110 53.578 1.00 35.48 262 ILE E O 1
ATOM 11310 N N . GLY E 1 266 ? 67.193 -5.920 54.812 1.00 35.54 263 GLY E N 1
ATOM 11311 C CA . GLY E 1 266 ? 67.164 -7.301 55.310 1.00 35.80 263 GLY E CA 1
ATOM 11312 C C . GLY E 1 266 ? 65.944 -7.691 56.126 1.00 36.06 263 GLY E C 1
ATOM 11313 O O . GLY E 1 266 ? 65.329 -6.850 56.776 1.00 36.20 263 GLY E O 1
ATOM 11314 N N . ALA E 1 267 ? 65.599 -8.980 56.094 1.00 36.48 264 ALA E N 1
ATOM 11315 C CA . ALA E 1 267 ? 64.510 -9.514 56.913 1.00 36.79 264 ALA E CA 1
ATOM 11316 C C . ALA E 1 267 ? 64.735 -9.160 58.371 1.00 37.16 264 ALA E C 1
ATOM 11317 O O . ALA E 1 267 ? 65.866 -9.216 58.851 1.00 37.45 264 ALA E O 1
ATOM 11319 N N . ASN E 1 268 ? 63.662 -8.778 59.063 1.00 37.63 265 ASN E N 1
ATOM 11320 C CA . ASN E 1 268 ? 63.718 -8.420 60.489 1.00 37.87 265 ASN E CA 1
ATOM 11321 C C . ASN E 1 268 ? 64.595 -7.210 60.809 1.00 38.07 265 ASN E C 1
ATOM 11322 O O . ASN E 1 268 ? 64.866 -6.929 61.982 1.00 38.17 265 ASN E O 1
ATOM 11327 N N . ALA E 1 269 ? 65.004 -6.479 59.771 1.00 38.24 266 ALA E N 1
ATOM 11328 C CA . ALA E 1 269 ? 65.795 -5.260 59.926 1.00 38.39 266 ALA E CA 1
ATOM 11329 C C . ALA E 1 269 ? 64.874 -4.092 60.227 1.00 38.51 266 ALA E C 1
ATOM 11330 O O . ALA E 1 269 ? 63.699 -4.285 60.550 1.00 38.64 266 ALA E O 1
ATOM 11332 N N . GLY E 1 270 ? 65.407 -2.879 60.123 1.00 38.43 267 GLY E N 1
ATOM 11333 C CA . GLY E 1 270 ? 64.599 -1.681 60.285 1.00 38.43 267 GLY E CA 1
ATOM 11334 C C . GLY E 1 270 ? 65.384 -0.433 59.945 1.00 38.63 267 GLY E C 1
ATOM 11335 O O . GLY E 1 270 ? 66.612 -0.420 60.064 1.00 38.37 267 GLY E O 1
ATOM 11336 N N . ILE E 1 271 ? 64.679 0.607 59.494 1.00 38.74 268 ILE E N 1
ATOM 11337 C CA . ILE E 1 271 ? 65.312 1.899 59.205 1.00 38.66 268 ILE E CA 1
ATOM 11338 C C . ILE E 1 271 ? 64.497 3.071 59.744 1.00 38.62 268 ILE E C 1
ATOM 11339 O O . ILE E 1 271 ? 63.272 3.116 59.598 1.00 38.86 268 ILE E O 1
ATOM 11344 N N . GLY E 1 272 ? 65.192 4.005 60.389 1.00 38.50 269 GLY E N 1
ATOM 11345 C CA . GLY E 1 272 ? 64.602 5.262 60.846 1.00 38.41 269 GLY E CA 1
ATOM 11346 C C . GLY E 1 272 ? 65.201 6.451 60.116 1.00 38.22 269 GLY E C 1
ATOM 11347 O O . GLY E 1 272 ? 65.109 7.590 60.586 1.00 38.36 269 GLY E O 1
ATOM 11348 N N . ILE E 1 273 ? 65.810 6.183 58.963 1.00 38.05 270 ILE E N 1
ATOM 11349 C CA . ILE E 1 273 ? 66.505 7.206 58.178 1.00 37.79 270 ILE E CA 1
ATOM 11350 C C . ILE E 1 273 ? 66.244 6.974 56.688 1.00 37.71 270 ILE E C 1
ATOM 11351 O O . ILE E 1 273 ? 66.058 5.827 56.276 1.00 37.83 270 ILE E O 1
ATOM 11356 N N . PRO E 1 274 ? 66.227 8.054 55.875 1.00 37.24 271 PRO E N 1
ATOM 11357 C CA . PRO E 1 274 ? 66.106 7.883 54.428 1.00 37.18 271 PRO E CA 1
ATOM 11358 C C . PRO E 1 274 ? 67.330 7.192 53.830 1.00 37.06 271 PRO E C 1
ATOM 11359 O O . PRO E 1 274 ? 68.458 7.458 54.256 1.00 36.70 271 PRO E O 1
ATOM 11363 N N . LEU E 1 275 ? 67.103 6.309 52.860 1.00 36.92 272 LEU E N 1
ATOM 11364 C CA . LEU E 1 275 ? 68.190 5.633 52.172 1.00 36.74 272 LEU E CA 1
ATOM 11365 C C . LEU E 1 275 ? 68.362 6.241 50.792 1.00 37.08 272 LEU E C 1
ATOM 11366 O O . LEU E 1 275 ? 67.393 6.662 50.162 1.00 37.12 272 LEU E O 1
ATOM 11371 N N . GLY E 1 276 ? 69.604 6.293 50.321 1.00 37.03 273 GLY E N 1
ATOM 11372 C CA . GLY E 1 276 ? 69.874 6.668 48.939 1.00 37.14 273 GLY E CA 1
ATOM 11373 C C . GLY E 1 276 ? 69.787 5.430 48.074 1.00 37.01 273 GLY E C 1
ATOM 11374 O O . GLY E 1 276 ? 69.534 4.333 48.577 1.00 37.46 273 GLY E O 1
ATOM 11375 N N . ASP E 1 277 ? 70.020 5.599 46.778 1.00 37.24 274 ASP E N 1
ATOM 11376 C CA . ASP E 1 277 ? 69.981 4.481 45.837 1.00 37.30 274 ASP E CA 1
ATOM 11377 C C . ASP E 1 277 ? 71.046 3.437 46.156 1.00 37.42 274 ASP E C 1
ATOM 11378 O O . ASP E 1 277 ? 72.081 3.754 46.741 1.00 37.63 274 ASP E O 1
ATOM 11383 N N . ARG E 1 278 ? 70.779 2.192 45.770 1.00 37.45 275 ARG E N 1
ATOM 11384 C CA . ARG E 1 278 ? 71.738 1.093 45.914 1.00 37.47 275 ARG E CA 1
ATOM 11385 C C . ARG E 1 278 ? 72.214 0.904 47.355 1.00 37.55 275 ARG E C 1
ATOM 11386 O O . ARG E 1 278 ? 73.408 0.968 47.631 1.00 37.71 275 ARG E O 1
ATOM 11394 N N . ASN E 1 279 ? 71.280 0.671 48.273 1.00 37.71 276 ASN E N 1
ATOM 11395 C CA . ASN E 1 279 ? 71.641 0.330 49.646 1.00 37.87 276 ASN E CA 1
ATOM 11396 C C . ASN E 1 279 ? 71.324 -1.119 49.981 1.00 38.08 276 ASN E C 1
ATOM 11397 O O . ASN E 1 279 ? 70.416 -1.723 49.400 1.00 37.87 276 ASN E O 1
ATOM 11402 N N . ILE E 1 280 ? 72.088 -1.674 50.918 1.00 38.34 277 ILE E N 1
ATOM 11403 C CA . ILE E 1 280 ? 71.768 -2.974 51.507 1.00 38.70 277 ILE E CA 1
ATOM 11404 C C . ILE E 1 280 ? 71.929 -2.901 53.028 1.00 39.03 277 ILE E C 1
ATOM 11405 O O . ILE E 1 280 ? 73.021 -2.635 53.518 1.00 39.51 277 ILE E O 1
ATOM 11410 N N . VAL E 1 281 ? 70.836 -3.127 53.760 1.00 39.42 278 VAL E N 1
ATOM 11411 C CA . VAL E 1 281 ? 70.846 -3.146 55.227 1.00 39.49 278 VAL E CA 1
ATOM 11412 C C . VAL E 1 281 ? 70.705 -4.595 55.696 1.00 40.00 278 VAL E C 1
ATOM 11413 O O . VAL E 1 281 ? 69.776 -5.295 55.286 1.00 40.04 278 VAL E O 1
ATOM 11417 N N . GLU E 1 282 ? 71.626 -5.037 56.553 1.00 40.37 279 GLU E N 1
ATOM 11418 C CA . GLU E 1 282 ? 71.704 -6.441 56.959 1.00 40.73 279 GLU E CA 1
ATOM 11419 C C . GLU E 1 282 ? 70.539 -6.827 57.877 1.00 40.77 279 GLU E C 1
ATOM 11420 O O . GLU E 1 282 ? 70.087 -6.023 58.700 1.00 40.83 279 GLU E O 1
ATOM 11426 N N . ALA E 1 283 ? 70.064 -8.062 57.721 1.00 40.98 280 ALA E N 1
ATOM 11427 C CA . ALA E 1 283 ? 68.946 -8.587 58.507 1.00 41.12 280 ALA E CA 1
ATOM 11428 C C . ALA E 1 283 ? 69.179 -8.401 60.000 1.00 41.38 280 ALA E C 1
ATOM 11429 O O . ALA E 1 283 ? 70.296 -8.571 60.487 1.00 41.37 280 ALA E O 1
ATOM 11431 N N . GLY E 1 284 ? 68.120 -8.035 60.717 1.00 41.66 281 GLY E N 1
ATOM 11432 C CA . GLY E 1 284 ? 68.185 -7.840 62.167 1.00 41.91 281 GLY E CA 1
ATOM 11433 C C . GLY E 1 284 ? 68.621 -6.454 62.612 1.00 42.20 281 GLY E C 1
ATOM 11434 O O . GLY E 1 284 ? 68.343 -6.052 63.742 1.00 42.15 281 GLY E O 1
ATOM 11435 N N . LEU E 1 285 ? 69.285 -5.712 61.728 1.00 42.69 282 LEU E N 1
ATOM 11436 C CA . LEU E 1 285 ? 69.905 -4.443 62.104 1.00 43.14 282 LEU E CA 1
ATOM 11437 C C . LEU E 1 285 ? 68.880 -3.316 62.081 1.00 43.68 282 LEU E C 1
ATOM 11438 O O . LEU E 1 285 ? 68.269 -3.055 61.045 1.00 43.93 282 LEU E O 1
ATOM 11443 N N . TYR E 1 286 ? 68.702 -2.641 63.215 1.00 44.28 283 TYR E N 1
ATOM 11444 C CA . TYR E 1 286 ? 67.789 -1.499 63.297 1.00 44.74 283 TYR E CA 1
ATOM 11445 C C . TYR E 1 286 ? 68.584 -0.190 63.426 1.00 44.96 283 TYR E C 1
ATOM 11446 O O . TYR E 1 286 ? 69.106 0.129 64.493 1.00 44.98 283 TYR E O 1
ATOM 11455 N N . ILE E 1 287 ? 68.661 0.565 62.331 1.00 45.46 284 ILE E N 1
ATOM 11456 C CA . ILE E 1 287 ? 69.484 1.780 62.280 1.00 45.85 284 ILE E CA 1
ATOM 11457 C C . ILE E 1 287 ? 68.640 3.055 62.271 1.00 46.06 284 ILE E C 1
ATOM 11458 O O . ILE E 1 287 ? 67.994 3.383 61.275 1.00 46.36 284 ILE E O 1
ATOM 11463 N N . THR E 1 288 ? 68.659 3.764 63.398 1.00 46.49 285 THR E N 1
ATOM 11464 C CA . THR E 1 288 ? 67.950 5.035 63.558 1.00 46.73 285 THR E CA 1
ATOM 11465 C C . THR E 1 288 ? 68.881 6.198 63.198 1.00 46.90 285 THR E C 1
ATOM 11466 O O . THR E 1 288 ? 70.051 5.976 62.875 1.00 46.94 285 THR E O 1
ATOM 11470 N N . ALA E 1 289 ? 68.367 7.427 63.256 1.00 47.01 286 ALA E N 1
ATOM 11471 C CA . ALA E 1 289 ? 69.152 8.612 62.878 1.00 47.23 286 ALA E CA 1
ATOM 11472 C C . ALA E 1 289 ? 70.430 8.748 63.704 1.00 47.59 286 ALA E C 1
ATOM 11473 O O . ALA E 1 289 ? 71.520 8.923 63.149 1.00 47.60 286 ALA E O 1
ATOM 11475 N N . GLY E 1 290 ? 70.289 8.655 65.026 1.00 47.94 287 GLY E N 1
ATOM 11476 C CA . GLY E 1 290 ? 71.407 8.860 65.949 1.00 48.19 287 GLY E CA 1
ATOM 11477 C C . GLY E 1 290 ? 72.277 7.640 66.204 1.00 48.49 287 GLY E C 1
ATOM 11478 O O . GLY E 1 290 ? 73.142 7.670 67.088 1.00 48.58 287 GLY E O 1
ATOM 11479 N N . THR E 1 291 ? 72.051 6.570 65.442 1.00 48.68 288 THR E N 1
ATOM 11480 C CA . THR E 1 291 ? 72.834 5.345 65.565 1.00 48.94 288 THR E CA 1
ATOM 11481 C C . THR E 1 291 ? 74.274 5.617 65.146 1.00 49.26 288 THR E C 1
ATOM 11482 O O . THR E 1 291 ? 74.517 6.071 64.027 1.00 49.40 288 THR E O 1
ATOM 11486 N N . LYS E 1 292 ? 75.218 5.342 66.047 1.00 49.55 289 LYS E N 1
ATOM 11487 C CA . LYS E 1 292 ? 76.639 5.555 65.772 1.00 49.69 289 LYS E CA 1
ATOM 11488 C C . LYS E 1 292 ? 77.161 4.463 64.845 1.00 49.88 289 LYS E C 1
ATOM 11489 O O . LYS E 1 292 ? 77.137 3.276 65.193 1.00 50.20 289 LYS E O 1
ATOM 11495 N N . VAL E 1 293 ? 77.629 4.873 63.667 1.00 50.01 290 VAL E N 1
ATOM 11496 C CA . VAL E 1 293 ? 78.037 3.949 62.612 1.00 50.07 290 VAL E CA 1
ATOM 11497 C C . VAL E 1 293 ? 79.500 4.141 62.224 1.00 50.22 290 VAL E C 1
ATOM 11498 O O . VAL E 1 293 ? 79.936 5.259 61.942 1.00 50.19 290 VAL E O 1
ATOM 11502 N N . ALA E 1 294 ? 80.241 3.036 62.194 1.00 50.40 291 ALA E N 1
ATOM 11503 C CA . ALA E 1 294 ? 81.619 3.030 61.712 1.00 50.57 291 ALA E CA 1
ATOM 11504 C C . ALA E 1 294 ? 81.623 3.079 60.189 1.00 50.75 291 ALA E C 1
ATOM 11505 O O . ALA E 1 294 ? 81.302 2.084 59.533 1.00 50.64 291 ALA E O 1
ATOM 11507 N N . LEU E 1 295 ? 81.979 4.239 59.638 1.00 50.92 292 LEU E N 1
ATOM 11508 C CA . LEU E 1 295 ? 82.029 4.441 58.188 1.00 51.16 292 LEU E CA 1
ATOM 11509 C C . LEU E 1 295 ? 83.349 3.910 57.630 1.00 51.48 292 LEU E C 1
ATOM 11510 O O . LEU E 1 295 ? 84.405 4.506 57.858 1.00 51.49 292 LEU E O 1
ATOM 11515 N N . LEU E 1 296 ? 83.281 2.790 56.907 1.00 51.79 293 LEU E N 1
ATOM 11516 C CA . LEU E 1 296 ? 84.469 2.138 56.346 1.00 52.05 293 LEU E CA 1
ATOM 11517 C C . LEU E 1 296 ? 84.613 2.393 54.841 1.00 52.45 293 LEU E C 1
ATOM 11518 O O . LEU E 1 296 ? 83.698 2.914 54.198 1.00 52.52 293 LEU E O 1
ATOM 11523 N N . ASP E 1 297 ? 85.770 2.015 54.293 1.00 52.92 294 ASP E N 1
ATOM 11524 C CA . ASP E 1 297 ? 86.043 2.123 52.854 1.00 53.14 294 ASP E CA 1
ATOM 11525 C C . ASP E 1 297 ? 86.297 0.742 52.253 1.00 53.31 294 ASP E C 1
ATOM 11526 O O . ASP E 1 297 ? 87.303 0.095 52.551 1.00 53.50 294 ASP E O 1
ATOM 11531 N N . ASN E 1 300 ? 87.605 -2.191 53.694 1.00 55.81 297 ASN E N 1
ATOM 11532 C CA . ASN E 1 300 ? 87.009 -1.935 55.004 1.00 55.83 297 ASN E CA 1
ATOM 11533 C C . ASN E 1 300 ? 87.915 -1.112 55.934 1.00 55.69 297 ASN E C 1
ATOM 11534 O O . ASN E 1 300 ? 88.118 -1.465 57.099 1.00 55.81 297 ASN E O 1
ATOM 11539 N N . ALA E 1 301 ? 88.437 -0.004 55.408 1.00 55.41 298 ALA E N 1
ATOM 11540 C CA . ALA E 1 301 ? 89.301 0.898 56.171 1.00 55.31 298 ALA E CA 1
ATOM 11541 C C . ALA E 1 301 ? 88.479 1.964 56.897 1.00 55.11 298 ALA E C 1
ATOM 11542 O O . ALA E 1 301 ? 87.850 2.808 56.253 1.00 55.14 298 ALA E O 1
ATOM 11544 N N . LEU E 1 302 ? 88.501 1.928 58.230 1.00 54.84 299 LEU E N 1
ATOM 11545 C CA . LEU E 1 302 ? 87.717 2.853 59.059 1.00 54.55 299 LEU E CA 1
ATOM 11546 C C . LEU E 1 302 ? 88.253 4.209 58.586 1.00 54.49 299 LEU E C 1
ATOM 11547 O O . LEU E 1 302 ? 89.404 4.563 58.861 1.00 54.43 299 LEU E O 1
ATOM 11552 N N . VAL E 1 303 ? 87.412 4.964 57.879 1.00 54.21 300 VAL E N 1
ATOM 11553 C CA . VAL E 1 303 ? 87.639 6.383 57.603 1.00 54.07 300 VAL E CA 1
ATOM 11554 C C . VAL E 1 303 ? 87.287 7.217 58.834 1.00 53.91 300 VAL E C 1
ATOM 11555 O O . VAL E 1 303 ? 88.123 7.975 59.325 1.00 54.13 300 VAL E O 1
ATOM 11559 N N . LYS E 1 304 ? 86.057 7.068 59.324 1.00 53.75 301 LYS E N 1
ATOM 11560 C CA . LYS E 1 304 ? 85.622 7.714 60.573 1.00 53.65 301 LYS E CA 1
ATOM 11561 C C . LYS E 1 304 ? 84.343 7.073 61.145 1.00 53.53 301 LYS E C 1
ATOM 11562 O O . LYS E 1 304 ? 83.780 6.150 60.546 1.00 53.54 301 LYS E O 1
ATOM 11568 N N . VAL E 1 305 ? 83.902 7.571 62.304 1.00 53.33 302 VAL E N 1
ATOM 11569 C CA . VAL E 1 305 ? 82.648 7.147 62.932 1.00 53.14 302 VAL E CA 1
ATOM 11570 C C . VAL E 1 305 ? 81.652 8.310 62.915 1.00 52.95 302 VAL E C 1
ATOM 11571 O O . VAL E 1 305 ? 81.984 9.427 63.325 1.00 52.94 302 VAL E O 1
ATOM 11575 N N . VAL E 1 306 ? 80.435 8.042 62.434 1.00 52.67 303 VAL E N 1
ATOM 11576 C CA . VAL E 1 306 ? 79.401 9.075 62.300 1.00 52.39 303 VAL E CA 1
ATOM 11577 C C . VAL E 1 306 ? 78.023 8.562 62.707 1.00 52.22 303 VAL E C 1
ATOM 11578 O O . VAL E 1 306 ? 77.786 7.355 62.738 1.00 52.09 303 VAL E O 1
ATOM 11582 N N . LYS E 1 307 ? 77.122 9.494 63.020 1.00 51.97 304 LYS E N 1
ATOM 11583 C CA . LYS E 1 307 ? 75.707 9.172 63.203 1.00 51.89 304 LYS E CA 1
ATOM 11584 C C . LYS E 1 307 ? 75.111 8.783 61.849 1.00 51.72 304 LYS E C 1
ATOM 11585 O O . LYS E 1 307 ? 75.529 9.300 60.810 1.00 51.73 304 LYS E O 1
ATOM 11591 N N . ALA E 1 308 ? 74.136 7.877 61.865 1.00 51.60 305 ALA E N 1
ATOM 11592 C CA . ALA E 1 308 ? 73.496 7.403 60.631 1.00 51.41 305 ALA E CA 1
ATOM 11593 C C . ALA E 1 308 ? 72.722 8.509 59.906 1.00 51.24 305 ALA E C 1
ATOM 11594 O O . ALA E 1 308 ? 72.530 8.431 58.692 1.00 51.31 305 ALA E O 1
ATOM 11596 N N . ARG E 1 309 ? 72.296 9.532 60.649 1.00 51.03 306 ARG E N 1
ATOM 11597 C CA . ARG E 1 309 ? 71.549 10.667 60.088 1.00 50.95 306 ARG E CA 1
ATOM 11598 C C . ARG E 1 309 ? 72.334 11.417 59.004 1.00 50.78 306 ARG E C 1
ATOM 11599 O O . ARG E 1 309 ? 71.739 11.994 58.090 1.00 50.81 306 ARG E O 1
ATOM 11607 N N . ASP E 1 310 ? 73.663 11.417 59.130 1.00 50.58 307 ASP E N 1
ATOM 11608 C CA . ASP E 1 310 ? 74.552 12.153 58.222 1.00 50.34 307 ASP E CA 1
ATOM 11609 C C . ASP E 1 310 ? 74.917 11.344 56.978 1.00 50.09 307 ASP E C 1
ATOM 11610 O O . ASP E 1 310 ? 75.568 11.861 56.066 1.00 50.09 307 ASP E O 1
ATOM 11615 N N . LEU E 1 311 ? 74.503 10.078 56.948 1.00 49.70 308 LEU E N 1
ATOM 11616 C CA . LEU E 1 311 ? 74.631 9.241 55.756 1.00 49.35 308 LEU E CA 1
ATOM 11617 C C . LEU E 1 311 ? 73.293 9.154 55.004 1.00 49.00 308 LEU E C 1
ATOM 11618 O O . LEU E 1 311 ? 73.023 8.176 54.298 1.00 48.84 308 LEU E O 1
ATOM 11623 N N . ALA E 1 312 ? 72.471 10.196 55.141 1.00 48.63 309 ALA E N 1
ATOM 11624 C CA . ALA E 1 312 ? 71.112 10.204 54.595 1.00 48.31 309 ALA E CA 1
ATOM 11625 C C . ALA E 1 312 ? 71.107 10.417 53.084 1.00 47.95 309 ALA E C 1
ATOM 11626 O O . ALA E 1 312 ? 71.669 11.395 52.582 1.00 48.05 309 ALA E O 1
ATOM 11628 N N . GLY E 1 313 ? 70.469 9.496 52.365 1.00 47.66 310 GLY E N 1
ATOM 11629 C CA . GLY E 1 313 ? 70.314 9.615 50.917 1.00 47.37 310 GLY E CA 1
ATOM 11630 C C . GLY E 1 313 ? 71.596 9.467 50.110 1.00 47.18 310 GLY E C 1
ATOM 11631 O O . GLY E 1 313 ? 71.672 9.953 48.978 1.00 47.25 310 GLY E O 1
ATOM 11632 N N . GLN E 1 314 ? 72.593 8.786 50.676 1.00 46.85 311 GLN E N 1
ATOM 11633 C CA . GLN E 1 314 ? 73.879 8.579 50.002 1.00 46.65 311 GLN E CA 1
ATOM 11634 C C . GLN E 1 314 ? 73.885 7.251 49.247 1.00 46.43 311 GLN E C 1
ATOM 11635 O O . GLN E 1 314 ? 73.501 6.225 49.809 1.00 46.60 311 GLN E O 1
ATOM 11641 N N . PRO E 1 315 ? 74.321 7.262 47.971 1.00 46.16 312 PRO E N 1
ATOM 11642 C CA . PRO E 1 315 ? 74.292 6.038 47.163 1.00 45.84 312 PRO E CA 1
ATOM 11643 C C . PRO E 1 315 ? 75.363 5.008 47.534 1.00 45.74 312 PRO E C 1
ATOM 11644 O O . PRO E 1 315 ? 76.426 5.372 48.048 1.00 45.93 312 PRO E O 1
ATOM 11648 N N . ASP E 1 316 ? 75.066 3.734 47.279 1.00 45.34 313 ASP E N 1
ATOM 11649 C CA . ASP E 1 316 ? 76.012 2.625 47.490 1.00 45.15 313 ASP E CA 1
ATOM 11650 C C . ASP E 1 316 ? 76.548 2.508 48.932 1.00 44.90 313 ASP E C 1
ATOM 11651 O O . ASP E 1 316 ? 77.764 2.482 49.145 1.00 44.76 313 ASP E O 1
ATOM 11656 N N . LEU E 1 317 ? 75.646 2.428 49.911 1.00 44.50 314 LEU E N 1
ATOM 11657 C CA . LEU E 1 317 ? 76.036 2.206 51.312 1.00 44.09 314 LEU E CA 1
ATOM 11658 C C . LEU E 1 317 ? 75.541 0.850 51.830 1.00 44.05 314 LEU E C 1
ATOM 11659 O O . LEU E 1 317 ? 74.368 0.511 51.653 1.00 43.94 314 LEU E O 1
ATOM 11664 N N . LEU E 1 318 ? 76.433 0.084 52.464 1.00 43.83 315 LEU E N 1
ATOM 11665 C CA . LEU E 1 318 ? 76.068 -1.189 53.113 1.00 43.92 315 LEU E CA 1
ATOM 11666 C C . LEU E 1 318 ? 76.069 -1.020 54.630 1.00 44.07 315 LEU E C 1
ATOM 11667 O O . LEU E 1 318 ? 77.068 -0.589 55.209 1.00 44.12 315 LEU E O 1
ATOM 11672 N N . PHE E 1 319 ? 74.955 -1.374 55.269 1.00 44.17 316 PHE E N 1
ATOM 11673 C CA . PHE E 1 319 ? 74.805 -1.242 56.716 1.00 44.16 316 PHE E CA 1
ATOM 11674 C C . PHE E 1 319 ? 74.683 -2.608 57.398 1.00 44.27 316 PHE E C 1
ATOM 11675 O O . PHE E 1 319 ? 73.754 -3.374 57.133 1.00 44.19 316 PHE E O 1
ATOM 11683 N N . ALA E 1 327 ? 80.174 -4.200 66.214 1.00 49.45 324 ALA E N 1
ATOM 11684 C CA . ALA E 1 327 ? 79.778 -2.842 65.855 1.00 49.40 324 ALA E CA 1
ATOM 11685 C C . ALA E 1 327 ? 78.905 -2.815 64.596 1.00 49.27 324 ALA E C 1
ATOM 11686 O O . ALA E 1 327 ? 78.926 -3.752 63.789 1.00 49.42 324 ALA E O 1
ATOM 11688 N N . VAL E 1 328 ? 78.137 -1.735 64.447 1.00 49.11 325 VAL E N 1
ATOM 11689 C CA . VAL E 1 328 ? 77.364 -1.462 63.231 1.00 48.86 325 VAL E CA 1
ATOM 11690 C C . VAL E 1 328 ? 78.222 -0.615 62.282 1.00 48.69 325 VAL E C 1
ATOM 11691 O O . VAL E 1 328 ? 78.689 0.461 62.665 1.00 48.51 325 VAL E O 1
ATOM 11695 N N . GLU E 1 329 ? 78.409 -1.103 61.052 1.00 48.60 326 GLU E N 1
ATOM 11696 C CA . GLU E 1 329 ? 79.363 -0.518 60.097 1.00 48.62 326 GLU E CA 1
ATOM 11697 C C . GLU E 1 329 ? 78.706 -0.104 58.777 1.00 48.66 326 GLU E C 1
ATOM 11698 O O . GLU E 1 329 ? 77.916 -0.864 58.207 1.00 48.79 326 GLU E O 1
ATOM 11704 N N . CYS E 1 330 ? 79.054 1.090 58.292 1.00 48.55 327 CYS E N 1
ATOM 11705 C CA . CYS E 1 330 ? 78.653 1.553 56.959 1.00 48.58 327 CYS E CA 1
ATOM 11706 C C . CYS E 1 330 ? 79.794 1.325 55.965 1.00 48.68 327 CYS E C 1
ATOM 11707 O O . CYS E 1 330 ? 80.704 2.151 55.862 1.00 48.74 327 CYS E O 1
ATOM 11710 N N . LYS E 1 331 ? 79.740 0.206 55.243 1.00 48.65 328 LYS E N 1
ATOM 11711 C CA . LYS E 1 331 ? 80.822 -0.196 54.331 1.00 48.72 328 LYS E CA 1
ATOM 11712 C C . LYS E 1 331 ? 80.656 0.381 52.924 1.00 48.77 328 LYS E C 1
ATOM 11713 O O . LYS E 1 331 ? 79.740 0.003 52.190 1.00 48.78 328 LYS E O 1
ATOM 11719 N N . THR E 1 332 ? 81.564 1.278 52.552 1.00 48.76 329 THR E N 1
ATOM 11720 C CA . THR E 1 332 ? 81.562 1.888 51.226 1.00 48.90 329 THR E CA 1
ATOM 11721 C C . THR E 1 332 ? 82.983 1.991 50.679 1.00 49.02 329 THR E C 1
ATOM 11722 O O . THR E 1 332 ? 83.239 1.651 49.522 1.00 49.09 329 THR E O 1
ATOM 11726 N N . GLN F 1 6 ? 52.771 -48.221 31.491 1.00 37.81 3 GLN F N 1
ATOM 11727 C CA . GLN F 1 6 ? 53.162 -48.081 32.929 1.00 37.82 3 GLN F CA 1
ATOM 11728 C C . GLN F 1 6 ? 51.980 -47.680 33.825 1.00 37.17 3 GLN F C 1
ATOM 11729 O O . GLN F 1 6 ? 50.880 -47.394 33.342 1.00 37.39 3 GLN F O 1
ATOM 11735 N N . SER F 1 7 ? 52.236 -47.666 35.132 1.00 36.36 4 SER F N 1
ATOM 11736 C CA . SER F 1 7 ? 51.310 -47.129 36.131 1.00 35.64 4 SER F CA 1
ATOM 11737 C C . SER F 1 7 ? 51.624 -45.642 36.374 1.00 34.73 4 SER F C 1
ATOM 11738 O O . SER F 1 7 ? 52.788 -45.278 36.548 1.00 34.70 4 SER F O 1
ATOM 11741 N N . LEU F 1 8 ? 50.596 -44.793 36.403 1.00 33.58 5 LEU F N 1
ATOM 11742 C CA . LEU F 1 8 ? 50.813 -43.328 36.425 1.00 32.46 5 LEU F CA 1
ATOM 11743 C C . LEU F 1 8 ? 51.191 -42.793 37.803 1.00 31.27 5 LEU F C 1
ATOM 11744 O O . LEU F 1 8 ? 50.825 -43.378 38.823 1.00 31.32 5 LEU F O 1
ATOM 11749 N N . PHE F 1 9 ? 51.923 -41.675 37.820 1.00 29.86 6 PHE F N 1
ATOM 11750 C CA . PHE F 1 9 ? 52.397 -41.050 39.066 1.00 28.55 6 PHE F CA 1
ATOM 11751 C C . PHE F 1 9 ? 51.253 -40.437 39.865 1.00 28.13 6 PHE F C 1
ATOM 11752 O O . PHE F 1 9 ? 51.263 -40.500 41.101 1.00 28.67 6 PHE F O 1
ATOM 11760 N N . SER F 1 10 ? 50.292 -39.830 39.168 1.00 26.74 7 SER F N 1
ATOM 11761 C CA . SER F 1 10 ? 49.098 -39.275 39.808 1.00 26.18 7 SER F CA 1
ATOM 11762 C C . SER F 1 10 ? 47.939 -39.187 38.845 1.00 25.95 7 SER F C 1
ATOM 11763 O O . SER F 1 10 ? 48.125 -39.156 37.612 1.00 26.64 7 SER F O 1
ATOM 11766 N N . LEU F 1 11 ? 46.739 -39.141 39.418 1.00 25.56 8 LEU F N 1
ATOM 11767 C CA . LEU F 1 11 ? 45.552 -38.697 38.712 1.00 25.24 8 LEU F CA 1
ATOM 11768 C C . LEU F 1 11 ? 44.596 -37.978 39.662 1.00 25.15 8 LEU F C 1
ATOM 11769 O O . LEU F 1 11 ? 44.551 -38.258 40.864 1.00 25.30 8 LEU F O 1
ATOM 11774 N N . ALA F 1 12 ? 43.816 -37.068 39.099 1.00 24.80 9 ALA F N 1
ATOM 11775 C CA . ALA F 1 12 ? 42.869 -36.288 39.886 1.00 24.54 9 ALA F CA 1
ATOM 11776 C C . ALA F 1 12 ? 41.795 -35.666 39.004 1.00 24.34 9 ALA F C 1
ATOM 11777 O O . ALA F 1 12 ? 42.106 -35.075 37.959 1.00 24.86 9 ALA F O 1
ATOM 11779 N N . PHE F 1 13 ? 40.534 -35.802 39.434 1.00 24.35 10 PHE F N 1
ATOM 11780 C CA . PHE F 1 13 ? 39.390 -35.144 38.800 1.00 23.96 10 PHE F CA 1
ATOM 11781 C C . PHE F 1 13 ? 39.068 -33.834 39.531 1.00 24.27 10 PHE F C 1
ATOM 11782 O O . PHE F 1 13 ? 38.921 -33.815 40.759 1.00 24.08 10 PHE F O 1
ATOM 11790 N N . GLY F 1 14 ? 38.994 -32.740 38.774 1.00 24.01 11 GLY F N 1
ATOM 11791 C CA . GLY F 1 14 ? 38.773 -31.413 39.338 1.00 23.92 11 GLY F CA 1
ATOM 11792 C C . GLY F 1 14 ? 37.587 -30.653 38.761 1.00 23.99 11 GLY F C 1
ATOM 11793 O O . GLY F 1 14 ? 37.243 -30.800 37.579 1.00 24.78 11 GLY F O 1
ATOM 11794 N N . VAL F 1 15 ? 36.939 -29.862 39.612 1.00 23.48 12 VAL F N 1
ATOM 11795 C CA . VAL F 1 15 ? 36.060 -28.787 39.165 1.00 23.11 12 VAL F CA 1
ATOM 11796 C C . VAL F 1 15 ? 36.881 -27.494 39.327 1.00 23.45 12 VAL F C 1
ATOM 11797 O O . VAL F 1 15 ? 37.556 -27.295 40.349 1.00 23.49 12 VAL F O 1
ATOM 11801 N N . GLY F 1 16 ? 36.883 -26.654 38.291 1.00 23.56 13 GLY F N 1
ATOM 11802 C CA . GLY F 1 16 ? 37.679 -25.424 38.283 1.00 24.17 13 GLY F CA 1
ATOM 11803 C C . GLY F 1 16 ? 36.868 -24.227 37.816 1.00 24.11 13 GLY F C 1
ATOM 11804 O O . GLY F 1 16 ? 35.661 -24.320 37.659 1.00 25.89 13 GLY F O 1
ATOM 11805 N N . THR F 1 17 ? 37.537 -23.101 37.603 1.00 25.16 14 THR F N 1
ATOM 11806 C CA . THR F 1 17 ? 36.871 -21.870 37.144 1.00 25.79 14 THR F CA 1
ATOM 11807 C C . THR F 1 17 ? 37.759 -21.197 36.100 1.00 26.34 14 THR F C 1
ATOM 11808 O O . THR F 1 17 ? 38.958 -20.999 36.308 1.00 27.12 14 THR F O 1
ATOM 11812 N N . GLN F 1 18 ? 37.153 -20.902 34.957 1.00 27.12 15 GLN F N 1
ATOM 11813 C CA . GLN F 1 18 ? 37.801 -20.194 33.864 1.00 27.58 15 GLN F CA 1
ATOM 11814 C C . GLN F 1 18 ? 37.250 -18.761 33.748 1.00 28.32 15 GLN F C 1
ATOM 11815 O O . GLN F 1 18 ? 36.165 -18.459 34.252 1.00 28.44 15 GLN F O 1
ATOM 11821 N N . ASN F 1 19 ? 38.000 -17.906 33.055 1.00 29.27 16 ASN F N 1
ATOM 11822 C CA . ASN F 1 19 ? 37.578 -16.530 32.729 1.00 30.12 16 ASN F CA 1
ATOM 11823 C C . ASN F 1 19 ? 36.798 -16.485 31.392 1.00 31.29 16 ASN F C 1
ATOM 11824 O O . ASN F 1 19 ? 36.365 -17.531 30.906 1.00 31.73 16 ASN F O 1
ATOM 11829 N N . ARG F 1 20 ? 36.633 -15.294 30.796 1.00 32.28 17 ARG F N 1
ATOM 11830 C CA . ARG F 1 20 ? 35.973 -15.168 29.468 1.00 32.59 17 ARG F CA 1
ATOM 11831 C C . ARG F 1 20 ? 36.879 -15.575 28.283 1.00 32.53 17 ARG F C 1
ATOM 11832 O O . ARG F 1 20 ? 36.383 -16.027 27.254 1.00 33.09 17 ARG F O 1
ATOM 11840 N N . GLN F 1 21 ? 38.196 -15.418 28.423 1.00 32.72 18 GLN F N 1
ATOM 11841 C CA . GLN F 1 21 ? 39.168 -15.950 27.441 1.00 32.75 18 GLN F CA 1
ATOM 11842 C C . GLN F 1 21 ? 39.529 -17.437 27.647 1.00 32.38 18 GLN F C 1
ATOM 11843 O O . GLN F 1 21 ? 40.329 -17.992 26.885 1.00 32.55 18 GLN F O 1
ATOM 11849 N N . GLU F 1 22 ? 38.942 -18.056 28.675 1.00 31.78 19 GLU F N 1
ATOM 11850 C CA . GLU F 1 22 ? 39.024 -19.500 28.947 1.00 31.46 19 GLU F CA 1
ATOM 11851 C C . GLU F 1 22 ? 40.396 -19.982 29.438 1.00 30.64 19 GLU F C 1
ATOM 11852 O O . GLU F 1 22 ? 40.721 -21.169 29.343 1.00 30.65 19 GLU F O 1
ATOM 11858 N N . ALA F 1 23 ? 41.187 -19.061 29.986 1.00 29.64 20 ALA F N 1
ATOM 11859 C CA . ALA F 1 23 ? 42.404 -19.419 30.695 1.00 28.80 20 ALA F CA 1
ATOM 11860 C C . ALA F 1 23 ? 42.007 -20.019 32.048 1.00 27.88 20 ALA F C 1
ATOM 11861 O O . ALA F 1 23 ? 41.095 -19.513 32.707 1.00 28.46 20 ALA F O 1
ATOM 11863 N N . TRP F 1 24 ? 42.659 -21.105 32.446 1.00 26.71 21 TRP F N 1
ATOM 11864 C CA . TRP F 1 24 ? 42.323 -21.778 33.713 1.00 25.59 21 TRP F CA 1
ATOM 11865 C C . TRP F 1 24 ? 42.922 -21.033 34.910 1.00 24.44 21 TRP F C 1
ATOM 11866 O O . TRP F 1 24 ? 44.141 -20.960 35.061 1.00 24.50 21 TRP F O 1
ATOM 11877 N N . LEU F 1 25 ? 42.061 -20.448 35.747 1.00 23.28 22 LEU F N 1
ATOM 11878 C CA . LEU F 1 25 ? 42.524 -19.646 36.880 1.00 22.06 22 LEU F CA 1
ATOM 11879 C C . LEU F 1 25 ? 42.898 -20.545 38.052 1.00 21.13 22 LEU F C 1
ATOM 11880 O O . LEU F 1 25 ? 43.931 -20.356 38.675 1.00 21.83 22 LEU F O 1
ATOM 11885 N N . GLU F 1 26 ? 42.055 -21.525 38.339 1.00 20.38 23 GLU F N 1
ATOM 11886 C CA . GLU F 1 26 ? 42.309 -22.450 39.441 1.00 19.55 23 GLU F CA 1
ATOM 11887 C C . GLU F 1 26 ? 41.593 -23.773 39.265 1.00 19.37 23 GLU F C 1
ATOM 11888 O O . GLU F 1 26 ? 40.633 -23.864 38.505 1.00 19.92 23 GLU F O 1
ATOM 11894 N N . VAL F 1 27 ? 42.049 -24.796 39.989 1.00 18.91 24 VAL F N 1
ATOM 11895 C CA . VAL F 1 27 ? 41.350 -26.084 40.006 1.00 18.11 24 VAL F CA 1
ATOM 11896 C C . VAL F 1 27 ? 41.236 -26.626 41.439 1.00 18.05 24 VAL F C 1
ATOM 11897 O O . VAL F 1 27 ? 42.188 -26.522 42.197 1.00 18.48 24 VAL F O 1
ATOM 11901 N N . PHE F 1 28 ? 40.075 -27.204 41.763 1.00 19.05 25 PHE F N 1
ATOM 11902 C CA . PHE F 1 28 ? 39.746 -27.807 43.076 1.00 19.78 25 PHE F CA 1
ATOM 11903 C C . PHE F 1 28 ? 39.515 -29.318 42.933 1.00 19.65 25 PHE F C 1
ATOM 11904 O O . PHE F 1 28 ? 38.479 -29.737 42.408 1.00 20.49 25 PHE F O 1
ATOM 11912 N N . TYR F 1 29 ? 40.447 -30.111 43.454 1.00 20.40 26 TYR F N 1
ATOM 11913 C CA . TYR F 1 29 ? 40.373 -31.582 43.418 1.00 20.62 26 TYR F CA 1
ATOM 11914 C C . TYR F 1 29 ? 39.958 -32.118 44.796 1.00 21.13 26 TYR F C 1
ATOM 11915 O O . TYR F 1 29 ? 40.767 -32.153 45.720 1.00 21.20 26 TYR F O 1
ATOM 11924 N N . ALA F 1 30 ? 38.704 -32.543 44.919 1.00 22.26 27 ALA F N 1
ATOM 11925 C CA . ALA F 1 30 ? 38.177 -33.109 46.166 1.00 22.71 27 ALA F CA 1
ATOM 11926 C C . ALA F 1 30 ? 39.001 -34.306 46.622 1.00 23.66 27 ALA F C 1
ATOM 11927 O O . ALA F 1 30 ? 39.402 -34.394 47.786 1.00 23.75 27 ALA F O 1
ATOM 11929 N N . LEU F 1 31 ? 39.282 -35.209 45.688 1.00 24.50 28 LEU F N 1
ATOM 11930 C CA . LEU F 1 31 ? 39.993 -36.451 46.001 1.00 24.90 28 LEU F CA 1
ATOM 11931 C C . LEU F 1 31 ? 41.099 -36.738 44.983 1.00 25.07 28 LEU F C 1
ATOM 11932 O O . LEU F 1 31 ? 40.890 -37.522 44.048 1.00 26.25 28 LEU F O 1
ATOM 11937 N N . PRO F 1 32 ? 42.286 -36.128 45.162 1.00 24.97 29 PRO F N 1
ATOM 11938 C CA . PRO F 1 32 ? 43.382 -36.415 44.244 1.00 25.05 29 PRO F CA 1
ATOM 11939 C C . PRO F 1 32 ? 44.030 -37.764 44.542 1.00 25.12 29 PRO F C 1
ATOM 11940 O O . PRO F 1 32 ? 44.237 -38.096 45.704 1.00 25.19 29 PRO F O 1
ATOM 11944 N N . LEU F 1 33 ? 44.361 -38.527 43.504 1.00 25.26 30 LEU F N 1
ATOM 11945 C CA . LEU F 1 33 ? 45.036 -39.819 43.694 1.00 25.12 30 LEU F CA 1
ATOM 11946 C C . LEU F 1 33 ? 46.526 -39.744 43.358 1.00 25.47 30 LEU F C 1
ATOM 11947 O O . LEU F 1 33 ? 46.923 -39.158 42.339 1.00 25.80 30 LEU F O 1
ATOM 11952 N N . LEU F 1 34 ? 47.338 -40.330 44.236 1.00 25.81 31 LEU F N 1
ATOM 11953 C CA . LEU F 1 34 ? 48.774 -40.503 44.028 1.00 26.13 31 LEU F CA 1
ATOM 11954 C C . LEU F 1 34 ? 49.026 -41.973 43.739 1.00 26.95 31 LEU F C 1
ATOM 11955 O O . LEU F 1 34 ? 48.485 -42.845 44.422 1.00 26.73 31 LEU F O 1
ATOM 11960 N N . LYS F 1 35 ? 49.857 -42.241 42.734 1.00 28.15 32 LYS F N 1
ATOM 11961 C CA . LYS F 1 35 ? 50.110 -43.616 42.279 1.00 28.73 32 LYS F CA 1
ATOM 11962 C C . LYS F 1 35 ? 48.814 -44.429 42.243 1.00 29.26 32 LYS F C 1
ATOM 11963 O O . LYS F 1 35 ? 48.689 -45.465 42.914 1.00 29.42 32 LYS F O 1
ATOM 11969 N N . PRO F 1 36 ? 47.831 -43.954 41.453 1.00 29.65 33 PRO F N 1
ATOM 11970 C CA . PRO F 1 36 ? 46.539 -44.608 41.353 1.00 30.13 33 PRO F CA 1
ATOM 11971 C C . PRO F 1 36 ? 46.669 -45.961 40.674 1.00 30.75 33 PRO F C 1
ATOM 11972 O O . PRO F 1 36 ? 47.474 -46.099 39.754 1.00 31.46 33 PRO F O 1
ATOM 11976 N N . SER F 1 37 ? 45.875 -46.934 41.106 1.00 31.31 34 SER F N 1
ATOM 11977 C CA . SER F 1 37 ? 45.988 -48.306 40.594 1.00 31.70 34 SER F CA 1
ATOM 11978 C C . SER F 1 37 ? 45.810 -48.387 39.078 1.00 31.84 34 SER F C 1
ATOM 11979 O O . SER F 1 37 ? 45.172 -47.526 38.462 1.00 32.18 34 SER F O 1
ATOM 11982 N N . SER F 1 38 ? 46.375 -49.428 38.478 1.00 32.13 35 SER F N 1
ATOM 11983 C CA . SER F 1 38 ? 46.216 -49.655 37.038 1.00 32.42 35 SER F CA 1
ATOM 11984 C C . SER F 1 38 ? 44.747 -49.873 36.644 1.00 32.47 35 SER F C 1
ATOM 11985 O O . SER F 1 38 ? 44.350 -49.551 35.523 1.00 32.96 35 SER F O 1
ATOM 11988 N N . GLU F 1 39 ? 43.949 -50.410 37.567 1.00 32.52 36 GLU F N 1
ATOM 11989 C CA . GLU F 1 39 ? 42.513 -50.593 37.346 1.00 32.64 36 GLU F CA 1
ATOM 11990 C C . GLU F 1 39 ? 41.803 -49.258 37.134 1.00 32.50 36 GLU F C 1
ATOM 11991 O O . GLU F 1 39 ? 40.941 -49.129 36.247 1.00 32.52 36 GLU F O 1
ATOM 11997 N N . ILE F 1 40 ? 42.159 -48.273 37.959 1.00 31.97 37 ILE F N 1
ATOM 11998 C CA . ILE F 1 40 ? 41.603 -46.932 37.830 1.00 31.58 37 ILE F CA 1
ATOM 11999 C C . ILE F 1 40 ? 42.011 -46.340 36.484 1.00 31.48 37 ILE F C 1
ATOM 12000 O O . ILE F 1 40 ? 41.151 -45.982 35.681 1.00 31.40 37 ILE F O 1
ATOM 12005 N N . VAL F 1 41 ? 43.317 -46.291 36.230 1.00 31.32 38 VAL F N 1
ATOM 12006 C CA . VAL F 1 41 ? 43.849 -45.701 34.995 1.00 31.54 38 VAL F CA 1
ATOM 12007 C C . VAL F 1 41 ? 43.343 -46.425 33.747 1.00 31.69 38 VAL F C 1
ATOM 12008 O O . VAL F 1 41 ? 43.092 -45.791 32.717 1.00 31.81 38 VAL F O 1
ATOM 12012 N N . ALA F 1 42 ? 43.192 -47.748 33.845 1.00 32.15 39 ALA F N 1
ATOM 12013 C CA . ALA F 1 42 ? 42.654 -48.550 32.740 1.00 32.14 39 ALA F CA 1
ATOM 12014 C C . ALA F 1 42 ? 41.194 -48.214 32.427 1.00 32.37 39 ALA F C 1
ATOM 12015 O O . ALA F 1 42 ? 40.847 -48.005 31.266 1.00 32.67 39 ALA F O 1
ATOM 12017 N N . ALA F 1 43 ? 40.350 -48.168 33.459 1.00 32.70 40 ALA F N 1
ATOM 12018 C CA . ALA F 1 43 ? 38.903 -47.969 33.285 1.00 33.03 40 ALA F CA 1
ATOM 12019 C C . ALA F 1 43 ? 38.522 -46.522 32.972 1.00 33.21 40 ALA F C 1
ATOM 12020 O O . ALA F 1 43 ? 37.449 -46.260 32.416 1.00 33.80 40 ALA F O 1
ATOM 12022 N N . VAL F 1 44 ? 39.390 -45.588 33.347 1.00 33.33 41 VAL F N 1
ATOM 12023 C CA . VAL F 1 44 ? 39.086 -44.165 33.230 1.00 33.39 41 VAL F CA 1
ATOM 12024 C C . VAL F 1 44 ? 39.659 -43.541 31.954 1.00 33.54 41 VAL F C 1
ATOM 12025 O O . VAL F 1 44 ? 39.189 -42.498 31.514 1.00 34.16 41 VAL F O 1
ATOM 12029 N N . ALA F 1 45 ? 40.644 -44.198 31.346 1.00 34.09 42 ALA F N 1
ATOM 12030 C CA . ALA F 1 45 ? 41.349 -43.639 30.190 1.00 34.16 42 ALA F CA 1
ATOM 12031 C C . ALA F 1 45 ? 40.477 -43.449 28.940 1.00 34.49 42 ALA F C 1
ATOM 12032 O O . ALA F 1 45 ? 40.299 -42.318 28.486 1.00 34.83 42 ALA F O 1
ATOM 12034 N N . PRO F 1 46 ? 39.933 -44.549 28.373 1.00 34.62 43 PRO F N 1
ATOM 12035 C CA . PRO F 1 46 ? 39.217 -44.407 27.096 1.00 34.52 43 PRO F CA 1
ATOM 12036 C C . PRO F 1 46 ? 38.081 -43.370 27.131 1.00 34.55 43 PRO F C 1
ATOM 12037 O O . PRO F 1 46 ? 38.147 -42.381 26.395 1.00 34.50 43 PRO F O 1
ATOM 12041 N N . ILE F 1 47 ? 37.082 -43.575 27.999 1.00 34.52 44 ILE F N 1
ATOM 12042 C CA . ILE F 1 47 ? 35.935 -42.645 28.150 1.00 34.30 44 ILE F CA 1
ATOM 12043 C C . ILE F 1 47 ? 36.329 -41.164 27.985 1.00 34.18 44 ILE F C 1
ATOM 12044 O O . ILE F 1 47 ? 35.626 -40.402 27.319 1.00 34.58 44 ILE F O 1
ATOM 12049 N N . LEU F 1 48 ? 37.442 -40.776 28.608 1.00 33.88 45 LEU F N 1
ATOM 12050 C CA . LEU F 1 48 ? 38.011 -39.423 28.493 1.00 33.59 45 LEU F CA 1
ATOM 12051 C C . LEU F 1 48 ? 38.970 -39.294 27.310 1.00 33.54 45 LEU F C 1
ATOM 12052 O O . LEU F 1 48 ? 38.967 -38.273 26.615 1.00 34.22 45 LEU F O 1
ATOM 12057 N N . GLY F 1 49 ? 39.819 -40.309 27.123 1.00 33.53 46 GLY F N 1
ATOM 12058 C CA . GLY F 1 49 ? 40.746 -40.393 25.979 1.00 33.10 46 GLY F CA 1
ATOM 12059 C C . GLY F 1 49 ? 42.222 -40.180 26.284 1.00 33.08 46 GLY F C 1
ATOM 12060 O O . GLY F 1 49 ? 42.947 -39.618 25.461 1.00 32.96 46 GLY F O 1
ATOM 12061 N N . TYR F 1 50 ? 42.692 -40.642 27.448 1.00 33.01 47 TYR F N 1
ATOM 12062 C CA . TYR F 1 50 ? 44.124 -40.553 27.791 1.00 32.67 47 TYR F CA 1
ATOM 12063 C C . TYR F 1 50 ? 44.932 -41.713 27.186 1.00 32.94 47 TYR F C 1
ATOM 12064 O O . TYR F 1 50 ? 44.465 -42.853 27.170 1.00 33.37 47 TYR F O 1
ATOM 12073 N N . ALA F 1 51 ? 46.144 -41.405 26.715 1.00 33.07 48 ALA F N 1
ATOM 12074 C CA . ALA F 1 51 ? 47.032 -42.379 26.057 1.00 33.02 48 ALA F CA 1
ATOM 12075 C C . ALA F 1 51 ? 48.505 -42.329 26.528 1.00 32.76 48 ALA F C 1
ATOM 12076 O O . ALA F 1 51 ? 49.147 -43.376 26.671 1.00 33.38 48 ALA F O 1
ATOM 12078 N N . ALA F 1 52 ? 49.048 -41.132 26.748 1.00 32.39 49 ALA F N 1
ATOM 12079 C CA . ALA F 1 52 ? 50.423 -40.996 27.252 1.00 31.68 49 ALA F CA 1
ATOM 12080 C C . ALA F 1 52 ? 50.799 -39.570 27.651 1.00 31.33 49 ALA F C 1
ATOM 12081 O O . ALA F 1 52 ? 50.228 -38.587 27.167 1.00 31.65 49 ALA F O 1
ATOM 12083 N N . GLY F 1 53 ? 51.779 -39.472 28.538 1.00 30.65 50 GLY F N 1
ATOM 12084 C CA . GLY F 1 53 ? 52.408 -38.195 28.860 1.00 30.26 50 GLY F CA 1
ATOM 12085 C C . GLY F 1 53 ? 51.564 -37.349 29.788 1.00 29.62 50 GLY F C 1
ATOM 12086 O O . GLY F 1 53 ? 50.336 -37.485 29.823 1.00 29.32 50 GLY F O 1
ATOM 12087 N N . ASN F 1 54 ? 52.228 -36.459 30.520 1.00 28.99 51 ASN F N 1
ATOM 12088 C CA . ASN F 1 54 ? 51.549 -35.621 31.511 1.00 28.56 51 ASN F CA 1
ATOM 12089 C C . ASN F 1 54 ? 50.559 -34.654 30.865 1.00 28.42 51 ASN F C 1
ATOM 12090 O O . ASN F 1 54 ? 50.961 -33.661 30.252 1.00 28.79 51 ASN F O 1
ATOM 12095 N N . GLN F 1 55 ? 49.270 -34.974 31.002 1.00 28.12 52 GLN F N 1
ATOM 12096 C CA . GLN F 1 55 ? 48.173 -34.238 30.382 1.00 27.95 52 GLN F CA 1
ATOM 12097 C C . GLN F 1 55 ? 47.142 -33.773 31.406 1.00 27.79 52 GLN F C 1
ATOM 12098 O O . GLN F 1 55 ? 46.878 -34.470 32.392 1.00 27.82 52 GLN F O 1
ATOM 12104 N N . ALA F 1 56 ? 46.554 -32.605 31.155 1.00 27.88 53 ALA F N 1
ATOM 12105 C CA . ALA F 1 56 ? 45.326 -32.170 31.827 1.00 28.10 53 ALA F CA 1
ATOM 12106 C C . ALA F 1 56 ? 44.240 -32.000 30.778 1.00 28.29 53 ALA F C 1
ATOM 12107 O O . ALA F 1 56 ? 44.319 -31.094 29.938 1.00 28.54 53 ALA F O 1
ATOM 12109 N N . LEU F 1 57 ? 43.225 -32.862 30.844 1.00 28.70 54 LEU F N 1
ATOM 12110 C CA . LEU F 1 57 ? 42.210 -32.998 29.803 1.00 28.76 54 LEU F CA 1
ATOM 12111 C C . LEU F 1 57 ? 40.828 -32.697 30.346 1.00 28.86 54 LEU F C 1
ATOM 12112 O O . LEU F 1 57 ? 40.479 -33.149 31.430 1.00 29.40 54 LEU F O 1
ATOM 12117 N N . THR F 1 58 ? 40.024 -31.977 29.574 1.00 29.33 55 THR F N 1
ATOM 12118 C CA . THR F 1 58 ? 38.639 -31.679 29.960 1.00 29.39 55 THR F CA 1
ATOM 12119 C C . THR F 1 58 ? 37.696 -32.865 29.830 1.00 29.84 55 THR F C 1
ATOM 12120 O O . THR F 1 58 ? 37.887 -33.740 28.980 1.00 30.27 55 THR F O 1
ATOM 12124 N N . PHE F 1 59 ? 36.671 -32.887 30.679 1.00 29.85 56 PHE F N 1
ATOM 12125 C CA . PHE F 1 59 ? 35.506 -33.724 30.444 1.00 29.77 56 PHE F CA 1
ATOM 12126 C C . PHE F 1 59 ? 34.177 -33.029 30.779 1.00 30.33 56 PHE F C 1
ATOM 12127 O O . PHE F 1 59 ? 34.031 -32.357 31.806 1.00 30.17 56 PHE F O 1
ATOM 12135 N N . THR F 1 60 ? 33.239 -33.160 29.845 1.00 30.64 57 THR F N 1
ATOM 12136 C CA . THR F 1 60 ? 31.829 -32.845 30.045 1.00 31.05 57 THR F CA 1
ATOM 12137 C C . THR F 1 60 ? 31.235 -33.599 31.231 1.00 31.56 57 THR F C 1
ATOM 12138 O O . THR F 1 60 ? 31.904 -34.432 31.864 1.00 32.09 57 THR F O 1
ATOM 12142 N N . SER F 1 61 ? 29.970 -33.307 31.517 1.00 31.66 58 SER F N 1
ATOM 12143 C CA . SER F 1 61 ? 29.223 -34.024 32.542 1.00 31.70 58 SER F CA 1
ATOM 12144 C C . SER F 1 61 ? 28.927 -35.465 32.142 1.00 31.65 58 SER F C 1
ATOM 12145 O O . SER F 1 61 ? 28.855 -36.352 32.999 1.00 31.86 58 SER F O 1
ATOM 12148 N N . GLN F 1 62 ? 28.737 -35.693 30.845 1.00 31.69 59 GLN F N 1
ATOM 12149 C CA . GLN F 1 62 ? 28.490 -37.039 30.324 1.00 31.58 59 GLN F CA 1
ATOM 12150 C C . GLN F 1 62 ? 29.633 -38.002 30.576 1.00 31.26 59 GLN F C 1
ATOM 12151 O O . GLN F 1 62 ? 29.400 -39.158 30.943 1.00 31.29 59 GLN F O 1
ATOM 12157 N N . GLN F 1 63 ? 30.860 -37.531 30.356 1.00 30.96 60 GLN F N 1
ATOM 12158 C CA . GLN F 1 63 ? 32.040 -38.340 30.613 1.00 30.83 60 GLN F CA 1
ATOM 12159 C C . GLN F 1 63 ? 32.106 -38.679 32.106 1.00 31.08 60 GLN F C 1
ATOM 12160 O O . GLN F 1 63 ? 32.327 -39.837 32.467 1.00 31.54 60 GLN F O 1
ATOM 12166 N N . ALA F 1 64 ? 31.861 -37.679 32.958 1.00 31.02 61 ALA F N 1
ATOM 12167 C CA . ALA F 1 64 ? 31.776 -37.880 34.407 1.00 30.90 61 ALA F CA 1
ATOM 12168 C C . ALA F 1 64 ? 30.801 -38.994 34.788 1.00 30.87 61 ALA F C 1
ATOM 12169 O O . ALA F 1 64 ? 31.150 -39.855 35.601 1.00 30.99 61 ALA F O 1
ATOM 12171 N N . TYR F 1 65 ? 29.591 -38.957 34.217 1.00 31.15 62 TYR F N 1
ATOM 12172 C CA . TYR F 1 65 ? 28.542 -39.971 34.467 1.00 31.25 62 TYR F CA 1
ATOM 12173 C C . TYR F 1 65 ? 28.999 -41.374 34.089 1.00 31.61 62 TYR F C 1
ATOM 12174 O O . TYR F 1 65 ? 28.725 -42.348 34.792 1.00 31.78 62 TYR F O 1
ATOM 12183 N N . GLN F 1 66 ? 29.652 -41.471 32.937 1.00 31.93 63 GLN F N 1
ATOM 12184 C CA . GLN F 1 66 ? 30.207 -42.737 32.472 1.00 32.08 63 GLN F CA 1
ATOM 12185 C C . GLN F 1 66 ? 31.386 -43.132 33.364 1.00 32.20 63 GLN F C 1
ATOM 12186 O O . GLN F 1 66 ? 31.469 -44.275 33.812 1.00 32.66 63 GLN F O 1
ATOM 12192 N N . LEU F 1 67 ? 32.260 -42.167 33.652 1.00 32.46 64 LEU F N 1
ATOM 12193 C CA . LEU F 1 67 ? 33.410 -42.360 34.551 1.00 32.19 64 LEU F CA 1
ATOM 12194 C C . LEU F 1 67 ? 32.999 -42.822 35.950 1.00 32.57 64 LEU F C 1
ATOM 12195 O O . LEU F 1 67 ? 33.750 -43.546 36.616 1.00 32.86 64 LEU F O 1
ATOM 12200 N N . ALA F 1 68 ? 31.819 -42.385 36.393 1.00 33.07 65 ALA F N 1
ATOM 12201 C CA . ALA F 1 68 ? 31.248 -42.794 37.676 1.00 33.50 65 ALA F CA 1
ATOM 12202 C C . ALA F 1 68 ? 30.713 -44.218 37.595 1.00 34.23 65 ALA F C 1
ATOM 12203 O O . ALA F 1 68 ? 30.789 -44.970 38.569 1.00 34.13 65 ALA F O 1
ATOM 12205 N N . ASP F 1 69 ? 30.166 -44.575 36.432 1.00 34.84 66 ASP F N 1
ATOM 12206 C CA . ASP F 1 69 ? 29.623 -45.922 36.197 1.00 35.48 66 ASP F CA 1
ATOM 12207 C C . ASP F 1 69 ? 30.746 -46.917 35.916 1.00 35.77 66 ASP F C 1
ATOM 12208 O O . ASP F 1 69 ? 30.613 -48.106 36.204 1.00 36.25 66 ASP F O 1
ATOM 12213 N N . ALA F 1 70 ? 31.849 -46.433 35.355 1.00 36.17 67 ALA F N 1
ATOM 12214 C CA . ALA F 1 70 ? 33.043 -47.254 35.164 1.00 36.36 67 ALA F CA 1
ATOM 12215 C C . ALA F 1 70 ? 33.647 -47.638 36.514 1.00 36.72 67 ALA F C 1
ATOM 12216 O O . ALA F 1 70 ? 33.719 -48.825 36.867 1.00 36.70 67 ALA F O 1
ATOM 12218 N N . LEU F 1 71 ? 34.066 -46.624 37.269 1.00 36.78 68 LEU F N 1
ATOM 12219 C CA . LEU F 1 71 ? 34.719 -46.833 38.564 1.00 36.96 68 LEU F CA 1
ATOM 12220 C C . LEU F 1 71 ? 33.800 -47.409 39.646 1.00 37.19 68 LEU F C 1
ATOM 12221 O O . LEU F 1 71 ? 34.270 -47.748 40.736 1.00 37.72 68 LEU F O 1
ATOM 12226 N N . LYS F 1 72 ? 32.501 -47.508 39.362 1.00 37.45 69 LYS F N 1
ATOM 12227 C CA . LYS F 1 72 ? 31.591 -48.264 40.227 1.00 37.41 69 LYS F CA 1
ATOM 12228 C C . LYS F 1 72 ? 32.105 -49.691 40.402 1.00 37.54 69 LYS F C 1
ATOM 12229 O O . LYS F 1 72 ? 32.624 -50.301 39.457 1.00 37.77 69 LYS F O 1
ATOM 12235 N N . GLY F 1 73 ? 31.983 -50.202 41.623 1.00 37.47 70 GLY F N 1
ATOM 12236 C CA . GLY F 1 73 ? 32.507 -51.521 41.972 1.00 37.30 70 GLY F CA 1
ATOM 12237 C C . GLY F 1 73 ? 34.019 -51.626 41.878 1.00 37.10 70 GLY F C 1
ATOM 12238 O O . GLY F 1 73 ? 34.567 -52.732 41.921 1.00 37.35 70 GLY F O 1
ATOM 12239 N N . ILE F 1 74 ? 34.689 -50.478 41.728 1.00 36.58 71 ILE F N 1
ATOM 12240 C CA . ILE F 1 74 ? 36.150 -50.401 41.678 1.00 36.06 71 ILE F CA 1
ATOM 12241 C C . ILE F 1 74 ? 36.647 -49.392 42.717 1.00 35.57 71 ILE F C 1
ATOM 12242 O O . ILE F 1 74 ? 37.642 -49.639 43.393 1.00 35.79 71 ILE F O 1
ATOM 12247 N N . ASP F 1 75 ? 35.959 -48.253 42.826 1.00 34.89 72 ASP F N 1
ATOM 12248 C CA . ASP F 1 75 ? 36.236 -47.272 43.880 1.00 34.29 72 ASP F CA 1
ATOM 12249 C C . ASP F 1 75 ? 34.971 -46.494 44.265 1.00 33.76 72 ASP F C 1
ATOM 12250 O O . ASP F 1 75 ? 34.470 -45.661 43.503 1.00 33.88 72 ASP F O 1
ATOM 12255 N N . ALA F 1 76 ? 34.462 -46.766 45.462 1.00 32.87 73 ALA F N 1
ATOM 12256 C CA . ALA F 1 76 ? 33.250 -46.117 45.948 1.00 32.26 73 ALA F CA 1
ATOM 12257 C C . ALA F 1 76 ? 33.449 -44.615 46.095 1.00 31.85 73 ALA F C 1
ATOM 12258 O O . ALA F 1 76 ? 32.525 -43.842 45.823 1.00 31.16 73 ALA F O 1
ATOM 12260 N N . ALA F 1 77 ? 34.661 -44.227 46.511 1.00 31.16 74 ALA F N 1
ATOM 12261 C CA . ALA F 1 77 ? 34.989 -42.846 46.873 1.00 30.99 74 ALA F CA 1
ATOM 12262 C C . ALA F 1 77 ? 35.077 -41.906 45.666 1.00 30.64 74 ALA F C 1
ATOM 12263 O O . ALA F 1 77 ? 34.595 -40.765 45.726 1.00 31.07 74 ALA F O 1
ATOM 12265 N N . GLN F 1 78 ? 35.699 -42.373 44.586 1.00 30.12 75 GLN F N 1
ATOM 12266 C CA . GLN F 1 78 ? 35.719 -41.614 43.336 1.00 29.54 75 GLN F CA 1
ATOM 12267 C C . GLN F 1 78 ? 34.324 -41.645 42.719 1.00 29.68 75 GLN F C 1
ATOM 12268 O O . GLN F 1 78 ? 33.705 -40.598 42.506 1.00 29.39 75 GLN F O 1
ATOM 12274 N N . SER F 1 79 ? 33.818 -42.844 42.437 1.00 29.53 76 SER F N 1
ATOM 12275 C CA . SER F 1 79 ? 32.505 -42.982 41.790 1.00 29.65 76 SER F CA 1
ATOM 12276 C C . SER F 1 79 ? 31.456 -42.021 42.346 1.00 29.67 76 SER F C 1
ATOM 12277 O O . SER F 1 79 ? 30.705 -41.405 41.580 1.00 30.13 76 SER F O 1
ATOM 12280 N N . ALA F 1 80 ? 31.408 -41.896 43.675 1.00 29.73 77 ALA F N 1
ATOM 12281 C CA . ALA F 1 80 ? 30.517 -40.944 44.329 1.00 29.36 77 ALA F CA 1
ATOM 12282 C C . ALA F 1 80 ? 30.794 -39.500 43.887 1.00 29.06 77 ALA F C 1
ATOM 12283 O O . ALA F 1 80 ? 29.855 -38.764 43.572 1.00 29.54 77 ALA F O 1
ATOM 12285 N N . LEU F 1 81 ? 32.068 -39.110 43.851 1.00 28.75 78 LEU F N 1
ATOM 12286 C CA . LEU F 1 81 ? 32.462 -37.728 43.523 1.00 28.20 78 LEU F CA 1
ATOM 12287 C C . LEU F 1 81 ? 32.090 -37.365 42.089 1.00 28.57 78 LEU F C 1
ATOM 12288 O O . LEU F 1 81 ? 31.485 -36.322 41.846 1.00 28.62 78 LEU F O 1
ATOM 12293 N N . LEU F 1 82 ? 32.456 -38.231 41.145 1.00 28.95 79 LEU F N 1
ATOM 12294 C CA . LEU F 1 82 ? 32.142 -38.010 39.733 1.00 29.10 79 LEU F CA 1
ATOM 12295 C C . LEU F 1 82 ? 30.631 -37.832 39.505 1.00 29.74 79 LEU F C 1
ATOM 12296 O O . LEU F 1 82 ? 30.226 -37.082 38.606 1.00 29.74 79 LEU F O 1
ATOM 12301 N N . SER F 1 83 ? 29.805 -38.509 40.317 1.00 30.14 80 SER F N 1
ATOM 12302 C CA . SER F 1 83 ? 28.344 -38.333 40.269 1.00 30.42 80 SER F CA 1
ATOM 12303 C C . SER F 1 83 ? 27.924 -36.956 40.781 1.00 30.41 80 SER F C 1
ATOM 12304 O O . SER F 1 83 ? 26.860 -36.449 40.411 1.00 30.43 80 SER F O 1
ATOM 12307 N N . ARG F 1 84 ? 28.739 -36.371 41.660 1.00 30.61 81 ARG F N 1
ATOM 12308 C CA . ARG F 1 84 ? 28.533 -34.997 42.103 1.00 30.50 81 ARG F CA 1
ATOM 12309 C C . ARG F 1 84 ? 29.119 -34.024 41.080 1.00 30.46 81 ARG F C 1
ATOM 12310 O O . ARG F 1 84 ? 28.511 -32.986 40.803 1.00 30.77 81 ARG F O 1
ATOM 12318 N N . LEU F 1 85 ? 30.283 -34.367 40.516 1.00 30.26 82 LEU F N 1
ATOM 12319 C CA . LEU F 1 85 ? 30.972 -33.500 39.543 1.00 30.14 82 LEU F CA 1
ATOM 12320 C C . LEU F 1 85 ? 30.158 -33.304 38.267 1.00 30.60 82 LEU F C 1
ATOM 12321 O O . LEU F 1 85 ? 30.196 -32.230 37.654 1.00 30.33 82 LEU F O 1
ATOM 12326 N N . ALA F 1 86 ? 29.445 -34.357 37.870 1.00 31.02 83 ALA F N 1
ATOM 12327 C CA . ALA F 1 86 ? 28.579 -34.337 36.698 1.00 31.43 83 ALA F CA 1
ATOM 12328 C C . ALA F 1 86 ? 27.353 -33.433 36.901 1.00 32.00 83 ALA F C 1
ATOM 12329 O O . ALA F 1 86 ? 26.776 -32.947 35.938 1.00 31.74 83 ALA F O 1
ATOM 12331 N N . GLU F 1 87 ? 26.970 -33.198 38.156 1.00 32.95 84 GLU F N 1
ATOM 12332 C CA . GLU F 1 87 ? 25.868 -32.287 38.473 1.00 33.42 84 GLU F CA 1
ATOM 12333 C C . GLU F 1 87 ? 26.330 -30.843 38.645 1.00 33.59 84 GLU F C 1
ATOM 12334 O O . GLU F 1 87 ? 25.622 -30.035 39.254 1.00 34.07 84 GLU F O 1
ATOM 12340 N N . SER F 1 88 ? 27.507 -30.514 38.119 1.00 33.53 85 SER F N 1
ATOM 12341 C CA . SER F 1 88 ? 28.044 -29.164 38.241 1.00 33.32 85 SER F CA 1
ATOM 12342 C C . SER F 1 88 ? 27.685 -28.314 37.036 1.00 33.32 85 SER F C 1
ATOM 12343 O O . SER F 1 88 ? 27.354 -28.824 35.966 1.00 33.46 85 SER F O 1
ATOM 12346 N N . GLN F 1 89 ? 27.762 -27.006 37.243 1.00 33.22 86 GLN F N 1
ATOM 12347 C CA . GLN F 1 89 ? 27.653 -26.017 36.186 1.00 32.95 86 GLN F CA 1
ATOM 12348 C C . GLN F 1 89 ? 29.065 -25.591 35.764 1.00 32.24 86 GLN F C 1
ATOM 12349 O O . GLN F 1 89 ? 29.269 -25.128 34.639 1.00 32.17 86 GLN F O 1
ATOM 12355 N N . LYS F 1 90 ? 30.036 -25.776 36.665 1.00 31.23 87 LYS F N 1
ATOM 12356 C CA . LYS F 1 90 ? 31.408 -25.300 36.473 1.00 30.27 87 LYS F CA 1
ATOM 12357 C C . LYS F 1 90 ? 32.267 -26.320 35.731 1.00 29.71 87 LYS F C 1
ATOM 12358 O O . LYS F 1 90 ? 32.068 -27.535 35.874 1.00 30.27 87 LYS F O 1
ATOM 12364 N N . PRO F 1 91 ? 33.250 -25.830 34.961 1.00 28.61 88 PRO F N 1
ATOM 12365 C CA . PRO F 1 91 ? 34.027 -26.681 34.073 1.00 28.08 88 PRO F CA 1
ATOM 12366 C C . PRO F 1 91 ? 34.860 -27.719 34.810 1.00 27.74 88 PRO F C 1
ATOM 12367 O O . PRO F 1 91 ? 35.592 -27.386 35.763 1.00 27.77 88 PRO F O 1
ATOM 12371 N N . LEU F 1 92 ? 34.727 -28.974 34.375 1.00 27.22 89 LEU F N 1
ATOM 12372 C CA . LEU F 1 92 ? 35.495 -30.070 34.931 1.00 26.61 89 LEU F CA 1
ATOM 12373 C C . LEU F 1 92 ? 36.722 -30.303 34.058 1.00 26.59 89 LEU F C 1
ATOM 12374 O O . LEU F 1 92 ? 36.706 -29.997 32.857 1.00 27.35 89 LEU F O 1
ATOM 12379 N N . VAL F 1 93 ? 37.789 -30.809 34.676 1.00 25.91 90 VAL F N 1
ATOM 12380 C CA . VAL F 1 93 ? 38.995 -31.252 33.977 1.00 25.51 90 VAL F CA 1
ATOM 12381 C C . VAL F 1 93 ? 39.553 -32.493 34.683 1.00 25.17 90 VAL F C 1
ATOM 12382 O O . VAL F 1 93 ? 39.226 -32.737 35.849 1.00 24.63 90 VAL F O 1
ATOM 12386 N N . ALA F 1 94 ? 40.375 -33.272 33.967 1.00 24.99 91 ALA F N 1
ATOM 12387 C CA . ALA F 1 94 ? 41.031 -34.467 34.513 1.00 24.39 91 ALA F CA 1
ATOM 12388 C C . ALA F 1 94 ? 42.529 -34.469 34.229 1.00 24.23 91 ALA F C 1
ATOM 12389 O O . ALA F 1 94 ? 42.977 -34.369 33.071 1.00 24.13 91 ALA F O 1
ATOM 12391 N N . THR F 1 95 ? 43.321 -34.568 35.28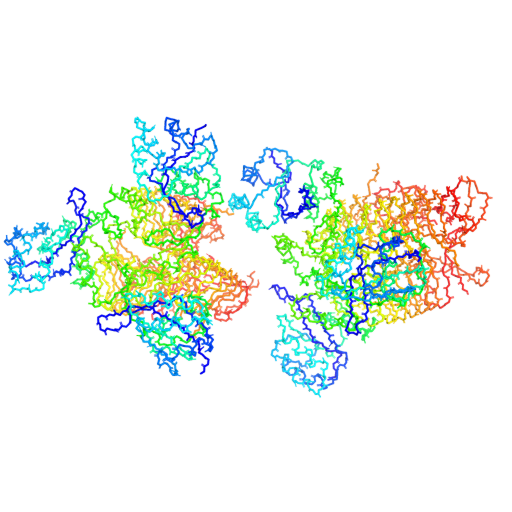7 1.00 24.56 92 THR F N 1
ATOM 12392 C CA . THR F 1 95 ? 44.764 -34.433 35.135 1.00 24.77 92 THR F CA 1
ATOM 12393 C C . THR F 1 95 ? 45.399 -35.780 35.447 1.00 25.24 92 THR F C 1
ATOM 12394 O O . THR F 1 95 ? 45.500 -36.205 36.611 1.00 24.90 92 THR F O 1
ATOM 12398 N N . LEU F 1 96 ? 45.753 -36.473 34.367 1.00 25.41 93 LEU F N 1
ATOM 12399 C CA . LEU F 1 96 ? 46.386 -37.777 34.450 1.00 25.74 93 LEU F CA 1
ATOM 12400 C C . LEU F 1 96 ? 47.872 -37.557 34.247 1.00 25.46 93 LEU F C 1
ATOM 12401 O O . LEU F 1 96 ? 48.299 -36.954 33.261 1.00 26.56 93 LEU F O 1
ATOM 12406 N N . LEU F 1 97 ? 48.671 -38.011 35.203 1.00 25.90 94 LEU F N 1
ATOM 12407 C CA . LEU F 1 97 ? 50.094 -37.695 35.213 1.00 25.68 94 LEU F CA 1
ATOM 12408 C C . LEU F 1 97 ? 50.955 -38.957 35.186 1.00 26.41 94 LEU F C 1
ATOM 12409 O O . LEU F 1 97 ? 51.436 -39.444 36.222 1.00 25.94 94 LEU F O 1
ATOM 12414 N N . ALA F 1 98 ? 51.143 -39.478 33.972 1.00 26.98 95 ALA F N 1
ATOM 12415 C CA . ALA F 1 98 ? 52.001 -40.641 33.746 1.00 27.04 95 ALA F CA 1
ATOM 12416 C C . ALA F 1 98 ? 53.290 -40.523 34.534 1.00 26.99 95 ALA F C 1
ATOM 12417 O O . ALA F 1 98 ? 53.768 -41.519 35.094 1.00 28.09 95 ALA F O 1
ATOM 12419 N N . GLU F 1 99 ? 53.835 -39.304 34.593 1.00 26.94 96 GLU F N 1
ATOM 12420 C CA . GLU F 1 99 ? 55.125 -39.041 35.240 1.00 26.45 96 GLU F CA 1
ATOM 12421 C C . GLU F 1 99 ? 55.082 -37.805 36.137 1.00 26.31 96 GLU F C 1
ATOM 12422 O O . GLU F 1 99 ? 54.184 -36.975 36.011 1.00 27.01 96 GLU F O 1
ATOM 12428 N N . ASP F 1 100 ? 56.085 -37.700 37.010 1.00 25.95 97 ASP F N 1
ATOM 12429 C CA . ASP F 1 100 ? 56.316 -36.531 37.866 1.00 25.25 97 ASP F CA 1
ATOM 12430 C C . ASP F 1 100 ? 57.548 -35.758 37.395 1.00 25.03 97 ASP F C 1
ATOM 12431 O O . ASP F 1 100 ? 58.687 -36.097 37.759 1.00 25.30 97 ASP F O 1
ATOM 12436 N N . ALA F 1 101 ? 57.307 -34.712 36.601 1.00 24.15 98 ALA F N 1
ATOM 12437 C CA . ALA F 1 101 ? 58.362 -33.891 35.994 1.00 23.61 98 ALA F CA 1
ATOM 12438 C C . ALA F 1 101 ? 58.057 -32.408 36.217 1.00 22.89 98 ALA F C 1
ATOM 12439 O O . ALA F 1 101 ? 57.133 -32.069 36.968 1.00 23.00 98 ALA F O 1
ATOM 12441 N N . ALA F 1 102 ? 58.826 -31.522 35.583 1.00 22.72 99 ALA F N 1
ATOM 12442 C CA . ALA F 1 102 ? 58.533 -30.086 35.666 1.00 22.57 99 ALA F CA 1
ATOM 12443 C C . ALA F 1 102 ? 57.159 -29.873 35.056 1.00 22.29 99 ALA F C 1
ATOM 12444 O O . ALA F 1 102 ? 56.908 -30.344 33.944 1.00 23.06 99 ALA F O 1
ATOM 12446 N N . PRO F 1 103 ? 56.253 -29.194 35.783 1.00 21.64 100 PRO F N 1
ATOM 12447 C CA . PRO F 1 103 ? 54.871 -29.074 35.326 1.00 21.84 100 PRO F CA 1
ATOM 12448 C C . PRO F 1 103 ? 54.715 -28.175 34.110 1.00 21.64 100 PRO F C 1
ATOM 12449 O O . PRO F 1 103 ? 55.579 -27.336 33.849 1.00 22.24 100 PRO F O 1
ATOM 12453 N N . SER F 1 104 ? 53.613 -28.351 33.391 1.00 22.44 101 SER F N 1
ATOM 12454 C CA . SER F 1 104 ? 53.427 -27.759 32.051 1.00 22.74 101 SER F CA 1
ATOM 12455 C C . SER F 1 104 ? 52.063 -27.095 31.763 1.00 22.98 101 SER F C 1
ATOM 12456 O O . SER F 1 104 ? 51.894 -26.502 30.690 1.00 22.29 101 SER F O 1
ATOM 12459 N N . SER F 1 105 ? 51.100 -27.206 32.688 1.00 23.15 102 SER F N 1
ATOM 12460 C CA . SER F 1 105 ? 49.776 -26.576 32.562 1.00 23.43 102 SER F CA 1
ATOM 12461 C C . SER F 1 105 ? 49.244 -26.134 33.929 1.00 23.63 102 SER F C 1
ATOM 12462 O O . SER F 1 105 ? 49.899 -26.366 34.965 1.00 23.30 102 SER F O 1
ATOM 12465 N N . THR F 1 106 ? 48.058 -25.523 33.919 1.00 23.67 103 THR F N 1
ATOM 12466 C CA . THR F 1 106 ? 47.467 -24.960 35.141 1.00 23.77 103 THR F CA 1
ATOM 12467 C C . THR F 1 106 ? 46.868 -26.038 36.027 1.00 23.78 103 THR F C 1
ATOM 12468 O O . THR F 1 106 ? 47.097 -26.027 37.223 1.00 24.77 103 THR F O 1
ATOM 12472 N N . ALA F 1 107 ? 46.091 -26.953 35.448 1.00 24.01 104 ALA F N 1
ATOM 12473 C CA . ALA F 1 107 ? 45.580 -28.105 36.195 1.00 23.55 104 ALA F CA 1
ATOM 12474 C C . ALA F 1 107 ? 46.718 -28.801 36.949 1.00 23.29 104 ALA F C 1
ATOM 12475 O O . ALA F 1 107 ? 46.622 -29.055 38.155 1.00 23.63 104 ALA F O 1
ATOM 12477 N N . GLU F 1 108 ? 47.803 -29.076 36.232 1.00 22.99 105 GLU F N 1
ATOM 12478 C CA . GLU F 1 108 ? 48.956 -29.797 36.771 1.00 22.42 105 GLU F CA 1
ATOM 12479 C C . GLU F 1 108 ? 49.672 -29.062 37.892 1.00 21.97 105 GLU F C 1
ATOM 12480 O O . GLU F 1 108 ? 50.031 -29.686 38.886 1.00 22.08 105 GLU F O 1
ATOM 12486 N N . ALA F 1 109 ? 49.915 -27.760 37.719 1.00 21.22 106 ALA F N 1
ATOM 12487 C CA . ALA F 1 109 ? 50.560 -26.953 38.764 1.00 20.94 106 ALA F CA 1
ATOM 12488 C C . ALA F 1 109 ? 49.770 -27.033 40.079 1.00 20.61 106 ALA F C 1
ATOM 12489 O O . ALA F 1 109 ? 50.363 -27.198 41.143 1.00 20.53 106 ALA F O 1
ATOM 12491 N N . TYR F 1 110 ? 48.448 -26.908 39.974 1.00 20.39 107 TYR F N 1
ATOM 12492 C CA . TYR F 1 110 ? 47.531 -27.030 41.114 1.00 20.62 107 TYR F CA 1
ATOM 12493 C C . TYR F 1 110 ? 47.486 -28.444 41.698 1.00 20.85 107 TYR F C 1
ATOM 12494 O O . TYR F 1 110 ? 47.445 -28.601 42.919 1.00 21.71 107 TYR F O 1
ATOM 12503 N N . LEU F 1 111 ? 47.496 -29.466 40.845 1.00 20.76 108 LEU F N 1
ATOM 12504 C CA . LEU F 1 111 ? 47.451 -30.847 41.323 1.00 20.84 108 LEU F CA 1
ATOM 12505 C C . LEU F 1 111 ? 48.610 -31.123 42.236 1.00 21.24 108 LEU F C 1
ATOM 12506 O O . LEU F 1 111 ? 48.440 -31.691 43.321 1.00 21.82 108 LEU F O 1
ATOM 12511 N N . LYS F 1 112 ? 49.790 -30.696 41.810 1.00 21.16 109 LYS F N 1
ATOM 12512 C CA . LYS F 1 112 ? 50.972 -30.887 42.618 1.00 21.38 109 LYS F CA 1
ATOM 12513 C C . LYS F 1 112 ? 50.875 -30.110 43.919 1.00 21.07 109 LYS F C 1
ATOM 12514 O O . LYS F 1 112 ? 51.288 -30.627 44.948 1.00 21.67 109 LYS F O 1
ATOM 12520 N N . LEU F 1 113 ? 50.314 -28.896 43.889 1.00 20.97 110 LEU F N 1
ATOM 12521 C CA . LEU F 1 113 ? 50.071 -28.152 45.130 1.00 20.11 110 LEU F CA 1
ATOM 12522 C C . LEU F 1 113 ? 49.143 -28.933 46.073 1.00 19.83 110 LEU F C 1
ATOM 12523 O O . LEU F 1 113 ? 49.378 -28.968 47.281 1.00 19.49 110 LEU F O 1
ATOM 12528 N N . HIS F 1 114 ? 48.081 -29.509 45.515 1.00 20.22 111 HIS F N 1
ATOM 12529 C CA . HIS F 1 114 ? 47.163 -30.385 46.266 1.00 20.41 111 HIS F CA 1
ATOM 12530 C C . HIS F 1 114 ? 47.878 -31.589 46.825 1.00 20.59 111 HIS F C 1
ATOM 12531 O O . HIS F 1 114 ? 47.790 -31.858 48.030 1.00 20.54 111 HIS F O 1
ATOM 12538 N N . LEU F 1 115 ? 48.548 -32.342 45.940 1.00 20.95 112 LEU F N 1
ATOM 12539 C CA . LEU F 1 115 ? 49.283 -33.537 46.369 1.00 20.79 112 LEU F CA 1
ATOM 12540 C C . LEU F 1 115 ? 50.049 -33.228 47.647 1.00 20.98 112 LEU F C 1
ATOM 12541 O O . LEU F 1 115 ? 50.016 -34.024 48.590 1.00 21.24 112 LEU F O 1
ATOM 12546 N N . LEU F 1 116 ? 50.690 -32.050 47.685 1.00 21.14 113 LEU F N 1
ATOM 12547 C CA . LEU F 1 116 ? 51.413 -31.543 48.857 1.00 20.74 113 LEU F CA 1
ATOM 12548 C C . LEU F 1 116 ? 50.527 -31.186 50.068 1.00 20.81 113 LEU F C 1
ATOM 12549 O O . LEU F 1 116 ? 50.840 -31.556 51.218 1.00 20.90 113 LEU F O 1
ATOM 12554 N N . SER F 1 117 ? 49.459 -30.431 49.832 1.00 20.46 114 SER F N 1
ATOM 12555 C CA . SER F 1 117 ? 48.638 -29.908 50.939 1.00 20.23 114 SER F CA 1
ATOM 12556 C C . SER F 1 117 ? 47.695 -30.969 51.506 1.00 20.37 114 SER F C 1
ATOM 12557 O O . SER F 1 117 ? 47.156 -30.815 52.606 1.00 20.94 114 SER F O 1
ATOM 12560 N N . HIS F 1 118 ? 47.524 -32.049 50.749 1.00 21.04 115 HIS F N 1
ATOM 12561 C CA . HIS F 1 118 ? 46.807 -33.233 51.217 1.00 21.20 115 HIS F CA 1
ATOM 12562 C C . HIS F 1 118 ? 47.736 -34.176 52.004 1.00 21.70 115 HIS F C 1
ATOM 12563 O O . HIS F 1 118 ? 47.277 -35.186 52.540 1.00 22.33 115 HIS F O 1
ATOM 12570 N N . ARG F 1 119 ? 49.025 -33.837 52.066 1.00 21.89 116 ARG F N 1
ATOM 12571 C CA . ARG F 1 119 ? 50.069 -34.621 52.740 1.00 22.58 116 ARG F CA 1
ATOM 12572 C C . ARG F 1 119 ? 50.306 -35.971 52.093 1.00 22.88 116 ARG F C 1
ATOM 12573 O O . ARG F 1 119 ? 50.557 -36.959 52.796 1.00 23.27 116 ARG F O 1
ATOM 12581 N N . LEU F 1 120 ? 50.206 -36.039 50.765 1.00 22.86 117 LEU F N 1
ATOM 12582 C CA . LEU F 1 120 ? 50.463 -37.305 50.077 1.00 22.81 117 LEU F CA 1
ATOM 12583 C C . LEU F 1 120 ? 51.931 -37.403 49.681 1.00 23.25 117 LEU F C 1
ATOM 12584 O O . LEU F 1 120 ? 52.451 -38.499 49.515 1.00 23.10 117 LEU F O 1
ATOM 12589 N N . VAL F 1 121 ? 52.582 -36.250 49.520 1.00 23.87 118 VAL F N 1
ATOM 12590 C CA . VAL F 1 121 ? 54.015 -36.151 49.266 1.00 24.33 118 VAL F CA 1
ATOM 12591 C C . VAL F 1 121 ? 54.606 -35.042 50.130 1.00 24.89 118 VAL F C 1
ATOM 12592 O O . VAL F 1 121 ? 53.899 -34.137 50.557 1.00 25.83 118 VAL F O 1
ATOM 12596 N N . LYS F 1 122 ? 55.903 -35.128 50.389 1.00 25.44 119 LYS F N 1
ATOM 12597 C CA . LYS F 1 122 ? 56.607 -34.159 51.223 1.00 25.83 119 LYS F CA 1
ATOM 12598 C C . LYS F 1 122 ? 57.280 -33.083 50.369 1.00 25.73 119 LYS F C 1
ATOM 12599 O O . LYS F 1 122 ? 57.465 -33.276 49.161 1.00 25.76 119 LYS F O 1
ATOM 12605 N N . PRO F 1 123 ? 57.617 -31.930 50.981 1.00 25.82 120 PRO F N 1
ATOM 12606 C CA . PRO F 1 123 ? 58.364 -30.921 50.234 1.00 26.20 120 PRO F CA 1
ATOM 12607 C C . PRO F 1 123 ? 59.693 -31.468 49.710 1.00 26.52 120 PRO F C 1
ATOM 12608 O O . PRO F 1 123 ? 60.337 -32.295 50.384 1.00 26.70 120 PRO F O 1
ATOM 12612 N N . HIS F 1 124 ? 60.065 -31.025 48.504 1.00 26.82 121 HIS F N 1
ATOM 12613 C CA . HIS F 1 124 ? 61.235 -31.523 47.753 1.00 26.70 121 HIS F CA 1
ATOM 12614 C C . HIS F 1 124 ? 61.081 -32.943 47.202 1.00 26.49 121 HIS F C 1
ATOM 12615 O O . HIS F 1 124 ? 62.035 -33.493 46.660 1.00 26.52 121 HIS F O 1
ATOM 12622 N N . ALA F 1 125 ? 59.886 -33.526 47.319 1.00 26.15 122 ALA F N 1
ATOM 12623 C CA . ALA F 1 125 ? 59.619 -34.888 46.832 1.00 25.83 122 ALA F CA 1
ATOM 12624 C C . ALA F 1 125 ? 58.917 -34.894 45.482 1.00 25.43 122 ALA F C 1
ATOM 12625 O O . ALA F 1 125 ? 58.993 -35.890 44.751 1.00 25.25 122 ALA F O 1
ATOM 12627 N N . VAL F 1 126 ? 58.231 -33.799 45.153 1.00 25.05 123 VAL F N 1
ATOM 12628 C CA . VAL F 1 126 ? 57.601 -33.635 43.833 1.00 24.28 123 VAL F CA 1
ATOM 12629 C C . VAL F 1 126 ? 58.312 -32.507 43.042 1.00 24.32 123 VAL F C 1
ATOM 12630 O O . VAL F 1 126 ? 58.837 -31.560 43.628 1.00 24.12 123 VAL F O 1
ATOM 12634 N N . ASN F 1 127 ? 58.381 -32.654 41.720 1.00 24.21 124 ASN F N 1
ATOM 12635 C CA . ASN F 1 127 ? 59.054 -31.671 40.852 1.00 24.01 124 ASN F CA 1
ATOM 12636 C C . ASN F 1 127 ? 58.065 -30.567 40.443 1.00 23.60 124 ASN F C 1
ATOM 12637 O O . ASN F 1 127 ? 56.999 -30.845 39.895 1.00 24.01 124 ASN F O 1
ATOM 12642 N N . LEU F 1 128 ? 58.453 -29.324 40.714 1.00 24.14 125 LEU F N 1
ATOM 12643 C CA . LEU F 1 128 ? 57.608 -28.132 40.531 1.00 23.52 125 LEU F CA 1
ATOM 12644 C C . LEU F 1 128 ? 58.253 -27.061 39.638 1.00 23.90 125 LEU F C 1
ATOM 12645 O O . LEU F 1 128 ? 57.631 -26.027 39.369 1.00 24.08 125 LEU F O 1
ATOM 12650 N N . SER F 1 129 ? 59.496 -27.286 39.204 1.00 23.85 126 SER F N 1
ATOM 12651 C CA . SER F 1 129 ? 60.236 -26.324 38.364 1.00 23.86 126 SER F CA 1
ATOM 12652 C C . SER F 1 129 ? 59.373 -25.652 37.281 1.00 23.81 126 SER F C 1
ATOM 12653 O O . SER F 1 129 ? 58.689 -26.325 36.519 1.00 24.15 126 SER F O 1
ATOM 12656 N N . GLY F 1 130 ? 59.399 -24.319 37.239 1.00 24.18 127 GLY F N 1
ATOM 12657 C CA . GLY F 1 130 ? 58.620 -23.538 36.264 1.00 24.17 127 GLY F CA 1
ATOM 12658 C C . GLY F 1 130 ? 57.132 -23.406 36.575 1.00 24.36 127 GLY F C 1
ATOM 12659 O O . GLY F 1 130 ? 56.309 -23.261 35.666 1.00 23.53 127 GLY F O 1
ATOM 12660 N N . ILE F 1 131 ? 56.780 -23.468 37.857 1.00 24.27 128 ILE F N 1
ATOM 12661 C CA . ILE F 1 131 ? 55.371 -23.453 38.271 1.00 24.67 128 ILE F CA 1
ATOM 12662 C C . ILE F 1 131 ? 54.749 -22.057 38.223 1.00 24.94 128 ILE F C 1
ATOM 12663 O O . ILE F 1 131 ? 53.552 -21.913 37.987 1.00 24.58 128 ILE F O 1
ATOM 12668 N N . PHE F 1 132 ? 55.561 -21.038 38.476 1.00 25.72 129 PHE F N 1
ATOM 12669 C CA . PHE F 1 132 ? 55.047 -19.675 38.650 1.00 26.04 129 PHE F CA 1
ATOM 12670 C C . PHE F 1 132 ? 54.300 -19.156 37.425 1.00 26.28 129 PHE F C 1
ATOM 12671 O O . PHE F 1 132 ? 53.211 -18.612 37.572 1.00 26.75 129 PHE F O 1
ATOM 12679 N N . PRO F 1 133 ? 54.863 -19.335 36.207 1.00 26.67 130 PRO F N 1
ATOM 12680 C CA . PRO F 1 133 ? 54.136 -18.948 34.991 1.00 26.41 130 PRO F CA 1
ATOM 12681 C C . PRO F 1 133 ? 52.851 -19.721 34.728 1.00 26.33 130 PRO F C 1
ATOM 12682 O O . PRO F 1 133 ? 51.991 -19.251 33.985 1.00 26.73 130 PRO F O 1
ATOM 12686 N N . LEU F 1 134 ? 52.726 -20.903 35.323 1.00 26.13 131 LEU F N 1
ATOM 12687 C CA . LEU F 1 134 ? 51.513 -21.706 35.208 1.00 25.61 131 LEU F CA 1
ATOM 12688 C C . LEU F 1 134 ? 50.443 -21.315 36.236 1.00 25.09 131 LEU F C 1
ATOM 12689 O O . LEU F 1 134 ? 49.264 -21.655 36.074 1.00 25.03 131 LEU F O 1
ATOM 12694 N N . LEU F 1 135 ? 50.868 -20.620 37.290 1.00 24.66 132 LEU F N 1
ATOM 12695 C CA . LEU F 1 135 ? 49.958 -20.074 38.302 1.00 23.90 132 LEU F CA 1
ATOM 12696 C C . LEU F 1 135 ? 49.630 -18.614 37.994 1.00 23.61 132 LEU F C 1
ATOM 12697 O O . LEU F 1 135 ? 50.432 -17.733 38.307 1.00 24.20 132 LEU F O 1
ATOM 12702 N N . PRO F 1 136 ? 48.472 -18.352 37.370 1.00 23.04 133 PRO F N 1
ATOM 12703 C CA . PRO F 1 136 ? 48.136 -16.976 37.040 1.00 22.90 133 PRO F CA 1
ATOM 12704 C C . PRO F 1 136 ? 47.783 -16.129 38.259 1.00 22.47 133 PRO F C 1
ATOM 12705 O O . PRO F 1 136 ? 47.347 -16.645 39.296 1.00 21.58 133 PRO F O 1
ATOM 12709 N N . ASN F 1 137 ? 48.006 -14.831 38.124 1.00 22.85 134 ASN F N 1
ATOM 12710 C CA . ASN F 1 137 ? 47.530 -13.872 39.103 1.00 22.57 134 ASN F CA 1
ATOM 12711 C C . ASN F 1 137 ? 45.996 -13.833 39.040 1.00 22.19 134 ASN F C 1
ATOM 12712 O O . ASN F 1 137 ? 45.405 -13.792 37.946 1.00 22.88 134 ASN F O 1
ATOM 12717 N N . VAL F 1 138 ? 45.364 -13.888 40.215 1.00 21.38 135 VAL F N 1
ATOM 12718 C CA . VAL F 1 138 ? 43.915 -14.048 40.374 1.00 20.73 135 VAL F CA 1
ATOM 12719 C C . VAL F 1 138 ? 43.443 -13.226 41.584 1.00 20.47 135 VAL F C 1
ATOM 12720 O O . VAL F 1 138 ? 44.100 -13.231 42.629 1.00 20.26 135 VAL F O 1
ATOM 12724 N N . ALA F 1 139 ? 42.313 -12.536 41.454 1.00 19.88 136 ALA F N 1
ATOM 12725 C CA . ALA F 1 139 ? 41.638 -11.964 42.626 1.00 19.43 136 ALA F CA 1
ATOM 12726 C C . ALA F 1 139 ? 40.770 -13.045 43.259 1.00 19.38 136 ALA F C 1
ATOM 12727 O O . ALA F 1 139 ? 39.818 -13.528 42.642 1.00 19.87 136 ALA F O 1
ATOM 12729 N N . TRP F 1 140 ? 41.116 -13.431 44.485 1.00 19.41 137 TRP F N 1
ATOM 12730 C CA . TRP F 1 140 ? 40.336 -14.405 45.253 1.00 19.00 137 TRP F CA 1
ATOM 12731 C C . TRP F 1 140 ? 39.302 -13.687 46.081 1.00 19.20 137 TRP F C 1
ATOM 12732 O O . TRP F 1 140 ? 39.648 -12.860 46.938 1.00 19.61 137 TRP F O 1
ATOM 12743 N N . THR F 1 141 ? 38.036 -13.995 45.822 1.00 19.88 138 THR F N 1
ATOM 12744 C CA . THR F 1 141 ? 36.914 -13.279 46.421 1.00 19.78 138 THR F CA 1
ATOM 12745 C C . THR F 1 141 ? 35.946 -14.205 47.115 1.00 20.12 138 THR F C 1
ATOM 12746 O O . THR F 1 141 ? 36.061 -15.430 47.023 1.00 20.72 138 THR F O 1
ATOM 12750 N N . ASN F 1 142 ? 34.959 -13.617 47.783 1.00 20.42 139 ASN F N 1
ATOM 12751 C CA . ASN F 1 142 ? 33.924 -14.417 48.430 1.00 20.74 139 ASN F CA 1
ATOM 12752 C C . ASN F 1 142 ? 33.012 -15.126 47.463 1.00 21.41 139 ASN F C 1
ATOM 12753 O O . ASN F 1 142 ? 32.345 -16.074 47.850 1.00 21.94 139 ASN F O 1
ATOM 12758 N N . ILE F 1 143 ? 32.975 -14.703 46.202 1.00 22.32 140 ILE F N 1
ATOM 12759 C CA . ILE F 1 143 ? 32.209 -15.460 45.218 1.00 23.00 140 ILE F CA 1
ATOM 12760 C C . ILE F 1 143 ? 33.045 -16.467 44.415 1.00 23.58 140 ILE F C 1
ATOM 12761 O O . ILE F 1 143 ? 32.492 -17.149 43.539 1.00 24.50 140 ILE F O 1
ATOM 12766 N N . GLY F 1 144 ? 34.342 -16.580 44.732 1.00 23.52 141 GLY F N 1
ATOM 12767 C CA . GLY F 1 144 ? 35.274 -17.459 44.022 1.00 23.56 141 GLY F CA 1
ATOM 12768 C C . GLY F 1 144 ? 36.402 -16.682 43.357 1.00 23.50 141 GLY F C 1
ATOM 12769 O O . GLY F 1 144 ? 36.431 -15.452 43.429 1.00 23.59 141 GLY F O 1
ATOM 12770 N N . ALA F 1 145 ? 37.339 -17.392 42.727 1.00 23.13 142 ALA F N 1
ATOM 12771 C CA . ALA F 1 145 ? 38.418 -16.743 41.972 1.00 23.19 142 ALA F CA 1
ATOM 12772 C C . ALA F 1 145 ? 37.802 -15.911 40.847 1.00 23.01 142 ALA F C 1
ATOM 12773 O O . ALA F 1 145 ? 36.758 -16.258 40.307 1.00 23.75 142 ALA F O 1
ATOM 12775 N N . VAL F 1 146 ? 38.434 -14.787 40.533 1.00 23.54 143 VAL F N 1
ATOM 12776 C CA . VAL F 1 146 ? 37.877 -13.818 39.588 1.00 23.46 143 VAL F CA 1
ATOM 12777 C C . VAL F 1 146 ? 38.999 -13.271 38.751 1.00 23.76 143 VAL F C 1
ATOM 12778 O O . VAL F 1 146 ? 40.079 -12.968 39.262 1.00 23.81 143 VAL F O 1
ATOM 12782 N N . ASP F 1 147 ? 38.756 -13.151 37.454 1.00 24.47 144 ASP F N 1
ATOM 12783 C CA . ASP F 1 147 ? 39.768 -12.625 36.565 1.00 24.52 144 ASP F CA 1
ATOM 12784 C C . ASP F 1 147 ? 39.918 -11.129 36.790 1.00 24.90 144 ASP F C 1
ATOM 12785 O O . ASP F 1 147 ? 38.921 -10.414 36.883 1.00 25.19 144 ASP F O 1
ATOM 12790 N N . LEU F 1 148 ? 41.163 -10.664 36.840 1.00 25.38 145 LEU F N 1
ATOM 12791 C CA . LEU F 1 148 ? 41.458 -9.245 37.032 1.00 25.61 145 LEU F CA 1
ATOM 12792 C C . LEU F 1 148 ? 40.959 -8.350 35.895 1.00 26.10 145 LEU F C 1
ATOM 12793 O O . LEU F 1 148 ? 40.854 -7.138 36.081 1.00 26.26 145 LEU F O 1
ATOM 12798 N N . ALA F 1 149 ? 40.623 -8.929 34.741 1.00 26.24 146 ALA F N 1
ATOM 12799 C CA . ALA F 1 149 ? 40.019 -8.158 33.647 1.00 25.92 146 ALA F CA 1
ATOM 12800 C C . ALA F 1 149 ? 38.518 -8.016 33.858 1.00 25.82 146 ALA F C 1
ATOM 12801 O O . ALA F 1 149 ? 37.865 -7.214 33.194 1.00 26.02 146 ALA F O 1
ATOM 12803 N N . GLU F 1 150 ? 37.966 -8.830 34.755 1.00 24.91 147 GLU F N 1
ATOM 12804 C CA . GLU F 1 150 ? 36.541 -8.820 35.031 1.00 24.45 147 GLU F CA 1
ATOM 12805 C C . GLU F 1 150 ? 36.235 -8.172 36.390 1.00 23.64 147 GLU F C 1
ATOM 12806 O O . GLU F 1 150 ? 35.105 -7.759 36.618 1.00 24.21 147 GLU F O 1
ATOM 12812 N N . LEU F 1 151 ? 37.242 -8.038 37.255 1.00 22.80 148 LEU F N 1
ATOM 12813 C CA . LEU F 1 151 ? 37.021 -7.646 38.664 1.00 22.23 148 LEU F CA 1
ATOM 12814 C C . LEU F 1 151 ? 36.383 -6.261 38.856 1.00 21.99 148 LEU F C 1
ATOM 12815 O O . LEU F 1 151 ? 35.499 -6.097 39.694 1.00 22.17 148 LEU F O 1
ATOM 12820 N N . ALA F 1 152 ? 36.839 -5.272 38.090 1.00 21.98 149 ALA F N 1
ATOM 12821 C CA . ALA F 1 152 ? 36.378 -3.889 38.270 1.00 22.30 149 ALA F CA 1
ATOM 12822 C C . ALA F 1 152 ? 34.863 -3.752 38.115 1.00 22.68 149 ALA F C 1
ATOM 12823 O O . ALA F 1 152 ? 34.193 -3.221 39.013 1.00 22.89 149 ALA F O 1
ATOM 12825 N N . GLU F 1 153 ? 34.337 -4.247 36.996 1.00 22.84 150 GLU F N 1
ATOM 12826 C CA . GLU F 1 153 ? 32.893 -4.276 36.725 1.00 23.99 150 GLU F CA 1
ATOM 12827 C C . GLU F 1 153 ? 32.135 -5.054 37.798 1.00 23.50 150 GLU F C 1
ATOM 12828 O O . GLU F 1 153 ? 31.014 -4.702 38.115 1.00 24.68 150 GLU F O 1
ATOM 12834 N N . LEU F 1 154 ? 32.734 -6.113 38.340 1.00 23.54 151 LEU F N 1
ATOM 12835 C CA . LEU F 1 154 ? 32.063 -6.908 39.380 1.00 22.98 151 LEU F CA 1
ATOM 12836 C C . LEU F 1 154 ? 31.998 -6.150 40.700 1.00 22.86 151 LEU F C 1
ATOM 12837 O O . LEU F 1 154 ? 30.963 -6.144 41.371 1.00 22.39 151 LEU F O 1
ATOM 12842 N N . GLN F 1 155 ? 33.100 -5.499 41.056 1.00 22.81 152 GLN F N 1
ATOM 12843 C CA . GLN F 1 155 ? 33.144 -4.674 42.253 1.00 22.77 152 GLN F CA 1
ATOM 12844 C C . GLN F 1 155 ? 32.044 -3.610 42.216 1.00 23.15 152 GLN F C 1
ATOM 12845 O O . GLN F 1 155 ? 31.311 -3.441 43.190 1.00 22.23 152 GLN F O 1
ATOM 12851 N N . LEU F 1 156 ? 31.917 -2.919 41.081 1.00 23.79 153 LEU F N 1
ATOM 12852 C CA . LEU F 1 156 ? 30.919 -1.856 40.925 1.00 24.18 153 LEU F CA 1
ATOM 12853 C C . LEU F 1 156 ? 29.527 -2.424 41.147 1.00 24.34 153 LEU F C 1
ATOM 12854 O O . LEU F 1 156 ? 28.788 -1.935 41.990 1.00 24.38 153 LEU F O 1
ATOM 12859 N N . GLU F 1 157 ? 29.189 -3.474 40.407 1.00 25.17 154 GLU F N 1
ATOM 12860 C CA . GLU F 1 157 ? 27.841 -4.056 40.447 1.00 25.33 154 GLU F CA 1
ATOM 12861 C C . GLU F 1 157 ? 27.423 -4.553 41.833 1.00 25.17 154 GLU F C 1
ATOM 12862 O O . GLU F 1 157 ? 26.253 -4.435 42.217 1.00 24.74 154 GLU F O 1
ATOM 12868 N N . ALA F 1 158 ? 28.374 -5.095 42.585 1.00 25.07 155 ALA F N 1
ATOM 12869 C CA . ALA F 1 158 ? 28.123 -5.446 43.985 1.00 24.63 155 ALA F CA 1
ATOM 12870 C C . ALA F 1 158 ? 27.707 -4.188 44.756 1.00 24.23 155 ALA F C 1
ATOM 12871 O O . ALA F 1 158 ? 26.659 -4.167 45.387 1.00 23.98 155 ALA F O 1
ATOM 12873 N N . ARG F 1 159 ? 28.514 -3.138 44.653 1.00 24.10 156 ARG F N 1
ATOM 12874 C CA . ARG F 1 159 ? 28.244 -1.870 45.337 1.00 24.37 156 ARG F CA 1
ATOM 12875 C C . ARG F 1 159 ? 26.891 -1.273 44.963 1.00 24.71 156 ARG F C 1
ATOM 12876 O O . ARG F 1 159 ? 26.240 -0.657 45.800 1.00 25.15 156 ARG F O 1
ATOM 12884 N N . LEU F 1 160 ? 26.469 -1.471 43.717 1.00 25.27 157 LEU F N 1
ATOM 12885 C CA . LEU F 1 160 ? 25.155 -0.984 43.248 1.00 25.86 157 LEU F CA 1
ATOM 12886 C C . LEU F 1 160 ? 23.963 -1.657 43.908 1.00 26.06 157 LEU F C 1
ATOM 12887 O O . LEU F 1 160 ? 22.851 -1.132 43.850 1.00 26.17 157 LEU F O 1
ATOM 12892 N N . LYS F 1 161 ? 24.189 -2.829 44.502 1.00 26.70 158 LYS F N 1
ATOM 12893 C CA . LYS F 1 161 ? 23.139 -3.577 45.186 1.00 26.70 158 LYS F CA 1
ATOM 12894 C C . LYS F 1 161 ? 23.201 -3.415 46.694 1.00 26.83 158 LYS F C 1
ATOM 12895 O O . LYS F 1 161 ? 22.312 -3.882 47.402 1.00 27.17 158 LYS F O 1
ATOM 12901 N N . GLY F 1 162 ? 24.244 -2.751 47.187 1.00 26.52 159 GLY F N 1
ATOM 12902 C CA . GLY F 1 162 ? 24.500 -2.661 48.622 1.00 26.30 159 GLY F CA 1
ATOM 12903 C C . GLY F 1 162 ? 25.243 -3.878 49.150 1.00 25.96 159 GLY F C 1
ATOM 12904 O O . GLY F 1 162 ? 25.182 -4.179 50.341 1.00 26.30 159 GLY F O 1
ATOM 12905 N N . LYS F 1 163 ? 25.936 -4.578 48.254 1.00 25.58 160 LYS F N 1
ATOM 12906 C CA . LYS F 1 163 ? 26.762 -5.727 48.611 1.00 25.19 160 LYS F CA 1
ATOM 12907 C C . LYS F 1 163 ? 28.236 -5.313 48.660 1.00 23.92 160 LYS F C 1
ATOM 12908 O O . LYS F 1 163 ? 28.587 -4.172 48.333 1.00 23.99 160 LYS F O 1
ATOM 12914 N N . LEU F 1 164 ? 29.095 -6.250 49.059 1.00 22.61 161 LEU F N 1
ATOM 12915 C CA . LEU F 1 164 ? 30.545 -6.107 48.936 1.00 21.50 161 LEU F CA 1
ATOM 12916 C C . LEU F 1 164 ? 31.087 -7.348 48.242 1.00 21.01 161 LEU F C 1
ATOM 12917 O O . LEU F 1 164 ? 30.807 -8.462 48.676 1.00 20.12 161 LEU F O 1
ATOM 12922 N N . LEU F 1 165 ? 31.842 -7.153 47.160 1.00 20.65 162 LEU F N 1
ATOM 12923 C CA . LEU F 1 165 ? 32.692 -8.218 46.627 1.00 20.41 162 LEU F CA 1
ATOM 12924 C C . LEU F 1 165 ? 34.002 -8.111 47.389 1.00 20.43 162 LEU F C 1
ATOM 12925 O O . LEU F 1 165 ? 34.800 -7.199 47.145 1.00 20.60 162 LEU F O 1
ATOM 12930 N N . GLU F 1 166 ? 34.217 -9.016 48.349 1.00 20.14 163 GLU F N 1
ATOM 12931 C CA . GLU F 1 166 ? 35.429 -8.968 49.150 1.00 20.07 163 GLU F CA 1
ATOM 12932 C C . GLU F 1 166 ? 36.609 -9.566 48.416 1.00 19.82 163 GLU F C 1
ATOM 12933 O O . GLU F 1 166 ? 36.553 -10.718 47.949 1.00 19.91 163 GLU F O 1
ATOM 12939 N N . VAL F 1 167 ? 37.676 -8.780 48.319 1.00 19.45 164 VAL F N 1
ATOM 12940 C CA . VAL F 1 167 ? 38.912 -9.218 47.680 1.00 19.30 164 VAL F CA 1
ATOM 12941 C C . VAL F 1 167 ? 39.922 -9.441 48.781 1.00 19.28 164 VAL F C 1
ATOM 12942 O O . VAL F 1 167 ? 40.575 -8.498 49.249 1.00 19.18 164 VAL F O 1
ATOM 12946 N N . PHE F 1 168 ? 40.010 -10.697 49.227 1.00 19.16 165 PHE F N 1
ATOM 12947 C CA . PHE F 1 168 ? 40.881 -11.045 50.340 1.00 19.42 165 PHE F CA 1
ATOM 12948 C C . PHE F 1 168 ? 42.294 -11.425 49.893 1.00 19.14 165 PHE F C 1
ATOM 12949 O O . PHE F 1 168 ? 43.196 -11.482 50.711 1.00 20.02 165 PHE F O 1
ATOM 12957 N N . SER F 1 169 ? 42.509 -11.609 48.592 1.00 19.34 166 SER F N 1
ATOM 12958 C CA . SER F 1 169 ? 43.853 -11.928 48.072 1.00 19.15 166 SER F CA 1
ATOM 12959 C C . SER F 1 169 ? 43.985 -11.661 46.561 1.00 18.66 166 SER F C 1
ATOM 12960 O O . SER F 1 169 ? 43.098 -12.002 45.809 1.00 19.63 166 SER F O 1
ATOM 12963 N N . VAL F 1 170 ? 45.090 -11.051 46.136 1.00 19.52 167 VAL F N 1
ATOM 12964 C CA . VAL F 1 170 ? 45.427 -10.904 44.696 1.00 19.49 167 VAL F CA 1
ATOM 12965 C C . VAL F 1 170 ? 46.758 -11.628 44.503 1.00 19.77 167 VAL F C 1
ATOM 12966 O O . VAL F 1 170 ? 47.801 -11.168 44.985 1.00 20.28 167 VAL F O 1
ATOM 12970 N N . ASP F 1 171 ? 46.722 -12.800 43.867 1.00 20.34 168 ASP F N 1
ATOM 12971 C CA . ASP F 1 171 ? 47.897 -13.671 43.869 1.00 20.70 168 ASP F CA 1
ATOM 12972 C C . ASP F 1 171 ? 47.873 -14.822 42.871 1.00 20.89 168 ASP F C 1
ATOM 12973 O O . ASP F 1 171 ? 46.825 -15.216 42.341 1.00 22.13 168 ASP F O 1
ATOM 12978 N N . LYS F 1 172 ? 49.062 -15.375 42.663 1.00 21.26 169 LYS F N 1
ATOM 12979 C CA . LYS F 1 172 ? 49.251 -16.636 41.960 1.00 21.58 169 LYS F CA 1
ATOM 12980 C C . LYS F 1 172 ? 48.811 -17.847 42.806 1.00 21.66 169 LYS F C 1
ATOM 12981 O O . LYS F 1 172 ? 48.356 -18.841 42.263 1.00 22.92 169 LYS F O 1
ATOM 12987 N N . PHE F 1 173 ? 48.933 -17.743 44.131 1.00 21.57 170 PHE F N 1
ATOM 12988 C CA . PHE F 1 173 ? 48.658 -18.859 45.038 1.00 21.19 170 PHE F CA 1
ATOM 12989 C C . PHE F 1 173 ? 47.490 -18.517 45.945 1.00 20.69 170 PHE F C 1
ATOM 12990 O O . PHE F 1 173 ? 47.555 -17.516 46.670 1.00 20.58 170 PHE F O 1
ATOM 12998 N N . PRO F 1 174 ? 46.433 -19.350 45.927 1.00 19.81 171 PRO F N 1
ATOM 12999 C CA . PRO F 1 174 ? 45.329 -19.196 46.864 1.00 19.51 171 PRO F CA 1
ATOM 13000 C C . PRO F 1 174 ? 45.638 -19.864 48.208 1.00 19.33 171 PRO F C 1
ATOM 13001 O O . PRO F 1 174 ? 46.535 -20.714 48.286 1.00 19.71 171 PRO F O 1
ATOM 13005 N N . LYS F 1 175 ? 44.918 -19.464 49.256 1.00 19.19 172 LYS F N 1
ATOM 13006 C CA . LYS F 1 175 ? 45.130 -20.022 50.600 1.00 18.49 172 LYS F CA 1
ATOM 13007 C C . LYS F 1 175 ? 44.651 -21.471 50.706 1.00 18.42 172 LYS F C 1
ATOM 13008 O O . LYS F 1 175 ? 43.549 -21.804 50.274 1.00 18.53 172 LYS F O 1
ATOM 13014 N N . MET F 1 176 ? 45.493 -22.305 51.321 1.00 18.80 173 MET F N 1
ATOM 13015 C CA . MET F 1 176 ? 45.327 -23.767 51.364 1.00 18.23 173 MET F CA 1
ATOM 13016 C C . MET F 1 176 ? 43.969 -24.268 51.832 1.00 18.38 173 MET F C 1
ATOM 13017 O O . MET F 1 176 ? 43.443 -25.234 51.282 1.00 18.50 173 MET F O 1
ATOM 13022 N N . THR F 1 177 ? 43.419 -23.634 52.862 1.00 18.25 174 THR F N 1
ATOM 13023 C CA . THR F 1 177 ? 42.239 -24.141 53.531 1.00 18.35 174 THR F CA 1
ATOM 13024 C C . THR F 1 177 ? 40.966 -23.876 52.729 1.00 18.11 174 THR F C 1
ATOM 13025 O O . THR F 1 177 ? 39.908 -24.403 53.036 1.00 18.82 174 THR F O 1
ATOM 13029 N N . ASP F 1 178 ? 41.058 -23.047 51.693 1.00 18.56 175 ASP F N 1
ATOM 13030 C CA . ASP F 1 178 ? 39.974 -22.941 50.755 1.00 18.39 175 ASP F CA 1
ATOM 13031 C C . ASP F 1 178 ? 39.961 -24.145 49.815 1.00 18.32 175 ASP F C 1
ATOM 13032 O O . ASP F 1 178 ? 39.066 -24.250 49.001 1.00 18.12 175 ASP F O 1
ATOM 13037 N N . TYR F 1 179 ? 40.961 -25.025 49.925 1.00 18.89 176 TYR F N 1
ATOM 13038 C CA . TYR F 1 179 ? 40.979 -26.317 49.231 1.00 19.27 176 TYR F CA 1
ATOM 13039 C C . TYR F 1 179 ? 40.989 -27.501 50.207 1.00 19.36 176 TYR F C 1
ATOM 13040 O O . TYR F 1 179 ? 40.205 -28.432 50.057 1.00 20.10 176 TYR F O 1
ATOM 13049 N N . VAL F 1 180 ? 41.891 -27.482 51.184 1.00 19.73 177 VAL F N 1
ATOM 13050 C CA . VAL F 1 180 ? 41.978 -28.597 52.133 1.00 19.42 177 VAL F CA 1
ATOM 13051 C C . VAL F 1 180 ? 42.364 -28.216 53.547 1.00 19.32 177 VAL F C 1
ATOM 13052 O O . VAL F 1 180 ? 43.232 -27.363 53.767 1.00 19.68 177 VAL F O 1
ATOM 13056 N N . VAL F 1 181 ? 41.733 -28.898 54.496 1.00 19.51 178 VAL F N 1
ATOM 13057 C CA . VAL F 1 181 ? 42.127 -28.835 55.890 1.00 19.83 178 VAL F CA 1
ATOM 13058 C C . VAL F 1 181 ? 42.582 -30.249 56.264 1.00 20.19 178 VAL F C 1
ATOM 13059 O O . VAL F 1 181 ? 41.761 -31.150 56.404 1.00 19.72 178 VAL F O 1
ATOM 13063 N N . PRO F 1 182 ? 43.902 -30.462 56.349 1.00 20.84 179 PRO F N 1
ATOM 13064 C CA . PRO F 1 182 ? 44.393 -31.783 56.714 1.00 21.30 179 PRO F CA 1
ATOM 13065 C C . PRO F 1 182 ? 44.206 -32.045 58.211 1.00 22.02 179 PRO F C 1
ATOM 13066 O O . PRO F 1 182 ? 44.127 -31.105 59.025 1.00 21.96 179 PRO F O 1
ATOM 13070 N N . ALA F 1 183 ? 44.120 -33.322 58.563 1.00 22.80 180 ALA F N 1
ATOM 13071 C CA . ALA F 1 183 ? 43.709 -33.722 59.893 1.00 22.55 180 ALA F CA 1
ATOM 13072 C C . ALA F 1 183 ? 44.777 -33.381 60.930 1.00 22.37 180 ALA F C 1
ATOM 13073 O O . ALA F 1 183 ? 45.985 -33.483 60.663 1.00 22.69 180 ALA F O 1
ATOM 13075 N N . GLY F 1 184 ? 44.329 -32.960 62.107 1.00 21.94 181 GLY F N 1
ATOM 13076 C CA . GLY F 1 184 ? 45.224 -32.720 63.239 1.00 21.83 181 GLY F CA 1
ATOM 13077 C C . GLY F 1 184 ? 46.028 -31.433 63.196 1.00 21.42 181 GLY F C 1
ATOM 13078 O O . GLY F 1 184 ? 47.121 -31.385 63.743 1.00 21.98 181 GLY F O 1
ATOM 13079 N N . VAL F 1 185 ? 45.508 -30.384 62.556 1.00 20.48 182 VAL F N 1
ATOM 13080 C CA . VAL F 1 185 ? 46.215 -29.106 62.509 1.00 19.86 182 VAL F CA 1
ATOM 13081 C C . VAL F 1 185 ? 45.366 -27.928 62.982 1.00 19.74 182 VAL F C 1
ATOM 13082 O O . VAL F 1 185 ? 44.145 -27.950 62.880 1.00 20.24 182 VAL F O 1
ATOM 13086 N N . ARG F 1 186 ? 46.037 -26.916 63.526 1.00 19.61 183 ARG F N 1
ATOM 13087 C CA . ARG F 1 186 ? 45.435 -25.617 63.795 1.00 19.37 183 ARG F CA 1
ATOM 13088 C C . ARG F 1 186 ? 46.183 -24.556 63.001 1.00 19.26 183 ARG F C 1
ATOM 13089 O O . ARG F 1 186 ? 47.417 -24.513 63.016 1.00 19.39 183 ARG F O 1
ATOM 13097 N N . ILE F 1 187 ? 45.423 -23.729 62.286 1.00 18.41 184 ILE F N 1
ATOM 13098 C CA . ILE F 1 187 ? 45.946 -22.577 61.566 1.00 18.22 184 ILE F CA 1
ATOM 13099 C C . ILE F 1 187 ? 45.109 -21.350 61.936 1.00 17.85 184 ILE F C 1
ATOM 13100 O O . ILE F 1 187 ? 43.970 -21.195 61.454 1.00 17.74 184 ILE F O 1
ATOM 13105 N N . ALA F 1 188 ? 45.657 -20.490 62.798 1.00 18.20 185 ALA F N 1
ATOM 13106 C CA . ALA F 1 188 ? 44.881 -19.398 63.411 1.00 18.57 185 ALA F CA 1
ATOM 13107 C C . ALA F 1 188 ? 44.399 -18.367 62.383 1.00 18.60 185 ALA F C 1
ATOM 13108 O O . ALA F 1 188 ? 43.234 -17.959 62.411 1.00 18.85 185 ALA F O 1
ATOM 13110 N N . ASP F 1 189 ? 45.288 -17.961 61.479 1.00 18.69 186 ASP F N 1
ATOM 13111 C CA . ASP F 1 189 ? 44.924 -17.107 60.348 1.00 18.77 186 ASP F CA 1
ATOM 13112 C C . ASP F 1 189 ? 45.319 -17.830 59.056 1.00 19.28 186 ASP F C 1
ATOM 13113 O O . ASP F 1 189 ? 46.518 -17.941 58.733 1.00 19.07 186 ASP F O 1
ATOM 13118 N N . THR F 1 190 ? 44.315 -18.290 58.311 1.00 18.87 187 THR F N 1
ATOM 13119 C CA . THR F 1 190 ? 44.548 -19.175 57.169 1.00 19.06 187 THR F CA 1
ATOM 13120 C C . THR F 1 190 ? 45.034 -18.447 55.915 1.00 18.95 187 THR F C 1
ATOM 13121 O O . THR F 1 190 ? 45.566 -19.082 55.008 1.00 18.72 187 THR F O 1
ATOM 13125 N N . ALA F 1 191 ? 44.872 -17.130 55.857 1.00 19.15 188 ALA F N 1
ATOM 13126 C CA . ALA F 1 191 ? 45.428 -16.376 54.737 1.00 19.15 188 ALA F CA 1
ATOM 13127 C C . ALA F 1 191 ? 46.948 -16.592 54.625 1.00 19.09 188 ALA F C 1
ATOM 13128 O O . ALA F 1 191 ? 47.499 -16.441 53.548 1.00 19.38 188 ALA F O 1
ATOM 13130 N N . ARG F 1 192 ? 47.616 -16.964 55.717 1.00 18.82 189 ARG F N 1
ATOM 13131 C CA . ARG F 1 192 ? 49.070 -17.160 55.675 1.00 19.00 189 ARG F CA 1
ATOM 13132 C C . ARG F 1 192 ? 49.564 -18.586 55.403 1.00 18.07 189 ARG F C 1
ATOM 13133 O O . ARG F 1 192 ? 50.720 -18.878 55.696 1.00 18.35 189 ARG F O 1
ATOM 13141 N N . VAL F 1 193 ? 48.722 -19.466 54.856 1.00 17.84 190 VAL F N 1
ATOM 13142 C CA . VAL F 1 193 ? 49.188 -20.795 54.417 1.00 17.97 190 VAL F CA 1
ATOM 13143 C C . VAL F 1 193 ? 48.764 -21.060 52.965 1.00 17.98 190 VAL F C 1
ATOM 13144 O O . VAL F 1 193 ? 47.604 -21.324 52.681 1.00 18.87 190 VAL F O 1
ATOM 13148 N N . ARG F 1 194 ? 49.716 -20.974 52.047 1.00 18.78 191 ARG F N 1
ATOM 13149 C CA . ARG F 1 194 ? 49.413 -21.108 50.616 1.00 18.95 191 ARG F CA 1
ATOM 13150 C C . ARG F 1 194 ? 49.054 -22.546 50.249 1.00 19.07 191 ARG F C 1
ATOM 13151 O O . ARG F 1 194 ? 49.603 -23.501 50.824 1.00 19.21 191 ARG F O 1
ATOM 13159 N N . LEU F 1 195 ? 48.127 -22.700 49.308 1.00 19.50 192 LEU F N 1
ATOM 13160 C CA . LEU F 1 195 ? 47.959 -23.980 48.630 1.00 19.47 192 LEU F CA 1
ATOM 13161 C C . LEU F 1 195 ? 49.336 -24.456 48.158 1.00 19.84 192 LEU F C 1
ATOM 13162 O O . LEU F 1 195 ? 49.995 -23.793 47.343 1.00 19.67 192 LEU F O 1
ATOM 13167 N N . GLY F 1 196 ? 49.773 -25.598 48.692 1.00 19.60 193 GLY F N 1
ATOM 13168 C CA . GLY F 1 196 ? 51.116 -26.132 48.430 1.00 19.57 193 GLY F CA 1
ATOM 13169 C C . GLY F 1 196 ? 51.925 -26.364 49.690 1.00 19.72 193 GLY F C 1
ATOM 13170 O O . GLY F 1 196 ? 52.955 -27.067 49.667 1.00 20.43 193 GLY F O 1
ATOM 13171 N N . ALA F 1 197 ? 51.489 -25.754 50.790 1.00 18.93 194 ALA F N 1
ATOM 13172 C CA . ALA F 1 197 ? 52.091 -25.983 52.091 1.00 19.05 194 ALA F CA 1
ATOM 13173 C C . ALA F 1 197 ? 51.743 -27.398 52.559 1.00 19.50 194 ALA F C 1
ATOM 13174 O O . ALA F 1 197 ? 50.735 -27.971 52.123 1.00 20.57 194 ALA F O 1
ATOM 13176 N N . TYR F 1 198 ? 52.582 -27.939 53.435 1.00 19.99 195 TYR F N 1
ATOM 13177 C CA . TYR F 1 198 ? 52.409 -29.278 54.019 1.00 19.76 195 TYR F CA 1
ATOM 13178 C C . TYR F 1 198 ? 52.493 -29.106 55.526 1.00 19.56 195 TYR F C 1
ATOM 13179 O O . TYR F 1 198 ? 53.576 -28.907 56.072 1.00 19.70 195 TYR F O 1
ATOM 13188 N N . ILE F 1 199 ? 51.342 -29.192 56.182 1.00 19.89 196 ILE F N 1
ATOM 13189 C CA . ILE F 1 199 ? 51.202 -28.931 57.605 1.00 20.21 196 ILE F CA 1
ATOM 13190 C C . ILE F 1 199 ? 50.906 -30.264 58.314 1.00 20.72 196 ILE F C 1
ATOM 13191 O O . ILE F 1 199 ? 49.782 -30.763 58.287 1.00 21.57 196 ILE F O 1
ATOM 13196 N N . GLY F 1 200 ? 51.934 -30.853 58.909 1.00 21.88 197 GLY F N 1
ATOM 13197 C CA . GLY F 1 200 ? 51.843 -32.198 59.470 1.00 22.10 197 GLY F CA 1
ATOM 13198 C C . GLY F 1 200 ? 51.024 -32.295 60.741 1.00 22.72 197 GLY F C 1
ATOM 13199 O O . GLY F 1 200 ? 50.876 -31.314 61.488 1.00 22.49 197 GLY F O 1
ATOM 13200 N N . GLU F 1 201 ? 50.494 -33.492 60.980 1.00 23.44 198 GLU F N 1
ATOM 13201 C CA . GLU F 1 201 ? 49.640 -33.755 62.131 1.00 23.85 198 GLU F CA 1
ATOM 13202 C C . GLU F 1 201 ? 50.256 -33.249 63.431 1.00 23.38 198 GLU F C 1
ATOM 13203 O O . GLU F 1 201 ? 51.444 -33.488 63.732 1.00 23.55 198 GLU F O 1
ATOM 13209 N N . GLY F 1 202 ? 49.428 -32.544 64.194 1.00 23.32 199 GLY F N 1
ATOM 13210 C CA . GLY F 1 202 ? 49.825 -31.957 65.471 1.00 23.05 199 GLY F CA 1
ATOM 13211 C C . GLY F 1 202 ? 50.494 -30.599 65.363 1.00 22.43 199 GLY F C 1
ATOM 13212 O O . GLY F 1 202 ? 50.943 -30.068 66.365 1.00 22.68 199 GLY F O 1
ATOM 13213 N N . THR F 1 203 ? 50.553 -30.033 64.156 1.00 21.90 200 THR F N 1
ATOM 13214 C CA . THR F 1 203 ? 51.090 -28.681 63.971 1.00 21.22 200 THR F CA 1
ATOM 13215 C C . THR F 1 203 ? 50.045 -27.611 64.338 1.00 21.06 200 THR F C 1
ATOM 13216 O O . THR F 1 203 ? 48.861 -27.733 64.028 1.00 21.45 200 THR F O 1
ATOM 13220 N N . THR F 1 204 ? 50.501 -26.569 65.013 1.00 20.87 201 THR F N 1
ATOM 13221 C CA . THR F 1 204 ? 49.721 -25.366 65.244 1.00 20.64 201 THR F CA 1
ATOM 13222 C C . THR F 1 204 ? 50.481 -24.226 64.567 1.00 20.44 201 THR F C 1
ATOM 13223 O O . THR F 1 204 ? 51.640 -23.981 64.873 1.00 20.57 201 THR F O 1
ATOM 13227 N N . VAL F 1 205 ? 49.829 -23.580 63.606 1.00 20.41 202 VAL F N 1
ATOM 13228 C CA . VAL F 1 205 ? 50.349 -22.392 62.965 1.00 20.44 202 VAL F CA 1
ATOM 13229 C C . VAL F 1 205 ? 49.598 -21.197 63.558 1.00 20.67 202 VAL F C 1
ATOM 13230 O O . VAL F 1 205 ? 48.398 -21.008 63.317 1.00 20.09 202 VAL F O 1
ATOM 13234 N N . MET F 1 206 ? 50.304 -20.416 64.362 1.00 20.86 203 MET F N 1
ATOM 13235 C CA . MET F 1 206 ? 49.717 -19.257 65.011 1.00 21.85 203 MET F CA 1
ATOM 13236 C C . MET F 1 206 ? 49.620 -18.094 64.000 1.00 21.94 203 MET F C 1
ATOM 13237 O O . MET F 1 206 ? 49.943 -18.252 62.821 1.00 19.89 203 MET F O 1
ATOM 13242 N N . HIS F 1 207 ? 49.155 -16.942 64.480 1.00 22.91 204 HIS F N 1
ATOM 13243 C CA . HIS F 1 207 ? 48.797 -15.811 63.631 1.00 23.40 204 HIS F CA 1
ATOM 13244 C C . HIS F 1 207 ? 49.993 -15.215 62.905 1.00 24.00 204 HIS F C 1
ATOM 13245 O O . HIS F 1 207 ? 49.876 -14.776 61.761 1.00 23.59 204 HIS F O 1
ATOM 13252 N N . GLU F 1 208 ? 51.141 -15.212 63.575 1.00 24.19 205 GLU F N 1
ATOM 13253 C CA . GLU F 1 208 ? 52.368 -14.670 63.014 1.00 24.44 205 GLU F CA 1
ATOM 13254 C C . GLU F 1 208 ? 53.118 -15.747 62.231 1.00 24.21 205 GLU F C 1
ATOM 13255 O O . GLU F 1 208 ? 54.045 -15.449 61.468 1.00 24.45 205 GLU F O 1
ATOM 13261 N N . GLY F 1 209 ? 52.688 -16.998 62.389 1.00 24.23 206 GLY F N 1
ATOM 13262 C CA . GLY F 1 209 ? 53.193 -18.089 61.574 1.00 23.88 206 GLY F CA 1
ATOM 13263 C C . GLY F 1 209 ? 52.855 -17.859 60.113 1.00 23.39 206 GLY F C 1
ATOM 13264 O O . GLY F 1 209 ? 51.835 -17.248 59.792 1.00 23.75 206 GLY F O 1
ATOM 13265 N N . PHE F 1 210 ? 53.736 -18.329 59.237 1.00 22.89 207 PHE F N 1
ATOM 13266 C CA . PHE F 1 210 ? 53.547 -18.287 57.798 1.00 22.36 207 PHE F CA 1
ATOM 13267 C C . PHE F 1 210 ? 54.219 -19.516 57.192 1.00 22.18 207 PHE F C 1
ATOM 13268 O O . PHE F 1 210 ? 55.297 -19.916 57.647 1.00 22.93 207 PHE F O 1
ATOM 13276 N N . VAL F 1 211 ? 53.585 -20.116 56.192 1.00 21.55 208 VAL F N 1
ATOM 13277 C CA . VAL F 1 211 ? 54.159 -21.251 55.453 1.00 21.87 208 VAL F CA 1
ATOM 13278 C C . VAL F 1 211 ? 53.913 -21.090 53.955 1.00 21.23 208 VAL F C 1
ATOM 13279 O O . VAL F 1 211 ? 52.773 -21.152 53.507 1.00 21.24 208 VAL F O 1
ATOM 13283 N N . ASN F 1 212 ? 54.993 -20.904 53.190 1.00 21.37 209 ASN F N 1
ATOM 13284 C CA . ASN F 1 212 ? 54.928 -20.854 51.722 1.00 21.47 209 ASN F CA 1
ATOM 13285 C C . ASN F 1 212 ? 54.729 -22.267 51.176 1.00 21.65 209 ASN F C 1
ATOM 13286 O O . ASN F 1 212 ? 54.694 -23.240 51.935 1.00 21.06 209 ASN F O 1
ATOM 13291 N N . PHE F 1 213 ? 54.596 -22.373 49.856 1.00 21.89 210 PHE F N 1
ATOM 13292 C CA . PHE F 1 213 ? 54.422 -23.657 49.193 1.00 22.18 210 PHE F CA 1
ATOM 13293 C C . PHE F 1 213 ? 55.744 -24.410 49.157 1.00 22.41 210 PHE F C 1
ATOM 13294 O O . PHE F 1 213 ? 56.818 -23.811 49.300 1.00 22.46 210 PHE F O 1
ATOM 13302 N N . ASN F 1 214 ? 55.663 -25.724 48.985 1.00 22.93 211 ASN F N 1
ATOM 13303 C CA . ASN F 1 214 ? 56.847 -26.591 49.076 1.00 23.53 211 ASN F CA 1
ATOM 13304 C C . ASN F 1 214 ? 57.588 -26.329 50.378 1.00 23.58 211 ASN F C 1
ATOM 13305 O O . ASN F 1 214 ? 58.785 -26.026 50.407 1.00 24.45 211 ASN F O 1
ATOM 13310 N N . ALA F 1 215 ? 56.840 -26.416 51.468 1.00 23.92 212 ALA F N 1
ATOM 13311 C CA . ALA F 1 215 ? 57.371 -26.120 52.783 1.00 23.68 212 ALA F CA 1
ATOM 13312 C C . ALA F 1 215 ? 56.349 -26.533 53.806 1.00 23.63 212 ALA F C 1
ATOM 13313 O O . ALA F 1 215 ? 55.202 -26.828 53.471 1.00 23.97 212 ALA F O 1
ATOM 13315 N N . GLY F 1 216 ? 56.778 -26.563 55.053 1.00 23.80 213 GLY F N 1
ATOM 13316 C CA . GLY F 1 216 ? 55.891 -26.872 56.142 1.00 23.84 213 GLY F CA 1
ATOM 13317 C C . GLY F 1 216 ? 56.553 -27.732 57.187 1.00 24.05 213 GLY F C 1
ATOM 13318 O O . GLY F 1 216 ? 57.747 -27.573 57.472 1.00 24.33 213 GLY F O 1
ATOM 13319 N N . THR F 1 217 ? 55.762 -28.633 57.758 1.00 24.29 214 THR F N 1
ATOM 13320 C CA . THR F 1 217 ? 56.118 -29.317 58.982 1.00 24.19 214 THR F CA 1
ATOM 13321 C C . THR F 1 217 ? 55.865 -30.824 58.893 1.00 24.78 214 THR F C 1
ATOM 13322 O O . THR F 1 217 ? 54.898 -31.295 58.275 1.00 24.41 214 THR F O 1
ATOM 13326 N N . GLU F 1 218 ? 56.764 -31.582 59.503 1.00 25.55 215 GLU F N 1
ATOM 13327 C CA . GLU F 1 218 ? 56.542 -33.001 59.709 1.00 26.39 215 GLU F CA 1
ATOM 13328 C C . GLU F 1 218 ? 55.418 -33.187 60.714 1.00 25.91 215 GLU F C 1
ATOM 13329 O O . GLU F 1 218 ? 54.485 -33.969 60.481 1.00 25.93 215 GLU F O 1
ATOM 13335 N N . GLY F 1 219 ? 55.515 -32.453 61.822 1.00 25.85 216 GLY F N 1
ATOM 13336 C CA . GLY F 1 219 ? 54.549 -32.519 62.914 1.00 25.50 216 GLY F CA 1
ATOM 13337 C C . GLY F 1 219 ? 54.987 -33.462 64.029 1.00 25.73 216 GLY F C 1
ATOM 13338 O O . GLY F 1 219 ? 55.696 -34.432 63.764 1.00 25.93 216 GLY F O 1
ATOM 13339 N N . PRO F 1 220 ? 54.605 -33.172 65.292 1.00 25.60 217 PRO F N 1
ATOM 13340 C CA . PRO F 1 220 ? 53.913 -31.972 65.747 1.00 25.40 217 PRO F CA 1
ATOM 13341 C C . PRO F 1 220 ? 54.892 -30.819 65.883 1.00 25.22 217 PRO F C 1
ATOM 13342 O O . PRO F 1 220 ? 56.110 -31.019 65.796 1.00 24.71 217 PRO F O 1
ATOM 13346 N N . GLY F 1 221 ? 54.363 -29.625 66.111 1.00 24.66 218 GLY F N 1
ATOM 13347 C CA . GLY F 1 221 ? 55.189 -28.435 66.250 1.00 24.71 218 GLY F CA 1
ATOM 13348 C C . GLY F 1 221 ? 54.364 -27.173 66.406 1.00 24.60 218 GLY F C 1
ATOM 13349 O O . GLY F 1 221 ? 53.173 -27.162 66.109 1.00 23.95 218 GLY F O 1
ATOM 13350 N N . MET F 1 222 ? 55.018 -26.124 66.895 1.00 24.66 219 MET F N 1
ATOM 13351 C CA . MET F 1 222 ? 54.432 -24.800 67.062 1.00 24.99 219 MET F CA 1
ATOM 13352 C C . MET F 1 222 ? 55.130 -23.875 66.068 1.00 24.66 219 MET F C 1
ATOM 13353 O O . MET F 1 222 ? 56.370 -23.850 65.975 1.00 25.08 219 MET F O 1
ATOM 13358 N N . ILE F 1 223 ? 54.343 -23.143 65.294 1.00 23.92 220 ILE F N 1
ATOM 13359 C CA . ILE F 1 223 ? 54.886 -22.334 64.217 1.00 23.54 220 ILE F CA 1
ATOM 13360 C C . ILE F 1 223 ? 54.342 -20.915 64.327 1.00 23.79 220 ILE F C 1
ATOM 13361 O O . ILE F 1 223 ? 53.208 -20.643 63.937 1.00 23.10 220 ILE F O 1
ATOM 13366 N N . GLU F 1 224 ? 55.149 -20.027 64.891 1.00 23.96 221 GLU F N 1
ATOM 13367 C CA . GLU F 1 224 ? 54.771 -18.638 65.041 1.00 24.55 221 GLU F CA 1
ATOM 13368 C C . GLU F 1 224 ? 55.655 -17.733 64.188 1.00 24.88 221 GLU F C 1
ATOM 13369 O O . GLU F 1 224 ? 55.501 -16.518 64.219 1.00 24.78 221 GLU F O 1
ATOM 13375 N N . GLY F 1 225 ? 56.556 -18.335 63.413 1.00 24.76 222 GLY F N 1
ATOM 13376 C CA . GLY F 1 225 ? 57.450 -17.600 62.527 1.00 24.83 222 GLY F CA 1
ATOM 13377 C C . GLY F 1 225 ? 57.262 -17.996 61.078 1.00 24.88 222 GLY F C 1
ATOM 13378 O O . GLY F 1 225 ? 56.338 -18.740 60.735 1.00 24.85 222 GLY F O 1
ATOM 13379 N N . ARG F 1 226 ? 58.156 -17.507 60.225 1.00 25.00 223 ARG F N 1
ATOM 13380 C CA . ARG F 1 226 ? 57.989 -17.629 58.785 1.00 25.24 223 ARG F CA 1
ATOM 13381 C C . ARG F 1 226 ? 58.749 -18.819 58.209 1.00 25.13 223 ARG F C 1
ATOM 13382 O O . ARG F 1 226 ? 59.980 -18.839 58.220 1.00 25.37 223 ARG F O 1
ATOM 13390 N N . VAL F 1 227 ? 58.008 -19.817 57.728 1.00 24.62 224 VAL F N 1
ATOM 13391 C CA . VAL F 1 227 ? 58.599 -20.994 57.094 1.00 24.21 224 VAL F CA 1
ATOM 13392 C C . VAL F 1 227 ? 58.627 -20.727 55.589 1.00 24.20 224 VAL F C 1
ATOM 13393 O O . VAL F 1 227 ? 57.611 -20.828 54.904 1.00 24.23 224 VAL F O 1
ATOM 13397 N N . SER F 1 228 ? 59.798 -20.357 55.082 1.00 24.47 225 SER F N 1
ATOM 13398 C CA . SER F 1 228 ? 59.922 -19.918 53.691 1.00 24.89 225 SER F CA 1
ATOM 13399 C C . SER F 1 228 ? 59.942 -21.112 52.752 1.00 25.12 225 SER F C 1
ATOM 13400 O O . SER F 1 228 ? 60.256 -22.226 53.170 1.00 25.26 225 SER F O 1
ATOM 13403 N N . ALA F 1 229 ? 59.623 -20.876 51.480 1.00 25.32 226 ALA F N 1
ATOM 13404 C CA . ALA F 1 229 ? 59.606 -21.945 50.482 1.00 25.26 226 ALA F CA 1
ATOM 13405 C C . ALA F 1 229 ? 60.867 -22.805 50.585 1.00 25.29 226 ALA F C 1
ATOM 13406 O O . ALA F 1 229 ? 61.980 -22.293 50.634 1.00 25.11 226 ALA F O 1
ATOM 13408 N N . GLY F 1 230 ? 60.674 -24.115 50.651 1.00 25.61 227 GLY F N 1
ATOM 13409 C CA . GLY F 1 230 ? 61.780 -25.062 50.731 1.00 25.62 227 GLY F CA 1
ATOM 13410 C C . GLY F 1 230 ? 62.211 -25.396 52.145 1.00 25.87 227 GLY F C 1
ATOM 13411 O O . GLY F 1 230 ? 63.080 -26.238 52.338 1.00 25.96 227 GLY F O 1
ATOM 13412 N N . VAL F 1 231 ? 61.625 -24.730 53.134 1.00 26.12 228 VAL F N 1
ATOM 13413 C CA . VAL F 1 231 ? 61.997 -24.960 54.527 1.00 26.17 228 VAL F CA 1
ATOM 13414 C C . VAL F 1 231 ? 61.031 -25.989 55.107 1.00 26.35 228 VAL F C 1
ATOM 13415 O O . VAL F 1 231 ? 59.815 -25.772 55.139 1.00 25.57 228 VAL F O 1
ATOM 13419 N N . PHE F 1 232 ? 61.584 -27.134 55.495 1.00 26.18 229 PHE F N 1
ATOM 13420 C CA . PHE F 1 232 ? 60.838 -28.166 56.207 1.00 26.44 229 PHE F CA 1
ATOM 13421 C C . PHE F 1 232 ? 61.258 -28.113 57.673 1.00 26.31 229 PHE F C 1
ATOM 13422 O O . PHE F 1 232 ? 62.417 -27.812 57.990 1.00 26.42 229 PHE F O 1
ATOM 13430 N N . VAL F 1 233 ? 60.321 -28.361 58.577 1.00 26.24 230 VAL F N 1
ATOM 13431 C CA . VAL F 1 233 ? 60.641 -28.320 60.003 1.00 26.39 230 VAL F CA 1
ATOM 13432 C C . VAL F 1 233 ? 60.359 -29.687 60.626 1.00 26.81 230 VAL F C 1
ATOM 13433 O O . VAL F 1 233 ? 59.275 -30.240 60.457 1.00 26.96 230 VAL F O 1
ATOM 13437 N N . GLY F 1 234 ? 61.341 -30.232 61.336 1.00 27.20 231 GLY F N 1
ATOM 13438 C CA . GLY F 1 234 ? 61.211 -31.575 61.908 1.00 27.60 231 GLY F CA 1
ATOM 13439 C C . GLY F 1 234 ? 60.292 -31.659 63.112 1.00 27.95 231 GLY F C 1
ATOM 13440 O O . GLY F 1 234 ? 59.896 -30.641 63.697 1.00 27.26 231 GLY F O 1
ATOM 13441 N N . LYS F 1 235 ? 59.952 -32.889 63.490 1.00 28.28 232 LYS F N 1
ATOM 13442 C CA . LYS F 1 235 ? 59.018 -33.112 64.582 1.00 28.59 232 LYS F CA 1
ATOM 13443 C C . LYS F 1 235 ? 59.533 -32.534 65.893 1.00 28.82 232 LYS F C 1
ATOM 13444 O O . LYS F 1 235 ? 60.726 -32.595 66.185 1.00 28.84 232 LYS F O 1
ATOM 13450 N N . GLY F 1 236 ? 58.614 -31.965 66.669 1.00 28.89 233 GLY F N 1
ATOM 13451 C CA . GLY F 1 236 ? 58.933 -31.377 67.960 1.00 29.23 233 GLY F CA 1
ATOM 13452 C C . GLY F 1 236 ? 59.576 -30.003 67.919 1.00 29.32 233 GLY F C 1
ATOM 13453 O O . GLY F 1 236 ? 59.837 -29.425 68.976 1.00 29.88 233 GLY F O 1
ATOM 1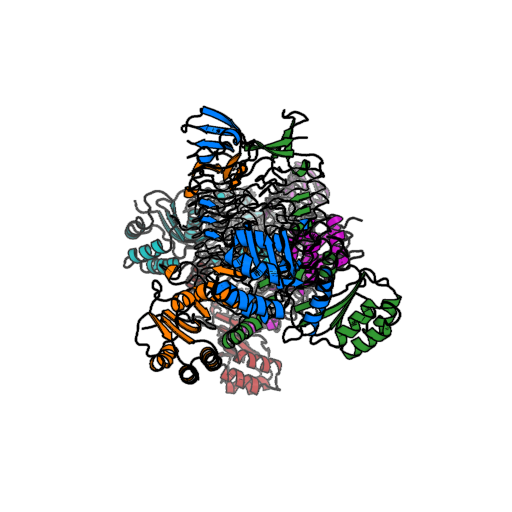3454 N N . SER F 1 237 ? 59.808 -29.463 66.719 1.00 29.51 234 SER F N 1
ATOM 13455 C CA . SER F 1 237 ? 60.465 -28.159 66.555 1.00 29.67 234 SER F CA 1
ATOM 13456 C C . SER F 1 237 ? 59.468 -27.013 66.622 1.00 29.79 234 SER F C 1
ATOM 13457 O O . SER F 1 237 ? 58.382 -27.083 66.044 1.00 30.13 234 SER F O 1
ATOM 13460 N N . ASP F 1 238 ? 59.854 -25.957 67.331 1.00 29.64 235 ASP F N 1
ATOM 13461 C CA . ASP F 1 238 ? 58.970 -24.841 67.634 1.00 29.58 235 ASP F CA 1
ATOM 13462 C C . ASP F 1 238 ? 59.583 -23.532 67.149 1.00 29.38 235 ASP F C 1
ATOM 13463 O O . ASP F 1 238 ? 60.676 -23.161 67.588 1.00 29.82 235 ASP F O 1
ATOM 13468 N N . LEU F 1 239 ? 58.893 -22.836 66.246 1.00 29.14 236 LEU F N 1
ATOM 13469 C CA . LEU F 1 239 ? 59.395 -21.574 65.695 1.00 28.92 236 LEU F CA 1
ATOM 13470 C C . LEU F 1 239 ? 58.697 -20.392 66.367 1.00 29.11 236 LEU F C 1
ATOM 13471 O O . LEU F 1 239 ? 57.492 -20.211 66.213 1.00 28.65 236 LEU F O 1
ATOM 13476 N N . GLY F 1 240 ? 59.466 -19.595 67.109 1.00 29.00 237 GLY F N 1
ATOM 13477 C CA . GLY F 1 240 ? 58.929 -18.468 67.875 1.00 29.16 237 GLY F CA 1
ATOM 13478 C C . GLY F 1 240 ? 58.336 -17.340 67.043 1.00 29.15 237 GLY F C 1
ATOM 13479 O O . GLY F 1 240 ? 58.571 -17.231 65.839 1.00 28.16 237 GLY F O 1
ATOM 13480 N N . GLY F 1 241 ? 57.557 -16.493 67.709 1.00 29.95 238 GLY F N 1
ATOM 13481 C CA . GLY F 1 241 ? 56.855 -15.395 67.050 1.00 30.46 238 GLY F CA 1
ATOM 13482 C C . GLY F 1 241 ? 57.763 -14.508 66.227 1.00 30.81 238 GLY F C 1
ATOM 13483 O O . GLY F 1 241 ? 58.760 -13.991 66.733 1.00 31.37 238 GLY F O 1
ATOM 13484 N N . GLY F 1 242 ? 57.435 -14.350 64.951 1.00 31.16 239 GLY F N 1
ATOM 13485 C CA . GLY F 1 242 ? 58.157 -13.432 64.082 1.00 31.49 239 GLY F CA 1
ATOM 13486 C C . GLY F 1 242 ? 59.529 -13.906 63.630 1.00 31.73 239 GLY F C 1
ATOM 13487 O O . GLY F 1 242 ? 60.223 -13.172 62.932 1.00 31.42 239 GLY F O 1
ATOM 13488 N N . CYS F 1 243 ? 59.919 -15.127 64.006 1.00 31.93 240 CYS F N 1
ATOM 13489 C CA . CYS F 1 243 ? 61.199 -15.685 63.564 1.00 32.30 240 CYS F CA 1
ATOM 13490 C C . CYS F 1 243 ? 61.185 -15.876 62.056 1.00 32.71 240 CYS F C 1
ATOM 13491 O O . CYS F 1 243 ? 60.141 -15.754 61.422 1.00 33.04 240 CYS F O 1
ATOM 13494 N N . SER F 1 244 ? 62.347 -16.160 61.482 1.00 33.25 241 SER F N 1
ATOM 13495 C CA . SER F 1 244 ? 62.517 -16.113 60.036 1.00 33.96 241 SER F CA 1
ATOM 13496 C C . SER F 1 244 ? 63.398 -17.252 59.542 1.00 34.65 241 SER F C 1
ATOM 13497 O O . SER F 1 244 ? 64.334 -17.651 60.222 1.00 34.82 241 SER F O 1
ATOM 13500 N N . THR F 1 245 ? 63.054 -17.787 58.374 1.00 35.76 242 THR F N 1
ATOM 13501 C CA . THR F 1 245 ? 63.912 -18.690 57.615 1.00 36.38 242 THR F CA 1
ATOM 13502 C C . THR F 1 245 ? 64.089 -18.036 56.243 1.00 37.57 242 THR F C 1
ATOM 13503 O O . THR F 1 245 ? 63.096 -17.726 55.570 1.00 37.75 242 THR F O 1
ATOM 13507 N N . MET F 1 246 ? 65.342 -17.809 55.841 1.00 38.50 243 MET F N 1
ATOM 13508 C CA . MET F 1 246 ? 65.662 -16.958 54.681 1.00 39.34 243 MET F CA 1
ATOM 13509 C C . MET F 1 246 ? 64.839 -17.248 53.417 1.00 39.82 243 MET F C 1
ATOM 13510 O O . MET F 1 246 ? 64.418 -16.326 52.705 1.00 40.21 243 MET F O 1
ATOM 13515 N N . GLY F 1 247 ? 64.611 -18.529 53.149 1.00 40.42 244 GLY F N 1
ATOM 13516 C CA . GLY F 1 247 ? 64.096 -18.975 51.853 1.00 40.58 244 GLY F CA 1
ATOM 13517 C C . GLY F 1 247 ? 64.378 -20.454 51.678 1.00 40.85 244 GLY F C 1
ATOM 13518 O O . GLY F 1 247 ? 65.212 -21.020 52.396 1.00 40.87 244 GLY F O 1
ATOM 13519 N N . ASN F 1 254 ? 73.719 -23.167 46.272 1.00 44.18 251 ASN F N 1
ATOM 13520 C CA . ASN F 1 254 ? 73.049 -22.705 47.481 1.00 44.05 251 ASN F CA 1
ATOM 13521 C C . ASN F 1 254 ? 72.448 -23.868 48.290 1.00 43.92 251 ASN F C 1
ATOM 13522 O O . ASN F 1 254 ? 71.655 -24.662 47.769 1.00 43.88 251 ASN F O 1
ATOM 13527 N N . ILE F 1 255 ? 72.836 -23.947 49.563 1.00 43.53 252 ILE F N 1
ATOM 13528 C CA . ILE F 1 255 ? 72.299 -24.936 50.513 1.00 43.24 252 ILE F CA 1
ATOM 13529 C C . ILE F 1 255 ? 70.900 -24.552 51.022 1.00 42.75 252 ILE F C 1
ATOM 13530 O O . ILE F 1 255 ? 70.678 -23.421 51.465 1.00 42.81 252 ILE F O 1
ATOM 13535 N N . VAL F 1 256 ? 69.956 -25.489 50.953 1.00 42.01 253 VAL F N 1
ATOM 13536 C CA . VAL F 1 256 ? 68.588 -25.212 51.397 1.00 41.29 253 VAL F CA 1
ATOM 13537 C C . VAL F 1 256 ? 68.520 -25.200 52.918 1.00 40.42 253 VAL F C 1
ATOM 13538 O O . VAL F 1 256 ? 69.170 -26.012 53.581 1.00 40.48 253 VAL F O 1
ATOM 13542 N N . ILE F 1 257 ? 67.739 -24.272 53.465 1.00 39.27 254 ILE F N 1
ATOM 13543 C CA . ILE F 1 257 ? 67.521 -24.214 54.901 1.00 38.56 254 ILE F CA 1
ATOM 13544 C C . ILE F 1 257 ? 66.504 -25.277 55.298 1.00 37.63 254 ILE F C 1
ATOM 13545 O O . ILE F 1 257 ? 65.475 -25.444 54.639 1.00 37.24 254 ILE F O 1
ATOM 13550 N N . SER F 1 258 ? 66.822 -26.006 56.361 1.00 36.68 255 SER F N 1
ATOM 13551 C CA . SER F 1 258 ? 65.875 -26.892 57.016 1.00 36.10 255 SER F CA 1
ATOM 13552 C C . SER F 1 258 ? 66.059 -26.749 58.518 1.00 35.47 255 SER F C 1
ATOM 13553 O O . SER F 1 258 ? 67.085 -26.242 58.978 1.00 35.34 255 SER F O 1
ATOM 13556 N N . VAL F 1 259 ? 65.052 -27.170 59.275 1.00 34.83 256 VAL F N 1
ATOM 13557 C CA . VAL F 1 259 ? 65.171 -27.287 60.721 1.00 34.41 256 VAL F CA 1
ATOM 13558 C C . VAL F 1 259 ? 64.876 -28.739 61.084 1.00 34.38 256 VAL F C 1
ATOM 13559 O O . VAL F 1 259 ? 63.877 -29.307 60.647 1.00 33.97 256 VAL F O 1
ATOM 13563 N N . GLY F 1 260 ? 65.764 -29.338 61.871 1.00 34.16 257 GLY F N 1
ATOM 13564 C CA . GLY F 1 260 ? 65.644 -30.742 62.226 1.00 34.22 257 GLY F CA 1
ATOM 13565 C C . GLY F 1 260 ? 64.603 -30.961 63.303 1.00 34.31 257 GLY F C 1
ATOM 13566 O O . GLY F 1 260 ? 63.624 -30.216 63.402 1.00 34.32 257 GLY F O 1
ATOM 13567 N N . GLU F 1 261 ? 64.837 -31.972 64.133 1.00 34.28 258 GLU F N 1
ATOM 13568 C CA . GLU F 1 261 ? 63.872 -32.400 65.132 1.00 34.31 258 GLU F CA 1
ATOM 13569 C C . GLU F 1 261 ? 64.172 -31.788 66.497 1.00 34.19 258 GLU F C 1
ATOM 13570 O O . GLU F 1 261 ? 65.335 -31.625 66.883 1.00 34.87 258 GLU F O 1
ATOM 13576 N N . GLY F 1 262 ? 63.117 -31.438 67.221 1.00 34.15 259 GLY F N 1
ATOM 13577 C CA . GLY F 1 262 ? 63.242 -30.944 68.593 1.00 33.82 259 GLY F CA 1
ATOM 13578 C C . GLY F 1 262 ? 64.026 -29.653 68.762 1.00 33.59 259 GLY F C 1
ATOM 13579 O O . GLY F 1 262 ? 64.723 -29.490 69.761 1.00 33.49 259 GLY F O 1
ATOM 13580 N N . CYS F 1 263 ? 63.907 -28.736 67.799 1.00 33.33 260 CYS F N 1
ATOM 13581 C CA . CYS F 1 263 ? 64.550 -27.420 67.882 1.00 33.35 260 CYS F CA 1
ATOM 13582 C C . CYS F 1 263 ? 63.673 -26.391 68.601 1.00 33.38 260 CYS F C 1
ATOM 13583 O O . CYS F 1 263 ? 62.482 -26.595 68.796 1.00 33.11 260 CYS F O 1
ATOM 13586 N N . LEU F 1 264 ? 64.287 -25.279 68.987 1.00 33.66 261 LEU F N 1
ATOM 13587 C CA . LEU F 1 264 ? 63.578 -24.138 69.558 1.00 33.82 261 LEU F CA 1
ATOM 13588 C C . LEU F 1 264 ? 64.201 -22.879 68.974 1.00 33.98 261 LEU F C 1
ATOM 13589 O O . LEU F 1 264 ? 65.347 -22.553 69.283 1.00 34.20 261 LEU F O 1
ATOM 13594 N N . ILE F 1 265 ? 63.458 -22.198 68.107 1.00 33.97 262 ILE F N 1
ATOM 13595 C CA . ILE F 1 265 ? 63.923 -20.977 67.465 1.00 33.97 262 ILE F CA 1
ATOM 13596 C C . ILE F 1 265 ? 63.194 -19.802 68.121 1.00 34.27 262 ILE F C 1
ATOM 13597 O O . ILE F 1 265 ? 61.963 -19.754 68.142 1.00 33.92 262 ILE F O 1
ATOM 13602 N N . GLY F 1 266 ? 63.962 -18.872 68.682 1.00 34.38 263 GLY F N 1
ATOM 13603 C CA . GLY F 1 266 ? 63.402 -17.799 69.489 1.00 34.66 263 GLY F CA 1
ATOM 13604 C C . GLY F 1 266 ? 62.579 -16.824 68.676 1.00 34.63 263 GLY F C 1
ATOM 13605 O O . GLY F 1 266 ? 62.711 -16.748 67.456 1.00 33.92 263 GLY F O 1
ATOM 13606 N N . ALA F 1 267 ? 61.718 -16.081 69.361 1.00 35.29 264 ALA F N 1
ATOM 13607 C CA . ALA F 1 267 ? 60.946 -15.034 68.715 1.00 35.64 264 ALA F CA 1
ATOM 13608 C C . ALA F 1 267 ? 61.889 -14.022 68.073 1.00 36.04 264 ALA F C 1
ATOM 13609 O O . ALA F 1 267 ? 62.950 -13.713 68.627 1.00 35.78 264 ALA F O 1
ATOM 13611 N N . ASN F 1 268 ? 61.524 -13.555 66.879 1.00 36.57 265 ASN F N 1
ATOM 13612 C CA . ASN F 1 268 ? 62.282 -12.529 66.147 1.00 37.05 265 ASN F CA 1
ATOM 13613 C C . ASN F 1 268 ? 63.707 -12.957 65.757 1.00 37.48 265 ASN F C 1
ATOM 13614 O O . ASN F 1 268 ? 64.516 -12.131 65.328 1.00 37.39 265 ASN F O 1
ATOM 13619 N N . ALA F 1 269 ? 63.990 -14.253 65.885 1.00 37.70 266 ALA F N 1
ATOM 13620 C CA . ALA F 1 269 ? 65.276 -14.813 65.500 1.00 37.70 266 ALA F CA 1
ATOM 13621 C C . ALA F 1 269 ? 65.260 -15.048 64.010 1.00 37.83 266 ALA F C 1
ATOM 13622 O O . ALA F 1 269 ? 64.219 -14.940 63.368 1.00 37.49 266 ALA F O 1
ATOM 13624 N N . GLY F 1 270 ? 66.422 -15.363 63.456 1.00 37.88 267 GLY F N 1
ATOM 13625 C CA . GLY F 1 270 ? 66.529 -15.651 62.036 1.00 38.01 267 GLY F CA 1
ATOM 13626 C C . GLY F 1 270 ? 67.569 -16.713 61.785 1.00 38.26 267 GLY F C 1
ATOM 13627 O O . GLY F 1 270 ? 68.670 -16.644 62.333 1.00 38.44 267 GLY F O 1
ATOM 13628 N N . ILE F 1 271 ? 67.227 -17.697 60.961 1.00 38.44 268 ILE F N 1
ATOM 13629 C CA . ILE F 1 271 ? 68.184 -18.731 60.594 1.00 38.69 268 ILE F CA 1
ATOM 13630 C C . ILE F 1 271 ? 68.473 -18.695 59.087 1.00 38.59 268 ILE F C 1
ATOM 13631 O O . ILE F 1 271 ? 67.588 -18.926 58.257 1.00 38.55 268 ILE F O 1
ATOM 13636 N N . GLY F 1 272 ? 69.718 -18.359 58.756 1.00 38.35 269 GLY F N 1
ATOM 13637 C CA . GLY F 1 272 ? 70.221 -18.428 57.387 1.00 38.38 269 GLY F CA 1
ATOM 13638 C C . GLY F 1 272 ? 71.226 -19.559 57.218 1.00 38.20 269 GLY F C 1
ATOM 13639 O O . GLY F 1 272 ? 72.092 -19.501 56.348 1.00 38.28 269 GLY F O 1
ATOM 13640 N N . ILE F 1 273 ? 71.122 -20.574 58.074 1.00 37.99 270 ILE F N 1
ATOM 13641 C CA . ILE F 1 273 ? 71.864 -21.821 57.917 1.00 37.84 270 ILE F CA 1
ATOM 13642 C C . ILE F 1 273 ? 70.927 -22.994 58.220 1.00 37.71 270 ILE F C 1
ATOM 13643 O O . ILE F 1 273 ? 69.952 -22.832 58.957 1.00 37.78 270 ILE F O 1
ATOM 13648 N N . PRO F 1 274 ? 71.203 -24.172 57.641 1.00 37.35 271 PRO F N 1
ATOM 13649 C CA . PRO F 1 274 ? 70.455 -25.367 58.041 1.00 36.93 271 PRO F CA 1
ATOM 13650 C C . PRO F 1 274 ? 70.732 -25.740 59.501 1.00 36.66 271 PRO F C 1
ATOM 13651 O O . PRO F 1 274 ? 71.894 -25.786 59.903 1.00 36.27 271 PRO F O 1
ATOM 13655 N N . LEU F 1 275 ? 69.682 -26.002 60.280 1.00 36.22 272 LEU F N 1
ATOM 13656 C CA . LEU F 1 275 ? 69.838 -26.352 61.696 1.00 36.24 272 LEU F CA 1
ATOM 13657 C C . LEU F 1 275 ? 69.724 -27.853 61.900 1.00 36.30 272 LEU F C 1
ATOM 13658 O O . LEU F 1 275 ? 68.844 -28.491 61.337 1.00 36.24 272 LEU F O 1
ATOM 13663 N N . GLY F 1 276 ? 70.607 -28.405 62.729 1.00 36.34 273 GLY F N 1
ATOM 13664 C CA . GLY F 1 276 ? 70.556 -29.821 63.069 1.00 36.40 273 GLY F CA 1
ATOM 13665 C C . GLY F 1 276 ? 69.549 -30.075 64.171 1.00 36.44 273 GLY F C 1
ATOM 13666 O O . GLY F 1 276 ? 68.855 -29.155 64.611 1.00 36.83 273 GLY F O 1
ATOM 13667 N N . ASP F 1 277 ? 69.480 -31.317 64.634 1.00 36.45 274 ASP F N 1
ATOM 13668 C CA . ASP F 1 277 ? 68.510 -31.696 65.661 1.00 36.55 274 ASP F CA 1
ATOM 13669 C C . ASP F 1 277 ? 68.851 -31.055 66.992 1.00 36.40 274 ASP F C 1
ATOM 13670 O O . ASP F 1 277 ? 70.019 -30.831 67.299 1.00 36.02 274 ASP F O 1
ATOM 13675 N N . ARG F 1 278 ? 67.816 -30.760 67.770 1.00 36.35 275 ARG F N 1
ATOM 13676 C CA . ARG F 1 278 ? 67.965 -30.235 69.124 1.00 36.66 275 ARG F CA 1
ATOM 13677 C C . ARG F 1 278 ? 68.863 -29.001 69.200 1.00 36.69 275 ARG F C 1
ATOM 13678 O O . ARG F 1 278 ? 69.697 -28.893 70.093 1.00 37.13 275 ARG F O 1
ATOM 13686 N N . ASN F 1 279 ? 68.702 -28.086 68.248 1.00 37.01 276 ASN F N 1
ATOM 13687 C CA . ASN F 1 279 ? 69.338 -26.773 68.324 1.00 37.16 276 ASN F CA 1
ATOM 13688 C C . ASN F 1 279 ? 68.414 -25.742 68.963 1.00 37.36 276 ASN F C 1
ATOM 13689 O O . ASN F 1 279 ? 67.205 -25.762 68.731 1.00 36.87 276 ASN F O 1
ATOM 13694 N N . ILE F 1 280 ? 68.995 -24.848 69.759 1.00 37.38 277 ILE F N 1
ATOM 13695 C CA . ILE F 1 280 ? 68.256 -23.766 70.404 1.00 37.76 277 ILE F CA 1
ATOM 13696 C C . ILE F 1 280 ? 68.865 -22.432 69.980 1.00 37.95 277 ILE F C 1
ATOM 13697 O O . ILE F 1 280 ? 70.046 -22.196 70.213 1.00 37.68 277 ILE F O 1
ATOM 13702 N N . VAL F 1 281 ? 68.064 -21.577 69.341 1.00 38.24 278 VAL F N 1
ATOM 13703 C CA . VAL F 1 281 ? 68.517 -20.262 68.890 1.00 38.53 278 VAL F CA 1
ATOM 13704 C C . VAL F 1 281 ? 67.807 -19.170 69.683 1.00 38.98 278 VAL F C 1
ATOM 13705 O O . VAL F 1 281 ? 66.584 -19.070 69.652 1.00 39.03 278 VAL F O 1
ATOM 13709 N N . GLU F 1 282 ? 68.595 -18.354 70.378 1.00 39.56 279 GLU F N 1
ATOM 13710 C CA . GLU F 1 282 ? 68.102 -17.277 71.243 1.00 39.92 279 GLU F CA 1
ATOM 13711 C C . GLU F 1 282 ? 67.223 -16.294 70.480 1.00 39.91 279 GLU F C 1
ATOM 13712 O O . GLU F 1 282 ? 67.408 -16.087 69.281 1.00 39.88 279 GLU F O 1
ATOM 13718 N N . ALA F 1 283 ? 66.277 -15.679 71.183 1.00 40.24 280 ALA F N 1
ATOM 13719 C CA . ALA F 1 283 ? 65.370 -14.717 70.566 1.00 40.52 280 ALA F CA 1
ATOM 13720 C C . ALA F 1 283 ? 66.134 -13.492 70.068 1.00 40.73 280 ALA F C 1
ATOM 13721 O O . ALA F 1 283 ? 66.947 -12.927 70.795 1.00 40.56 280 ALA F O 1
ATOM 13723 N N . GLY F 1 284 ? 65.892 -13.108 68.817 1.00 41.06 281 GLY F N 1
ATOM 13724 C CA . GLY F 1 284 ? 66.459 -11.880 68.256 1.00 41.36 281 GLY F CA 1
ATOM 13725 C C . GLY F 1 284 ? 67.774 -12.065 67.529 1.00 41.64 281 GLY F C 1
ATOM 13726 O O . GLY F 1 284 ? 68.243 -11.153 66.834 1.00 41.48 281 GLY F O 1
ATOM 13727 N N . LEU F 1 285 ? 68.373 -13.243 67.684 1.00 41.99 282 LEU F N 1
ATOM 13728 C CA . LEU F 1 285 ? 69.666 -13.532 67.091 1.00 42.36 282 LEU F CA 1
ATOM 13729 C C . LEU F 1 285 ? 69.439 -13.913 65.638 1.00 42.77 282 LEU F C 1
ATOM 13730 O O . LEU F 1 285 ? 68.737 -14.885 65.351 1.00 42.61 282 LEU F O 1
ATOM 13735 N N . TYR F 1 286 ? 70.004 -13.133 64.722 1.00 43.35 283 TYR F N 1
ATOM 13736 C CA . TYR F 1 286 ? 69.957 -13.474 63.308 1.00 44.10 283 TYR F CA 1
ATOM 13737 C C . TYR F 1 286 ? 71.316 -14.043 62.930 1.00 44.46 283 TYR F C 1
ATOM 13738 O O . TYR F 1 286 ? 72.329 -13.351 63.019 1.00 44.44 283 TYR F O 1
ATOM 13747 N N . ILE F 1 287 ? 71.335 -15.309 62.520 1.00 44.74 284 ILE F N 1
ATOM 13748 C CA . ILE F 1 287 ? 72.588 -15.980 62.173 1.00 45.09 284 ILE F CA 1
ATOM 13749 C C . ILE F 1 287 ? 72.580 -16.429 60.712 1.00 45.38 284 ILE F C 1
ATOM 13750 O O . ILE F 1 287 ? 71.707 -17.193 60.288 1.00 45.35 284 ILE F O 1
ATOM 13755 N N . THR F 1 288 ? 73.552 -15.922 59.952 1.00 45.63 285 THR F N 1
ATOM 13756 C CA . THR F 1 288 ? 73.710 -16.245 58.538 1.00 46.04 285 THR F CA 1
ATOM 13757 C C . THR F 1 288 ? 74.978 -17.068 58.353 1.00 46.30 285 THR F C 1
ATOM 13758 O O . THR F 1 288 ? 75.799 -17.152 59.264 1.00 46.38 285 THR F O 1
ATOM 13762 N N . ALA F 1 289 ? 75.139 -17.656 57.169 1.00 46.61 286 ALA F N 1
ATOM 13763 C CA . ALA F 1 289 ? 76.282 -18.523 56.865 1.00 46.98 286 ALA F CA 1
ATOM 13764 C C . ALA F 1 289 ? 77.625 -17.909 57.272 1.00 47.31 286 ALA F C 1
ATOM 13765 O O . ALA F 1 289 ? 78.450 -18.569 57.903 1.00 47.48 286 ALA F O 1
ATOM 13767 N N . GLY F 1 290 ? 77.826 -16.643 56.915 1.00 47.66 287 GLY F N 1
ATOM 13768 C CA . GLY F 1 290 ? 79.089 -15.948 57.157 1.00 47.84 287 GLY F CA 1
ATOM 13769 C C . GLY F 1 290 ? 79.276 -15.389 58.559 1.00 48.07 287 GLY F C 1
ATOM 13770 O O . GLY F 1 290 ? 80.343 -14.862 58.877 1.00 47.93 287 GLY F O 1
ATOM 13771 N N . THR F 1 291 ? 78.254 -15.511 59.406 1.00 48.32 288 THR F N 1
ATOM 13772 C CA . THR F 1 291 ? 78.305 -14.954 60.759 1.00 48.53 288 THR F CA 1
ATOM 13773 C C . THR F 1 291 ? 79.395 -15.629 61.597 1.00 48.83 288 THR F C 1
ATOM 13774 O O . THR F 1 291 ? 79.443 -16.859 61.686 1.00 48.89 288 THR F O 1
ATOM 13778 N N . LYS F 1 292 ? 80.262 -14.817 62.205 1.00 49.16 289 LYS F N 1
ATOM 13779 C CA . LYS F 1 292 ? 81.382 -15.323 62.999 1.00 49.31 289 LYS F CA 1
ATOM 13780 C C . LYS F 1 292 ? 80.920 -15.697 64.400 1.00 49.50 289 LYS F C 1
ATOM 13781 O O . LYS F 1 292 ? 80.419 -14.850 65.141 1.00 49.78 289 LYS F O 1
ATOM 13787 N N . VAL F 1 293 ? 81.115 -16.962 64.764 1.00 49.59 290 VAL F N 1
ATOM 13788 C CA . VAL F 1 293 ? 80.582 -17.507 66.006 1.00 49.73 290 VAL F CA 1
ATOM 13789 C C . VAL F 1 293 ? 81.698 -17.992 66.928 1.00 49.83 290 VAL F C 1
ATOM 13790 O O . VAL F 1 293 ? 82.608 -18.698 66.496 1.00 49.83 290 VAL F O 1
ATOM 13794 N N . ALA F 1 294 ? 81.609 -17.610 68.200 1.00 49.93 291 ALA F N 1
ATOM 13795 C CA . ALA F 1 294 ? 82.531 -18.084 69.224 1.00 50.05 291 ALA F CA 1
ATOM 13796 C C . ALA F 1 294 ? 82.101 -19.473 69.686 1.00 50.32 291 ALA F C 1
ATOM 13797 O O . ALA F 1 294 ? 81.146 -19.609 70.456 1.00 50.34 291 ALA F O 1
ATOM 13799 N N . LEU F 1 295 ? 82.799 -20.500 69.201 1.00 50.55 292 LEU F N 1
ATOM 13800 C CA . LEU F 1 295 ? 82.487 -21.885 69.540 1.00 50.80 292 LEU F CA 1
ATOM 13801 C C . LEU F 1 295 ? 83.005 -22.216 70.941 1.00 51.10 292 LEU F C 1
ATOM 13802 O O . LEU F 1 295 ? 84.199 -22.432 71.125 1.00 51.13 292 LEU F O 1
ATOM 13807 N N . LEU F 1 296 ? 82.100 -22.238 71.922 1.00 51.50 293 LEU F N 1
ATOM 13808 C CA . LEU F 1 296 ? 82.449 -22.493 73.326 1.00 51.82 293 LEU F CA 1
ATOM 13809 C C . LEU F 1 296 ? 82.167 -23.952 73.743 1.00 52.30 293 LEU F C 1
ATOM 13810 O O . LEU F 1 296 ? 81.281 -24.608 73.189 1.00 52.32 293 LEU F O 1
ATOM 13815 N N . ASP F 1 297 ? 82.931 -24.439 74.722 1.00 52.85 294 ASP F N 1
ATOM 13816 C CA . ASP F 1 297 ? 82.786 -25.797 75.265 1.00 53.31 294 ASP F CA 1
ATOM 13817 C C . ASP F 1 297 ? 82.163 -25.693 76.661 1.00 53.66 294 ASP F C 1
ATOM 13818 O O . ASP F 1 297 ? 81.978 -24.591 77.172 1.00 53.61 294 ASP F O 1
ATOM 13823 N N . GLU F 1 298 ? 81.842 -26.832 77.277 1.00 54.25 295 GLU F N 1
ATOM 13824 C CA . GLU F 1 298 ? 81.209 -26.850 78.607 1.00 54.75 295 GLU F CA 1
ATOM 13825 C C . GLU F 1 298 ? 81.942 -25.930 79.593 1.00 55.11 295 GLU F C 1
ATOM 13826 O O . GLU F 1 298 ? 83.172 -25.838 79.563 1.00 55.21 295 GLU F O 1
ATOM 13832 N N . GLN F 1 299 ? 81.178 -25.252 80.454 1.00 55.39 296 GLN F N 1
ATOM 13833 C CA . GLN F 1 299 ? 81.699 -24.170 81.308 1.00 55.60 296 GLN F CA 1
ATOM 13834 C C . GLN F 1 299 ? 82.035 -22.932 80.462 1.00 55.68 296 GLN F C 1
ATOM 13835 O O . GLN F 1 299 ? 82.880 -22.123 80.841 1.00 55.81 296 GLN F O 1
ATOM 13841 N N . ASN F 1 300 ? 81.337 -22.788 79.332 1.00 55.80 297 ASN F N 1
ATOM 13842 C CA . ASN F 1 300 ? 81.657 -21.810 78.269 1.00 55.75 297 ASN F CA 1
ATOM 13843 C C . ASN F 1 300 ? 83.154 -21.505 78.079 1.00 55.60 297 ASN F C 1
ATOM 13844 O O . ASN F 1 300 ? 83.577 -20.345 78.106 1.00 55.62 297 ASN F O 1
ATOM 13849 N N . ALA F 1 301 ? 83.939 -22.561 77.865 1.00 55.32 298 ALA F N 1
ATOM 13850 C CA . ALA F 1 301 ? 85.357 -22.426 77.529 1.00 55.07 298 ALA F CA 1
ATOM 13851 C C . ALA F 1 301 ? 85.523 -22.158 76.032 1.00 54.74 298 ALA F C 1
ATOM 13852 O O . ALA F 1 301 ? 85.210 -23.018 75.205 1.00 54.79 298 ALA F O 1
ATOM 13854 N N . LEU F 1 302 ? 86.018 -20.970 75.690 1.00 54.36 299 LEU F N 1
ATOM 13855 C CA . LEU F 1 302 ? 86.248 -20.588 74.292 1.00 54.11 299 LEU F CA 1
ATOM 13856 C C . LEU F 1 302 ? 87.225 -21.536 73.590 1.00 53.91 299 LEU F C 1
ATOM 13857 O O . LEU F 1 302 ? 88.405 -21.584 73.938 1.00 53.79 299 LEU F O 1
ATOM 13862 N N . VAL F 1 303 ? 86.724 -22.282 72.607 1.00 53.70 300 VAL F N 1
ATOM 13863 C CA . VAL F 1 303 ? 87.553 -23.192 71.820 1.00 53.68 300 VAL F CA 1
ATOM 13864 C C . VAL F 1 303 ? 88.173 -22.455 70.635 1.00 53.62 300 VAL F C 1
ATOM 13865 O O . VAL F 1 303 ? 89.397 -22.344 70.537 1.00 53.65 300 VAL F O 1
ATOM 13869 N N . LYS F 1 304 ? 87.327 -21.951 69.742 1.00 53.43 301 LYS F N 1
ATOM 13870 C CA . LYS F 1 304 ? 87.792 -21.194 68.581 1.00 53.35 301 LYS F CA 1
ATOM 13871 C C . LYS F 1 304 ? 86.680 -20.316 67.999 1.00 53.27 301 LYS F C 1
ATOM 13872 O O . LYS F 1 304 ? 85.549 -20.319 68.496 1.00 53.29 301 LYS F O 1
ATOM 13878 N N . VAL F 1 305 ? 87.018 -19.558 66.957 1.00 53.13 302 VAL F N 1
ATOM 13879 C CA . VAL F 1 305 ? 86.066 -18.698 66.259 1.00 52.83 302 VAL F CA 1
ATOM 13880 C C . VAL F 1 305 ? 85.891 -19.189 64.824 1.00 52.64 302 VAL F C 1
ATOM 13881 O O . VAL F 1 305 ? 86.844 -19.175 64.043 1.00 52.54 302 VAL F O 1
ATOM 13885 N N . VAL F 1 306 ? 84.673 -19.617 64.486 1.00 52.36 303 VAL F N 1
ATOM 13886 C CA . VAL F 1 306 ? 84.354 -20.121 63.145 1.00 52.11 303 VAL F CA 1
ATOM 13887 C C . VAL F 1 306 ? 83.155 -19.386 62.549 1.00 51.95 303 VAL F C 1
ATOM 13888 O O . VAL F 1 306 ? 82.453 -18.659 63.254 1.00 51.98 303 VAL F O 1
ATOM 13892 N N . LYS F 1 307 ? 82.934 -19.576 61.248 1.00 51.69 304 LYS F N 1
ATOM 13893 C CA . LYS F 1 307 ? 81.716 -19.097 60.591 1.00 51.51 304 LYS F CA 1
ATOM 13894 C C . LYS F 1 307 ? 80.564 -20.062 60.887 1.00 51.35 304 LYS F C 1
ATOM 13895 O O . LYS F 1 307 ? 80.788 -21.248 61.147 1.00 51.24 304 LYS F O 1
ATOM 13901 N N . ALA F 1 308 ? 79.335 -19.552 60.852 1.00 50.98 305 ALA F N 1
ATOM 13902 C CA . ALA F 1 308 ? 78.158 -20.364 61.169 1.00 50.80 305 ALA F CA 1
ATOM 13903 C C . ALA F 1 308 ? 77.954 -21.521 60.181 1.00 50.62 305 ALA F C 1
ATOM 13904 O O . ALA F 1 308 ? 77.451 -22.576 60.568 1.00 50.47 305 ALA F O 1
ATOM 13906 N N . ARG F 1 309 ? 78.361 -21.327 58.923 1.00 50.52 306 ARG F N 1
ATOM 13907 C CA . ARG F 1 309 ? 78.196 -22.343 57.868 1.00 50.60 306 ARG F CA 1
ATOM 13908 C C . ARG F 1 309 ? 78.848 -23.685 58.237 1.00 50.45 306 ARG F C 1
ATOM 13909 O O . ARG F 1 309 ? 78.366 -24.742 57.835 1.00 50.33 306 ARG F O 1
ATOM 13917 N N . ASP F 1 310 ? 79.943 -23.629 58.996 1.00 50.24 307 ASP F N 1
ATOM 13918 C CA . ASP F 1 310 ? 80.658 -24.835 59.433 1.00 50.19 307 ASP F CA 1
ATOM 13919 C C . ASP F 1 310 ? 79.923 -25.576 60.562 1.00 49.93 307 ASP F C 1
ATOM 13920 O O . ASP F 1 310 ? 80.146 -26.772 60.778 1.00 49.93 307 ASP F O 1
ATOM 13925 N N . LEU F 1 311 ? 79.057 -24.863 61.282 1.00 49.53 308 LEU F N 1
ATOM 13926 C CA . LEU F 1 311 ? 78.227 -25.464 62.329 1.00 49.18 308 LEU F CA 1
ATOM 13927 C C . LEU F 1 311 ? 76.889 -25.998 61.793 1.00 48.86 308 LEU F C 1
ATOM 13928 O O . LEU F 1 311 ? 76.082 -26.525 62.560 1.00 48.98 308 LEU F O 1
ATOM 13933 N N . ALA F 1 312 ? 76.664 -25.873 60.486 1.00 48.45 309 ALA F N 1
ATOM 13934 C CA . ALA F 1 312 ? 75.394 -26.258 59.866 1.00 48.05 309 ALA F CA 1
ATOM 13935 C C . ALA F 1 312 ? 75.068 -27.740 60.050 1.00 47.74 309 ALA F C 1
ATOM 13936 O O . ALA F 1 312 ? 75.930 -28.601 59.869 1.00 47.65 309 ALA F O 1
ATOM 13938 N N . GLY F 1 313 ? 73.816 -28.023 60.412 1.00 47.27 310 GLY F N 1
ATOM 13939 C CA . GLY F 1 313 ? 73.313 -29.395 60.515 1.00 46.97 310 GLY F CA 1
ATOM 13940 C C . GLY F 1 313 ? 73.968 -30.260 61.577 1.00 46.67 310 GLY F C 1
ATOM 13941 O O . GLY F 1 313 ? 73.960 -31.486 61.468 1.00 46.62 310 GLY F O 1
ATOM 13942 N N . GLN F 1 314 ? 74.538 -29.627 62.597 1.00 46.30 311 GLN F N 1
ATOM 13943 C CA . GLN F 1 314 ? 75.162 -30.336 63.705 1.00 46.12 311 GLN F CA 1
ATOM 13944 C C . GLN F 1 314 ? 74.198 -30.333 64.890 1.00 45.85 311 GLN F C 1
ATOM 13945 O O . GLN F 1 314 ? 73.620 -29.291 65.215 1.00 45.71 311 GLN F O 1
ATOM 13951 N N . PRO F 1 315 ? 74.029 -31.491 65.550 1.00 45.50 312 PRO F N 1
ATOM 13952 C CA . PRO F 1 315 ? 73.056 -31.592 66.633 1.00 45.20 312 PRO F CA 1
ATOM 13953 C C . PRO F 1 315 ? 73.515 -30.959 67.945 1.00 44.85 312 PRO F C 1
ATOM 13954 O O . PRO F 1 315 ? 74.702 -30.692 68.125 1.00 44.57 312 PRO F O 1
ATOM 13958 N N . ASP F 1 316 ? 72.556 -30.696 68.831 1.00 44.51 313 ASP F N 1
ATOM 13959 C CA . ASP F 1 316 ? 72.824 -30.290 70.213 1.00 44.35 313 ASP F CA 1
ATOM 13960 C C . ASP F 1 316 ? 73.662 -29.018 70.323 1.00 44.17 313 ASP F C 1
ATOM 13961 O O . ASP F 1 316 ? 74.640 -28.966 71.072 1.00 44.17 313 ASP F O 1
ATOM 13966 N N . LEU F 1 317 ? 73.267 -27.993 69.573 1.00 43.87 314 LEU F N 1
ATOM 13967 C CA . LEU F 1 317 ? 73.928 -26.693 69.618 1.00 43.61 314 LEU F CA 1
ATOM 13968 C C . LEU F 1 317 ? 72.994 -25.636 70.197 1.00 43.44 314 LEU F C 1
ATOM 13969 O O . LEU F 1 317 ? 71.816 -25.578 69.836 1.00 43.07 314 LEU F O 1
ATOM 13974 N N . LEU F 1 318 ? 73.519 -24.818 71.106 1.00 43.14 315 LEU F N 1
ATOM 13975 C CA . LEU F 1 318 ? 72.830 -23.621 71.567 1.00 43.25 315 LEU F CA 1
ATOM 13976 C C . LEU F 1 318 ? 73.490 -22.412 70.921 1.00 43.30 315 LEU F C 1
ATOM 13977 O O . LEU F 1 318 ? 74.711 -22.310 70.925 1.00 43.05 315 LEU F O 1
ATOM 13982 N N . PHE F 1 319 ? 72.685 -21.520 70.346 1.00 43.40 316 PHE F N 1
ATOM 13983 C CA . PHE F 1 319 ? 73.180 -20.264 69.788 1.00 43.64 316 PHE F CA 1
ATOM 13984 C C . PHE F 1 319 ? 72.649 -19.104 70.623 1.00 43.98 316 PHE F C 1
ATOM 13985 O O . PHE F 1 319 ? 71.464 -19.061 70.973 1.00 43.82 316 PHE F O 1
ATOM 13993 N N . ARG F 1 320 ? 73.531 -18.162 70.934 1.00 44.16 317 ARG F N 1
ATOM 13994 C CA . ARG F 1 320 ? 73.159 -16.975 71.689 1.00 44.48 317 ARG F CA 1
ATOM 13995 C C . ARG F 1 320 ? 74.007 -15.792 71.250 1.00 44.87 317 ARG F C 1
ATOM 13996 O O . ARG F 1 320 ? 74.926 -15.942 70.443 1.00 44.72 317 ARG F O 1
ATOM 14004 N N . ARG F 1 321 ? 73.667 -14.615 71.764 1.00 45.43 318 ARG F N 1
ATOM 14005 C CA . ARG F 1 321 ? 74.504 -13.431 71.613 1.00 45.89 318 ARG F CA 1
ATOM 14006 C C . ARG F 1 321 ? 74.852 -12.936 73.012 1.00 46.08 318 ARG F C 1
ATOM 14007 O O . ARG F 1 321 ? 73.965 -12.742 73.844 1.00 46.14 318 ARG F O 1
ATOM 14015 N N . ASN F 1 322 ? 76.146 -12.760 73.274 1.00 46.34 319 ASN F N 1
ATOM 14016 C CA . ASN F 1 322 ? 76.610 -12.185 74.534 1.00 46.60 319 ASN F CA 1
ATOM 14017 C C . ASN F 1 322 ? 76.023 -10.783 74.668 1.00 46.87 319 ASN F C 1
ATOM 14018 O O . ASN F 1 322 ? 76.083 -9.989 73.729 1.00 46.78 319 ASN F O 1
ATOM 14023 N N . SER F 1 323 ? 75.445 -10.485 75.828 1.00 47.37 320 SER F N 1
ATOM 14024 C CA . SER F 1 323 ? 74.930 -9.144 76.108 1.00 47.90 320 SER F CA 1
ATOM 14025 C C . SER F 1 323 ? 76.048 -8.234 76.652 1.00 48.30 320 SER F C 1
ATOM 14026 O O . SER F 1 323 ? 75.784 -7.267 77.375 1.00 48.36 320 SER F O 1
ATOM 14029 N N . GLN F 1 324 ? 77.284 -8.549 76.260 1.00 48.80 321 GLN F N 1
ATOM 14030 C CA . GLN F 1 324 ? 78.501 -7.891 76.732 1.00 49.19 321 GLN F CA 1
ATOM 14031 C C . GLN F 1 324 ? 79.607 -8.204 75.717 1.00 49.46 321 GLN F C 1
ATOM 14032 O O . GLN F 1 324 ? 80.030 -9.352 75.590 1.00 49.50 321 GLN F O 1
ATOM 14038 N N . ASN F 1 325 ? 80.048 -7.179 74.993 1.00 49.66 322 ASN F N 1
ATOM 14039 C CA . ASN F 1 325 ? 80.922 -7.312 73.812 1.00 49.97 322 ASN F CA 1
ATOM 14040 C C . ASN F 1 325 ? 80.173 -7.725 72.528 1.00 49.91 322 ASN F C 1
ATOM 14041 O O . ASN F 1 325 ? 80.734 -7.649 71.430 1.00 49.97 322 ASN F O 1
ATOM 14046 N N . GLY F 1 326 ? 78.910 -8.136 72.665 1.00 49.91 323 GLY F N 1
ATOM 14047 C CA . GLY F 1 326 ? 78.043 -8.423 71.516 1.00 49.68 323 GLY F CA 1
ATOM 14048 C C . GLY F 1 326 ? 78.373 -9.679 70.724 1.00 49.57 323 GLY F C 1
ATOM 14049 O O . GLY F 1 326 ? 77.883 -9.850 69.604 1.00 49.49 323 GLY F O 1
ATOM 14050 N N . ALA F 1 327 ? 79.183 -10.568 71.300 1.00 49.31 324 ALA F N 1
ATOM 14051 C CA . ALA F 1 327 ? 79.654 -11.756 70.587 1.00 49.13 324 ALA F CA 1
ATOM 14052 C C . ALA F 1 327 ? 78.552 -12.799 70.425 1.00 48.97 324 ALA F C 1
ATOM 14053 O O . ALA F 1 327 ? 77.869 -13.141 71.392 1.00 48.87 324 ALA F O 1
ATOM 14055 N N . VAL F 1 328 ? 78.389 -13.299 69.202 1.00 48.55 325 VAL F N 1
ATOM 14056 C CA . VAL F 1 328 ? 77.530 -14.454 68.953 1.00 48.43 325 VAL F CA 1
ATOM 14057 C C . VAL F 1 328 ? 78.288 -15.713 69.385 1.00 48.25 325 VAL F C 1
ATOM 14058 O O . VAL F 1 328 ? 79.443 -15.914 69.002 1.00 48.18 325 VAL F O 1
ATOM 14062 N N . GLU F 1 329 ? 77.635 -16.550 70.187 1.00 48.09 326 GLU F N 1
ATOM 14063 C CA . GLU F 1 329 ? 78.285 -17.700 70.815 1.00 47.90 326 GLU F CA 1
ATOM 14064 C C . GLU F 1 329 ? 77.514 -18.987 70.530 1.00 47.82 326 GLU F C 1
ATOM 14065 O O . GLU F 1 329 ? 76.286 -19.000 70.596 1.00 47.48 326 GLU F O 1
ATOM 14071 N N . CYS F 1 330 ? 78.236 -20.057 70.197 1.00 47.77 327 CYS F N 1
ATOM 14072 C CA . CYS F 1 330 ? 77.633 -21.380 70.028 1.00 47.80 327 CYS F CA 1
ATOM 14073 C C . CYS F 1 330 ? 78.080 -22.289 71.166 1.00 48.01 327 CYS F C 1
ATOM 14074 O O . CYS F 1 330 ? 79.167 -22.869 71.117 1.00 47.92 327 CYS F O 1
ATOM 14077 N N . LYS F 1 331 ? 77.240 -22.395 72.191 1.00 48.06 328 LYS F N 1
ATOM 14078 C CA . LYS F 1 331 ? 77.539 -23.203 73.367 1.00 48.28 328 LYS F CA 1
ATOM 14079 C C . LYS F 1 331 ? 77.195 -24.668 73.105 1.00 48.41 328 LYS F C 1
ATOM 14080 O O . LYS F 1 331 ? 76.041 -25.005 72.838 1.00 48.25 328 LYS F O 1
ATOM 14086 N N . THR F 1 332 ? 78.206 -25.529 73.189 1.00 48.66 329 THR F N 1
ATOM 14087 C CA . THR F 1 332 ? 78.064 -26.944 72.847 1.00 48.77 329 THR F CA 1
ATOM 14088 C C . THR F 1 332 ? 78.898 -27.826 73.771 1.00 48.73 329 THR F C 1
ATOM 14089 O O . THR F 1 332 ? 78.453 -28.897 74.178 1.00 48.64 329 THR F O 1
#

B-factor: mean 30.15, std 9.96, range [5.21, 61.07]